Protein 5A97 (pdb70)

InterPro domains:
  IPR003486 Nucleocapsid N protein [PF02477] (1-444)
  IPR003486 Nucleocapsid N protein [PIRSF003950] (1-485)

Solvent-accessible surface area: 84719 Å² total; per-residue (Å²): 120,130,19,116,0,103,0,66,59,96,121,87,1,62,95,46,32,159,126,13,21,121,122,40,156,28,46,90,115,44,0,34,6,24,0,37,4,76,130,59,23,152,3,53,85,48,39,112,94,3,105,146,17,93,81,96,119,70,45,54,42,10,40,15,25,0,24,20,75,2,0,53,90,1,4,0,3,55,1,0,0,5,0,0,0,44,6,0,2,106,67,0,6,84,13,0,96,173,25,97,106,46,123,30,0,107,60,0,13,72,56,3,122,114,5,53,62,95,31,9,69,20,114,1,0,46,10,0,4,128,0,0,44,47,0,12,154,83,10,40,0,64,15,39,100,46,2,25,48,9,133,135,74,26,58,83,105,12,118,8,28,65,134,20,35,122,20,0,103,87,0,17,55,10,22,54,120,38,36,74,125,28,70,152,81,206,128,47,36,79,25,0,91,81,1,3,74,29,118,33,83,30,2,78,118,20,81,26,34,121,16,61,89,50,25,115,60,52,100,31,32,1,0,57,4,1,13,102,0,15,37,78,70,3,56,29,12,9,93,104,0,121,58,1,14,64,90,0,55,41,71,12,136,138,35,111,128,137,35,79,101,106,142,8,90,90,22,8,114,3,0,94,115,0,23,142,38,0,58,59,42,11,83,132,20,52,5,20,44,15,58,0,8,63,31,7,2,0,0,0,0,0,1,0,0,48,61,2,53,8,64,60,111,40,0,1,9,2,0,55,36,1,1,82,30,4,50,60,72,51,26,105,127,128,11,40,102,26,0,106,118,30,130,60,179,9,0,133,134,3,38,93,14,14,0,43,151,53,15,132,82,52,79,56,14,2,0,0,0,0,0,10,6,41,30,5,28,5,0,1,0,0,0,0,4,1,0,0,40,37,10,63,42,3,44,82,1,2,8,13,29,12,0,0,3,0,3,34,34,101,78,154,36,37,1,2,5,0,34,4,0,1,17,3,4,49,0,8,86,47,20,54,90,22,116,80,52,59,72,2,36,1,8,69,3,0,86,16,3,4,20,28,8,50,0,0,0,1,4,8,22,56,19,89,29,14,4,40,82,12,87,16,88,141,90,102,21,102,0,108,1,65,57,86,118,85,0,51,93,43,31,161,127,12,16,115,133,36,160,30,49,90,110,39,0,30,9,21,0,41,3,78,129,35,27,142,4,71,82,43,40,119,90,2,96,149,15,98,80,95,123,72,52,59,44,9,31,20,31,0,25,20,76,0,1,55,88,0,5,0,4,45,8,1,0,4,0,1,0,44,7,0,1,107,67,0,9,82,14,0,98,183,35,74,92,41,128,34,0,76,63,0,15,53,44,4,81,66,3,48,41,72,33,8,68,16,113,0,1,32,10,0,3,113,0,0,42,50,0,10,147,80,4,43,0,64,15,39,108,46,2,28,46,23,119,153,70,22,60,83,96,17,102,2,32,62,131,19,34,123,20,0,100,84,0,20,55,7,22,50,118,37,38,72,94,30,68,107,54,92,173,26,205,114,22,20,82,22,0,90,78,1,2,72,24,119,33,89,41,3,91,126,16,70,24,32,88,17,54,82,7,14,191,80,6,106,19,33,1,0,60,4,2,14,104,0,18,42,79,60,2,45,20,11,8,86,109,0,118,58,1,12,63,96,0,52,46,81,10,132,134,38,102,130,138,38,81,97,110,114,8,90,98,26,5,108,8,0,92,116,1,22,140,35,0,60,59,41,11,72,137,22,36,9,21,49,17,58,0,7,65,37,5,2,0,0,0,0,0,0,0,0,49,52,2,39,8,60,59,127,52,0,2,6,1,0,41,34,1,2,81,30,5,55,63,78,52,34,107,133,128,10,39,102,23,1,98,114,28,133,69,158,10,0,40,69,1,35,29,10,17,13,28,148,94,9,124,79,57,79,53,20,2,0,0,0,0,0,15,24,40,31,5,37,6,0,2,0,0,1,0,4,1,0,0,14,39,15,64,46,2,43,85,0,2,8,13,28,14,0,0,2,2,5,36,32,102,92,156,36,35,2,2,4,0,36,3,0,0,11,1,5,42,0,8,95,34,15,70,92,24,114,83,53,59,78,2,38,1,7,74,4,0,81,15,4,4,16,26,13,59,2,0,0,1,4,7,21,58,17,86,29,13,3,40,77,10,90,12,82,84,150,70,89,102,111,14,92,0,99,0,62,57,91,120,81,0,53,97,42,28,159,120,10,19,116,126,36,164,28,47,90,114,42,0,31,11,19,0,40,4,81,130,54,28,145,4,60,85,36,46,104,102,2,98,146,15,85,67,96,120,82,51,58,41,16,33,16,31,0,25,19,74,1,0,53,90,0,5,1,4,47,5,1,0,4,0,1,0,44,6,0,1,103,64,0,8,81,14,0,100,174,26,94,89,44,119,35,0,99,67,0,14,68,53,5,120,120,5,39,68,91,36,6,77,18,106,0,1,38,8,0,5,114,0,0,48,49,0,8,149,83,4,42,0,62,13,34,119,40,2,27,49,10,128,122,69,23,66,82,105,14,90,1,36,12,73,23,17,65,22,0,102,82,0,22,56,8,24,58,116,30,45,76,88,31,68,106,56,93,90,184,152,45,17,69,30,0,93,80,0,0,70,28,121,24,36,30,2,14,43,13,56,23,21,86,17,60,84,49,24,224,84,56,105,30,32,0,0,58,2,1,15,69,0,15,29,60,59,5,64,33,12,8,89,106,0,118,56,1,12,65,91,0,58,44,26,10,141,142,32,106,108,52,2,50,98,111,60,0,89,91,12,6,110,3,0,83,113,0,21,141,35,0,64,62,41,12,85,129,23,43,6,19,47,14,55,0,6,66,31,5,3,0,0,0,0,0,0,0,0,44,47,2,36,7,60,62,132,39,0,5,30,1,0,51,36,2,2,79,31,5,55,58,74,54,33,102,156,131,10,39,126,27,0,102,117,30,132,69,177,8,0,128,115,2,32,88,15,15,0,45,153,63,13,137,87,56,74,54,17,1,0,0,0,0,0,8,4,42,29,5,37,5,0,2,0,0,1,0,4,1,0,0,7,6,10,63,41,2,44,81,0,2,8,12,27,14,1,0,2,2,4,44,30,106,92,161,44,30,2,3,2,0,36,4,0,1,18,2,4,46,0,10,90,40,13,73,87,23,109,85,54,62,75,2,38,1,9,76,4,0,82,17,2,5,16,14,11,55,2,0,0,4,4,9,24,56,20,90,30,18,3,45,71,11,88,16,88,104,29,126,14,112,0,101,1,63,61,94,127,85,0,52,91,39,27,160,117,13,17,125,127,35,159,29,48,89,80,17,0,34,9,22,0,37,3,77,69,37,26,50,5,76,74,43,43,72,96,2,101,146,17,101,80,69,123,77,41,68,40,10,29,22,31,0,22,19,71,0,0,54,86,0,6,0,4,49,7,2,0,4,0,1,0,42,4,0,1,105,61,0,6,82,15,0,98,171,31,94,102,45,118,36,1,108,55,0,12,77,58,3,116,112,2,52,71,94,34,8,84,22,88,0,1,37,4,0,5,119,0,0,44,48,0,10,147,81,7,40,0,65,23,38,96,42,2,25,45,1,132,99,76,24,61,84,100,15,96,2,8,16,74,15,30,102,20,0,101,77,0,17,52,8,19,60,106,34,47,69,91,29,47,113,55,73,180,23,195,132,31,20,76,23,0,97,77,1,2,74,32,115,32,84,35,2,86,122,18,82,26,38,114,16,61,89,54,28,219,82,51,103,30,32,1,0,56,4,1,9,97,0,2,58,70,59,2,33,15,11,8,78,96,0,114,56,1,13,63,90,0,55,42,71,11,136,147,42,110,128,133,35,81,95,107,146,7,87,94,22,6,111,5,0,93,116,1,23,142,37,0,56,65,44,7,62,137,14,46,2,11,54,20,43,0,8,71,34,5,5,0,0,0,0,0,0,0,1,45,55,2,34,8,62,56,110,17,0,1,9,1,0,43,13,1,2,64,33,5,59,51,68,34,36,104,126,83,7,38,107,19,0,87,60,10,5,12,113,10,0,102,119,2,29,92,14,16,13,60,151,101,10,114,87,49,74,55,19,2,0,0,0,0,0,13,26,44,29,5,36,6,0,2,0,0,1,0,4,1,0,0,26,42,8,59,45,4,42,81,1,2,7,12,25,13,0,0,3,1,6,35,35,98,81,154,35,29,2,2,4,0,37,4,0,1,13,0,3,47,0,8,93,37,16,54,56,23,102,44,48,67,78,2,35,0,8,74,4,0,83,15,4,4,16,26,15,58,2,0,0,2,4,9,21,56,19,96,38,21,3,37,94,10,91,13,84

Sequence (1906 aa):
MENKIVASTKEEFNTWYKQFAEKHKLNNKYTESASFCAEIPQLDTYKYKMELASTDNERDAIYSSALIEATRFCAPIMECAWASCTGTVKRGLEWFDKNKDSDTVKVWDANYQKLRTETPPAEALLAYQKAALNWRKDVGFSIGEYTSILKKKKAVAAEYKVPGTVINNIKEMLSDMIRRRNRIINGREHLDWCREFASGKFLNAFNPPWGEINKAGKSGYPLLATGLAKLVELEGKDVMDKAKASIAQLEGWVKENKDQVDQDDKAEDLLKGVRESYKTALALAKQSNAFRAQGAQIDTVFSSYYWLWKAGVTPVTFPSVSQFLFELGKNPKGQKKMQKALINTPLKWGKRLIELFADNDFTENRIYMHPCVLTSGRMSELGISFGAVPVTSPDDAAQGSGHTKAVLNYKTKTEVGNPCACIISSLFEIQKAGYDIESMDIVASEHLLHQSLVGKRSPFQNAYLIKGNATNINIISMENKIVASTKEEFNTWYKQFAEKHKLNNKYTESASFCAEIPQLDTYKYKMELASTDNERDAIYSSALIEATRFCAPIMECAWASCTGTVKRGLEWFDKNKDSDTVKVWDANYQKLRTETPPAEEALLAYQKAALNWRKDVGFSIGEYTSILKKKKAVAAEYKVPGTVINNIKEMLSDMIRRRNRIINNGGGVGREHLDWCREEFASGKFLNAFNPPWGEINKAGKSGYPLLATGLAKLVELEGKDVMDKAKASIAQLEGWVKENKDQVDQDKAEDLLKGVRESYKTALALAKQSNAFRAQGAQIDTVFSSYYWLWKAGVTPVTFPSVSQFLFELGKNPKGQKKMQKALINTPLKWGKRLIELFADNDFTENRIYMHPCVLTSGRMSELGISFGAVPVTSPDDAAQGSGHTKAVLNYKTKTEVGNPCACIISSLFEIQKAGYDIESMDIVASEHLLHQSLVGKRSPFQNAYLIKGNATNINIIPLGSMENKIVASTKEEFNTWYKQFAEKHKLNNKYTESASFCAEIPQLDTYKYKMELASTDNERDAIYSSALIEATRFCAPIMECAWASCTGTVKRGLEWFDKNKDSDTVKVWDANYQKLRTETPPAEALLAYQKAALNWRKDVGFSIGEYTSILKKKKAVAAEYKVPGTVINNIKEMLSDMIRRRNRIINNGGGGREHLDWCREFASGKFLNAFNPPWGEINKAGKSGYPLLATGLAKLVELEGKDVMDKAKASIAQLEGWVKENKDQVDQDKAEDLLKGVRESYKTALALAKQSNAFRAQGAQIDTVFSSYYWLWKAGVTPVTFPSVSQFLFELGKNPKGQKKMQKALINTPLKWGKRRLIELFADNDFTENRIYMHPCVLTSGRMSELGISFGAVPVTSPDDAAQGSGHTKAVLNYKTKTEVGNPCACIISSLFEIQKAGYDIESMDIVASEHLLHQSLVGKRSPFQNAYLIKGNATNINIISMENKIVASTKEEFNTWYKQFAEKHKLNNKYTESASFCAEIPQLDTYKYKMELASTDNERDAIYSSALIEATRFCAPIMECAWASCTGTVKRGLEWFDKNKDSDTVKVWDANYQKLRTETPPAEALLAYQKAALNWRKDVGFSIGEYTSILKKKKAVAAEYKVPGTVINNIKEMLSDMIRRRNRIINNGGGVGREHLDWCREFASGKFLNAFNPPWGEINKAGKSGYPLLATGLAKLVELEGKDVMDKAKASIAQLEGWVKENKDQVDQDKAEDLLKGVRESYKTALALAKQSNAFRAQGAQIDTVFSSYYWLWKAGVTPVTFPSVSQFLFELGKNPKGQKKMQKALINTPLKWGKRLIELFADNDFTENRIYMHPCVLTSGRMSELGISFGAVPVTSPDDAAQGSGHTKAVLNYKTKTEVGNPCACIISSLFEIQKAGYDIESMDIVASEHLLHQSLVGKRSPFQNAYLIKGNATNINII

Radius of gyration: 48.63 Å; Cα contacts (8 Å, |Δi|>4): 3060; chains: 4; bounding box: 105×104×166 Å

Secondary structure (DSSP, 8-state):
-------SSHHHHHHHHHHHHHHHT-B-SSBSS-BS--S----HHHHHHHHH--SHHHHHHHHHHHHHHHHTT---HHHHHHHHSHHHHHHHHHHHHHHTTSHHHHHHHTTHHHHTTSPPPHHHHHHHHHHHHHHHHHHT--SSGGGSB--PBPPSEE---TTTHHHHHHHHHHHHHHHHHHH---HHHHHHHHHHTT-GGGGGS-TTSSTT-B-SSSSBHHHHHHHHHHHHH-THHHHHHHHHHHHHHHHHHHTGGGS-HHHHHHHHHHHHHHHHHHHHHHHHSHHHHHHTT---HHHHHHHHHHHTT--TTTHHHHHHHHHHHTTS---HHHHHHHHHHSSSHHHHHHHHTB-SSS--S-GGGS-TTSB-STTHHHHIIIIISS-TT-GGGGGG----GGGGGGB---GGGT-HHHHHHHHHHHHHHHHS-TTTSSS-HHHHHHHHHHTT---TTSB-TT-BS-STT-EE-/--------SSHHHHHHHHHHHHHHHT-B-SSBSS-BS--S----HHHHHHHHH--SHHHHHHHHHHHHHHHHTT---HHHHHHHHSHHHHHHHHHHHHHHTTSHHHHHHHTTTTGGGTSPPPHHHHHHHHHHHHHHHHHHT--SSGGGSB--PBPPSEE---TTTHHHHHHHHHHHHHHHHHHHS----SHHHHHHHHHHTT-GGGGGS-TTSSTT-B-TTSSBHHHHHHHHHHHHH-THHHHHHHHHHHHHHHHHHHTGGGS-HHHHHHHHHHHHHHHHHHHHHHHHSHHHHHHTT---HHHHHHHHHHHTT--TTTHHHHHHHHHHHTTS---HHHHHHHHHHS-SHHHHHHHTTSPPTT--S-GGGS-TTS--STTHHHHHHHHSSS-TTSGGGGGG----GGGGGGB---GGGT-HHHHHHHHHHHHHHHHS-GGG-S--HHHHHHHHHHTT---TTSB-TT-BS-STT-EE-/--SS-------SSHHHHHHHHHHHHHHHT-B-SSBSS-BS--SPPP-HHHHHHHHH--SHHHHHHHHHHHHHHHHTT---HHHHHHHHSHHHHHHHHHHHHHHTTSHHHHHHHTTHHHHTTSPPPHHHHHHHHHHHHHHHHHHT--SSGGGSB--PBPPSEE---HHHHHHHHHHHHHHHHHHHHHHS----SHHHHHHHHHHT-GGGGGS-SSSSTT-B-TTSSBHHHHHHHHHHHHH-THHHHHHHHHHHHHHHHHHHTGGGB-HHHHHHHHHHHHHHHHHHHHHHHHSHHHHHHTT---HHHHHHHHHHHTT--TTTHHHHHHHHHHHTTS---HHHHHHHHHHSSSHHHHHHHTT--TTT--S-GGGS-TTS--STTHHHHHHHHSSS-TTSGGGGGG----GGGGGGB---GGGT-HHHHHHHHHHHHHHHHS-TTT-S--HHHHHHHHHHHT---TTSB-TT-BS-STTPEE-/--------SSHHHHHHHHHHHHHHHT-B-SSBSS-BS--S----HHHHHHHHH--SHHHHHHHHHHHHHHHHTT---HHHHHHHHSHHHHHHHHHHHHHHTTSHHHHHHHTTHHHHTTSPPPHHHHHHHHHHHHHHHHHHT--SSGGGSB---BPPSEE---HHHHHHHHHHHHHHHHHHHHHHS----SHHHHHHHHHHTT-GGGGGS-TTSSTT-B-SSSSBHHHHHHHHHHHHH-THHHHHHHHHHHHHHHHHHHTGGGS-HHHHHHHHHHHHHHHHHHHHHHHHSHHHHHHTT---HHHHHHHHHHHTT--TTTHHHHHHHHHHHTTS---HHHHHHHHHHSSBHHHHHHHTTPPPTT--S-GGGS-TT---STTHHHHHHHHSSS-TTSGGGGGG----GGGGGGB---GGGT-HHHHHHHHHHHHHHHHS-TTTSSS-HHHHHHHHHHTT---TTSB-TT-BS-STT-EE-

Structure (mmCIF, N/CA/C/O backbone):
data_5A97
#
_entry.id   5A97
#
_cell.length_a   64.989
_cell.length_b   76.102
_cell.length_c   449.282
_cell.angle_alpha   90.00
_cell.angle_beta   90.00
_cell.angle_gamma   90.00
#
_symmetry.space_group_name_H-M   'P 21 21 21'
#
loop_
_entity.id
_entity.type
_entity.pdbx_description
1 polymer 'NUCLEOCAPSID PROTEIN'
2 water water
#
loop_
_atom_site.group_PDB
_atom_site.id
_atom_site.type_symbol
_atom_site.label_atom_id
_atom_site.label_alt_id
_atom_site.label_comp_id
_atom_site.label_asym_id
_atom_site.label_entity_id
_atom_site.label_seq_id
_atom_site.pdbx_PDB_ins_code
_atom_site.Cartn_x
_atom_site.Cartn_y
_atom_site.Cartn_z
_atom_site.occupancy
_atom_site.B_iso_or_equiv
_atom_site.auth_seq_id
_atom_site.auth_comp_id
_atom_site.auth_asym_id
_atom_site.auth_atom_id
_atom_site.pdbx_PDB_model_num
ATOM 1 N N . MET A 1 5 ? -14.928 25.272 -87.433 1.00 167.75 1 MET A N 1
ATOM 2 C CA . MET A 1 5 ? -15.475 25.340 -88.820 1.00 164.23 1 MET A CA 1
ATOM 3 C C . MET A 1 5 ? -16.961 25.700 -88.812 1.00 168.21 1 MET A C 1
ATOM 4 O O . MET A 1 5 ? -17.827 24.836 -88.982 1.00 169.29 1 MET A O 1
ATOM 9 N N . GLU A 1 6 ? -17.238 26.987 -88.612 1.00 170.80 2 GLU A N 1
ATOM 10 C CA . GLU A 1 6 ? -18.601 27.516 -88.602 1.00 174.24 2 GLU A CA 1
ATOM 11 C C . GLU A 1 6 ? -18.773 28.541 -89.721 1.00 171.69 2 GLU A C 1
ATOM 12 O O . GLU A 1 6 ? -17.907 29.391 -89.936 1.00 167.63 2 GLU A O 1
ATOM 18 N N . ASN A 1 7 ? -19.893 28.443 -90.430 1.00 174.06 3 ASN A N 1
ATOM 19 C CA . ASN A 1 7 ? -20.288 29.439 -91.419 1.00 174.84 3 ASN A CA 1
ATOM 20 C C . ASN A 1 7 ? -20.835 30.671 -90.688 1.00 182.42 3 ASN A C 1
ATOM 21 O O . ASN A 1 7 ? -21.967 30.652 -90.199 1.00 188.74 3 ASN A O 1
ATOM 26 N N . LYS A 1 8 ? -20.034 31.738 -90.623 1.00 183.95 4 LYS A N 1
ATOM 27 C CA . LYS A 1 8 ? -20.395 32.945 -89.855 1.00 190.93 4 LYS A CA 1
ATOM 28 C C . LYS A 1 8 ? -21.369 33.904 -90.555 1.00 193.63 4 LYS A C 1
ATOM 29 O O . LYS A 1 8 ? -21.796 34.887 -89.944 1.00 199.03 4 LYS A O 1
ATOM 35 N N . ILE A 1 9 ? -21.711 33.635 -91.817 1.00 191.08 5 ILE A N 1
ATOM 36 C CA . ILE A 1 9 ? -22.729 34.406 -92.542 1.00 193.65 5 ILE A CA 1
ATOM 37 C C . ILE A 1 9 ? -24.089 33.726 -92.313 1.00 197.27 5 ILE A C 1
ATOM 38 O O . ILE A 1 9 ? -24.587 32.988 -93.171 1.00 195.53 5 ILE A O 1
ATOM 43 N N . VAL A 1 10 ? -24.677 33.975 -91.143 1.00 202.54 6 VAL A N 1
ATOM 44 C CA . VAL A 1 10 ? -25.918 33.309 -90.729 1.00 206.53 6 VAL A CA 1
ATOM 45 C C . VAL A 1 10 ? -27.129 34.092 -91.240 1.00 210.28 6 VAL A C 1
ATOM 46 O O . VAL A 1 10 ? -27.373 35.219 -90.802 1.00 213.50 6 VAL A O 1
ATOM 50 N N . ALA A 1 11 ? -27.873 33.488 -92.170 1.00 209.70 7 ALA A N 1
ATOM 51 C CA . ALA A 1 11 ? -29.091 34.088 -92.731 1.00 214.50 7 ALA A CA 1
ATOM 52 C C . ALA A 1 11 ? -29.901 33.069 -93.548 1.00 214.31 7 ALA A C 1
ATOM 53 O O . ALA A 1 11 ? -29.512 32.723 -94.669 1.00 208.73 7 ALA A O 1
ATOM 55 N N . SER A 1 12 ? -31.022 32.605 -92.987 1.00 221.01 8 SER A N 1
ATOM 56 C CA . SER A 1 12 ? -31.894 31.610 -93.638 1.00 221.23 8 SER A CA 1
ATOM 57 C C . SER A 1 12 ? -33.051 32.208 -94.463 1.00 223.91 8 SER A C 1
ATOM 58 O O . SER A 1 12 ? -33.821 31.457 -95.072 1.00 224.69 8 SER A O 1
ATOM 61 N N . THR A 1 13 ? -33.183 33.537 -94.469 1.00 225.12 9 THR A N 1
ATOM 62 C CA . THR A 1 13 ? -34.172 34.234 -95.304 1.00 227.18 9 THR A CA 1
ATOM 63 C C . THR A 1 13 ? -33.550 35.472 -95.957 1.00 223.60 9 THR A C 1
ATOM 64 O O . THR A 1 13 ? -32.412 35.845 -95.656 1.00 219.25 9 THR A O 1
ATOM 68 N N . LYS A 1 14 ? -34.311 36.082 -96.865 1.00 225.66 10 LYS A N 1
ATOM 69 C CA . LYS A 1 14 ? -33.936 37.340 -97.525 1.00 223.80 10 LYS A CA 1
ATOM 70 C C . LYS A 1 14 ? -33.736 38.470 -96.511 1.00 228.28 10 LYS A C 1
ATOM 71 O O . LYS A 1 14 ? -32.771 39.230 -96.609 1.00 224.86 10 LYS A O 1
ATOM 77 N N . GLU A 1 15 ? -34.644 38.557 -95.539 1.00 235.99 11 GLU A N 1
ATOM 78 C CA . GLU A 1 15 ? -34.642 39.641 -94.546 1.00 241.54 11 GLU A CA 1
ATOM 79 C C . GLU A 1 15 ? -33.478 39.522 -93.555 1.00 239.19 11 GLU A C 1
ATOM 80 O O . GLU A 1 15 ? -32.858 40.529 -93.202 1.00 239.76 11 GLU A O 1
ATOM 86 N N . GLU A 1 16 ? -33.192 38.296 -93.113 1.00 236.69 12 GLU A N 1
ATOM 87 C CA . GLU A 1 16 ? -32.084 38.030 -92.181 1.00 234.10 12 GLU A CA 1
ATOM 88 C C . GLU A 1 16 ? -30.710 38.292 -92.806 1.00 225.94 12 GLU A C 1
ATOM 89 O O . GLU A 1 16 ? -29.780 38.703 -92.108 1.00 225.03 12 GLU A O 1
ATOM 95 N N . PHE A 1 17 ? -30.591 38.048 -94.111 1.00 220.60 13 PHE A N 1
ATOM 96 C CA . PHE A 1 17 ? -29.368 38.362 -94.857 1.00 214.10 13 PHE A CA 1
ATOM 97 C C . PHE A 1 17 ? -29.130 39.870 -94.992 1.00 215.48 13 PHE A C 1
ATOM 98 O O . PHE A 1 17 ? -27.992 40.332 -94.884 1.00 212.36 13 PHE A O 1
ATOM 106 N N . ASN A 1 18 ? -30.200 40.624 -95.240 1.00 220.48 14 ASN A N 1
ATOM 107 C CA . ASN A 1 18 ? -30.111 42.084 -95.367 1.00 223.14 14 ASN A CA 1
ATOM 108 C C . ASN A 1 18 ? -29.666 42.762 -94.070 1.00 227.59 14 ASN A C 1
ATOM 109 O O . ASN A 1 18 ? -28.949 43.764 -94.108 1.00 227.26 14 ASN A O 1
ATOM 114 N N . THR A 1 19 ? -30.098 42.213 -92.935 1.00 231.82 15 THR A N 1
ATOM 115 C CA . THR A 1 19 ? -29.662 42.683 -91.616 1.00 236.70 15 THR A CA 1
ATOM 116 C C . THR A 1 19 ? -28.174 42.406 -91.380 1.00 230.55 15 THR A C 1
ATOM 117 O O . THR A 1 19 ? -27.482 43.220 -90.765 1.00 232.59 15 THR A O 1
ATOM 121 N N . TRP A 1 20 ? -27.693 41.258 -91.860 1.00 223.55 16 TRP A N 1
ATOM 122 C CA . TRP A 1 20 ? -26.265 40.936 -91.818 1.00 217.64 16 TRP A CA 1
ATOM 123 C C . TRP A 1 20 ? -25.462 41.837 -92.765 1.00 213.35 16 TRP A C 1
ATOM 124 O O . TRP A 1 20 ? -24.442 42.400 -92.359 1.00 212.14 16 TRP A O 1
ATOM 135 N N . TYR A 1 21 ? -25.921 41.964 -94.014 1.00 210.71 17 TYR A N 1
ATOM 136 C CA . TYR A 1 21 ? -25.160 42.674 -95.056 1.00 206.29 17 TYR A CA 1
ATOM 137 C C . TYR A 1 21 ? -25.024 44.171 -94.791 1.00 210.20 17 TYR A C 1
ATOM 138 O O . TYR A 1 21 ? -23.934 44.724 -94.943 1.00 208.12 17 TYR A O 1
ATOM 147 N N . LYS A 1 22 ? -26.122 44.823 -94.412 1.00 216.07 18 LYS A N 1
ATOM 148 C CA . LYS A 1 22 ? -26.089 46.254 -94.080 1.00 220.85 18 LYS A CA 1
ATOM 149 C C . LYS A 1 22 ? -25.175 46.531 -92.875 1.00 223.04 18 LYS A C 1
ATOM 150 O O . LYS A 1 22 ? -24.525 47.574 -92.819 1.00 225.81 18 LYS A O 1
ATOM 156 N N . GLN A 1 23 ? -25.127 45.588 -91.932 1.00 222.01 19 GLN A N 1
ATOM 157 C CA . GLN A 1 23 ? -24.209 45.647 -90.787 1.00 222.72 19 GLN A CA 1
ATOM 158 C C . GLN A 1 23 ? -22.751 45.449 -91.215 1.00 215.09 19 GLN A C 1
ATOM 159 O O . GLN A 1 23 ? -21.854 46.130 -90.713 1.00 216.63 19 GLN A O 1
ATOM 165 N N . PHE A 1 24 ? -22.527 44.505 -92.127 1.00 207.07 20 PHE A N 1
ATOM 166 C CA . PHE A 1 24 ? -21.202 44.262 -92.712 1.00 200.61 20 PHE A CA 1
ATOM 167 C C . PHE A 1 24 ? -20.748 45.422 -93.611 1.00 199.30 20 PHE A C 1
ATOM 168 O O . PHE A 1 24 ? -19.580 45.811 -93.576 1.00 198.02 20 PHE A O 1
ATOM 176 N N . ALA A 1 25 ? -21.672 45.969 -94.405 1.00 199.66 21 ALA A N 1
ATOM 177 C CA . ALA A 1 25 ? -21.355 47.005 -95.399 1.00 197.97 21 ALA A CA 1
ATOM 178 C C . ALA A 1 25 ? -20.971 48.338 -94.762 1.00 203.46 21 ALA A C 1
ATOM 179 O O . ALA A 1 25 ? -19.996 48.966 -95.179 1.00 201.94 21 ALA A O 1
ATOM 181 N N . GLU A 1 26 ? -21.743 48.764 -93.762 1.00 210.10 22 GLU A N 1
ATOM 182 C CA . GLU A 1 26 ? -21.446 49.996 -93.012 1.00 216.95 22 GLU A CA 1
ATOM 183 C C . GLU A 1 26 ? -20.195 49.888 -92.123 1.00 215.83 22 GLU A C 1
ATOM 184 O O . GLU A 1 26 ? -19.619 50.911 -91.745 1.00 220.05 22 GLU A O 1
ATOM 190 N N . LYS A 1 27 ? -19.789 48.661 -91.786 1.00 210.09 23 LYS A N 1
ATOM 191 C CA . LYS A 1 27 ? -18.534 48.418 -91.066 1.00 208.38 23 LYS A CA 1
ATOM 192 C C . LYS A 1 27 ? -17.318 48.662 -91.970 1.00 203.65 23 LYS A C 1
ATOM 193 O O . LYS A 1 27 ? -16.476 49.511 -91.665 1.00 207.27 23 LYS A O 1
ATOM 199 N N . HIS A 1 28 ? -17.250 47.930 -93.084 1.00 196.27 24 HIS A N 1
ATOM 200 C CA . HIS A 1 28 ? -16.077 47.946 -93.984 1.00 190.88 24 HIS A CA 1
ATOM 201 C C . HIS A 1 28 ? -16.054 49.068 -95.037 1.00 190.88 24 HIS A C 1
ATOM 202 O O . HIS A 1 28 ? -15.090 49.166 -95.803 1.00 186.81 24 HIS A O 1
ATOM 209 N N . LYS A 1 29 ? -17.107 49.891 -95.071 1.00 195.18 25 LYS A N 1
ATOM 210 C CA . LYS A 1 29 ? -17.213 51.053 -95.966 1.00 196.59 25 LYS A CA 1
ATOM 211 C C . LYS A 1 29 ? -17.145 50.623 -97.435 1.00 189.53 25 LYS A C 1
ATOM 212 O O . LYS A 1 29 ? -16.277 51.071 -98.192 1.00 188.09 25 LYS A O 1
ATOM 218 N N . LEU A 1 30 ? -18.070 49.742 -97.821 1.00 185.35 26 LEU A N 1
ATOM 219 C CA . LEU A 1 30 ? -18.130 49.225 -99.191 1.00 178.51 26 LEU A CA 1
ATOM 220 C C . LEU A 1 30 ? -18.433 50.340 -100.195 1.00 180.36 26 LEU A C 1
ATOM 221 O O . LEU A 1 30 ? -19.292 51.196 -99.960 1.00 185.73 26 LEU A O 1
ATOM 226 N N . ASN A 1 31 ? -17.720 50.290 -101.315 1.00 175.37 27 ASN A N 1
ATOM 227 C CA . ASN A 1 31 ? -17.600 51.390 -102.254 1.00 177.26 27 ASN A CA 1
ATOM 228 C C . ASN A 1 31 ? -18.131 50.963 -103.626 1.00 172.83 27 ASN A C 1
ATOM 229 O O . ASN A 1 31 ? -17.522 50.118 -104.290 1.00 166.39 27 ASN A O 1
ATOM 234 N N . ASN A 1 32 ? -19.266 51.545 -104.033 1.00 176.18 28 ASN A N 1
ATOM 235 C CA . ASN A 1 32 ? -19.856 51.311 -105.369 1.00 172.42 28 ASN A CA 1
ATOM 236 C C . ASN A 1 32 ? -19.576 52.445 -106.377 1.00 174.91 28 ASN A C 1
ATOM 237 O O . ASN A 1 32 ? -20.334 52.639 -107.329 1.00 174.45 28 ASN A O 1
ATOM 242 N N . LYS A 1 33 ? -18.469 53.163 -106.169 1.00 178.09 29 LYS A N 1
ATOM 243 C CA . LYS A 1 33 ? -18.021 54.231 -107.067 1.00 182.02 29 LYS A CA 1
ATOM 244 C C . LYS A 1 33 ? -17.489 53.666 -108.388 1.00 177.90 29 LYS A C 1
ATOM 245 O O . LYS A 1 33 ? -17.818 54.180 -109.460 1.00 178.81 29 LYS A O 1
ATOM 251 N N . TYR A 1 34 ? -16.674 52.612 -108.296 1.00 174.88 30 TYR A N 1
ATOM 252 C CA . TYR A 1 34 ? -16.059 51.969 -109.468 1.00 170.96 30 TYR A CA 1
ATOM 253 C C . TYR A 1 34 ? -16.670 50.619 -109.873 1.00 167.34 30 TYR A C 1
ATOM 254 O O . TYR A 1 34 ? -16.327 50.101 -110.937 1.00 163.57 30 TYR A O 1
ATOM 263 N N . THR A 1 35 ? -17.573 50.066 -109.055 1.00 169.95 31 THR A N 1
ATOM 264 C CA . THR A 1 35 ? -18.207 48.761 -109.328 1.00 167.53 31 THR A CA 1
ATOM 265 C C . THR A 1 35 ? -19.743 48.826 -109.331 1.00 170.64 31 THR A C 1
ATOM 266 O O . THR A 1 35 ? -20.341 49.793 -108.850 1.00 176.63 31 THR A O 1
ATOM 270 N N . GLU A 1 36 ? -20.363 47.775 -109.870 1.00 167.61 32 GLU A N 1
ATOM 271 C CA . GLU A 1 36 ? -21.816 47.706 -110.064 1.00 170.26 32 GLU A CA 1
ATOM 272 C C . GLU A 1 36 ? -22.500 47.344 -108.742 1.00 172.97 32 GLU A C 1
ATOM 273 O O . GLU A 1 36 ? -23.447 48.013 -108.320 1.00 178.51 32 GLU A O 1
ATOM 279 N N . SER A 1 37 ? -22.016 46.275 -108.111 1.00 169.46 33 SER A N 1
ATOM 280 C CA . SER A 1 37 ? -22.337 45.949 -106.718 1.00 171.38 33 SER A CA 1
ATOM 281 C C . SER A 1 37 ? -21.279 46.596 -105.815 1.00 173.01 33 SER A C 1
ATOM 282 O O . SER A 1 37 ? -20.165 46.868 -106.267 1.00 170.31 33 SER A O 1
ATOM 285 N N . ALA A 1 38 ? -21.621 46.834 -104.548 1.00 178.04 34 ALA A N 1
ATOM 286 C CA . ALA A 1 38 ? -20.699 47.483 -103.599 1.00 181.06 34 ALA A CA 1
ATOM 287 C C . ALA A 1 38 ? -19.536 46.554 -103.217 1.00 177.23 34 ALA A C 1
ATOM 288 O O . ALA A 1 38 ? -19.750 45.377 -102.911 1.00 174.26 34 ALA A O 1
ATOM 290 N N . SER A 1 39 ? -18.319 47.104 -103.227 1.00 177.62 35 SER A N 1
ATOM 291 C CA . SER A 1 39 ? -17.080 46.324 -103.106 1.00 173.26 35 SER A CA 1
ATOM 292 C C . SER A 1 39 ? -15.995 47.083 -102.326 1.00 175.92 35 SER A C 1
ATOM 293 O O . SER A 1 39 ? -16.251 48.170 -101.803 1.00 180.16 35 SER A O 1
ATOM 296 N N . PHE A 1 40 ? -14.793 46.503 -102.252 1.00 172.82 36 PHE A N 1
ATOM 297 C CA . PHE A 1 40 ? -13.606 47.192 -101.710 1.00 175.13 36 PHE A CA 1
ATOM 298 C C . PHE A 1 40 ? -12.819 48.010 -102.763 1.00 174.15 36 PHE A C 1
ATOM 299 O O . PHE A 1 40 ? -11.660 48.368 -102.523 1.00 175.68 36 PHE A O 1
ATOM 307 N N . CYS A 1 41 ? -13.435 48.324 -103.909 1.00 171.40 37 CYS A N 1
ATOM 308 C CA . CYS A 1 41 ? -12.739 49.008 -105.005 1.00 169.23 37 CYS A CA 1
ATOM 309 C C . CYS A 1 41 ? -12.687 50.526 -104.800 1.00 174.65 37 CYS A C 1
ATOM 310 O O . CYS A 1 41 ? -13.639 51.246 -105.128 1.00 177.02 37 CYS A O 1
ATOM 313 N N . ALA A 1 42 ? -11.563 50.992 -104.252 1.00 175.93 38 ALA A N 1
ATOM 314 C CA . ALA A 1 42 ? -11.287 52.423 -104.072 1.00 181.19 38 ALA A CA 1
ATOM 315 C C . ALA A 1 42 ? -10.572 53.057 -105.276 1.00 180.51 38 ALA A C 1
ATOM 316 O O . ALA A 1 42 ? -10.452 54.282 -105.333 1.00 186.15 38 ALA A O 1
ATOM 318 N N . GLU A 1 43 ? -10.089 52.236 -106.215 1.00 173.31 39 GLU A N 1
ATOM 319 C CA . GLU A 1 43 ? -9.433 52.732 -107.435 1.00 172.03 39 GLU A CA 1
ATOM 320 C C . GLU A 1 43 ? -9.385 51.681 -108.554 1.00 164.69 39 GLU A C 1
ATOM 321 O O . GLU A 1 43 ? -9.521 50.479 -108.300 1.00 158.82 39 GLU A O 1
ATOM 327 N N . ILE A 1 44 ? -9.181 52.155 -109.784 1.00 164.09 40 ILE A N 1
ATOM 328 C CA . ILE A 1 44 ? -9.012 51.289 -110.955 1.00 158.04 40 ILE A CA 1
ATOM 329 C C . ILE A 1 44 ? -7.531 50.911 -111.061 1.00 156.28 40 ILE A C 1
ATOM 330 O O . ILE A 1 44 ? -6.689 51.803 -111.203 1.00 160.26 40 ILE A O 1
ATOM 335 N N . PRO A 1 45 ? -7.202 49.600 -110.990 1.00 149.93 41 PRO A N 1
ATOM 336 C CA . PRO A 1 45 ? -5.792 49.203 -111.123 1.00 148.86 41 PRO A CA 1
ATOM 337 C C . PRO A 1 45 ? -5.248 49.406 -112.539 1.00 148.93 41 PRO A C 1
ATOM 338 O O . PRO A 1 45 ? -5.907 49.007 -113.503 1.00 146.06 41 PRO A O 1
ATOM 342 N N . GLN A 1 46 ? -4.068 50.023 -112.653 1.00 152.58 42 GLN A N 1
ATOM 343 C CA . GLN A 1 46 ? -3.388 50.191 -113.945 1.00 153.72 42 GLN A CA 1
ATOM 344 C C . GLN A 1 46 ? -2.390 49.042 -114.150 1.00 151.06 42 GLN A C 1
ATOM 345 O O . GLN A 1 46 ? -1.349 48.977 -113.488 1.00 152.21 42 GLN A O 1
ATOM 351 N N . LEU A 1 47 ? -2.724 48.150 -115.084 1.00 147.60 43 LEU A N 1
ATOM 352 C CA . LEU A 1 47 ? -2.028 46.873 -115.271 1.00 145.03 43 LEU A CA 1
ATOM 353 C C . LEU A 1 47 ? -0.938 46.881 -116.355 1.00 147.30 43 LEU A C 1
ATOM 354 O O . LEU A 1 47 ? -0.378 45.825 -116.660 1.00 145.61 43 LEU A O 1
ATOM 359 N N . ASP A 1 48 ? -0.633 48.045 -116.933 1.00 151.85 44 ASP A N 1
ATOM 360 C CA . ASP A 1 48 ? 0.338 48.130 -118.039 1.00 154.78 44 ASP A CA 1
ATOM 361 C C . ASP A 1 48 ? 1.742 47.626 -117.667 1.00 156.22 44 ASP A C 1
ATOM 362 O O . ASP A 1 48 ? 2.451 47.093 -118.521 1.00 156.89 44 ASP A O 1
ATOM 367 N N . THR A 1 49 ? 2.129 47.792 -116.402 1.00 156.77 45 THR A N 1
ATOM 368 C CA . THR A 1 49 ? 3.383 47.226 -115.878 1.00 158.31 45 THR A CA 1
ATOM 369 C C . THR A 1 49 ? 3.518 45.701 -116.092 1.00 153.79 45 THR A C 1
ATOM 370 O O . THR A 1 49 ? 4.618 45.213 -116.357 1.00 155.97 45 THR A O 1
ATOM 374 N N . TYR A 1 50 ? 2.407 44.967 -115.991 1.00 148.13 46 TYR A N 1
ATOM 375 C CA . TYR A 1 50 ? 2.403 43.512 -116.222 1.00 144.37 46 TYR A CA 1
ATOM 376 C C . TYR A 1 50 ? 2.566 43.150 -117.700 1.00 145.53 46 TYR A C 1
ATOM 377 O O . TYR A 1 50 ? 3.268 42.192 -118.026 1.00 145.72 46 TYR A O 1
ATOM 386 N N . LYS A 1 51 ? 1.900 43.902 -118.577 1.00 147.27 47 LYS A N 1
ATOM 387 C CA . LYS A 1 51 ? 2.049 43.754 -120.040 1.00 149.05 47 LYS A CA 1
ATOM 388 C C . LYS A 1 51 ? 3.513 43.881 -120.491 1.00 154.71 47 LYS A C 1
ATOM 389 O O . LYS A 1 51 ? 3.959 43.131 -121.363 1.00 155.11 47 LYS A O 1
ATOM 395 N N . TYR A 1 52 ? 4.244 44.816 -119.883 1.00 159.19 48 TYR A N 1
ATOM 396 C CA . TYR A 1 52 ? 5.650 45.061 -120.222 1.00 165.61 48 TYR A CA 1
ATOM 397 C C . TYR A 1 52 ? 6.596 44.046 -119.573 1.00 165.26 48 TYR A C 1
ATOM 398 O O . TYR A 1 52 ? 7.605 43.677 -120.176 1.00 168.86 48 TYR A O 1
ATOM 407 N N . LYS A 1 53 ? 6.276 43.606 -118.354 1.00 161.50 49 LYS A N 1
ATOM 408 C CA . LYS A 1 53 ? 6.973 42.468 -117.723 1.00 160.50 49 LYS A CA 1
ATOM 409 C C . LYS A 1 53 ? 6.777 41.163 -118.508 1.00 158.04 49 LYS A C 1
ATOM 410 O O . LYS A 1 53 ? 7.694 40.340 -118.582 1.00 159.39 49 LYS A O 1
ATOM 416 N N . MET A 1 54 ? 5.580 40.980 -119.070 1.00 155.14 50 MET A N 1
ATOM 417 C CA . MET A 1 54 ? 5.259 39.810 -119.896 1.00 152.91 50 MET A CA 1
ATOM 418 C C . MET A 1 54 ? 6.066 39.790 -121.196 1.00 157.84 50 MET A C 1
ATOM 419 O O . MET A 1 54 ? 6.519 38.724 -121.619 1.00 158.44 50 MET A O 1
ATOM 424 N N . GLU A 1 55 ? 6.230 40.957 -121.824 1.00 161.79 51 GLU A N 1
ATOM 425 C CA . GLU A 1 55 ? 7.067 41.096 -123.030 1.00 166.79 51 GLU A CA 1
ATOM 426 C C . GLU A 1 55 ? 8.519 40.631 -122.822 1.00 172.01 51 GLU A C 1
ATOM 427 O O . GLU A 1 55 ? 9.114 40.044 -123.726 1.00 174.86 51 GLU A O 1
ATOM 433 N N . LEU A 1 56 ? 9.068 40.884 -121.633 1.00 173.89 52 LEU A N 1
ATOM 434 C CA . LEU A 1 56 ? 10.458 40.532 -121.303 1.00 179.29 52 LEU A CA 1
ATOM 435 C C . LEU A 1 56 ? 10.657 39.097 -120.777 1.00 176.87 52 LEU A C 1
ATOM 436 O O . LEU A 1 56 ? 11.783 38.595 -120.792 1.00 181.13 52 LEU A O 1
ATOM 441 N N . ALA A 1 57 ? 9.585 38.447 -120.314 1.00 170.84 53 ALA A N 1
ATOM 442 C CA . ALA A 1 57 ? 9.672 37.096 -119.732 1.00 168.73 53 ALA A CA 1
ATOM 443 C C . ALA A 1 57 ? 10.040 36.031 -120.773 1.00 171.43 53 ALA A C 1
ATOM 444 O O . ALA A 1 57 ? 9.601 36.108 -121.922 1.00 171.59 53 ALA A O 1
ATOM 446 N N . SER A 1 58 ? 10.841 35.046 -120.353 1.00 174.48 54 SER A N 1
ATOM 447 C CA . SER A 1 58 ? 11.367 33.988 -121.240 1.00 177.93 54 SER A CA 1
ATOM 448 C C . SER A 1 58 ? 10.789 32.575 -121.003 1.00 174.45 54 SER A C 1
ATOM 449 O O . SER A 1 58 ? 10.585 31.832 -121.969 1.00 174.53 54 SER A O 1
ATOM 452 N N . THR A 1 59 ? 10.541 32.204 -119.742 1.00 171.77 55 THR A N 1
ATOM 453 C CA . THR A 1 59 ? 10.015 30.868 -119.389 1.00 168.09 55 THR A CA 1
ATOM 454 C C . THR A 1 59 ? 8.492 30.886 -119.187 1.00 162.61 55 THR A C 1
ATOM 455 O O . THR A 1 59 ? 7.910 31.940 -118.921 1.00 161.28 55 THR A O 1
ATOM 459 N N . ASP A 1 60 ? 7.861 29.716 -119.316 1.00 160.92 56 ASP A N 1
ATOM 460 C CA . ASP A 1 60 ? 6.394 29.579 -119.167 1.00 155.99 56 ASP A CA 1
ATOM 461 C C . ASP A 1 60 ? 5.886 29.841 -117.743 1.00 153.72 56 ASP A C 1
ATOM 462 O O . ASP A 1 60 ? 4.787 30.368 -117.571 1.00 150.58 56 ASP A O 1
ATOM 467 N N . ASN A 1 61 ? 6.679 29.468 -116.737 1.00 156.51 57 ASN A N 1
ATOM 468 C CA . ASN A 1 61 ? 6.315 29.681 -115.325 1.00 154.49 57 ASN A CA 1
ATOM 469 C C . ASN A 1 61 ? 6.278 31.164 -114.958 1.00 154.67 57 ASN A C 1
ATOM 470 O O . ASN A 1 61 ? 5.419 31.596 -114.187 1.00 151.27 57 ASN A O 1
ATOM 475 N N . GLU A 1 62 ? 7.226 31.925 -115.508 1.00 159.38 58 GLU A N 1
ATOM 476 C CA . GLU A 1 62 ? 7.291 33.381 -115.329 1.00 160.60 58 GLU A CA 1
ATOM 477 C C . GLU A 1 62 ? 6.071 34.073 -115.951 1.00 157.06 58 GLU A C 1
ATOM 478 O O . GLU A 1 62 ? 5.490 34.973 -115.343 1.00 155.73 58 GLU A O 1
ATOM 484 N N . ARG A 1 63 ? 5.692 33.641 -117.154 1.00 155.30 59 ARG A N 1
ATOM 485 C CA . ARG A 1 63 ? 4.484 34.139 -117.822 1.00 152.07 59 ARG A CA 1
ATOM 486 C C . ARG A 1 63 ? 3.199 33.785 -117.053 1.00 147.46 59 ARG A C 1
ATOM 487 O O . ARG A 1 63 ? 2.288 34.611 -116.956 1.00 145.50 59 ARG A O 1
ATOM 495 N N . ASP A 1 64 ? 3.138 32.565 -116.512 1.00 145.81 60 ASP A N 1
ATOM 496 C CA . ASP A 1 64 ? 2.033 32.142 -115.633 1.00 141.19 60 ASP A CA 1
ATOM 497 C C . ASP A 1 64 ? 1.985 32.988 -114.357 1.00 140.04 60 ASP A C 1
ATOM 498 O O . ASP A 1 64 ? 0.906 33.375 -113.906 1.00 136.40 60 ASP A O 1
ATOM 503 N N . ALA A 1 65 ? 3.160 33.255 -113.785 1.00 142.92 61 ALA A N 1
ATOM 504 C CA . ALA A 1 65 ? 3.290 34.102 -112.596 1.00 143.78 61 ALA A CA 1
ATOM 505 C C . ALA A 1 65 ? 2.878 35.547 -112.878 1.00 145.27 61 ALA A C 1
ATOM 506 O O . ALA A 1 65 ? 2.188 36.158 -112.066 1.00 144.53 61 ALA A O 1
ATOM 508 N N . ILE A 1 66 ? 3.302 36.079 -114.025 1.00 147.62 62 ILE A N 1
ATOM 509 C CA . ILE A 1 66 ? 2.930 37.435 -114.451 1.00 148.53 62 ILE A CA 1
ATOM 510 C C . ILE A 1 66 ? 1.429 37.537 -114.761 1.00 145.13 62 ILE A C 1
ATOM 511 O O . ILE A 1 66 ? 0.789 38.517 -114.373 1.00 145.41 62 ILE A O 1
ATOM 516 N N . TYR A 1 67 ? 0.878 36.534 -115.451 1.00 142.81 63 TYR A N 1
ATOM 517 C CA . TYR A 1 67 ? -0.548 36.525 -115.824 1.00 140.07 63 TYR A CA 1
ATOM 518 C C . TYR A 1 67 ? -1.481 36.404 -114.615 1.00 137.89 63 TYR A C 1
ATOM 519 O O . TYR A 1 67 ? -2.482 37.123 -114.529 1.00 136.87 63 TYR A O 1
ATOM 528 N N . SER A 1 68 ? -1.158 35.486 -113.702 1.00 137.11 64 SER A N 1
ATOM 529 C CA . SER A 1 68 ? -1.926 35.319 -112.463 1.00 134.66 64 SER A CA 1
ATOM 530 C C . SER A 1 68 ? -1.797 36.560 -111.569 1.00 135.16 64 SER A C 1
ATOM 531 O O . SER A 1 68 ? -2.806 37.075 -111.088 1.00 133.52 64 SER A O 1
ATOM 534 N N . SER A 1 69 ? -0.567 37.051 -111.386 1.00 136.64 65 SER A N 1
ATOM 535 C CA . SER A 1 69 ? -0.310 38.307 -110.651 1.00 138.38 65 SER A CA 1
ATOM 536 C C . SER A 1 69 ? -1.103 39.496 -111.205 1.00 137.86 65 SER A C 1
ATOM 537 O O . SER A 1 69 ? -1.542 40.359 -110.441 1.00 138.56 65 SER A O 1
ATOM 540 N N . ALA A 1 70 ? -1.272 39.534 -112.527 1.00 136.31 66 ALA A N 1
ATOM 541 C CA . ALA A 1 70 ? -2.107 40.541 -113.186 1.00 136.71 66 ALA A CA 1
ATOM 542 C C . ALA A 1 70 ? -3.584 40.371 -112.837 1.00 132.98 66 ALA A C 1
ATOM 543 O O . ALA A 1 70 ? -4.272 41.354 -112.557 1.00 134.89 66 ALA A O 1
ATOM 545 N N . LEU A 1 71 ? -4.062 39.127 -112.862 1.00 128.49 67 LEU A N 1
ATOM 546 C CA . LEU A 1 71 ? -5.449 38.823 -112.483 1.00 125.79 67 LEU A CA 1
ATOM 547 C C . LEU A 1 71 ? -5.748 39.098 -111.004 1.00 125.46 67 LEU A C 1
ATOM 548 O O . LEU A 1 71 ? -6.808 39.645 -110.697 1.00 125.67 67 LEU A O 1
ATOM 553 N N . ILE A 1 72 ? -4.826 38.733 -110.106 1.00 124.79 68 ILE A N 1
ATOM 554 C CA . ILE A 1 72 ? -5.006 38.970 -108.662 1.00 124.74 68 ILE A CA 1
ATOM 555 C C . ILE A 1 72 ? -5.132 40.471 -108.416 1.00 127.57 68 ILE A C 1
ATOM 556 O O . ILE A 1 72 ? -6.115 40.924 -107.826 1.00 128.48 68 ILE A O 1
ATOM 561 N N . GLU A 1 73 ? -4.132 41.219 -108.884 1.00 129.48 69 GLU A N 1
ATOM 562 C CA . GLU A 1 73 ? -4.111 42.687 -108.807 1.00 132.99 69 GLU A CA 1
ATOM 563 C C . GLU A 1 73 ? -5.415 43.295 -109.319 1.00 133.19 69 GLU A C 1
ATOM 564 O O . GLU A 1 73 ? -6.025 44.130 -108.649 1.00 135.40 69 GLU A O 1
ATOM 570 N N . ALA A 1 74 ? -5.831 42.854 -110.504 1.00 131.25 70 ALA A N 1
ATOM 571 C CA . ALA A 1 74 ? -7.046 43.343 -111.147 1.00 132.34 70 ALA A CA 1
ATOM 572 C C . ALA A 1 74 ? -8.306 43.108 -110.316 1.00 132.72 70 ALA A C 1
ATOM 573 O O . ALA A 1 74 ? -9.124 44.016 -110.161 1.00 135.85 70 ALA A O 1
ATOM 575 N N . THR A 1 75 ? -8.444 41.902 -109.766 1.00 131.35 71 THR A N 1
ATOM 576 C CA . THR A 1 75 ? -9.728 41.434 -109.237 1.00 131.63 71 THR A CA 1
ATOM 577 C C . THR A 1 75 ? -9.876 41.377 -107.712 1.00 133.20 71 THR A C 1
ATOM 578 O O . THR A 1 75 ? -11.007 41.293 -107.226 1.00 133.50 71 THR A O 1
ATOM 582 N N . ARG A 1 76 ? -8.771 41.426 -106.964 1.00 134.71 72 ARG A N 1
ATOM 583 C CA . ARG A 1 76 ? -8.813 41.091 -105.530 1.00 136.15 72 ARG A CA 1
ATOM 584 C C . ARG A 1 76 ? -9.782 41.941 -104.695 1.00 140.71 72 ARG A C 1
ATOM 585 O O . ARG A 1 76 ? -10.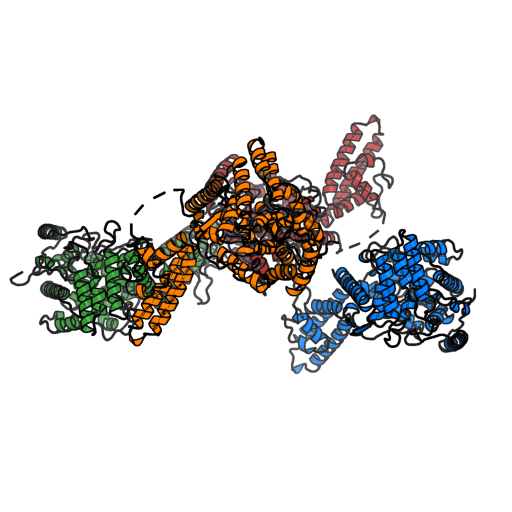487 41.405 -103.836 1.00 140.94 72 ARG A O 1
ATOM 593 N N . PHE A 1 77 ? -9.834 43.245 -104.968 1.00 144.86 73 PHE A N 1
ATOM 594 C CA . PHE A 1 77 ? -10.644 44.174 -104.166 1.00 149.94 73 PHE A CA 1
ATOM 595 C C . PHE A 1 77 ? -12.062 44.438 -104.701 1.00 150.23 73 PHE A C 1
ATOM 596 O O . PHE A 1 77 ? -12.869 45.044 -103.998 1.00 153.90 73 PHE A O 1
ATOM 604 N N . CYS A 1 78 ? -12.385 43.965 -105.905 1.00 146.90 74 CYS A N 1
ATOM 605 C CA . CYS A 1 78 ? -13.621 44.378 -106.588 1.00 147.99 74 CYS A CA 1
ATOM 606 C C . CYS A 1 78 ? -14.693 43.277 -106.709 1.00 145.81 74 CYS A C 1
ATOM 607 O O . CYS A 1 78 ? -15.452 43.248 -107.683 1.00 144.85 74 CYS A O 1
ATOM 610 N N . ALA A 1 79 ? -14.779 42.399 -105.709 1.00 145.57 75 ALA A N 1
ATOM 611 C CA . ALA A 1 79 ? -15.799 41.341 -105.697 1.00 144.46 75 ALA A CA 1
ATOM 612 C C . ALA A 1 79 ? -17.167 41.884 -105.236 1.00 148.54 75 ALA A C 1
ATOM 613 O O . ALA A 1 79 ? -17.219 42.756 -104.362 1.00 152.13 75 ALA A O 1
ATOM 615 N N . PRO A 1 80 ? -18.277 41.365 -105.814 1.00 147.71 76 PRO A N 1
ATOM 616 C CA . PRO A 1 80 ? -19.622 41.780 -105.396 1.00 151.19 76 PRO A CA 1
ATOM 617 C C . PRO A 1 80 ? -19.999 41.204 -104.027 1.00 152.29 76 PRO A C 1
ATOM 618 O O . PRO A 1 80 ? -20.516 40.090 -103.933 1.00 149.10 76 PRO A O 1
ATOM 622 N N . ILE A 1 81 ? -19.769 41.995 -102.985 1.00 156.97 77 ILE A N 1
ATOM 623 C CA . ILE A 1 81 ? -19.820 41.518 -101.595 1.00 160.02 77 ILE A CA 1
ATOM 624 C C . ILE A 1 81 ? -21.241 41.121 -101.150 1.00 164.63 77 ILE A C 1
ATOM 625 O O . ILE A 1 81 ? -21.402 40.239 -100.300 1.00 164.32 77 ILE A O 1
ATOM 630 N N . MET A 1 82 ? -22.259 41.766 -101.723 1.00 169.66 78 MET A N 1
ATOM 631 C CA . MET A 1 82 ? -23.661 41.408 -101.470 1.00 174.84 78 MET A CA 1
ATOM 632 C C . MET A 1 82 ? -24.001 40.037 -102.054 1.00 172.10 78 MET A C 1
ATOM 633 O O . MET A 1 82 ? -24.556 39.183 -101.365 1.00 174.20 78 MET A O 1
ATOM 638 N N . GLU A 1 83 ? -23.665 39.840 -103.325 1.00 168.50 79 GLU A N 1
ATOM 639 C CA . GLU A 1 83 ? -24.050 38.624 -104.047 1.00 166.10 79 GLU A CA 1
ATOM 640 C C . GLU A 1 83 ? -23.190 37.420 -103.645 1.00 162.74 79 GLU A C 1
ATOM 641 O O . GLU A 1 83 ? -23.703 36.302 -103.542 1.00 163.21 79 GLU A O 1
ATOM 647 N N . CYS A 1 84 ? -21.894 37.655 -103.421 1.00 160.11 80 CYS A N 1
ATOM 648 C CA . CYS A 1 84 ? -20.980 36.627 -102.906 1.00 156.89 80 CYS A CA 1
ATOM 649 C C . CYS A 1 84 ? -21.457 36.079 -101.564 1.00 160.40 80 CYS A C 1
ATOM 650 O O . CYS A 1 84 ? -21.569 34.864 -101.384 1.00 158.72 80 CYS A O 1
ATOM 653 N N . ALA A 1 85 ? -21.736 36.994 -100.637 1.00 165.66 81 ALA A N 1
ATOM 654 C CA . ALA A 1 85 ? -22.219 36.646 -99.298 1.00 170.70 81 ALA A CA 1
ATOM 655 C C . ALA A 1 85 ? -23.572 35.932 -99.320 1.00 174.36 81 ALA A C 1
ATOM 656 O O . ALA A 1 85 ? -23.818 35.053 -98.491 1.00 175.58 81 ALA A O 1
ATOM 658 N N . TRP A 1 86 ? -24.441 36.317 -100.256 1.00 176.92 82 TRP A N 1
ATOM 659 C CA . TRP A 1 86 ? -25.739 35.653 -100.434 1.00 181.26 82 TRP A CA 1
ATOM 660 C C . TRP A 1 86 ? -25.589 34.201 -100.902 1.00 177.40 82 TRP A C 1
ATOM 661 O O . TRP A 1 86 ? -26.290 33.311 -100.414 1.00 180.08 82 TRP A O 1
ATOM 672 N N . ALA A 1 87 ? -24.688 33.976 -101.855 1.00 171.36 83 ALA A N 1
ATOM 673 C CA . ALA A 1 87 ? -24.385 32.624 -102.332 1.00 167.55 83 ALA A CA 1
ATOM 674 C C . ALA A 1 87 ? -23.777 31.744 -101.235 1.00 165.98 83 ALA A C 1
ATOM 675 O O . ALA A 1 87 ? -24.094 30.559 -101.145 1.00 165.19 83 ALA A O 1
ATOM 677 N N . SER A 1 88 ? -22.925 32.334 -100.397 1.00 164.56 84 SER A N 1
ATOM 678 C CA . SER A 1 88 ? -22.206 31.596 -99.355 1.00 163.77 84 SER A CA 1
ATOM 679 C C . SER A 1 88 ? -22.962 31.421 -98.023 1.00 169.70 84 SER A C 1
ATOM 680 O O . SER A 1 88 ? -22.458 30.733 -97.134 1.00 170.85 84 SER A O 1
ATOM 683 N N . CYS A 1 89 ? -24.148 32.020 -97.875 1.00 174.12 85 CYS A N 1
ATOM 684 C CA . CYS A 1 89 ? -24.859 32.025 -96.582 1.00 180.00 85 CYS A CA 1
ATOM 685 C C . CYS A 1 89 ? -25.428 30.656 -96.200 1.00 180.99 85 CYS A C 1
ATOM 686 O O . CYS A 1 89 ? -25.675 29.816 -97.066 1.00 177.44 85 CYS A O 1
ATOM 689 N N . THR A 1 90 ? -25.647 30.462 -94.896 1.00 185.34 86 THR A N 1
ATOM 690 C CA . THR A 1 90 ? -26.095 29.174 -94.327 1.00 187.33 86 THR A CA 1
ATOM 691 C C . THR A 1 90 ? -27.396 28.644 -94.935 1.00 189.73 86 THR A C 1
ATOM 692 O O . THR A 1 90 ? -27.551 27.433 -95.113 1.00 188.49 86 THR A O 1
ATOM 696 N N . GLY A 1 91 ? -28.320 29.553 -95.242 1.00 192.95 87 GLY A N 1
ATOM 697 C CA . GLY A 1 91 ? -29.589 29.198 -95.873 1.00 196.03 87 GLY A CA 1
ATOM 698 C C . GLY A 1 91 ? -29.422 28.757 -97.313 1.00 190.10 87 GLY A C 1
ATOM 699 O O . GLY A 1 91 ? -29.873 27.674 -97.692 1.00 190.48 87 GLY A O 1
ATOM 700 N N . THR A 1 92 ? -28.772 29.602 -98.112 1.00 185.05 88 THR A N 1
ATOM 701 C CA . THR A 1 92 ? -28.508 29.307 -99.525 1.00 179.11 88 THR A CA 1
ATOM 702 C C . THR A 1 92 ? -27.614 28.063 -99.698 1.00 174.12 88 THR A C 1
ATOM 703 O O . THR A 1 92 ? -27.787 27.311 -100.660 1.00 172.18 88 THR A O 1
ATOM 707 N N . VAL A 1 93 ? -26.682 27.846 -98.764 1.00 171.77 89 VAL A N 1
ATOM 708 C CA . VAL A 1 93 ? -25.821 26.652 -98.774 1.00 167.29 89 VAL A CA 1
ATOM 709 C C . VAL A 1 93 ? -26.613 25.369 -98.493 1.00 169.90 89 VAL A C 1
ATOM 710 O O . VAL A 1 93 ? -26.449 24.373 -99.203 1.00 166.20 89 VAL A O 1
ATOM 714 N N . LYS A 1 94 ? -27.464 25.398 -97.469 1.00 175.73 90 LYS A N 1
ATOM 715 C CA . LYS A 1 94 ? -28.248 24.219 -97.082 1.00 180.08 90 LYS A CA 1
ATOM 716 C C . LYS A 1 94 ? -29.293 23.869 -98.148 1.00 182.21 90 LYS A C 1
ATOM 717 O O . LYS A 1 94 ? -29.414 22.706 -98.538 1.00 182.27 90 LYS A O 1
ATOM 723 N N . ARG A 1 95 ? -30.034 24.877 -98.611 1.00 184.37 91 ARG A N 1
ATOM 724 C CA . ARG A 1 95 ? -31.034 24.698 -99.676 1.00 186.46 91 ARG A CA 1
ATOM 725 C C . ARG A 1 95 ? -30.408 24.297 -101.016 1.00 181.26 91 ARG A C 1
ATOM 726 O O . ARG A 1 95 ? -30.937 23.425 -101.710 1.00 182.82 91 ARG A O 1
ATOM 734 N N . GLY A 1 96 ? -29.293 24.939 -101.368 1.00 175.69 92 GLY A N 1
ATOM 735 C CA . GLY A 1 96 ? -28.609 24.709 -102.647 1.00 169.99 92 GLY A CA 1
ATOM 736 C C . GLY A 1 96 ? -28.072 23.301 -102.844 1.00 167.93 92 GLY A C 1
ATOM 737 O O . GLY A 1 96 ? -28.166 22.747 -103.942 1.00 165.67 92 GLY A O 1
ATOM 738 N N . LEU A 1 97 ? -27.508 22.729 -101.782 1.00 168.24 93 LEU A N 1
ATOM 739 C CA . LEU A 1 97 ? -26.983 21.360 -101.811 1.00 166.96 93 LEU A CA 1
ATOM 740 C C . LEU A 1 97 ? -28.107 20.321 -101.784 1.00 171.83 93 LEU A C 1
ATOM 741 O O . LEU A 1 97 ? -28.106 19.376 -102.580 1.00 170.65 93 LEU A O 1
ATOM 746 N N . GLU A 1 98 ? -29.060 20.511 -100.871 1.00 176.82 94 GLU A N 1
ATOM 747 C CA . GLU A 1 98 ? -30.182 19.578 -100.683 1.00 182.38 94 GLU A CA 1
ATOM 748 C C . GLU A 1 98 ? -31.141 19.474 -101.877 1.00 183.93 94 GLU A C 1
ATOM 749 O O . GLU A 1 98 ? -31.864 18.484 -101.995 1.00 188.04 94 GLU A O 1
ATOM 755 N N . TRP A 1 99 ? -31.154 20.488 -102.744 1.00 181.38 95 TRP A N 1
ATOM 756 C CA . TRP A 1 99 ? -31.901 20.434 -104.012 1.00 183.47 95 TRP A CA 1
ATOM 757 C C . TRP A 1 99 ? -31.471 19.243 -104.881 1.00 181.31 95 TRP A C 1
ATOM 758 O O . TRP A 1 99 ? -32.309 18.611 -105.523 1.00 184.39 95 TRP A O 1
ATOM 769 N N . PHE A 1 100 ? -30.173 18.936 -104.882 1.00 176.47 96 PHE A N 1
ATOM 770 C CA . PHE A 1 100 ? -29.629 17.843 -105.696 1.00 174.64 96 PHE A CA 1
ATOM 771 C C . PHE A 1 100 ? -29.988 16.467 -105.153 1.00 178.02 96 PHE A C 1
ATOM 772 O O . PHE A 1 100 ? -30.124 15.524 -105.929 1.00 178.27 96 PHE A O 1
ATOM 780 N N . ASP A 1 101 ? -30.130 16.353 -103.832 1.00 180.54 97 ASP A N 1
ATOM 781 C CA . ASP A 1 101 ? -30.706 15.149 -103.213 1.00 186.34 97 ASP A CA 1
ATOM 782 C C . ASP A 1 101 ? -32.173 14.971 -103.630 1.00 192.67 97 ASP A C 1
ATOM 783 O O . ASP A 1 101 ? -32.618 13.852 -103.895 1.00 196.93 97 ASP A O 1
ATOM 788 N N . LYS A 1 102 ? -32.906 16.083 -103.683 1.00 193.49 98 LYS A N 1
ATOM 789 C CA . LYS A 1 102 ? -34.314 16.101 -104.111 1.00 199.01 98 LYS A CA 1
ATOM 790 C C . LYS A 1 102 ? -34.510 15.860 -105.623 1.00 197.61 98 LYS A C 1
ATOM 791 O O . LYS A 1 102 ? -35.467 15.183 -106.007 1.00 203.23 98 LYS A O 1
ATOM 797 N N . ASN A 1 103 ? -33.618 16.396 -106.465 1.00 190.43 99 ASN A N 1
ATOM 798 C CA . ASN A 1 103 ? -33.836 16.443 -107.927 1.00 188.28 99 ASN A CA 1
ATOM 799 C C . ASN A 1 103 ? -32.965 15.537 -108.824 1.00 184.08 99 ASN A C 1
ATOM 800 O O . ASN A 1 103 ? -33.214 15.480 -110.031 1.00 183.78 99 ASN A O 1
ATOM 805 N N . LYS A 1 104 ? -31.972 14.836 -108.268 1.00 180.62 100 LYS A N 1
ATOM 806 C CA . LYS A 1 104 ? -31.060 14.007 -109.093 1.00 176.99 100 LYS A CA 1
ATOM 807 C C . LYS A 1 104 ? -31.760 12.975 -109.998 1.00 181.19 100 LYS A C 1
ATOM 808 O O . LYS A 1 104 ? -31.302 12.727 -111.115 1.00 177.95 100 LYS A O 1
ATOM 814 N N . ASP A 1 105 ? -32.860 12.393 -109.515 1.00 188.25 101 ASP A N 1
ATOM 815 C CA . ASP A 1 105 ? -33.616 11.367 -110.265 1.00 193.57 101 ASP A CA 1
ATOM 816 C C . ASP A 1 105 ? -34.479 11.904 -111.422 1.00 194.59 101 ASP A C 1
ATOM 817 O O . ASP A 1 105 ? -34.863 11.128 -112.299 1.00 197.34 101 ASP A O 1
ATOM 822 N N . SER A 1 106 ? -34.782 13.205 -111.429 1.00 192.55 102 SER A N 1
ATOM 823 C CA . SER A 1 106 ? -35.664 13.800 -112.450 1.00 194.61 102 SER A CA 1
ATOM 824 C C . SER A 1 106 ? -35.036 13.822 -113.855 1.00 190.92 102 SER A C 1
ATOM 825 O O . SER A 1 106 ? -33.856 13.505 -114.027 1.00 186.30 102 SER A O 1
ATOM 828 N N . ASP A 1 107 ? -35.842 14.191 -114.852 1.00 193.55 103 ASP A N 1
ATOM 829 C CA . ASP A 1 107 ? -35.406 14.218 -116.260 1.00 190.60 103 ASP A CA 1
ATOM 830 C C . ASP A 1 107 ? -34.366 15.308 -116.533 1.00 182.83 103 ASP A C 1
ATOM 831 O O . ASP A 1 107 ? -33.404 15.084 -117.272 1.00 179.00 103 ASP A O 1
ATOM 836 N N . THR A 1 108 ? -34.565 16.476 -115.927 1.00 181.18 104 THR A N 1
ATOM 837 C CA . THR A 1 108 ? -33.719 17.645 -116.175 1.00 175.16 104 THR A CA 1
ATOM 838 C C . THR A 1 108 ? -32.298 17.552 -115.581 1.00 170.43 104 THR A C 1
ATOM 839 O O . THR A 1 108 ? -31.407 18.280 -116.025 1.00 165.69 104 THR A O 1
ATOM 843 N N . VAL A 1 109 ? -32.089 16.676 -114.592 1.00 172.00 105 VAL A N 1
ATOM 844 C CA . VAL A 1 109 ? -30.773 16.500 -113.936 1.00 167.04 105 VAL A CA 1
ATOM 845 C C . VAL A 1 109 ? -30.054 15.189 -114.314 1.00 167.21 105 VAL A C 1
ATOM 846 O O . VAL A 1 109 ? -28.830 15.181 -114.471 1.00 162.91 105 VAL A O 1
ATOM 850 N N . LYS A 1 110 ? -30.805 14.096 -114.453 1.00 173.08 106 LYS A N 1
ATOM 851 C CA . LYS A 1 110 ? -30.224 12.755 -114.637 1.00 174.37 106 LYS A CA 1
ATOM 852 C C . LYS A 1 110 ? -29.482 12.537 -115.966 1.00 171.55 106 LYS A C 1
ATOM 853 O O . LYS A 1 110 ? -28.534 11.748 -116.016 1.00 169.99 106 LYS A O 1
ATOM 859 N N . VAL A 1 111 ? -29.896 13.242 -117.020 1.00 170.47 107 VAL A N 1
ATOM 860 C CA . VAL A 1 111 ? -29.327 13.056 -118.369 1.00 168.59 107 VAL A CA 1
ATOM 861 C C . VAL A 1 111 ? -27.818 13.385 -118.430 1.00 162.68 107 VAL A C 1
ATOM 862 O O . VAL A 1 111 ? -27.082 12.782 -119.219 1.00 162.32 107 VAL A O 1
ATOM 866 N N . TRP A 1 112 ? -27.370 14.311 -117.578 1.00 157.92 108 TRP A N 1
ATOM 867 C CA . TRP A 1 112 ? -25.956 14.730 -117.511 1.00 151.95 108 TRP A CA 1
ATOM 868 C C . TRP A 1 112 ? -25.213 14.211 -116.272 1.00 150.85 108 TRP A C 1
ATOM 869 O O . TRP A 1 112 ? -24.045 13.830 -116.375 1.00 147.85 108 TRP A O 1
ATOM 880 N N . ASP A 1 113 ? -25.882 14.192 -115.118 1.00 153.46 109 ASP A N 1
ATOM 881 C CA . ASP A 1 113 ? -25.262 13.763 -113.856 1.00 153.72 109 ASP A CA 1
ATOM 882 C C . ASP A 1 113 ? -24.911 12.272 -113.847 1.00 156.29 109 ASP A C 1
ATOM 883 O O . ASP A 1 113 ? -23.801 11.898 -113.464 1.00 153.63 109 ASP A O 1
ATOM 888 N N . ALA A 1 114 ? -25.864 11.436 -114.256 1.00 161.17 110 ALA A N 1
ATOM 889 C CA . ALA A 1 114 ? -25.646 9.985 -114.365 1.00 164.73 110 ALA A CA 1
ATOM 890 C C . ALA A 1 114 ? -24.649 9.610 -115.475 1.00 163.14 110 ALA A C 1
ATOM 891 O O . ALA A 1 114 ? -24.024 8.549 -115.409 1.00 164.87 110 ALA A O 1
ATOM 893 N N . ASN A 1 115 ? -24.514 10.477 -116.483 1.00 159.92 111 ASN A N 1
ATOM 894 C CA . ASN A 1 115 ? -23.525 10.320 -117.557 1.00 157.44 111 ASN A CA 1
ATOM 895 C C . ASN A 1 115 ? -22.267 11.172 -117.363 1.00 150.81 111 ASN A C 1
ATOM 896 O O . ASN A 1 115 ? -21.558 11.446 -118.336 1.00 149.23 111 ASN A O 1
ATOM 901 N N . TYR A 1 116 ? -21.972 11.581 -116.127 1.00 147.50 112 TYR A N 1
ATOM 902 C CA . TYR A 1 116 ? -20.854 12.497 -115.880 1.00 142.78 112 TYR A CA 1
ATOM 903 C C . TYR A 1 116 ? -19.536 11.974 -116.463 1.00 141.89 112 TYR A C 1
ATOM 904 O O . TYR A 1 116 ? -18.817 12.722 -117.129 1.00 138.36 112 TYR A O 1
ATOM 913 N N . GLN A 1 117 ? -19.248 10.692 -116.229 1.00 144.75 113 GLN A N 1
ATOM 914 C CA . GLN A 1 117 ? -18.002 10.064 -116.696 1.00 144.43 113 GLN A CA 1
ATOM 915 C C . GLN A 1 117 ? -17.875 10.069 -118.223 1.00 145.90 113 GLN A C 1
ATOM 916 O O . GLN A 1 117 ? -16.772 10.216 -118.756 1.00 144.45 113 GLN A O 1
ATOM 922 N N . LYS A 1 118 ? -19.004 9.917 -118.913 1.00 149.26 114 LYS A N 1
ATOM 923 C CA . LYS A 1 118 ? -19.049 10.008 -120.373 1.00 151.10 114 LYS A CA 1
ATOM 924 C C . LYS A 1 118 ? -18.717 11.426 -120.850 1.00 146.84 114 LYS A C 1
ATOM 925 O O . LYS A 1 118 ? -17.882 11.604 -121.738 1.00 146.22 114 LYS A O 1
ATOM 931 N N . LEU A 1 119 ? -19.354 12.422 -120.235 1.00 144.60 115 LEU A N 1
ATOM 932 C CA . LEU A 1 119 ? -19.195 13.830 -120.630 1.00 141.74 115 LEU A CA 1
ATOM 933 C C . LEU A 1 119 ? -17.793 14.404 -120.395 1.00 139.21 115 LEU A C 1
ATOM 934 O O . LEU A 1 119 ? -17.429 15.401 -121.025 1.00 137.57 115 LEU A O 1
ATOM 939 N N . ARG A 1 120 ? -17.025 13.790 -119.489 1.00 139.62 116 ARG A N 1
ATOM 940 C CA . ARG A 1 120 ? -15.614 14.149 -119.268 1.00 136.94 116 ARG A CA 1
ATOM 941 C C . ARG A 1 120 ? -14.769 14.009 -120.533 1.00 137.71 116 ARG A C 1
ATOM 942 O O . ARG A 1 120 ? -13.838 14.783 -120.748 1.00 135.48 116 ARG A O 1
ATOM 950 N N . THR A 1 121 ? -15.087 13.003 -121.344 1.00 141.06 117 THR A N 1
ATOM 951 C CA . THR A 1 121 ? -14.401 12.756 -122.607 1.00 142.33 117 THR A CA 1
ATOM 952 C C . THR A 1 121 ? -15.178 13.387 -123.762 1.00 141.96 117 THR A C 1
ATOM 953 O O . THR A 1 121 ? -14.646 14.236 -124.480 1.00 139.68 117 THR A O 1
ATOM 957 N N . GLU A 1 122 ? -16.442 12.986 -123.908 1.00 144.08 118 GLU A N 1
ATOM 958 C CA . GLU A 1 122 ? -17.249 13.302 -125.094 1.00 145.74 118 GLU A CA 1
ATOM 959 C C . GLU A 1 122 ? -17.989 14.634 -124.984 1.00 142.62 118 GLU A C 1
ATOM 960 O O . GLU A 1 122 ? -18.226 15.143 -123.881 1.00 140.93 118 GLU A O 1
ATOM 966 N N . THR A 1 123 ? -18.349 15.184 -126.145 1.00 142.35 119 THR A N 1
ATOM 967 C CA . THR A 1 123 ? -19.226 16.352 -126.233 1.00 139.51 119 THR A CA 1
ATOM 968 C C . THR A 1 123 ? -20.672 15.885 -126.041 1.00 141.43 119 THR A C 1
ATOM 969 O O . THR A 1 123 ? -21.022 14.788 -126.481 1.00 146.20 119 THR A O 1
ATOM 973 N N . PRO A 1 124 ? -21.519 16.711 -125.397 1.00 138.80 120 PRO A N 1
ATOM 974 C CA . PRO A 1 124 ? -22.854 16.246 -125.025 1.00 141.74 120 PRO A CA 1
ATOM 975 C C . PRO A 1 124 ? -23.848 16.265 -126.192 1.00 145.84 120 PRO A C 1
ATOM 976 O O . PRO A 1 124 ? -23.601 16.948 -127.193 1.00 144.26 120 PRO A O 1
ATOM 980 N N . PRO A 1 125 ? -24.968 15.520 -126.065 1.00 150.59 121 PRO A N 1
ATOM 981 C CA . PRO A 1 125 ? -26.078 15.707 -127.004 1.00 153.78 121 PRO A CA 1
ATOM 982 C C . PRO A 1 125 ? -26.816 17.021 -126.722 1.00 150.92 121 PRO A C 1
ATOM 983 O O . PRO A 1 125 ? -26.665 17.597 -125.636 1.00 148.15 121 PRO A O 1
ATOM 987 N N . ALA A 1 126 ? -27.597 17.483 -127.695 1.00 151.30 122 ALA A N 1
ATOM 988 C CA . ALA A 1 126 ? -28.295 18.770 -127.592 1.00 149.04 122 ALA A CA 1
ATOM 989 C C . ALA A 1 126 ? -29.311 18.829 -126.442 1.00 149.48 122 ALA A C 1
ATOM 990 O O . ALA A 1 126 ? -29.467 19.872 -125.805 1.00 146.91 122 ALA A O 1
ATOM 992 N N . GLU A 1 127 ? -29.981 17.710 -126.177 1.00 152.94 123 GLU A N 1
ATOM 993 C CA . GLU A 1 127 ? -31.003 17.638 -125.115 1.00 154.87 123 GLU A CA 1
ATOM 994 C C . GLU A 1 127 ? -30.407 17.639 -123.703 1.00 150.51 123 GLU A C 1
ATOM 995 O O . GLU A 1 127 ? -31.052 18.114 -122.766 1.00 150.95 123 GLU A O 1
ATOM 1001 N N . ALA A 1 128 ? -29.192 17.108 -123.550 1.00 146.57 124 ALA A N 1
ATOM 1002 C CA . ALA A 1 128 ? -28.464 17.180 -122.275 1.00 142.20 124 ALA A CA 1
ATOM 1003 C C . ALA A 1 128 ? -28.168 18.628 -121.880 1.00 136.38 124 ALA A C 1
ATOM 1004 O O . ALA A 1 128 ? -28.240 18.976 -120.698 1.00 134.77 124 ALA A O 1
ATOM 1006 N N . LEU A 1 129 ? -27.832 19.457 -122.869 1.00 132.49 125 LEU A N 1
ATOM 1007 C CA . LEU A 1 129 ? -27.632 20.891 -122.652 1.00 128.02 125 LEU A CA 1
ATOM 1008 C C . LEU A 1 129 ? -28.945 21.576 -122.249 1.00 130.01 125 LEU A C 1
ATOM 1009 O O . LEU A 1 129 ? -28.967 22.359 -121.299 1.00 128.02 125 LEU A O 1
ATOM 1014 N N . LEU A 1 130 ? -30.030 21.269 -122.965 1.00 133.70 126 LEU A N 1
ATOM 1015 C CA . LEU A 1 130 ? -31.372 21.777 -122.622 1.00 136.49 126 LEU A CA 1
ATOM 1016 C C . LEU A 1 130 ? -31.848 21.302 -121.247 1.00 138.00 126 LEU A C 1
ATOM 1017 O O . LEU A 1 130 ? -32.532 22.042 -120.537 1.00 138.99 126 LEU A O 1
ATOM 1022 N N . ALA A 1 131 ? -31.492 20.068 -120.888 1.00 138.31 127 ALA A N 1
ATOM 1023 C CA . ALA A 1 131 ? -31.789 19.522 -119.564 1.00 139.88 127 ALA A CA 1
ATOM 1024 C C . ALA A 1 131 ? -31.091 20.346 -118.488 1.00 135.24 127 ALA A C 1
ATOM 1025 O O . ALA A 1 131 ? -31.735 20.815 -117.545 1.00 136.72 127 ALA A O 1
ATOM 1027 N N . TYR A 1 132 ? -29.779 20.524 -118.654 1.00 129.74 128 TYR A N 1
ATOM 1028 C CA . TYR A 1 132 ? -28.968 21.343 -117.747 1.00 125.31 128 TYR A CA 1
ATOM 1029 C C . TYR A 1 132 ? -29.578 22.734 -117.565 1.00 125.83 128 TYR A C 1
ATOM 1030 O O . TYR A 1 132 ? -29.822 23.166 -116.435 1.00 126.22 128 TYR A O 1
ATOM 1039 N N . GLN A 1 133 ? -29.842 23.408 -118.683 1.00 126.32 129 GLN A N 1
ATOM 1040 C CA . GLN A 1 133 ? -30.328 24.793 -118.665 1.00 127.16 129 GLN A CA 1
ATOM 1041 C C . GLN A 1 133 ? -31.716 24.946 -118.028 1.00 133.60 129 GLN A C 1
ATOM 1042 O O . GLN A 1 133 ? -32.005 25.987 -117.437 1.00 134.37 129 GLN A O 1
ATOM 1048 N N . LYS A 1 134 ? -32.563 23.921 -118.153 1.00 139.30 130 LYS A N 1
ATOM 1049 C CA . LYS A 1 134 ? -33.843 23.877 -117.423 1.00 145.49 130 LYS A CA 1
ATOM 1050 C C . LYS A 1 134 ? -33.605 23.706 -115.926 1.00 146.30 130 LYS A C 1
ATOM 1051 O O . LYS A 1 134 ? -34.144 24.467 -115.120 1.00 148.77 130 LYS A O 1
ATOM 1057 N N . ALA A 1 135 ? -32.792 22.712 -115.570 1.00 145.10 131 ALA A N 1
ATOM 1058 C CA . ALA A 1 135 ? -32.465 22.420 -114.170 1.00 145.96 131 ALA A CA 1
ATOM 1059 C C . ALA A 1 135 ? -31.865 23.620 -113.431 1.00 143.78 131 ALA A C 1
ATOM 1060 O O . ALA A 1 135 ? -32.104 23.791 -112.233 1.00 146.55 131 ALA A O 1
ATOM 1062 N N . ALA A 1 136 ? -31.095 24.442 -114.147 1.00 140.18 132 ALA A N 1
ATOM 1063 C CA . ALA A 1 136 ? -30.520 25.676 -113.593 1.00 138.66 132 ALA A CA 1
ATOM 1064 C C . ALA A 1 136 ? -31.586 26.709 -113.219 1.00 143.17 132 ALA A C 1
ATOM 1065 O O . ALA A 1 136 ? -31.491 27.365 -112.177 1.00 143.20 132 ALA A O 1
ATOM 1067 N N . LEU A 1 137 ? -32.591 26.849 -114.079 1.00 147.37 133 LEU A N 1
ATOM 1068 C CA . LEU A 1 137 ? -33.718 27.752 -113.830 1.00 152.85 133 LEU A CA 1
ATOM 1069 C C . LEU A 1 137 ? -34.661 27.187 -112.759 1.00 158.99 133 LEU A C 1
ATOM 1070 O O . LEU A 1 137 ? -35.274 27.948 -112.005 1.00 162.75 133 LEU A O 1
ATOM 1075 N N . ASN A 1 138 ? -34.773 25.856 -112.703 1.00 160.52 134 ASN A N 1
ATOM 1076 C CA . ASN A 1 138 ? -35.515 25.169 -111.638 1.00 165.83 134 ASN A CA 1
ATOM 1077 C C . ASN A 1 138 ? -34.856 25.376 -110.277 1.00 164.25 134 ASN A C 1
ATOM 1078 O O . ASN A 1 138 ? -35.536 25.678 -109.298 1.00 169.29 134 ASN A O 1
ATOM 1083 N N . TRP A 1 139 ? -33.534 25.202 -110.234 1.00 157.88 135 TRP A N 1
ATOM 1084 C CA . TRP A 1 139 ? -32.733 25.422 -109.022 1.00 155.75 135 TRP A CA 1
ATOM 1085 C C . TRP A 1 139 ? -32.925 26.835 -108.465 1.00 157.39 135 TRP A C 1
ATOM 1086 O O . TRP A 1 139 ? -33.107 27.006 -107.261 1.00 160.61 135 TRP A O 1
ATOM 1097 N N . ARG A 1 140 ? -32.883 27.836 -109.343 1.00 156.13 136 ARG A N 1
ATOM 1098 C CA . ARG A 1 140 ? -33.055 29.238 -108.934 1.00 157.93 136 ARG A CA 1
ATOM 1099 C C . ARG A 1 140 ? -34.449 29.528 -108.374 1.00 165.96 136 ARG A C 1
ATOM 1100 O O . ARG A 1 140 ? -34.588 30.297 -107.419 1.00 169.07 136 ARG A O 1
ATOM 1108 N N . LYS A 1 141 ? -35.467 28.901 -108.961 1.00 170.36 137 LYS A N 1
ATOM 1109 C CA . LYS A 1 141 ? -36.855 29.065 -108.519 1.00 178.67 137 LYS A CA 1
ATOM 1110 C C . LYS A 1 141 ? -37.157 28.330 -107.202 1.00 183.03 137 LYS A C 1
ATOM 1111 O O . LYS A 1 141 ? -37.813 28.892 -106.321 1.00 188.61 137 LYS A O 1
ATOM 1117 N N . ASP A 1 142 ? -36.689 27.085 -107.078 1.00 180.77 138 ASP A N 1
ATOM 1118 C CA . ASP A 1 142 ? -36.957 26.249 -105.889 1.00 184.06 138 ASP A CA 1
ATOM 1119 C C . ASP A 1 142 ? -36.194 26.716 -104.649 1.00 182.66 138 ASP A C 1
ATOM 1120 O O . ASP A 1 142 ? -36.741 26.721 -103.547 1.00 187.70 138 ASP A O 1
ATOM 1125 N N . VAL A 1 143 ? -34.932 27.094 -104.837 1.00 176.59 139 VAL A N 1
ATOM 1126 C CA . VAL A 1 143 ? -34.112 27.656 -103.759 1.00 175.92 139 VAL A CA 1
ATOM 1127 C C . VAL A 1 143 ? -34.547 29.097 -103.446 1.00 179.19 139 VAL A C 1
ATOM 1128 O O . VAL A 1 143 ? -34.487 29.521 -102.291 1.00 182.36 139 VAL A O 1
ATOM 1132 N N . GLY A 1 144 ? -34.992 29.833 -104.468 1.00 179.30 140 GLY A N 1
ATOM 1133 C CA . GLY A 1 144 ? -35.405 31.232 -104.315 1.00 182.87 140 GLY A CA 1
ATOM 1134 C C . GLY A 1 144 ? -34.200 32.149 -104.357 1.00 178.28 140 GLY A C 1
ATOM 1135 O O . GLY A 1 144 ? -34.049 33.035 -103.512 1.00 179.96 140 GLY A O 1
ATOM 1136 N N . PHE A 1 145 ? -33.358 31.939 -105.366 1.00 173.12 141 PHE A N 1
ATOM 1137 C CA . PHE A 1 145 ? -32.039 32.572 -105.449 1.00 169.05 141 PHE A CA 1
ATOM 1138 C C . PHE A 1 145 ? -32.083 34.079 -105.747 1.00 170.25 141 PHE A C 1
ATOM 1139 O O . PHE A 1 145 ? -31.205 34.818 -105.295 1.00 169.19 141 PHE A O 1
ATOM 1147 N N . SER A 1 146 ? -33.090 34.534 -106.493 1.00 173.36 142 SER A N 1
ATOM 1148 C CA . SER A 1 146 ? -33.181 35.947 -106.876 1.00 174.25 142 SER A CA 1
ATOM 1149 C C . SER A 1 146 ? -33.529 36.841 -105.688 1.00 180.07 142 SER A C 1
ATOM 1150 O O . SER A 1 146 ? -34.584 36.678 -105.075 1.00 185.72 142 SER A O 1
ATOM 1153 N N . ILE A 1 147 ? -32.621 37.765 -105.371 1.00 179.09 143 ILE A N 1
ATOM 1154 C CA . ILE A 1 147 ? -32.858 38.821 -104.382 1.00 185.36 143 ILE A CA 1
ATOM 1155 C C . ILE A 1 147 ? -32.539 40.209 -104.970 1.00 186.11 143 ILE A C 1
ATOM 1156 O O . ILE A 1 147 ? -32.144 41.125 -104.241 1.00 188.49 143 ILE A O 1
ATOM 1161 N N . GLY A 1 148 ? -32.730 40.361 -106.283 1.00 184.80 144 GLY A N 1
ATOM 1162 C CA . GLY A 1 148 ? -32.427 41.616 -106.979 1.00 185.41 144 GLY A CA 1
ATOM 1163 C C . GLY A 1 148 ? -31.969 41.403 -108.408 1.00 180.64 144 GLY A C 1
ATOM 1164 O O . GLY A 1 148 ? -32.126 40.313 -108.960 1.00 177.45 144 GLY A O 1
ATOM 1165 N N . GLU A 1 149 ? -31.395 42.456 -108.995 1.00 180.56 145 GLU A N 1
ATOM 1166 C CA . GLU A 1 149 ? -30.931 42.444 -110.392 1.00 176.44 145 GLU A CA 1
ATOM 1167 C C . GLU A 1 149 ? -29.769 41.477 -110.612 1.00 170.15 145 GLU A C 1
ATOM 1168 O O . GLU A 1 149 ? -29.749 40.733 -111.597 1.00 167.28 145 GLU A O 1
ATOM 1174 N N . TYR A 1 150 ? -28.815 41.489 -109.684 1.00 168.51 146 TYR A N 1
ATOM 1175 C CA . TYR A 1 150 ? -27.557 40.754 -109.848 1.00 162.45 146 TYR A CA 1
ATOM 1176 C C . TYR A 1 150 ? -27.650 39.257 -109.502 1.00 159.17 146 TYR A C 1
ATOM 1177 O O . TYR A 1 150 ? -26.648 38.544 -109.615 1.00 155.02 146 TYR A O 1
ATOM 1186 N N . THR A 1 151 ? -28.833 38.793 -109.084 1.00 161.19 147 THR A N 1
ATOM 1187 C CA . THR A 1 151 ? -29.089 37.380 -108.785 1.00 159.22 147 THR A CA 1
ATOM 1188 C C . THR A 1 151 ? -30.295 36.801 -109.553 1.00 160.76 147 THR A C 1
ATOM 1189 O O . THR A 1 151 ? -30.779 35.718 -109.216 1.00 160.99 147 THR A O 1
ATOM 1193 N N . SER A 1 152 ? -30.753 37.499 -110.597 1.00 161.48 148 SER A N 1
ATOM 1194 C CA . SER A 1 152 ? -31.983 37.139 -111.322 1.00 163.95 148 SER A CA 1
ATOM 1195 C C . SER A 1 152 ? -31.709 36.570 -112.716 1.00 158.64 148 SER A C 1
ATOM 1196 O O . SER A 1 152 ? -30.573 36.592 -113.198 1.00 153.24 148 SER A O 1
ATOM 1199 N N . ILE A 1 153 ? -32.775 36.075 -113.349 1.00 159.81 149 ILE A N 1
ATOM 1200 C CA . ILE A 1 153 ? -32.740 35.623 -114.744 1.00 156.14 149 ILE A CA 1
ATOM 1201 C C . ILE A 1 153 ? -32.847 36.867 -115.619 1.00 155.43 149 ILE A C 1
ATOM 1202 O O . ILE A 1 153 ? -33.729 37.698 -115.398 1.00 161.20 149 ILE A O 1
ATOM 1207 N N . LEU A 1 154 ? -31.959 36.998 -116.601 1.00 149.02 150 LEU A N 1
ATOM 1208 C CA . LEU A 1 154 ? -32.031 38.103 -117.554 1.00 148.82 150 LEU A CA 1
ATOM 1209 C C . LEU A 1 154 ? -32.893 37.684 -118.754 1.00 149.36 150 LEU A C 1
ATOM 1210 O O . LEU A 1 154 ? -32.679 36.605 -119.324 1.00 147.30 150 LEU A O 1
ATOM 1215 N N A LYS A 1 155 ? -33.846 38.545 -119.125 0.50 152.53 151 LYS A N 1
ATOM 1216 N N B LYS A 1 155 ? -33.874 38.523 -119.096 0.50 152.78 151 LYS A N 1
ATOM 1217 C CA A LYS A 1 155 ? -34.732 38.335 -120.275 0.50 153.75 151 LYS A CA 1
ATOM 1218 C CA B LYS A 1 155 ? -34.776 38.306 -120.230 0.50 154.17 151 LYS A CA 1
ATOM 1219 C C A LYS A 1 155 ? -34.690 39.556 -121.190 0.50 154.09 151 LYS A C 1
ATOM 1220 C C B LYS A 1 155 ? -34.808 39.577 -121.061 0.50 155.00 151 LYS A C 1
ATOM 1221 O O A LYS A 1 155 ? -35.667 39.866 -121.872 0.50 157.68 151 LYS A O 1
ATOM 1222 O O B LYS A 1 155 ? -35.872 40.068 -121.437 0.50 159.46 151 LYS A O 1
ATOM 1233 N N A LYS A 1 156 ? -33.555 40.245 -121.198 0.50 150.16 152 LYS A N 1
ATOM 1234 N N B LYS A 1 156 ? -33.623 40.105 -121.339 0.50 150.58 152 LYS A N 1
ATOM 1235 C CA A LYS A 1 156 ? -33.400 41.463 -121.984 0.50 150.89 152 LYS A CA 1
ATOM 1236 C CA B LYS A 1 156 ? -33.488 41.376 -122.025 0.50 151.58 152 LYS A CA 1
ATOM 1237 C C A LYS A 1 156 ? -32.932 41.147 -123.400 0.50 148.24 152 LYS A C 1
ATOM 1238 C C B LYS A 1 156 ? -32.895 41.147 -123.406 0.50 148.40 152 LYS A C 1
ATOM 1239 O O A LYS A 1 156 ? -32.513 40.025 -123.688 0.50 144.65 152 LYS A O 1
ATOM 1240 O O B LYS A 1 156 ? -32.341 40.080 -123.677 0.50 144.38 152 LYS A O 1
ATOM 1251 N N . ALA A 1 157 ? -33.017 42.149 -124.273 1.00 150.37 153 ALA A N 1
ATOM 1252 C CA . ALA A 1 157 ? -32.470 42.074 -125.633 1.00 148.32 153 ALA A CA 1
ATOM 1253 C C . ALA A 1 157 ? -30.991 42.463 -125.614 1.00 144.06 153 ALA A C 1
ATOM 1254 O O . ALA A 1 157 ? -30.561 43.212 -124.735 1.00 144.26 153 ALA A O 1
ATOM 1256 N N . VAL A 1 158 ? -30.217 41.953 -126.574 1.00 140.83 154 VAL A N 1
ATOM 1257 C CA . VAL A 1 158 ? -28.821 42.377 -126.747 1.00 137.86 154 VAL A CA 1
ATOM 1258 C C . VAL A 1 158 ? -28.817 43.802 -127.303 1.00 141.11 154 VAL A C 1
ATOM 1259 O O . VAL A 1 158 ? -29.579 44.113 -128.216 1.00 143.64 154 VAL A O 1
ATOM 1263 N N . ALA A 1 159 ? -27.959 44.654 -126.743 1.00 141.43 155 ALA A N 1
ATOM 1264 C CA . ALA A 1 159 ? -27.874 46.061 -127.144 1.00 145.82 155 ALA A CA 1
ATOM 1265 C C . ALA A 1 159 ? -27.266 46.215 -128.540 1.00 146.92 155 ALA A C 1
ATOM 1266 O O . ALA A 1 159 ? -26.448 45.393 -128.964 1.00 143.73 155 ALA A O 1
ATOM 1268 N N . ALA A 1 160 ? -27.681 47.270 -129.243 1.00 152.15 156 ALA A N 1
ATOM 1269 C CA . ALA A 1 160 ? -27.195 47.560 -130.598 1.00 153.51 156 ALA A CA 1
ATOM 1270 C C . ALA A 1 160 ? -25.751 48.072 -130.615 1.00 153.02 156 ALA A C 1
ATOM 1271 O O . ALA A 1 160 ? -25.002 47.771 -131.548 1.00 151.85 156 ALA A O 1
ATOM 1273 N N . GLU A 1 161 ? -25.373 48.846 -129.595 1.00 154.52 157 GLU A N 1
ATOM 1274 C CA . GLU A 1 161 ? -24.044 49.459 -129.507 1.00 154.76 157 GLU A CA 1
ATOM 1275 C C . GLU A 1 161 ? -23.432 49.304 -128.113 1.00 152.72 157 GLU A C 1
ATOM 1276 O O . GLU A 1 161 ? -24.151 49.254 -127.112 1.00 153.29 157 GLU A O 1
ATOM 1282 N N . TYR A 1 162 ? -22.100 49.239 -128.071 1.00 151.02 158 TYR A N 1
ATOM 1283 C CA . TYR A 1 162 ? -21.330 49.042 -126.836 1.00 148.69 158 TYR A CA 1
ATOM 1284 C C . TYR A 1 162 ? -20.269 50.146 -126.721 1.00 151.17 158 TYR A C 1
ATOM 1285 O O . TYR A 1 162 ? -19.325 50.196 -127.512 1.00 151.07 158 TYR A O 1
ATOM 1294 N N . LYS A 1 163 ? -20.427 51.007 -125.715 1.00 153.83 159 LYS A N 1
ATOM 1295 C CA . LYS A 1 163 ? -19.684 52.270 -125.597 1.00 157.39 159 LYS A CA 1
ATOM 1296 C C . LYS A 1 163 ? -18.382 52.101 -124.781 1.00 155.44 159 LYS A C 1
ATOM 1297 O O . LYS A 1 163 ? -18.425 52.057 -123.546 1.00 155.23 159 LYS A O 1
ATOM 1303 N N . VAL A 1 164 ? -17.242 52.015 -125.481 1.00 154.09 160 VAL A N 1
ATOM 1304 C CA . VAL A 1 164 ? -15.902 51.930 -124.846 1.00 151.99 160 VAL A CA 1
ATOM 1305 C C . VAL A 1 164 ? -15.101 53.231 -125.015 1.00 155.50 160 VAL A C 1
ATOM 1306 O O . VAL A 1 164 ? -15.385 54.012 -125.925 1.00 158.29 160 VAL A O 1
ATOM 1310 N N . PRO A 1 165 ? -14.085 53.460 -124.151 1.00 155.08 161 PRO A N 1
ATOM 1311 C CA . PRO A 1 165 ? -13.234 54.644 -124.322 1.00 159.94 161 PRO A CA 1
ATOM 1312 C C . PRO A 1 165 ? -12.340 54.574 -125.564 1.00 160.46 161 PRO A C 1
ATOM 1313 O O . PRO A 1 165 ? -12.197 53.510 -126.168 1.00 156.52 161 PRO A O 1
ATOM 1317 N N . GLY A 1 166 ? -11.746 55.711 -125.922 1.00 165.56 162 GLY A N 1
ATOM 1318 C CA . GLY A 1 166 ? -10.868 55.813 -127.090 1.00 167.18 162 GLY A CA 1
ATOM 1319 C C . GLY A 1 166 ? -9.507 55.147 -126.946 1.00 165.09 162 GLY A C 1
ATOM 1320 O O . GLY A 1 166 ? -8.933 54.700 -127.939 1.00 164.69 162 GLY A O 1
ATOM 1321 N N . THR A 1 167 ? -8.985 55.088 -125.719 1.00 164.03 163 THR A N 1
ATOM 1322 C CA . THR A 1 167 ? -7.683 54.457 -125.448 1.00 162.70 163 THR A CA 1
ATOM 1323 C C . THR A 1 167 ? -7.664 52.935 -125.678 1.00 156.93 163 THR A C 1
ATOM 1324 O O . THR A 1 167 ? -6.612 52.383 -126.002 1.00 156.61 163 THR A O 1
ATOM 1328 N N . VAL A 1 168 ? -8.814 52.272 -125.511 1.00 153.08 164 VAL A N 1
ATOM 1329 C CA . VAL A 1 168 ? -8.923 50.803 -125.669 1.00 147.82 164 VAL A CA 1
ATOM 1330 C C . VAL A 1 168 ? -9.678 50.315 -126.919 1.00 146.23 164 VAL A C 1
ATOM 1331 O O . VAL A 1 168 ? -9.567 49.139 -127.267 1.00 142.35 164 VAL A O 1
ATOM 1335 N N . ILE A 1 169 ? -10.424 51.202 -127.585 1.00 149.56 165 ILE A N 1
ATOM 1336 C CA . ILE A 1 169 ? -11.326 50.823 -128.695 1.00 148.96 165 ILE A CA 1
ATOM 1337 C C . ILE A 1 169 ? -10.675 49.947 -129.786 1.00 148.03 165 ILE A C 1
ATOM 1338 O O . ILE A 1 169 ? -11.305 49.001 -130.265 1.00 144.86 165 ILE A O 1
ATOM 1343 N N . ASN A 1 170 ? -9.429 50.257 -130.159 1.00 151.11 166 ASN A N 1
ATOM 1344 C CA . ASN A 1 170 ? -8.701 49.491 -131.186 1.00 151.02 166 ASN A CA 1
ATOM 1345 C C . ASN A 1 170 ? -8.489 48.035 -130.793 1.00 146.23 166 ASN A C 1
ATOM 1346 O O . ASN A 1 170 ? -8.632 47.142 -131.628 1.00 144.65 166 ASN A O 1
ATOM 1351 N N . ASN A 1 171 ? -8.144 47.808 -129.527 1.00 144.68 167 ASN A N 1
ATOM 1352 C CA . ASN A 1 171 ? -7.957 46.452 -129.010 1.00 140.80 167 ASN A CA 1
ATOM 1353 C C . ASN A 1 171 ? -9.280 45.714 -128.758 1.00 136.79 167 ASN A C 1
ATOM 1354 O O . ASN A 1 171 ? -9.314 44.489 -128.848 1.00 133.54 167 ASN A O 1
ATOM 1359 N N . ILE A 1 172 ? -10.353 46.451 -128.446 1.00 137.68 168 ILE A N 1
ATOM 1360 C CA . ILE A 1 172 ? -11.704 45.869 -128.287 1.00 134.87 168 ILE A CA 1
ATOM 1361 C C . ILE A 1 172 ? -12.248 45.348 -129.631 1.00 135.51 168 ILE A C 1
ATOM 1362 O O . ILE A 1 172 ? -12.891 44.294 -129.674 1.00 131.72 168 ILE A O 1
ATOM 1367 N N . LYS A 1 173 ? -11.994 46.090 -130.712 1.00 140.29 169 LYS A N 1
ATOM 1368 C CA . LYS A 1 173 ? -12.366 45.660 -132.074 1.00 141.86 169 LYS A CA 1
ATOM 1369 C C . LYS A 1 173 ? -11.566 44.444 -132.578 1.00 141.27 169 LYS A C 1
ATOM 1370 O O . LYS A 1 173 ? -12.098 43.644 -133.350 1.00 141.05 169 LYS A O 1
ATOM 1376 N N . GLU A 1 174 ? -10.302 44.318 -132.161 1.00 141.70 170 GLU A N 1
ATOM 1377 C CA . GLU A 1 174 ? -9.476 43.142 -132.495 1.00 141.25 170 GLU A CA 1
ATOM 1378 C C . GLU A 1 174 ? -9.978 41.881 -131.780 1.00 137.88 170 GLU A C 1
ATOM 1379 O O . GLU A 1 174 ? -9.977 40.794 -132.366 1.00 137.59 170 GLU A O 1
ATOM 1385 N N . MET A 1 175 ? -10.376 42.033 -130.514 1.00 136.21 171 MET A N 1
ATOM 1386 C CA . MET A 1 175 ? -10.987 40.949 -129.732 1.00 131.76 171 MET A CA 1
ATOM 1387 C C . MET A 1 175 ? -12.310 40.489 -130.342 1.00 131.12 171 MET A C 1
ATOM 1388 O O . MET A 1 175 ? -12.522 39.290 -130.530 1.00 129.25 171 MET A O 1
ATOM 1393 N N . LEU A 1 176 ? -13.189 41.450 -130.640 1.00 132.89 172 LEU A N 1
ATOM 1394 C CA . LEU A 1 176 ? -14.498 41.163 -131.234 1.00 132.66 172 LEU A CA 1
ATOM 1395 C C . LEU A 1 176 ? -14.366 40.523 -132.614 1.00 134.06 172 LEU A C 1
ATOM 1396 O O . LEU A 1 176 ? -15.097 39.590 -132.923 1.00 133.05 172 LEU A O 1
ATOM 1401 N N . SER A 1 177 ? -13.432 41.022 -133.425 1.00 137.18 173 SER A N 1
ATOM 1402 C CA . SER A 1 177 ? -13.106 40.420 -134.730 1.00 139.67 173 SER A CA 1
ATOM 1403 C C . SER A 1 177 ? -12.648 38.958 -134.601 1.00 138.16 173 SER A C 1
ATOM 1404 O O . SER A 1 177 ? -13.038 38.111 -135.406 1.00 138.77 173 SER A O 1
ATOM 1407 N N . ASP A 1 178 ? -11.830 38.675 -133.586 1.00 136.84 174 ASP A N 1
ATOM 1408 C CA . ASP A 1 178 ? -11.393 37.305 -133.284 1.00 135.17 174 ASP A CA 1
ATOM 1409 C C . ASP A 1 178 ? -12.564 36.442 -132.771 1.00 132.49 174 ASP A C 1
ATOM 1410 O O . ASP A 1 178 ? -12.624 35.246 -133.061 1.00 132.84 174 ASP A O 1
ATOM 1415 N N . MET A 1 179 ? -13.482 37.048 -132.013 1.00 130.44 175 MET A N 1
ATOM 1416 C CA . MET A 1 179 ? -14.730 36.381 -131.594 1.00 127.96 175 MET A CA 1
ATOM 1417 C C . MET A 1 179 ? -15.666 36.080 -132.773 1.00 129.11 175 MET A C 1
ATOM 1418 O O . MET A 1 179 ? -16.320 35.032 -132.783 1.00 126.70 175 MET A O 1
ATOM 1423 N N . ILE A 1 180 ? -15.728 36.994 -133.751 1.00 131.57 176 ILE A N 1
ATOM 1424 C CA . ILE A 1 180 ? -16.489 36.765 -134.994 1.00 134.09 176 ILE A CA 1
ATOM 1425 C C . ILE A 1 180 ? -15.858 35.603 -135.764 1.00 134.93 176 ILE A C 1
ATOM 1426 O O . ILE A 1 180 ? -16.568 34.718 -136.242 1.00 135.52 176 ILE A O 1
ATOM 1431 N N . ARG A 1 181 ? -14.529 35.619 -135.880 1.00 135.76 177 ARG A N 1
ATOM 1432 C CA . ARG A 1 181 ? -13.787 34.566 -136.587 1.00 138.16 177 ARG A CA 1
ATOM 1433 C C . ARG A 1 181 ? -13.914 33.207 -135.894 1.00 136.92 177 ARG A C 1
ATOM 1434 O O . ARG A 1 181 ? -14.021 32.180 -136.567 1.00 138.13 177 ARG A O 1
ATOM 1442 N N . ARG A 1 182 ? -13.904 33.207 -134.559 1.00 135.56 178 ARG A N 1
ATOM 1443 C CA . ARG A 1 182 ? -14.154 31.987 -133.774 1.00 134.14 178 ARG A CA 1
ATOM 1444 C C . ARG A 1 182 ? -15.580 31.469 -133.958 1.00 133.58 178 ARG A C 1
ATOM 1445 O O . ARG A 1 182 ? -15.792 30.258 -134.011 1.00 133.66 178 ARG A O 1
ATOM 1453 N N . ARG A 1 183 ? -16.547 32.382 -134.054 1.00 133.63 179 ARG A N 1
ATOM 1454 C CA . ARG A 1 183 ? -17.936 32.002 -134.333 1.00 134.67 179 ARG A CA 1
ATOM 1455 C C . ARG A 1 183 ? -18.112 31.400 -135.738 1.00 137.81 179 ARG A C 1
ATOM 1456 O O . ARG A 1 183 ? -18.937 30.504 -135.926 1.00 138.78 179 ARG A O 1
ATOM 1464 N N . ASN A 1 184 ? -17.345 31.892 -136.713 1.00 139.76 180 ASN A N 1
ATOM 1465 C CA . ASN A 1 184 ? -17.403 31.374 -138.089 1.00 143.52 180 ASN A CA 1
ATOM 1466 C C . ASN A 1 184 ? -16.805 29.969 -138.256 1.00 144.95 180 ASN A C 1
ATOM 1467 O O . ASN A 1 184 ? -17.275 29.203 -139.101 1.00 148.33 180 ASN A O 1
ATOM 1472 N N . ARG A 1 185 ? -15.778 29.637 -137.469 1.00 143.17 181 ARG A N 1
ATOM 1473 C CA . ARG A 1 185 ? -15.152 28.305 -137.531 1.00 144.76 181 ARG A CA 1
ATOM 1474 C C . ARG A 1 185 ? -16.035 27.206 -136.938 1.00 144.13 181 ARG A C 1
ATOM 1475 O O . ARG A 1 185 ? -16.091 26.103 -137.487 1.00 146.68 181 ARG A O 1
ATOM 1483 N N . ILE A 1 186 ? -16.692 27.490 -135.810 1.00 141.22 182 ILE A N 1
ATOM 1484 C CA . ILE A 1 186 ? -17.664 26.540 -135.227 1.00 140.29 182 ILE A CA 1
ATOM 1485 C C . ILE A 1 186 ? -18.850 26.289 -136.171 1.00 142.70 182 ILE A C 1
ATOM 1486 O O . ILE A 1 186 ? -19.325 25.160 -136.261 1.00 144.26 182 ILE A O 1
ATOM 1491 N N . ILE A 1 187 ? -19.289 27.321 -136.894 1.00 143.49 183 ILE A N 1
ATOM 1492 C CA . ILE A 1 187 ? -20.299 27.161 -137.956 1.00 147.32 183 ILE A CA 1
ATOM 1493 C C . ILE A 1 187 ? -19.716 26.362 -139.146 1.00 151.31 183 ILE A C 1
ATOM 1494 O O . ILE A 1 187 ? -20.408 25.510 -139.711 1.00 154.09 183 ILE A O 1
ATOM 1499 N N . ASN A 1 188 ? -18.458 26.637 -139.511 1.00 151.48 184 ASN A N 1
ATOM 1500 C CA . ASN A 1 188 ? -17.713 25.820 -140.495 1.00 154.85 184 ASN A CA 1
ATOM 1501 C C . ASN A 1 188 ? -16.191 25.997 -140.430 1.00 154.03 184 ASN A C 1
ATOM 1502 O O . ASN A 1 188 ? -15.433 25.049 -140.635 1.00 155.30 184 ASN A O 1
ATOM 1507 N N . GLY A 1 201 ? -30.869 32.508 -153.181 1.00 130.93 197 GLY A N 1
ATOM 1508 C CA . GLY A 1 201 ? -31.888 32.664 -152.152 1.00 133.56 197 GLY A CA 1
ATOM 1509 C C . GLY A 1 201 ? -31.520 33.709 -151.114 1.00 137.49 197 GLY A C 1
ATOM 1510 O O . GLY A 1 201 ? -31.102 33.366 -150.006 1.00 138.66 197 GLY A O 1
ATOM 1511 N N . ARG A 1 202 ? -31.690 34.982 -151.481 1.00 138.60 198 ARG A N 1
ATOM 1512 C CA . ARG A 1 202 ? -31.321 36.133 -150.635 1.00 139.25 198 ARG A CA 1
ATOM 1513 C C . ARG A 1 202 ? -32.539 36.835 -150.020 1.00 139.30 198 ARG A C 1
ATOM 1514 O O . ARG A 1 202 ? -32.545 37.132 -148.823 1.00 139.10 198 ARG A O 1
ATOM 1522 N N . GLU A 1 203 ? -33.556 37.102 -150.842 1.00 139.80 199 GLU A N 1
ATOM 1523 C CA . GLU A 1 203 ? -34.851 37.619 -150.353 1.00 138.47 199 GLU A CA 1
ATOM 1524 C C . GLU A 1 203 ? -35.617 36.612 -149.478 1.00 133.84 199 GLU A C 1
ATOM 1525 O O . GLU A 1 203 ? -36.537 37.006 -148.757 1.00 129.77 199 GLU A O 1
ATOM 1531 N N . HIS A 1 204 ? -35.250 35.329 -149.556 1.00 130.14 200 HIS A N 1
ATOM 1532 C CA . HIS A 1 204 ? -35.847 34.284 -148.715 1.00 128.27 200 HIS A CA 1
ATOM 1533 C C . HIS A 1 204 ? -35.697 34.600 -147.227 1.00 124.74 200 HIS A C 1
ATOM 1534 O O . HIS A 1 204 ? -36.657 34.473 -146.470 1.00 123.54 200 HIS A O 1
ATOM 1541 N N . LEU A 1 205 ? -34.500 35.023 -146.820 1.00 122.02 201 LEU A N 1
ATOM 1542 C CA . LEU A 1 205 ? -34.254 35.440 -145.428 1.00 120.31 201 LEU A CA 1
ATOM 1543 C C . LEU A 1 205 ? -35.093 36.648 -145.012 1.00 117.51 201 LEU A C 1
ATOM 1544 O O . LEU A 1 205 ? -35.623 36.675 -143.902 1.00 117.71 201 LEU A O 1
ATOM 1549 N N . ASP A 1 206 ? -35.206 37.636 -145.899 1.00 115.15 202 ASP A N 1
ATOM 1550 C CA . ASP A 1 206 ? -36.020 38.834 -145.636 1.00 114.51 202 ASP A CA 1
ATOM 1551 C C . ASP A 1 206 ? -37.518 38.511 -145.554 1.00 108.14 202 ASP A C 1
ATOM 1552 O O . ASP A 1 206 ? -38.243 39.115 -144.759 1.00 105.68 202 ASP A O 1
ATOM 1557 N N . TRP A 1 207 ? -37.965 37.561 -146.375 1.00 101.72 203 TRP A N 1
ATOM 1558 C CA . TRP A 1 207 ? -39.354 37.085 -146.364 1.00 96.94 203 TRP A CA 1
ATOM 1559 C C . TRP A 1 207 ? -39.657 36.238 -145.124 1.00 94.15 203 TRP A C 1
ATOM 1560 O O . TRP A 1 207 ? -40.709 36.403 -144.498 1.00 91.38 203 TRP A O 1
ATOM 1571 N N . CYS A 1 208 ? -38.743 35.324 -144.793 1.00 92.18 204 CYS A N 1
ATOM 1572 C CA . CYS A 1 208 ? -38.847 34.502 -143.579 1.00 91.69 204 CYS A CA 1
ATOM 1573 C C . CYS A 1 208 ? -38.838 35.344 -142.299 1.00 90.70 204 CYS A C 1
ATOM 1574 O O . CYS A 1 208 ? -39.525 35.005 -141.335 1.00 90.77 204 CYS A O 1
ATOM 1577 N N . ARG A 1 209 ? -38.061 36.429 -142.297 1.00 90.90 205 ARG A N 1
ATOM 1578 C CA . ARG A 1 209 ? -38.020 37.370 -141.166 1.00 93.63 205 ARG A CA 1
ATOM 1579 C C . ARG A 1 209 ? -39.338 38.138 -141.037 1.00 91.74 205 ARG A C 1
ATOM 1580 O O . ARG A 1 209 ? -39.861 38.293 -139.931 1.00 88.54 205 ARG A O 1
ATOM 1588 N N . GLU A 1 210 ? -39.845 38.629 -142.171 1.00 92.09 206 GLU A N 1
ATOM 1589 C CA . GLU A 1 210 ? -41.165 39.279 -142.244 1.00 92.07 206 GLU A CA 1
ATOM 1590 C C . GLU A 1 210 ? -42.280 38.377 -141.710 1.00 92.04 206 GLU A C 1
ATOM 1591 O O . GLU A 1 210 ? -43.121 38.826 -140.928 1.00 91.24 206 GLU A O 1
ATOM 1597 N N . PHE A 1 211 ? -42.268 37.112 -142.130 1.00 90.92 207 PHE A N 1
ATOM 1598 C CA . PHE A 1 211 ? -43.264 36.128 -141.691 1.00 92.02 207 PHE A CA 1
ATOM 1599 C C . PHE A 1 211 ? -43.218 35.869 -140.183 1.00 95.30 207 PHE A C 1
ATOM 1600 O O . PHE A 1 211 ? -44.255 35.896 -139.514 1.00 94.37 207 PHE A O 1
ATOM 1608 N N . ALA A 1 212 ? -42.017 35.615 -139.666 1.00 99.59 208 ALA A N 1
ATOM 1609 C CA . ALA A 1 212 ? -41.814 35.349 -138.236 1.00 99.46 208 ALA A CA 1
ATOM 1610 C C . ALA A 1 212 ? -42.135 36.560 -137.361 1.00 98.85 208 ALA A C 1
ATOM 1611 O O . ALA A 1 212 ? -42.703 36.406 -136.281 1.00 98.29 208 ALA A O 1
ATOM 1613 N N . SER A 1 213 ? -41.793 37.756 -137.842 1.00 100.32 209 SER A N 1
ATOM 1614 C CA . SER A 1 213 ? -42.034 39.004 -137.103 1.00 102.81 209 SER A CA 1
ATOM 1615 C C . SER A 1 213 ? -43.513 39.417 -136.955 1.00 103.20 209 SER A C 1
ATOM 1616 O O . SER A 1 213 ? -43.806 40.356 -136.209 1.00 100.70 209 SER A O 1
ATOM 1619 N N . GLY A 1 214 ? -44.429 38.741 -137.657 1.00 105.13 210 GLY A N 1
ATOM 1620 C CA . GLY A 1 214 ? -45.872 38.961 -137.484 1.00 105.38 210 GLY A CA 1
ATOM 1621 C C . GLY A 1 214 ? -46.716 38.990 -138.749 1.00 104.69 210 GLY A C 1
ATOM 1622 O O . GLY A 1 214 ? -47.935 38.814 -138.671 1.00 105.19 210 GLY A O 1
ATOM 1623 N N . LYS A 1 215 ? -46.092 39.217 -139.908 1.00 103.42 211 LYS A N 1
ATOM 1624 C CA . LYS A 1 215 ? -46.804 39.231 -141.194 1.00 102.48 211 LYS A CA 1
ATOM 1625 C C . LYS A 1 215 ? -47.128 37.795 -141.629 1.00 97.79 211 LYS A C 1
ATOM 1626 O O . LYS A 1 215 ? -46.501 37.249 -142.539 1.00 95.66 211 LYS A O 1
ATOM 1632 N N . PHE A 1 216 ? -48.122 37.202 -140.968 1.00 93.87 212 PHE A N 1
ATOM 1633 C CA . PHE A 1 216 ? -48.491 35.789 -141.184 1.00 90.99 212 PHE A CA 1
ATOM 1634 C C . PHE A 1 216 ? -49.163 35.519 -142.536 1.00 87.66 212 PHE A C 1
ATOM 1635 O O . PHE A 1 216 ? -49.131 34.386 -143.023 1.00 85.61 212 PHE A O 1
ATOM 1643 N N . LEU A 1 217 ? -49.756 36.555 -143.132 1.00 84.34 213 LEU A N 1
ATOM 1644 C CA . LEU A 1 217 ? -50.392 36.450 -144.452 1.00 83.66 213 LEU A CA 1
ATOM 1645 C C . LEU A 1 217 ? -49.402 36.301 -145.615 1.00 82.47 213 LEU A C 1
ATOM 1646 O O . LEU A 1 217 ? -49.818 36.035 -146.746 1.00 83.55 213 LEU A O 1
ATOM 1651 N N . ASN A 1 218 ? -48.110 36.501 -145.352 1.00 80.71 214 ASN A N 1
ATOM 1652 C CA . ASN A 1 218 ? -47.053 36.136 -146.301 1.00 80.98 214 ASN A CA 1
ATOM 1653 C C . ASN A 1 218 ? -47.116 34.670 -146.741 1.00 79.86 214 ASN A C 1
ATOM 1654 O O . ASN A 1 218 ? -46.870 34.373 -147.910 1.00 82.57 214 ASN A O 1
ATOM 1659 N N . ALA A 1 219 ? -47.469 33.771 -145.821 1.00 76.83 215 ALA A N 1
ATOM 1660 C CA . ALA A 1 219 ? -47.550 32.326 -146.105 1.00 75.53 215 ALA A CA 1
ATOM 1661 C C . ALA A 1 219 ? -48.466 31.927 -147.278 1.00 74.65 215 ALA A C 1
ATOM 1662 O O . ALA A 1 219 ? -48.274 30.859 -147.859 1.00 72.61 215 ALA A O 1
ATOM 1664 N N . PHE A 1 220 ? -49.456 32.761 -147.611 1.00 75.94 216 PHE A N 1
ATOM 1665 C CA . PHE A 1 220 ? -50.265 32.564 -148.829 1.00 76.38 216 PHE A CA 1
ATOM 1666 C C . PHE A 1 220 ? -49.479 32.796 -150.127 1.00 77.56 216 PHE A C 1
ATOM 1667 O O . PHE A 1 220 ? -49.784 32.169 -151.145 1.00 76.85 216 PHE A O 1
ATOM 1675 N N . ASN A 1 221 ? -48.477 33.681 -150.084 1.00 80.26 217 ASN A N 1
ATOM 1676 C CA . ASN A 1 221 ? -47.658 34.044 -151.251 1.00 82.12 217 ASN A CA 1
ATOM 1677 C C . ASN A 1 221 ? -46.145 33.848 -151.027 1.00 83.23 217 ASN A C 1
ATOM 1678 O O . ASN A 1 221 ? -45.401 34.833 -150.930 1.00 83.76 217 ASN A O 1
ATOM 1683 N N . PRO A 1 222 ? -45.677 32.580 -150.951 1.00 84.08 218 PRO A N 1
ATOM 1684 C CA . PRO A 1 222 ? -44.236 32.353 -150.800 1.00 86.47 218 PRO A CA 1
ATOM 1685 C C . PRO A 1 222 ? -43.501 32.575 -152.128 1.00 89.70 218 PRO A C 1
ATOM 1686 O O . PRO A 1 222 ? -43.900 31.992 -153.137 1.00 93.77 218 PRO A O 1
ATOM 1690 N N . PRO A 1 223 ? -42.431 33.398 -152.130 1.00 91.05 219 PRO A N 1
ATOM 1691 C CA . PRO A 1 223 ? -41.792 33.807 -153.389 1.00 91.18 219 PRO A CA 1
ATOM 1692 C C . PRO A 1 223 ? -41.153 32.663 -154.190 1.00 90.58 219 PRO A C 1
ATOM 1693 O O . PRO A 1 223 ? -41.110 32.732 -155.418 1.00 93.28 219 PRO A O 1
ATOM 1697 N N . TRP A 1 224 ? -40.669 31.632 -153.501 1.00 91.51 220 TRP A N 1
ATOM 1698 C CA . TRP A 1 224 ? -40.085 30.451 -154.164 1.00 92.54 220 TRP A CA 1
ATOM 1699 C C . TRP A 1 224 ? -41.106 29.532 -154.850 1.00 92.05 220 TRP A C 1
ATOM 1700 O O . TRP A 1 224 ? -40.743 28.793 -155.767 1.00 96.49 220 TRP A O 1
ATOM 1711 N N . GLY A 1 225 ? -42.360 29.563 -154.400 1.00 90.91 221 GLY A N 1
ATOM 1712 C CA . GLY A 1 225 ? -43.414 28.701 -154.949 1.00 91.43 221 GLY A CA 1
ATOM 1713 C C . GLY A 1 225 ? -44.351 28.237 -153.853 1.00 91.98 221 GLY A C 1
ATOM 1714 O O . GLY A 1 225 ? -44.863 29.060 -153.089 1.00 89.01 221 GLY A O 1
ATOM 1715 N N . GLU A 1 226 ? -44.580 26.925 -153.776 1.00 94.67 222 GLU A N 1
ATOM 1716 C CA . GLU A 1 226 ? -45.394 26.341 -152.696 1.00 99.96 222 GLU A CA 1
ATOM 1717 C C . GLU A 1 226 ? -44.677 26.464 -151.349 1.00 101.92 222 GLU A C 1
ATOM 1718 O O . GLU A 1 226 ? -43.445 26.500 -151.296 1.00 103.12 222 GLU A O 1
ATOM 1724 N N . ILE A 1 227 ? -45.463 26.535 -150.274 1.00 101.68 223 ILE A N 1
ATOM 1725 C CA . ILE A 1 227 ? -44.950 26.777 -148.914 1.00 101.00 223 ILE A CA 1
ATOM 1726 C C . ILE A 1 227 ? -43.925 25.727 -148.447 1.00 106.12 223 ILE A C 1
ATOM 1727 O O . ILE A 1 227 ? -42.981 26.064 -147.728 1.00 107.25 223 ILE A O 1
ATOM 1732 N N . ASN A 1 228 ? -44.100 24.477 -148.883 1.00 112.01 224 ASN A N 1
ATOM 1733 C CA . ASN A 1 228 ? -43.224 23.362 -148.500 1.00 115.92 224 ASN A CA 1
ATOM 1734 C C . ASN A 1 228 ? -42.243 22.931 -149.598 1.00 116.24 224 ASN A C 1
ATOM 1735 O O . ASN A 1 228 ? -41.911 21.745 -149.701 1.00 118.30 224 ASN A O 1
ATOM 1740 N N . LYS A 1 229 ? -41.768 23.878 -150.407 1.00 116.97 225 LYS A N 1
ATOM 1741 C CA . LYS A 1 229 ? -40.797 23.564 -151.458 1.00 118.33 225 LYS A CA 1
ATOM 1742 C C . LYS A 1 229 ? -39.440 23.262 -150.827 1.00 121.21 225 LYS A C 1
ATOM 1743 O O . LYS A 1 229 ? -38.968 24.017 -149.974 1.00 123.85 225 LYS A O 1
ATOM 1749 N N . ALA A 1 230 ? -38.828 22.157 -151.251 1.00 122.97 226 ALA A N 1
ATOM 1750 C CA . ALA A 1 230 ? -37.503 21.758 -150.777 1.00 124.92 226 ALA A CA 1
ATOM 1751 C C . ALA A 1 230 ? -36.407 22.442 -151.597 1.00 127.16 226 ALA A C 1
ATOM 1752 O O . ALA A 1 230 ? -36.574 22.670 -152.798 1.00 126.43 226 ALA A O 1
ATOM 1754 N N . GLY A 1 231 ? -35.292 22.766 -150.939 1.00 130.03 227 GLY A N 1
ATOM 1755 C CA . GLY A 1 231 ? -34.121 23.353 -151.599 1.00 131.30 227 GLY A CA 1
ATOM 1756 C C . GLY A 1 231 ? -33.188 22.286 -152.148 1.00 133.22 227 GLY A C 1
ATOM 1757 O O . GLY A 1 231 ? -33.617 21.165 -152.439 1.00 135.55 227 GLY A O 1
ATOM 1758 N N . LYS A 1 232 ? -31.909 22.635 -152.287 1.00 133.95 228 LYS A N 1
ATOM 1759 C CA . LYS A 1 232 ? -30.884 21.687 -152.765 1.00 135.53 228 LYS A CA 1
ATOM 1760 C C . LYS A 1 232 ? -30.599 20.565 -151.759 1.00 134.67 228 LYS A C 1
ATOM 1761 O O . LYS A 1 232 ? -30.348 19.423 -152.154 1.00 136.05 228 LYS A O 1
ATOM 1767 N N . SER A 1 233 ? -30.642 20.899 -150.469 1.00 131.36 229 SER A N 1
ATOM 1768 C CA . SER A 1 233 ? -30.451 19.923 -149.391 1.00 127.12 229 SER A CA 1
ATOM 1769 C C . SER A 1 233 ? -31.567 18.869 -149.288 1.00 125.79 229 SER A C 1
ATOM 1770 O O . SER A 1 233 ? -31.332 17.773 -148.772 1.00 124.27 229 SER A O 1
ATOM 1773 N N . GLY A 1 234 ? -32.765 19.202 -149.773 1.00 124.73 230 GLY A N 1
ATOM 1774 C CA . GLY A 1 234 ? -33.942 18.336 -149.652 1.00 124.48 230 GLY A CA 1
ATOM 1775 C C . GLY A 1 234 ? -34.816 18.671 -148.452 1.00 123.19 230 GLY A C 1
ATOM 1776 O O . GLY A 1 234 ? -35.786 17.962 -148.177 1.00 120.30 230 GLY A O 1
ATOM 1777 N N . TYR A 1 235 ? -34.475 19.753 -147.747 1.00 123.48 231 TYR A N 1
ATOM 1778 C CA . TYR A 1 235 ? -35.223 20.230 -146.584 1.00 123.33 231 TYR A CA 1
ATOM 1779 C C . TYR A 1 235 ? -36.078 21.423 -147.028 1.00 117.57 231 TYR A C 1
ATOM 1780 O O . TYR A 1 235 ? -35.648 22.183 -147.902 1.00 116.81 231 TYR A O 1
ATOM 1789 N N . PRO A 1 236 ? -37.283 21.599 -146.437 1.00 110.62 232 PRO A N 1
ATOM 1790 C CA . PRO A 1 236 ? -38.124 22.756 -146.782 1.00 108.32 232 PRO A CA 1
ATOM 1791 C C . PRO A 1 236 ? -37.398 24.099 -146.643 1.00 106.10 232 PRO A C 1
ATOM 1792 O O . PRO A 1 236 ? -36.699 24.313 -145.654 1.00 106.98 232 PRO A O 1
ATOM 1796 N N . LEU A 1 237 ? -37.567 24.983 -147.627 1.00 104.88 233 LEU A N 1
ATOM 1797 C CA . LEU A 1 237 ? -36.904 26.298 -147.626 1.00 103.77 233 LEU A CA 1
ATOM 1798 C C . LEU A 1 237 ? -37.333 27.195 -146.455 1.00 100.77 233 LEU A C 1
ATOM 1799 O O . LEU A 1 237 ? -36.559 28.050 -146.020 1.00 99.01 233 LEU A O 1
ATOM 1804 N N . LEU A 1 238 ? -38.558 27.004 -145.964 1.00 97.55 234 LEU A N 1
ATOM 1805 C CA . LEU A 1 238 ? -39.029 27.678 -144.749 1.00 97.25 234 LEU A CA 1
ATOM 1806 C C . LEU A 1 238 ? -38.292 27.180 -143.497 1.00 97.92 234 LEU A C 1
ATOM 1807 O O . LEU A 1 238 ? -38.054 27.956 -142.570 1.00 99.29 234 LEU A O 1
ATOM 1812 N N . ALA A 1 239 ? -37.950 25.890 -143.471 1.00 96.22 235 ALA A N 1
ATOM 1813 C CA . ALA A 1 239 ? -37.147 25.312 -142.387 1.00 94.03 235 ALA A CA 1
ATOM 1814 C C . ALA A 1 239 ? -35.701 25.809 -142.436 1.00 92.01 235 ALA A C 1
ATOM 1815 O O . ALA A 1 239 ? -35.175 26.292 -141.433 1.00 93.07 235 ALA A O 1
ATOM 1817 N N . THR A 1 240 ? -35.075 25.684 -143.605 1.00 90.67 236 THR A N 1
ATOM 1818 C CA . THR A 1 240 ? -33.720 26.205 -143.855 1.00 91.13 236 THR A CA 1
ATOM 1819 C C . THR A 1 240 ? -33.606 27.711 -143.586 1.00 91.78 236 THR A C 1
ATOM 1820 O O . THR A 1 240 ? -32.597 28.174 -143.047 1.00 91.54 236 THR A O 1
ATOM 1824 N N . GLY A 1 241 ? -34.639 28.461 -143.968 1.00 92.98 237 GLY A N 1
ATOM 1825 C CA . GLY A 1 241 ? -34.678 29.910 -143.775 1.00 94.49 237 GLY A CA 1
ATOM 1826 C C . GLY A 1 241 ? -34.778 30.331 -142.321 1.00 94.60 237 GLY A C 1
ATOM 1827 O O . GLY A 1 241 ? -34.085 31.257 -141.892 1.00 95.16 237 GLY A O 1
ATOM 1828 N N . LEU A 1 242 ? -35.648 29.659 -141.569 1.00 95.07 238 LEU A N 1
ATOM 1829 C CA . LEU A 1 242 ? -35.779 29.893 -140.125 1.00 96.79 238 LEU A CA 1
ATOM 1830 C C . LEU A 1 242 ? -34.547 29.413 -139.346 1.00 97.66 238 LEU A C 1
ATOM 1831 O O . LEU A 1 242 ? -34.162 30.038 -138.355 1.00 94.73 238 LEU A O 1
ATOM 1836 N N . ALA A 1 243 ? -33.946 28.309 -139.796 1.00 99.08 239 ALA A N 1
ATOM 1837 C CA . ALA A 1 243 ? -32.736 27.758 -139.172 1.00 101.16 239 ALA A CA 1
ATOM 1838 C C . ALA A 1 243 ? -31.533 28.691 -139.302 1.00 102.87 239 ALA A C 1
ATOM 1839 O O . ALA A 1 243 ? -30.755 28.831 -138.357 1.00 105.38 239 ALA A O 1
ATOM 1841 N N . LYS A 1 244 ? -31.379 29.321 -140.466 1.00 102.50 240 LYS A N 1
ATOM 1842 C CA . LYS A 1 244 ? -30.309 30.301 -140.669 1.00 106.16 240 LYS A CA 1
ATOM 1843 C C . LYS A 1 244 ? -30.577 31.613 -139.920 1.00 105.37 240 LYS A C 1
ATOM 1844 O O . LYS A 1 244 ? -29.635 32.285 -139.508 1.00 106.17 240 LYS A O 1
ATOM 1850 N N . LEU A 1 245 ? -31.850 31.973 -139.748 1.00 107.24 241 LEU A N 1
ATOM 1851 C CA . LEU A 1 245 ? -32.223 33.137 -138.926 1.00 111.99 241 LEU A CA 1
ATOM 1852 C C . LEU A 1 245 ? -31.908 32.937 -137.434 1.00 112.45 241 LEU A C 1
ATOM 1853 O O . LEU A 1 245 ? -31.667 33.914 -136.719 1.00 111.24 241 LEU A O 1
ATOM 1858 N N . VAL A 1 246 ? -31.916 31.682 -136.974 1.00 113.02 242 VAL A N 1
ATOM 1859 C CA . VAL A 1 246 ? -31.487 31.343 -135.608 1.00 111.11 242 VAL A CA 1
ATOM 1860 C C . VAL A 1 246 ? -29.989 31.616 -135.432 1.00 110.24 242 VAL A C 1
ATOM 1861 O O . VAL A 1 246 ? -29.590 32.212 -134.433 1.00 110.79 242 VAL A O 1
ATOM 1865 N N . GLU A 1 247 ? -29.174 31.190 -136.395 1.00 110.00 243 GLU A N 1
ATOM 1866 C CA . GLU A 1 247 ? -27.723 31.432 -136.346 1.00 110.17 243 GLU A CA 1
ATOM 1867 C C . GLU A 1 247 ? -27.339 32.918 -136.432 1.00 111.41 243 GLU A C 1
ATOM 1868 O O . GLU A 1 247 ? -26.370 33.335 -135.802 1.00 113.54 243 GLU A O 1
ATOM 1874 N N . LEU A 1 248 ? -28.093 33.708 -137.196 1.00 113.09 244 LEU A N 1
ATOM 1875 C CA . LEU A 1 248 ? -27.781 35.133 -137.377 1.00 114.50 244 LEU A CA 1
ATOM 1876 C C . LEU A 1 248 ? -28.344 36.020 -136.261 1.00 115.74 244 LEU A C 1
ATOM 1877 O O . LEU A 1 248 ? -27.619 36.860 -135.723 1.00 118.16 244 LEU A O 1
ATOM 1882 N N . GLU A 1 249 ? -29.621 35.832 -135.920 1.00 114.43 245 GLU A N 1
ATOM 1883 C CA . GLU A 1 249 ? -30.316 36.688 -134.937 1.00 114.16 245 GLU A CA 1
ATOM 1884 C C . GLU A 1 249 ? -30.578 36.065 -133.561 1.00 113.35 245 GLU A C 1
ATOM 1885 O O . GLU A 1 249 ? -30.792 36.797 -132.595 1.00 111.25 245 GLU A O 1
ATOM 1891 N N . GLY A 1 250 ? -30.580 34.735 -133.474 1.00 112.98 246 GLY A N 1
ATOM 1892 C CA . GLY A 1 250 ? -30.794 34.027 -132.209 1.00 113.37 246 GLY A CA 1
ATOM 1893 C C . GLY A 1 250 ? -32.080 33.223 -132.194 1.00 114.41 246 GLY A C 1
ATOM 1894 O O . GLY A 1 250 ? -32.961 33.417 -133.033 1.00 116.22 246 GLY A O 1
ATOM 1895 N N . LYS A 1 251 ? -32.181 32.328 -131.215 1.00 116.24 247 LYS A N 1
ATOM 1896 C CA . LYS A 1 251 ? -33.354 31.450 -131.040 1.00 116.27 247 LYS A CA 1
ATOM 1897 C C . LYS A 1 251 ? -34.672 32.156 -130.663 1.00 115.07 247 LYS A C 1
ATOM 1898 O O . LYS A 1 251 ? -35.723 31.514 -130.644 1.00 116.77 247 LYS A O 1
ATOM 1904 N N . ASP A 1 252 ? -34.617 33.456 -130.363 1.00 111.76 248 ASP A N 1
ATOM 1905 C CA . ASP A 1 252 ? -35.821 34.283 -130.200 1.00 111.10 248 ASP A CA 1
ATOM 1906 C C . ASP A 1 252 ? -36.708 34.317 -131.461 1.00 112.00 248 ASP A C 1
ATOM 1907 O O . ASP A 1 252 ? -37.925 34.492 -131.356 1.00 113.47 248 ASP A O 1
ATOM 1912 N N . VAL A 1 253 ? -36.101 34.155 -132.639 1.00 111.00 249 VAL A N 1
ATOM 1913 C CA . VAL A 1 253 ? -36.845 34.099 -133.906 1.00 110.63 249 VAL A CA 1
ATOM 1914 C C . VAL A 1 253 ? -37.876 32.955 -133.958 1.00 111.22 249 VAL A C 1
ATOM 1915 O O . VAL A 1 253 ? -38.952 33.127 -134.534 1.00 114.34 249 VAL A O 1
ATOM 1919 N N . MET A 1 254 ? -37.555 31.811 -133.348 1.00 110.41 250 MET A N 1
ATOM 1920 C CA . MET A 1 254 ? -38.467 30.655 -133.312 1.00 108.37 250 MET A CA 1
ATOM 1921 C C . MET A 1 254 ? -39.644 30.842 -132.345 1.00 107.81 250 MET A C 1
ATOM 1922 O O . MET A 1 254 ? -40.690 30.221 -132.530 1.00 109.46 250 MET A O 1
ATOM 1927 N N . ASP A 1 255 ? -39.470 31.671 -131.313 1.00 109.50 251 ASP A N 1
ATOM 1928 C CA . ASP A 1 255 ? -40.587 32.073 -130.439 1.00 111.45 251 ASP A CA 1
ATOM 1929 C C . ASP A 1 255 ? -41.565 32.974 -131.190 1.00 110.11 251 ASP A C 1
ATOM 1930 O O . ASP A 1 255 ? -42.782 32.849 -131.033 1.00 109.12 251 ASP A O 1
ATOM 1935 N N . LYS A 1 256 ? -41.015 33.886 -131.992 1.00 109.91 252 LYS A N 1
ATOM 1936 C CA . LYS A 1 256 ? -41.807 34.782 -132.838 1.00 109.97 252 LYS A CA 1
ATOM 1937 C C . LYS A 1 256 ? -42.529 34.029 -133.958 1.00 107.64 252 LYS A C 1
ATOM 1938 O O . LYS A 1 256 ? -43.672 34.355 -134.284 1.00 106.72 252 LYS A O 1
ATOM 1944 N N . ALA A 1 257 ? -41.857 33.032 -134.537 1.00 105.74 253 ALA A N 1
ATOM 1945 C CA . ALA A 1 257 ? -42.441 32.188 -135.587 1.00 105.51 253 ALA A CA 1
ATOM 1946 C C . ALA A 1 257 ? -43.643 31.382 -135.091 1.00 108.48 253 ALA A C 1
ATOM 1947 O O . ALA A 1 257 ? -44.648 31.285 -135.793 1.00 115.22 253 ALA A O 1
ATOM 1949 N N . LYS A 1 258 ? -43.537 30.816 -133.888 1.00 108.16 254 LYS A N 1
ATOM 1950 C CA . LYS A 1 258 ? -44.650 30.087 -133.261 1.00 106.40 254 LYS A CA 1
ATOM 1951 C C . LYS A 1 258 ? -45.823 31.009 -132.889 1.00 104.38 254 LYS A C 1
ATOM 1952 O O . LYS A 1 258 ? -46.979 30.584 -132.931 1.00 102.17 254 LYS A O 1
ATOM 1958 N N . ALA A 1 259 ? -45.522 32.259 -132.530 1.00 104.29 255 ALA A N 1
ATOM 1959 C CA . ALA A 1 259 ? -46.553 33.280 -132.279 1.00 106.25 255 ALA A CA 1
ATOM 1960 C C . ALA A 1 259 ? -47.281 33.716 -133.559 1.00 106.40 255 ALA A C 1
ATOM 1961 O O . ALA A 1 259 ? -48.471 34.040 -133.520 1.00 105.82 255 ALA A O 1
ATOM 1963 N N . SER A 1 260 ? -46.554 33.735 -134.678 1.00 105.06 256 SER A N 1
ATOM 1964 C CA . SER A 1 260 ? -47.113 34.086 -135.988 1.00 101.68 256 SER A CA 1
ATOM 1965 C C . SER A 1 260 ? -47.998 32.972 -136.554 1.00 97.51 256 SER A C 1
ATOM 1966 O O . SER A 1 260 ? -49.069 33.245 -137.097 1.00 93.62 256 SER A O 1
ATOM 1969 N N . ILE A 1 261 ? -47.546 31.724 -136.421 1.00 95.72 257 ILE A N 1
ATOM 1970 C CA . ILE A 1 261 ? -48.295 30.549 -136.902 1.00 96.60 257 ILE A CA 1
ATOM 1971 C C . ILE A 1 261 ? -49.622 30.373 -136.146 1.00 99.69 257 ILE A C 1
ATOM 1972 O O . ILE A 1 261 ? -50.610 29.908 -136.724 1.00 100.95 257 ILE A O 1
ATOM 1977 N N . ALA A 1 262 ? -49.640 30.742 -134.865 1.00 103.90 258 ALA A N 1
ATOM 1978 C CA . ALA A 1 262 ? -50.875 30.748 -134.072 1.00 103.73 258 ALA A CA 1
ATOM 1979 C C . ALA A 1 262 ? -51.885 31.763 -134.611 1.00 102.35 258 ALA A C 1
ATOM 1980 O O . ALA A 1 262 ? -53.081 31.472 -134.667 1.00 104.34 258 ALA A O 1
ATOM 1982 N N . GLN A 1 263 ? -51.398 32.943 -135.005 1.00 100.12 259 GLN A N 1
ATOM 1983 C CA . GLN A 1 263 ? -52.233 33.963 -135.659 1.00 99.88 259 GLN A CA 1
ATOM 1984 C C . GLN A 1 263 ? -52.739 33.514 -137.039 1.00 98.74 259 GLN A C 1
ATOM 1985 O O . GLN A 1 263 ? -53.843 33.884 -137.445 1.00 97.56 259 GLN A O 1
ATOM 1991 N N . LEU A 1 264 ? -51.924 32.731 -137.751 1.00 96.78 260 LEU A N 1
ATOM 1992 C CA . LEU A 1 264 ? -52.313 32.154 -139.049 1.00 95.09 260 LEU A CA 1
ATOM 1993 C C . LEU A 1 264 ? -53.508 31.207 -138.882 1.00 97.20 260 LEU A C 1
ATOM 1994 O O . LEU A 1 264 ? -54.463 31.276 -139.655 1.00 99.24 260 LEU A O 1
ATOM 1999 N N . GLU A 1 265 ? -53.440 30.330 -137.876 1.00 99.81 261 GLU A N 1
ATOM 2000 C CA . GLU A 1 265 ? -54.572 29.456 -137.503 1.00 98.61 261 GLU A CA 1
ATOM 2001 C C . GLU A 1 265 ? -55.820 30.246 -137.117 1.00 96.25 261 GLU A C 1
ATOM 2002 O O . GLU A 1 265 ? -56.931 29.880 -137.502 1.00 98.22 261 GLU A O 1
ATOM 2008 N N . GLY A 1 266 ? -55.627 31.308 -136.339 1.00 93.56 262 GLY A N 1
ATOM 2009 C CA . GLY A 1 266 ? -56.717 32.193 -135.932 1.00 92.97 262 GLY A CA 1
ATOM 2010 C C . GLY A 1 266 ? -57.425 32.858 -137.100 1.00 91.31 262 GLY A C 1
ATOM 2011 O O . GLY A 1 266 ? -58.650 32.955 -137.108 1.00 93.61 262 GLY A O 1
ATOM 2012 N N . TRP A 1 267 ? -56.651 33.302 -138.088 1.00 87.90 263 TRP A N 1
ATOM 2013 C CA . TRP A 1 267 ? -57.201 33.948 -139.282 1.00 84.77 263 TRP A CA 1
ATOM 2014 C C . TRP A 1 267 ? -57.965 32.970 -140.185 1.00 83.99 263 TRP A C 1
ATOM 2015 O O . TRP A 1 267 ? -59.040 33.301 -140.687 1.00 83.72 263 TRP A O 1
ATOM 2026 N N . VAL A 1 268 ? -57.400 31.783 -140.394 1.00 84.47 264 VAL A N 1
ATOM 2027 C CA . VAL A 1 268 ? -58.017 30.751 -141.243 1.00 88.02 264 VAL A CA 1
ATOM 2028 C C . VAL A 1 268 ? -59.393 30.322 -140.713 1.00 91.81 264 VAL A C 1
ATOM 2029 O O . VAL A 1 268 ? -60.321 30.114 -141.499 1.00 92.26 264 VAL A O 1
ATOM 2033 N N . LYS A 1 269 ? -59.514 30.194 -139.391 1.00 95.78 265 LYS A N 1
ATOM 2034 C CA . LYS A 1 269 ? -60.784 29.829 -138.744 1.00 98.29 265 LYS A CA 1
ATOM 2035 C C . LYS A 1 269 ? -61.738 31.022 -138.591 1.00 97.76 265 LYS A C 1
ATOM 2036 O O . LYS A 1 269 ? -62.956 30.850 -138.650 1.00 99.57 265 LYS A O 1
ATOM 2042 N N . GLU A 1 270 ? -61.185 32.219 -138.389 1.00 96.19 266 GLU A N 1
ATOM 2043 C CA . GLU A 1 270 ? -61.970 33.465 -138.404 1.00 95.11 266 GLU A CA 1
ATOM 2044 C C . GLU A 1 270 ? -62.578 33.754 -139.785 1.00 92.66 266 GLU A C 1
ATOM 2045 O O . GLU A 1 270 ? -63.663 34.336 -139.872 1.00 91.71 266 GLU A O 1
ATOM 2051 N N . ASN A 1 271 ? -61.877 33.352 -140.848 1.00 89.97 267 ASN A N 1
ATOM 2052 C CA . ASN A 1 271 ? -62.264 33.660 -142.225 1.00 87.88 267 ASN A CA 1
ATOM 2053 C C . ASN A 1 271 ? -62.333 32.398 -143.085 1.00 88.64 267 ASN A C 1
ATOM 2054 O O . ASN A 1 271 ? -61.726 32.332 -144.156 1.00 89.88 267 ASN A O 1
ATOM 2059 N N . LYS A 1 272 ? -63.083 31.400 -142.615 1.00 90.36 268 LYS A N 1
ATOM 2060 C CA . LYS A 1 272 ? -63.229 30.123 -143.339 1.00 92.92 268 LYS A CA 1
ATOM 2061 C C . LYS A 1 272 ? -64.010 30.264 -144.654 1.00 90.26 268 LYS A C 1
ATOM 2062 O O . LYS A 1 272 ? -63.827 29.463 -145.575 1.00 88.47 268 LYS A O 1
ATOM 2068 N N . ASP A 1 273 ? -64.873 31.278 -144.726 1.00 89.86 269 ASP A N 1
ATOM 2069 C CA . ASP A 1 273 ? -65.682 31.552 -145.918 1.00 89.26 269 ASP A CA 1
ATOM 2070 C C . ASP A 1 273 ? -64.861 32.092 -147.093 1.00 85.00 269 ASP A C 1
ATOM 2071 O O . ASP A 1 273 ? -65.252 31.913 -148.244 1.00 80.73 269 ASP A O 1
ATOM 2076 N N . GLN A 1 274 ? -63.732 32.743 -146.805 1.00 85.04 270 GLN A N 1
ATOM 2077 C CA . GLN A 1 274 ? -62.844 33.265 -147.854 1.00 84.27 270 GLN A CA 1
ATOM 2078 C C . GLN A 1 274 ? -61.882 32.200 -148.407 1.00 80.88 270 GLN A C 1
ATOM 2079 O O . GLN A 1 274 ? -61.278 32.429 -149.456 1.00 79.86 270 GLN A O 1
ATOM 2085 N N . VAL A 1 275 ? -61.737 31.054 -147.725 1.00 79.97 271 VAL A N 1
ATOM 2086 C CA . VAL A 1 275 ? -60.711 30.047 -148.080 1.00 81.12 271 VAL A CA 1
ATOM 2087 C C . VAL A 1 275 ? -61.249 28.654 -148.454 1.00 80.97 271 VAL A C 1
ATOM 2088 O O . VAL A 1 275 ? -62.311 28.229 -147.991 1.00 80.62 271 VAL A O 1
ATOM 2092 N N . ASP A 1 276 ? -60.488 27.966 -149.305 1.00 81.65 272 ASP A N 1
ATOM 2093 C CA . ASP A 1 276 ? -60.621 26.529 -149.532 1.00 84.43 272 ASP A CA 1
ATOM 2094 C C . ASP A 1 276 ? -60.108 25.841 -148.267 1.00 88.17 272 ASP A C 1
ATOM 2095 O O . ASP A 1 276 ? -58.916 25.923 -147.958 1.00 91.15 272 ASP A O 1
ATOM 2100 N N . GLN A 1 277 ? -61.002 25.173 -147.537 1.00 89.91 273 GLN A N 1
ATOM 2101 C CA . GLN A 1 277 ? -60.647 24.563 -146.247 1.00 92.50 273 GLN A CA 1
ATOM 2102 C C . GLN A 1 277 ? -59.666 23.388 -146.335 1.00 87.89 273 GLN A C 1
ATOM 2103 O O . GLN A 1 277 ? -58.989 23.093 -145.348 1.00 87.54 273 GLN A O 1
ATOM 2109 N N . ASP A 1 278 ? -59.597 22.727 -147.495 1.00 85.20 274 ASP A N 1
ATOM 2110 C CA A ASP A 1 278 ? -58.627 21.646 -147.702 0.50 85.75 274 ASP A CA 1
ATOM 2111 C CA B ASP A 1 278 ? -58.637 21.643 -147.732 0.50 85.15 274 ASP A CA 1
ATOM 2112 C C . ASP A 1 278 ? -57.221 22.204 -147.866 1.00 86.80 274 ASP A C 1
ATOM 2113 O O . ASP A 1 278 ? -56.302 21.769 -147.171 1.00 90.77 274 ASP A O 1
ATOM 2122 N N . LYS A 1 279 ? -57.062 23.167 -148.774 1.00 87.01 275 LYS A N 1
ATOM 2123 C CA . LYS A 1 279 ? -55.760 23.809 -149.010 1.00 84.71 275 LYS A CA 1
ATOM 2124 C C . LYS A 1 279 ? -55.282 24.664 -147.827 1.00 83.23 275 LYS A C 1
ATOM 2125 O O . LYS A 1 279 ? -54.074 24.812 -147.626 1.00 81.02 275 LYS A O 1
ATOM 2131 N N . ALA A 1 280 ? -56.220 25.212 -147.054 1.00 83.39 276 ALA A N 1
ATOM 2132 C CA . ALA A 1 280 ? -55.894 25.920 -145.811 1.00 84.87 276 ALA A CA 1
ATOM 2133 C C . ALA A 1 280 ? -55.308 24.970 -144.766 1.00 87.39 276 ALA A C 1
ATOM 2134 O O . ALA A 1 280 ? -54.344 25.318 -144.084 1.00 86.61 276 ALA A O 1
ATOM 2136 N N . GLU A 1 281 ? -55.896 23.779 -144.648 1.00 91.35 277 GLU A N 1
ATOM 2137 C CA . GLU A 1 281 ? -55.378 22.733 -143.753 1.00 94.14 277 GLU A CA 1
ATOM 2138 C C . GLU A 1 281 ? -54.060 22.127 -144.252 1.00 92.70 277 GLU A C 1
ATOM 2139 O O . GLU A 1 281 ? -53.195 21.799 -143.445 1.00 97.03 277 GLU A O 1
ATOM 2145 N N . ASP A 1 282 ? -53.909 21.983 -145.568 1.00 91.08 278 ASP A N 1
ATOM 2146 C CA . ASP A 1 282 ? -52.635 21.547 -146.165 1.00 91.08 278 ASP A CA 1
ATOM 2147 C C . ASP A 1 282 ? -51.517 22.583 -145.968 1.00 88.53 278 ASP A C 1
ATOM 2148 O O . ASP A 1 282 ? -50.342 22.219 -145.878 1.00 86.56 278 ASP A O 1
ATOM 2153 N N . LEU A 1 283 ? -51.885 23.864 -145.922 1.00 86.47 279 LEU A N 1
ATOM 2154 C CA . LEU A 1 283 ? -50.934 24.943 -145.642 1.00 86.49 279 LEU A CA 1
ATOM 2155 C C . LEU A 1 283 ? -50.473 24.897 -144.187 1.00 87.91 279 LEU A C 1
ATOM 2156 O O . LEU A 1 283 ? -49.273 24.869 -143.918 1.00 87.75 279 LEU A O 1
ATOM 2161 N N . LEU A 1 284 ? -51.433 24.882 -143.263 1.00 90.75 280 LEU A N 1
ATOM 2162 C CA . LEU A 1 284 ? -51.147 24.902 -141.819 1.00 92.38 280 LEU A CA 1
ATOM 2163 C C . LEU A 1 284 ? -50.386 23.668 -141.314 1.00 97.69 280 LEU A C 1
ATOM 2164 O O . LEU A 1 284 ? -49.527 23.796 -140.439 1.00 100.04 280 LEU A O 1
ATOM 2169 N N . LYS A 1 285 ? -50.702 22.488 -141.854 1.00 101.36 281 LYS A N 1
ATOM 2170 C CA . LYS A 1 285 ? -49.941 21.259 -141.544 1.00 104.05 281 LYS A CA 1
ATOM 2171 C C . LYS A 1 285 ? -48.527 21.288 -142.134 1.00 102.29 281 LYS A C 1
ATOM 2172 O O . LYS A 1 285 ? -47.597 20.742 -141.540 1.00 105.31 281 LYS A O 1
ATOM 2178 N N . GLY A 1 286 ? -48.378 21.918 -143.297 1.00 99.84 282 GLY A N 1
ATOM 2179 C CA . GLY A 1 286 ? -47.073 22.107 -143.923 1.00 97.77 282 GLY A CA 1
ATOM 2180 C C . GLY A 1 286 ? -46.169 23.081 -143.188 1.00 96.27 282 GLY A C 1
ATOM 2181 O O . GLY A 1 286 ? -44.962 22.862 -143.101 1.00 98.47 282 GLY A O 1
ATOM 2182 N N . VAL A 1 287 ? -46.748 24.167 -142.680 1.00 95.21 283 VAL A N 1
ATOM 2183 C CA . VAL A 1 287 ? -45.996 25.171 -141.920 1.00 96.11 283 VAL A CA 1
ATOM 2184 C C . VAL A 1 287 ? -45.523 24.605 -140.573 1.00 96.73 283 VAL A C 1
ATOM 2185 O O . VAL A 1 287 ? -44.422 24.930 -140.121 1.00 95.95 283 VAL A O 1
ATOM 2189 N N . ARG A 1 288 ? -46.351 23.766 -139.945 1.00 98.45 284 ARG A N 1
ATOM 2190 C CA . ARG A 1 288 ? -45.991 23.113 -138.675 1.00 99.13 284 ARG A CA 1
ATOM 2191 C C . ARG A 1 288 ? -44.882 22.064 -138.830 1.00 100.64 284 ARG A C 1
ATOM 2192 O O . ARG A 1 288 ? -44.059 21.908 -137.929 1.00 101.71 284 ARG A O 1
ATOM 2200 N N . GLU A 1 289 ? -44.864 21.353 -139.957 1.00 104.74 285 GLU A N 1
ATOM 2201 C CA . GLU A 1 289 ? -43.769 20.421 -140.275 1.00 109.45 285 GLU A CA 1
ATOM 2202 C C . GLU A 1 289 ? -42.437 21.149 -140.501 1.00 110.99 285 GLU A C 1
ATOM 2203 O O . GLU A 1 289 ? -41.394 20.694 -140.024 1.00 113.89 285 GLU A O 1
ATOM 2209 N N . SER A 1 290 ? -42.482 22.267 -141.229 1.00 110.50 286 SER A N 1
ATOM 2210 C CA . SER A 1 290 ? -41.291 23.105 -141.470 1.00 110.18 286 SER A CA 1
ATOM 2211 C C . SER A 1 290 ? -40.771 23.803 -140.204 1.00 107.89 286 SER A C 1
ATOM 2212 O O . SER A 1 290 ? -39.570 24.061 -140.093 1.00 105.57 286 SER A O 1
ATOM 2215 N N . TYR A 1 291 ? -41.671 24.116 -139.269 1.00 106.08 287 TYR A N 1
ATOM 2216 C CA . TYR A 1 291 ? -41.287 24.710 -137.983 1.00 106.24 287 TYR A CA 1
ATOM 2217 C C . TYR A 1 291 ? -40.499 23.725 -137.113 1.00 109.23 287 TYR A C 1
ATOM 2218 O O . TYR A 1 291 ? -39.482 24.095 -136.522 1.00 110.92 287 TYR A O 1
ATOM 2227 N N . LYS A 1 292 ? -40.983 22.487 -137.023 1.00 111.00 288 LYS A N 1
ATOM 2228 C CA . LYS A 1 292 ? -40.294 21.434 -136.264 1.00 110.00 288 LYS A CA 1
ATOM 2229 C C . LYS A 1 292 ? -38.973 21.019 -136.916 1.00 107.07 288 LYS A C 1
ATOM 2230 O O . LYS A 1 292 ? -38.012 20.697 -136.214 1.00 108.31 288 LYS A O 1
ATOM 2236 N N . THR A 1 293 ? -38.931 21.021 -138.249 1.00 102.70 289 THR A N 1
ATOM 2237 C CA . THR A 1 293 ? -37.687 20.783 -138.991 1.00 101.44 289 THR A CA 1
ATOM 2238 C C . THR A 1 293 ? -36.653 21.895 -138.749 1.00 100.58 289 THR A C 1
ATOM 2239 O O . THR A 1 293 ? -35.452 21.630 -138.754 1.00 99.48 289 THR A O 1
ATOM 2243 N N . ALA A 1 294 ? -37.121 23.128 -138.543 1.00 101.84 290 ALA A N 1
ATOM 2244 C CA . ALA A 1 294 ? -36.249 24.257 -138.177 1.00 101.96 290 ALA A CA 1
ATOM 2245 C C . ALA A 1 294 ? -35.703 24.156 -136.747 1.00 102.70 290 ALA A C 1
ATOM 2246 O O . ALA A 1 294 ? -34.573 24.578 -136.494 1.00 101.03 290 ALA A O 1
ATOM 2248 N N . LEU A 1 295 ? -36.507 23.628 -135.820 1.00 104.43 291 LEU A N 1
ATOM 2249 C CA . LEU A 1 295 ? -36.038 23.333 -134.455 1.00 105.58 291 LEU A CA 1
ATOM 2250 C C . LEU A 1 295 ? -34.968 22.240 -134.450 1.00 107.21 291 LEU A C 1
ATOM 2251 O O . LEU A 1 295 ? -33.973 22.352 -133.734 1.00 109.55 291 LEU A O 1
ATOM 2256 N N . ALA A 1 296 ? -35.185 21.188 -135.239 1.00 108.41 292 ALA A N 1
ATOM 2257 C CA . ALA A 1 296 ? -34.229 20.081 -135.355 1.00 111.09 292 ALA A CA 1
ATOM 2258 C C . ALA A 1 296 ? -32.876 20.516 -135.928 1.00 114.75 292 ALA A C 1
ATOM 2259 O O . ALA A 1 296 ? -31.837 20.042 -135.472 1.00 119.21 292 ALA A O 1
ATOM 2261 N N . LEU A 1 297 ? -32.894 21.409 -136.919 1.00 117.70 293 LEU A N 1
ATOM 2262 C CA . LEU A 1 297 ? -31.659 21.957 -137.508 1.00 118.67 293 LEU A CA 1
ATOM 2263 C C . LEU A 1 297 ? -30.921 22.929 -136.576 1.00 116.78 293 LEU A C 1
ATOM 2264 O O . LEU A 1 297 ? -29.691 22.986 -136.601 1.00 115.32 293 LEU A O 1
ATOM 2269 N N . ALA A 1 298 ? -31.667 23.691 -135.773 1.00 114.40 294 ALA A N 1
ATOM 2270 C CA . ALA A 1 298 ? -31.078 24.650 -134.826 1.00 113.05 294 ALA A CA 1
ATOM 2271 C C . ALA A 1 298 ? -30.354 23.950 -133.677 1.00 112.44 294 ALA A C 1
ATOM 2272 O O . ALA A 1 298 ? -29.223 24.310 -133.348 1.00 110.71 294 ALA A O 1
ATOM 2274 N N . LYS A 1 299 ? -31.010 22.955 -133.078 1.00 112.36 295 LYS A N 1
ATOM 2275 C CA . LYS A 1 299 ? -30.408 22.142 -132.012 1.00 112.65 295 LYS A CA 1
ATOM 2276 C C . LYS A 1 299 ? -29.194 21.352 -132.514 1.00 113.83 295 LYS A C 1
ATOM 2277 O O . LYS A 1 299 ? -28.176 21.260 -131.824 1.00 117.12 295 LYS A O 1
ATOM 2283 N N . GLN A 1 300 ? -29.319 20.788 -133.714 1.00 114.21 296 GLN A N 1
ATOM 2284 C CA . GLN A 1 300 ? -28.239 20.040 -134.374 1.00 114.75 296 GLN A CA 1
ATOM 2285 C C . GLN A 1 300 ? -27.017 20.906 -134.725 1.00 111.37 296 GLN A C 1
ATOM 2286 O O . GLN A 1 300 ? -25.895 20.396 -134.757 1.00 110.64 296 GLN A O 1
ATOM 2292 N N . SER A 1 301 ? -27.231 22.197 -134.992 1.00 109.43 297 SER A N 1
ATOM 2293 C CA . SER A 1 301 ? -26.143 23.100 -135.398 1.00 108.20 297 SER A CA 1
ATOM 2294 C C . SER A 1 301 ? -25.135 23.360 -134.280 1.00 110.13 297 SER A C 1
ATOM 2295 O O . SER A 1 301 ? -25.456 23.259 -133.091 1.00 110.64 297 SER A O 1
ATOM 2298 N N . ASN A 1 302 ? -23.922 23.717 -134.690 1.00 109.59 298 ASN A N 1
ATOM 2299 C CA . ASN A 1 302 ? -22.823 23.999 -133.765 1.00 108.77 298 ASN A CA 1
ATOM 2300 C C . ASN A 1 302 ? -22.982 25.319 -133.008 1.00 108.80 298 ASN A C 1
ATOM 2301 O O . ASN A 1 302 ? -22.426 25.476 -131.919 1.00 110.09 298 ASN A O 1
ATOM 2306 N N . ALA A 1 303 ? -23.714 26.267 -133.596 1.00 108.31 299 ALA A N 1
ATOM 2307 C CA . ALA A 1 303 ? -24.002 27.552 -132.951 1.00 105.46 299 ALA A CA 1
ATOM 2308 C C . ALA A 1 303 ? -24.786 27.376 -131.651 1.00 103.56 299 ALA A C 1
ATOM 2309 O O . ALA A 1 303 ? -24.519 28.072 -130.672 1.00 102.92 299 ALA A O 1
ATOM 2311 N N . PHE A 1 304 ? -25.744 26.449 -131.648 1.00 104.06 300 PHE A N 1
ATOM 2312 C CA . PHE A 1 304 ? -26.486 26.106 -130.431 1.00 106.32 300 PHE A CA 1
ATOM 2313 C C . PHE A 1 304 ? -25.636 25.313 -129.439 1.00 107.12 300 PHE A C 1
ATOM 2314 O O . PHE A 1 304 ? -25.645 25.612 -128.245 1.00 105.19 300 PHE A O 1
ATOM 2322 N N . ARG A 1 305 ? -24.925 24.298 -129.934 1.00 109.30 301 ARG A N 1
ATOM 2323 C CA . ARG A 1 305 ? -24.069 23.441 -129.091 1.00 109.44 301 ARG A CA 1
ATOM 2324 C C . ARG A 1 305 ? -23.086 24.240 -128.214 1.00 107.57 301 ARG A C 1
ATOM 2325 O O . ARG A 1 305 ? -22.788 23.833 -127.090 1.00 106.36 301 ARG A O 1
ATOM 2333 N N . ALA A 1 306 ? -22.608 25.374 -128.731 1.00 106.19 302 ALA A N 1
ATOM 2334 C CA . ALA A 1 306 ? -21.797 26.322 -127.961 1.00 104.59 302 ALA A CA 1
ATOM 2335 C C . ALA A 1 306 ? -22.650 27.153 -127.001 1.00 104.44 302 ALA A C 1
ATOM 2336 O O . ALA A 1 306 ? -22.318 27.267 -125.821 1.00 106.40 302 ALA A O 1
ATOM 2338 N N . GLN A 1 307 ? -23.732 27.740 -127.517 1.00 104.70 303 GLN A N 1
ATOM 2339 C CA . GLN A 1 307 ? -24.673 28.544 -126.708 1.00 103.04 303 GLN A CA 1
ATOM 2340 C C . GLN A 1 307 ? -25.251 27.777 -125.522 1.00 101.01 303 GLN A C 1
ATOM 2341 O O . GLN A 1 307 ? -25.308 28.297 -124.405 1.00 98.47 303 GLN A O 1
ATOM 2347 N N . GLY A 1 308 ? -25.696 26.550 -125.787 1.00 99.84 304 GLY A N 1
ATOM 2348 C CA . GLY A 1 308 ? -26.279 25.675 -124.770 1.00 99.23 304 GLY A CA 1
ATOM 2349 C C . GLY A 1 308 ? -25.304 25.212 -123.702 1.00 97.92 304 GLY A C 1
ATOM 2350 O O . GLY A 1 308 ? -25.721 24.866 -122.594 1.00 96.14 304 GLY A O 1
ATOM 2351 N N . ALA A 1 309 ? -24.009 25.216 -124.031 1.00 97.28 305 ALA A N 1
ATOM 2352 C CA . ALA A 1 309 ? -22.937 24.905 -123.075 1.00 95.23 305 ALA A CA 1
ATOM 2353 C C . ALA A 1 309 ? -22.487 26.098 -122.202 1.00 93.14 305 ALA A C 1
ATOM 2354 O O . ALA A 1 309 ? -21.405 26.062 -121.611 1.00 91.47 305 ALA A O 1
ATOM 2356 N N . GLN A 1 310 ? -23.318 27.140 -122.122 1.00 93.13 306 GLN A N 1
ATOM 2357 C CA . GLN A 1 310 ? -23.075 28.297 -121.259 1.00 93.30 306 GLN A CA 1
ATOM 2358 C C . GLN A 1 310 ? -23.269 27.892 -119.800 1.00 91.92 306 GLN A C 1
ATOM 2359 O O . GLN A 1 310 ? -24.334 27.401 -119.429 1.00 92.15 306 GLN A O 1
ATOM 2365 N N . ILE A 1 311 ? -22.247 28.120 -118.979 1.00 91.19 307 ILE A N 1
ATOM 2366 C CA . ILE A 1 311 ? -22.292 27.741 -117.571 1.00 91.56 307 ILE A CA 1
ATOM 2367 C C . ILE A 1 311 ? -23.068 28.794 -116.794 1.00 90.44 307 ILE A C 1
ATOM 2368 O O . ILE A 1 311 ? -22.764 29.983 -116.883 1.00 89.37 307 ILE A O 1
ATOM 2373 N N . ASP A 1 312 ? -24.076 28.346 -116.048 1.00 91.43 308 ASP A N 1
ATOM 2374 C CA . ASP A 1 312 ? -24.641 29.133 -114.958 1.00 92.62 308 ASP A CA 1
ATOM 2375 C C . ASP A 1 312 ? -23.655 28.963 -113.802 1.00 92.79 308 ASP A C 1
ATOM 2376 O O . ASP A 1 312 ? -23.513 27.860 -113.270 1.00 91.71 308 ASP A O 1
ATOM 2381 N N . THR A 1 313 ? -22.971 30.052 -113.443 1.00 92.61 309 THR A N 1
ATOM 2382 C CA . THR A 1 313 ? -21.866 30.024 -112.475 1.00 93.09 309 THR A CA 1
ATOM 2383 C C . THR A 1 313 ? -22.256 29.348 -111.161 1.00 97.91 309 THR A C 1
ATOM 2384 O O . THR A 1 313 ? -21.677 28.324 -110.788 1.00 99.11 309 THR A O 1
ATOM 2388 N N . VAL A 1 314 ? -23.249 29.917 -110.484 1.00 102.02 310 VAL A N 1
ATOM 2389 C CA . VAL A 1 314 ? -23.647 29.461 -109.148 1.00 104.88 310 VAL A CA 1
ATOM 2390 C C . VAL A 1 314 ? -24.324 28.083 -109.136 1.00 103.07 310 VAL A C 1
ATOM 2391 O O . VAL A 1 314 ? -24.204 27.357 -108.153 1.00 105.56 310 VAL A O 1
ATOM 2395 N N . PHE A 1 315 ? -25.020 27.717 -110.213 1.00 102.99 311 PHE A N 1
ATOM 2396 C CA . PHE A 1 315 ? -25.669 26.398 -110.294 1.00 103.68 311 PHE A CA 1
ATOM 2397 C C . PHE A 1 315 ? -24.643 25.269 -110.407 1.00 104.96 311 PHE A C 1
ATOM 2398 O O . PHE A 1 315 ? -24.688 24.310 -109.632 1.00 107.79 311 PHE A O 1
ATOM 2406 N N . SER A 1 316 ? -23.737 25.387 -111.378 1.00 104.81 312 SER A N 1
ATOM 2407 C CA . SER A 1 316 ? -22.657 24.407 -111.565 1.00 102.62 312 SER A CA 1
ATOM 2408 C C . SER A 1 316 ? -21.711 24.367 -110.364 1.00 103.97 312 SER A C 1
ATOM 2409 O O . SER A 1 316 ? -21.196 23.298 -110.023 1.00 101.94 312 SER A O 1
ATOM 2412 N N . SER A 1 317 ? -21.491 25.525 -109.733 1.00 103.56 313 SER A N 1
ATOM 2413 C CA . SER A 1 317 ? -20.719 25.608 -108.487 1.00 105.12 313 SER A CA 1
ATOM 2414 C C . SER A 1 317 ? -21.289 24.676 -107.417 1.00 108.43 313 SER A C 1
ATOM 2415 O O . SER A 1 317 ? -20.572 23.825 -106.891 1.00 111.48 313 SER A O 1
ATOM 2418 N N . TYR A 1 318 ? -22.581 24.825 -107.125 1.00 110.85 314 TYR A N 1
ATOM 2419 C CA . TYR A 1 318 ? -23.265 23.959 -106.149 1.00 111.43 314 TYR A CA 1
ATOM 2420 C C . TYR A 1 318 ? -23.342 22.494 -106.579 1.00 107.00 314 TYR A C 1
ATOM 2421 O O . TYR A 1 318 ? -23.334 21.606 -105.725 1.00 107.69 314 TYR A O 1
ATOM 2430 N N . TYR A 1 319 ? -23.424 22.245 -107.885 1.00 103.42 315 TYR A N 1
ATOM 2431 C CA . TYR A 1 319 ? -23.384 20.877 -108.413 1.00 104.19 315 TYR A CA 1
ATOM 2432 C C . TYR A 1 319 ? -22.053 20.185 -108.106 1.00 107.14 315 TYR A C 1
ATOM 2433 O O . TYR A 1 319 ? -22.039 19.015 -107.715 1.00 107.05 315 TYR A O 1
ATOM 2442 N N . TRP A 1 320 ? -20.948 20.910 -108.287 1.00 109.99 316 TRP A N 1
ATOM 2443 C CA . TRP A 1 320 ? -19.607 20.365 -108.032 1.00 109.14 316 TRP A CA 1
ATOM 2444 C C . TRP A 1 320 ? -19.337 20.078 -106.553 1.00 110.03 316 TRP A C 1
ATOM 2445 O O . TRP A 1 320 ? -18.630 19.118 -106.235 1.00 109.30 316 TRP A O 1
ATOM 2456 N N . LEU A 1 321 ? -19.888 20.904 -105.663 1.00 111.86 317 LEU A N 1
ATOM 2457 C CA . LEU A 1 321 ? -19.794 20.662 -104.220 1.00 113.13 317 LEU A CA 1
ATOM 2458 C C . LEU A 1 321 ? -20.553 19.393 -103.836 1.00 118.10 317 LEU A C 1
ATOM 2459 O O . LEU A 1 321 ? -20.026 18.546 -103.113 1.00 121.99 317 LEU A O 1
ATOM 2464 N N . TRP A 1 322 ? -21.781 19.270 -104.334 1.00 122.50 318 TRP A N 1
ATOM 2465 C CA . TRP A 1 322 ? -22.604 18.073 -104.122 1.00 129.80 318 TRP A CA 1
ATOM 2466 C C . TRP A 1 322 ? -21.968 16.803 -104.716 1.00 129.03 318 TRP A C 1
ATOM 2467 O O . TRP A 1 322 ? -22.069 15.727 -104.121 1.00 127.71 318 TRP A O 1
ATOM 2478 N N . LYS A 1 323 ? -21.319 16.934 -105.875 1.00 130.57 319 LYS A N 1
ATOM 2479 C CA . LYS A 1 323 ? -20.597 15.807 -106.500 1.00 131.61 319 LYS A CA 1
ATOM 2480 C C . LYS A 1 323 ? -19.348 15.366 -105.719 1.00 132.51 319 LYS A C 1
ATOM 2481 O O . LYS A 1 323 ? -18.990 14.187 -105.751 1.00 135.01 319 LYS A O 1
ATOM 2487 N N . ALA A 1 324 ? -18.693 16.306 -105.034 1.00 131.53 320 ALA A N 1
ATOM 2488 C CA . ALA A 1 324 ? -17.520 16.006 -104.198 1.00 129.37 320 ALA A CA 1
ATOM 2489 C C . ALA A 1 324 ? -17.863 15.657 -102.736 1.00 126.70 320 ALA A C 1
ATOM 2490 O O . ALA A 1 324 ? -16.965 15.580 -101.895 1.00 125.83 320 ALA A O 1
ATOM 2492 N N . GLY A 1 325 ? -19.147 15.452 -102.434 1.00 124.08 321 GLY A N 1
ATOM 2493 C CA . GLY A 1 325 ? -19.584 15.019 -101.107 1.00 120.70 321 GLY A CA 1
ATOM 2494 C C . GLY A 1 325 ? -19.554 16.089 -100.031 1.00 117.92 321 GLY A C 1
ATOM 2495 O O . GLY A 1 325 ? -19.420 15.767 -98.851 1.00 120.04 321 GLY A O 1
ATOM 2496 N N . VAL A 1 326 ? -19.695 17.355 -100.427 1.00 116.13 322 VAL A N 1
ATOM 2497 C CA . VAL A 1 326 ? -19.681 18.478 -99.481 1.00 115.86 322 VAL A CA 1
ATOM 2498 C C . VAL A 1 326 ? -21.065 18.619 -98.838 1.00 116.81 322 VAL A C 1
ATOM 2499 O O . VAL A 1 326 ? -22.087 18.388 -99.489 1.00 118.30 322 VAL A O 1
ATOM 2503 N N . THR A 1 327 ? -21.077 18.987 -97.558 1.00 118.94 323 THR A N 1
ATOM 2504 C CA . THR A 1 327 ? -22.303 19.242 -96.793 1.00 120.72 323 THR A CA 1
ATOM 2505 C C . THR A 1 327 ? -22.208 20.656 -96.190 1.00 124.06 323 THR A C 1
ATOM 2506 O O . THR A 1 327 ? -21.186 21.329 -96.372 1.00 126.29 323 THR A O 1
ATOM 2510 N N . PRO A 1 328 ? -23.268 21.124 -95.489 1.00 125.50 324 PRO A N 1
ATOM 2511 C CA . PRO A 1 328 ? -23.153 22.390 -94.736 1.00 126.62 324 PRO A CA 1
ATOM 2512 C C . PRO A 1 328 ? -22.058 22.419 -93.648 1.00 129.34 324 PRO A C 1
ATOM 2513 O O . PRO A 1 328 ? -21.583 23.500 -93.287 1.00 123.84 324 PRO A O 1
ATOM 2517 N N . VAL A 1 329 ? -21.671 21.244 -93.145 1.00 135.52 325 VAL A N 1
ATOM 2518 C CA . VAL A 1 329 ? -20.583 21.107 -92.167 1.00 138.99 325 VAL A CA 1
ATOM 2519 C C . VAL A 1 329 ? -19.212 21.349 -92.815 1.00 139.92 325 VAL A C 1
ATOM 2520 O O . VAL A 1 329 ? -18.373 22.049 -92.244 1.00 139.89 325 VAL A O 1
ATOM 2524 N N . THR A 1 330 ? -18.993 20.754 -93.990 1.00 139.85 326 THR A N 1
ATOM 2525 C CA . THR A 1 330 ? -17.713 20.849 -94.711 1.00 139.85 326 THR A CA 1
ATOM 2526 C C . THR A 1 330 ? -17.614 22.029 -95.700 1.00 139.29 326 THR A C 1
ATOM 2527 O O . THR A 1 330 ? -16.556 22.233 -96.297 1.00 140.51 326 THR A O 1
ATOM 2531 N N . PHE A 1 331 ? -18.692 22.797 -95.871 1.00 137.36 327 PHE A N 1
ATOM 2532 C CA . PHE A 1 331 ? -18.687 23.955 -96.784 1.00 139.50 327 PHE A CA 1
ATOM 2533 C C . PHE A 1 331 ? -17.678 25.055 -96.391 1.00 137.96 327 PHE A C 1
ATOM 2534 O O . PHE A 1 331 ? -17.011 25.608 -97.270 1.00 136.27 327 PHE A O 1
ATOM 2542 N N . PRO A 1 332 ? -17.564 25.380 -95.085 1.00 136.63 328 PRO A N 1
ATOM 2543 C CA . PRO A 1 332 ? -16.586 26.401 -94.671 1.00 134.70 328 PRO A CA 1
ATOM 2544 C C . PRO A 1 332 ? -15.115 26.109 -95.009 1.00 130.73 328 PRO A C 1
ATOM 2545 O O . PRO A 1 332 ? -14.355 27.055 -95.224 1.00 128.29 328 PRO A O 1
ATOM 2549 N N . SER A 1 333 ? -14.721 24.834 -95.047 1.00 126.72 329 SER A N 1
ATOM 2550 C CA . SER A 1 333 ? -13.375 24.452 -95.513 1.00 126.00 329 SER A CA 1
ATOM 2551 C C . SER A 1 333 ? -13.170 24.769 -96.997 1.00 125.55 329 SER A C 1
ATOM 2552 O O . SER A 1 333 ? -12.075 25.171 -97.399 1.00 124.70 329 SER A O 1
ATOM 2555 N N . VAL A 1 334 ? -14.224 24.588 -97.795 1.00 124.18 330 VAL A N 1
ATOM 2556 C CA . VAL A 1 334 ? -14.185 24.881 -99.232 1.00 121.99 330 VAL A CA 1
ATOM 2557 C C . VAL A 1 334 ? -14.123 26.393 -99.459 1.00 119.96 330 VAL A C 1
ATOM 2558 O O . VAL A 1 334 ? -13.312 26.867 -100.256 1.00 121.85 330 VAL A O 1
ATOM 2562 N N . SER A 1 335 ? -14.980 27.135 -98.757 1.00 115.85 331 SER A N 1
ATOM 2563 C CA . SER A 1 335 ? -14.973 28.602 -98.810 1.00 114.18 331 SER A CA 1
ATOM 2564 C C . SER A 1 335 ? -13.629 29.189 -98.360 1.00 111.16 331 SER A C 1
ATOM 2565 O O . SER A 1 335 ? -13.119 30.127 -98.980 1.00 110.42 331 SER A O 1
ATOM 2568 N N . GLN A 1 336 ? -13.067 28.628 -97.288 1.00 107.73 332 GLN A N 1
ATOM 2569 C CA . GLN A 1 336 ? -11.751 29.039 -96.788 1.00 105.17 332 GLN A CA 1
ATOM 2570 C C . GLN A 1 336 ? -10.631 28.665 -97.762 1.00 101.69 332 GLN A C 1
ATOM 2571 O O . GLN A 1 336 ? -9.665 29.419 -97.906 1.00 100.43 332 GLN A O 1
ATOM 2577 N N . PHE A 1 337 ? -10.758 27.508 -98.417 1.00 98.13 333 PHE A N 1
ATOM 2578 C CA . PHE A 1 337 ? -9.782 27.072 -99.422 1.00 96.72 333 PHE A CA 1
ATOM 2579 C C . PHE A 1 337 ? -9.745 28.003 -100.632 1.00 96.14 333 PHE A C 1
ATOM 2580 O O . PHE A 1 337 ? -8.668 28.367 -101.108 1.00 94.49 333 PHE A O 1
ATOM 2588 N N . LEU A 1 338 ? -10.924 28.369 -101.127 1.00 96.59 334 LEU A N 1
ATOM 2589 C CA . LEU A 1 338 ? -11.039 29.232 -102.306 1.00 98.27 334 LEU A CA 1
ATOM 2590 C C . LEU A 1 338 ? -10.592 30.676 -102.033 1.00 99.95 334 LEU A C 1
ATOM 2591 O O . LEU A 1 338 ? -10.071 31.343 -102.931 1.00 97.18 334 LEU A O 1
ATOM 2596 N N . PHE A 1 339 ? -10.784 31.145 -100.799 1.00 103.61 335 PHE A N 1
ATOM 2597 C CA . PHE A 1 339 ? -10.323 32.477 -100.389 1.00 108.02 335 PHE A CA 1
ATOM 2598 C C . PHE A 1 339 ? -8.797 32.604 -100.445 1.00 109.34 335 PHE A C 1
ATOM 2599 O O . PHE A 1 339 ? -8.272 33.543 -101.050 1.00 108.85 335 PHE A O 1
ATOM 2607 N N . GLU A 1 340 ? -8.101 31.652 -99.826 1.00 111.67 336 GLU A N 1
ATOM 2608 C CA . GLU A 1 340 ? -6.630 31.645 -99.800 1.00 113.56 336 GLU A CA 1
ATOM 2609 C C . GLU A 1 340 ? -6.036 31.381 -101.187 1.00 114.43 336 GLU A C 1
ATOM 2610 O O . GLU A 1 340 ? -4.955 31.882 -101.505 1.00 117.08 336 GLU A O 1
ATOM 2616 N N . LEU A 1 341 ? -6.744 30.586 -101.993 1.00 114.96 337 LEU A N 1
ATOM 2617 C CA . LEU A 1 341 ? -6.360 30.299 -103.382 1.00 116.70 337 LEU A CA 1
ATOM 2618 C C . LEU A 1 341 ? -6.259 31.567 -104.237 1.00 117.66 337 LEU A C 1
ATOM 2619 O O . LEU A 1 341 ? -5.340 31.702 -105.048 1.00 117.78 337 LEU A O 1
ATOM 2624 N N . GLY A 1 342 ? -7.202 32.489 -104.042 1.00 118.63 338 GLY A N 1
ATOM 2625 C CA . GLY A 1 342 ? -7.238 33.744 -104.789 1.00 120.45 338 GLY A CA 1
ATOM 2626 C C . GLY A 1 342 ? -6.349 34.874 -104.286 1.00 122.34 338 GLY A C 1
ATOM 2627 O O . GLY A 1 342 ? -6.426 35.981 -104.817 1.00 123.84 338 GLY A O 1
ATOM 2628 N N . LYS A 1 343 ? -5.521 34.624 -103.270 1.00 122.96 339 LYS A N 1
ATOM 2629 C CA . LYS A 1 343 ? -4.606 35.644 -102.742 1.00 125.09 339 LYS A CA 1
ATOM 2630 C C . LYS A 1 343 ? -3.203 35.514 -103.335 1.00 132.51 339 LYS A C 1
ATOM 2631 O O . LYS A 1 343 ? -2.627 36.509 -103.782 1.00 130.52 339 LYS A O 1
ATOM 2637 N N . ASN A 1 344 ? -2.663 34.295 -103.340 1.00 144.65 340 ASN A N 1
ATOM 2638 C CA . ASN A 1 344 ? -1.339 34.034 -103.923 1.00 153.64 340 ASN A CA 1
ATOM 2639 C C . ASN A 1 344 ? -1.402 33.880 -105.460 1.00 155.92 340 ASN A C 1
ATOM 2640 O O . ASN A 1 344 ? -2.368 33.311 -105.981 1.00 155.04 340 ASN A O 1
ATOM 2645 N N . PRO A 1 345 ? -0.399 34.423 -106.189 1.00 157.90 341 PRO A N 1
ATOM 2646 C CA . PRO A 1 345 ? -0.258 34.123 -107.623 1.00 157.76 341 PRO A CA 1
ATOM 2647 C C . PRO A 1 345 ? 0.018 32.637 -107.895 1.00 156.37 341 PRO A C 1
ATOM 2648 O O . PRO A 1 345 ? 1.175 32.210 -107.969 1.00 153.59 341 PRO A O 1
ATOM 2652 N N . LYS A 1 346 ? -1.061 31.868 -108.036 1.00 157.53 342 LYS A N 1
ATOM 2653 C CA . LYS A 1 346 ? -0.991 30.416 -108.183 1.00 157.70 342 LYS A CA 1
ATOM 2654 C C . LYS A 1 346 ? -1.266 29.994 -109.626 1.00 154.74 342 LYS A C 1
ATOM 2655 O O . LYS A 1 346 ? -2.295 30.362 -110.198 1.00 156.59 342 LYS A O 1
ATOM 2661 N N . GLY A 1 347 ? -0.341 29.231 -110.209 1.00 149.28 343 GLY A N 1
ATOM 2662 C CA . GLY A 1 347 ? -0.578 28.565 -111.489 1.00 144.01 343 GLY A CA 1
ATOM 2663 C C . GLY A 1 347 ? -1.570 27.431 -111.302 1.00 140.72 343 GLY A C 1
ATOM 2664 O O . GLY A 1 347 ? -1.703 26.892 -110.201 1.00 140.63 343 GLY A O 1
ATOM 2665 N N . GLN A 1 348 ? -2.268 27.070 -112.376 1.00 138.37 344 GLN A N 1
ATOM 2666 C CA . GLN A 1 348 ? -3.293 26.016 -112.323 1.00 139.81 344 GLN A CA 1
ATOM 2667 C C . GLN A 1 348 ? -2.755 24.634 -111.916 1.00 141.57 344 GLN A C 1
ATOM 2668 O O . GLN A 1 348 ? -3.492 23.840 -111.329 1.00 142.72 344 GLN A O 1
ATOM 2674 N N . LYS A 1 349 ? -1.484 24.357 -112.217 1.00 143.43 345 LYS A N 1
ATOM 2675 C CA . LYS A 1 349 ? -0.847 23.084 -111.833 1.00 145.95 345 LYS A CA 1
ATOM 2676 C C . LYS A 1 349 ? -0.531 23.038 -110.323 1.00 146.02 345 LYS A C 1
ATOM 2677 O O . LYS A 1 349 ? -0.620 21.977 -109.703 1.00 147.17 345 LYS A O 1
ATOM 2683 N N . LYS A 1 350 ? -0.163 24.183 -109.743 1.00 144.89 346 LYS A N 1
ATOM 2684 C CA . LYS A 1 350 ? 0.082 24.298 -108.294 1.00 143.23 346 LYS A CA 1
ATOM 2685 C C . LYS A 1 350 ? -1.199 24.062 -107.472 1.00 138.35 346 LYS A C 1
ATOM 2686 O O . LYS A 1 350 ? -1.149 23.446 -106.404 1.00 134.39 346 LYS A O 1
ATOM 2692 N N . MET A 1 351 ? -2.329 24.568 -107.971 1.00 133.86 347 MET A N 1
ATOM 2693 C CA . MET A 1 351 ? -3.651 24.344 -107.361 1.00 130.69 347 MET A CA 1
ATOM 2694 C C . MET A 1 351 ? -4.026 22.863 -107.289 1.00 129.45 347 MET A C 1
ATOM 2695 O O . MET A 1 351 ? -4.634 22.425 -106.310 1.00 129.85 347 MET A O 1
ATOM 2700 N N . GLN A 1 352 ? -3.690 22.111 -108.335 1.00 129.74 348 GLN A N 1
ATOM 2701 C CA . GLN A 1 352 ? -3.954 20.668 -108.374 1.00 132.65 348 GLN A CA 1
ATOM 2702 C C . GLN A 1 352 ? -3.209 19.925 -107.259 1.00 132.78 348 GLN A C 1
ATOM 2703 O O . GLN A 1 352 ? -3.760 19.005 -106.658 1.00 133.26 348 GLN A O 1
ATOM 2709 N N . LYS A 1 353 ? -1.972 20.340 -106.981 1.00 133.12 349 LYS A N 1
ATOM 2710 C CA . LYS A 1 353 ? -1.186 19.788 -105.866 1.00 131.75 349 LYS A CA 1
ATOM 2711 C C . LYS A 1 353 ? -1.777 20.158 -104.499 1.00 126.96 349 LYS A C 1
ATOM 2712 O O . LYS A 1 353 ? -1.775 19.333 -103.586 1.00 128.15 349 LYS A O 1
ATOM 2718 N N . ALA A 1 354 ? -2.276 21.390 -104.367 1.00 119.46 350 ALA A N 1
ATOM 2719 C CA . ALA A 1 354 ? -2.924 21.858 -103.129 1.00 112.85 350 ALA A CA 1
ATOM 2720 C C . ALA A 1 354 ? -4.188 21.065 -102.771 1.00 107.71 350 ALA A C 1
ATOM 2721 O O . ALA A 1 354 ? -4.434 20.784 -101.596 1.00 107.50 350 ALA A O 1
ATOM 2723 N N . LEU A 1 355 ? -4.982 20.722 -103.785 1.00 102.51 351 LEU A N 1
ATOM 2724 C CA . LEU A 1 355 ? -6.163 19.866 -103.610 1.00 98.75 351 LEU A CA 1
ATOM 2725 C C . LEU A 1 355 ? -5.789 18.407 -103.309 1.00 97.64 351 LEU A C 1
ATOM 2726 O O . LEU A 1 355 ? -6.526 17.709 -102.613 1.00 96.26 351 LEU A O 1
ATOM 2731 N N . ILE A 1 356 ? -4.660 17.953 -103.850 1.00 98.63 352 ILE A N 1
ATOM 2732 C CA . ILE A 1 356 ? -4.118 16.621 -103.548 1.00 102.67 352 ILE A CA 1
ATOM 2733 C C . ILE A 1 356 ? -3.563 16.563 -102.118 1.00 103.07 352 ILE A C 1
ATOM 2734 O O . ILE A 1 356 ? -3.877 15.638 -101.366 1.00 102.21 352 ILE A O 1
ATOM 2739 N N . ASN A 1 357 ? -2.744 17.551 -101.757 1.00 104.64 353 ASN A N 1
ATOM 2740 C CA . ASN A 1 357 ? -2.056 17.571 -100.457 1.00 105.04 353 ASN A CA 1
ATOM 2741 C C . ASN A 1 357 ? -2.959 17.813 -99.250 1.00 102.51 353 ASN A C 1
ATOM 2742 O O . ASN A 1 357 ? -2.701 17.259 -98.179 1.00 102.47 353 ASN A O 1
ATOM 2747 N N . THR A 1 358 ? -3.988 18.648 -99.410 1.00 100.66 354 THR A N 1
ATOM 2748 C CA . THR A 1 358 ? -4.904 18.962 -98.306 1.00 99.34 354 THR A CA 1
ATOM 2749 C C . THR A 1 358 ? -5.527 17.675 -97.744 1.00 97.25 354 THR A C 1
ATOM 2750 O O . THR A 1 358 ? -5.992 16.831 -98.511 1.00 95.75 354 THR A O 1
ATOM 2754 N N . PRO A 1 359 ? -5.510 17.510 -96.407 1.00 98.32 355 PRO A N 1
ATOM 2755 C CA . PRO A 1 359 ? -6.029 16.274 -95.819 1.00 98.90 355 PRO A CA 1
ATOM 2756 C C . PRO A 1 359 ? -7.549 16.116 -95.905 1.00 99.95 355 PRO A C 1
ATOM 2757 O O . PRO A 1 359 ? -8.039 15.002 -95.731 1.00 103.08 355 PRO A O 1
ATOM 2761 N N . LEU A 1 360 ? -8.278 17.205 -96.165 1.00 100.68 356 LEU A N 1
ATOM 2762 C CA . LEU A 1 360 ? -9.738 17.157 -96.330 1.00 102.03 356 LEU A CA 1
ATOM 2763 C C . LEU A 1 360 ? -10.138 16.260 -97.506 1.00 101.70 356 LEU A C 1
ATOM 2764 O O . LEU A 1 360 ? -9.463 16.246 -98.539 1.00 98.39 356 LEU A O 1
ATOM 2769 N N . LYS A 1 361 ? -11.232 15.518 -97.332 1.00 103.78 357 LYS A N 1
ATOM 2770 C CA . LYS A 1 361 ? -11.630 14.470 -98.286 1.00 107.30 357 LYS A CA 1
ATOM 2771 C C . LYS A 1 361 ? -12.155 15.011 -99.616 1.00 105.59 357 LYS A C 1
ATOM 2772 O O . LYS A 1 361 ? -11.827 14.464 -100.672 1.00 106.25 357 LYS A O 1
ATOM 2778 N N . TRP A 1 362 ? -12.966 16.068 -99.563 1.00 101.81 358 TRP A N 1
ATOM 2779 C CA . TRP A 1 362 ? -13.466 16.729 -100.783 1.00 99.64 358 TRP A CA 1
ATOM 2780 C C . TRP A 1 362 ? -12.352 17.157 -101.749 1.00 100.78 358 TRP A C 1
ATOM 2781 O O . TRP A 1 362 ? -12.556 17.133 -102.959 1.00 105.05 358 TRP A O 1
ATOM 2792 N N . GLY A 1 363 ? -11.193 17.549 -101.215 1.00 101.40 359 GLY A N 1
ATOM 2793 C CA . GLY A 1 363 ? -10.035 17.939 -102.025 1.00 102.03 359 GLY A CA 1
ATOM 2794 C C . GLY A 1 363 ? -9.600 16.888 -103.031 1.00 105.20 359 GLY A C 1
ATOM 2795 O O . GLY A 1 363 ? -9.275 17.216 -104.171 1.00 106.09 359 GLY A O 1
ATOM 2796 N N . LYS A 1 364 ? -9.598 15.626 -102.603 1.00 111.14 360 LYS A N 1
ATOM 2797 C CA . LYS A 1 364 ? -9.318 14.485 -103.490 1.00 115.20 360 LYS A CA 1
ATOM 2798 C C . LYS A 1 364 ? -10.447 14.270 -104.501 1.00 115.33 360 LYS A C 1
ATOM 2799 O O . LYS A 1 364 ? -10.191 14.124 -105.697 1.00 113.61 360 LYS A O 1
ATOM 2805 N N . ARG A 1 365 ? -11.685 14.236 -104.007 1.00 115.15 361 ARG A N 1
ATOM 2806 C CA . ARG A 1 365 ? -12.864 13.983 -104.849 1.00 115.83 361 ARG A CA 1
ATOM 2807 C C . ARG A 1 365 ? -13.099 15.078 -105.901 1.00 115.86 361 ARG A C 1
ATOM 2808 O O . ARG A 1 365 ? -13.545 14.781 -107.010 1.00 117.05 361 ARG A O 1
ATOM 2816 N N . LEU A 1 366 ? -12.784 16.327 -105.550 1.00 112.55 362 LEU A N 1
ATOM 2817 C CA . LEU A 1 366 ? -12.907 17.466 -106.471 1.00 107.74 362 LEU A CA 1
ATOM 2818 C C . LEU A 1 366 ? -11.875 17.414 -107.608 1.00 109.46 362 LEU A C 1
ATOM 2819 O O . LEU A 1 366 ? -12.158 17.884 -108.709 1.00 110.27 362 LEU A O 1
ATOM 2824 N N . ILE A 1 367 ? -10.695 16.847 -107.339 1.00 110.65 363 ILE A N 1
ATOM 2825 C CA . ILE A 1 367 ? -9.638 16.697 -108.358 1.00 112.82 363 ILE A CA 1
ATOM 2826 C C . ILE A 1 367 ? -9.975 15.570 -109.352 1.00 117.31 363 ILE A C 1
ATOM 2827 O O . ILE A 1 367 ? -9.517 15.595 -110.496 1.00 117.58 363 ILE A O 1
ATOM 2832 N N . GLU A 1 368 ? -10.748 14.580 -108.903 1.00 122.13 364 GLU A N 1
ATOM 2833 C CA . GLU A 1 368 ? -11.198 13.476 -109.765 1.00 124.94 364 GLU A CA 1
ATOM 2834 C C . GLU A 1 368 ? -12.296 13.877 -110.761 1.00 121.49 364 GLU A C 1
ATOM 2835 O O . GLU A 1 368 ? -12.493 13.185 -111.761 1.00 122.28 364 GLU A O 1
ATOM 2841 N N . LEU A 1 369 ? -13.000 14.981 -110.491 1.00 117.34 365 LEU A N 1
ATOM 2842 C CA . LEU A 1 369 ? -14.003 15.535 -111.420 1.00 112.52 365 LEU A CA 1
ATOM 2843 C C . LEU A 1 369 ? -13.412 16.369 -112.576 1.00 110.56 365 LEU A C 1
ATOM 2844 O O . LEU A 1 369 ? -14.154 16.795 -113.467 1.00 108.26 365 LEU A O 1
ATOM 2849 N N . PHE A 1 370 ? -12.098 16.607 -112.559 1.00 109.02 366 PHE A N 1
ATOM 2850 C CA . PHE A 1 370 ? -11.419 17.368 -113.616 1.00 109.04 366 PHE A CA 1
ATOM 2851 C C . PHE A 1 370 ? -11.418 16.587 -114.931 1.00 112.89 366 PHE A C 1
ATOM 2852 O O . PHE A 1 370 ? -11.253 15.364 -114.930 1.00 114.36 366 PHE A O 1
ATOM 2860 N N . ALA A 1 371 ? -11.609 17.304 -116.039 1.00 117.67 367 ALA A N 1
ATOM 2861 C CA . ALA A 1 371 ? -11.619 16.724 -117.387 1.00 121.29 367 ALA A CA 1
ATOM 2862 C C . ALA A 1 371 ? -10.597 17.434 -118.285 1.00 124.45 367 ALA A C 1
ATOM 2863 O O . ALA A 1 371 ? -10.872 17.729 -119.453 1.00 125.77 367 ALA A O 1
ATOM 2865 N N . ASP A 1 372 ? -9.410 17.686 -117.735 1.00 127.71 368 ASP A N 1
ATOM 2866 C CA . ASP A 1 372 ? -8.370 18.454 -118.429 1.00 130.00 368 ASP A CA 1
ATOM 2867 C C . ASP A 1 372 ? -7.611 17.648 -119.485 1.00 134.13 368 ASP A C 1
ATOM 2868 O O . ASP A 1 372 ? -7.233 18.197 -120.521 1.00 135.20 368 ASP A O 1
ATOM 2873 N N . ASN A 1 373 ? -7.403 16.358 -119.230 1.00 137.93 369 ASN A N 1
ATOM 2874 C CA . ASN A 1 373 ? -6.536 15.523 -120.069 1.00 140.07 369 ASN A CA 1
ATOM 2875 C C . ASN A 1 373 ? -7.267 14.811 -121.212 1.00 143.75 369 ASN A C 1
ATOM 2876 O O . ASN A 1 373 ? -6.721 14.681 -122.310 1.00 142.15 369 ASN A O 1
ATOM 2881 N N . ASP A 1 374 ? -8.504 14.379 -120.956 1.00 148.60 370 ASP A N 1
ATOM 2882 C CA . ASP A 1 374 ? -9.203 13.403 -121.816 1.00 154.11 370 ASP A CA 1
ATOM 2883 C C . ASP A 1 374 ? -10.256 13.971 -122.799 1.00 156.38 370 ASP A C 1
ATOM 2884 O O . ASP A 1 374 ? -10.950 13.196 -123.464 1.00 155.25 370 ASP A O 1
ATOM 2889 N N . PHE A 1 375 ? -10.352 15.299 -122.915 1.00 156.22 371 PHE A N 1
ATOM 2890 C CA . PHE A 1 375 ? -11.331 15.943 -123.807 1.00 152.98 371 PHE A CA 1
ATOM 2891 C C . PHE A 1 375 ? -10.661 16.368 -125.124 1.00 151.29 371 PHE A C 1
ATOM 2892 O O . PHE A 1 375 ? -9.922 17.357 -125.168 1.00 149.64 371 PHE A O 1
ATOM 2900 N N . THR A 1 376 ? -10.923 15.607 -126.189 1.00 149.30 372 THR A N 1
ATOM 2901 C CA . THR A 1 376 ? -10.287 15.816 -127.500 1.00 146.88 372 THR A CA 1
ATOM 2902 C C . THR A 1 376 ? -10.936 16.940 -128.317 1.00 143.52 372 THR A C 1
ATOM 2903 O O . THR A 1 376 ? -10.236 17.721 -128.964 1.00 140.39 372 THR A O 1
ATOM 2907 N N . GLU A 1 377 ? -12.269 17.002 -128.288 1.00 142.74 373 GLU A N 1
ATOM 2908 C CA . GLU A 1 377 ? -13.053 18.050 -128.975 1.00 142.77 373 GLU A CA 1
ATOM 2909 C C . GLU A 1 377 ? -12.747 19.472 -128.473 1.00 141.54 373 GLU A C 1
ATOM 2910 O O . GLU A 1 377 ? -11.991 19.657 -127.515 1.00 143.66 373 GLU A O 1
ATOM 2916 N N . ASN A 1 378 ? -13.337 20.468 -129.136 1.00 139.35 374 ASN A N 1
ATOM 2917 C CA . ASN A 1 378 ? -13.230 21.872 -128.717 1.00 138.63 374 ASN A CA 1
ATOM 2918 C C . ASN A 1 378 ? -13.906 22.080 -127.353 1.00 139.59 374 ASN A C 1
ATOM 2919 O O . ASN A 1 378 ? -15.022 21.607 -127.132 1.00 140.34 374 ASN A O 1
ATOM 2924 N N . ARG A 1 379 ? -13.222 22.796 -126.457 1.00 138.19 375 ARG A N 1
ATOM 2925 C CA . ARG A 1 379 ? -13.685 22.985 -125.068 1.00 135.58 375 ARG A CA 1
ATOM 2926 C C . ARG A 1 379 ? -14.935 23.855 -124.905 1.00 130.45 375 ARG A C 1
ATOM 2927 O O . ARG A 1 379 ? -15.602 23.778 -123.870 1.00 130.30 375 ARG A O 1
ATOM 2935 N N . ILE A 1 380 ? -15.246 24.682 -125.904 1.00 124.23 376 ILE A N 1
ATOM 2936 C CA . ILE A 1 380 ? -16.504 25.441 -125.916 1.00 120.93 376 ILE A CA 1
ATOM 2937 C C . ILE A 1 380 ? -17.736 24.517 -125.940 1.00 120.44 376 ILE A C 1
ATOM 2938 O O . ILE A 1 380 ? -18.773 24.861 -125.370 1.00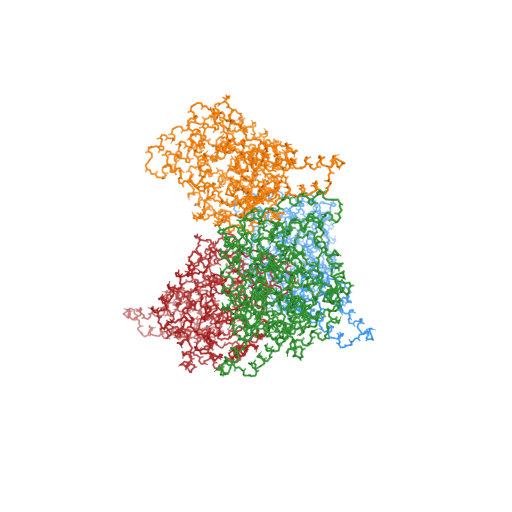 120.95 376 ILE A O 1
ATOM 2943 N N . TYR A 1 381 ? -17.609 23.350 -126.575 1.00 120.62 377 TYR A N 1
ATOM 2944 C CA . TYR A 1 381 ? -18.696 22.363 -126.630 1.00 121.47 377 TYR A CA 1
ATOM 2945 C C . TYR A 1 381 ? -18.882 21.544 -125.346 1.00 120.08 377 TYR A C 1
ATOM 2946 O O . TYR A 1 381 ? -19.929 20.917 -125.184 1.00 122.47 377 TYR A O 1
ATOM 2955 N N . MET A 1 382 ? -17.883 21.532 -124.455 1.00 116.93 378 MET A N 1
ATOM 2956 C CA . MET A 1 382 ? -17.930 20.729 -123.219 1.00 113.18 378 MET A CA 1
ATOM 2957 C C . MET A 1 382 ? -19.161 21.073 -122.390 1.00 106.98 378 MET A C 1
ATOM 2958 O O . MET A 1 382 ? -19.470 22.250 -122.197 1.00 102.18 378 MET A O 1
ATOM 2963 N N . HIS A 1 383 ? -19.845 20.040 -121.900 1.00 102.04 379 HIS A N 1
ATOM 2964 C CA . HIS A 1 383 ? -21.060 20.217 -121.109 1.00 101.71 379 HIS A CA 1
ATOM 2965 C C . HIS A 1 383 ? -20.722 21.032 -119.851 1.00 101.54 379 HIS A C 1
ATOM 2966 O O . HIS A 1 383 ? -19.723 20.745 -119.190 1.00 104.28 379 HIS A O 1
ATOM 2973 N N . PRO A 1 384 ? -21.545 22.050 -119.515 1.00 99.91 380 PRO A N 1
ATOM 2974 C CA . PRO A 1 384 ? -21.192 23.016 -118.457 1.00 99.32 380 PRO A CA 1
ATOM 2975 C C . PRO A 1 384 ? -21.231 22.504 -117.004 1.00 100.08 380 PRO A C 1
ATOM 2976 O O . PRO A 1 384 ? -20.993 23.284 -116.077 1.00 99.56 380 PRO A O 1
ATOM 2980 N N . CYS A 1 385 ? -21.525 21.218 -116.817 1.00 101.43 381 CYS A N 1
ATOM 2981 C CA . CYS A 1 385 ? -21.496 20.559 -115.514 1.00 103.58 381 CYS A CA 1
ATOM 2982 C C . CYS A 1 385 ? -20.115 19.990 -115.191 1.00 101.14 381 CYS A C 1
ATOM 2983 O O . CYS A 1 385 ? -19.829 19.710 -114.030 1.00 103.41 381 CYS A O 1
ATOM 2986 N N . VAL A 1 386 ? -19.274 19.808 -116.210 1.00 97.73 382 VAL A N 1
ATOM 2987 C CA . VAL A 1 386 ? -17.967 19.168 -116.046 1.00 97.01 382 VAL A CA 1
ATOM 2988 C C . VAL A 1 386 ? -16.939 20.183 -115.537 1.00 93.96 382 VAL A C 1
ATOM 2989 O O . VAL A 1 386 ? -16.767 21.248 -116.132 1.00 93.21 382 VAL A O 1
ATOM 2993 N N . LEU A 1 387 ? -16.256 19.843 -114.444 1.00 90.48 383 LEU A N 1
ATOM 2994 C CA . LEU A 1 387 ? -15.237 20.717 -113.860 1.00 87.47 383 LEU A CA 1
ATOM 2995 C C . LEU A 1 387 ? -13.908 20.588 -114.601 1.00 84.25 383 LEU A C 1
ATOM 2996 O O . LEU A 1 387 ? -13.570 19.518 -115.108 1.00 83.03 383 LEU A O 1
ATOM 3001 N N . THR A 1 388 ? -13.179 21.700 -114.667 1.00 82.05 384 THR A N 1
ATOM 3002 C CA . THR A 1 388 ? -11.794 21.750 -115.146 1.00 83.30 384 THR A CA 1
ATOM 3003 C C . THR A 1 388 ? -11.005 22.720 -114.260 1.00 84.32 384 THR A C 1
ATOM 3004 O O . THR A 1 388 ? -11.576 23.383 -113.389 1.00 84.95 384 THR A O 1
ATOM 3008 N N . SER A 1 389 ? -9.697 22.800 -114.496 1.00 84.41 385 SER A N 1
ATOM 3009 C CA . SER A 1 389 ? -8.818 23.718 -113.767 1.00 83.56 385 SER A CA 1
ATOM 3010 C C . SER A 1 389 ? -9.219 25.177 -113.982 1.00 82.99 385 SER A C 1
ATOM 3011 O O . SER A 1 389 ? -9.240 25.961 -113.033 1.00 83.75 385 SER A O 1
ATOM 3014 N N . GLY A 1 390 ? -9.537 25.525 -115.229 1.00 82.86 386 GLY A N 1
ATOM 3015 C CA . GLY A 1 390 ? -10.035 26.858 -115.576 1.00 81.53 386 GLY A CA 1
ATOM 3016 C C . GLY A 1 390 ? -11.379 27.195 -114.950 1.00 80.63 386 GLY A C 1
ATOM 3017 O O . GLY A 1 390 ? -11.598 28.329 -114.522 1.00 77.21 386 GLY A O 1
ATOM 3018 N N . ARG A 1 391 ? -12.274 26.208 -114.880 1.00 82.70 387 ARG A N 1
ATOM 3019 C CA . ARG A 1 391 ? -13.618 26.408 -114.312 1.00 84.53 387 ARG A CA 1
ATOM 3020 C C . ARG A 1 391 ? -13.671 26.447 -112.775 1.00 84.15 387 ARG A C 1
ATOM 3021 O O . ARG A 1 391 ? -14.744 26.674 -112.214 1.00 81.49 387 ARG A O 1
ATOM 3029 N N . MET A 1 392 ? -12.540 26.234 -112.095 1.00 85.52 388 MET A N 1
ATOM 3030 C CA . MET A 1 392 ? -12.452 26.477 -110.644 1.00 85.28 388 MET A CA 1
ATOM 3031 C C . MET A 1 392 ? -12.735 27.938 -110.268 1.00 87.55 388 MET A C 1
ATOM 3032 O O . MET A 1 392 ? -13.143 28.209 -109.136 1.00 90.26 388 MET A O 1
ATOM 3037 N N . SER A 1 393 ? -12.519 28.867 -111.205 1.00 88.38 389 SER A N 1
ATOM 3038 C CA . SER A 1 393 ? -12.930 30.275 -111.039 1.00 89.08 389 SER A CA 1
ATOM 3039 C C . SER A 1 393 ? -14.450 30.474 -110.859 1.00 88.29 389 SER A C 1
ATOM 3040 O O . SER A 1 393 ? -14.876 31.500 -110.322 1.00 87.78 389 SER A O 1
ATOM 3043 N N . GLU A 1 394 ? -15.252 29.507 -111.311 1.00 87.35 390 GLU A N 1
ATOM 3044 C CA . GLU A 1 394 ? -16.703 29.498 -111.064 1.00 87.83 390 GLU A CA 1
ATOM 3045 C C . GLU A 1 394 ? -16.992 29.249 -109.576 1.00 86.86 390 GLU A C 1
ATOM 3046 O O . GLU A 1 394 ? -17.881 29.876 -108.998 1.00 85.71 390 GLU A O 1
ATOM 3052 N N . LEU A 1 395 ? -16.259 28.311 -108.974 1.00 86.38 391 LEU A N 1
ATOM 3053 C CA . LEU A 1 395 ? -16.317 28.085 -107.522 1.00 86.29 391 LEU A CA 1
ATOM 3054 C C . LEU A 1 395 ? -15.717 29.263 -106.746 1.00 88.07 391 LEU A C 1
ATOM 3055 O O . LEU A 1 395 ? -16.285 29.698 -105.742 1.00 87.13 391 LEU A O 1
ATOM 3060 N N . GLY A 1 396 ? -14.580 29.769 -107.222 1.00 91.46 392 GLY A N 1
ATOM 3061 C CA . GLY A 1 396 ? -13.869 30.876 -106.579 1.00 95.99 392 GLY A CA 1
ATOM 3062 C C . GLY A 1 396 ? -14.679 32.148 -106.404 1.00 100.85 392 GLY A C 1
ATOM 3063 O O . GLY A 1 396 ? -14.622 32.783 -105.352 1.00 103.05 392 GLY A O 1
ATOM 3064 N N . ILE A 1 397 ? -15.430 32.526 -107.436 1.00 106.39 393 ILE A N 1
ATOM 3065 C CA . ILE A 1 397 ? -16.302 33.705 -107.361 1.00 108.44 393 ILE A CA 1
ATOM 3066 C C . ILE A 1 397 ? -17.550 33.447 -106.507 1.00 107.47 393 ILE A C 1
ATOM 3067 O O . ILE A 1 397 ? -18.037 34.358 -105.839 1.00 109.57 393 ILE A O 1
ATOM 3072 N N . SER A 1 398 ? -18.055 32.213 -106.525 1.00 106.54 394 SER A N 1
ATOM 3073 C CA . SER A 1 398 ? -19.245 31.849 -105.755 1.00 107.91 394 SER A CA 1
ATOM 3074 C C . SER A 1 398 ? -19.000 31.912 -104.250 1.00 110.61 394 SER A C 1
ATOM 3075 O O . SER A 1 398 ? -19.718 32.609 -103.530 1.00 114.11 394 SER A O 1
ATOM 3078 N N . PHE A 1 399 ? -17.975 31.193 -103.795 1.00 111.02 395 PHE A N 1
ATOM 3079 C CA . PHE A 1 399 ? -17.733 30.971 -102.363 1.00 107.76 395 PHE A CA 1
ATOM 3080 C C . PHE A 1 399 ? -16.410 31.522 -101.821 1.00 110.47 395 PHE A C 1
ATOM 3081 O O . PHE A 1 399 ? -16.191 31.492 -100.610 1.00 106.14 395 PHE A O 1
ATOM 3089 N N . GLY A 1 400 ? -15.546 32.037 -102.697 1.00 118.10 396 GLY A N 1
ATOM 3090 C CA . GLY A 1 400 ? -14.167 32.377 -102.330 1.00 124.07 396 GLY A CA 1
ATOM 3091 C C . GLY A 1 400 ? -13.873 33.839 -102.047 1.00 129.41 396 GLY A C 1
ATOM 3092 O O . GLY A 1 400 ? -12.919 34.133 -101.332 1.00 133.39 396 GLY A O 1
ATOM 3093 N N . ALA A 1 401 ? -14.657 34.757 -102.614 1.00 133.92 397 ALA A N 1
ATOM 3094 C CA . ALA A 1 401 ? -14.443 36.197 -102.396 1.00 137.07 397 ALA A CA 1
ATOM 3095 C C . ALA A 1 401 ? -14.581 36.589 -100.921 1.00 138.46 397 ALA A C 1
ATOM 3096 O O . ALA A 1 401 ? -13.809 37.412 -100.419 1.00 135.29 397 ALA A O 1
ATOM 3098 N N . VAL A 1 402 ? -15.566 35.991 -100.247 1.00 139.46 398 VAL A N 1
ATOM 3099 C CA . VAL A 1 402 ? -15.780 36.163 -98.810 1.00 140.87 398 VAL A CA 1
ATOM 3100 C C . VAL A 1 402 ? -15.584 34.805 -98.117 1.00 135.99 398 VAL A C 1
ATOM 3101 O O . VAL A 1 402 ? -16.343 33.869 -98.390 1.00 137.32 398 VAL A O 1
ATOM 3105 N N . PRO A 1 403 ? -14.574 34.691 -97.223 1.00 127.96 399 PRO A N 1
ATOM 3106 C CA . PRO A 1 403 ? -14.404 33.453 -96.461 1.00 124.69 399 PRO A CA 1
ATOM 3107 C C . PRO A 1 403 ? -15.404 33.396 -95.306 1.00 122.89 399 PRO A C 1
ATOM 3108 O O . PRO A 1 403 ? -15.419 34.296 -94.467 1.00 122.08 399 PRO A O 1
ATOM 3112 N N . VAL A 1 404 ? -16.230 32.351 -95.274 1.00 122.08 400 VAL A N 1
ATOM 3113 C CA . VAL A 1 404 ? -17.344 32.266 -94.309 1.00 124.18 400 VAL A CA 1
ATOM 3114 C C . VAL A 1 404 ? -16.942 32.036 -92.843 1.00 126.26 400 VAL A C 1
ATOM 3115 O O . VAL A 1 404 ? -17.696 32.407 -91.941 1.00 127.24 400 VAL A O 1
ATOM 3119 N N . THR A 1 405 ? -15.778 31.429 -92.602 1.00 126.25 401 THR A N 1
ATOM 3120 C CA . THR A 1 405 ? -15.266 31.240 -91.233 1.00 122.07 401 THR A CA 1
ATOM 3121 C C . THR A 1 405 ? -14.793 32.545 -90.572 1.00 118.30 401 THR A C 1
ATOM 3122 O O . THR A 1 405 ? -14.714 32.621 -89.345 1.00 115.72 401 THR A O 1
ATOM 3126 N N . SER A 1 406 ? -14.473 33.553 -91.385 1.00 114.87 402 SER A N 1
ATOM 3127 C CA . SER A 1 406 ? -14.027 34.855 -90.894 1.00 111.19 402 SER A CA 1
ATOM 3128 C C . SER A 1 406 ? -14.306 35.956 -91.938 1.00 111.07 402 SER A C 1
ATOM 3129 O O . SER A 1 406 ? -13.373 36.434 -92.589 1.00 109.54 402 SER A O 1
ATOM 3132 N N . PRO A 1 407 ? -15.592 36.355 -92.101 1.00 111.45 403 PRO A N 1
ATOM 3133 C CA . PRO A 1 407 ? -16.023 37.325 -93.128 1.00 113.14 403 PRO A CA 1
ATOM 3134 C C . PRO A 1 407 ? -15.204 38.619 -93.236 1.00 116.63 403 PRO A C 1
ATOM 3135 O O . PRO A 1 407 ? -15.010 39.121 -94.347 1.00 115.21 403 PRO A O 1
ATOM 3139 N N . ASP A 1 408 ? -14.731 39.141 -92.101 1.00 122.51 404 ASP A N 1
ATOM 3140 C CA . ASP A 1 408 ? -13.912 40.372 -92.065 1.00 127.76 404 ASP A CA 1
ATOM 3141 C C . ASP A 1 408 ? -12.624 40.301 -92.904 1.00 128.04 404 ASP A C 1
ATOM 3142 O O . ASP A 1 408 ? -12.144 41.334 -93.380 1.00 127.91 404 ASP A O 1
ATOM 3147 N N . ASP A 1 409 ? -12.073 39.097 -93.078 1.00 128.06 405 ASP A N 1
ATOM 3148 C CA . ASP A 1 409 ? -10.872 38.897 -93.906 1.00 128.85 405 ASP A CA 1
ATOM 3149 C C . ASP A 1 409 ? -11.042 39.312 -95.374 1.00 130.66 405 ASP A C 1
ATOM 3150 O O . ASP A 1 409 ? -10.048 39.607 -96.037 1.00 128.01 405 ASP A O 1
ATOM 3155 N N . ALA A 1 410 ? -12.283 39.335 -95.871 1.00 133.42 406 ALA A N 1
ATOM 3156 C CA . ALA A 1 410 ? -12.603 39.833 -97.224 1.00 136.95 406 ALA A CA 1
ATOM 3157 C C . ALA A 1 410 ? -11.891 41.141 -97.602 1.00 138.12 406 ALA A C 1
ATOM 3158 O O . ALA A 1 410 ? -11.506 41.325 -98.760 1.00 134.37 406 ALA A O 1
ATOM 3160 N N . ALA A 1 411 ? -11.719 42.032 -96.622 1.00 141.98 407 ALA A N 1
ATOM 3161 C CA . ALA A 1 411 ? -10.962 43.287 -96.788 1.00 145.42 407 ALA A CA 1
ATOM 3162 C C . ALA A 1 411 ? -9.527 43.122 -97.315 1.00 147.20 407 ALA A C 1
ATOM 3163 O O . ALA A 1 411 ? -8.991 44.045 -97.934 1.00 146.96 407 ALA A O 1
ATOM 3165 N N . GLN A 1 412 ? -8.911 41.967 -97.054 1.00 148.08 408 GLN A N 1
ATOM 3166 C CA . GLN A 1 412 ? -7.601 41.627 -97.626 1.00 145.94 408 GLN A CA 1
ATOM 3167 C C . GLN A 1 412 ? -7.686 41.525 -99.152 1.00 143.55 408 GLN A C 1
ATOM 3168 O O . GLN A 1 412 ? -6.814 42.033 -99.862 1.00 139.16 408 GLN A O 1
ATOM 3174 N N . GLY A 1 413 ? -8.741 40.867 -99.635 1.00 141.82 409 GLY A N 1
ATOM 3175 C CA . GLY A 1 413 ? -9.015 40.732 -101.067 1.00 141.57 409 GLY A CA 1
ATOM 3176 C C . GLY A 1 413 ? -8.588 39.378 -101.607 1.00 140.69 409 GLY A C 1
ATOM 3177 O O . GLY A 1 413 ? -7.472 38.926 -101.342 1.00 142.31 409 GLY A O 1
ATOM 3178 N N . SER A 1 414 ? -9.482 38.738 -102.363 1.00 138.40 410 SER A N 1
ATOM 3179 C CA . SER A 1 414 ? -9.224 37.439 -102.991 1.00 135.64 410 SER A CA 1
ATOM 3180 C C . SER A 1 414 ? -9.603 37.509 -104.471 1.00 136.33 410 SER A C 1
ATOM 3181 O O . SER A 1 414 ? -10.781 37.651 -104.809 1.00 135.79 410 SER A O 1
ATOM 3184 N N . GLY A 1 415 ? -8.598 37.428 -105.343 1.00 135.74 411 GLY A N 1
ATOM 3185 C CA . GLY A 1 415 ? -8.788 37.565 -106.786 1.00 135.26 411 GLY A CA 1
ATOM 3186 C C . GLY A 1 415 ? -9.470 36.386 -107.465 1.00 133.54 411 GLY A C 1
ATOM 3187 O O . GLY A 1 415 ? -9.046 35.238 -107.306 1.00 132.08 411 GLY A O 1
ATOM 3188 N N . HIS A 1 416 ? -10.530 36.682 -108.220 1.00 131.91 412 HIS A N 1
ATOM 3189 C CA . HIS A 1 416 ? -11.261 35.691 -109.020 1.00 130.26 412 HIS A CA 1
ATOM 3190 C C . HIS A 1 416 ? -11.656 36.312 -110.361 1.00 130.27 412 HIS A C 1
ATOM 3191 O O . HIS A 1 416 ? -12.161 37.437 -110.396 1.00 130.58 412 HIS A O 1
ATOM 3198 N N . THR A 1 417 ? -11.434 35.573 -111.451 1.00 127.75 413 THR A N 1
ATOM 3199 C CA . THR A 1 417 ? -11.616 36.085 -112.823 1.00 126.82 413 THR A CA 1
ATOM 3200 C C . THR A 1 417 ? -13.020 36.641 -113.105 1.00 127.69 413 THR A C 1
ATOM 3201 O O . THR A 1 417 ? -13.162 37.619 -113.842 1.00 126.32 413 THR A O 1
ATOM 3205 N N . LYS A 1 418 ? -14.041 36.029 -112.502 1.00 128.80 414 LYS A N 1
ATOM 3206 C CA . LYS A 1 418 ? -15.439 36.446 -112.691 1.00 129.98 414 LYS A CA 1
ATOM 3207 C C . LYS A 1 418 ? -15.844 37.705 -111.895 1.00 132.51 414 LYS A C 1
ATOM 3208 O O . LYS A 1 418 ? -16.979 38.173 -112.024 1.00 133.34 414 LYS A O 1
ATOM 3214 N N . ALA A 1 419 ? -14.938 38.238 -111.071 1.00 136.47 415 ALA A N 1
ATOM 3215 C CA . ALA A 1 419 ? -15.141 39.531 -110.401 1.00 141.68 415 ALA A CA 1
ATOM 3216 C C . ALA A 1 419 ? -14.984 40.754 -111.327 1.00 143.12 415 ALA A C 1
ATOM 3217 O O . ALA A 1 419 ? -15.345 41.866 -110.934 1.00 145.20 415 ALA A O 1
ATOM 3219 N N . VAL A 1 420 ? -14.445 40.556 -112.534 1.00 143.32 416 VAL A N 1
ATOM 3220 C CA . VAL A 1 420 ? -14.298 41.636 -113.528 1.00 142.51 416 VAL A CA 1
ATOM 3221 C C . VAL A 1 420 ? -15.661 42.153 -114.025 1.00 145.02 416 VAL A C 1
ATOM 3222 O O . VAL A 1 420 ? -15.793 43.336 -114.342 1.00 147.17 416 VAL A O 1
ATOM 3226 N N . LEU A 1 421 ? -16.668 41.278 -114.070 1.00 146.75 417 LEU A N 1
ATOM 3227 C CA . LEU A 1 421 ? -18.028 41.663 -114.483 1.00 147.13 417 LEU A CA 1
ATOM 3228 C C . LEU A 1 421 ? -18.706 42.650 -113.517 1.00 147.80 417 LEU A C 1
ATOM 3229 O O . LEU A 1 421 ? -19.660 43.334 -113.899 1.00 148.77 417 LEU A O 1
ATOM 3234 N N . ASN A 1 422 ? -18.220 42.715 -112.278 1.00 148.73 418 ASN A N 1
ATOM 3235 C CA . ASN A 1 422 ? -18.699 43.689 -111.298 1.00 151.41 418 ASN A CA 1
ATOM 3236 C C . ASN A 1 422 ? -18.213 45.132 -111.540 1.00 151.15 418 ASN A C 1
ATOM 3237 O O . ASN A 1 422 ? -18.774 46.058 -110.959 1.00 148.68 418 ASN A O 1
ATOM 3242 N N . TYR A 1 423 ? -17.183 45.328 -112.372 1.00 152.73 419 TYR A N 1
ATOM 3243 C CA . TYR A 1 423 ? -16.755 46.685 -112.780 1.00 153.36 419 TYR A CA 1
ATOM 3244 C C . TYR A 1 423 ? -17.842 47.390 -113.599 1.00 152.31 419 TYR A C 1
ATOM 3245 O O . TYR A 1 423 ? -18.603 46.739 -114.321 1.00 150.14 419 TYR A O 1
ATOM 3254 N N . LYS A 1 424 ? -17.894 48.718 -113.490 1.00 150.64 420 LYS A N 1
ATOM 3255 C CA . LYS A 1 424 ? -18.916 49.513 -114.181 1.00 149.01 420 LYS A CA 1
ATOM 3256 C C . LYS A 1 424 ? -18.715 49.545 -115.696 1.00 147.20 420 LYS A C 1
ATOM 3257 O O . LYS A 1 424 ? -17.603 49.353 -116.195 1.00 143.38 420 LYS A O 1
ATOM 3263 N N . THR A 1 425 ? -19.819 49.781 -116.405 1.00 146.16 421 THR A N 1
ATOM 3264 C CA . THR A 1 425 ? -19.835 49.926 -117.865 1.00 143.88 421 THR A CA 1
ATOM 3265 C C . THR A 1 425 ? -19.969 51.388 -118.308 1.00 144.99 421 THR A C 1
ATOM 3266 O O . THR A 1 425 ? -20.004 51.670 -119.508 1.00 148.07 421 THR A O 1
ATOM 3270 N N . LYS A 1 426 ? -20.027 52.309 -117.347 1.00 145.43 422 LYS A N 1
ATOM 3271 C CA . LYS A 1 426 ? -20.480 53.672 -117.601 1.00 148.00 422 LYS A CA 1
ATOM 3272 C C . LYS A 1 426 ? -19.303 54.561 -118.005 1.00 152.43 422 LYS A C 1
ATOM 3273 O O . LYS A 1 426 ? -18.231 54.496 -117.397 1.00 152.34 422 LYS A O 1
ATOM 3279 N N . THR A 1 427 ? -19.514 55.380 -119.038 1.00 154.69 423 THR A N 1
ATOM 3280 C CA . THR A 1 427 ? -18.503 56.331 -119.527 1.00 154.08 423 THR A CA 1
ATOM 3281 C C . THR A 1 427 ? -18.235 57.471 -118.525 1.00 158.69 423 THR A C 1
ATOM 3282 O O . THR A 1 427 ? -17.184 58.117 -118.589 1.00 155.67 423 THR A O 1
ATOM 3286 N N . GLU A 1 428 ? -19.185 57.707 -117.615 1.00 165.48 424 GLU A N 1
ATOM 3287 C CA . GLU A 1 428 ? -19.008 58.605 -116.456 1.00 167.90 424 GLU A CA 1
ATOM 3288 C C . GLU A 1 428 ? -17.725 58.335 -115.652 1.00 173.01 424 GLU A C 1
ATOM 3289 O O . GLU A 1 428 ? -17.067 59.280 -115.211 1.00 173.59 424 GLU A O 1
ATOM 3295 N N . VAL A 1 429 ? -17.387 57.055 -115.468 1.00 177.82 425 VAL A N 1
ATOM 3296 C CA . VAL A 1 429 ? -16.183 56.642 -114.719 1.00 178.79 425 VAL A CA 1
ATOM 3297 C C . VAL A 1 429 ? -15.134 55.941 -115.609 1.00 179.61 425 VAL A C 1
ATOM 3298 O O . VAL A 1 429 ? -14.332 55.139 -115.124 1.00 181.44 425 VAL A O 1
ATOM 3302 N N . GLY A 1 430 ? -15.132 56.268 -116.903 1.00 178.99 426 GLY A N 1
ATOM 3303 C CA . GLY A 1 430 ? -14.155 55.737 -117.859 1.00 178.09 426 GLY A CA 1
ATOM 3304 C C . GLY A 1 430 ? -14.327 54.297 -118.324 1.00 178.55 426 GLY A C 1
ATOM 3305 O O . GLY A 1 430 ? -13.428 53.765 -118.979 1.00 171.88 426 GLY A O 1
ATOM 3306 N N . ASN A 1 431 ? -15.468 53.673 -118.010 1.00 180.78 427 ASN A N 1
ATOM 3307 C CA . ASN A 1 431 ? -15.742 52.266 -118.351 1.00 179.64 427 ASN A CA 1
ATOM 3308 C C . ASN A 1 431 ? -14.609 51.320 -117.897 1.00 173.93 427 ASN A C 1
ATOM 3309 O O . ASN A 1 431 ? -13.859 50.798 -118.728 1.00 175.74 427 ASN A O 1
ATOM 3314 N N . PRO A 1 432 ? -14.477 51.109 -116.571 1.00 164.53 428 PRO A N 1
ATOM 3315 C CA . PRO A 1 432 ? -13.386 50.275 -116.049 1.00 158.80 428 PRO A CA 1
ATOM 3316 C C . PRO A 1 432 ? -13.472 48.785 -116.405 1.00 154.14 428 PRO A C 1
ATOM 3317 O O . PRO A 1 432 ? -12.441 48.114 -116.424 1.00 153.48 428 PRO A O 1
ATOM 3321 N N . CYS A 1 433 ? -14.675 48.276 -116.678 1.00 149.01 429 CYS A N 1
ATOM 3322 C CA . CYS A 1 433 ? -14.849 46.882 -117.099 1.00 143.43 429 CYS A CA 1
ATOM 3323 C C . CYS A 1 433 ? -14.162 46.603 -118.437 1.00 143.87 429 CYS A C 1
ATOM 3324 O O . CYS A 1 433 ? -13.400 45.643 -118.559 1.00 141.70 429 CYS A O 1
ATOM 3327 N N . ALA A 1 434 ? -14.434 47.453 -119.427 1.00 145.90 430 ALA A N 1
ATOM 3328 C CA . ALA A 1 434 ? -13.835 47.326 -120.763 1.00 146.47 430 ALA A CA 1
ATOM 3329 C C . ALA A 1 434 ? -12.323 47.575 -120.773 1.00 146.79 430 ALA A C 1
ATOM 3330 O O . ALA A 1 434 ? -11.610 46.991 -121.591 1.00 147.73 430 ALA A O 1
ATOM 3332 N N . CYS A 1 435 ? -11.844 48.440 -119.876 1.00 146.08 431 CYS A N 1
ATOM 3333 C CA . CYS A 1 435 ? -10.408 48.738 -119.757 1.00 145.44 431 CYS A CA 1
ATOM 3334 C C . CYS A 1 435 ? -9.606 47.576 -119.157 1.00 140.21 431 CYS A C 1
ATOM 3335 O O . CYS A 1 435 ? -8.503 47.283 -119.621 1.00 137.78 431 CYS A O 1
ATOM 3338 N N . ILE A 1 436 ? -10.159 46.933 -118.128 1.00 135.81 432 ILE A N 1
ATOM 3339 C CA . ILE A 1 436 ? -9.539 45.751 -117.511 1.00 132.95 432 ILE A CA 1
ATOM 3340 C C . ILE A 1 436 ? -9.564 44.555 -118.473 1.00 130.73 432 ILE A C 1
ATOM 3341 O O . ILE A 1 436 ? -8.568 43.837 -118.587 1.00 126.63 432 ILE A O 1
ATOM 3346 N N . ILE A 1 437 ? -10.694 44.348 -119.152 1.00 129.62 433 ILE A N 1
ATOM 3347 C CA . ILE A 1 437 ? -10.829 43.283 -120.165 1.00 129.03 433 ILE A CA 1
ATOM 3348 C C . ILE A 1 437 ? -9.845 43.486 -121.327 1.00 128.27 433 ILE A C 1
ATOM 3349 O O . ILE A 1 437 ? -9.202 42.531 -121.769 1.00 125.96 433 ILE A O 1
ATOM 3354 N N . SER A 1 438 ? -9.740 44.724 -121.810 1.00 129.37 434 SER A N 1
ATOM 3355 C CA . SER A 1 438 ? -8.788 45.078 -122.870 1.00 128.22 434 SER A CA 1
ATOM 3356 C C . SER A 1 438 ? -7.334 44.876 -122.436 1.00 127.05 434 SER A C 1
ATOM 3357 O O . SER A 1 438 ? -6.529 44.344 -123.200 1.00 128.34 434 SER A O 1
ATOM 3360 N N . SER A 1 439 ? -7.008 45.303 -121.216 1.00 125.37 435 SER A N 1
ATOM 3361 C CA . SER A 1 439 ? -5.648 45.181 -120.684 1.00 124.16 435 SER A CA 1
ATOM 3362 C C . SER A 1 439 ? -5.241 43.724 -120.445 1.00 125.63 435 SER A C 1
ATOM 3363 O O . SER A 1 439 ? -4.110 43.344 -120.749 1.00 122.54 435 SER A O 1
ATOM 3366 N N . LEU A 1 440 ? -6.159 42.922 -119.900 1.00 129.45 436 LEU A N 1
ATOM 3367 C CA . LEU A 1 440 ? -5.925 41.480 -119.699 1.00 130.69 436 LEU A CA 1
ATOM 3368 C C . LEU A 1 440 ? -5.671 40.728 -121.013 1.00 129.36 436 LEU A C 1
ATOM 3369 O O . LEU A 1 440 ? -4.870 39.794 -121.041 1.00 127.14 436 LEU A O 1
ATOM 3374 N N . PHE A 1 441 ? -6.351 41.140 -122.086 1.00 128.83 437 PHE A N 1
ATOM 3375 C CA . PHE A 1 441 ? -6.151 40.559 -123.424 1.00 127.02 437 PHE A CA 1
ATOM 3376 C C . PHE A 1 441 ? -4.757 40.852 -123.987 1.00 126.87 437 PHE A C 1
ATOM 3377 O O . PHE A 1 441 ? -4.128 39.967 -124.571 1.00 126.12 437 PHE A O 1
ATOM 3385 N N . GLU A 1 442 ? -4.294 42.092 -123.826 1.00 127.24 438 GLU A N 1
ATOM 3386 C CA . GLU A 1 442 ? -2.931 42.477 -124.221 1.00 127.73 438 GLU A CA 1
ATOM 3387 C C . GLU A 1 442 ? -1.865 41.660 -123.487 1.00 127.56 438 GLU A C 1
ATOM 3388 O O . GLU A 1 442 ? -0.830 41.323 -124.063 1.00 125.21 438 GLU A O 1
ATOM 3394 N N . ILE A 1 443 ? -2.132 41.351 -122.219 1.00 130.48 439 ILE A N 1
ATOM 3395 C CA . ILE A 1 443 ? -1.240 40.527 -121.399 1.00 132.47 439 ILE A CA 1
ATOM 3396 C C . ILE A 1 443 ? -1.242 39.064 -121.882 1.00 132.77 439 ILE A C 1
ATOM 3397 O O . ILE A 1 443 ? -0.190 38.423 -121.907 1.00 130.30 439 ILE A O 1
ATOM 3402 N N . GLN A 1 444 ? -2.411 38.549 -122.270 1.00 134.27 440 GLN A N 1
ATOM 3403 C CA . GLN A 1 444 ? -2.527 37.169 -122.778 1.00 134.94 440 GLN A CA 1
ATOM 3404 C C . GLN A 1 444 ? -1.881 36.961 -124.154 1.00 136.07 440 GLN A C 1
ATOM 3405 O O . GLN A 1 444 ? -1.208 35.951 -124.366 1.00 134.25 440 GLN A O 1
ATOM 3411 N N . LYS A 1 445 ? -2.093 37.897 -125.081 1.00 138.50 441 LYS A N 1
ATOM 3412 C CA . LYS A 1 445 ? -1.524 37.784 -126.436 1.00 140.31 441 LYS A CA 1
ATOM 3413 C C . LYS A 1 445 ? -0.003 37.974 -126.462 1.00 143.66 441 LYS A C 1
ATOM 3414 O O . LYS A 1 445 ? 0.682 37.382 -127.298 1.00 142.63 441 LYS A O 1
ATOM 3420 N N . ALA A 1 446 ? 0.507 38.812 -125.557 1.00 148.19 442 ALA A N 1
ATOM 3421 C CA . ALA A 1 446 ? 1.950 39.037 -125.413 1.00 149.19 442 ALA A CA 1
ATOM 3422 C C . ALA A 1 446 ? 2.691 37.780 -124.945 1.00 150.07 442 ALA A C 1
ATOM 3423 O O . ALA A 1 446 ? 3.776 37.479 -125.445 1.00 151.50 442 ALA A O 1
ATOM 3425 N N . GLY A 1 447 ? 2.094 37.054 -123.996 1.00 149.89 443 GLY A N 1
ATOM 3426 C CA . GLY A 1 447 ? 2.698 35.853 -123.410 1.00 148.36 443 GLY A CA 1
ATOM 3427 C C . GLY A 1 447 ? 2.331 34.540 -124.084 1.00 148.60 443 GLY A C 1
ATOM 3428 O O . GLY A 1 447 ? 3.192 33.673 -124.253 1.00 147.58 443 GLY A O 1
ATOM 3429 N N . TYR A 1 448 ? 1.058 34.393 -124.463 1.00 149.49 444 TYR A N 1
ATOM 3430 C CA . TYR A 1 448 ? 0.523 33.136 -125.014 1.00 147.41 444 TYR A CA 1
ATOM 3431 C C . TYR A 1 448 ? 0.050 33.277 -126.457 1.00 146.73 444 TYR A C 1
ATOM 3432 O O . TYR A 1 448 ? -0.355 34.360 -126.889 1.00 148.84 444 TYR A O 1
ATOM 3441 N N . ASP A 1 449 ? 0.092 32.162 -127.186 1.00 145.49 445 ASP A N 1
ATOM 3442 C CA . ASP A 1 449 ? -0.431 32.089 -128.548 1.00 146.33 445 ASP A CA 1
ATOM 3443 C C . ASP A 1 449 ? -1.954 31.973 -128.470 1.00 146.09 445 ASP A C 1
ATOM 3444 O O . ASP A 1 449 ? -2.480 30.982 -127.958 1.00 146.63 445 ASP A O 1
ATOM 3449 N N . ILE A 1 450 ? -2.651 32.989 -128.981 1.00 144.55 446 ILE A N 1
ATOM 3450 C CA . ILE A 1 450 ? -4.093 33.154 -128.737 1.00 141.25 446 ILE A CA 1
ATOM 3451 C C . ILE A 1 450 ? -4.970 32.178 -129.527 1.00 141.79 446 ILE A C 1
ATOM 3452 O O . ILE A 1 450 ? -5.846 31.536 -128.942 1.00 140.25 446 ILE A O 1
ATOM 3457 N N . GLU A 1 451 ? -4.738 32.064 -130.835 1.00 143.01 447 GLU A N 1
ATOM 3458 C CA . GLU A 1 451 ? -5.585 31.215 -131.696 1.00 143.71 447 GLU A CA 1
ATOM 3459 C C . GLU A 1 451 ? -5.368 29.696 -131.501 1.00 142.88 447 GLU A C 1
ATOM 3460 O O . GLU A 1 451 ? -6.141 28.895 -132.031 1.00 141.69 447 GLU A O 1
ATOM 3466 N N . SER A 1 452 ? -4.322 29.309 -130.764 1.00 142.34 448 SER A N 1
ATOM 3467 C CA . SER A 1 452 ? -4.175 27.930 -130.267 1.00 140.98 448 SER A CA 1
ATOM 3468 C C . SER A 1 452 ? -5.173 27.611 -129.150 1.00 141.23 448 SER A C 1
ATOM 3469 O O . SER A 1 452 ? -5.683 26.490 -129.077 1.00 139.67 448 SER A O 1
ATOM 3472 N N . MET A 1 453 ? -5.432 28.591 -128.281 1.00 141.48 449 MET A N 1
ATOM 3473 C CA . MET A 1 453 ? -6.355 28.420 -127.151 1.00 142.21 449 MET A CA 1
ATOM 3474 C C . MET A 1 453 ? -7.808 28.372 -127.629 1.00 141.28 449 MET A C 1
ATOM 3475 O O . MET A 1 453 ? -8.216 29.174 -128.472 1.00 144.78 449 MET A O 1
ATOM 3480 N N . ASP A 1 454 ? -8.577 27.432 -127.080 1.00 137.09 450 ASP A N 1
ATOM 3481 C CA . ASP A 1 454 ? -9.979 27.227 -127.469 1.00 133.41 450 ASP A CA 1
ATOM 3482 C C . ASP A 1 454 ? -10.885 28.342 -126.950 1.00 130.20 450 ASP A C 1
ATOM 3483 O O . ASP A 1 454 ? -11.687 28.896 -127.706 1.00 130.68 450 ASP A O 1
ATOM 3488 N N . ILE A 1 455 ? -10.757 28.649 -125.660 1.00 126.11 451 ILE A N 1
ATOM 3489 C CA . ILE A 1 455 ? -11.456 29.775 -125.034 1.00 122.46 451 ILE A CA 1
ATOM 3490 C C . ILE A 1 455 ? -10.408 30.697 -124.423 1.00 119.17 451 ILE A C 1
ATOM 3491 O O . ILE A 1 455 ? -9.587 30.261 -123.615 1.00 118.63 451 ILE A O 1
ATOM 3496 N N . VAL A 1 456 ? -10.442 31.964 -124.828 1.00 116.10 452 VAL A N 1
ATOM 3497 C CA . VAL A 1 456 ? -9.638 33.015 -124.213 1.00 113.77 452 VAL A CA 1
ATOM 3498 C C . VAL A 1 456 ? -10.524 33.669 -123.154 1.00 111.56 452 VAL A C 1
ATOM 3499 O O . VAL A 1 456 ? -11.648 34.072 -123.453 1.00 114.32 452 VAL A O 1
ATOM 3503 N N . ALA A 1 457 ? -10.017 33.763 -121.924 1.00 111.56 453 ALA A N 1
ATOM 3504 C CA . ALA A 1 457 ? -10.803 34.240 -120.773 1.00 111.58 453 ALA A CA 1
ATOM 3505 C C . ALA A 1 457 ? -11.275 35.692 -120.896 1.00 110.27 453 ALA A C 1
ATOM 3506 O O . ALA A 1 457 ? -12.367 36.028 -120.435 1.00 108.98 453 ALA A O 1
ATOM 3508 N N . SER A 1 458 ? -10.451 36.544 -121.507 1.00 110.19 454 SER A N 1
ATOM 3509 C CA . SER A 1 458 ? -10.813 37.947 -121.739 1.00 111.84 454 SER A CA 1
ATOM 3510 C C . SER A 1 458 ? -11.898 38.097 -122.819 1.00 113.10 454 SER A C 1
ATOM 3511 O O . SER A 1 458 ? -12.766 38.967 -122.702 1.00 116.87 454 SER A O 1
ATOM 3514 N N . GLU A 1 459 ? -11.846 37.257 -123.856 1.00 110.73 455 GLU A N 1
ATOM 3515 C CA . GLU A 1 459 ? -12.921 37.188 -124.862 1.00 109.09 455 GLU A CA 1
ATOM 3516 C C . GLU A 1 459 ? -14.235 36.667 -124.268 1.00 111.54 455 GLU A C 1
ATOM 3517 O O . GLU A 1 459 ? -15.314 37.123 -124.652 1.00 112.81 455 GLU A O 1
ATOM 3523 N N . HIS A 1 460 ? -14.130 35.710 -123.345 1.00 113.71 456 HIS A N 1
ATOM 3524 C CA . HIS A 1 460 ? -15.283 35.186 -122.598 1.00 114.98 456 HIS A CA 1
ATOM 3525 C C . HIS A 1 460 ? -15.853 36.222 -121.616 1.00 117.94 456 HIS A C 1
ATOM 3526 O O . HIS A 1 460 ? -17.066 36.269 -121.399 1.00 117.36 456 HIS A O 1
ATOM 3533 N N . LEU A 1 461 ? -14.978 37.035 -121.022 1.00 121.81 457 LEU A N 1
ATOM 3534 C CA . LEU A 1 461 ? -15.402 38.166 -120.181 1.00 123.66 457 LEU A CA 1
ATOM 3535 C C . LEU A 1 461 ? -16.083 39.273 -120.992 1.00 126.35 457 LEU A C 1
ATOM 3536 O O . LEU A 1 461 ? -17.046 39.880 -120.518 1.00 129.80 457 LEU A O 1
ATOM 3541 N N . LEU A 1 462 ? -15.574 39.534 -122.198 1.00 127.92 458 LEU A N 1
ATOM 3542 C CA . LEU A 1 462 ? -16.173 40.519 -123.111 1.00 129.06 458 LEU A CA 1
ATOM 3543 C C . LEU A 1 462 ? -17.553 40.070 -123.601 1.00 128.64 458 LEU A C 1
ATOM 3544 O O . LEU A 1 462 ? -18.497 40.858 -123.594 1.00 127.70 458 LEU A O 1
ATOM 3549 N N . HIS A 1 463 ? -17.654 38.805 -124.013 1.00 129.40 459 HIS A N 1
ATOM 3550 C CA . HIS A 1 463 ? -18.914 38.213 -124.502 1.00 129.31 459 HIS A CA 1
ATOM 3551 C C . HIS A 1 463 ? -20.078 38.376 -123.515 1.00 128.97 459 HIS A C 1
ATOM 3552 O O . HIS A 1 463 ? -21.201 38.680 -123.920 1.00 128.74 459 HIS A O 1
ATOM 3559 N N . GLN A 1 464 ? -19.799 38.158 -122.231 1.00 129.30 460 GLN A N 1
ATOM 3560 C CA . GLN A 1 464 ? -20.778 38.378 -121.161 1.00 128.76 460 GLN A CA 1
ATOM 3561 C C . GLN A 1 464 ? -21.122 39.866 -121.015 1.00 126.83 460 GLN A C 1
ATOM 3562 O O . GLN A 1 464 ? -22.290 40.226 -120.863 1.00 125.28 460 GLN A O 1
ATOM 3568 N N . SER A 1 465 ? -20.096 40.716 -121.066 1.00 125.18 461 SER A N 1
ATOM 3569 C CA . SER A 1 465 ? -20.263 42.171 -120.964 1.00 124.51 461 SER A CA 1
ATOM 3570 C C . SER A 1 465 ? -21.077 42.773 -122.116 1.00 126.49 461 SER A C 1
ATOM 3571 O O . SER A 1 465 ? -21.859 43.702 -121.898 1.00 125.71 461 SER A O 1
ATOM 3574 N N . LEU A 1 466 ? -20.891 42.247 -123.328 1.00 129.79 462 LEU A N 1
ATOM 3575 C CA . LEU A 1 466 ? -21.631 42.712 -124.512 1.00 131.51 462 LEU A CA 1
ATOM 3576 C C . LEU A 1 466 ? -23.138 42.442 -124.408 1.00 133.03 462 LEU A C 1
ATOM 3577 O O . LEU A 1 466 ? -23.948 43.336 -124.666 1.00 132.24 462 LEU A O 1
ATOM 3582 N N . VAL A 1 467 ? -23.503 41.220 -124.012 1.00 134.80 463 VAL A N 1
ATOM 3583 C CA . VAL A 1 467 ? -24.923 40.833 -123.859 1.00 135.38 463 VAL A CA 1
ATOM 3584 C C . VAL A 1 467 ? -25.644 41.460 -122.648 1.00 137.32 463 VAL A C 1
ATOM 3585 O O . VAL A 1 467 ? -26.848 41.249 -122.478 1.00 137.20 463 VAL A O 1
ATOM 3589 N N . GLY A 1 468 ? -24.919 42.204 -121.810 1.00 139.88 464 GLY A N 1
ATOM 3590 C CA . GLY A 1 468 ? -25.506 42.922 -120.679 1.00 143.03 464 GLY A CA 1
ATOM 3591 C C . GLY A 1 468 ? -25.476 42.156 -119.367 1.00 146.68 464 GLY A C 1
ATOM 3592 O O . GLY A 1 468 ? -26.315 42.396 -118.497 1.00 150.02 464 GLY A O 1
ATOM 3593 N N . LYS A 1 469 ? -24.516 41.241 -119.222 1.00 149.00 465 LYS A N 1
ATOM 3594 C CA . LYS A 1 469 ? -24.310 40.511 -117.972 1.00 149.63 465 LYS A CA 1
ATOM 3595 C C . LYS A 1 469 ? -23.477 41.408 -117.053 1.00 151.52 465 LYS A C 1
ATOM 3596 O O . LYS A 1 469 ? -22.318 41.704 -117.357 1.00 146.22 465 LYS A O 1
ATOM 3602 N N . ARG A 1 470 ? -24.084 41.850 -115.950 1.00 155.60 466 ARG A N 1
ATOM 3603 C CA . ARG A 1 470 ? -23.461 42.791 -115.005 1.00 158.37 466 ARG A CA 1
ATOM 3604 C C . ARG A 1 470 ? -22.996 42.131 -113.694 1.00 157.43 466 ARG A C 1
ATOM 3605 O O . ARG A 1 470 ? -22.475 42.814 -112.805 1.00 154.68 466 ARG A O 1
ATOM 3613 N N . SER A 1 471 ? -23.176 40.814 -113.585 1.00 155.52 467 SER A N 1
ATOM 3614 C CA . SER A 1 471 ? -22.807 40.066 -112.385 1.00 152.73 467 SER A CA 1
ATOM 3615 C C . SER A 1 471 ? -22.601 38.585 -112.727 1.00 150.31 467 SER A C 1
ATOM 3616 O O . SER A 1 471 ? -23.283 38.060 -113.610 1.00 153.96 467 SER A O 1
ATOM 3619 N N . PRO A 1 472 ? -21.663 37.908 -112.032 1.00 145.59 468 PRO A N 1
ATOM 3620 C CA . PRO A 1 472 ? -21.489 36.463 -112.250 1.00 143.04 468 PRO A CA 1
ATOM 3621 C C . PRO A 1 472 ? -22.670 35.595 -111.787 1.00 139.66 468 PRO A C 1
ATOM 3622 O O . PRO A 1 472 ? -22.848 34.490 -112.302 1.00 136.13 468 PRO A O 1
ATOM 3626 N N . PHE A 1 473 ? -23.467 36.097 -110.843 1.00 137.98 469 PHE A N 1
ATOM 3627 C CA . PHE A 1 473 ? -24.589 35.341 -110.275 1.00 139.48 469 PHE A CA 1
ATOM 3628 C C . PHE A 1 473 ? -25.912 35.468 -111.052 1.00 139.77 469 PHE A C 1
ATOM 3629 O O . PHE A 1 473 ? -26.913 34.867 -110.652 1.00 140.47 469 PHE A O 1
ATOM 3637 N N . GLN A 1 474 ? -25.922 36.229 -112.151 1.00 135.82 470 GLN A N 1
ATOM 3638 C CA . GLN A 1 474 ? -27.078 36.275 -113.060 1.00 130.64 470 GLN A CA 1
ATOM 3639 C C . GLN A 1 474 ? -27.075 35.068 -114.003 1.00 125.71 470 GLN A C 1
ATOM 3640 O O . GLN A 1 474 ? -26.010 34.605 -114.412 1.00 125.70 470 GLN A O 1
ATOM 3646 N N . ASN A 1 475 ? -28.263 34.557 -114.326 1.00 121.02 471 ASN A N 1
ATOM 3647 C CA . ASN A 1 475 ? -28.440 33.617 -115.441 1.00 118.98 471 ASN A CA 1
ATOM 3648 C C . ASN A 1 475 ? -28.717 34.427 -116.707 1.00 117.67 471 ASN A C 1
ATOM 3649 O O . ASN A 1 475 ? -29.508 35.373 -116.677 1.00 119.46 471 ASN A O 1
ATOM 3654 N N . ALA A 1 476 ? -28.070 34.052 -117.811 1.00 116.04 472 ALA A N 1
ATOM 3655 C CA . ALA A 1 476 ? -28.186 34.778 -119.082 1.00 114.03 472 ALA A CA 1
ATOM 3656 C C . ALA A 1 476 ? -28.292 33.845 -120.296 1.00 112.23 472 ALA A C 1
ATOM 3657 O O . ALA A 1 476 ? -27.815 34.180 -121.384 1.00 109.77 472 ALA A O 1
ATOM 3659 N N . TYR A 1 477 ? -28.926 32.688 -120.109 1.00 112.13 473 TYR A N 1
ATOM 3660 C CA . TYR A 1 477 ? -29.199 31.758 -121.210 1.00 113.49 473 TYR A CA 1
ATOM 3661 C C . TYR A 1 477 ? -30.362 32.249 -122.082 1.00 118.36 473 TYR A C 1
ATOM 3662 O O . TYR A 1 477 ? -30.370 32.021 -123.294 1.00 117.82 473 TYR A O 1
ATOM 3671 N N . LEU A 1 478 ? -31.329 32.930 -121.461 1.00 123.34 474 LEU A N 1
ATOM 3672 C CA . LEU A 1 478 ? -32.536 33.410 -122.147 1.00 125.34 474 LEU A CA 1
ATOM 3673 C C . LEU A 1 478 ? -32.416 34.829 -122.743 1.00 127.47 474 LEU A C 1
ATOM 3674 O O . LEU A 1 478 ? -33.438 35.460 -123.035 1.00 129.96 474 LEU A O 1
ATOM 3679 N N . ILE A 1 479 ? -31.189 35.327 -122.933 1.00 127.92 475 ILE A N 1
ATOM 3680 C CA . ILE A 1 479 ? -30.964 36.634 -123.571 1.00 126.91 475 ILE A CA 1
ATOM 3681 C C . ILE A 1 479 ? -31.361 36.546 -125.050 1.00 125.81 475 ILE A C 1
ATOM 3682 O O . ILE A 1 479 ? -30.954 35.614 -125.748 1.00 121.58 475 ILE A O 1
ATOM 3687 N N . LYS A 1 480 ? -32.153 37.518 -125.508 1.00 126.66 476 LYS A N 1
ATOM 3688 C CA . LYS A 1 480 ? -32.595 37.589 -126.904 1.00 125.08 476 LYS A CA 1
ATOM 3689 C C . LYS A 1 480 ? -31.547 38.344 -127.728 1.00 124.31 476 LYS A C 1
ATOM 3690 O O . LYS A 1 480 ? -31.261 39.507 -127.444 1.00 123.15 476 LYS A O 1
ATOM 3696 N N . GLY A 1 481 ? -30.982 37.682 -128.739 1.00 124.26 477 GLY A N 1
ATOM 3697 C CA . GLY A 1 481 ? -30.002 38.302 -129.640 1.00 124.52 477 GLY A CA 1
ATOM 3698 C C . GLY A 1 481 ? -28.644 37.623 -129.630 1.00 124.94 477 GLY A C 1
ATOM 3699 O O . GLY A 1 481 ? -28.472 36.560 -129.028 1.00 124.10 477 GLY A O 1
ATOM 3700 N N . ASN A 1 482 ? -27.688 38.257 -130.309 1.00 125.76 478 ASN A N 1
ATOM 3701 C CA . ASN A 1 482 ? -26.301 37.794 -130.394 1.00 128.24 478 ASN A CA 1
ATOM 3702 C C . ASN A 1 482 ? -25.330 38.918 -130.035 1.00 135.71 478 ASN A C 1
ATOM 3703 O O . ASN A 1 482 ? -25.550 40.076 -130.402 1.00 138.28 478 ASN A O 1
ATOM 3708 N N . ALA A 1 483 ? -24.255 38.567 -129.329 1.00 141.46 479 ALA A N 1
ATOM 3709 C CA . ALA A 1 483 ? -23.136 39.488 -129.091 1.00 143.84 479 ALA A CA 1
ATOM 3710 C C . ALA A 1 483 ? -22.350 39.762 -130.378 1.00 145.17 479 ALA A C 1
ATOM 3711 O O . ALA A 1 483 ? -21.763 40.831 -130.528 1.00 147.54 479 ALA A O 1
ATOM 3713 N N . THR A 1 484 ? -22.334 38.782 -131.283 1.00 145.86 480 THR A N 1
ATOM 3714 C CA . THR A 1 484 ? -21.668 38.887 -132.596 1.00 146.80 480 THR A CA 1
ATOM 3715 C C . THR A 1 484 ? -22.142 40.083 -133.455 1.00 146.34 480 THR A C 1
ATOM 3716 O O . THR A 1 484 ? -21.332 40.697 -134.155 1.00 147.20 480 THR A O 1
ATOM 3720 N N . ASN A 1 485 ? -23.429 40.420 -133.380 1.00 144.12 481 ASN A N 1
ATOM 3721 C CA . ASN A 1 485 ? -24.006 41.492 -134.209 1.00 143.22 481 ASN A CA 1
ATOM 3722 C C . ASN A 1 485 ? -23.812 42.928 -133.687 1.00 143.55 481 ASN A C 1
ATOM 3723 O O . ASN A 1 485 ? -24.178 43.880 -134.380 1.00 144.84 481 ASN A O 1
ATOM 3728 N N . ILE A 1 486 ? -23.236 43.089 -132.493 1.00 144.16 482 ILE A N 1
ATOM 3729 C CA . ILE A 1 486 ? -23.113 44.409 -131.847 1.00 145.55 482 ILE A CA 1
ATOM 3730 C C . ILE A 1 486 ? -22.038 45.299 -132.500 1.00 144.41 482 ILE A C 1
ATOM 3731 O O . ILE A 1 486 ? -21.099 44.795 -133.123 1.00 142.77 482 ILE A O 1
ATOM 3736 N N . ASN A 1 487 ? -22.200 46.617 -132.351 1.00 141.42 483 ASN A N 1
ATOM 3737 C CA . ASN A 1 487 ? -21.223 47.612 -132.817 1.00 138.44 483 ASN A CA 1
ATOM 3738 C C . ASN A 1 487 ? -20.432 48.207 -131.654 1.00 137.97 483 ASN A C 1
ATOM 3739 O O . ASN A 1 487 ? -21.007 48.530 -130.615 1.00 137.48 483 ASN A O 1
ATOM 3744 N N . ILE A 1 488 ? -19.118 48.351 -131.838 1.00 138.65 484 ILE A N 1
ATOM 3745 C CA . ILE A 1 488 ? -18.249 49.008 -130.855 1.00 141.43 484 ILE A CA 1
ATOM 3746 C C . ILE A 1 488 ? -18.090 50.481 -131.249 1.00 140.40 484 ILE A C 1
ATOM 3747 O O . ILE A 1 488 ? -17.795 50.787 -132.408 1.00 138.45 484 ILE A O 1
ATOM 3752 N N . ILE A 1 489 ? -18.283 51.377 -130.279 1.00 140.60 485 ILE A N 1
ATOM 3753 C CA . ILE A 1 489 ? -18.216 52.829 -130.501 1.00 140.22 485 ILE A CA 1
ATOM 3754 C C . ILE A 1 489 ? -17.487 53.540 -129.357 1.00 141.13 485 ILE A C 1
ATOM 3755 O O . ILE A 1 489 ? -17.434 53.058 -128.224 1.00 141.20 485 ILE A O 1
ATOM 3761 N N . SER B 1 4 ? 9.653 41.491 -140.379 1.00 93.18 0 SER B N 1
ATOM 3762 C CA . SER B 1 4 ? 8.534 41.725 -141.343 1.00 91.38 0 SER B CA 1
ATOM 3763 C C . SER B 1 4 ? 9.038 42.262 -142.693 1.00 87.90 0 SER B C 1
ATOM 3764 O O . SER B 1 4 ? 10.140 42.818 -142.775 1.00 87.86 0 SER B O 1
ATOM 3767 N N . MET B 1 5 ? 8.226 42.067 -143.739 1.00 83.18 1 MET B N 1
ATOM 3768 C CA . MET B 1 5 ? 8.504 42.582 -145.090 1.00 78.46 1 MET B CA 1
ATOM 3769 C C . MET B 1 5 ? 7.422 43.584 -145.487 1.00 75.55 1 MET B C 1
ATOM 3770 O O . MET B 1 5 ? 6.484 43.261 -146.220 1.00 73.82 1 MET B O 1
ATOM 3775 N N . GLU B 1 6 ? 7.568 44.802 -144.976 1.00 73.64 2 GLU B N 1
ATOM 3776 C CA . GLU B 1 6 ? 6.671 45.905 -145.292 1.00 71.37 2 GLU B CA 1
ATOM 3777 C C . GLU B 1 6 ? 7.190 46.620 -146.527 1.00 66.73 2 GLU B C 1
ATOM 3778 O O . GLU B 1 6 ? 8.359 46.485 -146.884 1.00 65.23 2 GLU B O 1
ATOM 3784 N N . ASN B 1 7 ? 6.309 47.368 -147.183 1.00 63.75 3 ASN B N 1
ATOM 3785 C CA . ASN B 1 7 ? 6.708 48.301 -148.233 1.00 61.36 3 ASN B CA 1
ATOM 3786 C C . ASN B 1 7 ? 7.032 49.635 -147.569 1.00 62.00 3 ASN B C 1
ATOM 3787 O O . ASN B 1 7 ? 6.139 50.342 -147.096 1.00 63.07 3 ASN B O 1
ATOM 3792 N N . LYS B 1 8 ? 8.312 49.977 -147.531 1.00 61.17 4 LYS B N 1
ATOM 3793 C CA . LYS B 1 8 ? 8.750 51.179 -146.838 1.00 62.10 4 LYS B CA 1
ATOM 3794 C C . LYS B 1 8 ? 8.734 52.433 -147.712 1.00 61.27 4 LYS B C 1
ATOM 3795 O O . LYS B 1 8 ? 8.908 53.533 -147.194 1.00 63.10 4 LYS B O 1
ATOM 3801 N N . ILE B 1 9 ? 8.502 52.286 -149.016 1.00 59.44 5 ILE B N 1
ATOM 3802 C CA . ILE B 1 9 ? 8.337 53.448 -149.900 1.00 59.04 5 ILE B CA 1
ATOM 3803 C C . ILE B 1 9 ? 6.855 53.852 -149.845 1.00 59.03 5 ILE B C 1
ATOM 3804 O O . ILE B 1 9 ? 6.069 53.563 -150.761 1.00 57.54 5 ILE B O 1
ATOM 3809 N N . VAL B 1 10 ? 6.498 54.530 -148.752 1.00 60.18 6 VAL B N 1
ATOM 3810 C CA . VAL B 1 10 ? 5.106 54.868 -148.435 1.00 60.83 6 VAL B CA 1
ATOM 3811 C C . VAL B 1 10 ? 4.693 56.140 -149.176 1.00 60.96 6 VAL B C 1
ATOM 3812 O O . VAL B 1 10 ? 5.164 57.217 -148.843 1.00 62.64 6 VAL B O 1
ATOM 3816 N N . ALA B 1 11 ? 3.823 56.013 -150.178 1.00 60.65 7 ALA B N 1
ATOM 3817 C CA . ALA B 1 11 ? 3.376 57.166 -150.981 1.00 61.34 7 ALA B CA 1
ATOM 3818 C C . ALA B 1 11 ? 2.139 56.828 -151.806 1.00 61.04 7 ALA B C 1
ATOM 3819 O O . ALA B 1 11 ? 2.196 55.934 -152.648 1.00 60.23 7 ALA B O 1
ATOM 3821 N N . SER B 1 12 ? 1.039 57.546 -151.568 1.00 63.18 8 SER B N 1
ATOM 3822 C CA . SER B 1 12 ? -0.211 57.379 -152.333 1.00 64.04 8 SER B CA 1
ATOM 3823 C C . SER B 1 12 ? -0.496 58.503 -153.349 1.00 64.90 8 SER B C 1
ATOM 3824 O O . SER B 1 12 ? -1.503 58.439 -154.066 1.00 64.93 8 SER B O 1
ATOM 3827 N N . THR B 1 13 ? 0.374 59.517 -153.405 1.00 65.57 9 THR B N 1
ATOM 3828 C CA . THR B 1 13 ? 0.270 60.602 -154.386 1.00 66.53 9 THR B CA 1
ATOM 3829 C C . THR B 1 13 ? 1.634 60.928 -154.981 1.00 66.82 9 THR B C 1
ATOM 3830 O O . THR B 1 13 ? 2.663 60.421 -154.525 1.00 66.87 9 THR B O 1
ATOM 3834 N N . LYS B 1 14 ? 1.619 61.772 -156.010 1.00 67.80 10 LYS B N 1
ATOM 3835 C CA . LYS B 1 14 ? 2.833 62.342 -156.611 1.00 68.21 10 LYS B CA 1
ATOM 3836 C C . LYS B 1 14 ? 3.619 63.169 -155.585 1.00 69.83 10 LYS B C 1
ATOM 3837 O O . LYS B 1 14 ? 4.842 63.055 -155.485 1.00 69.16 10 LYS B O 1
ATOM 3843 N N . GLU B 1 15 ? 2.892 63.971 -154.808 1.00 72.09 11 GLU B N 1
ATOM 3844 C CA . GLU B 1 15 ? 3.482 64.974 -153.918 1.00 73.51 11 GLU B CA 1
ATOM 3845 C C . GLU B 1 15 ? 4.080 64.317 -152.668 1.00 72.25 11 GLU B C 1
ATOM 3846 O O . GLU B 1 15 ? 5.104 64.774 -152.151 1.00 72.39 11 GLU B O 1
ATOM 3852 N N . GLU B 1 16 ? 3.421 63.257 -152.189 1.00 70.47 12 GLU B N 1
ATOM 3853 C CA . GLU B 1 16 ? 3.935 62.406 -151.100 1.00 69.27 12 GLU B CA 1
ATOM 3854 C C . GLU B 1 16 ? 5.204 61.664 -151.523 1.00 67.26 12 GLU B C 1
ATOM 3855 O O . GLU B 1 16 ? 6.175 61.593 -150.759 1.00 67.38 12 GLU B O 1
ATOM 3861 N N . PHE B 1 17 ? 5.181 61.110 -152.736 1.00 64.43 13 PHE B N 1
ATOM 3862 C CA . PHE B 1 17 ? 6.333 60.415 -153.280 1.00 62.18 13 PHE B CA 1
ATOM 3863 C C . PHE B 1 17 ? 7.533 61.333 -153.479 1.00 63.84 13 PHE B C 1
ATOM 3864 O O . PHE B 1 17 ? 8.655 60.940 -153.164 1.00 64.55 13 PHE B O 1
ATOM 3872 N N . ASN B 1 18 ? 7.307 62.535 -154.011 1.00 65.36 14 ASN B N 1
ATOM 3873 C CA . ASN B 1 18 ? 8.385 63.530 -154.155 1.00 66.59 14 ASN B CA 1
ATOM 3874 C C . ASN B 1 18 ? 9.063 63.836 -152.829 1.00 67.36 14 ASN B C 1
ATOM 3875 O O . ASN B 1 18 ? 10.292 63.894 -152.763 1.00 67.68 14 ASN B O 1
ATOM 3880 N N . THR B 1 19 ? 8.256 64.019 -151.782 1.00 67.90 15 THR B N 1
ATOM 3881 C CA . THR B 1 19 ? 8.764 64.214 -150.421 1.00 69.30 15 THR B CA 1
ATOM 3882 C C . THR B 1 19 ? 9.670 63.053 -150.011 1.00 68.60 15 THR B C 1
ATOM 3883 O O . THR B 1 19 ? 10.722 63.273 -149.420 1.00 69.30 15 THR B O 1
ATOM 3887 N N . TRP B 1 20 ? 9.262 61.828 -150.336 1.00 68.04 16 TRP B N 1
ATOM 3888 C CA . TRP B 1 20 ? 10.095 60.652 -150.088 1.00 68.20 16 TRP B CA 1
ATOM 3889 C C . TRP B 1 20 ? 11.368 60.655 -150.939 1.00 69.19 16 TRP B C 1
ATOM 3890 O O . TRP B 1 20 ? 12.461 60.413 -150.411 1.00 70.15 16 TRP B O 1
ATOM 3901 N N . TYR B 1 21 ? 11.227 60.907 -152.243 1.00 69.19 17 TYR B N 1
ATOM 3902 C CA . TYR B 1 21 ? 12.367 60.842 -153.164 1.00 69.23 17 TYR B CA 1
ATOM 3903 C C . TYR B 1 21 ? 13.402 61.933 -152.902 1.00 72.33 17 TYR B C 1
ATOM 3904 O O . TYR B 1 21 ? 14.604 61.654 -152.902 1.00 73.07 17 TYR B O 1
ATOM 3913 N N . LYS B 1 22 ? 12.952 63.166 -152.685 1.00 74.85 18 LYS B N 1
ATOM 3914 C CA . LYS B 1 22 ? 13.885 64.272 -152.424 1.00 78.08 18 LYS B CA 1
ATOM 3915 C C . LYS B 1 22 ? 14.721 64.009 -151.163 1.00 79.08 18 LYS B C 1
ATOM 3916 O O . LYS B 1 22 ? 15.908 64.327 -151.131 1.00 79.96 18 LYS B O 1
ATOM 3922 N N . GLN B 1 23 ? 14.090 63.401 -150.156 1.00 79.41 19 GLN B N 1
ATOM 3923 C CA . GLN B 1 23 ? 14.751 62.960 -148.923 1.00 80.38 19 GLN B CA 1
ATOM 3924 C C . GLN B 1 23 ? 15.691 61.770 -149.144 1.00 77.83 19 GLN B C 1
ATOM 3925 O O . GLN B 1 23 ? 16.800 61.757 -148.615 1.00 78.90 19 GLN B O 1
ATOM 3931 N N . PHE B 1 24 ? 15.242 60.772 -149.903 1.00 75.28 20 PHE B N 1
ATOM 3932 C CA . PHE B 1 24 ? 16.075 59.606 -150.242 1.00 73.77 20 PHE B CA 1
ATOM 3933 C C . PHE B 1 24 ? 17.271 60.002 -151.101 1.00 73.88 20 PHE B C 1
ATOM 3934 O O . PHE B 1 24 ? 18.402 59.600 -150.817 1.00 74.24 20 PHE B O 1
ATOM 3942 N N . ALA B 1 25 ? 17.004 60.786 -152.146 1.00 73.59 21 ALA B N 1
ATOM 3943 C CA . ALA B 1 25 ? 18.021 61.188 -153.120 1.00 74.55 21 ALA B CA 1
ATOM 3944 C C . ALA B 1 25 ? 19.170 61.986 -152.494 1.00 77.78 21 ALA B C 1
ATOM 3945 O O . ALA B 1 25 ? 20.341 61.703 -152.758 1.00 77.33 21 ALA B O 1
ATOM 3947 N N . GLU B 1 26 ? 18.826 62.972 -151.666 1.00 80.85 22 GLU B N 1
ATOM 3948 C CA . GLU B 1 26 ? 19.828 63.805 -150.999 1.00 84.64 22 GLU B CA 1
ATOM 3949 C C . GLU B 1 26 ? 20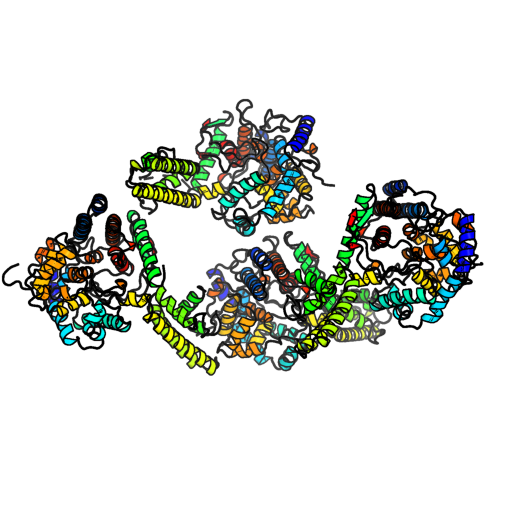.606 63.073 -149.897 1.00 84.38 22 GLU B C 1
ATOM 3950 O O . GLU B 1 26 ? 21.702 63.505 -149.541 1.00 86.35 22 GLU B O 1
ATOM 3956 N N . LYS B 1 27 ? 20.042 61.989 -149.355 1.00 81.96 23 LYS B N 1
ATOM 3957 C CA . LYS B 1 27 ? 20.763 61.122 -148.405 1.00 81.05 23 LYS B CA 1
ATOM 3958 C C . LYS B 1 27 ? 21.842 60.282 -149.106 1.00 79.85 23 LYS B C 1
ATOM 3959 O O . LYS B 1 27 ? 22.915 60.059 -148.539 1.00 81.18 23 LYS B O 1
ATOM 3965 N N . HIS B 1 28 ? 21.552 59.821 -150.326 1.00 77.31 24 HIS B N 1
ATOM 3966 C CA . HIS B 1 28 ? 22.462 58.952 -151.093 1.00 75.84 24 HIS B CA 1
ATOM 3967 C C . HIS B 1 28 ? 23.311 59.666 -152.154 1.00 76.39 24 HIS B C 1
ATOM 3968 O O . HIS B 1 28 ? 24.088 59.016 -152.853 1.00 76.28 24 HIS B O 1
ATOM 3975 N N . LYS B 1 29 ? 23.165 60.985 -152.269 1.00 77.97 25 LYS B N 1
ATOM 3976 C CA . LYS B 1 29 ? 23.927 61.796 -153.226 1.00 79.34 25 LYS B CA 1
ATOM 3977 C C . LYS B 1 29 ? 23.760 61.261 -154.656 1.00 76.92 25 LYS B C 1
ATOM 3978 O O . LYS B 1 29 ? 24.734 60.971 -155.351 1.00 76.65 25 LYS B O 1
ATOM 3984 N N . LEU B 1 30 ? 22.510 61.117 -155.081 1.00 75.27 26 LEU B N 1
ATOM 3985 C CA . LEU B 1 30 ? 22.214 60.641 -156.430 1.00 73.34 26 LEU B CA 1
ATOM 3986 C C . LEU B 1 30 ? 22.689 61.655 -157.470 1.00 74.56 26 LEU B C 1
ATOM 3987 O O . LEU B 1 30 ? 22.686 62.863 -157.233 1.00 76.14 26 LEU B O 1
ATOM 3992 N N . ASN B 1 31 ? 23.074 61.127 -158.627 1.00 74.40 27 ASN B N 1
ATOM 3993 C CA . ASN B 1 31 ? 23.923 61.812 -159.588 1.00 75.63 27 ASN B CA 1
ATOM 3994 C C . ASN B 1 31 ? 23.423 61.644 -161.029 1.00 74.21 27 ASN B C 1
ATOM 3995 O O . ASN B 1 31 ? 23.525 60.559 -161.608 1.00 72.84 27 ASN B O 1
ATOM 4000 N N . ASN B 1 32 ? 22.933 62.734 -161.617 1.00 74.90 28 ASN B N 1
ATOM 4001 C CA . ASN B 1 32 ? 22.494 62.731 -163.019 1.00 74.52 28 ASN B CA 1
ATOM 4002 C C . ASN B 1 32 ? 23.564 63.227 -164.020 1.00 76.05 28 ASN B C 1
ATOM 4003 O O . ASN B 1 32 ? 23.230 63.842 -165.038 1.00 76.10 28 ASN B O 1
ATOM 4008 N N . LYS B 1 33 ? 24.839 62.942 -163.736 1.00 77.48 29 LYS B N 1
ATOM 4009 C CA . LYS B 1 33 ? 25.961 63.365 -164.591 1.00 78.95 29 LYS B CA 1
ATOM 4010 C C . LYS B 1 33 ? 26.032 62.490 -165.827 1.00 76.39 29 LYS B C 1
ATOM 4011 O O . LYS B 1 33 ? 26.111 62.998 -166.947 1.00 77.56 29 LYS B O 1
ATOM 4017 N N . TYR B 1 34 ? 25.990 61.179 -165.608 1.00 73.25 30 TYR B N 1
ATOM 4018 C CA . TYR B 1 34 ? 26.058 60.193 -166.683 1.00 71.17 30 TYR B CA 1
ATOM 4019 C C . TYR B 1 34 ? 24.711 59.551 -167.051 1.00 67.65 30 TYR B C 1
ATOM 4020 O O . TYR B 1 34 ? 24.609 58.887 -168.089 1.00 65.52 30 TYR B O 1
ATOM 4029 N N . THR B 1 35 ? 23.684 59.757 -166.224 1.00 65.72 31 THR B N 1
ATOM 4030 C CA . THR B 1 35 ? 22.383 59.133 -166.444 1.00 63.02 31 THR B CA 1
ATOM 4031 C C . THR B 1 35 ? 21.231 60.135 -166.521 1.00 63.67 31 THR B C 1
ATOM 4032 O O . THR B 1 35 ? 21.306 61.258 -166.021 1.00 65.76 31 THR B O 1
ATOM 4036 N N . GLU B 1 36 ? 20.147 59.670 -167.130 1.00 62.01 32 GLU B N 1
ATOM 4037 C CA . GLU B 1 36 ? 19.036 60.495 -167.548 1.00 61.88 32 GLU B CA 1
ATOM 4038 C C . GLU B 1 36 ? 18.198 60.860 -166.318 1.00 61.07 32 GLU B C 1
ATOM 4039 O O . GLU B 1 36 ? 17.933 62.030 -166.059 1.00 62.08 32 GLU B O 1
ATOM 4045 N N . SER B 1 37 ? 17.796 59.841 -165.568 1.00 59.29 33 SER B N 1
ATOM 4046 C CA . SER B 1 37 ? 17.240 60.004 -164.230 1.00 59.17 33 SER B CA 1
ATOM 4047 C C . SER B 1 37 ? 18.375 59.838 -163.217 1.00 59.60 33 SER B C 1
ATOM 4048 O O . SER B 1 37 ? 19.377 59.174 -163.504 1.00 58.88 33 SER B O 1
ATOM 4051 N N . ALA B 1 38 ? 18.222 60.430 -162.034 1.00 60.40 34 ALA B N 1
ATOM 4052 C CA . ALA B 1 38 ? 19.303 60.412 -161.032 1.00 61.63 34 ALA B CA 1
ATOM 4053 C C . ALA B 1 38 ? 19.514 58.997 -160.487 1.00 60.31 34 ALA B C 1
ATOM 4054 O O . ALA B 1 38 ? 18.545 58.312 -160.142 1.00 59.19 34 ALA B O 1
ATOM 4056 N N . SER B 1 39 ? 20.782 58.583 -160.422 1.00 60.66 35 SER B N 1
ATOM 4057 C CA . SER B 1 39 ? 21.172 57.204 -160.107 1.00 59.41 35 SER B CA 1
ATOM 4058 C C . SER B 1 39 ? 22.420 57.174 -159.226 1.00 60.29 35 SER B C 1
ATOM 4059 O O . SER B 1 39 ? 22.885 58.212 -158.778 1.00 60.59 35 SER B O 1
ATOM 4062 N N . PHE B 1 40 ? 22.946 55.973 -158.983 1.00 60.45 36 PHE B N 1
ATOM 4063 C CA . PHE B 1 40 ? 24.186 55.777 -158.218 1.00 62.08 36 PHE B CA 1
ATOM 4064 C C . PHE B 1 40 ? 25.455 55.805 -159.086 1.00 63.54 36 PHE B C 1
ATOM 4065 O O . PHE B 1 40 ? 26.562 55.623 -158.568 1.00 65.50 36 PHE B O 1
ATOM 4073 N N . CYS B 1 41 ? 25.306 56.035 -160.391 1.00 63.24 37 CYS B N 1
ATOM 4074 C CA . CYS B 1 41 ? 26.430 55.957 -161.325 1.00 64.32 37 CYS B CA 1
ATOM 4075 C C . CYS B 1 41 ? 27.459 57.072 -161.103 1.00 67.10 37 CYS B C 1
ATOM 4076 O O . CYS B 1 41 ? 27.165 58.246 -161.327 1.00 67.84 37 CYS B O 1
ATOM 4079 N N . ALA B 1 42 ? 28.654 56.682 -160.657 1.00 69.17 38 ALA B N 1
ATOM 4080 C CA . ALA B 1 42 ? 29.791 57.591 -160.486 1.00 72.09 38 ALA B CA 1
ATOM 4081 C C . ALA B 1 42 ? 30.647 57.710 -161.755 1.00 74.04 38 ALA B C 1
ATOM 4082 O O . ALA B 1 42 ? 31.211 58.773 -162.017 1.00 77.00 38 ALA B O 1
ATOM 4084 N N . GLU B 1 43 ? 30.761 56.620 -162.519 1.00 73.48 39 GLU B N 1
ATOM 4085 C CA . GLU B 1 43 ? 31.564 56.585 -163.752 1.00 74.32 39 GLU B CA 1
ATOM 4086 C C . GLU B 1 43 ? 31.003 55.577 -164.755 1.00 72.62 39 GLU B C 1
ATOM 4087 O O . GLU B 1 43 ? 30.238 54.692 -164.380 1.00 71.86 39 GLU B O 1
ATOM 4093 N N . ILE B 1 44 ? 31.411 55.695 -166.016 1.00 73.40 40 ILE B N 1
ATOM 4094 C CA . ILE B 1 44 ? 30.948 54.781 -167.067 1.00 72.15 40 ILE B CA 1
ATOM 4095 C C . ILE B 1 44 ? 31.753 53.491 -166.973 1.00 73.08 40 ILE B C 1
ATOM 4096 O O . ILE B 1 44 ? 32.977 53.542 -167.056 1.00 75.23 40 ILE B O 1
ATOM 4101 N N . PRO B 1 45 ? 31.081 52.332 -166.798 1.00 72.72 41 PRO B N 1
ATOM 4102 C CA . PRO B 1 45 ? 31.830 51.071 -166.761 1.00 73.18 41 PRO B CA 1
ATOM 4103 C C . PRO B 1 45 ? 32.626 50.797 -168.041 1.00 73.93 41 PRO B C 1
ATOM 4104 O O . PRO B 1 45 ? 32.182 51.156 -169.135 1.00 72.81 41 PRO B O 1
ATOM 4108 N N . GLN B 1 46 ? 33.796 50.183 -167.880 1.00 76.23 42 GLN B N 1
ATOM 4109 C CA . GLN B 1 46 ? 34.654 49.781 -169.001 1.00 78.26 42 GLN B CA 1
ATOM 4110 C C . GLN B 1 46 ? 34.543 48.268 -169.192 1.00 76.21 42 GLN B C 1
ATOM 4111 O O . GLN B 1 46 ? 35.142 47.485 -168.441 1.00 76.45 42 GLN B O 1
ATOM 4117 N N . LEU B 1 47 ? 33.777 47.872 -170.207 1.00 73.29 43 LEU B N 1
ATOM 4118 C CA . LEU B 1 47 ? 33.411 46.472 -170.418 1.00 71.70 43 LEU B CA 1
ATOM 4119 C C . LEU B 1 47 ? 34.323 45.703 -171.387 1.00 72.69 43 LEU B C 1
ATOM 4120 O O . LEU B 1 47 ? 34.068 44.521 -171.658 1.00 71.65 43 LEU B O 1
ATOM 4125 N N . ASP B 1 48 ? 35.380 46.343 -171.894 1.00 74.09 44 ASP B N 1
ATOM 4126 C CA . ASP B 1 48 ? 36.287 45.682 -172.842 1.00 75.38 44 ASP B CA 1
ATOM 4127 C C . ASP B 1 48 ? 36.990 44.464 -172.248 1.00 75.42 44 ASP B C 1
ATOM 4128 O O . ASP B 1 48 ? 37.285 43.514 -172.966 1.00 75.86 44 ASP B O 1
ATOM 4133 N N . THR B 1 49 ? 37.250 44.496 -170.943 1.00 75.42 45 THR B N 1
ATOM 4134 C CA . THR B 1 49 ? 37.780 43.333 -170.208 1.00 75.63 45 THR B CA 1
ATOM 4135 C C . THR B 1 49 ? 36.931 42.050 -170.372 1.00 73.90 45 THR B C 1
ATOM 4136 O O . THR B 1 49 ? 37.481 40.951 -170.461 1.00 74.58 45 THR B O 1
ATOM 4140 N N . TYR B 1 50 ? 35.606 42.199 -170.420 1.00 71.36 46 TYR B N 1
ATOM 4141 C CA . TYR B 1 50 ? 34.694 41.055 -170.545 1.00 69.89 46 TYR B CA 1
ATOM 4142 C C . TYR B 1 50 ? 34.639 40.531 -171.972 1.00 70.46 46 TYR B C 1
ATOM 4143 O O . TYR B 1 50 ? 34.443 39.336 -172.188 1.00 71.12 46 TYR B O 1
ATOM 4152 N N . LYS B 1 51 ? 34.778 41.435 -172.937 1.00 71.13 47 LYS B N 1
ATOM 4153 C CA . LYS B 1 51 ? 34.878 41.072 -174.349 1.00 72.18 47 LYS B CA 1
ATOM 4154 C C . LYS B 1 51 ? 36.088 40.161 -174.615 1.00 74.61 47 LYS B C 1
ATOM 4155 O O . LYS B 1 51 ? 35.971 39.150 -175.310 1.00 73.94 47 LYS B O 1
ATOM 4161 N N . TYR B 1 52 ? 37.236 40.513 -174.045 1.00 77.76 48 TYR B N 1
ATOM 4162 C CA . TYR B 1 52 ? 38.467 39.744 -174.251 1.00 81.56 48 TYR B CA 1
ATOM 4163 C C . TYR B 1 52 ? 38.418 38.405 -173.520 1.00 80.55 48 TYR B C 1
ATOM 4164 O O . TYR B 1 52 ? 38.945 37.413 -174.020 1.00 81.27 48 TYR B O 1
ATOM 4173 N N . LYS B 1 53 ? 37.794 38.386 -172.342 1.00 78.88 49 LYS B N 1
ATOM 4174 C CA . LYS B 1 53 ? 37.496 37.134 -171.630 1.00 77.97 49 LYS B CA 1
ATOM 4175 C C . LYS B 1 53 ? 36.661 36.207 -172.496 1.00 74.79 49 LYS B C 1
ATOM 4176 O O . LYS B 1 53 ? 36.986 35.033 -172.657 1.00 75.57 49 LYS B O 1
ATOM 4182 N N . MET B 1 54 ? 35.591 36.759 -173.054 1.00 71.34 50 MET B N 1
ATOM 4183 C CA . MET B 1 54 ? 34.651 35.997 -173.870 1.00 69.38 50 MET B CA 1
ATOM 4184 C C . MET B 1 54 ? 35.315 35.295 -175.058 1.00 71.13 50 MET B C 1
ATOM 4185 O O . MET B 1 54 ? 34.989 34.141 -175.358 1.00 72.13 50 MET B O 1
ATOM 4190 N N . GLU B 1 55 ? 36.239 35.986 -175.721 1.00 71.93 51 GLU B N 1
ATOM 4191 C CA . GLU B 1 55 ? 36.952 35.421 -176.871 1.00 73.56 51 GLU B CA 1
ATOM 4192 C C . GLU B 1 55 ? 37.822 34.208 -176.504 1.00 74.36 51 GLU B C 1
ATOM 4193 O O . GLU B 1 55 ? 37.994 33.302 -177.321 1.00 74.34 51 GLU B O 1
ATOM 4199 N N . LEU B 1 56 ? 38.343 34.196 -175.274 1.00 74.44 52 LEU B N 1
ATOM 4200 C CA . LEU B 1 56 ? 39.191 33.106 -174.761 1.00 75.60 52 LEU B CA 1
ATOM 4201 C C . LEU B 1 56 ? 38.433 31.988 -174.041 1.00 73.85 52 LEU B C 1
ATOM 4202 O O . LEU B 1 56 ? 39.001 30.924 -173.819 1.00 75.79 52 LEU B O 1
ATOM 4207 N N . ALA B 1 57 ? 37.178 32.222 -173.664 1.00 70.74 53 ALA B N 1
ATOM 4208 C CA . ALA B 1 57 ? 36.362 31.187 -173.020 1.00 69.36 53 ALA B CA 1
ATOM 4209 C C . ALA B 1 57 ? 36.117 30.018 -173.961 1.00 69.47 53 ALA B C 1
ATOM 4210 O O . ALA B 1 57 ? 35.927 30.222 -175.158 1.00 68.97 53 ALA B O 1
ATOM 4212 N N . SER B 1 58 ? 36.117 28.804 -173.412 1.00 70.11 54 SER B N 1
ATOM 4213 C CA . SER B 1 58 ? 35.943 27.572 -174.198 1.00 71.08 54 SER B CA 1
ATOM 4214 C C . SER B 1 58 ? 34.650 26.782 -173.928 1.00 69.75 54 SER B C 1
ATOM 4215 O O . SER B 1 58 ? 34.341 25.865 -174.688 1.00 70.65 54 SER B O 1
ATOM 4218 N N . THR B 1 59 ? 33.901 27.134 -172.878 1.00 68.30 55 THR B N 1
ATOM 4219 C CA . THR B 1 59 ? 32.688 26.403 -172.480 1.00 67.48 55 THR B CA 1
ATOM 4220 C C . THR B 1 59 ? 31.507 27.357 -172.307 1.00 65.94 55 THR B C 1
ATOM 4221 O O . THR B 1 59 ? 31.704 28.520 -171.957 1.00 65.63 55 THR B O 1
ATOM 4225 N N . ASP B 1 60 ? 30.288 26.861 -172.530 1.00 65.64 56 ASP B N 1
ATOM 4226 C CA . ASP B 1 60 ? 29.084 27.712 -172.499 1.00 64.38 56 ASP B CA 1
ATOM 4227 C C . ASP B 1 60 ? 28.772 28.296 -171.117 1.00 62.74 56 ASP B C 1
ATOM 4228 O O . ASP B 1 60 ? 28.335 29.441 -171.020 1.00 62.80 56 ASP B O 1
ATOM 4233 N N . ASN B 1 61 ? 28.977 27.520 -170.060 1.00 62.24 57 ASN B N 1
ATOM 4234 C CA . ASN B 1 61 ? 28.761 28.023 -168.699 1.00 61.06 57 ASN B CA 1
ATOM 4235 C C . ASN B 1 61 ? 29.636 29.252 -168.399 1.00 60.66 57 ASN B C 1
ATOM 4236 O O . ASN B 1 61 ? 29.189 30.191 -167.736 1.00 59.36 57 ASN B O 1
ATOM 4241 N N . GLU B 1 62 ? 30.871 29.239 -168.898 1.00 61.60 58 GLU B N 1
ATOM 4242 C CA . GLU B 1 62 ? 31.786 30.369 -168.733 1.00 61.52 58 GLU B CA 1
ATOM 4243 C C . GLU B 1 62 ? 31.346 31.565 -169.565 1.00 60.47 58 GLU B C 1
ATOM 4244 O O . GLU B 1 62 ? 31.455 32.705 -169.124 1.00 60.35 58 GLU B O 1
ATOM 4250 N N . ARG B 1 63 ? 30.860 31.307 -170.770 1.00 60.52 59 ARG B N 1
ATOM 4251 C CA . ARG B 1 63 ? 30.334 32.372 -171.609 1.00 59.98 59 ARG B CA 1
ATOM 4252 C C . ARG B 1 63 ? 29.131 33.029 -170.944 1.00 58.12 59 ARG B C 1
ATOM 4253 O O . ARG B 1 63 ? 29.037 34.257 -170.891 1.00 56.80 59 ARG B O 1
ATOM 4261 N N . ASP B 1 64 ? 28.249 32.204 -170.388 1.00 57.85 60 ASP B N 1
ATOM 4262 C CA . ASP B 1 64 ? 27.103 32.698 -169.627 1.00 56.82 60 ASP B CA 1
ATOM 4263 C C . ASP B 1 64 ? 27.546 33.500 -168.394 1.00 57.04 60 ASP B C 1
ATOM 4264 O O . ASP B 1 64 ? 26.951 34.540 -168.081 1.00 56.93 60 ASP B O 1
ATOM 4269 N N . ALA B 1 65 ? 28.594 33.033 -167.715 1.00 57.63 61 ALA B N 1
ATOM 4270 C CA . ALA B 1 65 ? 29.155 33.745 -166.560 1.00 57.60 61 ALA B CA 1
ATOM 4271 C C . ALA B 1 65 ? 29.705 35.127 -166.922 1.00 57.73 61 ALA B C 1
ATOM 4272 O O . ALA B 1 65 ? 29.451 36.109 -166.214 1.00 56.23 61 ALA B O 1
ATOM 4274 N N . ILE B 1 66 ? 30.449 35.189 -168.025 1.00 58.79 62 ILE B N 1
ATOM 4275 C CA . ILE B 1 66 ? 31.080 36.431 -168.482 1.00 59.32 62 ILE B CA 1
ATOM 4276 C C . ILE B 1 66 ? 30.034 37.452 -168.920 1.00 59.43 62 ILE B C 1
ATOM 4277 O O . ILE B 1 66 ? 30.148 38.634 -168.575 1.00 59.58 62 ILE B O 1
ATOM 4282 N N . TYR B 1 67 ? 29.029 37.003 -169.675 1.00 60.00 63 TYR B N 1
ATOM 4283 C CA . TYR B 1 67 ? 28.025 37.918 -170.226 1.00 60.18 63 TYR B CA 1
ATOM 4284 C C . TYR B 1 67 ? 27.118 38.480 -169.143 1.00 59.20 63 TYR B C 1
ATOM 4285 O O . TYR B 1 67 ? 26.832 39.678 -169.145 1.00 58.72 63 TYR B O 1
ATOM 4294 N N . SER B 1 68 ? 26.663 37.618 -168.235 1.00 59.15 64 SER B N 1
ATOM 4295 C CA . SER B 1 68 ? 25.815 38.056 -167.120 1.00 58.98 64 SER B CA 1
ATOM 4296 C C . SER B 1 68 ? 26.568 38.974 -166.146 1.00 59.37 64 SER B C 1
ATOM 4297 O O . SER B 1 68 ? 25.992 39.927 -165.633 1.00 58.30 64 SER B O 1
ATOM 4300 N N . SER B 1 69 ? 27.848 38.686 -165.913 1.00 61.11 65 SER B N 1
ATOM 4301 C CA . SER B 1 69 ? 28.720 39.565 -165.126 1.00 62.41 65 SER B CA 1
ATOM 4302 C C . SER B 1 69 ? 28.862 40.926 -165.778 1.00 62.05 65 SER B C 1
ATOM 4303 O O . SER B 1 69 ? 28.807 41.949 -165.100 1.00 62.36 65 SER B O 1
ATOM 4306 N N . ALA B 1 70 ? 29.049 40.926 -167.094 1.00 62.08 66 ALA B N 1
ATOM 4307 C CA . ALA B 1 70 ? 29.146 42.168 -167.853 1.00 62.40 66 ALA B CA 1
ATOM 4308 C C . ALA B 1 70 ? 27.876 43.003 -167.722 1.00 60.91 66 ALA B C 1
ATOM 4309 O O . ALA B 1 70 ? 27.957 44.214 -167.550 1.00 60.96 66 ALA B O 1
ATOM 4311 N N . LEU B 1 71 ? 26.715 42.351 -167.793 1.00 60.34 67 LEU B N 1
ATOM 4312 C CA . LEU B 1 71 ? 25.428 43.039 -167.618 1.00 59.46 67 LEU B CA 1
ATOM 4313 C C . LEU B 1 71 ? 25.267 43.635 -166.220 1.00 58.86 67 LEU B C 1
ATOM 4314 O O . LEU B 1 71 ? 24.758 44.749 -166.099 1.00 58.05 67 LEU B O 1
ATOM 4319 N N . ILE B 1 72 ? 25.712 42.914 -165.184 1.00 58.74 68 ILE B N 1
ATOM 4320 C CA . ILE B 1 72 ? 25.606 43.409 -163.804 1.00 59.17 68 ILE B CA 1
ATOM 4321 C C . ILE B 1 72 ? 26.494 44.643 -163.635 1.00 60.39 68 ILE B C 1
ATOM 4322 O O . ILE B 1 72 ? 26.076 45.648 -163.071 1.00 59.28 68 ILE B O 1
ATOM 4327 N N . GLU B 1 73 ? 27.722 44.548 -164.131 1.00 62.68 69 GLU B N 1
ATOM 4328 C CA . GLU B 1 73 ? 28.669 45.664 -164.114 1.00 65.11 69 GLU B CA 1
ATOM 4329 C C . GLU B 1 73 ? 28.162 46.870 -164.923 1.00 64.70 69 GLU B C 1
ATOM 4330 O O . GLU B 1 73 ? 28.313 48.022 -164.496 1.00 66.61 69 GLU B O 1
ATOM 4336 N N . ALA B 1 74 ? 27.567 46.602 -166.082 1.00 62.67 70 ALA B N 1
ATOM 4337 C CA . ALA B 1 74 ? 27.024 47.657 -166.934 1.00 62.13 70 ALA B CA 1
ATOM 4338 C C . ALA B 1 74 ? 25.842 48.394 -166.303 1.00 61.50 70 ALA B C 1
ATOM 4339 O O . ALA B 1 74 ? 25.671 49.584 -166.547 1.00 62.11 70 ALA B O 1
ATOM 4341 N N . THR B 1 75 ? 25.042 47.695 -165.495 1.00 60.31 71 THR B N 1
ATOM 4342 C CA . THR B 1 75 ? 23.769 48.229 -165.010 1.00 59.33 71 THR B CA 1
ATOM 4343 C C . THR B 1 75 ? 23.578 48.412 -163.493 1.00 59.96 71 THR B C 1
ATOM 4344 O O . THR B 1 75 ? 22.728 49.210 -163.097 1.00 61.57 71 THR B O 1
ATOM 4348 N N . ARG B 1 76 ? 24.332 47.712 -162.644 1.00 59.94 72 ARG B N 1
ATOM 4349 C CA . ARG B 1 76 ? 24.028 47.708 -161.200 1.00 59.91 72 ARG B CA 1
ATOM 4350 C C . ARG B 1 76 ? 23.884 49.089 -160.561 1.00 59.45 72 ARG B C 1
ATOM 4351 O O . ARG B 1 76 ? 23.045 49.255 -159.675 1.00 58.97 72 ARG B O 1
ATOM 4359 N N . PHE B 1 77 ? 24.679 50.066 -161.020 1.00 59.47 73 PHE B N 1
ATOM 4360 C CA . PHE B 1 77 ? 24.672 51.435 -160.462 1.00 59.64 73 PHE B CA 1
ATOM 4361 C C . PHE B 1 77 ? 24.003 52.521 -161.332 1.00 59.64 73 PHE B C 1
ATOM 4362 O O . PHE B 1 77 ? 24.140 53.711 -161.028 1.00 61.99 73 PHE B O 1
ATOM 4370 N N . CYS B 1 78 ? 23.260 52.153 -162.376 1.00 57.40 74 CYS B N 1
ATOM 4371 C CA . CYS B 1 78 ? 22.676 53.171 -163.276 1.00 56.30 74 CYS B CA 1
ATOM 4372 C C . CYS B 1 78 ? 21.151 53.123 -163.427 1.00 54.72 74 CYS B C 1
ATOM 4373 O O . CYS B 1 78 ? 20.607 53.774 -164.318 1.00 53.51 74 CYS B O 1
ATOM 4376 N N . ALA B 1 79 ? 20.460 52.379 -162.564 1.00 54.06 75 ALA B N 1
ATOM 4377 C CA . ALA B 1 79 ? 19.001 52.298 -162.630 1.00 53.31 75 ALA B CA 1
ATOM 4378 C C . ALA B 1 79 ? 18.364 53.652 -162.273 1.00 54.37 75 ALA B C 1
ATOM 4379 O O . ALA B 1 79 ? 18.897 54.373 -161.425 1.00 55.54 75 ALA B O 1
ATOM 4381 N N . PRO B 1 80 ? 17.235 54.007 -162.928 1.00 54.21 76 PRO B N 1
ATOM 4382 C CA . PRO B 1 80 ? 16.533 55.266 -162.659 1.00 54.82 76 PRO B CA 1
ATOM 4383 C C . PRO B 1 80 ? 15.736 55.190 -161.355 1.00 55.40 76 PRO B C 1
ATOM 4384 O O . PRO B 1 80 ? 14.576 54.771 -161.354 1.00 55.06 76 PRO B O 1
ATOM 4388 N N . ILE B 1 81 ? 16.358 55.621 -160.259 1.00 57.04 77 ILE B N 1
ATOM 4389 C CA . ILE B 1 81 ? 15.812 55.403 -158.912 1.00 57.08 77 ILE B CA 1
ATOM 4390 C C . ILE B 1 81 ? 14.419 56.018 -158.766 1.00 57.22 77 ILE B C 1
ATOM 4391 O O . ILE B 1 81 ? 13.519 55.365 -158.243 1.00 56.16 77 ILE B O 1
ATOM 4396 N N . MET B 1 82 ? 14.240 57.251 -159.245 1.00 58.32 78 MET B N 1
ATOM 4397 C CA . MET B 1 82 ? 12.949 57.942 -159.127 1.00 59.40 78 MET B CA 1
ATOM 4398 C C . MET B 1 82 ? 11.774 57.137 -159.705 1.00 57.69 78 MET B C 1
ATOM 4399 O O . MET B 1 82 ? 10.737 56.997 -159.053 1.00 56.84 78 MET B O 1
ATOM 4404 N N . GLU B 1 83 ? 11.947 56.594 -160.905 1.00 56.22 79 GLU B N 1
ATOM 4405 C CA . GLU B 1 83 ? 10.854 55.895 -161.583 1.00 54.63 79 GLU B CA 1
ATOM 4406 C C . GLU B 1 83 ? 10.712 54.472 -161.060 1.00 52.76 79 GLU B C 1
ATOM 4407 O O . GLU B 1 83 ? 9.586 53.987 -160.917 1.00 51.96 79 GLU B O 1
ATOM 4413 N N . CYS B 1 84 ? 11.841 53.807 -160.783 1.00 51.46 80 CYS B N 1
ATOM 4414 C CA . CYS B 1 84 ? 11.835 52.494 -160.110 1.00 50.38 80 CYS B CA 1
ATOM 4415 C C . CYS B 1 84 ? 11.116 52.550 -158.760 1.00 50.56 80 CYS B C 1
ATOM 4416 O O . CYS B 1 84 ? 10.318 51.675 -158.428 1.00 50.43 80 CYS B O 1
ATOM 4419 N N . ALA B 1 85 ? 11.418 53.582 -157.982 1.00 51.54 81 ALA B N 1
ATOM 4420 C CA . ALA B 1 85 ? 10.782 53.776 -156.688 1.00 51.74 81 ALA B CA 1
ATOM 4421 C C . ALA B 1 85 ? 9.294 54.083 -156.856 1.00 51.37 81 ALA B C 1
ATOM 4422 O O . ALA B 1 85 ? 8.470 53.556 -156.113 1.00 51.16 81 ALA B O 1
ATOM 4424 N N . TRP B 1 86 ? 8.958 54.915 -157.841 1.00 51.24 82 TRP B N 1
ATOM 4425 C CA . TRP B 1 86 ? 7.564 55.283 -158.108 1.00 51.29 82 TRP B CA 1
ATOM 4426 C C . TRP B 1 86 ? 6.746 54.069 -158.527 1.00 51.45 82 TRP B C 1
ATOM 4427 O O . TRP B 1 86 ? 5.655 53.846 -158.006 1.00 52.99 82 TRP B O 1
ATOM 4438 N N . ALA B 1 87 ? 7.286 53.276 -159.450 1.00 51.06 83 ALA B N 1
ATOM 4439 C CA . ALA B 1 87 ? 6.621 52.052 -159.905 1.00 50.21 83 ALA B CA 1
ATOM 4440 C C . ALA B 1 87 ? 6.486 50.989 -158.809 1.00 49.74 83 ALA B C 1
ATOM 4441 O O . ALA B 1 87 ? 5.626 50.117 -158.912 1.00 49.82 83 ALA B O 1
ATOM 4443 N N . SER B 1 88 ? 7.341 51.060 -157.787 1.00 49.99 84 SER B N 1
ATOM 4444 C CA . SER B 1 88 ? 7.312 50.148 -156.640 1.00 50.06 84 SER B CA 1
ATOM 4445 C C . SER B 1 88 ? 6.647 50.698 -155.354 1.00 51.32 84 SER B C 1
ATOM 4446 O O . SER B 1 88 ? 6.601 49.986 -154.357 1.00 52.09 84 SER B O 1
ATOM 4449 N N . CYS B 1 89 ? 6.129 51.931 -155.358 1.00 52.49 85 CYS B N 1
ATOM 4450 C CA . CYS B 1 89 ? 5.568 52.531 -154.125 1.00 53.71 85 CYS B CA 1
ATOM 4451 C C . CYS B 1 89 ? 4.155 52.023 -153.824 1.00 54.40 85 CYS B C 1
ATOM 4452 O O . CYS B 1 89 ? 3.424 51.603 -154.725 1.00 53.91 85 CYS B O 1
ATOM 4455 N N . THR B 1 90 ? 3.783 52.104 -152.549 1.00 55.93 86 THR B N 1
ATOM 4456 C CA . THR B 1 90 ? 2.512 51.573 -152.023 1.00 56.22 86 THR B CA 1
ATOM 4457 C C . THR B 1 90 ? 1.272 52.015 -152.803 1.00 56.42 86 THR B C 1
ATOM 4458 O O . THR B 1 90 ? 0.389 51.196 -153.099 1.00 56.18 86 THR B O 1
ATOM 4462 N N . GLY B 1 91 ? 1.218 53.304 -153.127 1.00 56.93 87 GLY B N 1
ATOM 4463 C CA . GLY B 1 91 ? 0.137 53.858 -153.940 1.00 57.82 87 GLY B CA 1
ATOM 4464 C C . GLY B 1 91 ? 0.059 53.252 -155.328 1.00 56.60 87 GLY B C 1
ATOM 4465 O O . GLY B 1 91 ? -0.978 52.720 -155.716 1.00 56.98 87 GLY B O 1
ATOM 4466 N N . THR B 1 92 ? 1.163 53.323 -156.067 1.00 55.81 88 THR B N 1
ATOM 4467 C CA . THR B 1 92 ? 1.233 52.756 -157.415 1.00 54.88 88 THR B CA 1
ATOM 4468 C C . THR B 1 92 ? 1.032 51.230 -157.411 1.00 54.12 88 THR B C 1
ATOM 4469 O O . THR B 1 92 ? 0.477 50.686 -158.364 1.00 53.69 88 THR B O 1
ATOM 4473 N N . VAL B 1 93 ? 1.467 50.547 -156.348 1.00 54.57 89 VAL B N 1
ATOM 4474 C CA . VAL B 1 93 ? 1.241 49.096 -156.227 1.00 53.99 89 VAL B CA 1
ATOM 4475 C C . VAL B 1 93 ? -0.234 48.767 -155.994 1.00 55.51 89 VAL B C 1
ATOM 4476 O O . VAL B 1 93 ? -0.761 47.844 -156.616 1.00 55.30 89 VAL B O 1
ATOM 4480 N N . LYS B 1 94 ? -0.898 49.518 -155.118 1.00 57.62 90 LYS B N 1
ATOM 4481 C CA . LYS B 1 94 ? -2.301 49.232 -154.797 1.00 59.13 90 LYS B CA 1
ATOM 4482 C C . LYS B 1 94 ? -3.202 49.479 -156.009 1.00 57.43 90 LYS B C 1
ATOM 4483 O O . LYS B 1 94 ? -3.999 48.620 -156.384 1.00 55.81 90 LYS B O 1
ATOM 4489 N N . ARG B 1 95 ? -3.045 50.652 -156.618 1.00 56.78 91 ARG B N 1
ATOM 4490 C CA . ARG B 1 95 ? -3.816 51.034 -157.803 1.00 56.32 91 ARG B CA 1
ATOM 4491 C C . ARG B 1 95 ? -3.477 50.182 -159.026 1.00 55.13 91 ARG B C 1
ATOM 4492 O O . ARG B 1 95 ? -4.357 49.884 -159.838 1.00 55.19 91 ARG B O 1
ATOM 4500 N N . GLY B 1 96 ? -2.203 49.810 -159.149 1.00 53.97 92 GLY B N 1
ATOM 4501 C CA . GLY B 1 96 ? -1.705 49.055 -160.296 1.00 52.30 92 GLY B CA 1
ATOM 4502 C C . GLY B 1 96 ? -2.190 47.624 -160.362 1.00 51.32 92 GLY B C 1
ATOM 4503 O O . GLY B 1 96 ? -2.425 47.112 -161.451 1.00 50.98 92 GLY B O 1
ATOM 4504 N N . LEU B 1 97 ? -2.315 46.973 -159.206 1.00 51.30 93 LEU B N 1
ATOM 4505 C CA . LEU B 1 97 ? -2.889 45.630 -159.132 1.00 51.04 93 LEU B CA 1
ATOM 4506 C C . LEU B 1 97 ? -4.411 45.688 -159.174 1.00 52.87 93 LEU B C 1
ATOM 4507 O O . LEU B 1 97 ? -5.025 44.908 -159.889 1.00 54.26 93 LEU B O 1
ATOM 4512 N N . GLU B 1 98 ? -5.014 46.613 -158.422 1.00 54.63 94 GLU B N 1
ATOM 4513 C CA . GLU B 1 98 ? -6.485 46.785 -158.406 1.00 55.31 94 GLU B CA 1
ATOM 4514 C C . GLU B 1 98 ? -7.090 46.993 -159.776 1.00 53.96 94 GLU B C 1
ATOM 4515 O O . GLU B 1 98 ? -8.152 46.459 -160.060 1.00 55.21 94 GLU B O 1
ATOM 4521 N N . TRP B 1 99 ? -6.410 47.766 -160.617 1.00 53.00 95 TRP B N 1
ATOM 4522 C CA . TRP B 1 99 ? -6.892 48.082 -161.966 1.00 52.54 95 TRP B CA 1
ATOM 4523 C C . TRP B 1 99 ? -7.312 46.841 -162.744 1.00 52.49 95 TRP B C 1
ATOM 4524 O O . TRP B 1 99 ? -8.262 46.908 -163.508 1.00 52.37 95 TRP B O 1
ATOM 4535 N N . PHE B 1 100 ? -6.598 45.727 -162.558 1.00 52.21 96 PHE B N 1
ATOM 4536 C CA . PHE B 1 100 ? -6.914 44.483 -163.266 1.00 52.82 96 PHE B CA 1
ATOM 4537 C C . PHE B 1 100 ? -8.183 43.818 -162.752 1.00 55.85 96 PHE B C 1
ATOM 4538 O O . PHE B 1 100 ? -8.954 43.278 -163.548 1.00 56.88 96 PHE B O 1
ATOM 4546 N N . ASP B 1 101 ? -8.419 43.869 -161.442 1.00 57.94 97 ASP B N 1
ATOM 4547 C CA . ASP B 1 101 ? -9.704 43.415 -160.891 1.00 60.20 97 ASP B CA 1
ATOM 4548 C C . ASP B 1 101 ? -10.851 44.218 -161.506 1.00 61.68 97 ASP B C 1
ATOM 4549 O O . ASP B 1 101 ? -11.850 43.653 -161.948 1.00 62.43 97 ASP B O 1
ATOM 4554 N N . LYS B 1 102 ? -10.671 45.534 -161.552 1.00 62.44 98 LYS B N 1
ATOM 4555 C CA . LYS B 1 102 ? -11.668 46.462 -162.103 1.00 64.52 98 LYS B CA 1
ATOM 4556 C C . LYS B 1 102 ? -11.899 46.302 -163.627 1.00 62.43 98 LYS B C 1
ATOM 4557 O O . LYS B 1 102 ? -13.007 46.520 -164.097 1.00 63.26 98 LYS B O 1
ATOM 4563 N N . ASN B 1 103 ? -10.868 45.907 -164.379 1.00 60.62 99 ASN B N 1
ATOM 4564 C CA . ASN B 1 103 ? -10.908 45.883 -165.852 1.00 60.35 99 ASN B CA 1
ATOM 4565 C C . ASN B 1 103 ? -10.603 44.536 -166.536 1.00 60.24 99 ASN B C 1
ATOM 4566 O O . ASN B 1 103 ? -10.352 44.524 -167.739 1.00 61.12 99 ASN B O 1
ATOM 4571 N N . LYS B 1 104 ? -10.637 43.408 -165.820 1.00 60.63 100 LYS B N 1
ATOM 4572 C CA . LYS B 1 104 ? -10.372 42.105 -166.467 1.00 60.41 100 LYS B CA 1
ATOM 4573 C C . LYS B 1 104 ? -11.438 41.712 -167.489 1.00 60.71 100 LYS B C 1
ATOM 4574 O O . LYS B 1 104 ? -11.159 40.925 -168.396 1.00 59.55 100 LYS B O 1
ATOM 4580 N N . ASP B 1 105 ? -12.650 42.243 -167.326 1.00 61.72 101 ASP B N 1
ATOM 4581 C CA . ASP B 1 105 ? -13.775 41.898 -168.199 1.00 63.52 101 ASP B CA 1
ATOM 4582 C C . ASP B 1 105 ? -14.009 42.854 -169.367 1.00 63.72 101 ASP B C 1
ATOM 4583 O O . ASP B 1 105 ? -14.878 42.588 -170.194 1.00 66.26 101 ASP B O 1
ATOM 4588 N N . SER B 1 106 ? -13.241 43.938 -169.463 1.00 62.45 102 SER B N 1
ATOM 4589 C CA . SER B 1 106 ? -13.376 44.866 -170.586 1.00 63.36 102 SER B CA 1
ATOM 4590 C C . SER B 1 106 ? -12.878 44.247 -171.898 1.00 63.88 102 SER B C 1
ATOM 4591 O O . SER B 1 106 ? -12.118 43.284 -171.883 1.00 62.92 102 SER B O 1
ATOM 4594 N N . ASP B 1 107 ? -13.335 44.796 -173.024 1.00 66.67 103 ASP B N 1
ATOM 4595 C CA . ASP B 1 107 ? -12.913 44.341 -174.361 1.00 67.75 103 ASP B CA 1
ATOM 4596 C C . ASP B 1 107 ? -11.390 44.370 -174.548 1.00 65.79 103 ASP B C 1
ATOM 4597 O O . ASP B 1 107 ? -10.821 43.456 -175.148 1.00 65.90 103 ASP B O 1
ATOM 4602 N N . THR B 1 108 ? -10.742 45.408 -174.019 1.00 63.92 104 THR B N 1
ATOM 4603 C CA . THR B 1 108 ? -9.307 45.625 -174.231 1.00 61.57 104 THR B CA 1
ATOM 4604 C C . THR B 1 108 ? -8.394 44.625 -173.506 1.00 59.61 104 THR B C 1
ATOM 4605 O O . THR B 1 108 ? -7.249 44.437 -173.914 1.00 58.82 104 THR B O 1
ATOM 4609 N N . VAL B 1 109 ? -8.893 44.007 -172.436 1.00 58.54 105 VAL B N 1
ATOM 4610 C CA . VAL B 1 109 ? -8.109 43.083 -171.608 1.00 56.94 105 VAL B CA 1
ATOM 4611 C C . VAL B 1 109 ? -8.424 41.611 -171.908 1.00 56.71 105 VAL B C 1
ATOM 4612 O O . VAL B 1 109 ? -7.514 40.807 -172.131 1.00 55.21 105 VAL B O 1
ATOM 4616 N N . LYS B 1 110 ? -9.714 41.280 -171.910 1.00 57.85 106 LYS B N 1
ATOM 4617 C CA . LYS B 1 110 ? -10.193 39.889 -171.954 1.00 58.85 106 LYS B CA 1
ATOM 4618 C C . LYS B 1 110 ? -9.638 39.044 -173.111 1.00 57.43 106 LYS B C 1
ATOM 4619 O O . LYS B 1 110 ? -9.289 37.884 -172.917 1.00 57.36 106 LYS B O 1
ATOM 4625 N N . VAL B 1 111 ? -9.502 39.638 -174.288 1.00 56.12 107 VAL B N 1
ATOM 4626 C CA . VAL B 1 111 ? -9.130 38.885 -175.487 1.00 55.95 107 VAL B CA 1
ATOM 4627 C C . VAL B 1 111 ? -7.733 38.245 -175.388 1.00 54.73 107 VAL B C 1
ATOM 4628 O O . VAL B 1 111 ? -7.463 37.253 -176.072 1.00 54.41 107 VAL B O 1
ATOM 4632 N N . TRP B 1 112 ? -6.860 38.811 -174.547 1.00 53.41 108 TRP B N 1
ATOM 4633 C CA . TRP B 1 112 ? -5.549 38.201 -174.240 1.00 51.87 108 TRP B CA 1
ATOM 4634 C C . TRP B 1 112 ? -5.517 37.502 -172.877 1.00 51.34 108 TRP B C 1
ATOM 4635 O O . TRP B 1 112 ? -5.070 36.353 -172.792 1.00 51.74 108 TRP B O 1
ATOM 4646 N N . ASP B 1 113 ? -5.993 38.163 -171.824 1.00 50.48 109 ASP B N 1
ATOM 4647 C CA . ASP B 1 113 ? -5.968 37.557 -170.491 1.00 50.72 109 ASP B CA 1
ATOM 4648 C C . ASP B 1 113 ? -6.736 36.226 -170.427 1.00 51.50 109 ASP B C 1
ATOM 4649 O O . ASP B 1 113 ? -6.212 35.234 -169.917 1.00 51.54 109 ASP B O 1
ATOM 4654 N N . ALA B 1 114 ? -7.958 36.207 -170.952 1.00 51.66 110 ALA B N 1
ATOM 4655 C CA . ALA B 1 114 ? -8.750 34.978 -170.993 1.00 52.51 110 ALA B CA 1
ATOM 4656 C C . ALA B 1 114 ? -8.164 33.910 -171.929 1.00 52.53 110 ALA B C 1
ATOM 4657 O O . ALA B 1 114 ? -8.505 32.734 -171.798 1.00 55.30 110 ALA B O 1
ATOM 4659 N N . ASN B 1 115 ? -7.310 34.312 -172.869 1.00 50.95 111 ASN B N 1
ATOM 4660 C CA . ASN B 1 115 ? -6.569 33.372 -173.723 1.00 51.08 111 ASN B CA 1
ATOM 4661 C C . ASN B 1 115 ? -5.115 33.173 -173.304 1.00 50.16 111 ASN B C 1
ATOM 4662 O O . ASN B 1 115 ? -4.307 32.737 -174.123 1.00 50.23 111 ASN B O 1
ATOM 4667 N N . TYR B 1 116 ? -4.772 33.453 -172.044 1.00 49.57 112 TYR B N 1
ATOM 4668 C CA . TYR B 1 116 ? -3.377 33.349 -171.621 1.00 48.61 112 TYR B CA 1
ATOM 4669 C C . TYR B 1 116 ? -2.733 32.009 -171.991 1.00 49.89 112 TYR B C 1
ATOM 4670 O O . TYR B 1 116 ? -1.656 31.996 -172.581 1.00 50.30 112 TYR B O 1
ATOM 4679 N N . GLN B 1 117 ? -3.393 30.903 -171.652 1.00 51.64 113 GLN B N 1
ATOM 4680 C CA . GLN B 1 117 ? -2.872 29.558 -171.960 1.00 53.11 113 GLN B CA 1
ATOM 4681 C C . GLN B 1 117 ? -2.650 29.325 -173.468 1.00 54.81 113 GLN B C 1
ATOM 4682 O O . GLN B 1 117 ? -1.649 28.706 -173.857 1.00 55.68 113 GLN B O 1
ATOM 4688 N N . LYS B 1 118 ? -3.564 29.828 -174.302 1.00 55.11 114 LYS B N 1
ATOM 4689 C CA . LYS B 1 118 ? -3.417 29.726 -175.757 1.00 55.89 114 LYS B CA 1
ATOM 4690 C C . LYS B 1 118 ? -2.215 30.523 -176.256 1.00 54.69 114 LYS B C 1
ATOM 4691 O O . LYS B 1 118 ? -1.482 30.061 -177.127 1.00 56.00 114 LYS B O 1
ATOM 4697 N N . LEU B 1 119 ? -2.011 31.711 -175.695 1.00 52.80 115 LEU B N 1
ATOM 4698 C CA . LEU B 1 119 ? -0.906 32.580 -176.099 1.00 51.42 115 LEU B CA 1
ATOM 4699 C C . LEU B 1 119 ? 0.456 32.148 -175.549 1.00 51.05 115 LEU B C 1
ATOM 4700 O O . LEU B 1 119 ? 1.457 32.811 -175.809 1.00 50.56 115 LEU B O 1
ATOM 4705 N N . ARG B 1 120 ? 0.500 31.054 -174.792 1.00 52.44 116 ARG B N 1
ATOM 4706 C CA . ARG B 1 120 ? 1.771 30.412 -174.431 1.00 53.04 116 ARG B CA 1
ATOM 4707 C C . ARG B 1 120 ? 2.304 29.507 -175.547 1.00 54.01 116 ARG B C 1
ATOM 4708 O O . ARG B 1 120 ? 3.477 29.163 -175.544 1.00 53.76 116 ARG B O 1
ATOM 4716 N N . THR B 1 121 ? 1.427 29.110 -176.466 1.00 55.89 117 THR B N 1
ATOM 4717 C CA . THR B 1 121 ? 1.754 28.220 -177.577 1.00 58.18 117 THR B CA 1
ATOM 4718 C C . THR B 1 121 ? 1.630 28.900 -178.944 1.00 59.39 117 THR B C 1
ATOM 4719 O O . THR B 1 121 ? 2.538 28.800 -179.768 1.00 60.11 117 THR B O 1
ATOM 4723 N N . GLU B 1 122 ? 0.487 29.554 -179.174 1.00 60.53 118 GLU B N 1
ATOM 4724 C CA . GLU B 1 122 ? 0.125 30.164 -180.458 1.00 60.99 118 GLU B CA 1
ATOM 4725 C C . GLU B 1 122 ? 0.466 31.648 -180.493 1.00 58.95 118 GLU B C 1
ATOM 4726 O O . GLU B 1 122 ? 0.568 32.292 -179.449 1.00 59.71 118 GLU B O 1
ATOM 4732 N N . THR B 1 123 ? 0.628 32.188 -181.698 1.00 57.64 119 THR B N 1
ATOM 4733 C CA . THR B 1 123 ? 0.789 33.630 -181.879 1.00 55.54 119 THR B CA 1
ATOM 4734 C C . THR B 1 123 ? -0.583 34.280 -181.752 1.00 54.55 119 THR B C 1
ATOM 4735 O O . THR B 1 123 ? -1.592 33.651 -182.065 1.00 55.32 119 THR B O 1
ATOM 4739 N N . PRO B 1 124 ? -0.633 35.538 -181.283 1.00 52.88 120 PRO B N 1
ATOM 4740 C CA . PRO B 1 124 ? -1.932 36.164 -181.080 1.00 52.04 120 PRO B CA 1
ATOM 4741 C C . PRO B 1 124 ? -2.504 36.660 -182.387 1.00 51.44 120 PRO B C 1
ATOM 4742 O O . PRO B 1 124 ? -1.737 36.916 -183.305 1.00 50.32 120 PRO B O 1
ATOM 4746 N N . PRO B 1 125 ? -3.839 36.809 -182.463 1.00 52.16 121 PRO B N 1
ATOM 4747 C CA . PRO B 1 125 ? -4.428 37.578 -183.555 1.00 52.95 121 PRO B CA 1
ATOM 4748 C C . PRO B 1 125 ? -4.131 39.072 -183.394 1.00 52.76 121 PRO B C 1
ATOM 4749 O O . PRO B 1 125 ? -3.904 39.543 -182.275 1.00 52.89 121 PRO B O 1
ATOM 4753 N N . ALA B 1 126 ? -4.124 39.797 -184.510 1.00 53.83 122 ALA B N 1
ATOM 4754 C CA . ALA B 1 126 ? -3.813 41.233 -184.540 1.00 53.08 122 ALA B CA 1
ATOM 4755 C C . ALA B 1 126 ? -4.698 42.065 -183.608 1.00 53.74 122 ALA B C 1
ATOM 4756 O O . ALA B 1 126 ? -4.205 42.976 -182.938 1.00 53.41 122 ALA B O 1
ATOM 4758 N N . GLU B 1 127 ? -5.990 41.734 -183.548 1.00 54.93 123 GLU B N 1
ATOM 4759 C CA A GLU B 1 127 ? -6.933 42.484 -182.706 0.50 55.35 123 GLU B CA 1
ATOM 4760 C CA B GLU B 1 127 ? -6.949 42.460 -182.696 0.50 55.18 123 GLU B CA 1
ATOM 4761 C C . GLU B 1 127 ? -6.611 42.335 -181.212 1.00 54.00 123 GLU B C 1
ATOM 4762 O O . GLU B 1 127 ? -6.929 43.225 -180.426 1.00 54.37 123 GLU B O 1
ATOM 4773 N N . ALA B 1 128 ? -5.968 41.224 -180.837 1.00 53.36 124 ALA B N 1
ATOM 4774 C CA . ALA B 1 128 ? -5.487 40.997 -179.459 1.00 51.11 124 ALA B CA 1
ATOM 4775 C C . ALA B 1 128 ? -4.262 41.855 -179.114 1.00 49.33 124 ALA B C 1
ATOM 4776 O O . ALA B 1 128 ? -4.079 42.231 -177.953 1.00 47.71 124 ALA B O 1
ATOM 4778 N N . LEU B 1 129 ? -3.417 42.133 -180.109 1.00 48.89 125 LEU B N 1
ATOM 4779 C CA . LEU B 1 129 ? -2.279 43.051 -179.935 1.00 47.88 125 LEU B CA 1
ATOM 4780 C C . LEU B 1 129 ? -2.766 44.484 -179.725 1.00 48.54 125 LEU B C 1
ATOM 4781 O O . LEU B 1 129 ? -2.334 45.150 -178.787 1.00 47.99 125 LEU B O 1
ATOM 4786 N N . LEU B 1 130 ? -3.676 44.939 -180.587 1.00 50.53 126 LEU B N 1
ATOM 4787 C CA . LEU B 1 130 ? -4.287 46.273 -180.447 1.00 52.05 126 LEU B CA 1
ATOM 4788 C C . LEU B 1 130 ? -5.014 46.456 -179.124 1.00 51.91 126 LEU B C 1
ATOM 4789 O O . LEU B 1 130 ? -4.954 47.534 -178.536 1.00 53.17 126 LEU B O 1
ATOM 4794 N N . ALA B 1 131 ? -5.702 45.412 -178.672 1.00 51.39 127 ALA B N 1
ATOM 4795 C CA . ALA B 1 131 ? -6.312 45.406 -177.348 1.00 50.87 127 ALA B CA 1
ATOM 4796 C C . ALA B 1 131 ? -5.261 45.728 -176.271 1.00 50.26 127 ALA B C 1
ATOM 4797 O O . ALA B 1 131 ? -5.408 46.703 -175.529 1.00 50.77 127 ALA B O 1
ATOM 4799 N N . TYR B 1 132 ? -4.189 44.930 -176.233 1.00 49.25 128 TYR B N 1
ATOM 4800 C CA . TYR B 1 132 ? -3.136 45.043 -175.212 1.00 48.08 128 TYR B CA 1
ATOM 4801 C C . TYR B 1 132 ? -2.512 46.430 -175.172 1.00 48.48 128 TYR B C 1
ATOM 4802 O O . TYR B 1 132 ? -2.261 46.981 -174.097 1.00 47.99 128 TYR B O 1
ATOM 4811 N N . GLN B 1 133 ? -2.234 46.973 -176.348 1.00 49.60 129 GLN B N 1
ATOM 4812 C CA . GLN B 1 133 ? -1.612 48.281 -176.439 1.00 50.18 129 GLN B CA 1
ATOM 4813 C C . GLN B 1 133 ? -2.517 49.361 -175.868 1.00 52.15 129 GLN B C 1
ATOM 4814 O O . GLN B 1 133 ? -2.036 50.241 -175.161 1.00 53.75 129 GLN B O 1
ATOM 4820 N N . LYS B 1 134 ? -3.816 49.274 -176.159 1.00 53.63 130 LYS B N 1
ATOM 4821 C CA . LYS B 1 134 ? -4.803 50.205 -175.613 1.00 55.23 130 LYS B CA 1
ATOM 4822 C C . LYS B 1 134 ? -5.009 50.020 -174.121 1.00 54.13 130 LYS B C 1
ATOM 4823 O O . LYS B 1 134 ? -5.251 50.999 -173.413 1.00 55.05 130 LYS B O 1
ATOM 4829 N N . ALA B 1 135 ? -4.940 48.776 -173.652 1.00 52.10 131 ALA B N 1
ATOM 4830 C CA . ALA B 1 135 ? -5.059 48.488 -172.224 1.00 51.24 131 ALA B CA 1
ATOM 4831 C C . ALA B 1 135 ? -3.923 49.149 -171.453 1.00 49.76 131 ALA B C 1
ATOM 4832 O O . ALA B 1 135 ? -4.144 49.777 -170.416 1.00 49.38 131 ALA B O 1
ATOM 4834 N N . ALA B 1 136 ? -2.712 49.032 -171.989 1.00 48.64 132 ALA B N 1
ATOM 4835 C CA . ALA B 1 136 ? -1.537 49.667 -171.393 1.00 47.85 132 ALA B CA 1
ATOM 4836 C C . ALA B 1 136 ? -1.729 51.178 -171.235 1.00 48.25 132 ALA B C 1
ATOM 4837 O O . ALA B 1 136 ? -1.441 51.742 -170.177 1.00 48.21 132 ALA B O 1
ATOM 4839 N N . LEU B 1 137 ? -2.242 51.811 -172.286 1.00 48.50 133 LEU B N 1
ATOM 4840 C CA . LEU B 1 137 ? -2.528 53.241 -172.274 1.00 49.15 133 LEU B CA 1
ATOM 4841 C C . LEU B 1 137 ? -3.628 53.611 -171.275 1.00 49.42 133 LEU B C 1
ATOM 4842 O O . LEU B 1 137 ? -3.501 54.604 -170.570 1.00 50.11 133 LEU B O 1
ATOM 4847 N N . ASN B 1 138 ? -4.692 52.813 -171.207 1.00 49.60 134 ASN B N 1
ATOM 4848 C CA . ASN B 1 138 ? -5.751 53.015 -170.213 1.00 50.53 134 ASN B CA 1
ATOM 4849 C C . ASN B 1 138 ? -5.262 52.865 -168.781 1.00 50.84 134 ASN B C 1
ATOM 4850 O O . ASN B 1 138 ? -5.582 53.699 -167.931 1.00 51.99 134 ASN B O 1
ATOM 4855 N N . TRP B 1 139 ? -4.504 51.794 -168.526 1.00 49.73 135 TRP B N 1
ATOM 4856 C CA . TRP B 1 139 ? -3.872 51.550 -167.222 1.00 48.98 135 TRP B CA 1
ATOM 4857 C C . TRP B 1 139 ? -3.072 52.776 -166.755 1.00 49.52 135 TRP B C 1
ATOM 4858 O O . TRP B 1 139 ? -3.287 53.280 -165.653 1.00 50.29 135 TRP B O 1
ATOM 4869 N N . ARG B 1 140 ? -2.169 53.254 -167.609 1.00 49.26 136 ARG B N 1
ATOM 4870 C CA . ARG B 1 140 ? -1.309 54.401 -167.282 1.00 50.02 136 ARG B CA 1
ATOM 4871 C C . ARG B 1 140 ? -2.119 55.639 -166.918 1.00 51.99 136 ARG B C 1
ATOM 4872 O O . ARG B 1 140 ? -1.785 56.346 -165.961 1.00 51.83 136 ARG B O 1
ATOM 4880 N N . LYS B 1 141 ? -3.181 55.882 -167.686 1.00 53.28 137 LYS B N 1
ATOM 4881 C CA . LYS B 1 141 ? -4.106 56.971 -167.417 1.00 56.17 137 LYS B CA 1
ATOM 4882 C C . LYS B 1 141 ? -4.834 56.770 -166.092 1.00 57.34 137 LYS B C 1
ATOM 4883 O O . LYS B 1 141 ? -4.829 57.656 -165.238 1.00 58.81 137 LYS B O 1
ATOM 4889 N N . ASP B 1 142 ? -5.438 55.600 -165.924 1.00 57.39 138 ASP B N 1
ATOM 4890 C CA . ASP B 1 142 ? -6.298 55.335 -164.771 1.00 58.79 138 ASP B CA 1
ATOM 4891 C C . ASP B 1 142 ? -5.532 55.206 -163.454 1.00 59.06 138 ASP B C 1
ATOM 4892 O O . ASP B 1 142 ? -6.084 55.507 -162.393 1.00 61.83 138 ASP B O 1
ATOM 4897 N N . VAL B 1 143 ? -4.276 54.771 -163.519 1.00 57.44 139 VAL B N 1
ATOM 4898 C CA . VAL B 1 143 ? -3.436 54.593 -162.323 1.00 57.04 139 VAL B CA 1
ATOM 4899 C C . VAL B 1 143 ? -2.676 55.885 -161.958 1.00 57.22 139 VAL B C 1
ATOM 4900 O O . VAL B 1 143 ? -2.073 55.978 -160.881 1.00 57.32 139 VAL B O 1
ATOM 4904 N N . GLY B 1 144 ? -2.738 56.895 -162.830 1.00 57.03 140 GLY B N 1
ATOM 4905 C CA . GLY B 1 144 ? -1.997 58.138 -162.635 1.00 56.77 140 GLY B CA 1
ATOM 4906 C C . GLY B 1 144 ? -0.508 57.892 -162.678 1.00 55.12 140 GLY B C 1
ATOM 4907 O O . GLY B 1 144 ? 0.243 58.494 -161.921 1.00 55.63 140 GLY B O 1
ATOM 4908 N N . PHE B 1 145 ? -0.084 56.999 -163.568 1.00 54.09 141 PHE B N 1
ATOM 4909 C CA . PHE B 1 145 ? 1.296 56.552 -163.594 1.00 53.05 141 PHE B CA 1
ATOM 4910 C C . PHE B 1 145 ? 2.294 57.636 -163.996 1.00 53.58 141 PHE B C 1
ATOM 4911 O O . PHE B 1 145 ? 3.430 57.624 -163.519 1.00 53.72 141 PHE B O 1
ATOM 4919 N N . SER B 1 146 ? 1.888 58.555 -164.865 1.00 54.52 142 SER B N 1
ATOM 4920 C CA . SER B 1 146 ? 2.793 59.603 -165.332 1.00 56.00 142 SER B CA 1
ATOM 4921 C C . SER B 1 146 ? 3.043 60.672 -164.258 1.00 58.01 142 SER B C 1
ATOM 4922 O O . SER B 1 146 ? 2.107 61.320 -163.801 1.00 58.87 142 SER B O 1
ATOM 4925 N N . ILE B 1 147 ? 4.307 60.820 -163.850 1.00 58.79 143 ILE B N 1
ATOM 4926 C CA . ILE B 1 147 ? 4.750 61.937 -163.004 1.00 60.98 143 ILE B CA 1
ATOM 4927 C C . ILE B 1 147 ? 5.894 62.743 -163.632 1.00 61.74 143 ILE B C 1
ATOM 4928 O O . ILE B 1 147 ? 6.513 63.556 -162.948 1.00 63.88 143 ILE B O 1
ATOM 4933 N N . GLY B 1 148 ? 6.159 62.545 -164.923 1.00 61.29 144 GLY B N 1
ATOM 4934 C CA . GLY B 1 148 ? 7.271 63.226 -165.590 1.00 62.67 144 GLY B CA 1
ATOM 4935 C C . GLY B 1 148 ? 7.580 62.662 -166.962 1.00 62.77 144 GLY B C 1
ATOM 4936 O O . GLY B 1 148 ? 6.908 61.741 -167.440 1.00 61.48 144 GLY B O 1
ATOM 4937 N N . GLU B 1 149 ? 8.612 63.213 -167.596 1.00 64.65 145 GLU B N 1
ATOM 4938 C CA . GLU B 1 149 ? 8.999 62.797 -168.948 1.00 65.00 145 GLU B CA 1
ATOM 4939 C C . GLU B 1 149 ? 9.280 61.297 -169.029 1.00 62.01 145 GLU B C 1
ATOM 4940 O O . GLU B 1 149 ? 8.910 60.662 -170.007 1.00 60.91 145 GLU B O 1
ATOM 4946 N N . TYR B 1 150 ? 9.902 60.738 -167.988 1.00 60.64 146 TYR B N 1
ATOM 4947 C CA . TYR B 1 150 ? 10.347 59.338 -167.997 1.00 58.47 146 TYR B CA 1
ATOM 4948 C C . TYR B 1 150 ? 9.283 58.311 -167.570 1.00 57.03 146 TYR B C 1
ATOM 4949 O O . TYR B 1 150 ? 9.592 57.123 -167.482 1.00 55.16 146 TYR B O 1
ATOM 4958 N N . THR B 1 151 ? 8.048 58.753 -167.317 1.00 57.16 147 THR B N 1
ATOM 4959 C CA . THR B 1 151 ? 6.924 57.841 -167.070 1.00 56.50 147 THR B CA 1
ATOM 4960 C C . THR B 1 151 ? 5.710 58.172 -167.953 1.00 56.88 147 THR B C 1
ATOM 4961 O O . THR B 1 151 ? 4.569 57.914 -167.574 1.00 57.76 147 THR B O 1
ATOM 4965 N N . SER B 1 152 ? 5.961 58.709 -169.144 1.00 56.91 148 SER B N 1
ATOM 4966 C CA . SER B 1 152 ? 4.896 59.216 -170.011 1.00 57.29 148 SER B CA 1
ATOM 4967 C C . SER B 1 152 ? 4.791 58.414 -171.302 1.00 56.14 148 SER B C 1
ATOM 4968 O O . SER B 1 152 ? 5.639 57.561 -171.583 1.00 54.80 148 SER B O 1
ATOM 4971 N N . ILE B 1 153 ? 3.734 58.688 -172.067 1.00 56.29 149 ILE B N 1
ATOM 4972 C CA . ILE B 1 153 ? 3.510 58.075 -173.377 1.00 55.45 149 ILE B CA 1
ATOM 4973 C C . ILE B 1 153 ? 4.260 58.922 -174.383 1.00 56.28 149 ILE B C 1
ATOM 4974 O O . ILE B 1 153 ? 3.943 60.094 -174.547 1.00 57.82 149 ILE B O 1
ATOM 4979 N N . LEU B 1 154 ? 5.245 58.338 -175.056 1.00 56.74 150 LEU B N 1
ATOM 4980 C CA . LEU B 1 154 ? 5.966 59.046 -176.112 1.00 58.76 150 LEU B CA 1
ATOM 4981 C C . LEU B 1 154 ? 5.159 59.045 -177.412 1.00 59.50 150 LEU B C 1
ATOM 4982 O O . LEU B 1 154 ? 4.753 57.991 -177.894 1.00 59.57 150 LEU B O 1
ATOM 4987 N N A LYS B 1 155 ? 5.017 60.235 -178.004 0.50 61.18 151 LYS B N 1
ATOM 4988 N N B LYS B 1 155 ? 4.827 60.231 -177.897 0.50 61.74 151 LYS B N 1
ATOM 4989 C CA A LYS B 1 155 ? 4.359 60.434 -179.304 0.50 61.92 151 LYS B CA 1
ATOM 4990 C CA B LYS B 1 155 ? 4.424 60.414 -179.277 0.50 62.94 151 LYS B CA 1
ATOM 4991 C C A LYS B 1 155 ? 5.256 61.136 -180.340 0.50 62.40 151 LYS B C 1
ATOM 4992 C C B LYS B 1 155 ? 5.654 61.065 -179.865 0.50 63.65 151 LYS B C 1
ATOM 4993 O O A LYS B 1 155 ? 4.780 61.486 -181.412 0.50 63.25 151 LYS B O 1
ATOM 4994 O O B LYS B 1 155 ? 6.727 61.032 -179.259 0.50 63.71 151 LYS B O 1
ATOM 5005 N N A LYS B 1 156 ? 6.537 61.343 -180.031 0.50 62.36 152 LYS B N 1
ATOM 5006 N N B LYS B 1 156 ? 5.538 61.656 -181.035 0.50 64.82 152 LYS B N 1
ATOM 5007 C CA A LYS B 1 156 ? 7.441 62.117 -180.905 0.50 63.63 152 LYS B CA 1
ATOM 5008 C CA B LYS B 1 156 ? 6.660 62.419 -181.511 0.50 65.85 152 LYS B CA 1
ATOM 5009 C C A LYS B 1 156 ? 7.764 61.399 -182.211 0.50 63.85 152 LYS B C 1
ATOM 5010 C C B LYS B 1 156 ? 7.633 61.506 -182.250 0.50 64.84 152 LYS B C 1
ATOM 5011 O O A LYS B 1 156 ? 7.509 60.198 -182.327 0.50 62.77 152 LYS B O 1
ATOM 5012 O O B LYS B 1 156 ? 7.749 60.312 -181.965 0.50 63.23 152 LYS B O 1
ATOM 5023 N N . ALA B 1 157 ? 8.345 62.122 -183.180 1.00 65.49 153 ALA B N 1
ATOM 5024 C CA . ALA B 1 157 ? 8.964 61.458 -184.333 1.00 65.62 153 ALA B CA 1
ATOM 5025 C C . ALA B 1 157 ? 10.287 60.774 -183.999 1.00 65.43 153 ALA B C 1
ATOM 5026 O O . ALA B 1 157 ? 11.007 61.206 -183.093 1.00 66.41 153 ALA B O 1
ATOM 5028 N N . VAL B 1 158 ? 10.603 59.713 -184.744 1.00 64.57 154 VAL B N 1
ATOM 5029 C CA . VAL B 1 158 ? 11.945 59.121 -184.718 1.00 64.04 154 VAL B CA 1
ATOM 5030 C C . VAL B 1 158 ? 12.836 60.065 -185.506 1.00 64.59 154 VAL B C 1
ATOM 5031 O O . VAL B 1 158 ? 12.466 60.472 -186.604 1.00 66.15 154 VAL B O 1
ATOM 5035 N N . ALA B 1 159 ? 13.997 60.405 -184.951 1.00 64.58 155 ALA B N 1
ATOM 5036 C CA . ALA B 1 159 ? 14.903 61.391 -185.559 1.00 65.93 155 ALA B CA 1
ATOM 5037 C C . ALA B 1 159 ? 15.545 60.873 -186.848 1.00 67.06 155 ALA B C 1
ATOM 5038 O O . ALA B 1 159 ? 15.628 59.666 -187.066 1.00 66.39 155 ALA B O 1
ATOM 5040 N N . ALA B 1 160 ? 15.982 61.797 -187.701 1.00 69.46 156 ALA B N 1
ATOM 5041 C CA . ALA B 1 160 ? 16.661 61.443 -188.948 1.00 70.69 156 ALA B CA 1
ATOM 5042 C C . ALA B 1 160 ? 18.056 60.863 -188.690 1.00 71.56 156 ALA B C 1
ATOM 5043 O O . ALA B 1 160 ? 18.501 59.971 -189.418 1.00 71.92 156 ALA B O 1
ATOM 5045 N N . GLU B 1 161 ? 18.734 61.365 -187.656 1.00 71.90 157 GLU B N 1
ATOM 5046 C CA . GLU B 1 161 ? 20.086 60.931 -187.321 1.00 72.20 157 GLU B CA 1
ATOM 5047 C C . GLU B 1 161 ? 20.221 60.537 -185.857 1.00 70.62 157 GLU B C 1
ATOM 5048 O O . GLU B 1 161 ? 19.362 60.849 -185.033 1.00 70.90 157 GLU B O 1
ATOM 5054 N N . TYR B 1 162 ? 21.310 59.835 -185.553 1.00 69.87 158 TYR B N 1
ATOM 5055 C CA . TYR B 1 162 ? 21.631 59.383 -184.193 1.00 67.77 158 TYR B CA 1
ATOM 5056 C C . TYR B 1 162 ? 23.154 59.423 -184.049 1.00 69.15 158 TYR B C 1
ATOM 5057 O O . TYR B 1 162 ? 23.867 58.675 -184.725 1.00 68.82 158 TYR B O 1
ATOM 5066 N N . LYS B 1 163 ? 23.630 60.308 -183.173 1.00 70.46 159 LYS B N 1
ATOM 5067 C CA . LYS B 1 163 ? 25.044 60.663 -183.072 1.00 72.46 159 LYS B CA 1
ATOM 5068 C C . LYS B 1 163 ? 25.724 59.765 -182.055 1.00 71.28 159 LYS B C 1
ATOM 5069 O O . LYS B 1 163 ? 25.343 59.772 -180.887 1.00 71.50 159 LYS B O 1
ATOM 5075 N N . VAL B 1 164 ? 26.720 58.996 -182.502 1.00 70.47 160 VAL B N 1
ATOM 5076 C CA . VAL B 1 164 ? 27.544 58.158 -181.615 1.00 69.01 160 VAL B CA 1
ATOM 5077 C C . VAL B 1 164 ? 29.025 58.514 -181.774 1.00 69.77 160 VAL B C 1
ATOM 5078 O O . VAL B 1 164 ? 29.394 59.160 -182.756 1.00 71.20 160 VAL B O 1
ATOM 5082 N N . PRO B 1 165 ? 29.881 58.092 -180.819 1.00 68.82 161 PRO B N 1
ATOM 5083 C CA . PRO B 1 165 ? 31.313 58.361 -180.963 1.00 70.24 161 PRO B CA 1
ATOM 5084 C C . PRO B 1 165 ? 31.957 57.550 -182.077 1.00 69.97 161 PRO B C 1
ATOM 5085 O O . PRO B 1 165 ? 31.500 56.451 -182.386 1.00 68.50 161 PRO B O 1
ATOM 5089 N N . GLY B 1 166 ? 33.019 58.095 -182.659 1.00 71.47 162 GLY B N 1
ATOM 5090 C CA . GLY B 1 166 ? 33.783 57.403 -183.687 1.00 72.49 162 GLY B CA 1
ATOM 5091 C C . GLY B 1 166 ? 34.364 56.089 -183.206 1.00 72.29 162 GLY B C 1
ATOM 5092 O O . GLY B 1 166 ? 34.494 55.152 -183.992 1.00 72.23 162 GLY B O 1
ATOM 5093 N N . THR B 1 167 ? 34.690 56.015 -181.912 1.00 72.65 163 THR B N 1
ATOM 5094 C CA . THR B 1 167 ? 35.210 54.780 -181.292 1.00 72.83 163 THR B CA 1
ATOM 5095 C C . THR B 1 167 ? 34.298 53.556 -181.454 1.00 70.63 163 THR B C 1
ATOM 5096 O O . THR B 1 167 ? 34.797 52.433 -181.460 1.00 70.38 163 THR B O 1
ATOM 5100 N N . VAL B 1 168 ? 32.984 53.776 -181.575 1.00 69.00 164 VAL B N 1
ATOM 5101 C CA . VAL B 1 168 ? 32.012 52.680 -181.681 1.00 67.27 164 VAL B CA 1
ATOM 5102 C C . VAL B 1 168 ? 31.158 52.665 -182.956 1.00 66.57 164 VAL B C 1
ATOM 5103 O O . VAL B 1 168 ? 30.356 51.748 -183.119 1.00 65.50 164 VAL B O 1
ATOM 5107 N N . ILE B 1 169 ? 31.323 53.642 -183.850 1.00 67.39 165 ILE B N 1
ATOM 5108 C CA . ILE B 1 169 ? 30.402 53.802 -184.993 1.00 67.22 165 ILE B CA 1
ATOM 5109 C C . ILE B 1 169 ? 30.346 52.606 -185.971 1.00 67.32 165 ILE B C 1
ATOM 5110 O O . ILE B 1 169 ? 29.264 52.263 -186.459 1.00 65.95 165 ILE B O 1
ATOM 5115 N N . ASN B 1 170 ? 31.487 51.979 -186.259 1.00 68.88 166 ASN B N 1
ATOM 5116 C CA . ASN B 1 170 ? 31.499 50.776 -187.106 1.00 69.03 166 ASN B CA 1
ATOM 5117 C C . ASN B 1 170 ? 30.643 49.690 -186.506 1.00 67.63 166 ASN B C 1
ATOM 5118 O O . ASN B 1 170 ? 29.904 49.012 -187.214 1.00 66.67 166 ASN B O 1
ATOM 5123 N N . ASN B 1 171 ? 30.749 49.553 -185.189 1.00 67.88 167 ASN B N 1
ATOM 5124 C CA . ASN B 1 171 ? 30.005 48.557 -184.443 1.00 66.62 167 ASN B CA 1
ATOM 5125 C C . ASN B 1 171 ? 28.500 48.849 -184.350 1.00 64.82 167 ASN B C 1
ATOM 5126 O O . ASN B 1 171 ? 27.706 47.923 -184.455 1.00 64.73 167 ASN B O 1
ATOM 5131 N N . ILE B 1 172 ? 28.112 50.116 -184.168 1.00 64.43 168 ILE B N 1
ATOM 5132 C CA . ILE B 1 172 ? 26.681 50.524 -184.177 1.00 63.03 168 ILE B CA 1
ATOM 5133 C C . ILE B 1 172 ? 26.028 50.343 -185.570 1.00 63.34 168 ILE B C 1
ATOM 5134 O O . ILE B 1 172 ? 24.863 49.957 -185.670 1.00 61.78 168 ILE B O 1
ATOM 5139 N N . LYS B 1 173 ? 26.776 50.635 -186.632 1.00 65.72 169 LYS B N 1
ATOM 5140 C CA . LYS B 1 173 ? 26.315 50.381 -188.000 1.00 66.52 169 LYS B CA 1
ATOM 5141 C C . LYS B 1 173 ? 26.120 48.892 -188.310 1.00 66.76 169 LYS B C 1
ATOM 5142 O O . LYS B 1 173 ? 25.237 48.541 -189.085 1.00 66.99 169 LYS B O 1
ATOM 5148 N N . GLU B 1 174 ? 26.947 48.033 -187.714 1.00 67.75 170 GLU B N 1
ATOM 5149 C CA . GLU B 1 174 ? 26.861 46.580 -187.900 1.00 68.41 170 GLU B CA 1
ATOM 5150 C C . GLU B 1 174 ? 25.598 46.018 -187.248 1.00 66.41 170 GLU B C 1
ATOM 5151 O O . GLU B 1 174 ? 24.964 45.104 -187.790 1.00 65.71 170 GLU B O 1
ATOM 5157 N N . MET B 1 175 ? 25.254 46.576 -186.086 1.00 64.95 171 MET B N 1
ATOM 5158 C CA . MET B 1 175 ? 24.016 46.258 -185.374 1.00 62.99 171 MET B CA 1
ATOM 5159 C C . MET B 1 175 ? 22.800 46.701 -186.178 1.00 62.44 171 MET B C 1
ATOM 5160 O O . MET B 1 175 ? 21.891 45.903 -186.416 1.00 62.71 171 MET B O 1
ATOM 5165 N N . LEU B 1 176 ? 22.783 47.973 -186.582 1.00 62.44 172 LEU B N 1
ATOM 5166 C CA . LEU B 1 176 ? 21.683 48.512 -187.389 1.00 62.28 172 LEU B CA 1
ATOM 5167 C C . LEU B 1 176 ? 21.522 47.724 -188.673 1.00 62.70 172 LEU B C 1
ATOM 5168 O O . LEU B 1 176 ? 20.406 47.379 -189.044 1.00 62.15 172 LEU B O 1
ATOM 5173 N N . SER B 1 177 ? 22.641 47.446 -189.338 1.00 63.97 173 SER B N 1
ATOM 5174 C CA . SER B 1 177 ? 22.645 46.624 -190.540 1.00 64.97 173 SER B CA 1
ATOM 5175 C C . SER B 1 177 ? 21.926 45.311 -190.269 1.00 64.38 173 SER B C 1
ATOM 5176 O O . SER B 1 177 ? 21.014 44.953 -191.012 1.00 65.01 173 SER B O 1
ATOM 5179 N N . ASP B 1 178 ? 22.300 44.624 -189.187 1.00 63.83 174 ASP B N 1
ATOM 5180 C CA . ASP B 1 178 ? 21.633 43.366 -188.809 1.00 63.10 174 ASP B CA 1
ATOM 5181 C C . ASP B 1 178 ? 20.149 43.576 -188.487 1.00 62.15 174 ASP B C 1
ATOM 5182 O O . ASP B 1 178 ? 19.313 42.765 -188.877 1.00 62.95 174 ASP B O 1
ATOM 5187 N N . MET B 1 179 ? 19.824 44.664 -187.795 1.00 61.16 175 MET B N 1
ATOM 5188 C CA . MET B 1 179 ? 18.428 45.002 -187.504 1.00 59.59 175 MET B CA 1
ATOM 5189 C C . MET B 1 179 ? 17.592 45.274 -188.769 1.00 60.21 175 MET B C 1
ATOM 5190 O O . MET B 1 179 ? 16.415 44.926 -188.795 1.00 58.73 175 MET B O 1
ATOM 5195 N N . ILE B 1 180 ? 18.195 45.865 -189.810 1.00 62.12 176 ILE B N 1
ATOM 5196 C CA . ILE B 1 180 ? 17.510 46.062 -191.106 1.00 63.97 176 ILE B CA 1
ATOM 5197 C C . ILE B 1 180 ? 17.258 44.709 -191.767 1.00 64.82 176 ILE B C 1
ATOM 5198 O O . ILE B 1 180 ? 16.163 44.459 -192.269 1.00 64.65 176 ILE B O 1
ATOM 5203 N N . ARG B 1 181 ? 18.291 43.862 -191.776 1.00 66.19 177 ARG B N 1
ATOM 5204 C CA . ARG B 1 181 ? 18.232 42.523 -192.379 1.00 67.48 177 ARG B CA 1
ATOM 5205 C C . ARG B 1 181 ? 17.207 41.626 -191.699 1.00 64.89 177 ARG B C 1
ATOM 5206 O O . ARG B 1 181 ? 16.537 40.844 -192.367 1.00 65.42 177 ARG B O 1
ATOM 5214 N N . ARG B 1 182 ? 17.094 41.745 -190.379 1.00 62.88 178 ARG B N 1
ATOM 5215 C CA . ARG B 1 182 ? 16.086 41.008 -189.609 1.00 62.11 178 ARG B CA 1
ATOM 5216 C C . ARG B 1 182 ? 14.675 41.432 -189.964 1.00 62.24 178 ARG B C 1
ATOM 5217 O O . ARG B 1 182 ? 13.797 40.582 -190.102 1.00 62.54 178 ARG B O 1
ATOM 5225 N N . ARG B 1 183 ? 14.468 42.739 -190.106 1.00 62.96 179 ARG B N 1
ATOM 5226 C CA . ARG B 1 183 ? 13.161 43.292 -190.476 1.00 63.96 179 ARG B CA 1
ATOM 5227 C C . ARG B 1 183 ? 12.739 42.859 -191.887 1.00 66.37 179 ARG B C 1
ATOM 5228 O O . ARG B 1 183 ? 11.561 42.591 -192.129 1.00 66.80 179 ARG B O 1
ATOM 5236 N N . ASN B 1 184 ? 13.698 42.791 -192.808 1.00 68.55 180 ASN B N 1
ATOM 5237 C CA . ASN B 1 184 ? 13.423 42.326 -194.169 1.00 71.10 180 ASN B CA 1
ATOM 5238 C C . ASN B 1 184 ? 12.974 40.870 -194.246 1.00 72.79 180 ASN B C 1
ATOM 5239 O O . ASN B 1 184 ? 12.255 40.514 -195.171 1.00 74.28 180 ASN B O 1
ATOM 5244 N N . ARG B 1 185 ? 13.381 40.033 -193.290 1.00 73.85 181 ARG B N 1
ATOM 5245 C CA . ARG B 1 185 ? 12.873 38.657 -193.228 1.00 76.16 181 ARG B CA 1
ATOM 5246 C C . ARG B 1 185 ? 11.468 38.588 -192.635 1.00 76.07 181 ARG B C 1
ATOM 5247 O O . ARG B 1 185 ? 10.683 37.722 -193.027 1.00 77.66 181 ARG B O 1
ATOM 5255 N N . ILE B 1 186 ? 11.145 39.494 -191.710 1.00 74.92 182 ILE B N 1
ATOM 5256 C CA . ILE B 1 186 ? 9.781 39.599 -191.173 1.00 74.76 182 ILE B CA 1
ATOM 5257 C C . ILE B 1 186 ? 8.783 39.892 -192.310 1.00 77.26 182 ILE B C 1
ATOM 5258 O O . ILE B 1 186 ? 7.741 39.247 -192.399 1.00 76.41 182 ILE B O 1
ATOM 5263 N N . ILE B 1 187 ? 9.133 40.826 -193.190 1.00 80.71 183 ILE B N 1
ATOM 5264 C CA . ILE B 1 187 ? 8.316 41.143 -194.372 1.00 85.63 183 ILE B CA 1
ATOM 5265 C C . ILE B 1 187 ? 8.319 40.017 -195.447 1.00 92.50 183 ILE B C 1
ATOM 5266 O O . ILE B 1 187 ? 7.328 39.863 -196.169 1.00 93.94 183 ILE B O 1
ATOM 5271 N N A ASN B 1 188 ? 9.419 39.250 -195.490 0.50 95.90 184 ASN B N 1
ATOM 5272 N N B ASN B 1 188 ? 9.437 39.300 -195.597 0.50 95.70 184 ASN B N 1
ATOM 5273 C CA A ASN B 1 188 ? 9.619 37.996 -196.274 0.50 99.26 184 ASN B CA 1
ATOM 5274 C CA B ASN B 1 188 ? 9.550 38.188 -196.560 0.50 98.97 184 ASN B CA 1
ATOM 5275 C C A ASN B 1 188 ? 10.213 38.232 -197.664 0.50 101.94 184 ASN B C 1
ATOM 5276 C C B ASN B 1 188 ? 9.598 36.823 -195.855 0.50 100.94 184 ASN B C 1
ATOM 5277 O O A ASN B 1 188 ? 9.822 39.164 -198.368 0.50 102.15 184 ASN B O 1
ATOM 5278 O O B ASN B 1 188 ? 8.738 36.514 -195.024 0.50 100.79 184 ASN B O 1
ATOM 5287 N N A GLY B 1 189 ? 11.169 37.382 -198.045 0.50 104.78 185 GLY B N 1
ATOM 5288 N N B GLY B 1 189 ? 10.601 36.009 -196.183 0.50 103.30 185 GLY B N 1
ATOM 5289 C CA A GLY B 1 189 ? 11.593 36.249 -197.207 0.50 105.31 185 GLY B CA 1
ATOM 5290 C CA B GLY B 1 189 ? 11.605 36.372 -197.177 0.50 105.42 185 GLY B CA 1
ATOM 5291 C C A GLY B 1 189 ? 13.012 36.291 -196.642 0.50 105.71 185 GLY B C 1
ATOM 5292 C C B GLY B 1 189 ? 13.024 36.247 -196.652 0.50 105.84 185 GLY B C 1
ATOM 5293 O O A GLY B 1 189 ? 13.215 35.985 -195.464 0.50 104.37 185 GLY B O 1
ATOM 5294 O O B GLY B 1 189 ? 13.240 35.778 -195.532 0.50 104.60 185 GLY B O 1
ATOM 5295 N N . GLY B 1 190 ? 13.987 36.659 -197.477 1.00 107.89 186 GLY B N 1
ATOM 5296 C CA . GLY B 1 190 ? 15.417 36.671 -197.104 1.00 107.31 186 GLY B CA 1
ATOM 5297 C C . GLY B 1 190 ? 16.100 37.947 -197.561 1.00 107.16 186 GLY B C 1
ATOM 5298 O O . GLY B 1 190 ? 15.616 39.050 -197.299 1.00 104.82 186 GLY B O 1
ATOM 5299 N N . VAL B 1 200 ? 4.911 49.792 -211.180 1.00 123.37 196 VAL B N 1
ATOM 5300 C CA . VAL B 1 200 ? 3.652 50.527 -211.304 1.00 126.38 196 VAL B CA 1
ATOM 5301 C C . VAL B 1 200 ? 3.440 51.501 -210.137 1.00 126.45 196 VAL B C 1
ATOM 5302 O O . VAL B 1 200 ? 3.083 52.662 -210.356 1.00 121.71 196 VAL B O 1
ATOM 5306 N N . GLY B 1 201 ? 3.680 51.028 -208.912 1.00 128.48 197 GLY B N 1
ATOM 5307 C CA . GLY B 1 201 ? 3.374 51.782 -207.697 1.00 126.78 197 GLY B CA 1
ATOM 5308 C C . GLY B 1 201 ? 4.584 52.408 -207.033 1.00 125.40 197 GLY B C 1
ATOM 5309 O O . GLY B 1 201 ? 4.941 52.037 -205.914 1.00 125.13 197 GLY B O 1
ATOM 5310 N N . ARG B 1 202 ? 5.224 53.336 -207.742 1.00 122.66 198 ARG B N 1
ATOM 5311 C CA . ARG B 1 202 ? 6.236 54.236 -207.164 1.00 119.47 198 ARG B CA 1
ATOM 5312 C C . ARG B 1 202 ? 5.773 55.695 -207.218 1.00 114.69 198 ARG B C 1
ATOM 5313 O O . ARG B 1 202 ? 5.920 56.426 -206.234 1.00 111.71 198 ARG B O 1
ATOM 5321 N N . GLU B 1 203 ? 5.221 56.115 -208.359 1.00 110.37 199 GLU B N 1
ATOM 5322 C CA . GLU B 1 203 ? 4.505 57.397 -208.445 1.00 104.56 199 GLU B CA 1
ATOM 5323 C C . GLU B 1 203 ? 3.213 57.348 -207.614 1.00 96.18 199 GLU B C 1
ATOM 5324 O O . GLU B 1 203 ? 2.770 58.377 -207.098 1.00 93.20 199 GLU B O 1
ATOM 5330 N N . HIS B 1 204 ? 2.618 56.157 -207.497 1.00 87.65 200 HIS B N 1
ATOM 5331 C CA . HIS B 1 204 ? 1.444 55.954 -206.645 1.00 83.81 200 HIS B CA 1
ATOM 5332 C C . HIS B 1 204 ? 1.778 56.174 -205.169 1.00 77.50 200 HIS B C 1
ATOM 5333 O O . HIS B 1 204 ? 0.992 56.784 -204.449 1.00 77.15 200 HIS B O 1
ATOM 5340 N N . LEU B 1 205 ? 2.937 55.684 -204.730 1.00 72.26 201 LEU B N 1
ATOM 5341 C CA . LEU B 1 205 ? 3.404 55.912 -203.353 1.00 69.52 201 LEU B CA 1
ATOM 5342 C C . LEU B 1 205 ? 3.657 57.390 -203.055 1.00 66.48 201 LEU B C 1
ATOM 5343 O O . LEU B 1 205 ? 3.174 57.905 -202.047 1.00 65.45 201 LEU B O 1
ATOM 5348 N N . ASP B 1 206 ? 4.412 58.061 -203.924 1.00 64.51 202 ASP B N 1
ATOM 5349 C CA . ASP B 1 206 ? 4.688 59.497 -203.761 1.00 64.25 202 ASP B CA 1
ATOM 5350 C C . ASP B 1 206 ? 3.392 60.305 -203.694 1.00 62.40 202 ASP B C 1
ATOM 5351 O O . ASP B 1 206 ? 3.255 61.184 -202.841 1.00 61.74 202 ASP B O 1
ATOM 5356 N N . TRP B 1 207 ? 2.446 59.983 -204.579 1.00 59.41 203 TRP B N 1
ATOM 5357 C CA . TRP B 1 207 ? 1.113 60.596 -204.563 1.00 55.72 203 TRP B CA 1
ATOM 5358 C C . TRP B 1 207 ? 0.364 60.314 -203.259 1.00 54.79 203 TRP B C 1
ATOM 5359 O O . TRP B 1 207 ? -0.226 61.227 -202.681 1.00 56.74 203 TRP B O 1
ATOM 5370 N N . CYS B 1 208 ? 0.372 59.054 -202.820 1.00 53.77 204 CYS B N 1
ATOM 5371 C CA . CYS B 1 208 ? -0.242 58.661 -201.540 1.00 52.62 204 CYS B CA 1
ATOM 5372 C C . CYS B 1 208 ? 0.394 59.388 -200.352 1.00 51.52 204 CYS B C 1
ATOM 5373 O O . CYS B 1 208 ? -0.310 59.805 -199.429 1.00 49.63 204 CYS B O 1
ATOM 5376 N N . ARG B 1 209 ? 1.717 59.541 -200.391 1.00 51.83 205 ARG B N 1
ATOM 5377 C CA . ARG B 1 209 ? 2.453 60.274 -199.355 1.00 52.77 205 ARG B CA 1
ATOM 5378 C C . ARG B 1 209 ? 2.084 61.757 -199.374 1.00 53.86 205 ARG B C 1
ATOM 5379 O O . ARG B 1 209 ? 1.811 62.330 -198.317 1.00 55.76 205 ARG B O 1
ATOM 5387 N N . GLU B 1 210 ? 2.085 62.361 -200.570 1.00 52.99 206 GLU B N 1
ATOM 5388 C CA A GLU B 1 210 ? 1.640 63.753 -200.766 0.50 53.24 206 GLU B CA 1
ATOM 5389 C CA B GLU B 1 210 ? 1.666 63.754 -200.722 0.50 53.24 206 GLU B CA 1
ATOM 5390 C C . GLU B 1 210 ? 0.228 63.960 -200.231 1.00 52.97 206 GLU B C 1
ATOM 5391 O O . GLU B 1 210 ? -0.047 64.935 -199.526 1.00 51.73 206 GLU B O 1
ATOM 5402 N N . PHE B 1 211 ? -0.671 63.041 -200.588 1.00 53.83 207 PHE B N 1
ATOM 5403 C CA . PHE B 1 211 ? -2.070 63.121 -200.152 1.00 55.44 207 PHE B CA 1
ATOM 5404 C C . PHE B 1 211 ? -2.217 62.943 -198.642 1.00 56.44 207 PHE B C 1
ATOM 5405 O O . PHE B 1 211 ? -2.944 63.699 -197.998 1.00 58.54 207 PHE B O 1
ATOM 5413 N N . ALA B 1 212 ? -1.549 61.934 -198.092 1.00 57.03 208 ALA B N 1
ATOM 5414 C CA . ALA B 1 212 ? -1.546 61.708 -196.646 1.00 58.08 208 ALA B CA 1
ATOM 5415 C C . ALA B 1 212 ? -0.930 62.886 -195.884 1.00 59.79 208 ALA B C 1
ATOM 5416 O O . ALA B 1 212 ? -1.412 63.241 -194.809 1.00 60.64 208 ALA B O 1
ATOM 5418 N N . SER B 1 213 ? 0.106 63.507 -196.457 1.00 60.93 209 SER B N 1
ATOM 5419 C CA . SER B 1 213 ? 0.766 64.672 -195.838 1.00 62.08 209 SER B CA 1
ATOM 5420 C C . SER B 1 213 ? -0.075 65.953 -195.794 1.00 62.49 209 SER B C 1
ATOM 5421 O O . SER B 1 213 ? 0.363 66.933 -195.194 1.00 64.64 209 SER B O 1
ATOM 5424 N N . GLY B 1 214 ? -1.242 65.966 -196.448 1.00 62.57 210 GLY B N 1
ATOM 5425 C CA . GLY B 1 214 ? -2.198 67.075 -196.341 1.00 61.08 210 GLY B CA 1
ATOM 5426 C C . GLY B 1 214 ? -2.600 67.766 -197.636 1.00 60.17 210 GLY B C 1
ATOM 5427 O O . GLY B 1 214 ? -3.465 68.638 -197.609 1.00 61.49 210 GLY B O 1
ATOM 5428 N N . LYS B 1 215 ? -1.988 67.402 -198.764 1.00 58.63 211 LYS B N 1
ATOM 5429 C CA . LYS B 1 215 ? -2.371 67.960 -200.066 1.00 59.15 211 LYS B CA 1
ATOM 5430 C C . LYS B 1 215 ? -3.652 67.271 -200.557 1.00 60.95 211 LYS B C 1
ATOM 5431 O O . LYS B 1 215 ? -3.632 66.484 -201.509 1.00 61.32 211 LYS B O 1
ATOM 5437 N N . PHE B 1 216 ? -4.765 67.601 -199.901 1.00 61.15 212 PHE B N 1
ATOM 5438 C CA . PHE B 1 216 ? -6.021 66.837 -200.021 1.00 58.73 212 PHE B CA 1
ATOM 5439 C C . PHE B 1 216 ? -6.803 67.064 -201.318 1.00 58.05 212 PHE B C 1
ATOM 5440 O O . PHE B 1 216 ? -7.586 66.201 -201.713 1.00 57.63 212 PHE B O 1
ATOM 5448 N N . LEU B 1 217 ? -6.591 68.204 -201.978 1.00 59.29 213 LEU B N 1
ATOM 5449 C CA . LEU B 1 217 ? -7.207 68.467 -203.291 1.00 60.42 213 LEU B CA 1
ATOM 5450 C C . LEU B 1 217 ? -6.679 67.558 -204.405 1.00 60.38 213 LEU B C 1
ATOM 5451 O O . LEU B 1 217 ? -7.282 67.500 -205.474 1.00 61.13 213 LEU B O 1
ATOM 5456 N N . ASN B 1 218 ? -5.547 66.887 -204.175 1.00 61.53 214 ASN B N 1
ATOM 5457 C CA . ASN B 1 218 ? -5.093 65.797 -205.045 1.00 61.46 214 ASN B CA 1
ATOM 5458 C C . ASN B 1 218 ? -6.169 64.733 -205.273 1.00 61.12 214 ASN B C 1
ATOM 5459 O O . ASN B 1 218 ? -6.285 64.212 -206.388 1.00 64.05 214 ASN B O 1
ATOM 5464 N N . ALA B 1 219 ? -6.954 64.429 -204.234 1.00 58.01 215 ALA B N 1
ATOM 5465 C CA . ALA B 1 219 ? -8.066 63.459 -204.318 1.00 57.24 215 ALA B CA 1
ATOM 5466 C C . ALA B 1 219 ? -9.026 63.670 -205.502 1.00 56.23 215 ALA B C 1
ATOM 5467 O O . ALA B 1 219 ? -9.561 62.701 -206.036 1.00 55.99 215 ALA B O 1
ATOM 5469 N N . PHE B 1 220 ? -9.226 64.926 -205.910 1.00 55.85 216 PHE B N 1
ATOM 5470 C CA . PHE B 1 220 ? -10.069 65.252 -207.070 1.00 53.92 216 PHE B CA 1
ATOM 5471 C C . PHE B 1 220 ? -9.447 64.914 -208.434 1.00 55.52 216 PHE B C 1
ATOM 5472 O O . PHE B 1 220 ? -10.136 65.018 -209.450 1.00 56.79 216 PHE B O 1
ATOM 5480 N N . ASN B 1 221 ? -8.167 64.534 -208.475 1.00 56.61 217 ASN B N 1
ATOM 5481 C CA . ASN B 1 221 ? -7.485 64.236 -209.740 1.00 56.81 217 ASN B CA 1
ATOM 5482 C C . ASN B 1 221 ? -6.354 63.184 -209.600 1.00 56.84 217 ASN B C 1
ATOM 5483 O O . ASN B 1 221 ? -5.191 63.460 -209.924 1.00 56.64 217 ASN B O 1
ATOM 5488 N N . PRO B 1 222 ? -6.696 61.960 -209.139 1.00 56.05 218 PRO B N 1
ATOM 5489 C CA . PRO B 1 222 ? -5.662 60.935 -208.942 1.00 55.54 218 PRO B CA 1
ATOM 5490 C C . PRO B 1 222 ? -5.063 60.434 -210.270 1.00 55.92 218 PRO B C 1
ATOM 5491 O O . PRO B 1 222 ? -5.806 60.261 -211.237 1.00 59.08 218 PRO B O 1
ATOM 5495 N N . PRO B 1 223 ? -3.737 60.181 -210.314 1.00 54.72 219 PRO B N 1
ATOM 5496 C CA . PRO B 1 223 ? -3.045 59.846 -211.575 1.00 53.86 219 PRO B CA 1
ATOM 5497 C C . PRO B 1 223 ? -3.452 58.519 -212.236 1.00 53.68 219 PRO B C 1
ATOM 5498 O O . PRO B 1 223 ? -3.226 58.348 -213.437 1.00 55.21 219 PRO B O 1
ATOM 5502 N N . TRP B 1 224 ? -4.025 57.597 -211.462 1.00 52.43 220 TRP B N 1
ATOM 5503 C CA . TRP B 1 224 ? -4.526 56.316 -211.990 1.00 51.73 220 TRP B CA 1
ATOM 5504 C C . TRP B 1 224 ? -5.935 56.386 -212.588 1.00 51.06 220 TRP B C 1
ATOM 5505 O O . TRP B 1 224 ? -6.339 55.468 -213.296 1.00 51.88 220 TRP B O 1
ATOM 5516 N N . GLY B 1 225 ? -6.682 57.449 -212.289 1.00 51.07 221 GLY B N 1
ATOM 5517 C CA . GLY B 1 225 ? -8.080 57.572 -212.713 1.00 51.88 221 GLY B CA 1
ATOM 5518 C C . GLY B 1 225 ? -8.938 57.894 -211.509 1.00 54.06 221 GLY B C 1
ATOM 5519 O O . GLY B 1 225 ? -8.514 58.646 -210.634 1.00 53.01 221 GLY B O 1
ATOM 5520 N N . GLU B 1 226 ? -10.140 57.325 -211.458 1.00 58.39 222 GLU B N 1
ATOM 5521 C CA . GLU B 1 226 ? -11.045 57.541 -210.318 1.00 63.28 222 GLU B CA 1
ATOM 5522 C C . GLU B 1 226 ? -10.427 57.075 -208.984 1.00 62.17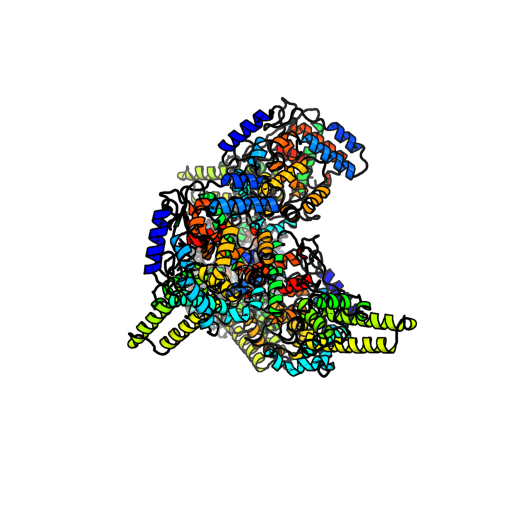 222 GLU B C 1
ATOM 5523 O O . GLU B 1 226 ? -9.672 56.101 -208.938 1.00 61.31 222 GLU B O 1
ATOM 5529 N N . ILE B 1 227 ? -10.756 57.805 -207.919 1.00 60.72 223 ILE B N 1
ATOM 5530 C CA . ILE B 1 227 ? -10.128 57.662 -206.591 1.00 61.12 223 ILE B CA 1
ATOM 5531 C C . ILE B 1 227 ? -10.108 56.232 -206.018 1.00 63.65 223 ILE B C 1
ATOM 5532 O O . ILE B 1 227 ? -9.127 55.840 -205.374 1.00 63.39 223 ILE B O 1
ATOM 5537 N N . ASN B 1 228 ? -11.168 55.460 -206.268 1.00 65.36 224 ASN B N 1
ATOM 5538 C CA . ASN B 1 228 ? -11.308 54.103 -205.716 1.00 66.79 224 ASN B CA 1
ATOM 5539 C C . ASN B 1 228 ? -10.983 52.971 -206.688 1.00 65.65 224 ASN B C 1
ATOM 5540 O O . ASN B 1 228 ? -11.366 51.826 -206.446 1.00 64.37 224 ASN B O 1
ATOM 5545 N N . LYS B 1 229 ? -10.256 53.274 -207.763 1.00 66.16 225 LYS B N 1
ATOM 5546 C CA . LYS B 1 229 ? -9.923 52.269 -208.772 1.00 67.21 225 LYS B CA 1
ATOM 5547 C C . LYS B 1 229 ? -9.126 51.123 -208.146 1.00 68.09 225 LYS B C 1
ATOM 5548 O O . LYS B 1 229 ? -8.188 51.362 -207.384 1.00 69.57 225 LYS B O 1
ATOM 5554 N N . ALA B 1 230 ? -9.518 49.891 -208.467 1.00 68.71 226 ALA B N 1
ATOM 5555 C CA . ALA B 1 230 ? -8.834 48.693 -207.980 1.00 69.30 226 ALA B CA 1
ATOM 5556 C C . ALA B 1 230 ? -7.674 48.326 -208.891 1.00 70.72 226 ALA B C 1
ATOM 5557 O O . ALA B 1 230 ? -7.680 48.657 -210.078 1.00 73.51 226 ALA B O 1
ATOM 5559 N N . GLY B 1 231 ? -6.683 47.641 -208.322 1.00 72.59 227 GLY B N 1
ATOM 5560 C CA . GLY B 1 231 ? -5.551 47.104 -209.078 1.00 74.12 227 GLY B CA 1
ATOM 5561 C C . GLY B 1 231 ? -5.782 45.651 -209.452 1.00 75.89 227 GLY B C 1
ATOM 5562 O O . GLY B 1 231 ? -6.917 45.162 -209.411 1.00 76.56 227 GLY B O 1
ATOM 5563 N N . LYS B 1 232 ? -4.698 44.962 -209.810 1.00 76.14 228 LYS B N 1
ATOM 5564 C CA . LYS B 1 232 ? -4.738 43.519 -210.111 1.00 75.96 228 LYS B CA 1
ATOM 5565 C C . LYS B 1 232 ? -5.227 42.677 -208.926 1.00 71.81 228 LYS B C 1
ATOM 5566 O O . LYS B 1 232 ? -5.907 41.669 -209.121 1.00 69.23 228 LYS B O 1
ATOM 5572 N N . SER B 1 233 ? -4.878 43.101 -207.711 1.00 69.09 229 SER B N 1
ATOM 5573 C CA . SER B 1 233 ? -5.334 42.446 -206.485 1.00 66.63 229 SER B CA 1
ATOM 5574 C C . SER B 1 233 ? -6.851 42.512 -206.286 1.00 66.64 229 SER B C 1
ATOM 5575 O O . SER B 1 233 ? -7.431 41.617 -205.667 1.00 65.24 229 SER B O 1
ATOM 5578 N N . GLY B 1 234 ? -7.479 43.578 -206.789 1.00 66.50 230 GLY B N 1
ATOM 5579 C CA . GLY B 1 234 ? -8.900 43.841 -206.553 1.00 66.15 230 GLY B CA 1
ATOM 5580 C C . GLY B 1 234 ? -9.156 44.825 -205.419 1.00 66.15 230 GLY B C 1
ATOM 5581 O O . GLY B 1 234 ? -10.287 45.289 -205.253 1.00 64.98 230 GLY B O 1
ATOM 5582 N N . TYR B 1 235 ? -8.118 45.142 -204.638 1.00 66.67 231 TYR B N 1
ATOM 5583 C CA . TYR B 1 235 ? -8.199 46.175 -203.605 1.00 67.00 231 TYR B CA 1
ATOM 5584 C C . TYR B 1 235 ? -7.892 47.541 -204.224 1.00 64.53 231 TYR B C 1
ATOM 5585 O O . TYR B 1 235 ? -7.107 47.618 -205.174 1.00 63.96 231 TYR B O 1
ATOM 5594 N N . PRO B 1 236 ? -8.504 48.621 -203.693 1.00 61.13 232 PRO B N 1
ATOM 5595 C CA . PRO B 1 236 ? -8.185 49.970 -204.161 1.00 60.21 232 PRO B CA 1
ATOM 5596 C C . PRO B 1 236 ? -6.691 50.308 -204.101 1.00 58.85 232 PRO B C 1
ATOM 5597 O O . PRO B 1 236 ? -6.002 49.890 -203.169 1.00 57.63 232 PRO B O 1
ATOM 5601 N N . LEU B 1 237 ? -6.216 51.054 -205.097 1.00 57.92 233 LEU B N 1
ATOM 5602 C CA . LEU B 1 237 ? -4.809 51.466 -205.184 1.00 56.44 233 LEU B CA 1
ATOM 5603 C C . LEU B 1 237 ? -4.408 52.425 -204.061 1.00 55.83 233 LEU B C 1
ATOM 5604 O O . LEU B 1 237 ? -3.254 52.426 -203.627 1.00 57.77 233 LEU B O 1
ATOM 5609 N N . LEU B 1 238 ? -5.356 53.246 -203.610 1.00 54.49 234 LEU B N 1
ATOM 5610 C CA . LEU B 1 238 ? -5.158 54.105 -202.441 1.00 53.20 234 LEU B CA 1
ATOM 5611 C C . LEU B 1 238 ? -4.897 53.278 -201.178 1.00 54.02 234 LEU B C 1
ATOM 5612 O O . LEU B 1 238 ? -4.000 53.606 -200.401 1.00 54.80 234 LEU B O 1
ATOM 5617 N N . ALA B 1 239 ? -5.688 52.220 -200.985 1.00 54.59 235 ALA B N 1
ATOM 5618 C CA . ALA B 1 239 ? -5.579 51.336 -199.815 1.00 53.10 235 ALA B CA 1
ATOM 5619 C C . ALA B 1 239 ? -4.281 50.533 -199.822 1.00 53.07 235 ALA B C 1
ATOM 5620 O O . ALA B 1 239 ? -3.597 50.433 -198.798 1.00 52.77 235 ALA B O 1
ATOM 5622 N N . THR B 1 240 ? -3.964 49.960 -200.981 1.00 53.16 236 THR B N 1
ATOM 5623 C CA . THR B 1 240 ? -2.698 49.265 -201.210 1.00 52.73 236 THR B CA 1
ATOM 5624 C C . THR B 1 240 ? -1.505 50.205 -201.055 1.00 53.09 236 THR B C 1
ATOM 5625 O O . THR B 1 240 ? -0.483 49.813 -200.499 1.00 54.10 236 THR B O 1
ATOM 5629 N N . GLY B 1 241 ? -1.639 51.433 -201.556 1.00 54.23 237 GLY B N 1
ATOM 5630 C CA . GLY B 1 241 ? -0.584 52.444 -201.459 1.00 55.44 237 GLY B CA 1
ATOM 5631 C C . GLY B 1 241 ? -0.298 52.875 -200.030 1.00 57.61 237 GLY B C 1
ATOM 5632 O O . GLY B 1 241 ? 0.863 52.968 -199.624 1.00 58.75 237 GLY B O 1
ATOM 5633 N N . LEU B 1 242 ? -1.359 53.134 -199.269 1.00 58.67 238 LEU B N 1
ATOM 5634 C CA . LEU B 1 242 ? -1.240 53.466 -197.850 1.00 59.58 238 LEU B CA 1
ATOM 5635 C C . LEU B 1 242 ? -0.711 52.294 -197.022 1.00 60.34 238 LEU B C 1
ATOM 5636 O O . LEU B 1 242 ? 0.119 52.491 -196.137 1.00 62.89 238 LEU B O 1
ATOM 5641 N N . ALA B 1 243 ? -1.186 51.085 -197.312 1.00 60.60 239 ALA B N 1
ATOM 5642 C CA . ALA B 1 243 ? -0.722 49.884 -196.612 1.00 61.13 239 ALA B CA 1
ATOM 5643 C C . ALA B 1 243 ? 0.774 49.632 -196.806 1.00 61.71 239 ALA B C 1
ATOM 5644 O O . ALA B 1 243 ? 1.445 49.184 -195.878 1.00 66.16 239 ALA B O 1
ATOM 5646 N N . LYS B 1 244 ? 1.294 49.915 -197.998 1.00 61.11 240 LYS B N 1
ATOM 5647 C CA . LYS B 1 244 ? 2.730 49.778 -198.251 1.00 64.04 240 LYS B CA 1
ATOM 5648 C C . LYS B 1 244 ? 3.534 50.921 -197.630 1.00 63.20 240 LYS B C 1
ATOM 5649 O O . LYS B 1 244 ? 4.689 50.720 -197.249 1.00 63.25 240 LYS B O 1
ATOM 5655 N N . LEU B 1 245 ? 2.934 52.112 -197.545 1.00 62.27 241 LEU B N 1
ATOM 5656 C CA . LEU B 1 245 ? 3.533 53.237 -196.803 1.00 60.65 241 LEU B CA 1
ATOM 5657 C C . LEU B 1 245 ? 3.637 52.954 -195.298 1.00 60.68 241 LEU B C 1
ATOM 5658 O O . LEU B 1 245 ? 4.573 53.425 -194.652 1.00 61.86 241 LEU B O 1
ATOM 5663 N N . VAL B 1 246 ? 2.689 52.194 -194.747 1.00 60.00 242 VAL B N 1
ATOM 5664 C CA . VAL B 1 246 ? 2.780 51.736 -193.355 1.00 61.36 242 VAL B CA 1
ATOM 5665 C C . VAL B 1 246 ? 4.029 50.869 -193.145 1.00 63.93 242 VAL B C 1
ATOM 5666 O O . VAL B 1 246 ? 4.771 51.087 -192.189 1.00 65.54 242 VAL B O 1
ATOM 5670 N N . GLU B 1 247 ? 4.262 49.906 -194.036 1.00 65.77 243 GLU B N 1
ATOM 5671 C CA . GLU B 1 247 ? 5.464 49.062 -193.957 1.00 67.88 243 GLU B CA 1
ATOM 5672 C C . GLU B 1 247 ? 6.776 49.831 -194.131 1.00 66.84 243 GLU B C 1
ATOM 5673 O O . GLU B 1 247 ? 7.773 49.487 -193.506 1.00 66.43 243 GLU B O 1
ATOM 5679 N N . LEU B 1 248 ? 6.781 50.854 -194.982 1.00 67.78 244 LEU B N 1
ATOM 5680 C CA . LEU B 1 248 ? 8.011 51.595 -195.283 1.00 68.52 244 LEU B CA 1
ATOM 5681 C C . LEU B 1 248 ? 8.344 52.639 -194.222 1.00 67.36 244 LEU B C 1
ATOM 5682 O O . LEU B 1 248 ? 9.449 52.631 -193.679 1.00 69.27 244 LEU B O 1
ATOM 5687 N N . GLU B 1 249 ? 7.393 53.528 -193.938 1.00 65.99 245 GLU B N 1
ATOM 5688 C CA . GLU B 1 249 ? 7.605 54.633 -192.991 1.00 64.66 245 GLU B CA 1
ATOM 5689 C C . GLU B 1 249 ? 7.032 54.421 -191.591 1.00 62.14 245 GLU B C 1
ATOM 5690 O O . GLU B 1 249 ? 7.490 55.068 -190.657 1.00 61.94 245 GLU B O 1
ATOM 5696 N N . GLY B 1 250 ? 6.043 53.537 -191.448 1.00 60.70 246 GLY B N 1
ATOM 5697 C CA . GLY B 1 250 ? 5.376 53.295 -190.161 1.00 59.38 246 GLY B CA 1
ATOM 5698 C C . GLY B 1 250 ? 3.915 53.704 -190.190 1.00 58.60 246 GLY B C 1
ATOM 5699 O O . GLY B 1 250 ? 3.490 54.464 -191.060 1.00 57.35 246 GLY B O 1
ATOM 5700 N N . LYS B 1 251 ? 3.156 53.219 -189.209 1.00 58.87 247 LYS B N 1
ATOM 5701 C CA . LYS B 1 251 ? 1.707 53.473 -189.114 1.00 59.26 247 LYS B CA 1
ATOM 5702 C C . LYS B 1 251 ? 1.286 54.929 -188.845 1.00 61.06 247 LYS B C 1
ATOM 5703 O O . LYS B 1 251 ? 0.087 55.211 -188.781 1.00 61.45 247 LYS B O 1
ATOM 5709 N N . ASP B 1 252 ? 2.251 55.836 -188.670 1.00 62.53 248 ASP B N 1
ATOM 5710 C CA . ASP B 1 252 ? 1.974 57.275 -188.582 1.00 63.64 248 ASP B CA 1
ATOM 5711 C C . ASP B 1 252 ? 1.319 57.846 -189.848 1.00 63.73 248 ASP B C 1
ATOM 5712 O O . ASP B 1 252 ? 0.553 58.812 -189.765 1.00 65.26 248 ASP B O 1
ATOM 5717 N N . VAL B 1 253 ? 1.613 57.255 -191.008 1.00 61.96 249 VAL B N 1
ATOM 5718 C CA . VAL B 1 253 ? 0.981 57.661 -192.270 1.00 59.95 249 VAL B CA 1
ATOM 5719 C C . VAL B 1 253 ? -0.550 57.538 -192.224 1.00 58.71 249 VAL B C 1
ATOM 5720 O O . VAL B 1 253 ? -1.246 58.339 -192.840 1.00 59.56 249 VAL B O 1
ATOM 5724 N N . MET B 1 254 ? -1.065 56.560 -191.481 1.00 58.19 250 MET B N 1
ATOM 5725 C CA . MET B 1 254 ? -2.513 56.398 -191.314 1.00 60.06 250 MET B CA 1
ATOM 5726 C C . MET B 1 254 ? -3.145 57.482 -190.443 1.00 61.19 250 MET B C 1
ATOM 5727 O O . MET B 1 254 ? -4.306 57.833 -190.651 1.00 61.45 250 MET B O 1
ATOM 5732 N N . ASP B 1 255 ? -2.399 57.999 -189.467 1.00 62.31 251 ASP B N 1
ATOM 5733 C CA . ASP B 1 255 ? -2.868 59.133 -188.661 1.00 62.07 251 ASP B CA 1
ATOM 5734 C C . ASP B 1 255 ? -2.893 60.407 -189.498 1.00 60.82 251 ASP B C 1
ATOM 5735 O O . ASP B 1 255 ? -3.868 61.159 -189.458 1.00 60.56 251 ASP B O 1
ATOM 5740 N N . LYS B 1 256 ? -1.819 60.636 -190.253 1.00 60.35 252 LYS B N 1
ATOM 5741 C CA . LYS B 1 256 ? -1.746 61.760 -191.196 1.00 59.82 252 LYS B CA 1
ATOM 5742 C C . LYS B 1 256 ? -2.843 61.689 -192.266 1.00 58.29 252 LYS B C 1
ATOM 5743 O O . LYS B 1 256 ? -3.485 62.696 -192.565 1.00 56.62 252 LYS B O 1
ATOM 5749 N N . ALA B 1 257 ? -3.053 60.498 -192.828 1.00 57.57 253 ALA B N 1
ATOM 5750 C CA . ALA B 1 257 ? -4.111 60.271 -193.820 1.00 56.69 253 ALA B CA 1
ATOM 5751 C C . ALA B 1 257 ? -5.507 60.574 -193.268 1.00 56.71 253 ALA B C 1
ATOM 5752 O O . ALA B 1 257 ? -6.323 61.164 -193.968 1.00 58.55 253 ALA B O 1
ATOM 5754 N N . LYS B 1 258 ? -5.774 60.186 -192.021 1.00 55.71 254 LYS B N 1
ATOM 5755 C CA . LYS B 1 258 ? -7.040 60.537 -191.361 1.00 55.65 254 LYS B CA 1
ATOM 5756 C C . LYS B 1 258 ? -7.191 62.053 -191.184 1.00 54.25 254 LYS B C 1
ATOM 5757 O O . LYS B 1 258 ? -8.286 62.586 -191.360 1.00 53.85 254 LYS B O 1
ATOM 5763 N N . ALA B 1 259 ? -6.096 62.738 -190.853 1.00 53.41 255 ALA B N 1
ATOM 5764 C CA . ALA B 1 259 ? -6.098 64.203 -190.729 1.00 52.83 255 ALA B CA 1
ATOM 5765 C C . ALA B 1 259 ? -6.393 64.892 -192.061 1.00 53.68 255 ALA B C 1
ATOM 5766 O O . ALA B 1 259 ? -7.136 65.873 -192.102 1.00 54.11 255 ALA B O 1
ATOM 5768 N N . SER B 1 260 ? -5.808 64.367 -193.138 1.00 55.03 256 SER B N 1
ATOM 5769 C CA . SER B 1 260 ? -6.003 64.899 -194.493 1.00 54.31 256 SER B CA 1
ATOM 5770 C C . SER B 1 260 ? -7.418 64.669 -195.041 1.00 53.72 256 SER B C 1
ATOM 5771 O O . SER B 1 260 ? -7.913 65.481 -195.822 1.00 53.69 256 SER B O 1
ATOM 5774 N N . ILE B 1 261 ? -8.048 63.563 -194.640 1.00 54.18 257 ILE B N 1
ATOM 5775 C CA . ILE B 1 261 ? -9.439 63.260 -195.008 1.00 55.05 257 ILE B CA 1
ATOM 5776 C C . ILE B 1 261 ? -10.419 64.207 -194.308 1.00 55.85 257 ILE B C 1
ATOM 5777 O O . ILE B 1 261 ? -11.370 64.689 -194.928 1.00 54.85 257 ILE B O 1
ATOM 5782 N N . ALA B 1 262 ? -10.186 64.457 -193.021 1.00 57.41 258 ALA B N 1
ATOM 5783 C CA . ALA B 1 262 ? -10.988 65.409 -192.246 1.00 57.73 258 ALA B CA 1
ATOM 5784 C C . ALA B 1 262 ? -10.938 66.820 -192.844 1.00 59.46 258 ALA B C 1
ATOM 5785 O O . ALA B 1 262 ? -11.960 67.508 -192.884 1.00 61.33 258 ALA B O 1
ATOM 5787 N N . GLN B 1 263 ? -9.754 67.239 -193.299 1.00 59.40 259 GLN B N 1
ATOM 5788 C CA . GLN B 1 263 ? -9.591 68.508 -194.020 1.00 61.25 259 GLN B CA 1
ATOM 5789 C C . GLN B 1 263 ? -10.345 68.517 -195.360 1.00 62.98 259 GLN B C 1
ATOM 5790 O O . GLN B 1 263 ? -10.882 69.552 -195.766 1.00 62.99 259 GLN B O 1
ATOM 5796 N N . LEU B 1 264 ? -10.365 67.371 -196.043 1.00 63.55 260 LEU B N 1
ATOM 5797 C CA . LEU B 1 264 ? -11.187 67.186 -197.249 1.00 63.63 260 LEU B CA 1
ATOM 5798 C C . LEU B 1 264 ? -12.672 67.424 -196.946 1.00 64.74 260 LEU B C 1
ATOM 5799 O O . LEU B 1 264 ? -13.347 68.121 -197.700 1.00 64.95 260 LEU B O 1
ATOM 5804 N N . GLU B 1 265 ? -13.168 66.843 -195.851 1.00 67.45 261 GLU B N 1
ATOM 5805 C CA . GLU B 1 265 ? -14.543 67.106 -195.377 1.00 70.23 261 GLU B CA 1
ATOM 5806 C C . GLU B 1 265 ? -14.771 68.577 -195.048 1.00 69.04 261 GLU B C 1
ATOM 5807 O O . GLU B 1 265 ? -15.797 69.146 -195.420 1.00 68.72 261 GLU B O 1
ATOM 5813 N N . GLY B 1 266 ? -13.821 69.172 -194.328 1.00 68.40 262 GLY B N 1
ATOM 5814 C CA . GLY B 1 266 ? -13.873 70.590 -193.978 1.00 68.56 262 GLY B CA 1
ATOM 5815 C C . GLY B 1 266 ? -13.956 71.509 -195.185 1.00 67.71 262 GLY B C 1
ATOM 5816 O O . GLY B 1 266 ? -14.679 72.504 -195.155 1.00 68.58 262 GLY B O 1
ATOM 5817 N N . TRP B 1 267 ? -13.225 71.162 -196.245 1.00 65.67 263 TRP B N 1
ATOM 5818 C CA . TRP B 1 267 ? -13.200 71.942 -197.486 1.00 63.67 263 TRP B CA 1
ATOM 5819 C C . TRP B 1 267 ? -14.466 71.761 -198.324 1.00 64.38 263 TRP B C 1
ATOM 5820 O O . TRP B 1 267 ? -14.980 72.728 -198.884 1.00 65.28 263 TRP B O 1
ATOM 5831 N N . VAL B 1 268 ? -14.944 70.522 -198.428 1.00 65.01 264 VAL B N 1
ATOM 5832 C CA . VAL B 1 268 ? -16.154 70.200 -199.201 1.00 65.99 264 VAL B CA 1
ATOM 5833 C C . VAL B 1 268 ? -17.400 70.884 -198.621 1.00 66.51 264 VAL B C 1
ATOM 5834 O O . VAL B 1 268 ? -18.234 71.404 -199.370 1.00 66.52 264 VAL B O 1
ATOM 5838 N N . LYS B 1 269 ? -17.517 70.875 -197.297 1.00 68.12 265 LYS B N 1
ATOM 5839 C CA . LYS B 1 269 ? -18.620 71.552 -196.611 1.00 69.78 265 LYS B CA 1
ATOM 5840 C C . LYS B 1 269 ? -18.417 73.072 -196.538 1.00 70.16 265 LYS B C 1
ATOM 5841 O O . LYS B 1 269 ? -19.390 73.822 -196.482 1.00 70.47 265 LYS B O 1
ATOM 5847 N N . GLU B 1 270 ? -17.163 73.524 -196.538 1.00 70.60 266 GLU B N 1
ATOM 5848 C CA . GLU B 1 270 ? -16.854 74.949 -196.692 1.00 71.84 266 GLU B CA 1
ATOM 5849 C C . GLU B 1 270 ? -17.363 75.471 -198.040 1.00 71.53 266 GLU B C 1
ATOM 5850 O O . GLU B 1 270 ? -18.038 76.500 -198.092 1.00 73.68 266 GLU B O 1
ATOM 5856 N N . ASN B 1 271 ? -17.041 74.747 -199.112 1.00 70.50 267 ASN B N 1
ATOM 5857 C CA . ASN B 1 271 ? -17.389 75.135 -200.483 1.00 69.69 267 ASN B CA 1
ATOM 5858 C C . ASN B 1 271 ? -18.450 74.212 -201.095 1.00 69.26 267 ASN B C 1
ATOM 5859 O O . ASN B 1 271 ? -18.290 73.730 -202.219 1.00 67.33 267 ASN B O 1
ATOM 5864 N N . LYS B 1 272 ? -19.537 73.986 -200.357 1.00 69.55 268 LYS B N 1
ATOM 5865 C CA . LYS B 1 272 ? -20.639 73.128 -200.823 1.00 70.18 268 LYS B CA 1
ATOM 5866 C C . LYS B 1 272 ? -21.367 73.679 -202.054 1.00 69.43 268 LYS B C 1
ATOM 5867 O O . LYS B 1 272 ? -21.916 72.908 -202.843 1.00 70.18 268 LYS B O 1
ATOM 5873 N N . ASP B 1 273 ? -21.383 75.005 -202.195 1.00 69.03 269 ASP B N 1
ATOM 5874 C CA . ASP B 1 273 ? -21.986 75.670 -203.358 1.00 69.27 269 ASP B CA 1
ATOM 5875 C C . ASP B 1 273 ? -21.186 75.443 -204.642 1.00 66.96 269 ASP B C 1
ATOM 5876 O O . ASP B 1 273 ? -21.749 75.484 -205.739 1.00 64.48 269 ASP B O 1
ATOM 5881 N N . GLN B 1 274 ? -19.883 75.194 -204.496 1.00 66.71 270 GLN B N 1
ATOM 5882 C CA . GLN B 1 274 ? -18.979 74.976 -205.631 1.00 64.49 270 GLN B CA 1
ATOM 5883 C C . GLN B 1 274 ? -18.894 73.519 -206.078 1.00 61.83 270 GLN B C 1
ATOM 5884 O O . GLN B 1 274 ? -18.249 73.237 -207.086 1.00 62.19 270 GLN B O 1
ATOM 5890 N N . VAL B 1 275 ? -19.533 72.603 -205.346 1.00 60.24 271 VAL B N 1
ATOM 5891 C CA . VAL B 1 275 ? -19.441 71.171 -205.635 1.00 58.78 271 VAL B CA 1
ATOM 5892 C C . VAL B 1 275 ? -20.811 70.511 -205.770 1.00 58.96 271 VAL B C 1
ATOM 5893 O O . VAL B 1 275 ? -21.788 70.928 -205.144 1.00 61.13 271 VAL B O 1
ATOM 5897 N N . ASP B 1 276 ? -20.859 69.476 -206.601 1.00 58.93 272 ASP B N 1
ATOM 5898 C CA . ASP B 1 276 ? -21.966 68.531 -206.619 1.00 59.73 272 ASP B CA 1
ATOM 5899 C C . ASP B 1 276 ? -21.894 67.761 -205.298 1.00 60.98 272 ASP B C 1
ATOM 5900 O O . ASP B 1 276 ? -20.961 66.985 -205.083 1.00 61.69 272 ASP B O 1
ATOM 5905 N N . GLN B 1 277 ? -22.858 67.998 -204.409 1.00 62.11 273 GLN B N 1
ATOM 5906 C CA . GLN B 1 277 ? -22.833 67.405 -203.065 1.00 62.46 273 GLN B CA 1
ATOM 5907 C C . GLN B 1 277 ? -23.001 65.885 -203.047 1.00 62.35 273 GLN B C 1
ATOM 5908 O O . GLN B 1 277 ? -22.482 65.229 -202.146 1.00 62.05 273 GLN B O 1
ATOM 5914 N N . ASP B 1 278 ? -23.712 65.329 -204.029 1.00 62.16 274 ASP B N 1
ATOM 5915 C CA . ASP B 1 278 ? -23.844 63.872 -204.154 1.00 63.71 274 ASP B CA 1
ATOM 5916 C C . ASP B 1 278 ? -22.490 63.247 -204.456 1.00 64.30 274 ASP B C 1
ATOM 5917 O O . ASP B 1 278 ? -22.069 62.300 -203.785 1.00 65.78 274 ASP B O 1
ATOM 5922 N N . LYS B 1 279 ? -21.816 63.791 -205.466 1.00 64.46 275 LYS B N 1
ATOM 5923 C CA . LYS B 1 279 ? -20.500 63.308 -205.886 1.00 63.91 275 LYS B CA 1
ATOM 5924 C C . LYS B 1 279 ? -19.428 63.551 -204.828 1.00 61.70 275 LYS B C 1
ATOM 5925 O O . LYS B 1 279 ? -18.495 62.760 -204.705 1.00 62.03 275 LYS B O 1
ATOM 5931 N N . ALA B 1 280 ? -19.569 64.637 -204.069 1.00 60.49 276 ALA B N 1
ATOM 5932 C CA . ALA B 1 280 ? -18.651 64.939 -202.969 1.00 61.54 276 ALA B CA 1
ATOM 5933 C C . ALA B 1 280 ? -18.798 63.949 -201.808 1.00 63.15 276 ALA B C 1
ATOM 5934 O O . ALA B 1 280 ? -17.798 63.541 -201.220 1.00 64.20 276 ALA B O 1
ATOM 5936 N N . GLU B 1 281 ? -20.035 63.570 -201.483 1.00 65.56 277 GLU B N 1
ATOM 5937 C CA . GLU B 1 281 ? -20.288 62.524 -200.477 1.00 67.45 277 GLU B CA 1
ATOM 5938 C C . GLU B 1 281 ? -19.806 61.148 -200.942 1.00 65.60 277 GLU B C 1
ATOM 5939 O O . GLU B 1 281 ? -19.249 60.394 -200.147 1.00 63.80 277 GLU B O 1
ATOM 5945 N N . ASP B 1 282 ? -20.024 60.829 -202.218 1.00 64.96 278 ASP B N 1
ATOM 5946 C CA . ASP B 1 282 ? -19.554 59.563 -202.792 1.00 66.72 278 ASP B CA 1
ATOM 5947 C C . ASP B 1 282 ? -18.036 59.444 -202.754 1.00 64.52 278 ASP B C 1
ATOM 5948 O O . ASP B 1 282 ? -17.502 58.363 -202.498 1.00 63.14 278 ASP B O 1
ATOM 5953 N N . LEU B 1 283 ? -17.355 60.558 -203.016 1.00 63.86 279 LEU B N 1
ATOM 5954 C CA . LEU B 1 283 ? -15.894 60.632 -202.924 1.00 62.74 279 LEU B CA 1
ATOM 5955 C C . LEU B 1 283 ? -15.415 60.335 -201.507 1.00 61.32 279 LEU B C 1
ATOM 5956 O O . LEU B 1 283 ? -14.555 59.481 -201.310 1.00 60.38 279 LEU B O 1
ATOM 5961 N N . LEU B 1 284 ? -15.992 61.036 -200.535 1.00 60.63 280 LEU B N 1
ATOM 5962 C CA . LEU B 1 284 ? -15.629 60.871 -199.125 1.00 62.52 280 LEU B CA 1
ATOM 5963 C C . LEU B 1 284 ? -15.936 59.478 -198.564 1.00 64.67 280 LEU B C 1
ATOM 5964 O O . LEU B 1 284 ? -15.186 58.974 -197.728 1.00 64.10 280 LEU B O 1
ATOM 5969 N N . LYS B 1 285 ? -17.032 58.869 -199.013 1.00 66.91 281 LYS B N 1
ATOM 5970 C CA . LYS B 1 285 ? -17.356 57.487 -198.631 1.00 68.94 281 LYS B CA 1
ATOM 5971 C C . LYS B 1 285 ? -16.371 56.493 -199.246 1.00 68.33 281 LYS B C 1
ATOM 5972 O O . LYS B 1 285 ? -15.967 55.533 -198.588 1.00 70.06 281 LYS B O 1
ATOM 5978 N N . GLY B 1 286 ? -15.986 56.727 -200.497 1.00 65.49 282 GLY B N 1
ATOM 5979 C CA . GLY B 1 286 ? -14.985 55.903 -201.165 1.00 65.42 282 GLY B CA 1
ATOM 5980 C C . GLY B 1 286 ? -13.587 56.001 -200.572 1.00 65.96 282 GLY B C 1
ATOM 5981 O O . GLY B 1 286 ? -12.841 55.021 -200.581 1.00 65.63 282 GLY B O 1
ATOM 5982 N N . VAL B 1 287 ? -13.224 57.186 -200.083 1.00 65.31 283 VAL B N 1
ATOM 5983 C CA . VAL B 1 287 ? -11.923 57.407 -199.446 1.00 65.46 283 VAL B CA 1
ATOM 5984 C C . VAL B 1 287 ? -11.872 56.718 -198.081 1.00 65.79 283 VAL B C 1
ATOM 5985 O O . VAL B 1 287 ? -10.889 56.047 -197.759 1.00 65.19 283 VAL B O 1
ATOM 5989 N N . ARG B 1 288 ? -12.926 56.897 -197.285 1.00 67.19 284 ARG B N 1
ATOM 5990 C CA . ARG B 1 288 ? -13.028 56.253 -195.969 1.00 66.49 284 ARG B CA 1
ATOM 5991 C C . ARG B 1 288 ? -13.087 54.723 -196.058 1.00 66.25 284 ARG B C 1
ATOM 5992 O O . ARG B 1 288 ? -12.554 54.041 -195.185 1.00 67.05 284 ARG B O 1
ATOM 6000 N N . GLU B 1 289 ? -13.726 54.193 -197.103 1.00 66.20 285 GLU B N 1
ATOM 6001 C CA . GLU B 1 289 ? -13.703 52.748 -197.379 1.00 66.52 285 GLU B CA 1
ATOM 6002 C C . GLU B 1 289 ? -12.286 52.261 -197.695 1.00 62.66 285 GLU B C 1
ATOM 6003 O O . GLU B 1 289 ? -11.866 51.216 -197.194 1.00 61.06 285 GLU B O 1
ATOM 6009 N N . SER B 1 290 ? -11.562 53.020 -198.520 1.00 60.53 286 SER B N 1
ATOM 6010 C CA . SER B 1 290 ? -10.148 52.731 -198.828 1.00 59.97 286 SER B CA 1
ATOM 6011 C C . SER B 1 290 ? -9.234 52.853 -197.601 1.00 59.67 286 SER B C 1
ATOM 6012 O O . SER B 1 290 ? -8.260 52.107 -197.475 1.00 57.70 286 SER B O 1
ATOM 6015 N N . TYR B 1 291 ? -9.540 53.807 -196.721 1.00 59.80 287 TYR B N 1
ATOM 6016 C CA . TYR B 1 291 ? -8.800 53.989 -195.474 1.00 60.37 287 TYR B CA 1
ATOM 6017 C C . TYR B 1 291 ? -8.926 52.757 -194.583 1.00 61.69 287 TYR B C 1
ATOM 6018 O O . TYR B 1 291 ? -7.923 52.221 -194.113 1.00 60.94 287 TYR B O 1
ATOM 6027 N N . LYS B 1 292 ? -10.162 52.319 -194.359 1.00 64.46 288 LYS B N 1
ATOM 6028 C CA . LYS B 1 292 ? -10.431 51.147 -193.518 1.00 66.31 288 LYS B CA 1
ATOM 6029 C C . LYS B 1 292 ? -9.897 49.842 -194.117 1.00 62.91 288 LYS B C 1
ATOM 6030 O O . LYS B 1 292 ? -9.485 48.949 -193.376 1.00 64.42 288 LYS B O 1
ATOM 6036 N N . THR B 1 293 ? -9.894 49.737 -195.443 1.00 59.63 289 THR B N 1
ATOM 6037 C CA . THR B 1 293 ? -9.262 48.603 -196.123 1.00 58.83 289 THR B CA 1
ATOM 6038 C C . THR B 1 293 ? -7.745 48.600 -195.903 1.00 59.41 289 THR B C 1
ATOM 6039 O O . THR B 1 293 ? -7.145 47.535 -195.719 1.00 60.15 289 THR B O 1
ATOM 6043 N N . ALA B 1 294 ? -7.139 49.788 -195.923 1.00 58.92 290 ALA B N 1
ATOM 6044 C CA . ALA B 1 294 ? -5.702 49.939 -195.670 1.00 57.97 290 ALA B CA 1
ATOM 6045 C C . ALA B 1 294 ? -5.314 49.495 -194.260 1.00 57.02 290 ALA B C 1
ATOM 6046 O O . ALA B 1 294 ? -4.273 48.867 -194.083 1.00 57.84 290 ALA B O 1
ATOM 6048 N N . LEU B 1 295 ? -6.146 49.826 -193.270 1.00 57.14 291 LEU B N 1
ATOM 6049 C CA . LEU B 1 295 ? -5.950 49.355 -191.891 1.00 56.73 291 LEU B CA 1
ATOM 6050 C C . LEU B 1 295 ? -5.994 47.836 -191.810 1.00 56.96 291 LEU B C 1
ATOM 6051 O O . LEU B 1 295 ? -5.123 47.225 -191.199 1.00 58.42 291 LEU B O 1
ATOM 6056 N N . ALA B 1 296 ? -7.013 47.242 -192.425 1.00 57.01 292 ALA B N 1
ATOM 6057 C CA . ALA B 1 296 ? -7.169 45.789 -192.456 1.00 57.19 292 ALA B CA 1
ATOM 6058 C C . ALA B 1 296 ? -5.949 45.097 -193.063 1.00 57.51 292 ALA B C 1
ATOM 6059 O O . ALA B 1 296 ? -5.484 44.086 -192.536 1.00 59.03 292 ALA B O 1
ATOM 6061 N N . LEU B 1 297 ? -5.435 45.651 -194.160 1.00 58.07 293 LEU B N 1
ATOM 6062 C CA . LEU B 1 297 ? -4.219 45.129 -194.798 1.00 58.87 293 LEU B CA 1
ATOM 6063 C C . LEU B 1 297 ? -2.971 45.296 -193.922 1.00 57.76 293 LEU B C 1
ATOM 6064 O O . LEU B 1 297 ? -2.116 44.410 -193.895 1.00 57.71 293 LEU B O 1
ATOM 6069 N N . ALA B 1 298 ? -2.871 46.428 -193.223 1.00 55.71 294 ALA B N 1
ATOM 6070 C CA . ALA B 1 298 ? -1.750 46.694 -192.315 1.00 56.44 294 ALA B CA 1
ATOM 6071 C C . ALA B 1 298 ? -1.726 45.735 -191.117 1.00 57.34 294 ALA B C 1
ATOM 6072 O O . ALA B 1 298 ? -0.666 45.204 -190.775 1.00 57.12 294 ALA B O 1
ATOM 6074 N N . LYS B 1 299 ? -2.891 45.517 -190.498 1.00 57.43 295 LYS B N 1
ATOM 6075 C CA . LYS B 1 299 ? -3.042 44.568 -189.377 1.00 57.19 295 LYS B CA 1
ATOM 6076 C C . LYS B 1 299 ? -2.695 43.129 -189.768 1.00 57.61 295 LYS B C 1
ATOM 6077 O O . LYS B 1 299 ? -2.180 42.362 -188.957 1.00 58.27 295 LYS B O 1
ATOM 6083 N N . GLN B 1 300 ? -2.993 42.783 -191.015 1.00 59.07 296 GLN B N 1
ATOM 6084 C CA . GLN B 1 300 ? -2.728 41.459 -191.570 1.00 60.41 296 GLN B CA 1
ATOM 6085 C C . GLN B 1 300 ? -1.233 41.166 -191.791 1.00 59.15 296 GLN B C 1
ATOM 6086 O O . GLN B 1 300 ? -0.849 40.001 -191.875 1.00 61.21 296 GLN B O 1
ATOM 6092 N N . SER B 1 301 ? -0.393 42.199 -191.886 1.00 58.12 297 SER B N 1
ATOM 6093 C CA . SER B 1 301 ? 1.030 42.008 -192.197 1.00 58.94 297 SER B CA 1
ATOM 6094 C C . SER B 1 301 ? 1.861 41.574 -190.989 1.00 59.26 297 SER B C 1
ATOM 6095 O O . SER B 1 301 ? 1.470 41.793 -189.836 1.00 59.48 297 SER B O 1
ATOM 6098 N N . ASN B 1 302 ? 3.014 40.971 -191.274 1.00 58.38 298 ASN B N 1
ATOM 6099 C CA . ASN B 1 302 ? 3.965 40.564 -190.235 1.00 59.08 298 ASN B CA 1
ATOM 6100 C C . ASN B 1 302 ? 4.586 41.759 -189.529 1.00 61.18 298 ASN B C 1
ATOM 6101 O O . ASN B 1 302 ? 4.791 41.723 -188.314 1.00 63.41 298 ASN B O 1
ATOM 6106 N N . ALA B 1 303 ? 4.896 42.807 -190.295 1.00 63.03 299 ALA B N 1
ATOM 6107 C CA . ALA B 1 303 ? 5.459 44.047 -189.746 1.00 62.54 299 ALA B CA 1
ATOM 6108 C C . ALA B 1 303 ? 4.664 44.544 -188.545 1.00 62.62 299 ALA B C 1
ATOM 6109 O O . ALA B 1 303 ? 5.247 45.004 -187.565 1.00 65.96 299 ALA B O 1
ATOM 6111 N N . PHE B 1 304 ? 3.339 44.434 -188.625 1.00 62.36 300 PHE B N 1
ATOM 6112 C CA . PHE B 1 304 ? 2.469 44.786 -187.510 1.00 62.38 300 PHE B CA 1
ATOM 6113 C C . PHE B 1 304 ? 2.491 43.750 -186.386 1.00 62.01 300 PHE B C 1
ATOM 6114 O O . PHE B 1 304 ? 2.475 44.115 -185.212 1.00 62.93 300 PHE B O 1
ATOM 6122 N N . ARG B 1 305 ? 2.497 42.468 -186.742 1.00 62.89 301 ARG B N 1
ATOM 6123 C CA . ARG B 1 305 ? 2.571 41.386 -185.752 1.00 63.52 301 ARG B CA 1
ATOM 6124 C C . ARG B 1 305 ? 3.821 41.475 -184.852 1.00 63.49 301 ARG B C 1
ATOM 6125 O O . ARG B 1 305 ? 3.789 41.024 -183.704 1.00 62.02 301 ARG B O 1
ATOM 6133 N N . ALA B 1 306 ? 4.903 42.058 -185.375 1.00 62.18 302 ALA B N 1
ATOM 6134 C CA . ALA B 1 306 ? 6.097 42.370 -184.582 1.00 60.62 302 ALA B CA 1
ATOM 6135 C C . ALA B 1 306 ? 5.927 43.667 -183.786 1.00 59.86 302 ALA B C 1
ATOM 6136 O O . ALA B 1 306 ? 6.128 43.674 -182.570 1.00 60.49 302 ALA B O 1
ATOM 6138 N N . GLN B 1 307 ? 5.561 44.753 -184.473 1.00 60.05 303 GLN B N 1
ATOM 6139 C CA . GLN B 1 307 ? 5.366 46.073 -183.833 1.00 60.88 303 GLN B CA 1
ATOM 6140 C C . GLN B 1 307 ? 4.319 46.055 -182.719 1.00 56.99 303 GLN B C 1
ATOM 6141 O O . GLN B 1 307 ? 4.547 46.598 -181.637 1.00 56.59 303 GLN B O 1
ATOM 6147 N N . GLY B 1 308 ? 3.176 45.438 -182.999 1.00 53.50 304 GLY B N 1
ATOM 6148 C CA . GLY B 1 308 ? 2.090 45.306 -182.026 1.00 53.20 304 GLY B CA 1
ATOM 6149 C C . GLY B 1 308 ? 2.379 44.411 -180.829 1.00 52.54 304 GLY B C 1
ATOM 6150 O O . GLY B 1 308 ? 1.689 44.498 -179.814 1.00 49.51 304 GLY B O 1
ATOM 6151 N N . ALA B 1 309 ? 3.393 43.550 -180.946 1.00 54.33 305 ALA B N 1
ATOM 6152 C CA . ALA B 1 309 ? 3.857 42.715 -179.834 1.00 55.12 305 ALA B CA 1
ATOM 6153 C C . ALA B 1 309 ? 4.906 43.385 -178.921 1.00 56.23 305 ALA B C 1
ATOM 6154 O O . ALA B 1 309 ? 5.517 42.719 -178.086 1.00 56.94 305 ALA B O 1
ATOM 6156 N N . GLN B 1 310 ? 5.105 44.692 -179.084 1.00 58.35 306 GLN B N 1
ATOM 6157 C CA . GLN B 1 310 ? 6.000 45.494 -178.237 1.00 59.72 306 GLN B CA 1
ATOM 6158 C C . GLN B 1 310 ? 5.512 45.540 -176.787 1.00 56.64 306 GLN B C 1
ATOM 6159 O O . GLN B 1 310 ? 4.395 45.981 -176.523 1.00 57.79 306 GLN B O 1
ATOM 6165 N N . ILE B 1 311 ? 6.359 45.103 -175.856 1.00 53.83 307 ILE B N 1
ATOM 6166 C CA . ILE B 1 311 ? 5.988 45.034 -174.440 1.00 51.41 307 ILE B CA 1
ATOM 6167 C C . ILE B 1 311 ? 6.049 46.429 -173.822 1.00 48.49 307 ILE B C 1
ATOM 6168 O O . ILE B 1 311 ? 6.994 47.177 -174.060 1.00 46.53 307 ILE B O 1
ATOM 6173 N N . ASP B 1 312 ? 5.020 46.765 -173.050 1.00 47.50 308 ASP B N 1
ATOM 6174 C CA . ASP B 1 312 ? 5.032 47.921 -172.162 1.00 46.62 308 ASP B CA 1
ATOM 6175 C C . ASP B 1 312 ? 5.517 47.362 -170.821 1.00 46.95 308 ASP B C 1
ATOM 6176 O O . ASP B 1 312 ? 4.750 46.757 -170.071 1.00 48.34 308 ASP B O 1
ATOM 6181 N N . THR B 1 313 ? 6.807 47.556 -170.556 1.00 46.48 309 THR B N 1
ATOM 6182 C CA . THR B 1 313 ? 7.510 47.000 -169.395 1.00 45.40 309 THR B CA 1
ATOM 6183 C C . THR B 1 313 ? 6.720 47.017 -168.082 1.00 44.55 309 THR B C 1
ATOM 6184 O O . THR B 1 313 ? 6.470 45.960 -167.495 1.00 44.41 309 THR B O 1
ATOM 6188 N N . VAL B 1 314 ? 6.336 48.207 -167.628 1.00 42.62 310 VAL B N 1
ATOM 6189 C CA . VAL B 1 314 ? 5.651 48.345 -166.340 1.00 41.72 310 VAL B CA 1
ATOM 6190 C C . VAL B 1 314 ? 4.226 47.765 -166.374 1.00 41.75 310 VAL B C 1
ATOM 6191 O O . VAL B 1 314 ? 3.776 47.178 -165.389 1.00 41.40 310 VAL B O 1
ATOM 6195 N N . PHE B 1 315 ? 3.537 47.892 -167.508 1.00 42.05 311 PHE B N 1
ATOM 6196 C CA . PHE B 1 315 ? 2.189 47.339 -167.648 1.00 41.94 311 PHE B CA 1
ATOM 6197 C C . PHE B 1 315 ? 2.177 45.811 -167.537 1.00 42.01 311 PHE B C 1
ATOM 6198 O O . PHE B 1 315 ? 1.442 45.258 -166.717 1.00 41.68 311 PHE B O 1
ATOM 6206 N N . SER B 1 316 ? 2.983 45.146 -168.366 1.00 42.15 312 SER B N 1
ATOM 6207 C CA . SER B 1 316 ? 3.117 43.679 -168.320 1.00 43.00 312 SER B CA 1
ATOM 6208 C C . SER B 1 316 ? 3.667 43.182 -166.981 1.00 43.24 312 SER B C 1
ATOM 6209 O O . SER B 1 316 ? 3.204 42.161 -166.459 1.00 43.78 312 SER B O 1
ATOM 6212 N N . SER B 1 317 ? 4.640 43.905 -166.428 1.00 42.93 313 SER B N 1
ATOM 6213 C CA . SER B 1 317 ? 5.158 43.607 -165.089 1.00 42.53 313 SER B CA 1
ATOM 6214 C C . SER B 1 317 ? 4.039 43.550 -164.051 1.00 42.17 313 SER B C 1
ATOM 6215 O O . SER B 1 317 ? 3.974 42.607 -163.267 1.00 41.72 313 SER B O 1
ATOM 6218 N N . TYR B 1 318 ? 3.160 44.551 -164.067 1.00 42.54 314 TYR B N 1
ATOM 6219 C CA . TYR B 1 318 ? 2.021 44.597 -163.142 1.00 43.38 314 TYR B CA 1
ATOM 6220 C C . TYR B 1 318 ? 0.985 43.515 -163.428 1.00 43.80 314 TYR B C 1
ATOM 6221 O O . TYR B 1 318 ? 0.456 42.907 -162.494 1.00 44.27 314 TYR B O 1
ATOM 6230 N N . TYR B 1 319 ? 0.701 43.280 -164.708 1.00 43.59 315 TYR B N 1
ATOM 6231 C CA . TYR B 1 319 ? -0.190 42.191 -165.113 1.00 43.67 315 TYR B CA 1
ATOM 6232 C C . TYR B 1 319 ? 0.287 40.831 -164.586 1.00 45.23 315 TYR B C 1
ATOM 6233 O O . TYR B 1 319 ? -0.520 40.051 -164.084 1.00 46.19 315 TYR B O 1
ATOM 6242 N N . TRP B 1 320 ? 1.589 40.560 -164.697 1.00 45.92 316 TRP B N 1
ATOM 6243 C CA . TRP B 1 320 ? 2.151 39.273 -164.274 1.00 46.53 316 TRP B CA 1
ATOM 6244 C C . TRP B 1 320 ? 2.061 39.036 -162.767 1.00 47.80 316 TRP B C 1
ATOM 6245 O O . TRP B 1 320 ? 1.799 37.908 -162.330 1.00 48.18 316 TRP B O 1
ATOM 6256 N N . LEU B 1 321 ? 2.277 40.086 -161.979 1.00 48.62 317 LEU B N 1
ATOM 6257 C CA . LEU B 1 321 ? 2.095 40.001 -160.531 1.00 50.30 317 LEU B CA 1
ATOM 6258 C C . LEU B 1 321 ? 0.639 39.669 -160.196 1.00 50.68 317 LEU B C 1
ATOM 6259 O O . LEU B 1 321 ? 0.373 38.807 -159.357 1.00 51.71 317 LEU B O 1
ATOM 6264 N N . TRP B 1 322 ? -0.289 40.346 -160.870 1.00 49.91 318 TRP B N 1
ATOM 6265 C CA . TRP B 1 322 ? -1.724 40.077 -160.723 1.00 49.89 318 TRP B CA 1
ATOM 6266 C C . TRP B 1 322 ? -2.112 38.681 -161.225 1.00 48.67 318 TRP B C 1
ATOM 6267 O O . TRP B 1 322 ? -2.998 38.052 -160.659 1.00 49.93 318 TRP B O 1
ATOM 6278 N N . LYS B 1 323 ? -1.456 38.209 -162.282 1.00 49.23 319 LYS B N 1
ATOM 6279 C CA . LYS B 1 323 ? -1.654 36.831 -162.769 1.00 49.93 319 LYS B CA 1
ATOM 6280 C C . LYS B 1 323 ? -1.122 35.757 -161.813 1.00 49.64 319 LYS B C 1
ATOM 6281 O O . LYS B 1 323 ? -1.706 34.677 -161.710 1.00 48.20 319 LYS B O 1
ATOM 6287 N N . ALA B 1 324 ? -0.016 36.054 -161.135 1.00 50.11 320 ALA B N 1
ATOM 6288 C CA . ALA B 1 324 ? 0.579 35.135 -160.161 1.00 50.17 320 ALA B CA 1
ATOM 6289 C C . ALA B 1 324 ? -0.086 35.183 -158.777 1.00 48.78 320 ALA B C 1
ATOM 6290 O O . ALA B 1 324 ? 0.318 34.440 -157.880 1.00 47.56 320 ALA B O 1
ATOM 6292 N N . GLY B 1 325 ? -1.088 36.048 -158.602 1.00 48.80 321 GLY B N 1
ATOM 6293 C CA . GLY B 1 325 ? -1.810 36.175 -157.336 1.00 48.69 321 GLY B CA 1
ATOM 6294 C C . GLY B 1 325 ? -1.093 37.007 -156.288 1.00 49.04 321 GLY B C 1
ATOM 6295 O O . GLY B 1 325 ? -1.346 36.839 -155.095 1.00 51.91 321 GLY B O 1
ATOM 6296 N N . VAL B 1 326 ? -0.216 37.914 -156.726 1.00 47.92 322 VAL B N 1
ATOM 6297 C CA . VAL B 1 326 ? 0.541 38.780 -155.823 1.00 47.66 322 VAL B CA 1
ATOM 6298 C C . VAL B 1 326 ? -0.341 39.956 -155.409 1.00 48.49 322 VAL B C 1
ATOM 6299 O O . VAL B 1 326 ? -1.103 40.478 -156.215 1.00 49.99 322 VAL B O 1
ATOM 6303 N N . THR B 1 327 ? -0.217 40.365 -154.149 1.00 50.17 323 THR B N 1
ATOM 6304 C CA . THR B 1 327 ? -0.999 41.457 -153.571 1.00 51.00 323 THR B CA 1
ATOM 6305 C C . THR B 1 327 ? -0.048 42.539 -153.064 1.00 50.39 323 THR B C 1
ATOM 6306 O O . THR B 1 327 ? 1.168 42.333 -153.072 1.00 50.07 323 THR B O 1
ATOM 6310 N N . PRO B 1 328 ? -0.587 43.697 -152.620 1.00 51.51 324 PRO B N 1
ATOM 6311 C CA . PRO B 1 328 ? 0.259 44.690 -151.935 1.00 51.98 324 PRO B CA 1
ATOM 6312 C C . PRO B 1 328 ? 1.060 44.136 -150.743 1.00 53.00 324 PRO B C 1
ATOM 6313 O O . PRO B 1 328 ? 2.191 44.568 -150.527 1.00 53.23 324 PRO B O 1
ATOM 6317 N N . VAL B 1 329 ? 0.484 43.176 -150.014 1.00 53.95 325 VAL B N 1
ATOM 6318 C CA . VAL B 1 329 ? 1.134 42.547 -148.849 1.00 54.52 325 VAL B CA 1
ATOM 6319 C C . VAL B 1 329 ? 2.310 41.639 -149.247 1.00 53.69 325 VAL B C 1
ATOM 6320 O O . VAL B 1 329 ? 3.345 41.639 -148.580 1.00 55.63 325 VAL B O 1
ATOM 6324 N N . THR B 1 330 ? 2.133 40.855 -150.309 1.00 52.02 326 THR B N 1
ATOM 6325 C CA . THR B 1 330 ? 3.180 39.958 -150.810 1.00 50.69 326 THR B CA 1
ATOM 6326 C C . THR B 1 330 ? 4.147 40.629 -151.802 1.00 49.34 326 THR B C 1
ATOM 6327 O O . THR B 1 330 ? 5.183 40.055 -152.133 1.00 47.81 326 THR B O 1
ATOM 6331 N N . PHE B 1 331 ? 3.820 41.834 -152.272 1.00 48.68 327 PHE B N 1
ATOM 6332 C CA . PHE B 1 331 ? 4.677 42.543 -153.235 1.00 47.53 327 PHE B CA 1
ATOM 6333 C C . PHE B 1 331 ? 6.132 42.725 -152.762 1.00 48.17 327 PHE B C 1
ATOM 6334 O O . PHE B 1 331 ? 7.050 42.466 -153.541 1.00 51.24 327 PHE B O 1
ATOM 6342 N N . PRO B 1 332 ? 6.351 43.168 -151.502 1.00 47.18 328 PRO B N 1
ATOM 6343 C CA . PRO B 1 332 ? 7.726 43.337 -151.007 1.00 46.35 328 PRO B CA 1
ATOM 6344 C C . PRO B 1 332 ? 8.643 42.116 -151.137 1.00 46.42 328 PRO B C 1
ATOM 6345 O O . PRO B 1 332 ? 9.825 42.278 -151.457 1.00 46.15 328 PRO B O 1
ATOM 6349 N N . SER B 1 333 ? 8.106 40.917 -150.905 1.00 46.96 329 SER B N 1
ATOM 6350 C CA . SER B 1 333 ? 8.880 39.681 -151.088 1.00 46.66 329 SER B CA 1
ATOM 6351 C C . SER B 1 333 ? 9.293 39.454 -152.545 1.00 47.09 329 SER B C 1
ATOM 6352 O O . SER B 1 333 ? 10.365 38.895 -152.799 1.00 48.89 329 SER B O 1
ATOM 6355 N N . VAL B 1 334 ? 8.458 39.900 -153.486 1.00 47.02 330 VAL B N 1
ATOM 6356 C CA . VAL B 1 334 ? 8.787 39.846 -154.918 1.00 47.50 330 VAL B CA 1
ATOM 6357 C C . VAL B 1 334 ? 9.918 40.830 -155.224 1.00 47.13 330 VAL B C 1
ATOM 6358 O O . VAL B 1 334 ? 10.913 40.459 -155.850 1.00 45.84 330 VAL B O 1
ATOM 6362 N N . SER B 1 335 ? 9.756 42.075 -154.776 1.00 48.05 331 SER B N 1
ATOM 6363 C CA . SER B 1 335 ? 10.782 43.112 -154.937 1.00 49.62 331 SER B CA 1
ATOM 6364 C C . SER B 1 335 ? 12.118 42.719 -154.302 1.00 51.74 331 SER B C 1
ATOM 6365 O O . SER B 1 335 ? 13.181 43.000 -154.869 1.00 51.81 331 SER B O 1
ATOM 6368 N N . GLN B 1 336 ? 12.057 42.073 -153.135 1.00 53.04 332 GLN B N 1
ATOM 6369 C CA . GLN B 1 336 ? 13.258 41.592 -152.452 1.00 54.24 332 GLN B CA 1
ATOM 6370 C C . GLN B 1 336 ? 13.971 40.525 -153.283 1.00 52.81 332 GLN B C 1
ATOM 6371 O O . GLN B 1 336 ? 15.171 40.627 -153.511 1.00 51.92 332 GLN B O 1
ATOM 6377 N N . PHE B 1 337 ? 13.219 39.525 -153.742 1.00 52.88 333 PHE B N 1
ATOM 6378 C CA . PHE B 1 337 ? 13.741 38.457 -154.619 1.00 51.59 333 PHE B CA 1
ATOM 6379 C C . PHE B 1 337 ? 14.418 39.001 -155.878 1.00 51.14 333 PHE B C 1
ATOM 6380 O O . PHE B 1 337 ? 15.531 38.594 -156.207 1.00 52.64 333 PHE B O 1
ATOM 6388 N N . LEU B 1 338 ? 13.734 39.909 -156.574 1.00 50.70 334 LEU B N 1
ATOM 6389 C CA . LEU B 1 338 ? 14.240 40.487 -157.825 1.00 51.19 334 LEU B CA 1
ATOM 6390 C C . LEU B 1 338 ? 15.485 41.344 -157.611 1.00 52.89 334 LEU B C 1
ATOM 6391 O O . LEU B 1 338 ? 16.363 41.377 -158.472 1.00 52.22 334 LEU B O 1
ATOM 6396 N N . PHE B 1 339 ? 15.548 42.038 -156.475 1.00 56.10 335 PHE B N 1
ATOM 6397 C CA . PHE B 1 339 ? 16.754 42.771 -156.070 1.00 57.24 335 PHE B CA 1
ATOM 6398 C C . PHE B 1 339 ? 17.951 41.838 -155.870 1.00 57.57 335 PHE B C 1
ATOM 6399 O O . PHE B 1 339 ? 19.033 42.108 -156.388 1.00 57.09 335 PHE B O 1
ATOM 6407 N N . GLU B 1 340 ? 17.745 40.745 -155.135 1.00 60.14 336 GLU B N 1
ATOM 6408 C CA . GLU B 1 340 ? 18.810 39.766 -154.867 1.00 63.19 336 GLU B CA 1
ATOM 6409 C C . GLU B 1 340 ? 19.240 39.080 -156.161 1.00 64.16 336 GLU B C 1
ATOM 6410 O O . GLU B 1 340 ? 20.433 38.896 -156.406 1.00 63.19 336 GLU B O 1
ATOM 6416 N N . LEU B 1 341 ? 18.254 38.718 -156.981 1.00 67.74 337 LEU B N 1
ATOM 6417 C CA . LEU B 1 341 ? 18.474 38.120 -158.307 1.00 71.22 337 LEU B CA 1
ATOM 6418 C C . LEU B 1 341 ? 19.456 38.916 -159.172 1.00 71.44 337 LEU B C 1
ATOM 6419 O O . LEU B 1 341 ? 20.326 38.335 -159.822 1.00 70.48 337 LEU B O 1
ATOM 6424 N N . GLY B 1 342 ? 19.314 40.240 -159.164 1.00 72.92 338 GLY B N 1
ATOM 6425 C CA . GLY B 1 342 ? 20.162 41.122 -159.964 1.00 74.68 338 GLY B CA 1
ATOM 6426 C C . GLY B 1 342 ? 21.574 41.374 -159.454 1.00 75.64 338 GLY B C 1
ATOM 6427 O O . GLY B 1 342 ? 22.345 42.060 -160.128 1.00 74.26 338 GLY B O 1
ATOM 6428 N N . LYS B 1 343 ? 21.920 40.842 -158.279 1.00 79.07 339 LYS B N 1
ATOM 6429 C CA . LYS B 1 343 ? 23.261 41.010 -157.701 1.00 81.84 339 LYS B CA 1
ATOM 6430 C C . LYS B 1 343 ? 24.206 39.883 -158.119 1.00 88.37 339 LYS B C 1
ATOM 6431 O O . LYS B 1 343 ? 25.290 40.148 -158.644 1.00 89.54 339 LYS B O 1
ATOM 6437 N N . ASN B 1 344 ? 23.796 38.637 -157.890 1.00 96.54 340 ASN B N 1
ATOM 6438 C CA . ASN B 1 344 ? 24.613 37.475 -158.268 1.00 105.09 340 ASN B CA 1
ATOM 6439 C C . ASN B 1 344 ? 24.540 37.193 -159.787 1.00 109.41 340 ASN B C 1
ATOM 6440 O O . ASN B 1 344 ? 23.446 37.217 -160.361 1.00 107.77 340 ASN B O 1
ATOM 6445 N N . PRO B 1 345 ? 25.704 36.973 -160.448 1.00 116.79 341 PRO B N 1
ATOM 6446 C CA . PRO B 1 345 ? 25.710 36.515 -161.847 1.00 120.35 341 PRO B CA 1
ATOM 6447 C C . PRO B 1 345 ? 24.978 35.182 -162.033 1.00 122.23 341 PRO B C 1
ATOM 6448 O O . PRO B 1 345 ? 25.560 34.110 -161.842 1.00 120.39 341 PRO B O 1
ATOM 6452 N N . LYS B 1 346 ? 23.701 35.277 -162.396 1.00 128.22 342 LYS B N 1
ATOM 6453 C CA . LYS B 1 346 ? 22.802 34.130 -162.447 1.00 134.93 342 LYS B CA 1
ATOM 6454 C C . LYS B 1 346 ? 22.364 33.837 -163.879 1.00 138.82 342 LYS B C 1
ATOM 6455 O O . LYS B 1 346 ? 21.889 34.733 -164.581 1.00 138.78 342 LYS B O 1
ATOM 6461 N N . GLY B 1 347 ? 22.535 32.585 -164.305 1.00 141.71 343 GLY B N 1
ATOM 6462 C CA . GLY B 1 347 ? 21.964 32.106 -165.563 1.00 142.84 343 GLY B CA 1
ATOM 6463 C C . GLY B 1 347 ? 20.462 31.931 -165.422 1.00 144.12 343 GLY B C 1
ATOM 6464 O O . GLY B 1 347 ? 19.955 31.749 -164.312 1.00 146.47 343 GLY B O 1
ATOM 6465 N N . GLN B 1 348 ? 19.749 31.987 -166.545 1.00 142.58 344 GLN B N 1
ATOM 6466 C CA . GLN B 1 348 ? 18.280 31.876 -166.548 1.00 141.57 344 GLN B CA 1
ATOM 6467 C C . GLN B 1 348 ? 17.749 30.535 -166.020 1.00 142.06 344 GLN B C 1
ATOM 6468 O O . GLN B 1 348 ? 16.664 30.493 -165.437 1.00 139.62 344 GLN B O 1
ATOM 6474 N N . LYS B 1 349 ? 18.510 29.456 -166.218 1.00 142.81 345 LYS B N 1
ATOM 6475 C CA . LYS B 1 349 ? 18.137 28.131 -165.694 1.00 143.96 345 LYS B CA 1
ATOM 6476 C C . LYS B 1 349 ? 18.352 28.059 -164.170 1.00 143.49 345 LYS B C 1
ATOM 6477 O O . LYS B 1 349 ? 17.615 27.358 -163.471 1.00 145.60 345 LYS B O 1
ATOM 6483 N N . LYS B 1 350 ? 19.357 28.781 -163.665 1.00 139.43 346 LYS B N 1
ATOM 6484 C CA . LYS B 1 350 ? 19.582 28.912 -162.217 1.00 137.83 346 LYS B CA 1
ATOM 6485 C C . LYS B 1 350 ? 18.446 29.700 -161.540 1.00 135.24 346 LYS B C 1
ATOM 6486 O O . LYS B 1 350 ? 18.025 29.351 -160.434 1.00 139.24 346 LYS B O 1
ATOM 6492 N N . MET B 1 351 ? 17.967 30.759 -162.197 1.00 125.58 347 MET B N 1
ATOM 6493 C CA . MET B 1 351 ? 16.811 31.534 -161.713 1.00 116.36 347 MET B CA 1
ATOM 6494 C C . MET B 1 351 ? 15.548 30.681 -161.592 1.00 114.35 347 MET B C 1
ATOM 6495 O O . MET B 1 351 ? 14.802 30.812 -160.620 1.00 114.46 347 MET B O 1
ATOM 6500 N N . GLN B 1 352 ? 15.305 29.831 -162.589 1.00 110.97 348 GLN B N 1
ATOM 6501 C CA . GLN B 1 352 ? 14.141 28.936 -162.587 1.00 111.15 348 GLN B CA 1
ATOM 6502 C C . GLN B 1 352 ? 14.137 27.986 -161.385 1.00 109.50 348 GLN B C 1
ATOM 6503 O O . GLN B 1 352 ? 13.072 27.649 -160.867 1.00 109.76 348 GLN B O 1
ATOM 6509 N N . LYS B 1 353 ? 15.324 27.570 -160.942 1.00 108.68 349 LYS B N 1
ATOM 6510 C CA . LYS B 1 353 ? 15.465 26.804 -159.699 1.00 107.26 349 LYS B CA 1
ATOM 6511 C C . LYS B 1 353 ? 15.139 27.669 -158.475 1.00 99.25 349 LYS B C 1
ATOM 6512 O O . LYS B 1 353 ? 14.458 27.203 -157.564 1.00 99.25 349 LYS B O 1
ATOM 6518 N N . ALA B 1 354 ? 15.611 28.920 -158.467 1.00 89.71 350 ALA B N 1
ATOM 6519 C CA . ALA B 1 354 ? 15.342 29.871 -157.367 1.00 83.32 350 ALA B CA 1
ATOM 6520 C C . ALA B 1 354 ? 13.853 30.141 -157.132 1.00 81.09 350 ALA B C 1
ATOM 6521 O O . ALA B 1 354 ? 13.420 30.264 -155.983 1.00 80.87 350 ALA B O 1
ATOM 6523 N N . LEU B 1 355 ? 13.085 30.234 -158.219 1.00 78.39 351 LEU B N 1
ATOM 6524 C CA . LEU B 1 355 ? 11.621 30.354 -158.147 1.00 74.56 351 LEU B CA 1
ATOM 6525 C C . LEU B 1 355 ? 10.946 29.064 -157.656 1.00 75.30 351 LEU B C 1
ATOM 6526 O O . LEU B 1 355 ? 9.934 29.119 -156.956 1.00 72.46 351 LEU B O 1
ATOM 6531 N N . ILE B 1 356 ? 11.493 27.913 -158.046 1.00 77.73 352 ILE B N 1
ATOM 6532 C CA . ILE B 1 356 ? 11.023 26.616 -157.545 1.00 80.52 352 ILE B CA 1
ATOM 6533 C C . ILE B 1 356 ? 11.461 26.393 -156.088 1.00 79.97 352 ILE B C 1
ATOM 6534 O O . ILE B 1 356 ? 10.716 25.794 -155.314 1.00 81.16 352 ILE B O 1
ATOM 6539 N N . ASN B 1 357 ? 12.650 26.884 -155.721 1.00 79.79 353 ASN B N 1
ATOM 6540 C CA . ASN B 1 357 ? 13.232 26.661 -154.381 1.00 80.46 353 ASN B CA 1
ATOM 6541 C C . ASN B 1 357 ? 12.728 27.592 -153.280 1.00 75.64 353 ASN B C 1
ATOM 6542 O O . ASN B 1 357 ? 12.649 27.172 -152.125 1.00 76.59 353 ASN B O 1
ATOM 6547 N N . THR B 1 358 ? 12.428 28.849 -153.613 1.00 70.56 354 THR B N 1
ATOM 6548 C CA . THR B 1 358 ? 11.829 29.764 -152.632 1.00 67.67 354 THR B CA 1
ATOM 6549 C C . THR B 1 358 ? 10.520 29.170 -152.107 1.00 68.18 354 THR B C 1
ATOM 6550 O O . THR B 1 358 ? 9.713 28.673 -152.892 1.00 69.42 354 THR B O 1
ATOM 6554 N N . PRO B 1 359 ? 10.318 29.194 -150.776 1.00 69.88 355 PRO B N 1
ATOM 6555 C CA . PRO B 1 359 ? 9.083 28.647 -150.210 1.00 69.35 355 PRO B CA 1
ATOM 6556 C C . PRO B 1 359 ? 7.853 29.546 -150.388 1.00 67.68 355 PRO B C 1
ATOM 6557 O O . PRO B 1 359 ? 6.744 29.113 -150.081 1.00 71.39 355 PRO B O 1
ATOM 6561 N N . LEU B 1 360 ? 8.042 30.779 -150.860 1.00 64.27 356 LEU B N 1
ATOM 6562 C CA . LEU B 1 360 ? 6.930 31.688 -151.126 1.00 62.18 356 LEU B CA 1
ATOM 6563 C C . LEU B 1 360 ? 6.068 31.184 -152.290 1.00 60.80 356 LEU B C 1
ATOM 6564 O O . LEU B 1 360 ? 6.592 30.686 -153.290 1.00 58.55 356 LEU B O 1
ATOM 6569 N N . LYS B 1 361 ? 4.750 31.315 -152.139 1.00 60.69 357 LYS B N 1
ATOM 6570 C CA . LYS B 1 361 ? 3.778 30.746 -153.086 1.00 60.91 357 LYS B CA 1
ATOM 6571 C C . LYS B 1 361 ? 3.890 31.307 -154.502 1.00 59.39 357 LYS B C 1
ATOM 6572 O O . LYS B 1 361 ? 3.775 30.554 -155.473 1.00 60.25 357 LYS B O 1
ATOM 6578 N N . TRP B 1 362 ? 4.108 32.618 -154.612 1.00 56.86 358 TRP B N 1
ATOM 6579 C CA . TRP B 1 362 ? 4.187 33.285 -155.923 1.00 55.66 358 TRP B CA 1
ATOM 6580 C C . TRP B 1 362 ? 5.315 32.783 -156.829 1.00 53.72 358 TRP B C 1
ATOM 6581 O O . TRP B 1 362 ? 5.213 32.914 -158.044 1.00 54.55 358 TRP B O 1
ATOM 6592 N N . GLY B 1 363 ? 6.385 32.240 -156.249 1.00 52.95 359 GLY B N 1
ATOM 6593 C CA . GLY B 1 363 ? 7.526 31.745 -157.023 1.00 52.03 359 GLY B CA 1
ATOM 6594 C C . GLY B 1 363 ? 7.138 30.696 -158.045 1.00 51.82 359 GLY B C 1
ATOM 6595 O O . GLY B 1 363 ? 7.483 30.807 -159.217 1.00 50.78 359 GLY B O 1
ATOM 6596 N N . LYS B 1 364 ? 6.395 29.692 -157.594 1.00 54.51 360 LYS B N 1
ATOM 6597 C CA . LYS B 1 364 ? 5.921 28.611 -158.464 1.00 56.76 360 LYS B CA 1
ATOM 6598 C C . LYS B 1 364 ? 4.893 29.133 -159.469 1.00 57.30 360 LYS B C 1
ATOM 6599 O O . LYS B 1 364 ? 4.985 28.840 -160.660 1.00 56.38 360 LYS B O 1
ATOM 6605 N N . ARG B 1 365 ? 3.932 29.921 -158.982 1.00 57.15 361 ARG B N 1
ATOM 6606 C CA . ARG B 1 365 ? 2.887 30.491 -159.838 1.00 57.52 361 ARG B CA 1
ATOM 6607 C C . ARG B 1 365 ? 3.444 31.358 -160.961 1.00 56.88 361 ARG B C 1
ATOM 6608 O O . ARG B 1 365 ? 2.930 31.324 -162.079 1.00 59.49 361 ARG B O 1
ATOM 6616 N N . LEU B 1 366 ? 4.497 32.112 -160.664 1.00 55.83 362 LEU B N 1
ATOM 6617 C CA . LEU B 1 366 ? 5.182 32.915 -161.676 1.00 55.09 362 LEU B CA 1
ATOM 6618 C C . LEU B 1 366 ? 5.849 31.997 -162.710 1.00 55.81 362 LEU B C 1
ATOM 6619 O O . LEU B 1 366 ? 5.783 32.271 -163.905 1.00 55.85 362 LEU B O 1
ATOM 6624 N N . ILE B 1 367 ? 6.455 30.902 -162.241 1.00 56.46 363 ILE B N 1
ATOM 6625 C CA . ILE B 1 367 ? 7.086 29.893 -163.114 1.00 56.96 363 ILE B CA 1
ATOM 6626 C C . ILE B 1 367 ? 6.058 29.281 -164.085 1.00 55.91 363 ILE B C 1
ATOM 6627 O O . ILE B 1 367 ? 6.367 29.034 -165.250 1.00 54.42 363 ILE B O 1
ATOM 6632 N N . GLU B 1 368 ? 4.837 29.058 -163.600 1.00 55.47 364 GLU B N 1
ATOM 6633 C CA . GLU B 1 368 ? 3.755 28.472 -164.409 1.00 54.99 364 GLU B CA 1
ATOM 6634 C C . GLU B 1 368 ? 3.190 29.398 -165.501 1.00 55.19 364 GLU B C 1
ATOM 6635 O O . GLU B 1 368 ? 2.472 28.930 -166.393 1.00 57.39 364 GLU B O 1
ATOM 6641 N N . LEU B 1 369 ? 3.499 30.693 -165.427 1.00 52.99 365 LEU B N 1
ATOM 6642 C CA . LEU B 1 369 ? 3.163 31.641 -166.494 1.00 51.74 365 LEU B CA 1
ATOM 6643 C C . LEU B 1 369 ? 4.153 31.617 -167.665 1.00 51.09 365 LEU B C 1
ATOM 6644 O O . LEU B 1 369 ? 3.855 32.169 -168.725 1.00 51.44 365 LEU B O 1
ATOM 6649 N N . PHE B 1 370 ? 5.315 30.988 -167.482 1.00 50.28 366 PHE B N 1
ATOM 6650 C CA . PHE B 1 370 ? 6.358 30.957 -168.516 1.00 51.07 366 PHE B CA 1
ATOM 6651 C C . PHE B 1 370 ? 5.830 30.244 -169.767 1.00 51.08 366 PHE B C 1
ATOM 6652 O O . PHE B 1 370 ? 5.197 29.197 -169.659 1.00 51.13 366 PHE B O 1
ATOM 6660 N N . ALA B 1 371 ? 6.077 30.816 -170.943 1.00 52.91 367 ALA B N 1
ATOM 6661 C CA . ALA B 1 371 ? 5.710 30.166 -172.208 1.00 55.44 367 ALA B CA 1
ATOM 6662 C C . ALA B 1 371 ? 6.601 28.968 -172.491 1.00 58.59 367 ALA B C 1
ATOM 6663 O O . ALA B 1 371 ? 7.694 28.839 -171.927 1.00 60.09 367 ALA B O 1
ATOM 6665 N N . ASP B 1 372 ? 6.125 28.117 -173.398 1.00 62.96 368 ASP B N 1
ATOM 6666 C CA . ASP B 1 372 ? 6.747 26.821 -173.695 1.00 65.92 368 ASP B CA 1
ATOM 6667 C C . ASP B 1 372 ? 8.238 26.919 -174.000 1.00 68.34 368 ASP B C 1
ATOM 6668 O O . ASP B 1 372 ? 8.711 27.918 -174.546 1.00 69.03 368 ASP B O 1
ATOM 6673 N N . ASN B 1 373 ? 8.964 25.862 -173.649 1.00 72.95 369 ASN B N 1
ATOM 6674 C CA . ASN B 1 373 ? 10.379 25.726 -174.017 1.00 76.61 369 ASN B CA 1
ATOM 6675 C C . ASN B 1 373 ? 10.551 25.768 -175.535 1.00 79.34 369 ASN B C 1
ATOM 6676 O O . ASN B 1 373 ? 11.557 26.274 -176.040 1.00 80.36 369 ASN B O 1
ATOM 6681 N N . ASP B 1 374 ? 9.551 25.232 -176.240 1.00 82.11 370 ASP B N 1
ATOM 6682 C CA . ASP B 1 374 ? 9.517 25.175 -177.701 1.00 82.39 370 ASP B CA 1
ATOM 6683 C C . ASP B 1 374 ? 8.264 25.860 -178.280 1.00 80.44 370 ASP B C 1
ATOM 6684 O O . ASP B 1 374 ? 7.551 25.273 -179.101 1.00 83.70 370 ASP B O 1
ATOM 6689 N N . PHE B 1 375 ? 7.995 27.096 -177.841 1.00 77.43 371 PHE B N 1
ATOM 6690 C CA . PHE B 1 375 ? 6.997 27.966 -178.492 1.00 74.12 371 PHE B CA 1
ATOM 6691 C C . PHE B 1 375 ? 7.440 28.048 -179.949 1.00 75.07 371 PHE B C 1
ATOM 6692 O O . PHE B 1 375 ? 8.476 28.643 -180.251 1.00 80.70 371 PHE B O 1
ATOM 6700 N N . THR B 1 376 ? 6.672 27.419 -180.837 1.00 72.83 372 THR B N 1
ATOM 6701 C CA . THR B 1 376 ? 7.178 27.029 -182.161 1.00 71.56 372 THR B CA 1
ATOM 6702 C C . THR B 1 376 ? 7.553 28.218 -183.053 1.00 69.93 372 THR B C 1
ATOM 6703 O O . THR B 1 376 ? 8.616 28.212 -183.683 1.00 68.43 372 THR B O 1
ATOM 6707 N N . GLU B 1 377 ? 6.692 29.235 -183.080 1.00 68.27 373 GLU B N 1
ATOM 6708 C CA . GLU B 1 377 ? 6.917 30.437 -183.892 1.00 69.01 373 GLU B CA 1
ATOM 6709 C C . GLU B 1 377 ? 8.059 31.311 -183.352 1.00 67.75 373 GLU B C 1
ATOM 6710 O O . GLU B 1 377 ? 8.574 31.077 -182.255 1.00 67.40 373 GLU B O 1
ATOM 6716 N N . ASN B 1 378 ? 8.449 32.311 -184.144 1.00 66.62 374 ASN B N 1
ATOM 6717 C CA . ASN B 1 378 ? 9.468 33.289 -183.750 1.00 63.99 374 ASN B CA 1
ATOM 6718 C C . ASN B 1 378 ? 8.973 34.106 -182.560 1.00 62.78 374 ASN B C 1
ATOM 6719 O O . ASN B 1 378 ? 7.881 34.673 -182.601 1.00 60.78 374 ASN B O 1
ATOM 6724 N N . ARG B 1 379 ? 9.798 34.172 -181.516 1.00 64.02 375 ARG B N 1
ATOM 6725 C CA . ARG B 1 379 ? 9.441 34.833 -180.251 1.00 64.68 375 ARG B CA 1
ATOM 6726 C C . ARG B 1 379 ? 9.120 36.330 -180.354 1.00 61.32 375 ARG B C 1
ATOM 6727 O O . ARG B 1 379 ? 8.459 36.871 -179.471 1.00 60.18 375 ARG B O 1
ATOM 6735 N N . ILE B 1 380 ? 9.573 36.990 -181.419 1.00 59.49 376 ILE B N 1
ATOM 6736 C CA . ILE B 1 380 ? 9.185 38.379 -181.697 1.00 59.16 376 ILE B CA 1
ATOM 6737 C C . ILE B 1 380 ? 7.667 38.542 -181.916 1.00 57.30 376 ILE B C 1
ATOM 6738 O O . ILE B 1 380 ? 7.118 39.611 -181.635 1.00 58.26 376 ILE B O 1
ATOM 6743 N N . TYR B 1 381 ? 7.001 37.488 -182.396 1.00 54.23 377 TYR B N 1
ATOM 6744 C CA . TYR B 1 381 ? 5.536 37.481 -182.560 1.00 51.18 377 TYR B CA 1
ATOM 6745 C C . TYR B 1 381 ? 4.743 37.148 -181.283 1.00 50.33 377 TYR B C 1
ATOM 6746 O O . TYR B 1 381 ? 3.532 37.363 -181.254 1.00 50.91 377 TYR B O 1
ATOM 6755 N N . MET B 1 382 ? 5.405 36.620 -180.250 1.00 48.72 378 MET B N 1
ATOM 6756 C CA . MET B 1 382 ? 4.740 36.252 -178.992 1.00 47.12 378 MET B CA 1
ATOM 6757 C C . MET B 1 382 ? 4.043 37.468 -178.395 1.00 47.02 378 MET B C 1
ATOM 6758 O O . MET B 1 382 ? 4.613 38.557 -178.372 1.00 48.03 378 MET B O 1
ATOM 6763 N N . HIS B 1 383 ? 2.813 37.274 -177.919 1.00 47.18 379 HIS B N 1
ATOM 6764 C CA . HIS B 1 383 ? 2.014 38.360 -177.331 1.00 46.68 379 HIS B CA 1
ATOM 6765 C C . HIS B 1 383 ? 2.745 38.918 -176.104 1.00 47.40 379 HIS B C 1
ATOM 6766 O O . HIS B 1 383 ? 3.308 38.150 -175.327 1.00 49.26 379 HIS B O 1
ATOM 6773 N N . PRO B 1 384 ? 2.746 40.254 -175.924 1.00 48.63 380 PRO B N 1
ATOM 6774 C CA . PRO B 1 384 ? 3.530 40.889 -174.848 1.00 48.96 380 PRO B CA 1
ATOM 6775 C C . PRO B 1 384 ? 3.014 40.711 -173.407 1.00 48.41 380 PRO B C 1
ATOM 6776 O O . PRO B 1 384 ? 3.625 41.238 -172.474 1.00 48.43 380 PRO B O 1
ATOM 6780 N N . CYS B 1 385 ? 1.926 39.964 -173.233 1.00 47.70 381 CYS B N 1
ATOM 6781 C CA . CYS B 1 385 ? 1.342 39.680 -171.930 1.00 47.45 381 CYS B CA 1
ATOM 6782 C C . CYS B 1 385 ? 1.862 38.352 -171.387 1.00 47.51 381 CYS B C 1
ATOM 6783 O O . CYS B 1 385 ? 1.632 38.045 -170.222 1.00 48.26 381 CYS B O 1
ATOM 6786 N N . VAL B 1 386 ? 2.559 37.577 -172.222 1.00 46.21 382 VAL B N 1
ATOM 6787 C CA . VAL B 1 386 ? 3.013 36.245 -171.863 1.00 45.93 382 VAL B CA 1
ATOM 6788 C C . VAL B 1 386 ? 4.408 36.331 -171.256 1.00 46.87 382 VAL B C 1
ATOM 6789 O O . VAL B 1 386 ? 5.336 36.828 -171.893 1.00 44.97 382 VAL B O 1
ATOM 6793 N N . LEU B 1 387 ? 4.551 35.831 -170.030 1.00 48.34 383 LEU B N 1
ATOM 6794 C CA . LEU B 1 387 ? 5.846 35.816 -169.353 1.00 49.43 383 LEU B CA 1
ATOM 6795 C C . LEU B 1 387 ? 6.736 34.722 -169.924 1.00 48.60 383 LEU B C 1
ATOM 6796 O O . LEU B 1 387 ? 6.246 33.714 -170.419 1.00 48.08 383 LEU B O 1
ATOM 6801 N N . THR B 1 388 ? 8.042 34.964 -169.868 1.00 50.53 384 THR B N 1
ATOM 6802 C CA . THR B 1 388 ? 9.077 33.977 -170.172 1.00 52.50 384 THR B CA 1
ATOM 6803 C C . THR B 1 388 ? 10.240 34.201 -169.201 1.00 55.21 384 THR B C 1
ATOM 6804 O O . THR B 1 388 ? 10.215 35.152 -168.410 1.00 57.82 384 THR B O 1
ATOM 6808 N N . SER B 1 389 ? 11.246 33.332 -169.262 1.00 55.47 385 SER B N 1
ATOM 6809 C CA . SER B 1 389 ? 12.461 33.484 -168.456 1.00 56.36 385 SER B CA 1
ATOM 6810 C C . SER B 1 389 ? 13.196 34.791 -168.775 1.00 56.10 385 SER B C 1
ATOM 6811 O O . SER B 1 389 ? 13.588 35.530 -167.868 1.00 56.63 385 SER B O 1
ATOM 6814 N N . GLY B 1 390 ? 13.372 35.065 -170.064 1.00 55.01 386 GLY B N 1
ATOM 6815 C CA . GLY B 1 390 ? 14.005 36.299 -170.523 1.00 55.55 386 GLY B CA 1
ATOM 6816 C C . GLY B 1 390 ? 13.260 37.555 -170.106 1.00 55.39 386 GLY B C 1
ATOM 6817 O O . GLY B 1 390 ? 13.878 38.521 -169.642 1.00 56.69 386 GLY B O 1
ATOM 6818 N N . ARG B 1 391 ? 11.933 37.530 -170.238 1.00 54.65 387 ARG B N 1
ATOM 6819 C CA . ARG B 1 391 ? 11.092 38.685 -169.885 1.00 54.68 387 ARG B CA 1
ATOM 6820 C C . ARG B 1 391 ? 10.962 38.952 -168.373 1.00 54.25 387 ARG B C 1
ATOM 6821 O O . ARG B 1 391 ? 10.283 39.901 -167.988 1.00 55.87 387 ARG B O 1
ATOM 6829 N N . MET B 1 392 ? 11.598 38.136 -167.523 1.00 53.99 388 MET B N 1
ATOM 6830 C CA . MET B 1 392 ? 11.771 38.468 -166.092 1.00 53.04 388 MET B CA 1
ATOM 6831 C C . MET B 1 392 ? 12.584 39.749 -165.868 1.00 52.29 388 MET B C 1
ATOM 6832 O O . MET B 1 392 ? 12.472 40.377 -164.819 1.00 51.40 388 MET B O 1
ATOM 6837 N N . SER B 1 393 ? 13.416 40.108 -166.846 1.00 53.32 389 SER B N 1
ATOM 6838 C CA . SER B 1 393 ? 14.102 41.403 -166.883 1.00 53.50 389 SER B CA 1
ATOM 6839 C C . SER B 1 393 ? 13.161 42.615 -166.843 1.00 53.58 389 SER B C 1
ATOM 6840 O O . SER B 1 393 ? 13.564 43.693 -166.396 1.00 55.59 389 SER B O 1
ATOM 6843 N N . GLU B 1 394 ? 11.930 42.441 -167.330 1.00 52.78 390 GLU B N 1
ATOM 6844 C CA . GLU B 1 394 ? 10.893 43.479 -167.260 1.00 52.45 390 GLU B CA 1
ATOM 6845 C C . GLU B 1 394 ? 10.481 43.702 -165.805 1.00 50.41 390 GLU B C 1
ATOM 6846 O O . GLU B 1 394 ? 10.384 44.841 -165.342 1.00 47.92 390 GLU B O 1
ATOM 6852 N N . LEU B 1 395 ? 10.214 42.601 -165.103 1.00 49.67 391 LEU B N 1
ATOM 6853 C CA . LEU B 1 395 ? 9.922 42.637 -163.664 1.00 50.55 391 LEU B CA 1
ATOM 6854 C C . LEU B 1 395 ? 11.106 43.169 -162.847 1.00 49.92 391 LEU B C 1
ATOM 6855 O O . LEU B 1 395 ? 10.913 43.924 -161.893 1.00 48.21 391 LEU B O 1
ATOM 6860 N N . GLY B 1 396 ? 12.317 42.766 -163.235 1.00 50.19 392 GLY B N 1
ATOM 6861 C CA . GLY B 1 396 ? 13.549 43.172 -162.561 1.00 50.37 392 GLY B CA 1
ATOM 6862 C C . GLY B 1 396 ? 13.783 44.668 -162.542 1.00 50.39 392 GLY B C 1
ATOM 6863 O O . GLY B 1 396 ? 14.022 45.241 -161.482 1.00 50.42 392 GLY B O 1
ATOM 6864 N N . ILE B 1 397 ? 13.713 45.301 -163.712 1.00 50.17 393 ILE B N 1
ATOM 6865 C CA . ILE B 1 397 ? 13.844 46.761 -163.803 1.00 49.91 393 ILE B CA 1
ATOM 6866 C C . ILE B 1 397 ? 12.681 47.509 -163.131 1.00 48.68 393 ILE B C 1
ATOM 6867 O O . ILE B 1 397 ? 12.886 48.590 -162.582 1.00 49.79 393 ILE B O 1
ATOM 6872 N N . SER B 1 398 ? 11.480 46.934 -163.163 1.00 46.91 394 SER B N 1
ATOM 6873 C CA . SER B 1 398 ? 10.294 47.582 -162.590 1.00 47.55 394 SER B CA 1
ATOM 6874 C C . SER B 1 398 ? 10.293 47.586 -161.064 1.00 48.37 394 SER B C 1
ATOM 6875 O O . SER B 1 398 ? 10.034 48.623 -160.447 1.00 48.90 394 SER B O 1
ATOM 6878 N N . PHE B 1 399 ? 10.572 46.422 -160.475 1.00 48.06 395 PHE B N 1
ATOM 6879 C CA . PHE B 1 399 ? 10.442 46.205 -159.031 1.00 47.45 395 PHE B CA 1
ATOM 6880 C C . PHE B 1 399 ? 11.729 45.764 -158.313 1.00 48.33 395 PHE B C 1
ATOM 6881 O O . PHE B 1 399 ? 11.701 45.548 -157.097 1.00 47.11 395 PHE B O 1
ATOM 6889 N N . GLY B 1 400 ? 12.847 45.651 -159.036 1.00 49.20 396 GLY B N 1
ATOM 6890 C CA . GLY B 1 400 ? 14.079 45.069 -158.484 1.00 50.34 396 GLY B CA 1
ATOM 6891 C C . GLY B 1 400 ? 15.288 45.971 -158.270 1.00 50.68 396 GLY B C 1
ATOM 6892 O O . GLY B 1 400 ? 16.225 45.550 -157.607 1.00 54.34 396 GLY B O 1
ATOM 6893 N N . ALA B 1 401 ? 15.308 47.180 -158.829 1.00 49.74 397 ALA B N 1
ATOM 6894 C CA . ALA B 1 401 ? 16.463 48.080 -158.644 1.00 50.72 397 ALA B CA 1
ATOM 6895 C C . ALA B 1 401 ? 16.473 48.751 -157.266 1.00 50.19 397 ALA B C 1
ATOM 6896 O O . ALA B 1 401 ? 17.533 49.139 -156.770 1.00 52.38 397 ALA B O 1
ATOM 6898 N N . VAL B 1 402 ? 15.292 48.899 -156.671 1.00 50.16 398 VAL B N 1
ATOM 6899 C CA . VAL B 1 402 ? 15.130 49.383 -155.302 1.00 49.51 398 VAL B CA 1
ATOM 6900 C C . VAL B 1 402 ? 14.308 48.330 -154.545 1.00 49.39 398 VAL B C 1
ATOM 6901 O O . VAL B 1 402 ? 13.131 48.133 -154.864 1.00 49.43 398 VAL B O 1
ATOM 6905 N N . PRO B 1 403 ? 14.913 47.650 -153.548 1.00 50.62 399 PRO B N 1
ATOM 6906 C CA . PRO B 1 403 ? 14.123 46.725 -152.732 1.00 50.53 399 PRO B CA 1
ATOM 6907 C C . PRO B 1 403 ? 13.256 47.503 -151.744 1.00 50.94 399 PRO B C 1
ATOM 6908 O O . PRO B 1 403 ? 13.790 48.244 -150.926 1.00 52.75 399 PRO B O 1
ATOM 6912 N N . VAL B 1 404 ? 11.936 47.347 -151.834 1.00 51.65 400 VAL B N 1
ATOM 6913 C CA . VAL B 1 404 ? 11.005 48.151 -151.018 1.00 52.23 400 VAL B CA 1
ATOM 6914 C C . VAL B 1 404 ? 11.052 47.849 -149.512 1.00 54.89 400 VAL B C 1
ATOM 6915 O O . VAL B 1 404 ? 10.645 48.688 -148.710 1.00 54.74 400 VAL B O 1
ATOM 6919 N N . THR B 1 405 ? 11.528 46.660 -149.136 1.00 58.50 401 THR B N 1
ATOM 6920 C CA . THR B 1 405 ? 11.699 46.295 -147.720 1.00 61.23 401 THR B CA 1
ATOM 6921 C C . THR B 1 405 ? 12.867 47.024 -147.046 1.00 59.40 401 THR B C 1
ATOM 6922 O O . THR B 1 405 ? 12.867 47.189 -145.826 1.00 58.38 401 THR B O 1
ATOM 6926 N N . SER B 1 406 ? 13.863 47.430 -147.832 1.00 58.05 402 SER B N 1
ATOM 6927 C CA . SER B 1 406 ? 15.039 48.123 -147.310 1.00 57.58 402 SER B CA 1
ATOM 6928 C C . SER B 1 406 ? 15.646 49.022 -148.402 1.00 55.76 402 SER B C 1
ATOM 6929 O O . SER B 1 406 ? 16.711 48.715 -148.942 1.00 54.75 402 SER B O 1
ATOM 6932 N N . PRO B 1 407 ? 14.961 50.140 -148.734 1.00 55.24 403 PRO B N 1
ATOM 6933 C CA . PRO B 1 407 ? 15.351 51.012 -149.862 1.00 55.24 403 PRO B CA 1
ATOM 6934 C C . PRO B 1 407 ? 16.820 51.453 -149.917 1.00 56.26 403 PRO B C 1
ATOM 6935 O O . PRO B 1 407 ? 17.366 51.598 -151.009 1.00 56.80 403 PRO B O 1
ATOM 6939 N N . ASP B 1 408 ? 17.448 51.657 -148.758 1.00 59.08 404 ASP B N 1
ATOM 6940 C CA . ASP B 1 408 ? 18.859 52.088 -148.693 1.00 59.07 404 ASP B CA 1
ATOM 6941 C C . ASP B 1 408 ? 19.834 51.048 -149.265 1.00 58.43 404 ASP B C 1
ATOM 6942 O O . ASP B 1 408 ? 20.930 51.407 -149.710 1.00 58.15 404 ASP B O 1
ATOM 6947 N N . ASP B 1 409 ? 19.428 49.774 -149.261 1.00 57.26 405 ASP B N 1
ATOM 6948 C CA . ASP B 1 409 ? 20.219 48.695 -149.868 1.00 57.06 405 ASP B CA 1
ATOM 6949 C C . ASP B 1 409 ? 20.425 48.860 -151.378 1.00 57.10 405 ASP B C 1
ATOM 6950 O O . ASP B 1 409 ? 21.368 48.293 -151.923 1.00 57.41 405 ASP B O 1
ATOM 6955 N N . ALA B 1 410 ? 19.557 49.634 -152.040 1.00 56.40 406 ALA B N 1
ATOM 6956 C CA . ALA B 1 410 ? 19.730 50.020 -153.453 1.00 56.29 406 ALA B CA 1
ATOM 6957 C C . ALA B 1 410 ? 21.129 50.543 -153.803 1.00 57.58 406 ALA B C 1
ATOM 6958 O O . ALA B 1 410 ? 21.584 50.378 -154.938 1.00 57.51 406 ALA B O 1
ATOM 6960 N N . ALA B 1 411 ? 21.788 51.188 -152.835 1.00 59.46 407 ALA B N 1
ATOM 6961 C CA . ALA B 1 411 ? 23.190 51.627 -152.968 1.00 59.78 407 ALA B CA 1
ATOM 6962 C C . ALA B 1 411 ? 24.186 50.503 -153.297 1.00 59.59 407 ALA B C 1
ATOM 6963 O O . ALA B 1 411 ? 25.195 50.756 -153.948 1.00 58.89 407 ALA B O 1
ATOM 6965 N N . GLN B 1 412 ? 23.902 49.279 -152.852 1.00 60.75 408 GLN B N 1
ATOM 6966 C CA . GLN B 1 412 ? 24.727 48.109 -153.192 1.00 63.23 408 GLN B CA 1
ATOM 6967 C C . GLN B 1 412 ? 24.743 47.834 -154.695 1.00 62.45 408 GLN B C 1
ATOM 6968 O O . GLN B 1 412 ? 25.755 47.387 -155.236 1.00 61.18 408 GLN B O 1
ATOM 6974 N N . GLY B 1 413 ? 23.610 48.081 -155.352 1.00 63.13 409 GLY B N 1
ATOM 6975 C CA . GLY B 1 413 ? 23.475 47.916 -156.798 1.00 63.32 409 GLY B CA 1
ATOM 6976 C C . GLY B 1 413 ? 22.829 46.588 -157.155 1.00 62.46 409 GLY B C 1
ATOM 6977 O O . GLY B 1 413 ? 23.107 45.565 -156.525 1.00 63.12 409 GLY B O 1
ATOM 6978 N N . SER B 1 414 ? 21.953 46.618 -158.158 1.00 60.33 410 SER B N 1
ATOM 6979 C CA . SER B 1 414 ? 21.285 45.422 -158.672 1.00 57.53 410 SER B CA 1
ATOM 6980 C C . SER B 1 414 ? 21.142 45.562 -160.182 1.00 54.14 410 SER B C 1
ATOM 6981 O O . SER B 1 414 ? 20.465 46.472 -160.663 1.00 52.83 410 SER B O 1
ATOM 6984 N N . GLY B 1 415 ? 21.806 44.674 -160.919 1.00 52.88 411 GLY B N 1
ATOM 6985 C CA . GLY B 1 415 ? 21.879 44.755 -162.373 1.00 52.33 411 GLY B CA 1
ATOM 6986 C C . GLY B 1 415 ? 20.624 44.286 -163.087 1.00 51.74 411 GLY B C 1
ATOM 6987 O O . GLY B 1 415 ? 20.139 43.179 -162.835 1.00 50.95 411 GLY B O 1
ATOM 6988 N N . HIS B 1 416 ? 20.103 45.142 -163.971 1.00 50.94 412 HIS B N 1
ATOM 6989 C CA . HIS B 1 416 ? 18.907 44.863 -164.770 1.00 49.72 412 HIS B CA 1
ATOM 6990 C C . HIS B 1 416 ? 19.062 45.480 -166.161 1.00 50.08 412 HIS B C 1
ATOM 6991 O O . HIS B 1 416 ? 19.237 46.690 -166.279 1.00 50.98 412 HIS B O 1
ATOM 6998 N N . THR B 1 417 ? 18.979 44.648 -167.201 1.00 51.35 413 THR B N 1
ATOM 6999 C CA . THR B 1 417 ? 19.322 45.036 -168.589 1.00 53.00 413 THR B CA 1
ATOM 7000 C C . THR B 1 417 ? 18.724 46.361 -169.070 1.00 52.84 413 THR B C 1
ATOM 7001 O O . THR B 1 417 ? 19.422 47.165 -169.683 1.00 52.45 413 THR B O 1
ATOM 7005 N N . LYS B 1 418 ? 17.447 46.579 -168.773 1.00 54.16 414 LYS B N 1
ATOM 7006 C CA . LYS B 1 418 ? 16.723 47.772 -169.235 1.00 55.58 414 LYS B CA 1
ATOM 7007 C C . LYS B 1 418 ? 17.240 49.091 -168.639 1.00 53.55 414 LYS B C 1
ATOM 7008 O O . LYS B 1 418 ? 16.964 50.159 -169.182 1.00 53.41 414 LYS B O 1
ATOM 7014 N N . ALA B 1 419 ? 17.973 49.019 -167.527 1.00 53.32 415 ALA B N 1
ATOM 7015 C CA . ALA B 1 419 ? 18.627 50.197 -166.937 1.00 52.97 415 ALA B CA 1
ATOM 7016 C C . ALA B 1 419 ? 19.615 50.908 -167.876 1.00 53.00 415 ALA B C 1
ATOM 7017 O O . ALA B 1 419 ? 19.900 52.086 -167.668 1.00 53.95 415 ALA B O 1
ATOM 7019 N N . VAL B 1 420 ? 20.119 50.208 -168.898 1.00 51.79 416 VAL B N 1
ATOM 7020 C CA . VAL B 1 420 ? 20.980 50.806 -169.935 1.00 51.65 416 VAL B CA 1
ATOM 7021 C C . VAL B 1 420 ? 20.306 52.010 -170.632 1.00 53.13 416 VAL B C 1
ATOM 7022 O O . VAL B 1 420 ? 20.989 52.932 -171.087 1.00 53.17 416 VAL B O 1
ATOM 7026 N N . LEU B 1 421 ? 18.976 52.006 -170.703 1.00 54.32 417 LEU B N 1
ATOM 7027 C CA . LEU B 1 421 ? 18.225 53.141 -171.255 1.00 54.45 417 LEU B CA 1
ATOM 7028 C C . LEU B 1 421 ? 18.264 54.398 -170.372 1.00 54.03 417 LEU B C 1
ATOM 7029 O O . LEU B 1 421 ? 17.922 55.483 -170.844 1.00 56.02 417 LEU B O 1
ATOM 7034 N N . ASN B 1 422 ? 18.664 54.259 -169.106 1.00 53.79 418 ASN B N 1
ATOM 7035 C CA . ASN B 1 422 ? 18.889 55.415 -168.229 1.00 54.20 418 ASN B CA 1
ATOM 7036 C C . ASN B 1 422 ? 20.201 56.145 -168.486 1.00 55.75 418 ASN B C 1
ATOM 7037 O O . ASN B 1 422 ? 20.328 57.290 -168.082 1.00 57.98 418 ASN B O 1
ATOM 7042 N N . TYR B 1 423 ? 21.177 55.500 -169.126 1.00 58.55 419 TYR B N 1
ATOM 7043 C CA . TYR B 1 423 ? 22.402 56.199 -169.537 1.00 59.48 419 TYR B CA 1
ATOM 7044 C C . TYR B 1 423 ? 22.082 57.299 -170.545 1.00 61.62 419 TYR B C 1
ATOM 7045 O O . TYR B 1 423 ? 21.206 57.129 -171.396 1.00 62.02 419 TYR B O 1
ATOM 7054 N N . LYS B 1 424 ? 22.796 58.419 -170.439 1.00 64.89 420 LYS B N 1
ATOM 7055 C CA . LYS B 1 424 ? 22.588 59.558 -171.333 1.00 65.69 420 LYS B CA 1
ATOM 7056 C C . LYS B 1 424 ? 23.021 59.245 -172.756 1.00 65.84 420 LYS B C 1
ATOM 7057 O O . LYS B 1 424 ? 23.826 58.343 -172.993 1.00 63.53 420 LYS B O 1
ATOM 7063 N N . THR B 1 425 ? 22.471 60.013 -173.690 1.00 69.80 421 THR B N 1
ATOM 7064 C CA . THR B 1 425 ? 22.728 59.848 -175.115 1.00 73.10 421 THR B CA 1
ATOM 7065 C C . THR B 1 425 ? 23.621 60.968 -175.678 1.00 76.42 421 THR B C 1
ATOM 7066 O O . THR B 1 425 ? 23.924 60.986 -176.875 1.00 73.83 421 THR B O 1
ATOM 7070 N N . LYS B 1 426 ? 24.065 61.874 -174.806 1.00 80.83 422 LYS B N 1
ATOM 7071 C CA . LYS B 1 426 ? 24.623 63.156 -175.231 1.00 84.12 422 LYS B CA 1
ATOM 7072 C C . LYS B 1 426 ? 26.111 63.027 -175.550 1.00 85.45 422 LYS B C 1
ATOM 7073 O O . LYS B 1 426 ? 26.837 62.299 -174.869 1.00 85.20 422 LYS B O 1
ATOM 7079 N N . THR B 1 427 ? 26.551 63.734 -176.593 1.00 88.24 423 THR B N 1
ATOM 7080 C CA . THR B 1 427 ? 27.972 63.800 -176.971 1.00 88.06 423 THR B CA 1
ATOM 7081 C C . THR B 1 427 ? 28.813 64.499 -175.896 1.00 85.79 423 THR B C 1
ATOM 7082 O O . THR B 1 427 ? 30.013 64.245 -175.782 1.00 85.49 423 THR B O 1
ATOM 7086 N N . GLU B 1 428 ? 28.168 65.377 -175.124 1.00 85.36 424 GLU B N 1
ATOM 7087 C CA . GLU B 1 428 ? 28.766 66.047 -173.956 1.00 85.88 424 GLU B CA 1
ATOM 7088 C C . GLU B 1 428 ? 29.442 65.109 -172.932 1.00 82.89 424 GLU B C 1
ATOM 7089 O O . GLU B 1 428 ? 30.415 65.508 -172.289 1.00 79.43 424 GLU B O 1
ATOM 7095 N N . VAL B 1 429 ? 28.929 63.883 -172.782 1.00 83.61 425 VAL B N 1
ATOM 7096 C CA . VAL B 1 429 ? 29.496 62.882 -171.850 1.00 83.54 425 VAL B CA 1
ATOM 7097 C C . VAL B 1 429 ? 29.918 61.565 -172.537 1.00 80.48 425 VAL B C 1
ATOM 7098 O O . VAL B 1 429 ? 30.066 60.533 -171.877 1.00 80.36 425 VAL B O 1
ATOM 7102 N N . GLY B 1 430 ? 30.136 61.616 -173.851 1.00 78.45 426 GLY B N 1
ATOM 7103 C CA . GLY B 1 430 ? 30.611 60.468 -174.625 1.00 76.01 426 GLY B CA 1
ATOM 7104 C C . GLY B 1 430 ? 29.556 59.491 -175.115 1.00 74.48 426 GLY B C 1
ATOM 7105 O O . GLY B 1 430 ? 29.911 58.438 -175.649 1.00 74.59 426 GLY B O 1
ATOM 7106 N N . ASN B 1 431 ? 28.273 59.839 -174.963 1.00 73.11 427 ASN B N 1
ATOM 7107 C CA . ASN B 1 431 ? 27.151 58.939 -175.286 1.00 70.84 427 ASN B CA 1
ATOM 7108 C C . ASN B 1 431 ? 27.344 57.551 -174.646 1.00 67.80 427 ASN B C 1
ATOM 7109 O O . ASN B 1 431 ? 27.587 56.566 -175.353 1.00 64.71 427 ASN B O 1
ATOM 7114 N N . PRO B 1 432 ? 27.260 57.476 -173.300 1.00 65.80 428 PRO B N 1
ATOM 7115 C CA . PRO B 1 432 ? 27.469 56.197 -172.608 1.00 64.95 428 PRO B CA 1
ATOM 7116 C C . PRO B 1 432 ? 26.463 55.113 -173.010 1.00 63.62 428 PRO B C 1
ATOM 7117 O O . PRO B 1 432 ? 26.848 53.951 -173.151 1.00 64.00 428 PRO B O 1
ATOM 7121 N N . CYS B 1 433 ? 25.203 55.501 -173.207 1.00 60.52 429 CYS B N 1
ATOM 7122 C CA . CYS B 1 433 ? 24.166 54.581 -173.673 1.00 59.07 429 CYS B CA 1
ATOM 7123 C C . CYS B 1 433 ? 24.618 53.778 -174.887 1.00 59.62 429 CYS B C 1
ATOM 7124 O O . CYS B 1 433 ? 24.588 52.550 -174.862 1.00 60.33 429 CYS B O 1
ATOM 7127 N N . ALA B 1 434 ? 25.051 54.480 -175.933 1.00 59.46 430 ALA B N 1
ATOM 7128 C CA . ALA B 1 434 ? 25.521 53.835 -177.165 1.00 60.09 430 ALA B CA 1
ATOM 7129 C C . ALA B 1 434 ? 26.828 53.060 -176.964 1.00 60.97 430 ALA B C 1
ATOM 7130 O O . ALA B 1 434 ? 27.045 52.034 -177.611 1.00 60.45 430 ALA B O 1
ATOM 7132 N N . CYS B 1 435 ? 27.690 53.556 -176.075 1.00 62.28 431 CYS B N 1
ATOM 7133 C CA . CYS B 1 435 ? 28.952 52.884 -175.736 1.00 62.89 431 CYS B CA 1
ATOM 7134 C C . CYS B 1 435 ? 28.735 51.563 -174.995 1.00 60.18 431 CYS B C 1
ATOM 7135 O O . CYS B 1 435 ? 29.393 50.567 -175.306 1.00 60.99 431 CYS B O 1
ATOM 7138 N N . ILE B 1 436 ? 27.823 51.562 -174.020 1.00 56.75 432 ILE B N 1
ATOM 7139 C CA . ILE B 1 436 ? 27.441 50.337 -173.301 1.00 54.89 432 ILE B CA 1
ATOM 7140 C C . ILE B 1 436 ? 26.740 49.347 -174.239 1.00 54.71 432 ILE B C 1
ATOM 7141 O O . ILE B 1 436 ? 27.076 48.159 -174.239 1.00 54.08 432 ILE B O 1
ATOM 7146 N N . ILE B 1 437 ? 25.780 49.837 -175.029 1.00 53.74 433 ILE B N 1
ATOM 7147 C CA . ILE B 1 437 ? 25.050 48.997 -175.991 1.00 52.66 433 ILE B CA 1
ATOM 7148 C C . ILE B 1 437 ? 26.009 48.370 -177.003 1.00 52.71 433 ILE B C 1
ATOM 7149 O O . ILE B 1 437 ? 25.906 47.175 -177.291 1.00 52.70 433 ILE B O 1
ATOM 7154 N N . SER B 1 438 ? 26.928 49.177 -177.533 1.00 53.06 434 SER B N 1
ATOM 7155 C CA . SER B 1 438 ? 27.957 48.687 -178.455 1.00 53.33 434 SER B CA 1
ATOM 7156 C C . SER B 1 438 ? 28.794 47.585 -177.822 1.00 53.63 434 SER B C 1
ATOM 7157 O O . SER B 1 438 ? 29.046 46.559 -178.450 1.00 53.46 434 SER B O 1
ATOM 7160 N N . SER B 1 439 ? 29.205 47.804 -176.576 1.00 54.52 435 SER B N 1
ATOM 7161 C CA . SER B 1 439 ? 30.076 46.865 -175.872 1.00 55.04 435 SER B CA 1
ATOM 7162 C C . SER B 1 439 ? 29.359 45.556 -175.551 1.00 54.85 435 SER B C 1
ATOM 7163 O O . SER B 1 439 ? 29.933 44.482 -175.725 1.00 55.97 435 SER B O 1
ATOM 7166 N N . LEU B 1 440 ? 28.111 45.645 -175.095 1.00 56.04 436 LEU B N 1
ATOM 7167 C CA . LEU B 1 440 ? 27.291 44.443 -174.849 1.00 56.25 436 LEU B CA 1
ATOM 7168 C C . LEU B 1 440 ? 27.082 43.601 -176.117 1.00 56.14 436 LEU B C 1
ATOM 7169 O O . LEU B 1 440 ? 27.144 42.372 -176.061 1.00 54.66 436 LEU B O 1
ATOM 7174 N N . PHE B 1 441 ? 26.853 44.266 -177.250 1.00 56.95 437 PHE B N 1
ATOM 7175 C CA . PHE B 1 441 ? 26.758 43.590 -178.555 1.00 57.90 437 PHE B CA 1
ATOM 7176 C C . PHE B 1 441 ? 28.057 42.865 -178.922 1.00 58.95 437 PHE B C 1
ATOM 7177 O O . PHE B 1 441 ? 28.019 41.714 -179.359 1.00 58.84 437 PHE B O 1
ATOM 7185 N N . GLU B 1 442 ? 29.192 43.547 -178.748 1.00 61.28 438 GLU B N 1
ATOM 7186 C CA . GLU B 1 442 ? 30.511 42.952 -178.995 1.00 63.49 438 GLU B CA 1
ATOM 7187 C C . GLU B 1 442 ? 30.731 41.700 -178.148 1.00 63.78 438 GLU B C 1
ATOM 7188 O O . GLU B 1 442 ? 31.276 40.710 -178.634 1.00 66.69 438 GLU B O 1
ATOM 7194 N N . ILE B 1 443 ? 30.305 41.759 -176.886 1.00 62.91 439 ILE B N 1
ATOM 7195 C CA . ILE B 1 443 ? 30.417 40.628 -175.955 1.00 61.13 439 ILE B CA 1
ATOM 7196 C C . ILE B 1 443 ? 29.507 39.467 -176.374 1.00 60.99 439 ILE B C 1
ATOM 7197 O O . ILE B 1 443 ? 29.913 38.310 -176.282 1.00 60.90 439 ILE B O 1
ATOM 7202 N N . GLN B 1 444 ? 28.293 39.774 -176.831 1.00 62.03 440 GLN B N 1
ATOM 7203 C CA . GLN B 1 444 ? 27.356 38.739 -177.283 1.00 63.41 440 GLN B CA 1
ATOM 7204 C C . GLN B 1 444 ? 27.837 38.009 -178.543 1.00 64.94 440 GLN B C 1
ATOM 7205 O O . GLN B 1 444 ? 27.762 36.778 -178.604 1.00 63.97 440 GLN B O 1
ATOM 7211 N N . LYS B 1 445 ? 28.331 38.753 -179.535 1.00 65.11 441 LYS B N 1
ATOM 7212 C CA . LYS B 1 445 ? 28.811 38.138 -180.785 1.00 67.53 441 LYS B CA 1
ATOM 7213 C C . LYS B 1 445 ? 30.113 37.344 -180.597 1.00 66.52 441 LYS B C 1
ATOM 7214 O O . LYS B 1 445 ? 30.380 36.405 -181.347 1.00 66.79 441 LYS B O 1
ATOM 7220 N N . ALA B 1 446 ? 30.913 37.734 -179.603 1.00 65.76 442 ALA B N 1
ATOM 7221 C CA . ALA B 1 446 ? 32.124 37.001 -179.223 1.00 63.94 442 ALA B CA 1
ATOM 7222 C C . ALA B 1 446 ? 31.831 35.627 -178.609 1.00 64.53 442 ALA B C 1
ATOM 7223 O O . ALA B 1 446 ? 32.644 34.710 -178.746 1.00 67.16 442 ALA B O 1
ATOM 7225 N N . GLY B 1 447 ? 30.689 35.494 -177.931 1.00 63.13 443 GLY B N 1
ATOM 7226 C CA . GLY B 1 447 ? 30.314 34.254 -177.240 1.00 62.30 443 GLY B CA 1
ATOM 7227 C C . GLY B 1 447 ? 29.141 33.462 -177.790 1.00 62.66 443 GLY B C 1
ATOM 7228 O O . GLY B 1 447 ? 29.008 32.278 -177.477 1.00 61.79 443 GLY B O 1
ATOM 7229 N N . TYR B 1 448 ? 28.285 34.093 -178.595 1.00 64.21 444 TYR B N 1
ATOM 7230 C CA . TYR B 1 448 ? 27.045 33.458 -179.061 1.00 63.73 444 TYR B CA 1
ATOM 7231 C C . TYR B 1 448 ? 26.848 33.580 -180.560 1.00 65.01 444 TYR B C 1
ATOM 7232 O O . TYR B 1 448 ? 27.416 34.461 -181.208 1.00 65.89 444 TYR B O 1
ATOM 7241 N N . ASP B 1 449 ? 26.025 32.682 -181.093 1.00 68.47 445 ASP B N 1
ATOM 7242 C CA . ASP B 1 449 ? 25.666 32.680 -182.502 1.00 73.12 445 ASP B CA 1
ATOM 7243 C C . ASP B 1 449 ? 24.473 33.620 -182.687 1.00 73.66 445 ASP B C 1
ATOM 7244 O O . ASP B 1 449 ? 23.328 33.250 -182.411 1.00 71.32 445 ASP B O 1
ATOM 7249 N N . ILE B 1 450 ? 24.762 34.837 -183.152 1.00 75.63 446 ILE B N 1
ATOM 7250 C CA . ILE B 1 450 ? 23.787 35.940 -183.180 1.00 77.30 446 ILE B CA 1
ATOM 7251 C C . ILE B 1 450 ? 22.589 35.715 -184.113 1.00 78.39 446 ILE B C 1
ATOM 7252 O O . ILE B 1 450 ? 21.444 35.849 -183.674 1.00 78.88 446 ILE B O 1
ATOM 7257 N N . GLU B 1 451 ? 22.838 35.374 -185.377 1.00 78.58 447 GLU B N 1
ATOM 7258 C CA . GLU B 1 451 ? 21.747 35.280 -186.365 1.00 80.98 447 GLU B CA 1
ATOM 7259 C C . GLU B 1 451 ? 20.793 34.086 -186.164 1.00 77.49 447 GLU B C 1
ATOM 7260 O O . GLU B 1 451 ? 19.758 34.017 -186.827 1.00 81.98 447 GLU B O 1
ATOM 7266 N N . SER B 1 452 ? 21.134 33.165 -185.261 1.00 72.58 448 SER B N 1
ATOM 7267 C CA . SER B 1 452 ? 20.213 32.106 -184.827 1.00 69.82 448 SER B CA 1
ATOM 7268 C C . SER B 1 452 ? 19.306 32.507 -183.657 1.00 66.20 448 SER B C 1
ATOM 7269 O O . SER B 1 452 ? 18.306 31.836 -183.408 1.00 65.40 448 SER B O 1
ATOM 7272 N N . MET B 1 453 ? 19.660 33.568 -182.928 1.00 63.64 449 MET B N 1
ATOM 7273 C CA . MET B 1 453 ? 18.801 34.104 -181.865 1.00 61.91 449 MET B CA 1
ATOM 7274 C C . MET B 1 453 ? 17.626 34.879 -182.456 1.00 61.70 449 MET B C 1
ATOM 7275 O O . MET B 1 453 ? 17.807 35.696 -183.366 1.00 62.87 449 MET B O 1
ATOM 7280 N N . ASP B 1 454 ? 16.429 34.626 -181.934 1.00 60.18 450 ASP B N 1
ATOM 7281 C CA . ASP B 1 454 ? 15.232 35.357 -182.350 1.00 60.56 450 ASP B CA 1
ATOM 7282 C C . ASP B 1 454 ? 15.324 36.838 -181.988 1.00 60.13 450 ASP B C 1
ATOM 7283 O O . ASP B 1 454 ? 15.032 37.696 -182.817 1.00 60.10 450 ASP B O 1
ATOM 7288 N N . ILE B 1 455 ? 15.724 37.125 -180.752 1.00 60.89 451 ILE B N 1
ATOM 7289 C CA . ILE B 1 455 ? 15.909 38.499 -180.290 1.00 63.06 451 ILE B CA 1
ATOM 7290 C C . ILE B 1 455 ? 17.294 38.637 -179.657 1.00 60.38 451 ILE B C 1
ATOM 7291 O O . ILE B 1 455 ? 17.649 37.854 -178.780 1.00 59.41 451 ILE B O 1
ATOM 7296 N N . VAL B 1 456 ? 18.057 39.632 -180.120 1.00 59.04 452 VAL B N 1
ATOM 7297 C CA . VAL B 1 456 ? 19.351 40.003 -179.537 1.00 58.63 452 VAL B CA 1
ATOM 7298 C C . VAL B 1 456 ? 19.129 41.183 -178.591 1.00 57.44 452 VAL B C 1
ATOM 7299 O O . VAL B 1 456 ? 18.645 42.234 -179.014 1.00 58.49 452 VAL B O 1
ATOM 7303 N N . ALA B 1 457 ? 19.493 41.006 -177.320 1.00 56.38 453 ALA B N 1
ATOM 7304 C CA . ALA B 1 457 ? 19.183 41.978 -176.262 1.00 55.03 453 ALA B CA 1
ATOM 7305 C C . ALA B 1 457 ? 19.766 43.370 -176.516 1.00 55.38 453 ALA B C 1
ATOM 7306 O O . ALA B 1 457 ? 19.086 44.375 -176.293 1.00 56.62 453 ALA B O 1
ATOM 7308 N N . SER B 1 458 ? 21.014 43.420 -176.982 1.00 54.62 454 SER B N 1
ATOM 7309 C CA . SER B 1 458 ? 21.694 44.688 -177.279 1.00 54.86 454 SER B CA 1
ATOM 7310 C C . SER B 1 458 ? 21.088 45.444 -178.470 1.00 55.12 454 SER B C 1
ATOM 7311 O O . SER B 1 458 ? 21.039 46.677 -178.454 1.00 56.10 454 SER B O 1
ATOM 7314 N N . GLU B 1 459 ? 20.642 44.710 -179.492 1.00 55.02 455 GLU B N 1
ATOM 7315 C CA . GLU B 1 459 ? 19.927 45.302 -180.636 1.00 53.75 455 GLU B CA 1
ATOM 7316 C C . GLU B 1 459 ? 18.571 45.856 -180.224 1.00 53.24 455 GLU B C 1
ATOM 7317 O O . GLU B 1 459 ? 18.180 46.940 -180.661 1.00 52.18 455 GLU B O 1
ATOM 7323 N N . HIS B 1 460 ? 17.858 45.103 -179.390 1.00 53.21 456 HIS B N 1
ATOM 7324 C CA . HIS B 1 460 ? 16.582 45.554 -178.843 1.00 54.68 456 HIS B CA 1
ATOM 7325 C C . HIS B 1 460 ? 16.763 46.854 -178.050 1.00 52.89 456 HIS B C 1
ATOM 7326 O O . HIS B 1 460 ? 15.981 47.792 -178.217 1.00 52.81 456 HIS B O 1
ATOM 7333 N N . LEU B 1 461 ? 17.800 46.907 -177.211 1.00 51.64 457 LEU B N 1
ATOM 7334 C CA . LEU B 1 461 ? 18.164 48.136 -176.485 1.00 51.87 457 LEU B CA 1
ATOM 7335 C C . LEU B 1 461 ? 18.484 49.309 -177.426 1.00 51.59 457 LEU B C 1
ATOM 7336 O O . LEU B 1 461 ? 18.077 50.444 -177.162 1.00 49.79 457 LEU B O 1
ATOM 7341 N N . LEU B 1 462 ? 19.214 49.028 -178.506 1.00 51.32 458 LEU B N 1
ATOM 7342 C CA . LEU B 1 462 ? 19.530 50.043 -179.512 1.00 53.15 458 LEU B CA 1
ATOM 7343 C C . LEU B 1 462 ? 18.262 50.567 -180.182 1.00 54.13 458 LEU B C 1
ATOM 7344 O O . LEU B 1 462 ? 18.071 51.777 -180.283 1.00 55.69 458 LEU B O 1
ATOM 7349 N N . HIS B 1 463 ? 17.398 49.649 -180.617 1.00 54.68 459 HIS B N 1
ATOM 7350 C CA . HIS B 1 463 ? 16.131 49.999 -181.271 1.00 53.60 459 HIS B CA 1
ATOM 7351 C C . HIS B 1 463 ? 15.298 50.965 -180.436 1.00 52.24 459 HIS B C 1
ATOM 7352 O O . HIS B 1 463 ? 14.736 51.920 -180.966 1.00 51.11 459 HIS B O 1
ATOM 7359 N N . GLN B 1 464 ? 15.218 50.692 -179.137 1.00 52.96 460 GLN B N 1
ATOM 7360 C CA . GLN B 1 464 ? 14.538 51.569 -178.182 1.00 52.50 460 GLN B CA 1
ATOM 7361 C C . GLN B 1 464 ? 15.217 52.936 -178.093 1.00 51.81 460 GLN B C 1
ATOM 7362 O O . GLN B 1 464 ? 14.542 53.962 -178.046 1.00 52.38 460 GLN B O 1
ATOM 7368 N N . SER B 1 465 ? 16.548 52.943 -178.077 1.00 51.56 461 SER B N 1
ATOM 7369 C CA . SER B 1 465 ? 17.321 54.191 -178.045 1.00 52.30 461 SER B CA 1
ATOM 7370 C C . SER B 1 465 ? 17.163 55.000 -179.339 1.00 51.86 461 SER B C 1
ATOM 7371 O O . SER B 1 465 ? 17.006 56.224 -179.292 1.00 48.84 461 SER B O 1
ATOM 7374 N N . LEU B 1 466 ? 17.186 54.308 -180.480 1.00 52.34 462 LEU B N 1
ATOM 7375 C CA . LEU B 1 466 ? 17.044 54.945 -181.795 1.00 52.56 462 LEU B CA 1
ATOM 7376 C C . LEU B 1 466 ? 15.703 55.671 -181.980 1.00 53.74 462 LEU B C 1
ATOM 7377 O O . LEU B 1 466 ? 15.669 56.756 -182.568 1.00 55.46 462 LEU B O 1
ATOM 7382 N N . VAL B 1 467 ? 14.614 55.081 -181.479 1.00 54.28 463 VAL B N 1
ATOM 7383 C CA . VAL B 1 467 ? 13.282 55.724 -181.542 1.00 55.03 463 VAL B CA 1
ATOM 7384 C C . VAL B 1 467 ? 13.054 56.841 -180.512 1.00 55.09 463 VAL B C 1
ATOM 7385 O O . VAL B 1 467 ? 12.042 57.536 -180.586 1.00 57.50 463 VAL B O 1
ATOM 7389 N N . GLY B 1 468 ? 13.971 56.999 -179.557 1.00 55.18 464 GLY B N 1
ATOM 7390 C CA . GLY B 1 468 ? 13.911 58.074 -178.563 1.00 55.97 464 GLY B CA 1
ATOM 7391 C C . GLY B 1 468 ? 13.429 57.667 -177.179 1.00 57.05 464 GLY B C 1
ATOM 7392 O O . GLY B 1 468 ? 12.995 58.523 -176.403 1.00 58.47 464 GLY B O 1
ATOM 7393 N N . LYS B 1 469 ? 13.522 56.377 -176.853 1.00 57.56 465 LYS B N 1
ATOM 7394 C CA . LYS B 1 469 ? 13.110 55.872 -175.541 1.00 58.07 465 LYS B CA 1
ATOM 7395 C C . LYS B 1 469 ? 14.239 56.161 -174.546 1.00 58.23 465 LYS B C 1
ATOM 7396 O O . LYS B 1 469 ? 15.357 55.677 -174.723 1.00 58.53 465 LYS B O 1
ATOM 7402 N N . ARG B 1 470 ? 13.941 56.966 -173.524 1.00 59.37 466 ARG B N 1
ATOM 7403 C CA . ARG B 1 470 ? 14.931 57.415 -172.531 1.00 59.95 466 ARG B CA 1
ATOM 7404 C C . ARG B 1 470 ? 14.693 56.815 -171.134 1.00 58.80 466 ARG B C 1
ATOM 7405 O O . ARG B 1 470 ? 15.331 57.224 -170.157 1.00 59.77 466 ARG B O 1
ATOM 7413 N N . SER B 1 471 ? 13.782 55.846 -171.043 1.00 57.51 467 SER B N 1
ATOM 7414 C CA . SER B 1 471 ? 13.497 55.149 -169.791 1.00 55.94 467 SER B CA 1
ATOM 7415 C C . SER B 1 471 ? 12.771 53.829 -170.067 1.00 54.84 467 SER B C 1
ATOM 7416 O O . SER B 1 471 ? 12.041 53.723 -171.056 1.00 57.11 467 SER B O 1
ATOM 7419 N N . PRO B 1 472 ? 12.955 52.819 -169.195 1.00 52.92 468 PRO B N 1
ATOM 7420 C CA . PRO B 1 472 ? 12.116 51.618 -169.302 1.00 51.56 468 PRO B CA 1
ATOM 7421 C C . PRO B 1 472 ? 10.640 51.853 -168.948 1.00 50.91 468 PRO B C 1
ATOM 7422 O O . PRO B 1 472 ? 9.793 51.036 -169.318 1.00 50.70 468 PRO B O 1
ATOM 7426 N N . PHE B 1 473 ? 10.346 52.949 -168.243 1.00 49.98 469 PHE B N 1
ATOM 7427 C CA . PHE B 1 473 ? 8.992 53.265 -167.784 1.00 49.29 469 PHE B CA 1
ATOM 7428 C C . PHE B 1 473 ? 8.179 54.166 -168.727 1.00 49.28 469 PHE B C 1
ATOM 7429 O O . PHE B 1 473 ? 7.078 54.592 -168.374 1.00 51.22 469 PHE B O 1
ATOM 7437 N N . GLN B 1 474 ? 8.699 54.434 -169.923 1.00 48.69 470 GLN B N 1
ATOM 7438 C CA . GLN B 1 474 ? 7.925 55.095 -170.971 1.00 47.87 470 GLN B CA 1
ATOM 7439 C C . GLN B 1 474 ? 7.231 54.045 -171.840 1.00 48.53 470 GLN B C 1
ATOM 7440 O O . GLN B 1 474 ? 7.772 52.958 -172.053 1.00 47.50 470 GLN B O 1
ATOM 7446 N N . ASN B 1 475 ? 6.027 54.373 -172.315 1.00 48.83 471 ASN B N 1
ATOM 7447 C CA . ASN B 1 475 ? 5.390 53.658 -173.424 1.00 47.11 471 ASN B CA 1
ATOM 7448 C C . ASN B 1 475 ? 5.818 54.327 -174.727 1.00 46.93 471 ASN B C 1
ATOM 7449 O O . ASN B 1 475 ? 5.768 55.551 -174.838 1.00 47.78 471 ASN B O 1
ATOM 7454 N N . ALA B 1 476 ? 6.215 53.521 -175.711 1.00 47.19 472 ALA B N 1
ATOM 7455 C CA . ALA B 1 476 ? 6.667 54.032 -177.010 1.00 47.39 472 ALA B CA 1
ATOM 7456 C C . ALA B 1 476 ? 5.945 53.391 -178.200 1.00 47.68 472 ALA B C 1
ATOM 7457 O O . ALA B 1 476 ? 6.480 53.376 -179.308 1.00 47.65 472 ALA B O 1
ATOM 7459 N N . TYR B 1 477 ? 4.733 52.880 -177.984 1.00 48.66 473 TYR B N 1
ATOM 7460 C CA . TYR B 1 477 ? 3.940 52.310 -179.079 1.00 50.40 473 TYR B CA 1
ATOM 7461 C C . TYR B 1 477 ? 3.489 53.388 -180.080 1.00 50.76 473 TYR B C 1
ATOM 7462 O O . TYR B 1 477 ? 3.446 53.128 -181.286 1.00 50.94 473 TYR B O 1
ATOM 7471 N N . LEU B 1 478 ? 3.185 54.589 -179.579 1.00 50.90 474 LEU B N 1
ATOM 7472 C CA . LEU B 1 478 ? 2.708 55.704 -180.411 1.00 50.41 474 LEU B CA 1
ATOM 7473 C C . LEU B 1 478 ? 3.808 56.570 -181.045 1.00 51.95 474 LEU B C 1
ATOM 7474 O O . LEU B 1 478 ? 3.509 57.647 -181.564 1.00 52.28 474 LEU B O 1
ATOM 7479 N N . ILE B 1 479 ? 5.062 56.115 -181.021 1.00 54.91 475 ILE B N 1
ATOM 7480 C CA . ILE B 1 479 ? 6.151 56.808 -181.722 1.00 56.28 475 ILE B CA 1
ATOM 7481 C C . ILE B 1 479 ? 5.801 56.908 -183.209 1.00 57.78 475 ILE B C 1
ATOM 7482 O O . ILE B 1 479 ? 5.279 55.957 -183.793 1.00 60.78 475 ILE B O 1
ATOM 7487 N N . LYS B 1 480 ? 6.070 58.074 -183.798 1.00 58.41 476 LYS B N 1
ATOM 7488 C CA . LYS B 1 480 ? 5.851 58.305 -185.221 1.00 58.35 476 LYS B CA 1
ATOM 7489 C C . LYS B 1 480 ? 7.113 57.933 -185.993 1.00 57.87 476 LYS B C 1
ATOM 7490 O O . LYS B 1 480 ? 8.171 58.518 -185.769 1.00 56.93 476 LYS B O 1
ATOM 7496 N N . GLY B 1 481 ? 7.005 56.950 -186.884 1.00 59.71 477 GLY B N 1
ATOM 7497 C CA . GLY B 1 481 ? 8.111 56.569 -187.768 1.00 62.05 477 GLY B CA 1
ATOM 7498 C C . GLY B 1 481 ? 8.795 55.264 -187.401 1.00 64.43 477 GLY B C 1
ATOM 7499 O O . GLY B 1 481 ? 8.333 54.532 -186.524 1.00 64.62 477 GLY B O 1
ATOM 7500 N N . ASN B 1 482 ? 9.907 54.987 -188.081 1.00 69.03 478 ASN B N 1
ATOM 7501 C CA . ASN B 1 482 ? 10.665 53.745 -187.915 1.00 73.43 478 ASN B CA 1
ATOM 7502 C C . ASN B 1 482 ? 12.118 53.998 -187.533 1.00 76.90 478 ASN B C 1
ATOM 7503 O O . ASN B 1 482 ? 12.735 54.951 -188.009 1.00 75.95 478 ASN B O 1
ATOM 7508 N N . ALA B 1 483 ? 12.654 53.126 -186.680 1.00 81.97 479 ALA B N 1
ATOM 7509 C CA . ALA B 1 483 ? 14.087 53.101 -186.368 1.00 85.93 479 ALA B CA 1
ATOM 7510 C C . ALA B 1 483 ? 14.894 52.680 -187.594 1.00 87.98 479 ALA B C 1
ATOM 7511 O O . ALA B 1 483 ? 15.981 53.193 -187.834 1.00 90.86 479 ALA B O 1
ATOM 7513 N N . THR B 1 484 ? 14.339 51.734 -188.350 1.00 90.37 480 THR B N 1
ATOM 7514 C CA . THR B 1 484 ? 14.910 51.225 -189.611 1.00 90.18 480 THR B CA 1
ATOM 7515 C C . THR B 1 484 ? 15.359 52.311 -190.621 1.00 88.01 480 THR B C 1
ATOM 7516 O O . THR B 1 484 ? 16.325 52.099 -191.359 1.00 86.91 480 THR B O 1
ATOM 7520 N N . ASN B 1 485 ? 14.688 53.464 -190.632 1.00 87.79 481 ASN B N 1
ATOM 7521 C CA . ASN B 1 485 ? 15.022 54.562 -191.562 1.00 88.99 481 ASN B CA 1
ATOM 7522 C C . ASN B 1 485 ? 16.099 55.566 -191.084 1.00 86.50 481 ASN B C 1
ATOM 7523 O O . ASN B 1 485 ? 16.503 56.442 -191.855 1.00 85.28 481 ASN B O 1
ATOM 7528 N N . ILE B 1 486 ? 16.570 55.430 -189.842 1.00 82.98 482 ILE B N 1
ATOM 7529 C CA . ILE B 1 486 ? 17.505 56.396 -189.233 1.00 80.41 482 ILE B CA 1
ATOM 7530 C C . ILE B 1 486 ? 18.922 56.291 -189.815 1.00 79.30 482 ILE B C 1
ATOM 7531 O O . ILE B 1 486 ? 19.282 55.261 -190.388 1.00 80.93 482 ILE B O 1
ATOM 7536 N N . ASN B 1 487 ? 19.707 57.361 -189.664 1.00 78.68 483 ASN B N 1
ATOM 7537 C CA . ASN B 1 487 ? 21.128 57.383 -190.048 1.00 78.90 483 ASN B CA 1
ATOM 7538 C C . ASN B 1 487 ? 22.058 57.497 -188.834 1.00 77.32 483 ASN B C 1
ATOM 7539 O O . ASN B 1 487 ? 21.872 58.369 -187.985 1.00 75.58 483 ASN B O 1
ATOM 7544 N N . ILE B 1 488 ? 23.064 56.622 -188.767 1.00 74.54 484 ILE B N 1
ATOM 7545 C CA . ILE B 1 488 ? 24.064 56.663 -187.696 1.00 73.68 484 ILE B CA 1
ATOM 7546 C C . ILE B 1 488 ? 25.218 57.551 -188.156 1.00 71.92 484 ILE B C 1
ATOM 7547 O O . ILE B 1 488 ? 25.778 57.327 -189.229 1.00 72.46 484 ILE B O 1
ATOM 7552 N N . ILE B 1 489 ? 25.573 58.539 -187.333 1.00 71.39 485 ILE B N 1
ATOM 7553 C CA . ILE B 1 489 ? 26.669 59.471 -187.625 1.00 71.40 485 ILE B CA 1
ATOM 7554 C C . ILE B 1 489 ? 27.597 59.618 -186.422 1.00 72.23 485 ILE B C 1
ATOM 7555 O O . ILE B 1 489 ? 27.263 59.206 -185.310 1.00 73.82 485 ILE B O 1
ATOM 7561 N N . PRO C 1 1 ? -31.348 39.432 -251.321 1.00 112.79 -3 PRO C N 1
ATOM 7562 C CA . PRO C 1 1 ? -32.272 40.221 -250.502 1.00 109.47 -3 PRO C CA 1
ATOM 7563 C C . PRO C 1 1 ? -33.612 40.596 -251.184 1.00 108.74 -3 PRO C C 1
ATOM 7564 O O . PRO C 1 1 ? -34.326 41.460 -250.669 1.00 107.41 -3 PRO C O 1
ATOM 7568 N N . LEU C 1 2 ? -33.963 39.923 -252.286 1.00 109.30 -2 LEU C N 1
ATOM 7569 C CA . LEU C 1 2 ? -34.947 40.430 -253.266 1.00 109.20 -2 LEU C CA 1
ATOM 7570 C C . LEU C 1 2 ? -36.230 39.576 -253.390 1.00 106.20 -2 LEU C C 1
ATOM 7571 O O . LEU C 1 2 ? -36.403 38.569 -252.692 1.00 102.09 -2 LEU C O 1
ATOM 7576 N N . GLY C 1 3 ? -37.129 40.036 -254.268 1.00 105.65 -1 GLY C N 1
ATOM 7577 C CA . GLY C 1 3 ? -38.293 39.278 -254.743 1.00 104.04 -1 GLY C CA 1
ATOM 7578 C C . GLY C 1 3 ? -39.539 39.448 -253.903 1.00 99.16 -1 GLY C C 1
ATOM 7579 O O . GLY C 1 3 ? -39.897 40.557 -253.509 1.00 96.89 -1 GLY C O 1
ATOM 7580 N N . SER C 1 4 ? -40.233 38.336 -253.683 1.00 96.40 0 SER C N 1
ATOM 7581 C CA . SER C 1 4 ? -40.982 38.165 -252.454 1.00 92.52 0 SER C CA 1
ATOM 7582 C C . SER C 1 4 ? -39.901 37.786 -251.452 1.00 85.72 0 SER C C 1
ATOM 7583 O O . SER C 1 4 ? -38.901 37.163 -251.819 1.00 88.07 0 SER C O 1
ATOM 7586 N N . MET C 1 5 ? -40.088 38.184 -250.204 1.00 78.32 1 MET C N 1
ATOM 7587 C CA . MET C 1 5 ? -39.035 38.100 -249.193 1.00 73.22 1 MET C CA 1
ATOM 7588 C C . MET C 1 5 ? -39.056 36.748 -248.484 1.00 69.45 1 MET C C 1
ATOM 7589 O O . MET C 1 5 ? -39.524 36.634 -247.351 1.00 66.86 1 MET C O 1
ATOM 7594 N N . GLU C 1 6 ? -38.546 35.730 -249.176 1.00 68.84 2 GLU C N 1
ATOM 7595 C CA . GLU C 1 6 ? -38.479 34.368 -248.653 1.00 67.11 2 GLU C CA 1
ATOM 7596 C C . GLU C 1 6 ? -37.449 34.252 -247.539 1.00 63.02 2 GLU C C 1
ATOM 7597 O O . GLU C 1 6 ? -36.472 35.003 -247.485 1.00 61.96 2 GLU C O 1
ATOM 7603 N N . ASN C 1 7 ? -37.675 33.279 -246.666 1.00 59.87 3 ASN C N 1
ATOM 7604 C CA . ASN C 1 7 ? -36.692 32.866 -245.679 1.00 57.00 3 ASN C CA 1
ATOM 7605 C C . ASN C 1 7 ? -35.550 32.180 -246.432 1.00 58.27 3 ASN C C 1
ATOM 7606 O O . ASN C 1 7 ? -35.744 31.101 -246.994 1.00 60.30 3 ASN C O 1
ATOM 7611 N N . LYS C 1 8 ? -34.380 32.821 -246.460 1.00 57.36 4 LYS C N 1
ATOM 7612 C CA . LYS C 1 8 ? -33.236 32.342 -247.248 1.00 59.43 4 LYS C CA 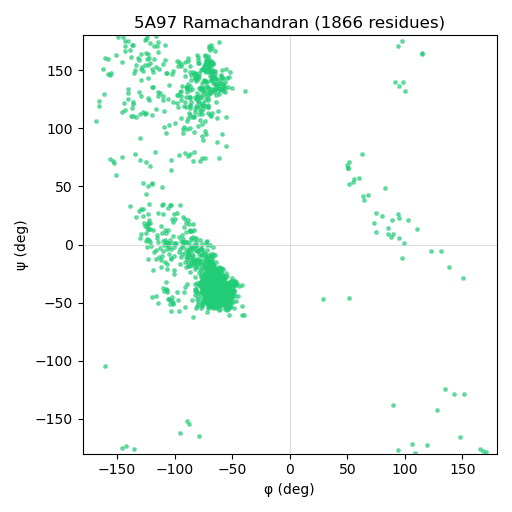1
ATOM 7613 C C . LYS C 1 8 ? -32.265 31.430 -246.487 1.00 59.05 4 LYS C C 1
ATOM 7614 O O . LYS C 1 8 ? -31.235 31.032 -247.034 1.00 61.48 4 LYS C O 1
ATOM 7620 N N . ILE C 1 9 ? -32.588 31.092 -245.242 1.00 56.82 5 ILE C N 1
ATOM 7621 C CA . ILE C 1 9 ? -31.867 30.069 -244.501 1.00 56.40 5 ILE C CA 1
ATOM 7622 C C . ILE C 1 9 ? -32.674 28.796 -244.686 1.00 57.06 5 ILE C C 1
ATOM 7623 O O . ILE C 1 9 ? -33.411 28.382 -243.795 1.00 55.59 5 ILE C O 1
ATOM 7628 N N . VAL C 1 10 ? -32.541 28.192 -245.864 1.00 59.88 6 VAL C N 1
ATOM 7629 C CA . VAL C 1 10 ? -33.305 26.997 -246.224 1.00 61.58 6 VAL C CA 1
ATOM 7630 C C . VAL C 1 10 ? -32.638 25.733 -245.677 1.00 62.86 6 VAL C C 1
ATOM 7631 O O . VAL C 1 10 ? -31.567 25.327 -246.141 1.00 64.89 6 VAL C O 1
ATOM 7635 N N . ALA C 1 11 ? -33.293 25.116 -244.698 1.00 62.14 7 ALA C N 1
ATOM 7636 C CA . ALA C 1 11 ? -32.860 23.832 -244.159 1.00 63.14 7 ALA C CA 1
ATOM 7637 C C . ALA C 1 11 ? -34.009 23.171 -243.408 1.00 62.15 7 ALA C C 1
ATOM 7638 O O . ALA C 1 11 ? -34.650 23.802 -242.569 1.00 59.92 7 ALA C O 1
ATOM 7640 N N . SER C 1 12 ? -34.269 21.908 -243.736 1.00 64.84 8 SER C N 1
ATOM 7641 C CA . SER C 1 12 ? -35.265 21.082 -243.041 1.00 64.81 8 SER C CA 1
ATOM 7642 C C . SER C 1 12 ? -34.635 20.015 -242.126 1.00 65.28 8 SER C C 1
ATOM 7643 O O . SER C 1 12 ? -35.365 19.300 -241.439 1.00 65.68 8 SER C O 1
ATOM 7646 N N . THR C 1 13 ? -33.301 19.908 -242.119 1.00 65.51 9 THR C N 1
ATOM 7647 C CA . THR C 1 13 ? -32.587 18.953 -241.269 1.00 66.39 9 THR C CA 1
ATOM 7648 C C . THR C 1 13 ? -31.338 19.572 -240.657 1.00 66.42 9 THR C C 1
ATOM 7649 O O . THR C 1 13 ? -30.886 20.632 -241.083 1.00 66.18 9 THR C O 1
ATOM 7653 N N . LYS C 1 14 ? -30.779 18.873 -239.669 1.00 67.72 10 LYS C N 1
ATOM 7654 C CA . LYS C 1 14 ? -29.479 19.211 -239.082 1.00 67.99 10 LYS C CA 1
ATOM 7655 C C . LYS C 1 14 ? -28.392 19.230 -240.154 1.00 70.85 10 LYS C C 1
ATOM 7656 O O . LYS C 1 14 ? -27.518 20.102 -240.134 1.00 70.69 10 LYS C O 1
ATOM 7662 N N . GLU C 1 15 ? -28.465 18.278 -241.090 1.00 73.75 11 GLU C N 1
ATOM 7663 C CA . GLU C 1 15 ? -27.440 18.103 -242.129 1.00 76.22 11 GLU C CA 1
ATOM 7664 C C . GLU C 1 15 ? -27.486 19.257 -243.128 1.00 73.85 11 GLU C C 1
ATOM 7665 O O . GLU C 1 15 ? -26.464 19.900 -243.378 1.00 73.28 11 GLU C O 1
ATOM 7671 N N . GLU C 1 16 ? -28.674 19.527 -243.673 1.00 71.69 12 GLU C N 1
ATOM 7672 C CA . GLU C 1 16 ? -28.880 20.659 -244.592 1.00 70.34 12 GLU C CA 1
ATOM 7673 C C . GLU C 1 16 ? -28.454 21.991 -243.982 1.00 66.91 12 GLU C C 1
ATOM 7674 O O . GLU C 1 16 ? -27.809 22.800 -244.647 1.00 67.53 12 GLU C O 1
ATOM 7680 N N . PHE C 1 17 ? -28.826 22.215 -242.725 1.00 62.79 13 PHE C N 1
ATOM 7681 C CA . PHE C 1 17 ? -28.428 23.429 -242.029 1.00 60.31 13 PHE C CA 1
ATOM 7682 C C . PHE C 1 17 ? -26.916 23.566 -241.862 1.00 61.16 13 PHE C C 1
ATOM 7683 O O . PHE C 1 17 ? -26.378 24.666 -242.023 1.00 60.28 13 PHE C O 1
ATOM 7691 N N . ASN C 1 18 ? -26.245 22.463 -241.517 1.00 62.66 14 ASN C N 1
ATOM 7692 C CA . ASN C 1 18 ? -24.782 22.455 -241.393 1.00 63.40 14 ASN C CA 1
ATOM 7693 C C . ASN C 1 18 ? -24.113 22.840 -242.711 1.00 65.14 14 ASN C C 1
ATOM 7694 O O . ASN C 1 18 ? -23.111 23.558 -242.701 1.00 65.72 14 ASN C O 1
ATOM 7699 N N . THR C 1 19 ? -24.677 22.375 -243.832 1.00 66.36 15 THR C N 1
ATOM 7700 C CA . THR C 1 19 ? -24.213 22.764 -245.171 1.00 68.38 15 THR C CA 1
ATOM 7701 C C . THR C 1 19 ? -24.281 24.280 -245.342 1.00 66.76 15 THR C C 1
ATOM 7702 O O . THR C 1 19 ? -23.296 24.905 -245.723 1.00 67.62 15 THR C O 1
ATOM 7706 N N . TRP C 1 20 ? -25.443 24.855 -245.032 1.00 65.09 16 TRP C N 1
ATOM 7707 C CA . TRP C 1 20 ? -25.659 26.306 -245.102 1.00 63.86 16 TRP C CA 1
ATOM 7708 C C . TRP C 1 20 ? -24.768 27.077 -244.146 1.00 62.37 16 TRP C C 1
ATOM 7709 O O . TRP C 1 20 ? -24.205 28.107 -244.524 1.00 62.06 16 TRP C O 1
ATOM 7720 N N . TYR C 1 21 ? -24.686 26.614 -242.898 1.00 61.51 17 TYR C N 1
ATOM 7721 C CA . TYR C 1 21 ? -23.946 27.351 -241.871 1.00 60.45 17 TYR C CA 1
ATOM 7722 C C . TYR C 1 21 ? -22.453 27.384 -242.173 1.00 63.08 17 TYR C C 1
ATOM 7723 O O . TYR C 1 21 ? -21.862 28.465 -242.194 1.00 63.48 17 TYR C O 1
ATOM 7732 N N . LYS C 1 22 ? -21.859 26.211 -242.393 1.00 65.51 18 LYS C N 1
ATOM 7733 C CA . LYS C 1 22 ? -20.426 26.105 -242.690 1.00 68.59 18 LYS C CA 1
ATOM 7734 C C . LYS C 1 22 ? -20.002 27.012 -243.861 1.00 70.28 18 LYS C C 1
ATOM 7735 O O . LYS C 1 22 ? -18.937 27.632 -243.818 1.00 70.48 18 LYS C O 1
ATOM 7741 N N . GLN C 1 23 ? -20.859 27.078 -244.882 1.00 71.31 19 GLN C N 1
ATOM 7742 C CA . GLN C 1 23 ? -20.696 27.965 -246.043 1.00 73.43 19 GLN C CA 1
ATOM 7743 C C . GLN C 1 23 ? -20.757 29.449 -245.673 1.00 71.59 19 GLN C C 1
ATOM 7744 O O . GLN C 1 23 ? -19.886 30.228 -246.051 1.00 73.42 19 GLN C O 1
ATOM 7750 N N . PHE C 1 24 ? -21.808 29.827 -244.952 1.00 68.72 20 PHE C N 1
ATOM 7751 C CA . PHE C 1 24 ? -21.956 31.175 -244.413 1.00 66.41 20 PHE C CA 1
ATOM 7752 C C . PHE C 1 24 ? -20.740 31.550 -243.566 1.00 66.66 20 PHE C C 1
ATOM 7753 O O . PHE C 1 24 ? -20.153 32.612 -243.764 1.00 67.28 20 PHE C O 1
ATOM 7761 N N . ALA C 1 25 ? -20.350 30.660 -242.654 1.00 66.69 21 ALA C N 1
ATOM 7762 C CA . ALA C 1 25 ? -19.275 30.936 -241.688 1.00 67.46 21 ALA C CA 1
ATOM 7763 C C . ALA C 1 25 ? -17.931 31.248 -242.344 1.00 70.96 21 ALA C C 1
ATOM 7764 O O . ALA C 1 25 ? -17.292 32.248 -241.995 1.00 70.39 21 ALA C O 1
ATOM 7766 N N . GLU C 1 26 ? -17.515 30.393 -243.283 1.00 74.74 22 GLU C N 1
ATOM 7767 C CA . GLU C 1 26 ? -16.284 30.619 -244.060 1.00 78.22 22 GLU C CA 1
ATOM 7768 C C . GLU C 1 26 ? -16.373 31.821 -245.015 1.00 78.62 22 GLU C C 1
ATOM 7769 O O . GLU C 1 26 ? -15.347 32.419 -245.346 1.00 81.05 22 GLU C O 1
ATOM 7775 N N . LYS C 1 27 ? -17.585 32.165 -245.455 1.00 77.09 23 LYS C N 1
ATOM 7776 C CA . LYS C 1 27 ? -17.823 33.394 -246.242 1.00 76.87 23 LYS C CA 1
ATOM 7777 C C . LYS C 1 27 ? -17.686 34.698 -245.419 1.00 74.56 23 LYS C C 1
ATOM 7778 O O . LYS C 1 27 ? -17.239 35.718 -245.952 1.00 75.21 23 LYS C O 1
ATOM 7784 N N . HIS C 1 28 ? -18.086 34.664 -244.145 1.00 71.43 24 HIS C N 1
ATOM 7785 C CA . HIS C 1 28 ? -18.052 35.847 -243.269 1.00 68.91 24 HIS C CA 1
ATOM 7786 C C . HIS C 1 28 ? -16.905 35.871 -242.244 1.00 69.70 24 HIS C C 1
ATOM 7787 O O . HIS C 1 28 ? -16.824 36.795 -241.426 1.00 67.76 24 HIS C O 1
ATOM 7794 N N . LYS C 1 29 ? -16.019 34.872 -242.311 1.00 72.51 25 LYS C N 1
ATOM 7795 C CA . LYS C 1 29 ? -14.868 34.739 -241.411 1.00 73.78 25 LYS C CA 1
ATOM 7796 C C . LYS C 1 29 ? -15.299 34.830 -239.945 1.00 71.35 25 LYS C C 1
ATOM 7797 O O . LYS C 1 29 ? -14.756 35.629 -239.175 1.00 71.49 25 LYS C O 1
ATOM 7803 N N . LEU C 1 30 ? -16.287 34.019 -239.570 1.00 69.23 26 LEU C N 1
ATOM 7804 C CA . LEU C 1 30 ? -16.807 34.048 -238.207 1.00 66.80 26 LEU C CA 1
ATOM 7805 C C . LEU C 1 30 ? -15.721 33.629 -237.213 1.00 68.41 26 LEU C C 1
ATOM 7806 O O . LEU C 1 30 ? -14.962 32.692 -237.453 1.00 70.13 26 LEU C O 1
ATOM 7811 N N . ASN C 1 31 ? -15.678 34.351 -236.100 1.00 68.34 27 ASN C N 1
ATOM 7812 C CA . ASN C 1 31 ? -14.580 34.335 -235.143 1.00 69.59 27 ASN C CA 1
ATOM 7813 C C . ASN C 1 31 ? -15.088 33.756 -233.825 1.00 67.86 27 ASN C C 1
ATOM 7814 O O . ASN C 1 31 ? -16.138 34.181 -233.334 1.00 65.82 27 ASN C O 1
ATOM 7819 N N . ASN C 1 32 ? -14.366 32.795 -233.252 1.00 68.56 28 ASN C N 1
ATOM 7820 C CA . ASN C 1 32 ? -14.683 32.324 -231.891 1.00 67.77 28 ASN C CA 1
ATOM 7821 C C . ASN C 1 32 ? -13.509 32.469 -230.918 1.00 67.52 28 ASN C C 1
ATOM 7822 O O . ASN C 1 32 ? -13.353 31.676 -229.997 1.00 66.42 28 ASN C O 1
ATOM 7827 N N . LYS C 1 33 ? -12.732 33.534 -231.116 1.00 68.47 29 LYS C N 1
ATOM 7828 C CA . LYS C 1 33 ? -11.630 33.916 -230.226 1.00 70.56 29 LYS C CA 1
ATOM 7829 C C . LYS C 1 33 ? -12.183 34.456 -228.909 1.00 68.73 29 LYS C C 1
ATOM 7830 O O . LYS C 1 33 ? -11.776 34.010 -227.839 1.00 70.08 29 LYS C O 1
ATOM 7836 N N . TYR C 1 34 ? -13.112 35.409 -228.999 1.00 66.27 30 TYR C N 1
ATOM 7837 C CA . TYR C 1 34 ? -13.738 36.013 -227.818 1.00 64.18 30 TYR C CA 1
ATOM 7838 C C . TYR C 1 34 ? -15.136 35.456 -227.488 1.00 62.08 30 TYR C C 1
ATOM 7839 O O . TYR C 1 34 ? -15.658 35.749 -226.406 1.00 61.13 30 TYR C O 1
ATOM 7848 N N . THR C 1 35 ? -15.730 34.660 -228.388 1.00 60.64 31 THR C N 1
ATOM 7849 C CA . THR C 1 35 ? -17.082 34.131 -228.173 1.00 59.05 31 THR C CA 1
ATOM 7850 C C . THR C 1 35 ? -17.170 32.613 -228.089 1.00 59.82 31 THR C C 1
ATOM 7851 O O . THR C 1 35 ? -16.316 31.866 -228.571 1.00 62.12 31 THR C O 1
ATOM 7855 N N . GLU C 1 36 ? -18.268 32.193 -227.482 1.00 58.22 32 GLU C N 1
ATOM 7856 C CA . GLU C 1 36 ? -18.533 30.820 -227.135 1.00 58.42 32 GLU C CA 1
ATOM 7857 C C . GLU C 1 36 ? -18.938 30.056 -228.412 1.00 57.45 32 GLU C C 1
ATOM 7858 O O . GLU C 1 36 ? -18.363 29.017 -228.729 1.00 59.07 32 GLU C O 1
ATOM 7864 N N . SER C 1 37 ? -19.914 30.600 -229.139 1.00 55.36 33 SER C N 1
ATOM 7865 C CA . SER C 1 37 ? -20.278 30.173 -230.498 1.00 54.30 33 SER C CA 1
ATOM 7866 C C . SER C 1 37 ? -19.796 31.251 -231.465 1.00 53.99 33 SER C C 1
ATOM 7867 O O . SER C 1 37 ? -19.793 32.428 -231.121 1.00 53.63 33 SER C O 1
ATOM 7870 N N . ALA C 1 38 ? -19.406 30.863 -232.676 1.00 55.00 34 ALA C N 1
ATOM 7871 C CA . ALA C 1 38 ? -18.747 31.797 -233.604 1.00 55.63 34 ALA C CA 1
ATOM 7872 C C . ALA C 1 38 ? -19.605 33.039 -233.926 1.00 54.35 34 ALA C C 1
ATOM 7873 O O . ALA C 1 38 ? -20.825 32.950 -234.046 1.00 53.40 34 ALA C O 1
ATOM 7875 N N . SER C 1 39 ? -18.940 34.186 -234.061 1.00 54.49 35 SER C N 1
ATOM 7876 C CA . SER C 1 39 ? -19.594 35.477 -234.204 1.00 52.43 35 SER C CA 1
ATOM 7877 C C . SER C 1 39 ? -18.753 36.413 -235.056 1.00 54.12 35 SER C C 1
ATOM 7878 O O . SER C 1 39 ? -17.654 36.055 -235.480 1.00 55.52 35 SER C O 1
ATOM 7881 N N . PHE C 1 40 ? -19.272 37.622 -235.276 1.00 53.69 36 PHE C N 1
ATOM 7882 C CA . PHE C 1 40 ? -18.546 38.700 -235.957 1.00 54.96 36 PHE C CA 1
ATOM 7883 C C . PHE C 1 40 ? -17.577 39.477 -235.043 1.00 56.38 36 PHE C C 1
ATOM 7884 O O . PHE C 1 40 ? -16.985 40.469 -235.476 1.00 57.96 36 PHE C O 1
ATOM 7892 N N . CYS C 1 41 ? -17.411 39.041 -233.795 1.00 56.80 37 CYS C N 1
ATOM 7893 C CA . CYS C 1 41 ? -16.674 39.811 -232.803 1.00 58.03 37 CYS C CA 1
ATOM 7894 C C . CYS C 1 41 ? -15.174 39.766 -233.050 1.00 62.21 37 CYS C C 1
ATOM 7895 O O . CYS C 1 41 ? -14.518 38.746 -232.805 1.00 64.57 37 CYS C O 1
ATOM 7898 N N . ALA C 1 42 ? -14.649 40.884 -233.537 1.00 64.35 38 ALA C N 1
ATOM 7899 C CA . ALA C 1 42 ? -13.231 41.033 -233.797 1.00 67.70 38 ALA C CA 1
ATOM 7900 C C . ALA C 1 42 ? -12.483 41.403 -232.518 1.00 68.84 38 ALA C C 1
ATOM 7901 O O . ALA C 1 42 ? -11.403 40.874 -232.265 1.00 72.18 38 ALA C O 1
ATOM 7903 N N . GLU C 1 43 ? -13.044 42.328 -231.737 1.00 67.28 39 GLU C N 1
ATOM 7904 C CA . GLU C 1 43 ? -12.445 42.786 -230.475 1.00 67.53 39 GLU C CA 1
ATOM 7905 C C . GLU C 1 43 ? -13.538 42.926 -229.418 1.00 63.67 39 GLU C C 1
ATOM 7906 O O . GLU C 1 43 ? -14.716 43.014 -229.751 1.00 61.54 39 GLU C O 1
ATOM 7912 N N . ILE C 1 44 ? -13.140 42.958 -228.150 1.00 62.88 40 ILE C N 1
ATOM 7913 C CA . ILE C 1 44 ? -14.072 43.215 -227.055 1.00 60.48 40 ILE C CA 1
ATOM 7914 C C . ILE C 1 44 ? -14.403 44.706 -227.108 1.00 60.02 40 ILE C C 1
ATOM 7915 O O . ILE C 1 44 ? -13.491 45.524 -227.082 1.00 62.15 40 ILE C O 1
ATOM 7920 N N . PRO C 1 45 ? -15.695 45.072 -227.197 1.00 58.12 41 PRO C N 1
ATOM 7921 C CA . PRO C 1 45 ? -16.009 46.507 -227.171 1.00 58.10 41 PRO C CA 1
ATOM 7922 C C . PRO C 1 45 ? -15.652 47.133 -225.832 1.00 59.68 41 PRO C C 1
ATOM 7923 O O . PRO C 1 45 ? -15.781 46.474 -224.799 1.00 58.47 41 PRO C O 1
ATOM 7927 N N . GLN C 1 46 ? -15.171 48.373 -225.850 1.00 63.37 42 GLN C N 1
ATOM 7928 C CA . GLN C 1 46 ? -15.005 49.123 -224.606 1.00 66.03 42 GLN C CA 1
ATOM 7929 C C . GLN C 1 46 ? -16.215 50.027 -224.433 1.00 63.87 42 GLN C C 1
ATOM 7930 O O . GLN C 1 46 ? -16.588 50.763 -225.346 1.00 62.96 42 GLN C O 1
ATOM 7936 N N . LEU C 1 47 ? -16.823 49.941 -223.254 1.00 62.95 43 LEU C N 1
ATOM 7937 C CA . LEU C 1 47 ? -18.055 50.645 -222.941 1.00 61.31 43 LEU C CA 1
ATOM 7938 C C . LEU C 1 47 ? -17.877 51.699 -221.834 1.00 63.19 43 LEU C C 1
ATOM 7939 O O . LEU C 1 47 ? -18.859 52.303 -221.396 1.00 62.28 43 LEU C O 1
ATOM 7944 N N . ASP C 1 48 ? -16.644 51.934 -221.380 1.00 66.02 44 ASP C N 1
ATOM 7945 C CA . ASP C 1 48 ? -16.427 52.867 -220.269 1.00 68.55 44 ASP C CA 1
ATOM 7946 C C . ASP C 1 48 ? -16.742 54.312 -220.655 1.00 68.26 44 ASP C C 1
ATOM 7947 O O . ASP C 1 48 ? -17.122 55.101 -219.805 1.00 70.19 44 ASP C O 1
ATOM 7952 N N . THR C 1 49 ? -16.588 54.649 -221.930 1.00 65.90 45 THR C N 1
ATOM 7953 C CA . THR C 1 49 ? -17.005 55.952 -222.435 1.00 64.83 45 THR C CA 1
ATOM 7954 C C . THR C 1 49 ? -18.507 56.259 -222.149 1.00 62.55 45 THR C C 1
ATOM 7955 O O . THR C 1 49 ? -18.847 57.382 -221.795 1.00 62.39 45 THR C O 1
ATOM 7959 N N . TYR C 1 50 ? -19.379 55.254 -222.258 1.00 60.09 46 TYR C N 1
ATOM 7960 C CA . TYR C 1 50 ? -20.842 55.434 -222.073 1.00 58.65 46 TYR C CA 1
ATOM 7961 C C . TYR C 1 50 ? -21.262 55.771 -220.637 1.00 59.64 46 TYR C C 1
ATOM 7962 O O . TYR C 1 50 ? -22.256 56.463 -220.418 1.00 60.07 46 TYR C O 1
ATOM 7971 N N . LYS C 1 51 ? -20.523 55.251 -219.666 1.00 60.42 47 LYS C N 1
ATOM 7972 C CA . LYS C 1 51 ? -20.735 55.580 -218.256 1.00 61.88 47 LYS C CA 1
ATOM 7973 C C . LYS C 1 51 ? -20.625 57.087 -218.010 1.00 64.23 47 LYS C C 1
ATOM 7974 O O . LYS C 1 51 ? -21.380 57.638 -217.210 1.00 65.85 47 LYS C O 1
ATOM 7980 N N . TYR C 1 52 ? -19.708 57.742 -218.724 1.00 65.28 48 TYR C N 1
ATOM 7981 C CA . TYR C 1 52 ? -19.464 59.185 -218.598 1.00 67.24 48 TYR C CA 1
ATOM 7982 C C . TYR C 1 52 ? -20.451 60.036 -219.419 1.00 67.91 48 TYR C C 1
ATOM 7983 O O . TYR C 1 52 ? -20.893 61.094 -218.957 1.00 69.13 48 TYR C O 1
ATOM 7992 N N . LYS C 1 53 ? -20.805 59.574 -220.620 1.00 67.38 49 LYS C N 1
ATOM 7993 C CA . LYS C 1 53 ? -21.913 60.172 -221.381 1.00 68.17 49 LYS C CA 1
ATOM 7994 C C . LYS C 1 53 ? -23.211 60.184 -220.574 1.00 68.07 49 LYS C C 1
ATOM 7995 O O . LYS C 1 53 ? -23.991 61.126 -220.667 1.00 68.64 49 LYS C O 1
ATOM 8001 N N . MET C 1 54 ? -23.437 59.128 -219.798 1.00 68.13 50 MET C N 1
ATOM 8002 C CA . MET C 1 54 ? -24.625 59.022 -218.954 1.00 68.70 50 MET C CA 1
ATOM 8003 C C . MET C 1 54 ? -24.642 60.104 -217.864 1.00 73.06 50 MET C C 1
ATOM 8004 O O . MET C 1 54 ? -25.681 60.727 -217.628 1.00 74.36 50 MET C O 1
ATOM 8009 N N . GLU C 1 55 ? -23.499 60.326 -217.215 1.00 76.24 51 GLU C N 1
ATOM 8010 C CA . GLU C 1 55 ? -23.351 61.418 -216.234 1.00 80.06 51 GLU C CA 1
ATOM 8011 C C . GLU C 1 55 ? -23.750 62.785 -216.808 1.00 81.42 51 GLU C C 1
ATOM 8012 O O . GLU C 1 55 ? -24.421 63.565 -216.132 1.00 83.99 51 GLU C O 1
ATOM 8018 N N . LEU C 1 56 ? -23.346 63.061 -218.050 1.00 80.75 52 LEU C N 1
ATOM 8019 C CA . LEU C 1 56 ? -23.605 64.365 -218.692 1.00 81.61 52 LEU C CA 1
ATOM 8020 C C . LEU C 1 56 ? -25.024 64.546 -219.233 1.00 81.06 52 LEU C C 1
ATOM 8021 O O . LEU C 1 56 ? -25.398 65.662 -219.581 1.00 82.15 52 LEU C O 1
ATOM 8026 N N . ALA C 1 57 ? -25.803 63.469 -219.321 1.00 79.89 53 ALA C N 1
ATOM 8027 C CA . ALA C 1 57 ? -27.167 63.551 -219.850 1.00 79.99 53 ALA C CA 1
ATOM 8028 C C . ALA C 1 57 ? -28.095 64.308 -218.898 1.00 83.01 53 ALA C C 1
ATOM 8029 O O . ALA C 1 57 ? -27.958 64.210 -217.673 1.00 84.65 53 ALA C O 1
ATOM 8031 N N . SER C 1 58 ? -29.029 65.056 -219.487 1.00 84.13 54 SER C N 1
ATOM 8032 C CA . SER C 1 58 ? -29.963 65.923 -218.757 1.00 87.01 54 SER C CA 1
ATOM 8033 C C . SER C 1 58 ? -31.423 65.421 -218.709 1.00 86.25 54 SER C C 1
ATOM 8034 O O . SER C 1 58 ? -32.128 65.686 -217.730 1.00 87.94 54 SER C O 1
ATOM 8037 N N . THR C 1 59 ? -31.869 64.725 -219.762 1.00 83.81 55 THR C N 1
ATOM 8038 C CA . THR C 1 59 ? -33.241 64.205 -219.858 1.00 82.50 55 THR C CA 1
ATOM 8039 C C . THR C 1 59 ? -33.241 62.689 -219.843 1.00 80.04 55 THR C C 1
ATOM 8040 O O . THR C 1 59 ? -32.196 62.065 -220.033 1.00 79.53 55 THR C O 1
ATOM 8044 N N . ASP C 1 60 ? -34.423 62.109 -219.629 1.00 79.07 56 ASP C N 1
ATOM 8045 C CA . ASP C 1 60 ? -34.598 60.650 -219.675 1.00 76.17 56 ASP C CA 1
ATOM 8046 C C . ASP C 1 60 ? -34.468 60.096 -221.087 1.00 73.50 56 ASP C C 1
ATOM 8047 O O . ASP C 1 60 ? -34.029 58.970 -221.253 1.00 71.27 56 ASP C O 1
ATOM 8052 N N . ASN C 1 61 ? -34.853 60.881 -222.094 1.00 74.93 57 ASN C N 1
ATOM 8053 C CA . ASN C 1 61 ? -34.680 60.486 -223.503 1.00 74.47 57 ASN C CA 1
ATOM 8054 C C . ASN C 1 61 ? -33.221 60.278 -223.882 1.00 72.42 57 ASN C C 1
ATOM 8055 O O . ASN C 1 61 ? -32.884 59.278 -224.521 1.00 70.72 57 ASN C O 1
ATOM 8060 N N . GLU C 1 62 ? -32.374 61.232 -223.490 1.00 72.16 58 GLU C N 1
ATOM 8061 C CA . GLU C 1 62 ? -30.927 61.134 -223.681 1.00 70.97 58 GLU C CA 1
ATOM 8062 C C . GLU C 1 62 ? -30.342 59.914 -222.951 1.00 68.93 58 GLU C C 1
ATOM 8063 O O . GLU C 1 62 ? -29.615 59.122 -223.550 1.00 66.22 58 GLU C O 1
ATOM 8069 N N . ARG C 1 63 ? -30.682 59.762 -221.673 1.00 68.82 59 ARG C N 1
ATOM 8070 C CA . ARG C 1 63 ? -30.199 58.636 -220.868 1.00 68.93 59 ARG C CA 1
ATOM 8071 C C . ARG C 1 63 ? -30.625 57.265 -221.404 1.00 67.90 59 ARG C C 1
ATOM 8072 O O . ARG C 1 63 ? -29.858 56.300 -221.313 1.00 67.17 59 ARG C O 1
ATOM 8080 N N . ASP C 1 64 ? -31.837 57.187 -221.955 1.00 68.58 60 ASP C N 1
ATOM 8081 C CA . ASP C 1 64 ? -32.318 55.981 -222.647 1.00 66.63 60 ASP C CA 1
ATOM 8082 C C . ASP C 1 64 ? -31.508 55.676 -223.909 1.00 63.39 60 ASP C C 1
ATOM 8083 O O . ASP C 1 64 ? -31.069 54.548 -224.107 1.00 61.60 60 ASP C O 1
ATOM 8088 N N . ALA C 1 65 ? -31.310 56.692 -224.745 1.00 63.20 61 ALA C N 1
ATOM 8089 C CA . ALA C 1 65 ? -30.505 56.572 -225.970 1.00 61.82 61 ALA C CA 1
ATOM 8090 C C . ALA C 1 65 ? -29.079 56.089 -225.689 1.00 60.98 61 ALA C C 1
ATOM 8091 O O . ALA C 1 65 ? -28.573 55.199 -226.380 1.00 58.55 61 ALA C O 1
ATOM 8093 N N . ILE C 1 66 ? -28.453 56.677 -224.667 1.00 61.82 62 ILE C N 1
ATOM 8094 C CA . ILE C 1 66 ? -27.086 56.326 -224.263 1.00 62.10 62 ILE C CA 1
ATOM 8095 C C . ILE C 1 66 ? -27.012 54.878 -223.783 1.00 60.74 62 ILE C C 1
ATOM 8096 O O . ILE C 1 66 ? -26.062 54.172 -224.115 1.00 58.55 62 ILE C O 1
ATOM 8101 N N . TYR C 1 67 ? -28.013 54.444 -223.015 1.00 61.64 63 TYR C N 1
ATOM 8102 C CA . TYR C 1 67 ? -28.078 53.052 -222.572 1.00 61.50 63 TYR C CA 1
ATOM 8103 C C . TYR C 1 67 ? -28.235 52.090 -223.737 1.00 59.32 63 TYR C C 1
ATOM 8104 O O . TYR C 1 67 ? -27.573 51.057 -223.775 1.00 58.87 63 TYR C O 1
ATOM 8113 N N . SER C 1 68 ? -29.112 52.426 -224.677 1.00 58.79 64 SER C N 1
ATOM 8114 C CA . SER C 1 68 ? -29.350 51.564 -225.831 1.00 57.82 64 SER C CA 1
ATOM 8115 C C . SER C 1 68 ? -28.130 51.522 -226.761 1.00 56.46 64 SER C C 1
ATOM 8116 O O . SER C 1 68 ? -27.748 50.446 -227.200 1.00 57.01 64 SER C O 1
ATOM 8119 N N . SER C 1 69 ? -27.511 52.673 -227.032 1.00 56.13 65 SER C N 1
ATOM 8120 C CA . SER C 1 69 ? -26.229 52.733 -227.784 1.00 55.31 65 SER C CA 1
ATOM 8121 C C . SER C 1 69 ? -25.145 51.840 -227.189 1.00 54.08 65 SER C C 1
ATOM 8122 O O . SER C 1 69 ? -24.423 51.153 -227.915 1.00 52.88 65 SER C O 1
ATOM 8125 N N . ALA C 1 70 ? -25.031 51.891 -225.863 1.00 53.29 66 ALA C N 1
ATOM 8126 C CA . ALA C 1 70 ? -24.097 51.061 -225.127 1.00 53.09 66 ALA C CA 1
ATOM 8127 C C . ALA C 1 70 ? -24.443 49.583 -225.323 1.00 51.48 66 ALA C C 1
ATOM 8128 O O . ALA C 1 70 ? -23.568 48.763 -225.575 1.00 50.44 66 ALA C O 1
ATOM 8130 N N . LEU C 1 71 ? -25.728 49.264 -225.222 1.00 51.23 67 LEU C N 1
ATOM 8131 C CA . LEU C 1 71 ? -26.214 47.911 -225.489 1.00 51.12 67 LEU C CA 1
ATOM 8132 C C . LEU C 1 71 ? -25.943 47.444 -226.913 1.00 51.14 67 LEU C C 1
ATOM 8133 O O . LEU C 1 71 ? -25.444 46.330 -227.100 1.00 50.36 67 LEU C O 1
ATOM 8138 N N . ILE C 1 72 ? -26.281 48.283 -227.901 1.00 51.82 68 ILE C N 1
ATOM 8139 C CA . ILE C 1 72 ? -26.026 47.960 -229.313 1.00 52.29 68 ILE C CA 1
ATOM 8140 C C . ILE C 1 72 ? -24.527 47.701 -229.479 1.00 53.63 68 ILE C C 1
ATOM 8141 O O . ILE C 1 72 ? -24.130 46.690 -230.048 1.00 53.66 68 ILE C O 1
ATOM 8146 N N . GLU C 1 73 ? -23.709 48.612 -228.960 1.00 55.06 69 GLU C N 1
ATOM 8147 C CA . GLU C 1 73 ? -22.256 48.538 -229.110 1.00 56.84 69 GLU C CA 1
ATOM 8148 C C . GLU C 1 73 ? -21.686 47.284 -228.450 1.00 55.42 69 GLU C C 1
ATOM 8149 O O . GLU C 1 73 ? -20.738 46.686 -228.964 1.00 56.12 69 GLU C O 1
ATOM 8155 N N . ALA C 1 74 ? -22.277 46.897 -227.322 1.00 53.12 70 ALA C N 1
ATOM 8156 C CA . ALA C 1 74 ? -21.871 45.704 -226.583 1.00 52.27 70 ALA C CA 1
ATOM 8157 C C . ALA C 1 74 ? -22.226 44.392 -227.275 1.00 50.40 70 ALA C C 1
ATOM 8158 O O . ALA C 1 74 ? -21.482 43.419 -227.153 1.00 50.62 70 ALA C O 1
ATOM 8160 N N . THR C 1 75 ? -23.352 44.363 -227.986 1.00 48.79 71 THR C N 1
ATOM 8161 C CA . THR C 1 75 ? -23.895 43.116 -228.538 1.00 47.78 71 THR C CA 1
ATOM 8162 C C . THR C 1 75 ? -23.980 43.001 -230.062 1.00 47.80 71 THR C C 1
ATOM 8163 O O . THR C 1 75 ? -24.205 41.909 -230.547 1.00 48.42 71 THR C O 1
ATOM 8167 N N . ARG C 1 76 ? -23.815 44.084 -230.821 1.00 49.29 72 ARG C N 1
ATOM 8168 C CA . ARG C 1 76 ? -24.164 44.048 -232.258 1.00 49.73 72 ARG C CA 1
ATOM 8169 C C . ARG C 1 76 ? -23.366 43.032 -233.073 1.00 50.32 72 ARG C C 1
ATOM 8170 O O . ARG C 1 76 ? -23.893 42.482 -234.031 1.00 51.46 72 ARG C O 1
ATOM 8178 N N . PHE C 1 77 ? -22.122 42.767 -232.682 1.00 51.21 73 PHE C N 1
ATOM 8179 C CA . PHE C 1 77 ? -21.258 41.830 -233.406 1.00 51.74 73 PHE C CA 1
ATOM 8180 C C . PHE C 1 77 ? -20.934 40.528 -232.668 1.00 51.20 73 PHE C C 1
ATOM 8181 O O . PHE C 1 77 ? -20.021 39.817 -233.081 1.00 52.49 73 PHE C O 1
ATOM 8189 N N . CYS C 1 78 ? -21.683 40.183 -231.616 1.00 49.62 74 CYS C N 1
ATOM 8190 C CA . CYS C 1 78 ? -21.383 38.980 -230.821 1.00 48.93 74 CYS C CA 1
ATOM 8191 C C . CYS C 1 78 ? -22.531 37.965 -230.707 1.00 47.47 74 CYS C C 1
ATOM 8192 O O . CYS C 1 78 ? -22.480 37.098 -229.837 1.00 48.60 74 CYS C O 1
ATOM 8195 N N . ALA C 1 79 ? -23.544 38.035 -231.573 1.00 46.05 75 ALA C N 1
ATOM 8196 C CA . ALA C 1 79 ? -24.623 37.026 -231.551 1.00 44.57 75 ALA C CA 1
ATOM 8197 C C . ALA C 1 79 ? -24.083 35.652 -231.944 1.00 45.44 75 ALA C C 1
ATOM 8198 O O . ALA C 1 79 ? -23.187 35.554 -232.787 1.00 46.25 75 ALA C O 1
ATOM 8200 N N . PRO C 1 80 ? -24.617 34.586 -231.327 1.00 44.94 76 PRO C N 1
ATOM 8201 C CA . PRO C 1 80 ? -24.242 33.244 -231.735 1.00 45.86 76 PRO C CA 1
ATOM 8202 C C . PRO C 1 80 ? -24.942 32.904 -233.050 1.00 46.00 76 PRO C C 1
ATOM 8203 O O . PRO C 1 80 ? -26.055 32.380 -233.055 1.00 45.31 76 PRO C O 1
ATOM 8207 N N . ILE C 1 81 ? -24.272 33.220 -234.155 1.00 47.38 77 ILE C N 1
ATOM 8208 C CA . ILE C 1 81 ? -24.851 33.099 -235.503 1.00 48.28 77 ILE C CA 1
ATOM 8209 C C . ILE C 1 81 ? -25.370 31.684 -235.793 1.00 48.98 77 ILE C C 1
ATOM 8210 O O . ILE C 1 81 ? -26.439 31.544 -236.374 1.00 48.47 77 ILE C O 1
ATOM 8215 N N . MET C 1 82 ? -24.620 30.648 -235.408 1.00 50.51 78 MET C N 1
ATOM 8216 C CA . MET C 1 82 ? -25.038 29.262 -235.683 1.00 51.68 78 MET C CA 1
ATOM 8217 C C . MET C 1 82 ? -26.419 28.990 -235.092 1.00 49.52 78 MET C C 1
ATOM 8218 O O . MET C 1 82 ? -27.295 28.469 -235.768 1.00 49.41 78 MET C O 1
ATOM 8223 N N . GLU C 1 83 ? -26.617 29.387 -233.845 1.00 47.91 79 GLU C N 1
ATOM 8224 C CA . GLU C 1 83 ? -27.842 29.057 -233.128 1.00 46.77 79 GLU C CA 1
ATOM 8225 C C . GLU C 1 83 ? -29.019 29.947 -233.542 1.00 45.21 79 GLU C C 1
ATOM 8226 O O . GLU C 1 83 ? -30.142 29.452 -233.704 1.00 44.79 79 GLU C O 1
ATOM 8232 N N . CYS C 1 84 ? -28.761 31.246 -233.708 1.00 44.21 80 CYS C N 1
ATOM 8233 C CA . CYS C 1 84 ? -29.766 32.199 -234.208 1.00 42.99 80 CYS C CA 1
ATOM 8234 C C . CYS C 1 84 ? -30.301 31.758 -235.570 1.00 43.98 80 CYS C C 1
ATOM 8235 O O . CYS C 1 84 ? -31.514 31.753 -235.815 1.00 43.15 80 CYS C O 1
ATOM 8238 N N . ALA C 1 85 ? -29.377 31.383 -236.450 1.00 45.71 81 ALA C N 1
ATOM 8239 C CA . ALA C 1 85 ? -29.712 30.861 -237.771 1.00 46.65 81 ALA C CA 1
ATOM 8240 C C . ALA C 1 85 ? -30.541 29.584 -237.680 1.00 46.64 81 ALA C C 1
ATOM 8241 O O . ALA C 1 85 ? -31.548 29.460 -238.370 1.00 46.99 81 ALA C O 1
ATOM 8243 N N . TRP C 1 86 ? -30.140 28.660 -236.807 1.00 46.91 82 TRP C N 1
ATOM 8244 C CA . TRP C 1 86 ? -30.866 27.383 -236.628 1.00 47.56 82 TRP C CA 1
ATOM 8245 C C . TRP C 1 86 ? -32.291 27.590 -236.099 1.00 46.14 82 TRP C C 1
ATOM 8246 O O . TRP C 1 86 ? -33.216 26.925 -236.544 1.00 47.22 82 TRP C O 1
ATOM 8257 N N . ALA C 1 87 ? -32.461 28.513 -235.161 1.00 44.73 83 ALA C N 1
ATOM 8258 C CA . ALA C 1 87 ? -33.788 28.861 -234.649 1.00 43.50 83 ALA C CA 1
ATOM 8259 C C . ALA C 1 87 ? -34.659 29.649 -235.650 1.00 44.13 83 ALA C C 1
ATOM 8260 O O . ALA C 1 87 ? -35.875 29.713 -235.493 1.00 43.59 83 ALA C O 1
ATOM 8262 N N . SER C 1 88 ? -34.044 30.262 -236.660 1.00 45.86 84 SER C N 1
ATOM 8263 C CA . SER C 1 88 ? -34.768 31.050 -237.667 1.00 46.48 84 SER C CA 1
ATOM 8264 C C . SER C 1 88 ? -34.853 30.390 -239.056 1.00 48.57 84 SER C C 1
ATOM 8265 O O . SER C 1 88 ? -35.378 31.011 -239.986 1.00 49.88 84 SER C O 1
ATOM 8268 N N . CYS C 1 89 ? -34.354 29.160 -239.211 1.00 48.79 85 CYS C N 1
ATOM 8269 C CA . CYS C 1 89 ? -34.341 28.502 -240.527 1.00 50.75 85 CYS C CA 1
ATOM 8270 C C . CYS C 1 89 ? -35.717 27.903 -240.831 1.00 51.05 85 CYS C C 1
ATOM 8271 O O . CYS C 1 89 ? -36.536 27.731 -239.928 1.00 50.75 85 CYS C O 1
ATOM 8274 N N . THR C 1 90 ? -35.960 27.591 -242.102 1.00 51.80 86 THR C N 1
ATOM 8275 C CA . THR C 1 90 ? -37.294 27.206 -242.576 1.00 51.93 86 THR C CA 1
ATOM 8276 C C . THR C 1 90 ? -37.860 25.967 -241.891 1.00 51.83 86 THR C C 1
ATOM 8277 O O . THR C 1 90 ? -39.049 25.926 -241.593 1.00 52.00 86 THR C O 1
ATOM 8281 N N . GLY C 1 91 ? -37.013 24.968 -241.646 1.00 52.17 87 GLY C N 1
ATOM 8282 C CA . GLY C 1 91 ? -37.431 23.730 -240.982 1.00 52.09 87 GLY C CA 1
ATOM 8283 C C . GLY C 1 91 ? -37.820 23.916 -239.529 1.00 49.74 87 GLY C C 1
ATOM 8284 O O . GLY C 1 91 ? -38.863 23.431 -239.090 1.00 48.73 87 GLY C O 1
ATOM 8285 N N . THR C 1 92 ? -36.972 24.628 -238.789 1.00 48.34 88 THR C N 1
ATOM 8286 C CA . THR C 1 92 ? -37.205 24.882 -237.377 1.00 46.21 88 THR C CA 1
ATOM 8287 C C . THR C 1 92 ? -38.398 25.794 -237.185 1.00 45.33 88 THR C C 1
ATOM 8288 O O . THR C 1 92 ? -39.199 25.572 -236.285 1.00 44.88 88 THR C O 1
ATOM 8292 N N . VAL C 1 93 ? -38.519 26.804 -238.039 1.00 45.86 89 VAL C N 1
ATOM 8293 C CA . VAL C 1 93 ? -39.681 27.697 -238.027 1.00 46.13 89 VAL C CA 1
ATOM 8294 C C . VAL C 1 93 ? -40.994 26.930 -238.241 1.00 47.73 89 VAL C C 1
ATOM 8295 O O . VAL C 1 93 ? -41.973 27.186 -237.535 1.00 46.46 89 VAL C O 1
ATOM 8299 N N . LYS C 1 94 ? -41.004 26.003 -239.201 1.00 50.54 90 LYS C N 1
ATOM 8300 C CA . LYS C 1 94 ? -42.225 25.279 -239.563 1.00 52.82 90 LYS C CA 1
ATOM 8301 C C . LYS C 1 94 ? -42.638 24.336 -238.443 1.00 51.64 90 LYS C C 1
ATOM 8302 O O . LYS C 1 94 ? -43.778 24.359 -238.011 1.00 51.06 90 LYS C O 1
ATOM 8308 N N . ARG C 1 95 ? -41.700 23.518 -237.980 1.00 51.40 91 ARG C N 1
ATOM 8309 C CA . ARG C 1 95 ? -41.947 22.608 -236.857 1.00 50.94 91 ARG C CA 1
ATOM 8310 C C . ARG C 1 95 ? -42.241 23.372 -235.556 1.00 49.56 91 ARG C C 1
ATOM 8311 O O . ARG C 1 95 ? -43.133 22.994 -234.794 1.00 50.26 91 ARG C O 1
ATOM 8319 N N . GLY C 1 96 ? -41.488 24.442 -235.317 1.00 47.88 92 GLY C N 1
ATOM 8320 C CA . GLY C 1 96 ? -41.611 25.222 -234.094 1.00 46.56 92 GLY C CA 1
ATOM 8321 C C . GLY C 1 96 ? -42.990 25.825 -233.911 1.00 46.28 92 GLY C C 1
ATOM 8322 O O . GLY C 1 96 ? -43.520 25.816 -232.805 1.00 46.05 92 GLY C O 1
ATOM 8323 N N . LEU C 1 97 ? -43.561 26.347 -234.996 1.00 46.48 93 LEU C N 1
ATOM 8324 C CA . LEU C 1 97 ? -44.910 26.916 -234.975 1.00 46.73 93 LEU C CA 1
ATOM 8325 C C . LEU C 1 97 ? -45.978 25.836 -234.980 1.00 47.99 93 LEU C C 1
ATOM 8326 O O . LEU C 1 97 ? -46.986 25.964 -234.294 1.00 48.15 93 LEU C O 1
ATOM 8331 N N . GLU C 1 98 ? -45.761 24.789 -235.770 1.00 49.80 94 GLU C N 1
ATOM 8332 C CA . GLU C 1 98 ? -46.723 23.679 -235.890 1.00 51.90 94 GLU C CA 1
ATOM 8333 C C . GLU C 1 98 ? -46.978 22.944 -234.564 1.00 50.86 94 GLU C C 1
ATOM 8334 O O . GLU C 1 98 ? -48.106 22.517 -234.298 1.00 50.94 94 GLU C O 1
ATOM 8340 N N . TRP C 1 99 ? -45.934 22.793 -233.749 1.00 49.54 95 TRP C N 1
ATOM 8341 C CA . TRP C 1 99 ? -46.047 22.129 -232.441 1.00 49.33 95 TRP C CA 1
ATOM 8342 C C . TRP C 1 99 ? -47.227 22.655 -231.610 1.00 49.70 95 TRP C C 1
ATOM 8343 O O . TRP C 1 99 ? -47.950 21.864 -231.000 1.00 50.89 95 TRP C O 1
ATOM 8354 N N . PHE C 1 100 ? -47.428 23.975 -231.616 1.00 48.38 96 PHE C N 1
ATOM 8355 C CA . PHE C 1 100 ? -48.520 24.596 -230.853 1.00 48.29 96 PHE C CA 1
ATOM 8356 C C . PHE C 1 100 ? -49.920 24.279 -231.389 1.00 50.04 96 PHE C C 1
ATOM 8357 O O . PHE C 1 100 ? -50.850 24.156 -230.596 1.00 51.25 96 PHE C O 1
ATOM 8365 N N . ASP C 1 101 ? -50.078 24.136 -232.709 1.00 50.63 97 ASP C N 1
ATOM 8366 C CA . ASP C 1 101 ? -51.358 23.688 -233.289 1.00 52.25 97 ASP C CA 1
ATOM 8367 C C . ASP C 1 101 ? -51.657 22.254 -232.861 1.00 53.98 97 ASP C C 1
ATOM 8368 O O . ASP C 1 101 ? -52.804 21.889 -232.612 1.00 54.57 97 ASP C O 1
ATOM 8373 N N . LYS C 1 102 ? -50.594 21.456 -232.797 1.00 54.82 98 LYS C N 1
ATOM 8374 C CA . LYS C 1 102 ? -50.651 20.055 -232.395 1.00 56.26 98 LYS C CA 1
ATOM 8375 C C . LYS C 1 102 ? -50.847 19.902 -230.871 1.00 55.55 98 LYS C C 1
ATOM 8376 O O . LYS C 1 102 ? -51.564 18.998 -230.453 1.00 57.33 98 LYS C O 1
ATOM 8382 N N . ASN C 1 103 ? -50.254 20.792 -230.059 1.00 53.47 99 ASN C N 1
ATOM 8383 C CA . ASN C 1 103 ? -50.199 20.635 -228.585 1.00 52.65 99 ASN C CA 1
ATOM 8384 C C . ASN C 1 103 ? -50.945 21.651 -227.691 1.00 52.79 99 ASN C C 1
ATOM 8385 O O . ASN C 1 103 ? -50.891 21.525 -226.465 1.00 52.22 99 ASN C O 1
ATOM 8390 N N . LYS C 1 104 ? -51.655 22.623 -228.275 1.00 53.75 100 LYS C N 1
ATOM 8391 C CA . LYS C 1 104 ? -52.379 23.660 -227.488 1.00 54.57 100 LYS C CA 1
ATOM 8392 C C . LYS C 1 104 ? -53.458 23.175 -226.500 1.00 56.44 100 LYS C C 1
ATOM 8393 O O . LYS C 1 104 ? -53.857 23.937 -225.608 1.00 55.96 100 LYS C O 1
ATOM 8399 N N . ASP C 1 105 ? -53.965 21.954 -226.699 1.00 58.26 101 ASP C N 1
ATOM 8400 C CA . ASP C 1 105 ? -54.974 21.362 -225.816 1.00 59.86 101 ASP C CA 1
ATOM 8401 C C . ASP C 1 105 ? -54.413 20.360 -224.805 1.00 58.79 101 ASP C C 1
ATOM 8402 O O . ASP C 1 105 ? -55.163 19.847 -223.982 1.00 59.90 101 ASP C O 1
ATOM 8407 N N . SER C 1 106 ? -53.107 20.094 -224.839 1.00 56.17 102 SER C N 1
ATOM 8408 C CA . SER C 1 106 ? -52.505 19.173 -223.876 1.00 55.45 102 SER C CA 1
ATOM 8409 C C . SER C 1 106 ? -52.393 19.801 -222.484 1.00 54.16 102 SER C C 1
ATOM 8410 O O . SER C 1 106 ? -52.225 21.010 -222.347 1.00 52.60 102 SER C O 1
ATOM 8413 N N . ASP C 1 107 ? -52.466 18.955 -221.464 1.00 54.92 103 ASP C N 1
ATOM 8414 C CA . ASP C 1 107 ? -52.437 19.377 -220.054 1.00 54.77 103 ASP C CA 1
ATOM 8415 C C . ASP C 1 107 ? -51.282 20.304 -219.670 1.00 53.20 103 ASP C C 1
ATOM 8416 O O . ASP C 1 107 ? -51.453 21.165 -218.800 1.00 53.31 103 ASP C O 1
ATOM 8421 N N . THR C 1 108 ? -50.117 20.117 -220.296 1.00 52.27 104 THR C N 1
ATOM 8422 C CA . THR C 1 108 ? -48.923 20.930 -219.995 1.00 50.54 104 THR C CA 1
ATOM 8423 C C . THR C 1 108 ? -48.855 22.255 -220.749 1.00 49.39 104 THR C C 1
ATOM 8424 O O . THR C 1 108 ? -48.024 23.094 -220.398 1.00 49.04 104 THR C O 1
ATOM 8428 N N . VAL C 1 109 ? -49.681 22.435 -221.786 1.00 49.22 105 VAL C N 1
ATOM 8429 C CA . VAL C 1 109 ? -49.828 23.737 -222.463 1.00 48.07 105 VAL C CA 1
ATOM 8430 C C . VAL C 1 109 ? -51.107 24.482 -222.024 1.00 48.74 105 VAL C C 1
ATOM 8431 O O . VAL C 1 109 ? -51.049 25.647 -221.638 1.00 48.23 105 VAL C O 1
ATOM 8435 N N . LYS C 1 110 ? -52.253 23.815 -222.083 1.00 49.97 106 LYS C N 1
ATOM 8436 C CA . LYS C 1 110 ? -53.543 24.498 -221.961 1.00 50.81 106 LYS C CA 1
ATOM 8437 C C . LYS C 1 110 ? -53.733 25.266 -220.655 1.00 51.32 106 LYS C C 1
ATOM 8438 O O . LYS C 1 110 ? -54.370 26.308 -220.651 1.00 51.42 106 LYS C O 1
ATOM 8444 N N . VAL C 1 111 ? -53.165 24.769 -219.563 1.00 52.47 107 VAL C N 1
ATOM 8445 C CA . VAL C 1 111 ? -53.331 25.392 -218.236 1.00 53.65 107 VAL C CA 1
ATOM 8446 C C . VAL C 1 111 ? -52.793 26.847 -218.174 1.00 52.34 107 VAL C C 1
ATOM 8447 O O . VAL C 1 111 ? -53.267 27.640 -217.352 1.00 53.66 107 VAL C O 1
ATOM 8451 N N . TRP C 1 112 ? -51.841 27.200 -219.044 1.00 50.07 108 TRP C N 1
ATOM 8452 C CA . TRP C 1 112 ? -51.387 28.602 -219.184 1.00 49.44 108 TRP C CA 1
ATOM 8453 C C . TRP C 1 112 ? -51.910 29.304 -220.442 1.00 48.52 108 TRP C C 1
ATOM 8454 O O . TRP C 1 112 ? -52.383 30.430 -220.349 1.00 49.66 108 TRP C O 1
ATOM 8465 N N . ASP C 1 113 ? -51.834 28.663 -221.604 1.00 47.27 109 ASP C N 1
ATOM 8466 C CA . ASP C 1 113 ? -52.273 29.311 -222.839 1.00 46.69 109 ASP C CA 1
ATOM 8467 C C . ASP C 1 113 ? -53.743 29.705 -222.786 1.00 47.97 109 ASP C C 1
ATOM 8468 O O . ASP C 1 113 ? -54.088 30.817 -223.167 1.00 47.84 109 ASP C O 1
ATOM 8473 N N . ALA C 1 114 ? -54.599 28.798 -222.320 1.00 49.39 110 ALA C N 1
ATOM 8474 C CA . ALA C 1 114 ? -56.040 29.078 -222.236 1.00 51.53 110 ALA C CA 1
ATOM 8475 C C . ALA C 1 114 ? -56.378 30.214 -221.266 1.00 52.58 110 ALA C C 1
ATOM 8476 O O . ALA C 1 114 ? -57.364 30.908 -221.475 1.00 53.61 110 ALA C O 1
ATOM 8478 N N . ASN C 1 115 ? -55.554 30.398 -220.230 1.00 52.70 111 ASN C N 1
ATOM 8479 C CA . ASN C 1 115 ? -55.700 31.491 -219.262 1.00 53.92 111 ASN C CA 1
ATOM 8480 C C . ASN C 1 115 ? -54.798 32.697 -219.539 1.00 52.12 111 ASN C C 1
ATOM 8481 O O . ASN C 1 115 ? -54.454 33.434 -218.604 1.00 51.89 111 ASN C O 1
ATOM 8486 N N . TYR C 1 116 ? -54.419 32.921 -220.797 1.00 50.39 112 TYR C N 1
ATOM 8487 C CA . TYR C 1 116 ? -53.504 34.018 -221.106 1.00 49.53 112 TYR C CA 1
ATOM 8488 C C . TYR C 1 116 ? -53.973 35.347 -220.517 1.00 51.28 112 TYR C C 1
ATOM 8489 O O . TYR C 1 116 ? -53.175 36.059 -219.925 1.00 50.98 112 TYR C O 1
ATOM 8498 N N . GLN C 1 117 ? -55.262 35.660 -220.658 1.00 54.39 113 GLN C N 1
ATOM 8499 C CA . GLN C 1 117 ? -55.806 36.949 -220.189 1.00 56.22 113 GLN C CA 1
ATOM 8500 C C . GLN C 1 117 ? -55.733 37.101 -218.673 1.00 57.87 113 GLN C C 1
ATOM 8501 O O . GLN C 1 117 ? -55.381 38.169 -218.171 1.00 57.91 113 GLN C O 1
ATOM 8507 N N . LYS C 1 118 ? -56.058 36.030 -217.956 1.00 59.47 114 LYS C N 1
ATOM 8508 C CA . LYS C 1 118 ? -55.911 36.004 -216.501 1.00 62.09 114 LYS C CA 1
ATOM 8509 C C . LYS C 1 118 ? -54.446 36.238 -216.077 1.00 60.42 114 LYS C C 1
ATOM 8510 O O . LYS C 1 118 ? -54.180 37.046 -215.190 1.00 60.48 114 LYS C O 1
ATOM 8516 N N . LEU C 1 119 ? -53.511 35.556 -216.744 1.00 58.51 115 LEU C N 1
ATOM 8517 C CA . LEU C 1 119 ? -52.071 35.632 -216.419 1.00 56.85 115 LEU C CA 1
ATOM 8518 C C . LEU C 1 119 ? -51.368 36.938 -216.836 1.00 56.11 115 LEU C C 1
ATOM 8519 O O . LEU C 1 119 ? -50.203 37.147 -216.493 1.00 54.94 115 LEU C O 1
ATOM 8524 N N . ARG C 1 120 ? -52.062 37.806 -217.571 1.00 56.52 116 ARG C N 1
ATOM 8525 C CA . ARG C 1 120 ? -51.603 39.187 -217.780 1.00 56.23 116 ARG C CA 1
ATOM 8526 C C . ARG C 1 120 ? -51.713 40.027 -216.516 1.00 57.88 116 ARG C C 1
ATOM 8527 O O . ARG C 1 120 ? -51.006 41.020 -216.373 1.00 58.89 116 ARG C O 1
ATOM 8535 N N . THR C 1 121 ? -52.647 39.651 -215.643 1.00 58.97 117 THR C N 1
ATOM 8536 C CA . THR C 1 121 ? -52.979 40.396 -214.435 1.00 60.84 117 THR C CA 1
ATOM 8537 C C . THR C 1 121 ? -52.477 39.738 -213.151 1.00 60.98 117 THR C C 1
ATOM 8538 O O . THR C 1 121 ? -51.990 40.425 -212.256 1.00 61.69 117 THR C O 1
ATOM 8542 N N . GLU C 1 122 ? -52.603 38.417 -213.070 1.00 60.35 118 GLU C N 1
ATOM 8543 C CA . GLU C 1 122 ? -52.383 37.672 -211.843 1.00 61.63 118 GLU C CA 1
ATOM 8544 C C . GLU C 1 122 ? -51.172 36.762 -211.947 1.00 59.54 118 GLU C C 1
ATOM 8545 O O . GLU C 1 122 ? -50.837 36.267 -213.031 1.00 57.35 118 GLU C O 1
ATOM 8551 N N . THR C 1 123 ? -50.534 36.526 -210.800 1.00 60.42 119 THR C N 1
ATOM 8552 C CA . THR C 1 123 ? -49.438 35.571 -210.702 1.00 58.62 119 THR C CA 1
ATOM 8553 C C . THR C 1 123 ? -49.985 34.173 -210.946 1.00 58.30 119 THR C C 1
ATOM 8554 O O . THR C 1 123 ? -51.118 33.877 -210.554 1.00 59.86 119 THR C O 1
ATOM 8558 N N . PRO C 1 124 ? -49.196 33.313 -211.608 1.00 56.59 120 PRO C N 1
ATOM 8559 C CA . PRO C 1 124 ? -49.709 31.988 -211.929 1.00 57.05 120 PRO C CA 1
ATOM 8560 C C . PRO C 1 124 ? -49.759 31.083 -210.705 1.00 59.15 120 PRO C C 1
ATOM 8561 O O . PRO C 1 124 ? -48.971 31.271 -209.778 1.00 60.22 120 PRO C O 1
ATOM 8565 N N . PRO C 1 125 ? -50.670 30.097 -210.703 1.00 60.62 121 PRO C N 1
ATOM 8566 C CA . PRO C 1 125 ? -50.565 29.063 -209.674 1.00 62.96 121 PRO C CA 1
ATOM 8567 C C . PRO C 1 125 ? -49.302 28.220 -209.914 1.00 62.73 121 PRO C C 1
ATOM 8568 O O . PRO C 1 125 ? -48.665 28.347 -210.973 1.00 61.16 121 PRO C O 1
ATOM 8572 N N . ALA C 1 126 ? -48.939 27.382 -208.945 1.00 64.92 122 ALA C N 1
ATOM 8573 C CA . ALA C 1 126 ? -47.672 26.638 -209.002 1.00 64.54 122 ALA C CA 1
ATOM 8574 C C . ALA C 1 126 ? -47.592 25.630 -210.154 1.00 63.62 122 ALA C C 1
ATOM 8575 O O . ALA C 1 126 ? -46.509 25.386 -210.685 1.00 62.49 122 ALA C O 1
ATOM 8577 N N . GLU C 1 127 ? -48.735 25.093 -210.569 1.00 64.50 123 GLU C N 1
ATOM 8578 C CA . GLU C 1 127 ? -48.769 23.995 -211.550 1.00 64.59 123 GLU C CA 1
ATOM 8579 C C . GLU C 1 127 ? -48.756 24.502 -212.998 1.00 60.47 123 GLU C C 1
ATOM 8580 O O . GLU C 1 127 ? -48.354 23.777 -213.901 1.00 58.88 123 GLU C O 1
ATOM 8586 N N . ALA C 1 128 ? -49.192 25.739 -213.218 1.00 58.52 124 ALA C N 1
ATOM 8587 C CA . ALA C 1 128 ? -49.027 26.394 -214.512 1.00 55.34 124 ALA C CA 1
ATOM 8588 C C . ALA C 1 128 ? -47.553 26.702 -214.795 1.00 53.28 124 ALA C C 1
ATOM 8589 O O . ALA C 1 128 ? -47.134 26.734 -215.953 1.00 51.58 124 ALA C O 1
ATOM 8591 N N . LEU C 1 129 ? -46.776 26.952 -213.745 1.00 52.90 125 LEU C N 1
ATOM 8592 C CA . LEU C 1 129 ? -45.334 27.124 -213.888 1.00 51.62 125 LEU C CA 1
ATOM 8593 C C . LEU C 1 129 ? -44.655 25.807 -214.278 1.00 50.91 125 LEU C C 1
ATOM 8594 O O . LEU C 1 129 ? -43.895 25.778 -215.254 1.00 49.77 125 LEU C O 1
ATOM 8599 N N . LEU C 1 130 ? -44.940 24.736 -213.527 1.00 51.28 126 LEU C N 1
ATOM 8600 C CA . LEU C 1 130 ? -44.430 23.390 -213.833 1.00 50.58 126 LEU C CA 1
ATOM 8601 C C . LEU C 1 130 ? -44.873 22.915 -215.209 1.00 48.56 126 LEU C C 1
ATOM 8602 O O . LEU C 1 130 ? -44.096 22.310 -215.942 1.00 46.93 126 LEU C O 1
ATOM 8607 N N . ALA C 1 131 ? -46.129 23.196 -215.543 1.00 48.42 127 ALA C N 1
ATOM 8608 C CA . ALA C 1 131 ? -46.683 22.884 -216.857 1.00 47.77 127 ALA C CA 1
ATOM 8609 C C . ALA C 1 131 ? -45.853 23.520 -217.968 1.00 45.55 127 ALA C C 1
ATOM 8610 O O . ALA C 1 131 ? -45.418 22.826 -218.887 1.00 44.94 127 ALA C O 1
ATOM 8612 N N . TYR C 1 132 ? -45.618 24.829 -217.862 1.00 44.56 128 TYR C N 1
ATOM 8613 C CA . TYR C 1 132 ? -44.774 25.553 -218.826 1.00 43.07 128 TYR C CA 1
ATOM 8614 C C . TYR C 1 132 ? -43.391 24.913 -218.991 1.00 42.60 128 TYR C C 1
ATOM 8615 O O . TYR C 1 132 ? -42.926 24.740 -220.112 1.00 41.74 128 TYR C O 1
ATOM 8624 N N . GLN C 1 133 ? -42.749 24.555 -217.884 1.00 43.29 129 GLN C N 1
ATOM 8625 C CA . GLN C 1 133 ? -41.395 24.009 -217.942 1.00 43.46 129 GLN C CA 1
ATOM 8626 C C . GLN C 1 133 ? -41.329 22.641 -218.648 1.00 44.64 129 GLN C C 1
ATOM 8627 O O . GLN C 1 133 ? -40.406 22.394 -219.415 1.00 43.76 129 GLN C O 1
ATOM 8633 N N . LYS C 1 134 ? -42.307 21.773 -218.397 1.00 47.15 130 LYS C N 1
ATOM 8634 C CA . LYS C 1 134 ? -42.466 20.523 -219.160 1.00 48.75 130 LYS C CA 1
ATOM 8635 C C . LYS C 1 134 ? -42.761 20.777 -220.644 1.00 47.28 130 LYS C C 1
ATOM 8636 O O . LYS C 1 134 ? -42.181 20.131 -221.518 1.00 47.23 130 LYS C O 1
ATOM 8642 N N . ALA C 1 135 ? -43.675 21.699 -220.928 1.00 45.75 131 ALA C N 1
ATOM 8643 C CA . ALA C 1 135 ? -44.026 21.981 -222.307 1.00 45.01 131 ALA C CA 1
ATOM 8644 C C . ALA C 1 135 ? -42.769 22.349 -223.100 1.00 44.28 131 ALA C C 1
ATOM 8645 O O . ALA C 1 135 ? -42.530 21.792 -224.180 1.00 44.46 131 ALA C O 1
ATOM 8647 N N . ALA C 1 136 ? -41.953 23.242 -222.535 1.00 43.54 132 ALA C N 1
ATOM 8648 C CA . ALA C 1 136 ? -40.704 23.667 -223.167 1.00 43.40 132 ALA C CA 1
ATOM 8649 C C . ALA C 1 136 ? -39.806 22.470 -223.478 1.00 44.85 132 ALA C C 1
ATOM 8650 O O . ALA C 1 136 ? -39.317 22.340 -224.600 1.00 45.89 132 ALA C O 1
ATOM 8652 N N . LEU C 1 137 ? -39.620 21.588 -222.501 1.00 45.85 133 LEU C N 1
ATOM 8653 C CA . LEU C 1 137 ? -38.821 20.368 -222.701 1.00 47.00 133 LEU C CA 1
ATOM 8654 C C . LEU C 1 137 ? -39.427 19.403 -223.725 1.00 48.18 133 LEU C C 1
ATOM 8655 O O . LEU C 1 137 ? -38.682 18.682 -224.389 1.00 49.80 133 LEU C O 1
ATOM 8660 N N . ASN C 1 138 ? -40.755 19.374 -223.848 1.00 48.88 134 ASN C N 1
ATOM 8661 C CA . ASN C 1 138 ? -41.413 18.586 -224.921 1.00 50.32 134 ASN C CA 1
ATOM 8662 C C . ASN C 1 138 ? -41.277 19.222 -226.298 1.00 49.46 134 ASN C C 1
ATOM 8663 O O . ASN C 1 138 ? -41.105 18.503 -227.286 1.00 50.78 134 ASN C O 1
ATOM 8668 N N . TRP C 1 139 ? -41.389 20.551 -226.357 1.00 47.42 135 TRP C N 1
ATOM 8669 C CA . TRP C 1 139 ? -41.237 21.294 -227.612 1.00 46.47 135 TRP C CA 1
ATOM 8670 C C . TRP C 1 139 ? -39.851 21.070 -228.215 1.00 46.56 135 TRP C C 1
ATOM 8671 O O . TRP C 1 139 ? -39.730 20.839 -229.415 1.00 46.53 135 TRP C O 1
ATOM 8682 N N . ARG C 1 140 ? -38.822 21.116 -227.370 1.00 46.76 136 ARG C N 1
ATOM 8683 C CA . ARG C 1 140 ? -37.441 20.908 -227.806 1.00 47.09 136 ARG C CA 1
ATOM 8684 C C . ARG C 1 140 ? -37.205 19.492 -228.314 1.00 49.77 136 ARG C C 1
ATOM 8685 O O . ARG C 1 140 ? -36.540 19.308 -229.329 1.00 51.19 136 ARG C O 1
ATOM 8693 N N . LYS C 1 141 ? -37.751 18.497 -227.619 1.00 51.91 137 LYS C N 1
ATOM 8694 C CA . LYS C 1 141 ? -37.661 17.102 -228.074 1.00 55.00 137 LYS C CA 1
ATOM 8695 C C . LYS C 1 141 ? -38.419 16.888 -229.382 1.00 54.33 137 LYS C C 1
ATOM 8696 O O . LYS C 1 141 ? -37.869 16.351 -230.338 1.00 54.80 137 LYS C O 1
ATOM 8702 N N . ASP C 1 142 ? -39.671 17.338 -229.419 1.00 53.48 138 ASP C N 1
ATOM 8703 C CA . ASP C 1 142 ? -40.573 17.106 -230.570 1.00 53.61 138 ASP C CA 1
ATOM 8704 C C . ASP C 1 142 ? -40.175 17.834 -231.863 1.00 52.54 138 ASP C C 1
ATOM 8705 O O . ASP C 1 142 ? -40.456 17.343 -232.957 1.00 53.84 138 ASP C O 1
ATOM 8710 N N . VAL C 1 143 ? -39.528 18.994 -231.719 1.00 50.70 139 VAL C N 1
ATOM 8711 C CA . VAL C 1 143 ? -39.057 19.829 -232.847 1.00 49.25 139 VAL C CA 1
ATOM 8712 C C . VAL C 1 143 ? -37.640 19.451 -233.300 1.00 48.77 139 VAL C C 1
ATOM 8713 O O . VAL C 1 143 ? -37.204 19.875 -234.374 1.00 48.43 139 VAL C O 1
ATOM 8717 N N . GLY C 1 144 ? -36.936 18.644 -232.504 1.00 48.25 140 GLY C N 1
ATOM 8718 C CA . GLY C 1 144 ? -35.539 18.334 -232.769 1.00 48.82 140 GLY C CA 1
ATOM 8719 C C . GLY C 1 144 ? -34.645 19.563 -232.698 1.00 47.88 140 GLY C C 1
ATOM 8720 O O . GLY C 1 144 ? -33.747 19.718 -233.526 1.00 48.76 140 GLY C O 1
ATOM 8721 N N . PHE C 1 145 ? -34.885 20.426 -231.704 1.00 45.89 141 PHE C N 1
ATOM 8722 C CA . PHE C 1 145 ? -34.200 21.716 -231.592 1.00 44.38 141 PHE C CA 1
ATOM 8723 C C . PHE C 1 145 ? -32.723 21.587 -231.233 1.00 44.68 141 PHE C C 1
ATOM 8724 O O . PHE C 1 145 ? -31.894 22.332 -231.749 1.00 44.98 141 PHE C O 1
ATOM 8732 N N . SER C 1 146 ? -32.400 20.666 -230.340 1.00 45.25 142 SER C N 1
ATOM 8733 C CA . SER C 1 146 ? -31.010 20.406 -229.992 1.00 46.15 142 SER C CA 1
ATOM 8734 C C . SER C 1 146 ? -30.216 19.910 -231.204 1.00 47.69 142 SER C C 1
ATOM 8735 O O . SER C 1 146 ? -30.509 18.856 -231.750 1.00 48.90 142 SER C O 1
ATOM 8738 N N . ILE C 1 147 ? -29.240 20.709 -231.633 1.00 48.00 143 ILE C N 1
ATOM 8739 C CA . ILE C 1 147 ? -28.220 20.273 -232.603 1.00 50.03 143 ILE C CA 1
ATOM 8740 C C . ILE C 1 147 ? -26.808 20.345 -232.015 1.00 50.05 143 ILE C C 1
ATOM 8741 O O . ILE C 1 147 ? -25.835 20.222 -232.749 1.00 50.88 143 ILE C O 1
ATOM 8746 N N . GLY C 1 148 ? -26.711 20.529 -230.698 1.00 49.16 144 GLY C N 1
ATOM 8747 C CA . GLY C 1 148 ? -25.434 20.745 -230.035 1.00 50.34 144 GLY C CA 1
ATOM 8748 C C . GLY C 1 148 ? -25.544 21.272 -228.614 1.00 49.91 144 GLY C C 1
ATOM 8749 O O . GLY C 1 148 ? -26.633 21.429 -228.064 1.00 48.15 144 GLY C O 1
ATOM 8750 N N . GLU C 1 149 ? -24.383 21.546 -228.037 1.00 51.75 145 GLU C N 1
ATOM 8751 C CA . GLU C 1 149 ? -24.244 22.007 -226.658 1.00 52.61 145 GLU C CA 1
ATOM 8752 C C . GLU C 1 149 ? -25.067 23.283 -226.384 1.00 50.95 145 GLU C C 1
ATOM 8753 O O . GLU C 1 149 ? -25.783 23.367 -225.385 1.00 49.34 145 GLU C O 1
ATOM 8759 N N . TYR C 1 150 ? -24.995 24.246 -227.303 1.00 50.38 146 TYR C N 1
ATOM 8760 C CA . TYR C 1 150 ? -25.619 25.557 -227.118 1.00 49.01 146 TYR C CA 1
ATOM 8761 C C . TYR C 1 150 ? -27.123 25.632 -227.485 1.00 48.05 146 TYR C C 1
ATOM 8762 O O . TYR C 1 150 ? -27.707 26.719 -227.471 1.00 46.98 146 TYR C O 1
ATOM 8771 N N . THR C 1 151 ? -27.747 24.494 -227.800 1.00 48.50 147 THR C N 1
ATOM 8772 C CA . THR C 1 151 ? -29.195 24.415 -228.001 1.00 47.25 147 THR C CA 1
ATOM 8773 C C . THR C 1 151 ? -29.821 23.255 -227.215 1.00 48.04 147 THR C C 1
ATOM 8774 O O . THR C 1 151 ? -30.850 22.724 -227.600 1.00 48.44 147 THR C O 1
ATOM 8778 N N . SER C 1 152 ? -29.219 22.890 -226.087 1.00 49.68 148 SER C N 1
ATOM 8779 C CA . SER C 1 152 ? -29.595 21.678 -225.355 1.00 51.18 148 SER C CA 1
ATOM 8780 C C . SER C 1 152 ? -30.110 22.033 -223.979 1.00 50.77 148 SER C C 1
ATOM 8781 O O . SER C 1 152 ? -29.998 23.175 -223.553 1.00 49.78 148 SER C O 1
ATOM 8784 N N . ILE C 1 153 ? -30.661 21.037 -223.292 1.00 52.59 149 ILE C N 1
ATOM 8785 C CA . ILE C 1 153 ? -31.141 21.193 -221.930 1.00 53.33 149 ILE C CA 1
ATOM 8786 C C . ILE C 1 153 ? -29.904 21.082 -221.049 1.00 55.44 149 ILE C C 1
ATOM 8787 O O . ILE C 1 153 ? -29.167 20.093 -221.150 1.00 57.22 149 ILE C O 1
ATOM 8792 N N . LEU C 1 154 ? -29.660 22.075 -220.201 1.00 55.95 150 LEU C N 1
ATOM 8793 C CA . LEU C 1 154 ? -28.580 21.975 -219.223 1.00 59.29 150 LEU C CA 1
ATOM 8794 C C . LEU C 1 154 ? -29.034 21.170 -218.006 1.00 62.78 150 LEU C C 1
ATOM 8795 O O . LEU C 1 154 ? -30.133 21.399 -217.492 1.00 63.31 150 LEU C O 1
ATOM 8800 N N A LYS C 1 155 ? -28.153 20.309 -217.480 0.50 65.65 151 LYS C N 1
ATOM 8801 N N B LYS C 1 155 ? -28.238 20.153 -217.684 0.50 66.35 151 LYS C N 1
ATOM 8802 C CA A LYS C 1 155 ? -28.424 19.516 -216.255 0.50 68.03 151 LYS C CA 1
ATOM 8803 C CA B LYS C 1 155 ? -28.370 19.338 -216.492 0.50 69.26 151 LYS C CA 1
ATOM 8804 C C A LYS C 1 155 ? -27.328 19.667 -215.185 0.50 70.69 151 LYS C C 1
ATOM 8805 C C B LYS C 1 155 ? -26.969 19.376 -215.940 0.50 72.07 151 LYS C C 1
ATOM 8806 O O A LYS C 1 155 ? -27.434 19.100 -214.098 0.50 71.28 151 LYS C O 1
ATOM 8807 O O B LYS C 1 155 ? -26.004 19.185 -216.681 0.50 72.53 151 LYS C O 1
ATOM 8818 N N A LYS C 1 156 ? -26.292 20.445 -215.492 0.50 72.55 152 LYS C N 1
ATOM 8819 N N B LYS C 1 156 ? -26.843 19.646 -214.652 0.50 74.57 152 LYS C N 1
ATOM 8820 C CA A LYS C 1 156 ? -25.108 20.580 -214.627 0.50 75.89 152 LYS C CA 1
ATOM 8821 C CA B LYS C 1 156 ? -25.530 19.767 -214.055 0.50 77.86 152 LYS C CA 1
ATOM 8822 C C A LYS C 1 156 ? -25.407 21.089 -213.212 0.50 78.98 152 LYS C C 1
ATOM 8823 C C B LYS C 1 156 ? -25.437 20.984 -213.161 0.50 79.57 152 LYS C C 1
ATOM 8824 O O A LYS C 1 156 ? -26.490 21.618 -212.957 0.50 78.14 152 LYS C O 1
ATOM 8825 O O B LYS C 1 156 ? -26.215 21.934 -213.263 0.50 77.86 152 LYS C O 1
ATOM 8836 N N . ALA C 1 157 ? -24.435 20.935 -212.304 1.00 83.71 153 ALA C N 1
ATOM 8837 C CA . ALA C 1 157 ? -24.414 21.697 -211.066 1.00 88.43 153 ALA C CA 1
ATOM 8838 C C . ALA C 1 157 ? -23.818 23.084 -211.285 1.00 91.29 153 ALA C C 1
ATOM 8839 O O . ALA C 1 157 ? -23.036 23.301 -212.223 1.00 91.23 153 ALA C O 1
ATOM 8841 N N . VAL C 1 158 ? -24.198 24.012 -210.407 1.00 95.24 154 VAL C N 1
ATOM 8842 C CA . VAL C 1 158 ? -23.559 25.330 -210.321 1.00 97.69 154 VAL C CA 1
ATOM 8843 C C . VAL C 1 158 ? -22.150 25.127 -209.736 1.00 99.88 154 VAL C C 1
ATOM 8844 O O . VAL C 1 158 ? -22.011 24.647 -208.603 1.00 101.93 154 VAL C O 1
ATOM 8848 N N . ALA C 1 159 ? -21.123 25.481 -210.514 1.00 98.20 155 ALA C N 1
ATOM 8849 C CA . ALA C 1 159 ? -19.730 25.344 -210.078 1.00 100.34 155 ALA C CA 1
ATOM 8850 C C . ALA C 1 159 ? -19.432 26.273 -208.894 1.00 102.15 155 ALA C C 1
ATOM 8851 O O . ALA C 1 159 ? -19.997 27.363 -208.794 1.00 102.11 155 ALA C O 1
ATOM 8853 N N . ALA C 1 160 ? -18.551 25.827 -208.003 1.00 105.00 156 ALA C N 1
ATOM 8854 C CA . ALA C 1 160 ? -18.285 26.534 -206.744 1.00 107.16 156 ALA C CA 1
ATOM 8855 C C . ALA C 1 160 ? -17.615 27.907 -206.910 1.00 106.48 156 ALA C C 1
ATOM 8856 O O . ALA C 1 160 ? -17.792 28.774 -206.050 1.00 108.21 156 ALA C O 1
ATOM 8858 N N . GLU C 1 161 ? -16.862 28.106 -207.999 1.00 103.98 157 GLU C N 1
ATOM 8859 C CA . GLU C 1 161 ? -16.127 29.362 -208.222 1.00 102.10 157 GLU C CA 1
ATOM 8860 C C . GLU C 1 161 ? -16.253 29.905 -209.645 1.00 93.12 157 GLU C C 1
ATOM 8861 O O . GLU C 1 161 ? -16.349 29.146 -210.605 1.00 91.70 157 GLU C O 1
ATOM 8867 N N . TYR C 1 162 ? -16.232 31.234 -209.743 1.00 86.41 158 TYR C N 1
ATOM 8868 C CA . TYR C 1 162 ? -16.404 31.976 -210.986 1.00 79.77 158 TYR C CA 1
ATOM 8869 C C . TYR C 1 162 ? -15.376 33.107 -210.972 1.00 78.49 158 TYR C C 1
ATOM 8870 O O . TYR C 1 162 ? -15.485 34.024 -210.167 1.00 78.96 158 TYR C O 1
ATOM 8879 N N . LYS C 1 163 ? -14.372 33.021 -211.845 1.00 76.99 159 LYS C N 1
ATOM 8880 C CA . LYS C 1 163 ? -13.200 33.914 -211.815 1.00 77.34 159 LYS C CA 1
ATOM 8881 C C . LYS C 1 163 ? -13.368 35.122 -212.748 1.00 73.86 159 LYS C C 1
ATOM 8882 O O . LYS C 1 163 ? -13.603 34.956 -213.944 1.00 71.95 159 LYS C O 1
ATOM 8888 N N . VAL C 1 164 ? -13.237 36.327 -212.188 1.00 72.87 160 VAL C N 1
ATOM 8889 C CA . VAL C 1 164 ? -13.294 37.591 -212.946 1.00 70.24 160 VAL C CA 1
ATOM 8890 C C . VAL C 1 164 ? -11.996 38.386 -212.744 1.00 71.28 160 VAL C C 1
ATOM 8891 O O . VAL C 1 164 ? -11.273 38.119 -211.794 1.00 73.92 160 VAL C O 1
ATOM 8895 N N . PRO C 1 165 ? -11.688 39.352 -213.638 1.00 70.07 161 PRO C N 1
ATOM 8896 C CA . PRO C 1 165 ? -10.509 40.208 -213.426 1.00 72.40 161 PRO C CA 1
ATOM 8897 C C . PRO C 1 165 ? -10.607 41.153 -212.219 1.00 74.13 161 PRO C C 1
ATOM 8898 O O . PRO C 1 165 ? -11.705 41.503 -211.791 1.00 73.80 161 PRO C O 1
ATOM 8902 N N . GLY C 1 166 ? -9.453 41.554 -211.686 1.00 76.98 162 GLY C N 1
ATOM 8903 C CA . GLY C 1 166 ? -9.381 42.411 -210.502 1.00 78.41 162 GLY C CA 1
ATOM 8904 C C . GLY C 1 166 ? -10.049 43.764 -210.668 1.00 76.89 162 GLY C C 1
ATOM 8905 O O . GLY C 1 166 ? -10.722 44.248 -209.755 1.00 77.11 162 GLY C O 1
ATOM 8906 N N . THR C 1 167 ? -9.874 44.375 -211.836 1.00 75.49 163 THR C N 1
ATOM 8907 C CA . THR C 1 167 ? -10.498 45.671 -212.131 1.00 74.02 163 THR C CA 1
ATOM 8908 C C . THR C 1 167 ? -12.003 45.641 -211.880 1.00 71.93 163 THR C C 1
ATOM 8909 O O . THR C 1 167 ? -12.539 46.521 -211.208 1.00 72.25 163 THR C O 1
ATOM 8913 N N . VAL C 1 168 ? -12.660 44.595 -212.376 1.00 70.31 164 VAL C N 1
ATOM 8914 C CA . VAL C 1 168 ? -14.119 44.460 -212.267 1.00 68.26 164 VAL C CA 1
ATOM 8915 C C . VAL C 1 168 ? -14.648 43.759 -211.004 1.00 68.86 164 VAL C C 1
ATOM 8916 O O . VAL C 1 168 ? -15.852 43.790 -210.760 1.00 68.29 164 VAL C O 1
ATOM 8920 N N . ILE C 1 169 ? -13.787 43.138 -210.206 1.00 70.87 165 ILE C N 1
ATOM 8921 C CA . ILE C 1 169 ? -14.273 42.272 -209.132 1.00 72.50 165 ILE C CA 1
ATOM 8922 C C . ILE C 1 169 ? -15.124 42.990 -208.082 1.00 74.21 165 ILE C C 1
ATOM 8923 O O . ILE C 1 169 ? -16.108 42.423 -207.608 1.00 74.26 165 ILE C O 1
ATOM 8928 N N . ASN C 1 170 ? -14.767 44.226 -207.738 1.00 77.11 166 ASN C N 1
ATOM 8929 C CA . ASN C 1 170 ? -15.535 44.992 -206.751 1.00 79.23 166 ASN C CA 1
ATOM 8930 C C . ASN C 1 170 ? -16.938 45.333 -207.253 1.00 77.03 166 ASN C C 1
ATOM 8931 O O . ASN C 1 170 ? -17.913 45.214 -206.510 1.00 78.22 166 ASN C O 1
ATOM 8936 N N . ASN C 1 171 ? -17.039 45.746 -208.511 1.00 74.80 167 ASN C N 1
ATOM 8937 C CA . ASN C 1 171 ? -18.337 46.048 -209.110 1.00 72.36 167 ASN C CA 1
ATOM 8938 C C . ASN C 1 171 ? -19.207 44.787 -209.262 1.00 70.59 167 ASN C C 1
ATOM 8939 O O . ASN C 1 171 ? -20.421 44.848 -209.073 1.00 69.49 167 ASN C O 1
ATOM 8944 N N . ILE C 1 172 ? -18.585 43.650 -209.582 1.00 69.98 168 ILE C N 1
ATOM 8945 C CA . ILE C 1 172 ? -19.291 42.365 -209.620 1.00 68.43 168 ILE C CA 1
ATOM 8946 C C . ILE C 1 172 ? -19.822 42.009 -208.228 1.00 69.93 168 ILE C C 1
ATOM 8947 O O . ILE C 1 172 ? -20.963 41.559 -208.101 1.00 68.96 168 ILE C O 1
ATOM 8952 N N . LYS C 1 173 ? -18.997 42.205 -207.195 1.00 72.63 169 LYS C N 1
ATOM 8953 C CA . LYS C 1 173 ? -19.429 41.981 -205.804 1.00 74.21 169 LYS C CA 1
ATOM 8954 C C . LYS C 1 173 ? -20.564 42.915 -205.373 1.00 73.72 169 LYS C C 1
ATOM 8955 O O . LYS C 1 173 ? -21.390 42.522 -204.553 1.00 74.56 169 LYS C O 1
ATOM 8961 N N . GLU C 1 174 ? -20.599 44.138 -205.911 1.00 72.75 170 GLU C N 1
ATOM 8962 C CA . GLU C 1 174 ? -21.729 45.055 -205.693 1.00 72.63 170 GLU C CA 1
ATOM 8963 C C . GLU C 1 174 ? -23.025 44.513 -206.295 1.00 68.78 170 GLU C C 1
ATOM 8964 O O . GLU C 1 174 ? -24.084 44.639 -205.686 1.00 68.00 170 GLU C O 1
ATOM 8970 N N . MET C 1 175 ? -22.927 43.923 -207.490 1.00 66.00 171 MET C N 1
ATOM 8971 C CA . MET C 1 175 ? -24.072 43.295 -208.172 1.00 63.73 171 MET C CA 1
ATOM 8972 C C . MET C 1 175 ? -24.569 42.068 -207.424 1.00 65.11 171 MET C C 1
ATOM 8973 O O . MET C 1 175 ? -25.763 41.941 -207.141 1.00 64.26 171 MET C O 1
ATOM 8978 N N . LEU C 1 176 ? -23.634 41.172 -207.112 1.00 67.15 172 LEU C N 1
ATOM 8979 C CA . LEU C 1 176 ? -23.935 39.963 -206.357 1.00 68.43 172 LEU C CA 1
ATOM 8980 C C . LEU C 1 176 ? -24.554 40.300 -204.996 1.00 70.47 172 LEU C C 1
ATOM 8981 O O . LEU C 1 176 ? -25.477 39.636 -204.553 1.00 71.15 172 LEU C O 1
ATOM 8986 N N . SER C 1 177 ? -24.061 41.351 -204.355 1.00 72.59 173 SER C N 1
ATOM 8987 C CA . SER C 1 177 ? -24.623 41.824 -203.086 1.00 74.76 173 SER C CA 1
ATOM 8988 C C . SER C 1 177 ? -26.066 42.332 -203.233 1.00 73.25 173 SER C C 1
ATOM 8989 O O . SER C 1 177 ? -26.887 42.113 -202.351 1.00 74.54 173 SER C O 1
ATOM 8992 N N . ASP C 1 178 ? -26.360 43.015 -204.336 1.00 70.80 174 ASP C N 1
ATOM 8993 C CA . ASP C 1 178 ? -27.719 43.489 -204.620 1.00 69.96 174 ASP C CA 1
ATOM 8994 C C . ASP C 1 178 ? -28.636 42.308 -204.952 1.00 69.18 174 ASP C C 1
ATOM 8995 O O . ASP C 1 178 ? -29.814 42.317 -204.616 1.00 69.35 174 ASP C O 1
ATOM 9000 N N . MET C 1 179 ? -28.078 41.303 -205.622 1.00 69.00 175 MET C N 1
ATOM 9001 C CA . MET C 1 179 ? -28.795 40.075 -205.950 1.00 68.28 175 MET C CA 1
ATOM 9002 C C . MET C 1 179 ? -29.111 39.251 -204.696 1.00 72.28 175 MET C C 1
ATOM 9003 O O . MET C 1 179 ? -30.188 38.659 -204.617 1.00 72.84 175 MET C O 1
ATOM 9008 N N . ILE C 1 180 ? -28.192 39.221 -203.723 1.00 76.74 176 ILE C N 1
ATOM 9009 C CA . ILE C 1 180 ? -28.451 38.589 -202.409 1.00 80.99 176 ILE C CA 1
ATOM 9010 C C . ILE C 1 180 ? -29.629 39.287 -201.720 1.00 82.70 176 ILE C C 1
ATOM 9011 O O . ILE C 1 180 ? -30.537 38.621 -201.219 1.00 84.25 176 ILE C O 1
ATOM 9016 N N . ARG C 1 181 ? -29.595 40.621 -201.698 1.00 82.98 177 ARG C N 1
ATOM 9017 C CA . ARG C 1 181 ? -30.618 41.432 -201.031 1.00 84.44 177 ARG C CA 1
ATOM 9018 C C . ARG C 1 181 ? -31.992 41.283 -201.672 1.00 81.73 177 ARG C C 1
ATOM 9019 O O . ARG C 1 181 ? -32.997 41.292 -200.966 1.00 83.57 177 ARG C O 1
ATOM 9027 N N . ARG C 1 182 ? -32.031 41.152 -202.997 1.00 78.12 178 ARG C N 1
ATOM 9028 C CA . ARG C 1 182 ? -33.294 40.964 -203.723 1.00 76.45 178 ARG C CA 1
ATOM 9029 C C . ARG C 1 182 ? -33.894 39.577 -203.462 1.00 78.17 178 ARG C C 1
ATOM 9030 O O . ARG C 1 182 ? -35.113 39.438 -203.377 1.00 77.22 178 ARG C O 1
ATOM 9038 N N . ARG C 1 183 ? -33.038 38.562 -203.328 1.00 81.52 179 ARG C N 1
ATOM 9039 C CA . ARG C 1 183 ? -33.480 37.218 -202.931 1.00 84.70 179 ARG C CA 1
ATOM 9040 C C . ARG C 1 183 ? -34.064 37.213 -201.520 1.00 88.38 179 ARG C C 1
ATOM 9041 O O . ARG C 1 183 ? -35.065 36.545 -201.262 1.00 88.62 179 ARG C O 1
ATOM 9049 N N . ASN C 1 184 ? -33.419 37.947 -200.614 1.00 91.17 180 ASN C N 1
ATOM 9050 C CA . ASN C 1 184 ? -33.891 38.077 -199.241 1.00 94.70 180 ASN C CA 1
ATOM 9051 C C . ASN C 1 184 ? -35.263 38.755 -199.149 1.00 96.46 180 ASN C C 1
ATOM 9052 O O . ASN C 1 184 ? -36.042 38.420 -198.263 1.00 100.72 180 ASN C O 1
ATOM 9057 N N . ARG C 1 185 ? -35.558 39.691 -200.054 1.00 96.02 181 ARG C N 1
ATOM 9058 C CA . ARG C 1 185 ? -36.889 40.326 -200.113 1.00 98.34 181 ARG C CA 1
ATOM 9059 C C . ARG C 1 185 ? -37.977 39.383 -200.627 1.00 97.63 181 ARG C C 1
ATOM 9060 O O . ARG C 1 185 ? -39.121 39.460 -200.174 1.00 99.18 181 ARG C O 1
ATOM 9068 N N . ILE C 1 186 ? -37.625 38.530 -201.590 1.00 95.98 182 ILE C N 1
ATOM 9069 C CA . ILE C 1 186 ? -38.534 37.500 -202.115 1.00 95.72 182 ILE C CA 1
ATOM 9070 C C . ILE C 1 186 ? -39.003 36.576 -200.976 1.00 98.57 182 ILE C C 1
ATOM 9071 O O . ILE C 1 186 ? -40.199 36.312 -200.833 1.00 98.84 182 ILE C O 1
ATOM 9076 N N . ILE C 1 187 ? -38.050 36.116 -200.166 1.00 100.59 183 ILE C N 1
ATOM 9077 C CA . ILE C 1 187 ? -38.323 35.241 -199.013 1.00 103.84 183 ILE C CA 1
ATOM 9078 C C . ILE C 1 187 ? -39.096 35.967 -197.881 1.00 107.99 183 ILE C C 1
ATOM 9079 O O . ILE C 1 187 ? -39.886 35.333 -197.176 1.00 110.28 183 ILE C O 1
ATOM 9084 N N A ASN C 1 188 ? -38.852 37.279 -197.761 0.50 109.14 184 ASN C N 1
ATOM 9085 N N B ASN C 1 188 ? -38.829 37.257 -197.685 0.50 108.68 184 ASN C N 1
ATOM 9086 C CA A ASN C 1 188 ? -39.566 38.260 -196.900 0.50 112.49 184 ASN C CA 1
ATOM 9087 C CA B ASN C 1 188 ? -39.492 38.053 -196.649 0.50 112.02 184 ASN C CA 1
ATOM 9088 C C A ASN C 1 188 ? -38.852 38.557 -195.583 0.50 116.66 184 ASN C C 1
ATOM 9089 C C B ASN C 1 188 ? -40.555 38.974 -197.250 0.50 111.12 184 ASN C C 1
ATOM 9090 O O A ASN C 1 188 ? -38.275 37.666 -194.959 0.50 118.43 184 ASN C O 1
ATOM 9091 O O B ASN C 1 188 ? -41.403 38.524 -198.022 0.50 109.52 184 ASN C O 1
ATOM 9100 N N A GLY C 1 189 ? -38.891 39.825 -195.174 0.50 118.63 185 GLY C N 1
ATOM 9101 N N B GLY C 1 189 ? -40.514 40.257 -196.901 0.50 112.50 185 GLY C N 1
ATOM 9102 C CA A GLY C 1 189 ? -39.611 40.863 -195.926 0.50 116.65 185 GLY C CA 1
ATOM 9103 C CA B GLY C 1 189 ? -39.505 40.784 -195.992 0.50 115.24 185 GLY C CA 1
ATOM 9104 C C A GLY C 1 189 ? -38.764 41.946 -196.590 0.50 114.44 185 GLY C C 1
ATOM 9105 C C B GLY C 1 189 ? -38.775 41.973 -196.589 0.50 113.74 185 GLY C C 1
ATOM 9106 O O A GLY C 1 189 ? -39.025 42.318 -197.737 0.50 110.95 185 GLY C O 1
ATOM 9107 O O B GLY C 1 189 ? -39.126 42.445 -197.674 0.50 110.56 185 GLY C O 1
ATOM 9108 N N . GLY C 1 190 ? -37.766 42.460 -195.870 1.00 115.98 186 GLY C N 1
ATOM 9109 C CA . GLY C 1 190 ? -36.906 43.547 -196.361 1.00 113.94 186 GLY C CA 1
ATOM 9110 C C . GLY C 1 190 ? -35.589 43.622 -195.615 1.00 114.96 186 GLY C C 1
ATOM 9111 O O . GLY C 1 190 ? -34.623 42.961 -195.989 1.00 112.49 186 GLY C O 1
ATOM 9112 N N . GLY C 1 201 ? -32.355 26.865 -184.661 1.00 118.29 197 GLY C N 1
ATOM 9113 C CA . GLY C 1 201 ? -31.106 26.157 -184.907 1.00 118.34 197 GLY C CA 1
ATOM 9114 C C . GLY C 1 201 ? -30.736 26.134 -186.380 1.00 121.17 197 GLY C C 1
ATOM 9115 O O . GLY C 1 201 ? -31.578 25.845 -187.230 1.00 122.63 197 GLY C O 1
ATOM 9116 N N . ARG C 1 202 ? -29.479 26.464 -186.679 1.00 125.05 198 ARG C N 1
ATOM 9117 C CA . ARG C 1 202 ? -28.897 26.280 -188.019 1.00 127.05 198 ARG C CA 1
ATOM 9118 C C . ARG C 1 202 ? -27.965 25.054 -188.094 1.00 124.99 198 ARG C C 1
ATOM 9119 O O . ARG C 1 202 ? -27.464 24.730 -189.174 1.00 121.22 198 ARG C O 1
ATOM 9127 N N . GLU C 1 203 ? -27.747 24.375 -186.961 1.00 125.59 199 GLU C N 1
ATOM 9128 C CA . GLU C 1 203 ? -26.965 23.126 -186.929 1.00 124.94 199 GLU C CA 1
ATOM 9129 C C . GLU C 1 203 ? -27.754 21.931 -187.471 1.00 123.19 199 GLU C C 1
ATOM 9130 O O . GLU C 1 203 ? -27.178 21.079 -188.152 1.00 120.61 199 GLU C O 1
ATOM 9136 N N . HIS C 1 204 ? -29.056 21.863 -187.171 1.00 119.85 200 HIS C N 1
ATOM 9137 C CA . HIS C 1 204 ? -29.904 20.777 -187.696 1.00 115.33 200 HIS C CA 1
ATOM 9138 C C . HIS C 1 204 ? -30.107 20.811 -189.218 1.00 115.03 200 HIS C C 1
ATOM 9139 O O . HIS C 1 204 ? -30.528 19.810 -189.792 1.00 115.28 200 HIS C O 1
ATOM 9146 N N . LEU C 1 205 ? -29.810 21.946 -189.859 1.00 114.21 201 LEU C N 1
ATOM 9147 C CA . LEU C 1 205 ? -29.717 22.017 -191.326 1.00 116.58 201 LEU C CA 1
ATOM 9148 C C . LEU C 1 205 ? -28.613 21.106 -191.881 1.00 116.74 201 LEU C C 1
ATOM 9149 O O . LEU C 1 205 ? -28.780 20.520 -192.952 1.00 114.17 201 LEU C O 1
ATOM 9154 N N . ASP C 1 206 ? -27.496 21.000 -191.153 1.00 118.24 202 ASP C N 1
ATOM 9155 C CA . ASP C 1 206 ? -26.389 20.090 -191.515 1.00 116.85 202 ASP C CA 1
ATOM 9156 C C . ASP C 1 206 ? -26.824 18.628 -191.422 1.00 112.69 202 ASP C C 1
ATOM 9157 O O . ASP C 1 206 ? -26.468 17.812 -192.274 1.00 112.35 202 ASP C O 1
ATOM 9162 N N . TRP C 1 207 ? -27.579 18.314 -190.369 1.00 107.85 203 TRP C N 1
ATOM 9163 C CA . TRP C 1 207 ? -28.148 16.980 -190.162 1.00 104.05 203 TRP C CA 1
ATOM 9164 C C . TRP C 1 207 ? -29.138 16.616 -191.271 1.00 101.63 203 TRP C C 1
ATOM 9165 O O . TRP C 1 207 ? -29.076 15.518 -191.829 1.00 99.81 203 TRP C O 1
ATOM 9176 N N . CYS C 1 208 ? -30.044 17.544 -191.577 1.00 99.11 204 CYS C N 1
ATOM 9177 C CA . CYS C 1 208 ? -31.006 17.377 -192.669 1.00 96.55 204 CYS C CA 1
ATOM 9178 C C . CYS C 1 208 ? -30.309 17.179 -194.021 1.00 96.05 204 CYS C C 1
ATOM 9179 O O . CYS C 1 208 ? -30.740 16.350 -194.826 1.00 93.76 204 CYS C O 1
ATOM 9182 N N . ARG C 1 209 ? -29.232 17.931 -194.251 1.00 98.60 205 ARG C N 1
ATOM 9183 C CA . ARG C 1 209 ? -28.432 17.811 -195.480 1.00 102.75 205 ARG C CA 1
ATOM 9184 C C . ARG C 1 209 ? -27.710 16.465 -195.543 1.00 103.27 205 ARG C C 1
ATOM 9185 O O . ARG C 1 209 ? -27.658 15.838 -196.602 1.00 100.67 205 ARG C O 1
ATOM 9193 N N . GLU C 1 210 ? -27.144 16.049 -194.407 1.00 106.76 206 GLU C N 1
ATOM 9194 C CA . GLU C 1 210 ? -26.519 14.721 -194.262 1.00 108.32 206 GLU C CA 1
ATOM 9195 C C . GLU C 1 210 ? -27.515 13.584 -194.485 1.00 105.02 206 GLU C C 1
ATOM 9196 O O . GLU C 1 210 ? -27.217 12.625 -195.202 1.00 100.46 206 GLU C O 1
ATOM 9202 N N . PHE C 1 211 ? -28.686 13.699 -193.857 1.00 104.64 207 PHE C N 1
ATOM 9203 C CA . PHE C 1 211 ? -29.763 12.717 -194.004 1.00 105.49 207 PHE C CA 1
ATOM 9204 C C . PHE C 1 211 ? -30.227 12.613 -195.454 1.00 105.52 207 PHE C C 1
ATOM 9205 O O . PHE C 1 211 ? -30.281 11.518 -196.013 1.00 103.09 207 PHE C O 1
ATOM 9213 N N . ALA C 1 212 ? -30.555 13.761 -196.045 1.00 107.49 208 ALA C N 1
ATOM 9214 C CA . ALA C 1 212 ? -30.988 13.837 -197.444 1.00 109.14 208 ALA C CA 1
ATOM 9215 C C . ALA C 1 212 ? -29.935 13.292 -198.413 1.00 109.96 208 ALA C C 1
ATOM 9216 O O . ALA C 1 212 ? -30.268 12.548 -199.335 1.00 108.10 208 ALA C O 1
ATOM 9218 N N . SER C 1 213 ? -28.670 13.642 -198.178 1.00 110.28 209 SER C N 1
ATOM 9219 C CA . SER C 1 213 ? -27.565 13.249 -199.065 1.00 111.42 209 SER C CA 1
ATOM 9220 C C . SER C 1 213 ? -27.240 11.744 -199.105 1.00 110.12 209 SER C C 1
ATOM 9221 O O . SER C 1 213 ? -26.519 11.309 -200.007 1.00 109.96 209 SER C O 1
ATOM 9224 N N . GLY C 1 214 ? -27.752 10.963 -198.149 1.00 107.60 210 GLY C N 1
ATOM 9225 C CA . GLY C 1 214 ? -27.582 9.504 -198.163 1.00 103.32 210 GLY C CA 1
ATOM 9226 C C . GLY C 1 214 ? -27.560 8.805 -196.814 1.00 101.18 210 GLY C C 1
ATOM 9227 O O . GLY C 1 214 ? -27.936 7.634 -196.732 1.00 98.23 210 GLY C O 1
ATOM 9228 N N . LYS C 1 215 ? -27.114 9.501 -195.765 1.00 101.03 211 LYS C N 1
ATOM 9229 C CA . LYS C 1 215 ? -26.979 8.912 -194.422 1.00 99.56 211 LYS C CA 1
ATOM 9230 C C . LYS C 1 215 ? -28.353 8.711 -193.775 1.00 94.44 211 LYS C C 1
ATOM 9231 O O . LYS C 1 215 ? -28.746 9.448 -192.866 1.00 90.81 211 LYS C O 1
ATOM 9237 N N . PHE C 1 216 ? -29.064 7.690 -194.255 1.00 89.70 212 PHE C N 1
ATOM 9238 C CA . PHE C 1 216 ? -30.459 7.430 -193.859 1.00 87.23 212 PHE C CA 1
ATOM 9239 C C . PHE C 1 216 ? -30.605 6.886 -192.432 1.00 86.89 212 PHE C C 1
ATOM 9240 O O . PHE C 1 216 ? -31.675 7.013 -191.828 1.00 85.69 212 PHE C O 1
ATOM 9248 N N . LEU C 1 217 ? -29.534 6.292 -191.902 1.00 86.37 213 LEU C N 1
ATOM 9249 C CA . LEU C 1 217 ? -29.519 5.773 -190.528 1.00 84.45 213 LEU C CA 1
ATOM 9250 C C . LEU C 1 217 ? -29.484 6.869 -189.455 1.00 83.38 213 LEU C C 1
ATOM 9251 O O . LEU C 1 217 ? -29.711 6.577 -188.280 1.00 83.33 213 LEU C O 1
ATOM 9256 N N . ASN C 1 218 ? -29.187 8.110 -189.853 1.00 84.68 214 ASN C N 1
ATOM 9257 C CA . ASN C 1 218 ? -29.346 9.283 -188.982 1.00 85.97 214 ASN C CA 1
ATOM 9258 C C . ASN C 1 218 ? -30.742 9.391 -188.376 1.00 84.48 214 ASN C C 1
ATOM 9259 O O . ASN C 1 218 ? -30.877 9.701 -187.193 1.00 84.13 214 ASN C O 1
ATOM 9264 N N . ALA C 1 219 ? -31.765 9.120 -189.188 1.00 84.45 215 ALA C N 1
ATOM 9265 C CA . ALA C 1 219 ? -33.177 9.229 -188.780 1.00 86.47 215 ALA C CA 1
ATOM 9266 C C . ALA C 1 219 ? -33.532 8.521 -187.464 1.00 86.92 215 ALA C C 1
ATOM 9267 O O . ALA C 1 219 ? -34.425 8.976 -186.745 1.00 85.34 215 ALA C O 1
ATOM 9269 N N . PHE C 1 220 ? -32.838 7.424 -187.151 1.00 87.77 216 PHE C N 1
ATOM 9270 C CA . PHE C 1 220 ? -33.005 6.744 -185.857 1.00 90.71 216 PHE C CA 1
ATOM 9271 C C . PHE C 1 220 ? -32.664 7.623 -184.653 1.00 91.51 216 PHE C C 1
ATOM 9272 O O . PHE C 1 220 ? -33.250 7.445 -183.581 1.00 90.73 216 PHE C O 1
ATOM 9280 N N . ASN C 1 221 ? -31.734 8.564 -184.836 1.00 92.77 217 ASN C N 1
ATOM 9281 C CA . ASN C 1 221 ? -31.212 9.395 -183.757 1.00 93.90 217 ASN C CA 1
ATOM 9282 C C . ASN C 1 221 ? -31.242 10.897 -184.118 1.00 92.68 217 ASN C C 1
ATOM 9283 O O . ASN C 1 221 ? -30.191 11.498 -184.372 1.00 90.32 217 ASN C O 1
ATOM 9288 N N . PRO C 1 222 ? -32.450 11.509 -184.144 1.00 93.10 218 PRO C N 1
ATOM 9289 C CA . PRO C 1 222 ? -32.532 12.936 -184.471 1.00 94.96 218 PRO C CA 1
ATOM 9290 C C . PRO C 1 222 ? -32.090 13.817 -183.293 1.00 97.23 218 PRO C C 1
ATOM 9291 O O . PRO C 1 222 ? -32.458 13.520 -182.153 1.00 94.51 218 PRO C O 1
ATOM 9295 N N . PRO C 1 223 ? -31.321 14.899 -183.565 1.00 101.99 219 PRO C N 1
ATOM 9296 C CA . PRO C 1 223 ? -30.764 15.738 -182.490 1.00 102.43 219 PRO C CA 1
ATOM 9297 C C . PRO C 1 223 ? -31.810 16.518 -181.681 1.00 102.44 219 PRO C C 1
ATOM 9298 O O . PRO C 1 223 ? -31.644 16.682 -180.471 1.00 102.82 219 PRO C O 1
ATOM 9302 N N . TRP C 1 224 ? -32.863 16.988 -182.346 1.00 103.17 220 TRP C N 1
ATOM 9303 C CA . TRP C 1 224 ? -33.948 17.718 -181.677 1.00 105.25 220 TRP C CA 1
ATOM 9304 C C . TRP C 1 224 ? -34.832 16.843 -180.778 1.00 105.55 220 TRP C C 1
ATOM 9305 O O . TRP C 1 224 ? -35.343 17.329 -179.767 1.00 106.48 220 TRP C O 1
ATOM 9316 N N . GLY C 1 225 ? -35.013 15.572 -181.145 1.00 104.58 221 GLY C N 1
ATOM 9317 C CA . GLY C 1 225 ? -35.845 14.642 -180.370 1.00 106.14 221 GLY C CA 1
ATOM 9318 C C . GLY C 1 225 ? -36.464 13.562 -181.240 1.00 107.11 221 GLY C C 1
ATOM 9319 O O . GLY C 1 225 ? -35.753 12.892 -181.989 1.00 106.05 221 GLY C O 1
ATOM 9320 N N . GLU C 1 226 ? -37.783 13.386 -181.129 1.00 107.88 222 GLU C N 1
ATOM 9321 C CA . GLU C 1 226 ? -38.520 12.454 -181.995 1.00 109.39 222 GLU C CA 1
ATOM 9322 C C . GLU C 1 226 ? -38.534 12.961 -183.440 1.00 109.33 222 GLU C C 1
ATOM 9323 O O . GLU C 1 226 ? -38.515 14.171 -183.678 1.00 113.90 222 GLU C O 1
ATOM 9329 N N . ILE C 1 227 ? -38.561 12.027 -184.390 1.00 107.20 223 ILE C N 1
ATOM 9330 C CA . ILE C 1 227 ? -38.461 12.342 -185.828 1.00 104.16 223 ILE C CA 1
ATOM 9331 C C . ILE C 1 227 ? -39.556 13.302 -186.330 1.00 103.56 223 ILE C C 1
ATOM 9332 O O . ILE C 1 227 ? -39.307 14.105 -187.233 1.00 103.72 223 ILE C O 1
ATOM 9337 N N . ASN C 1 228 ? -40.745 13.230 -185.730 1.00 104.17 224 ASN C N 1
ATOM 9338 C CA . ASN C 1 228 ? -41.871 14.094 -186.095 1.00 106.73 224 ASN C CA 1
ATOM 9339 C C . ASN C 1 228 ? -42.163 15.203 -185.083 1.00 107.76 224 ASN C C 1
ATOM 9340 O O . ASN C 1 228 ? -43.319 15.616 -184.937 1.00 106.28 224 ASN C O 1
ATOM 9345 N N . LYS C 1 229 ? -41.129 15.700 -184.400 1.00 109.22 225 LYS C N 1
ATOM 9346 C CA . LYS C 1 229 ? -41.306 16.815 -183.469 1.00 112.02 225 LYS C CA 1
ATOM 9347 C C . LYS C 1 229 ? -41.589 18.089 -184.264 1.00 111.91 225 LYS C C 1
ATOM 9348 O O . LYS C 1 229 ? -40.827 18.440 -185.168 1.00 111.09 225 LYS C O 1
ATOM 9354 N N . ALA C 1 230 ? -42.691 18.758 -183.927 1.00 110.75 226 ALA C N 1
ATOM 9355 C CA . ALA C 1 230 ? -43.091 19.994 -184.593 1.00 109.08 226 ALA C CA 1
ATOM 9356 C C . ALA C 1 230 ? -42.347 21.187 -183.998 1.00 109.87 226 ALA C C 1
ATOM 9357 O O . ALA C 1 230 ? -42.100 21.232 -182.789 1.00 108.50 226 ALA C O 1
ATOM 9359 N N . GLY C 1 231 ? -41.995 22.147 -184.853 1.00 110.29 227 GLY C N 1
ATOM 9360 C CA . GLY C 1 231 ? -41.432 23.423 -184.410 1.00 110.49 227 GLY C CA 1
ATOM 9361 C C . GLY C 1 231 ? -42.515 24.360 -183.905 1.00 109.01 227 GLY C C 1
ATOM 9362 O O . GLY C 1 231 ? -43.645 23.938 -183.639 1.00 108.66 227 GLY C O 1
ATOM 9363 N N . LYS C 1 232 ? -42.172 25.639 -183.779 1.00 108.04 228 LYS C N 1
ATOM 9364 C CA . LYS C 1 232 ? -43.135 26.659 -183.330 1.00 109.44 228 LYS C CA 1
ATOM 9365 C C . LYS C 1 232 ? -44.314 26.860 -184.300 1.00 106.93 228 LYS C C 1
ATOM 9366 O O . LYS C 1 232 ? -45.401 27.254 -183.873 1.00 108.87 228 LYS C O 1
ATOM 9372 N N . SER C 1 233 ? -44.098 26.582 -185.587 1.00 103.17 229 SER C N 1
ATOM 9373 C CA . SER C 1 233 ? -45.157 26.674 -186.601 1.00 101.75 229 SER C CA 1
ATOM 9374 C C . SER C 1 233 ? -46.261 25.613 -186.460 1.00 101.64 229 SER C C 1
ATOM 9375 O O . SER C 1 233 ? -47.394 25.842 -186.889 1.00 99.28 229 SER C O 1
ATOM 9378 N N . GLY C 1 234 ? -45.927 24.465 -185.869 1.00 102.75 230 GLY C N 1
ATOM 9379 C CA . GLY C 1 234 ? -46.819 23.303 -185.849 1.00 102.84 230 GLY C CA 1
ATOM 9380 C C . GLY C 1 234 ? -46.625 22.383 -187.048 1.00 103.51 230 GLY C C 1
ATOM 9381 O O . GLY C 1 234 ? -47.427 21.470 -187.262 1.00 103.72 230 GLY C O 1
ATOM 9382 N N . TYR C 1 235 ? -45.576 22.634 -187.839 1.00 102.07 231 TYR C N 1
ATOM 9383 C CA . TYR C 1 235 ? -45.134 21.725 -188.897 1.00 100.76 231 TYR C CA 1
ATOM 9384 C C . TYR C 1 235 ? -43.924 20.945 -188.377 1.00 96.68 231 TYR C C 1
ATOM 9385 O O . TYR C 1 235 ? -43.160 21.481 -187.570 1.00 95.50 231 TYR C O 1
ATOM 9394 N N . PRO C 1 236 ? -43.736 19.687 -188.836 1.00 92.21 232 PRO C N 1
ATOM 9395 C CA . PRO C 1 236 ? -42.547 18.918 -188.439 1.00 91.30 232 PRO C CA 1
ATOM 9396 C C . PRO C 1 236 ? -41.223 19.623 -188.767 1.00 90.83 232 PRO C C 1
ATOM 9397 O O . PRO C 1 236 ? -41.098 20.230 -189.832 1.00 90.70 232 PRO C O 1
ATOM 9401 N N . LEU C 1 237 ? -40.256 19.540 -187.852 1.00 90.72 233 LEU C N 1
ATOM 9402 C CA . LEU C 1 237 ? -38.929 20.146 -188.045 1.00 90.19 233 LEU C CA 1
ATOM 9403 C C . LEU C 1 237 ? -38.165 19.558 -189.235 1.00 86.08 233 LEU C C 1
ATOM 9404 O O . LEU C 1 237 ? -37.310 20.231 -189.815 1.00 84.69 233 LEU C O 1
ATOM 9409 N N . LEU C 1 238 ? -38.459 18.304 -189.578 1.00 83.59 234 LEU C N 1
ATOM 9410 C CA . LEU C 1 238 ? -37.906 17.669 -190.774 1.00 81.19 234 LEU C CA 1
ATOM 9411 C C . LEU C 1 238 ? -38.479 18.292 -192.048 1.00 79.71 234 LEU C C 1
ATOM 9412 O O . LEU C 1 238 ? -37.747 18.511 -193.011 1.00 81.50 234 LEU C O 1
ATOM 9417 N N . ALA C 1 239 ? -39.782 18.574 -192.045 1.00 77.04 235 ALA C N 1
ATOM 9418 C CA . ALA C 1 239 ? -40.450 19.218 -193.180 1.00 76.41 235 ALA C CA 1
ATOM 9419 C C . ALA C 1 239 ? -39.949 20.648 -193.402 1.00 78.13 235 ALA C C 1
ATOM 9420 O O . ALA C 1 239 ? -39.656 21.037 -194.532 1.00 78.86 235 ALA C O 1
ATOM 9422 N N . THR C 1 240 ? -39.860 21.413 -192.314 1.00 79.83 236 THR C N 1
ATOM 9423 C CA . THR C 1 240 ? -39.318 22.779 -192.324 1.00 77.46 236 THR C CA 1
ATOM 9424 C C . THR C 1 240 ? -37.842 22.805 -192.731 1.00 77.34 236 THR C C 1
ATOM 9425 O O . THR C 1 240 ? -37.440 23.622 -193.564 1.00 76.50 236 THR C O 1
ATOM 9429 N N . GLY C 1 241 ? -37.051 21.915 -192.134 1.00 78.17 237 GLY C N 1
ATOM 9430 C CA . GLY C 1 241 ? -35.621 21.794 -192.431 1.00 78.79 237 GLY C CA 1
ATOM 9431 C C . GLY C 1 241 ? -35.326 21.485 -193.888 1.00 79.05 237 GLY C C 1
ATOM 9432 O O . GLY C 1 241 ? -34.371 22.018 -194.458 1.00 81.30 237 GLY C O 1
ATOM 9433 N N . LEU C 1 242 ? -36.149 20.624 -194.485 1.00 78.34 238 LEU C N 1
ATOM 9434 C CA . LEU C 1 242 ? -36.052 20.310 -195.912 1.00 78.80 238 LEU C CA 1
ATOM 9435 C C . LEU C 1 242 ? -36.606 21.434 -196.794 1.00 80.30 238 LEU C C 1
ATOM 9436 O O . LEU C 1 242 ? -36.099 21.651 -197.895 1.00 81.08 238 LEU C O 1
ATOM 9441 N N . ALA C 1 243 ? -37.639 22.133 -196.320 1.00 82.98 239 ALA C N 1
ATOM 9442 C CA . ALA C 1 243 ? -38.213 23.275 -197.049 1.00 87.03 239 ALA C CA 1
ATOM 9443 C C . ALA C 1 243 ? -37.221 24.430 -197.211 1.00 93.89 239 ALA C C 1
ATOM 9444 O O . ALA C 1 243 ? -37.163 25.054 -198.275 1.00 96.82 239 ALA C O 1
ATOM 9446 N N . LYS C 1 244 ? -36.448 24.707 -196.161 1.00 100.13 240 LYS C N 1
ATOM 9447 C CA . LYS C 1 244 ? -35.408 25.739 -196.214 1.00 104.75 240 LYS C CA 1
ATOM 9448 C C . LYS C 1 244 ? -34.197 25.293 -197.042 1.00 104.70 240 LYS C C 1
ATOM 9449 O O . LYS C 1 244 ? -33.605 26.110 -197.746 1.00 105.66 240 LYS C O 1
ATOM 9455 N N . LEU C 1 245 ? -33.838 24.010 -196.959 1.00 106.30 241 LEU C N 1
ATOM 9456 C CA . LEU C 1 245 ? -32.756 23.443 -197.792 1.00 108.96 241 LEU C CA 1
ATOM 9457 C C . LEU C 1 245 ? -33.055 23.460 -199.297 1.00 107.05 241 LEU C C 1
ATOM 9458 O O . LEU C 1 245 ? -32.125 23.433 -200.105 1.00 108.13 241 LEU C O 1
ATOM 9463 N N . VAL C 1 246 ? -34.338 23.478 -199.665 1.00 104.91 242 VAL C N 1
ATOM 9464 C CA . VAL C 1 246 ? -34.749 23.710 -201.055 1.00 104.38 242 VAL C CA 1
ATOM 9465 C C . VAL C 1 246 ? -34.427 25.149 -201.472 1.00 105.20 242 VAL C C 1
ATOM 9466 O O . VAL C 1 246 ? -33.939 25.375 -202.579 1.00 105.00 242 VAL C O 1
ATOM 9470 N N . GLU C 1 247 ? -34.702 26.112 -200.593 1.00 104.63 243 GLU C N 1
ATOM 9471 C CA . GLU C 1 247 ? -34.384 27.517 -200.869 1.00 104.85 243 GLU C CA 1
ATOM 9472 C C . GLU C 1 247 ? -32.876 27.784 -200.988 1.00 104.88 243 GLU C C 1
ATOM 9473 O O . GLU C 1 247 ? -32.457 28.525 -201.875 1.00 108.97 243 GLU C O 1
ATOM 9479 N N . LEU C 1 248 ? -32.068 27.172 -200.124 1.00 102.49 244 LEU C N 1
ATOM 9480 C CA . LEU C 1 248 ? -30.626 27.457 -200.088 1.00 102.33 244 LEU C CA 1
ATOM 9481 C C . LEU C 1 248 ? -29.814 26.726 -201.169 1.00 103.46 244 LEU C C 1
ATOM 9482 O O . LEU C 1 248 ? -28.989 27.354 -201.837 1.00 102.87 244 LEU C O 1
ATOM 9487 N N . GLU C 1 249 ? -30.041 25.422 -201.345 1.00 104.81 245 GLU C N 1
ATOM 9488 C CA . GLU C 1 249 ? -29.293 24.617 -202.338 1.00 106.09 245 GLU C CA 1
ATOM 9489 C C . GLU C 1 249 ? -30.103 24.160 -203.567 1.00 105.64 245 GLU C C 1
ATOM 9490 O O . GLU C 1 249 ? -29.547 23.497 -204.448 1.00 107.73 245 GLU C O 1
ATOM 9496 N N . GLY C 1 250 ? -31.389 24.506 -203.637 1.00 103.75 246 GLY C N 1
ATOM 9497 C CA . GLY C 1 250 ? -32.226 24.147 -204.787 1.00 103.75 246 GLY C CA 1
ATOM 9498 C C . GLY C 1 250 ? -33.002 22.855 -204.606 1.00 104.20 246 GLY C C 1
ATOM 9499 O O . GLY C 1 250 ? -32.766 22.095 -203.664 1.00 104.78 246 GLY C O 1
ATOM 9500 N N . LYS C 1 251 ? -33.916 22.607 -205.542 1.00 105.70 247 LYS C N 1
ATOM 9501 C CA . LYS C 1 251 ? -34.833 21.448 -205.499 1.00 108.75 247 LYS C CA 1
ATOM 9502 C C . LYS C 1 251 ? -34.207 20.053 -205.718 1.00 110.63 247 LYS C C 1
ATOM 9503 O O . LYS C 1 251 ? -34.926 19.048 -205.685 1.00 109.18 247 LYS C O 1
ATOM 9509 N N . ASP C 1 252 ? -32.893 19.987 -205.944 1.00 112.10 248 ASP C N 1
ATOM 9510 C CA . ASP C 1 252 ? -32.171 18.710 -206.024 1.00 110.54 248 ASP C CA 1
ATOM 9511 C C . ASP C 1 252 ? -32.095 17.973 -204.674 1.00 110.46 248 ASP C C 1
ATOM 9512 O O . ASP C 1 252 ? -32.037 16.740 -204.644 1.00 111.77 248 ASP C O 1
ATOM 9517 N N . VAL C 1 253 ? -32.085 18.728 -203.573 1.00 108.56 249 VAL C N 1
ATOM 9518 C CA . VAL C 1 253 ? -32.054 18.162 -202.211 1.00 105.60 249 VAL C CA 1
ATOM 9519 C C . VAL C 1 253 ? -33.211 17.194 -201.909 1.00 104.67 249 VAL C C 1
ATOM 9520 O O . VAL C 1 253 ? -33.017 16.206 -201.196 1.00 104.21 249 VAL C O 1
ATOM 9524 N N . MET C 1 254 ? -34.396 17.477 -202.454 1.00 102.81 250 MET C N 1
ATOM 9525 C CA . MET C 1 254 ? -35.581 16.628 -202.257 1.00 102.27 250 MET C CA 1
ATOM 9526 C C . MET C 1 254 ? -35.496 15.319 -203.042 1.00 101.84 250 MET C C 1
ATOM 9527 O O . MET C 1 254 ? -36.010 14.294 -202.591 1.00 103.83 250 MET C O 1
ATOM 9532 N N . ASP C 1 255 ? -34.866 15.360 -204.216 1.00 102.21 251 ASP C N 1
ATOM 9533 C CA . ASP C 1 255 ? -34.658 14.156 -205.035 1.00 102.75 251 ASP C CA 1
ATOM 9534 C C . ASP C 1 255 ? -33.704 13.173 -204.348 1.00 102.78 251 ASP C C 1
ATOM 9535 O O . ASP C 1 255 ? -33.906 11.959 -204.416 1.00 102.43 251 ASP C O 1
ATOM 9540 N N . LYS C 1 256 ? -32.675 13.712 -203.694 1.00 102.30 252 LYS C N 1
ATOM 9541 C CA . LYS C 1 256 ? -31.767 12.924 -202.850 1.00 100.57 252 LYS C CA 1
ATOM 9542 C C . LYS C 1 256 ? -32.473 12.417 -201.588 1.00 96.97 252 LYS C C 1
ATOM 9543 O O . LYS C 1 256 ? -32.242 11.288 -201.152 1.00 93.34 252 LYS C O 1
ATOM 9549 N N . ALA C 1 257 ? -33.311 13.272 -201.002 1.00 96.14 253 ALA C N 1
ATOM 9550 C CA . ALA C 1 257 ? -34.114 12.918 -199.830 1.00 97.62 253 ALA C CA 1
ATOM 9551 C C . ALA C 1 257 ? -35.081 11.761 -200.098 1.00 100.67 253 ALA C C 1
ATOM 9552 O O . ALA C 1 257 ? -35.269 10.911 -199.230 1.00 105.73 253 ALA C O 1
ATOM 9554 N N . LYS C 1 258 ? -35.682 11.729 -201.289 1.00 99.40 254 LYS C N 1
ATOM 9555 C CA . LYS C 1 258 ? -36.586 10.633 -201.679 1.00 98.66 254 LYS C CA 1
ATOM 9556 C C . LYS C 1 258 ? -35.852 9.296 -201.836 1.00 95.21 254 LYS C C 1
ATOM 9557 O O . LYS C 1 258 ? -36.393 8.246 -201.481 1.00 95.53 254 LYS C O 1
ATOM 9563 N N . ALA C 1 259 ? -34.634 9.338 -202.373 1.00 93.75 255 ALA C N 1
ATOM 9564 C CA . ALA C 1 259 ? -33.778 8.148 -202.463 1.00 92.56 255 ALA C CA 1
ATOM 9565 C C . ALA C 1 259 ? -33.341 7.683 -201.073 1.00 89.63 255 ALA C C 1
ATOM 9566 O O . ALA C 1 259 ? -33.383 6.488 -200.772 1.00 87.27 255 ALA C O 1
ATOM 9568 N N . SER C 1 260 ? -32.932 8.639 -200.238 1.00 85.94 256 SER C N 1
ATOM 9569 C CA . SER C 1 260 ? -32.508 8.362 -198.861 1.00 83.43 256 SER C CA 1
ATOM 9570 C C . SER C 1 260 ? -33.599 7.659 -198.049 1.00 81.53 256 SER C C 1
ATOM 9571 O O . SER C 1 260 ? -33.317 6.718 -197.307 1.00 81.65 256 SER C O 1
ATOM 9574 N N . ILE C 1 261 ? -34.838 8.113 -198.214 1.00 80.72 257 ILE C N 1
ATOM 9575 C CA . ILE C 1 261 ? -35.994 7.527 -197.526 1.00 82.07 257 ILE C CA 1
ATOM 9576 C C . ILE C 1 261 ? -36.303 6.115 -198.043 1.00 85.55 257 ILE C C 1
ATOM 9577 O O . ILE C 1 261 ? -36.670 5.238 -197.258 1.00 85.96 257 ILE C O 1
ATOM 9582 N N . ALA C 1 262 ? -36.153 5.903 -199.350 1.00 91.52 258 ALA C N 1
ATOM 9583 C CA . ALA C 1 262 ? -36.337 4.575 -199.954 1.00 95.65 258 ALA C CA 1
ATOM 9584 C C . ALA C 1 262 ? -35.292 3.563 -199.460 1.00 97.85 258 ALA C C 1
ATOM 9585 O O . ALA C 1 262 ? -35.609 2.382 -199.285 1.00 98.65 258 ALA C O 1
ATOM 9587 N N . GLN C 1 263 ? -34.058 4.028 -199.245 1.00 97.65 259 GLN C N 1
ATOM 9588 C CA . GLN C 1 263 ? -33.009 3.212 -198.615 1.00 96.95 259 GLN C CA 1
ATOM 9589 C C . GLN C 1 263 ? -33.357 2.858 -197.165 1.00 94.54 259 GLN C C 1
ATOM 9590 O O . GLN C 1 263 ? -33.047 1.757 -196.706 1.00 94.17 259 GLN C O 1
ATOM 9596 N N . LEU C 1 264 ? -33.983 3.800 -196.457 1.00 91.41 260 LEU C N 1
ATOM 9597 C CA . LEU C 1 264 ? -34.458 3.578 -195.082 1.00 91.54 260 LEU C CA 1
ATOM 9598 C C . LEU C 1 264 ? -35.540 2.486 -195.035 1.00 94.90 260 LEU C C 1
ATOM 9599 O O . LEU C 1 264 ? -35.545 1.658 -194.120 1.00 95.26 260 LEU C O 1
ATOM 9604 N N . GLU C 1 265 ? -36.451 2.501 -196.012 1.00 98.04 261 GLU C N 1
ATOM 9605 C CA . GLU C 1 265 ? -37.472 1.446 -196.155 1.00 100.13 261 GLU C CA 1
ATOM 9606 C C . GLU C 1 265 ? -36.857 0.080 -196.441 1.00 98.44 261 GLU C C 1
ATOM 9607 O O . GLU C 1 265 ? -37.269 -0.923 -195.858 1.00 97.00 261 GLU C O 1
ATOM 9613 N N . GLY C 1 266 ? -35.889 0.054 -197.355 1.00 100.07 262 GLY C N 1
ATOM 9614 C CA . GLY C 1 266 ? -35.136 -1.159 -197.671 1.00 101.98 262 GLY C CA 1
ATOM 9615 C C . GLY C 1 266 ? -34.378 -1.739 -196.488 1.00 102.55 262 GLY C C 1
ATOM 9616 O O . GLY C 1 266 ? -34.296 -2.958 -196.349 1.00 104.75 262 GLY C O 1
ATOM 9617 N N . TRP C 1 267 ? -33.831 -0.869 -195.638 1.00 101.74 263 TRP C N 1
ATOM 9618 C CA . TRP C 1 267 ? -33.091 -1.297 -194.447 1.00 98.49 263 TRP C CA 1
ATOM 9619 C C . TRP C 1 267 ? -34.003 -1.872 -193.359 1.00 96.36 263 TRP C C 1
ATOM 9620 O O . TRP C 1 267 ? -33.654 -2.871 -192.734 1.00 96.23 263 TRP C O 1
ATOM 9631 N N . VAL C 1 268 ? -35.152 -1.236 -193.129 1.00 96.42 264 VAL C N 1
ATOM 9632 C CA . VAL C 1 268 ? -36.104 -1.674 -192.089 1.00 99.31 264 VAL C CA 1
ATOM 9633 C C . VAL C 1 268 ? -36.692 -3.064 -192.384 1.00 103.30 264 VAL C C 1
ATOM 9634 O O . VAL C 1 268 ? -36.836 -3.886 -191.472 1.00 102.09 264 VAL C O 1
ATOM 9638 N N . LYS C 1 269 ? -37.023 -3.318 -193.649 1.00 107.64 265 LYS C N 1
ATOM 9639 C CA . LYS C 1 269 ? -37.560 -4.618 -194.069 1.00 108.65 265 LYS C CA 1
ATOM 9640 C C . LYS C 1 269 ? -36.481 -5.705 -194.177 1.00 107.73 265 LYS C C 1
ATOM 9641 O O . LYS C 1 269 ? -36.751 -6.869 -193.880 1.00 109.32 265 LYS C O 1
ATOM 9647 N N . GLU C 1 270 ? -35.276 -5.327 -194.610 1.00 106.26 266 GLU C N 1
ATOM 9648 C CA . GLU C 1 270 ? -34.109 -6.227 -194.594 1.00 106.17 266 GLU C CA 1
ATOM 9649 C C . GLU C 1 270 ? -33.761 -6.662 -193.163 1.00 104.59 266 GLU C C 1
ATOM 9650 O O . GLU C 1 270 ? -33.456 -7.833 -192.925 1.00 103.15 266 GLU C O 1
ATOM 9656 N N . ASN C 1 271 ? -33.827 -5.712 -192.227 1.00 101.66 267 ASN C N 1
ATOM 9657 C CA . ASN C 1 271 ? -33.373 -5.903 -190.851 1.00 98.01 267 ASN C CA 1
ATOM 9658 C C . ASN C 1 271 ? -34.509 -5.699 -189.846 1.00 99.82 267 ASN C C 1
ATOM 9659 O O . ASN C 1 271 ? -34.389 -4.915 -188.902 1.00 98.21 267 ASN C O 1
ATOM 9664 N N . LYS C 1 272 ? -35.609 -6.419 -190.062 1.00 103.91 268 LYS C N 1
ATOM 9665 C CA . LYS C 1 272 ? -36.788 -6.355 -189.180 1.00 107.47 268 LYS C CA 1
ATOM 9666 C C . LYS C 1 272 ? -36.533 -6.917 -187.772 1.00 106.47 268 LYS C C 1
ATOM 9667 O O . LYS C 1 272 ? -37.193 -6.506 -186.816 1.00 100.59 268 LYS C O 1
ATOM 9673 N N . ASP C 1 273 ? -35.596 -7.862 -187.662 1.00 109.54 269 ASP C N 1
ATOM 9674 C CA . ASP C 1 273 ? -35.222 -8.460 -186.369 1.00 111.40 269 ASP C CA 1
ATOM 9675 C C . ASP C 1 273 ? -34.519 -7.481 -185.417 1.00 107.15 269 ASP C C 1
ATOM 9676 O O . ASP C 1 273 ? -34.651 -7.612 -184.197 1.00 101.01 269 ASP C O 1
ATOM 9681 N N . GLN C 1 274 ? -33.797 -6.502 -185.970 1.00 106.67 270 GLN C N 1
ATOM 9682 C CA . GLN C 1 274 ? -33.054 -5.521 -185.155 1.00 104.01 270 GLN C CA 1
ATOM 9683 C C . GLN C 1 274 ? -33.947 -4.410 -184.569 1.00 101.44 270 GLN C C 1
ATOM 9684 O O . GLN C 1 274 ? -33.521 -3.718 -183.642 1.00 104.29 270 GLN C O 1
ATOM 9690 N N . VAL C 1 275 ? -35.168 -4.246 -185.093 1.00 96.77 271 VAL C N 1
ATOM 9691 C CA . VAL C 1 275 ? -36.047 -3.121 -184.729 1.00 93.95 271 VAL C CA 1
ATOM 9692 C C . VAL C 1 275 ? -37.434 -3.559 -184.255 1.00 92.34 271 VAL C C 1
ATOM 9693 O O . VAL C 1 275 ? -37.916 -4.631 -184.622 1.00 93.52 271 VAL C O 1
ATOM 9697 N N . ASP C 1 276 ? -38.066 -2.710 -183.443 1.00 90.94 272 ASP C N 1
ATOM 9698 C CA . ASP C 1 276 ? -39.482 -2.847 -183.101 1.00 90.35 272 ASP C CA 1
ATOM 9699 C C . ASP C 1 276 ? -40.288 -2.392 -184.315 1.00 91.80 272 ASP C C 1
ATOM 9700 O O . ASP C 1 276 ? -40.206 -1.226 -184.707 1.00 94.83 272 ASP C O 1
ATOM 9705 N N . GLN C 1 277 ? -41.054 -3.307 -184.908 1.00 91.55 273 GLN C N 1
ATOM 9706 C CA . GLN C 1 277 ? -41.724 -3.045 -186.191 1.00 91.26 273 GLN C CA 1
ATOM 9707 C C . GLN C 1 277 ? -42.815 -1.969 -186.126 1.00 88.95 273 GLN C C 1
ATOM 9708 O O . GLN C 1 277 ? -43.027 -1.263 -187.112 1.00 88.21 273 GLN C O 1
ATOM 9714 N N . ASP C 1 278 ? -43.495 -1.849 -184.983 1.00 88.13 274 ASP C N 1
ATOM 9715 C CA . ASP C 1 278 ? -44.465 -0.760 -184.756 1.00 89.02 274 ASP C CA 1
ATOM 9716 C C . ASP C 1 278 ? -43.780 0.607 -184.786 1.00 91.17 274 ASP C C 1
ATOM 9717 O O . ASP C 1 278 ? -44.197 1.498 -185.528 1.00 93.75 274 ASP C O 1
ATOM 9722 N N . LYS C 1 279 ? -42.732 0.756 -183.977 1.00 90.98 275 LYS C N 1
ATOM 9723 C CA . LYS C 1 279 ? -41.955 2.001 -183.921 1.00 89.52 275 LYS C CA 1
ATOM 9724 C C . LYS C 1 279 ? -41.147 2.275 -185.200 1.00 87.83 275 LYS C C 1
ATOM 9725 O O . LYS C 1 279 ? -40.900 3.436 -185.529 1.00 89.66 275 LYS C O 1
ATOM 9731 N N . ALA C 1 280 ? -40.749 1.221 -185.914 1.00 86.25 276 ALA C N 1
ATOM 9732 C CA . ALA C 1 280 ? -40.087 1.367 -187.219 1.00 88.36 276 ALA C CA 1
ATOM 9733 C C . ALA C 1 280 ? -41.054 1.854 -188.307 1.00 91.98 276 ALA C C 1
ATOM 9734 O O . ALA C 1 280 ? -40.667 2.644 -189.168 1.00 91.46 276 ALA C O 1
ATOM 9736 N N . GLU C 1 281 ? -42.298 1.368 -188.274 1.00 97.38 277 GLU C N 1
ATOM 9737 C CA . GLU C 1 281 ? -43.349 1.849 -189.186 1.00 99.77 277 GLU C CA 1
ATOM 9738 C C . GLU C 1 281 ? -43.805 3.264 -188.832 1.00 98.07 277 GLU C C 1
ATOM 9739 O O . GLU C 1 281 ? -44.099 4.051 -189.728 1.00 100.59 277 GLU C O 1
ATOM 9745 N N . ASP C 1 282 ? -43.876 3.579 -187.537 1.00 97.20 278 ASP C N 1
ATOM 9746 C CA . ASP C 1 282 ? -44.186 4.945 -187.078 1.00 98.15 278 ASP C CA 1
ATOM 9747 C C . ASP C 1 282 ? -43.168 5.957 -187.599 1.00 95.95 278 ASP C C 1
ATOM 9748 O O . ASP C 1 282 ? -43.538 7.036 -188.066 1.00 96.22 278 ASP C O 1
ATOM 9753 N N . LEU C 1 283 ? -41.890 5.593 -187.501 1.00 91.58 279 LEU C N 1
ATOM 9754 C CA . LEU C 1 283 ? -40.783 6.400 -188.023 1.00 88.06 279 LEU C CA 1
ATOM 9755 C C . LEU C 1 283 ? -40.957 6.701 -189.512 1.00 85.69 279 LEU C C 1
ATOM 9756 O O . LEU C 1 283 ? -40.964 7.863 -189.912 1.00 86.67 279 LEU C O 1
ATOM 9761 N N . LEU C 1 284 ? -41.118 5.650 -190.313 1.00 83.29 280 LEU C N 1
ATOM 9762 C CA . LEU C 1 284 ? -41.188 5.778 -191.774 1.00 80.61 280 LEU C CA 1
ATOM 9763 C C . LEU C 1 284 ? -42.423 6.536 -192.268 1.00 80.65 280 LEU C C 1
ATOM 9764 O O . LEU C 1 284 ? -42.315 7.346 -193.188 1.00 79.63 280 LEU C O 1
ATOM 9769 N N . LYS C 1 285 ? -43.583 6.268 -191.670 1.00 84.36 281 LYS C N 1
ATOM 9770 C CA . LYS C 1 285 ? -44.815 6.995 -192.020 1.00 89.06 281 LYS C CA 1
ATOM 9771 C C . LYS C 1 285 ? -44.696 8.487 -191.712 1.00 87.57 281 LYS C C 1
ATOM 9772 O O . LYS C 1 285 ? -45.180 9.320 -192.479 1.00 90.29 281 LYS C O 1
ATOM 9778 N N . GLY C 1 286 ? -44.047 8.813 -190.599 1.00 84.81 282 GLY C N 1
ATOM 9779 C CA . GLY C 1 286 ? -43.775 10.198 -190.233 1.00 83.71 282 GLY C CA 1
ATOM 9780 C C . GLY C 1 286 ? -42.772 10.907 -191.132 1.00 82.83 282 GLY C C 1
ATOM 9781 O O . GLY C 1 286 ? -42.893 12.111 -191.373 1.00 81.94 282 GLY C O 1
ATOM 9782 N N . VAL C 1 287 ? -41.768 10.166 -191.600 1.00 80.81 283 VAL C N 1
ATOM 9783 C CA . VAL C 1 287 ? -40.764 10.690 -192.532 1.00 79.27 283 VAL C CA 1
ATOM 9784 C C . VAL C 1 287 ? -41.390 11.013 -193.896 1.00 80.49 283 VAL C C 1
ATOM 9785 O O . VAL C 1 287 ? -41.108 12.065 -194.472 1.00 81.14 283 VAL C O 1
ATOM 9789 N N . ARG C 1 288 ? -42.225 10.106 -194.403 1.00 81.67 284 ARG C N 1
ATOM 9790 C CA . ARG C 1 288 ? -42.981 10.338 -195.642 1.00 81.57 284 ARG C CA 1
ATOM 9791 C C . ARG C 1 288 ? -44.011 11.468 -195.506 1.00 82.13 284 ARG C C 1
ATOM 9792 O O . ARG C 1 288 ? -44.215 12.230 -196.450 1.00 80.88 284 ARG C O 1
ATOM 9800 N N . GLU C 1 289 ? -44.664 11.561 -194.347 1.00 84.41 285 GLU C N 1
ATOM 9801 C CA . GLU C 1 289 ? -45.536 12.705 -194.033 1.00 88.13 285 GLU C CA 1
ATOM 9802 C C . GLU C 1 289 ? -44.742 14.018 -194.035 1.00 86.32 285 GLU C C 1
ATOM 9803 O O . GLU C 1 289 ? -45.214 15.023 -194.568 1.00 89.68 285 GLU C O 1
ATOM 9809 N N . SER C 1 290 ? -43.543 13.993 -193.450 1.00 82.58 286 SER C N 1
ATOM 9810 C CA . SER C 1 290 ? -42.648 15.160 -193.435 1.00 79.51 286 SER C CA 1
ATOM 9811 C C . SER C 1 290 ? -42.095 15.503 -194.818 1.00 77.06 286 SER C C 1
ATOM 9812 O O . SER C 1 290 ? -41.950 16.681 -195.145 1.00 76.10 286 SER C O 1
ATOM 9815 N N . TYR C 1 291 ? -41.782 14.482 -195.616 1.00 75.95 287 TYR C N 1
ATOM 9816 C CA . TYR C 1 291 ? -41.293 14.686 -196.986 1.00 75.81 287 TYR C CA 1
ATOM 9817 C C . TYR C 1 291 ? -42.362 15.308 -197.895 1.00 76.36 287 TYR C C 1
ATOM 9818 O O . TYR C 1 291 ? -42.063 16.232 -198.651 1.00 78.75 287 TYR C O 1
ATOM 9827 N N . LYS C 1 292 ? -43.590 14.792 -197.830 1.00 77.04 288 LYS C N 1
ATOM 9828 C CA . LYS C 1 292 ? -44.710 15.352 -198.607 1.00 78.87 288 LYS C CA 1
ATOM 9829 C C . LYS C 1 292 ? -45.110 16.755 -198.152 1.00 76.95 288 LYS C C 1
ATOM 9830 O O . LYS C 1 292 ? -45.492 17.583 -198.977 1.00 79.24 288 LYS C O 1
ATOM 9836 N N . THR C 1 293 ? -45.039 17.010 -196.849 1.00 75.39 289 THR C N 1
ATOM 9837 C CA . THR C 1 293 ? -45.250 18.353 -196.309 1.00 77.42 289 THR C CA 1
ATOM 9838 C C . THR C 1 293 ? -44.180 19.331 -196.818 1.00 77.55 289 THR C C 1
ATOM 9839 O O . THR C 1 293 ? -44.491 20.487 -197.118 1.00 79.29 289 THR C O 1
ATOM 9843 N N . ALA C 1 294 ? -42.936 18.860 -196.923 1.00 75.95 290 ALA C N 1
ATOM 9844 C CA . ALA C 1 294 ? -41.836 19.665 -197.474 1.00 74.68 290 ALA C CA 1
ATOM 9845 C C . ALA C 1 294 ? -42.028 20.036 -198.951 1.00 73.81 290 ALA C C 1
ATOM 9846 O O . ALA C 1 294 ? -41.588 21.106 -199.371 1.00 73.41 290 ALA C O 1
ATOM 9848 N N . LEU C 1 295 ? -42.660 19.152 -199.729 1.00 73.57 291 LEU C N 1
ATOM 9849 C CA . LEU C 1 295 ? -43.023 19.453 -201.127 1.00 73.83 291 LEU C CA 1
ATOM 9850 C C . LEU C 1 295 ? -44.079 20.552 -201.200 1.00 72.89 291 LEU C C 1
ATOM 9851 O O . LEU C 1 295 ? -43.931 21.510 -201.960 1.00 71.07 291 LEU C O 1
ATOM 9856 N N . ALA C 1 296 ? -45.141 20.394 -200.411 1.00 73.38 292 ALA C N 1
ATOM 9857 C CA . ALA C 1 296 ? -46.225 21.375 -200.337 1.00 73.93 292 ALA C CA 1
ATOM 9858 C C . ALA C 1 296 ? -45.708 22.772 -199.999 1.00 74.55 292 ALA C C 1
ATOM 9859 O O . ALA C 1 296 ? -46.105 23.739 -200.641 1.00 75.21 292 ALA C O 1
ATOM 9861 N N . LEU C 1 297 ? -44.820 22.862 -199.007 1.00 75.28 293 LEU C N 1
ATOM 9862 C CA . LEU C 1 297 ? -44.194 24.138 -198.624 1.00 76.11 293 LEU C CA 1
ATOM 9863 C C . LEU C 1 297 ? -43.283 24.722 -199.717 1.00 75.37 293 LEU C C 1
ATOM 9864 O O . LEU C 1 297 ? -43.231 25.942 -199.879 1.00 77.73 293 LEU C O 1
ATOM 9869 N N . ALA C 1 298 ? -42.574 23.861 -200.451 1.00 73.92 294 ALA C N 1
ATOM 9870 C CA . ALA C 1 298 ? -41.655 24.299 -201.514 1.00 73.40 294 ALA C CA 1
ATOM 9871 C C . ALA C 1 298 ? -42.384 24.899 -202.725 1.00 73.69 294 ALA C C 1
ATOM 9872 O O . ALA C 1 298 ? -42.041 25.995 -203.169 1.00 71.86 294 ALA C O 1
ATOM 9874 N N . LYS C 1 299 ? -43.390 24.188 -203.239 1.00 73.47 295 LYS C N 1
ATOM 9875 C CA . LYS C 1 299 ? -44.228 24.691 -204.342 1.00 72.62 295 LYS C CA 1
ATOM 9876 C C . LYS C 1 299 ? -45.040 25.932 -203.948 1.00 74.29 295 LYS C C 1
ATOM 9877 O O . LYS C 1 299 ? -45.353 26.775 -204.793 1.00 76.92 295 LYS C O 1
ATOM 9883 N N . GLN C 1 300 ? -45.385 26.023 -202.666 1.00 73.54 296 GLN C N 1
ATOM 9884 C CA . GLN C 1 300 ? -46.124 27.158 -202.108 1.00 74.17 296 GLN C CA 1
ATOM 9885 C C . GLN C 1 300 ? -45.264 28.416 -201.941 1.00 68.55 296 GLN C C 1
ATOM 9886 O O . GLN C 1 300 ? -45.796 29.522 -201.940 1.00 67.40 296 GLN C O 1
ATOM 9892 N N . SER C 1 301 ? -43.948 28.248 -201.801 1.00 66.01 297 SER C N 1
ATOM 9893 C CA . SER C 1 301 ? -43.050 29.352 -201.442 1.00 64.16 297 SER C CA 1
ATOM 9894 C C . SER C 1 301 ? -42.856 30.371 -202.558 1.00 64.82 297 SER C C 1
ATOM 9895 O O . SER C 1 301 ? -43.099 30.084 -203.733 1.00 64.49 297 SER C O 1
ATOM 9898 N N . ASN C 1 302 ? -42.409 31.561 -202.162 1.00 64.39 298 ASN C N 1
ATOM 9899 C CA . ASN C 1 302 ? -42.039 32.619 -203.100 1.00 62.94 298 ASN C CA 1
ATOM 9900 C C . ASN C 1 302 ? -40.782 32.286 -203.900 1.00 63.22 298 ASN C C 1
ATOM 9901 O O . ASN C 1 302 ? -40.664 32.694 -205.055 1.00 66.10 298 ASN C O 1
ATOM 9906 N N . ALA C 1 303 ? -39.851 31.555 -203.288 1.00 61.95 299 ALA C N 1
ATOM 9907 C CA . ALA C 1 303 ? -38.622 31.137 -203.963 1.00 61.91 299 ALA C CA 1
ATOM 9908 C C . ALA C 1 303 ? -38.895 30.271 -205.194 1.00 63.36 299 ALA C C 1
ATOM 9909 O O . ALA C 1 303 ? -38.222 30.425 -206.214 1.00 64.76 299 ALA C O 1
ATOM 9911 N N . PHE C 1 304 ? -39.877 29.372 -205.100 1.00 64.18 300 PHE C N 1
ATOM 9912 C CA . PHE C 1 304 ? -40.270 28.537 -206.241 1.00 64.80 300 PHE C CA 1
ATOM 9913 C C . PHE C 1 304 ? -41.054 29.320 -207.289 1.00 63.71 300 PHE C C 1
ATOM 9914 O O . PHE C 1 304 ? -40.823 29.151 -208.486 1.00 64.65 300 PHE C O 1
ATOM 9922 N N . ARG C 1 305 ? -41.997 30.144 -206.841 1.00 64.40 301 ARG C N 1
ATOM 9923 C CA . ARG C 1 305 ? -42.788 30.985 -207.746 1.00 65.52 301 ARG C CA 1
ATOM 9924 C C . ARG C 1 305 ? -41.906 31.884 -208.627 1.00 65.22 301 ARG C C 1
ATOM 9925 O O . ARG C 1 305 ? -42.268 32.171 -209.770 1.00 65.99 301 ARG C O 1
ATOM 9933 N N . ALA C 1 306 ? -40.755 32.306 -208.097 1.00 63.67 302 ALA C N 1
ATOM 9934 C CA . ALA C 1 306 ? -39.762 33.062 -208.862 1.00 62.99 302 ALA C CA 1
ATOM 9935 C C . ALA C 1 306 ? -38.965 32.151 -209.791 1.00 63.28 302 ALA C C 1
ATOM 9936 O O . ALA C 1 306 ? -38.897 32.406 -210.993 1.00 63.80 302 ALA C O 1
ATOM 9938 N N . GLN C 1 307 ? -38.365 31.102 -209.222 1.00 64.49 303 GLN C N 1
ATOM 9939 C CA . GLN C 1 307 ? -37.574 30.109 -209.976 1.00 65.64 303 GLN C CA 1
ATOM 9940 C C . GLN C 1 307 ? -38.350 29.472 -211.123 1.00 62.55 303 GLN C C 1
ATOM 9941 O O . GLN C 1 307 ? -37.836 29.359 -212.236 1.00 61.79 303 GLN C O 1
ATOM 9947 N N . GLY C 1 308 ? -39.578 29.048 -210.832 1.00 60.23 304 GLY C N 1
ATOM 9948 C CA . GLY C 1 308 ? -40.465 28.420 -211.817 1.00 58.62 304 GLY C CA 1
ATOM 9949 C C . GLY C 1 308 ? -40.961 29.326 -212.937 1.00 55.95 304 GLY C C 1
ATOM 9950 O O . GLY C 1 308 ? -41.390 28.833 -213.982 1.00 54.37 304 GLY C O 1
ATOM 9951 N N . ALA C 1 309 ? -40.904 30.643 -212.719 1.00 53.63 305 ALA C N 1
ATOM 9952 C CA . ALA C 1 309 ? -41.263 31.648 -213.731 1.00 52.24 305 ALA C CA 1
ATOM 9953 C C . ALA C 1 309 ? -40.129 32.027 -214.715 1.00 51.39 305 ALA C C 1
ATOM 9954 O O . ALA C 1 309 ? -40.260 32.998 -215.470 1.00 48.71 305 ALA C O 1
ATOM 9956 N N . GLN C 1 310 ? -39.036 31.261 -214.711 1.00 49.70 306 GLN C N 1
ATOM 9957 C CA . GLN C 1 310 ? -37.885 31.504 -215.582 1.00 48.68 306 GLN C CA 1
ATOM 9958 C C . GLN C 1 310 ? -38.231 31.192 -217.038 1.00 47.13 306 GLN C C 1
ATOM 9959 O O . GLN C 1 310 ? -38.741 30.115 -217.341 1.00 49.51 306 GLN C O 1
ATOM 9965 N N . ILE C 1 311 ? -37.931 32.131 -217.931 1.00 44.35 307 ILE C N 1
ATOM 9966 C CA . ILE C 1 311 ? -38.290 32.003 -219.341 1.00 42.10 307 ILE C CA 1
ATOM 9967 C C . ILE C 1 311 ? -37.331 31.050 -220.048 1.00 40.31 307 ILE C C 1
ATOM 9968 O O . ILE C 1 311 ? -36.127 31.113 -219.832 1.00 40.12 307 ILE C O 1
ATOM 9973 N N . ASP C 1 312 ? -37.891 30.153 -220.861 1.00 39.45 308 ASP C N 1
ATOM 9974 C CA . ASP C 1 312 ? -37.147 29.444 -221.895 1.00 38.55 308 ASP C CA 1
ATOM 9975 C C . ASP C 1 312 ? -37.238 30.321 -223.146 1.00 38.19 308 ASP C C 1
ATOM 9976 O O . ASP C 1 312 ? -38.242 30.297 -223.858 1.00 39.40 308 ASP C O 1
ATOM 9981 N N . THR C 1 313 ? -36.181 31.092 -223.392 1.00 36.78 309 THR C N 1
ATOM 9982 C CA . THR C 1 313 ? -36.139 32.116 -224.440 1.00 35.86 309 THR C CA 1
ATOM 9983 C C . THR C 1 313 ? -36.771 31.704 -225.762 1.00 36.49 309 THR C C 1
ATOM 9984 O O . THR C 1 313 ? -37.727 32.334 -226.215 1.00 38.29 309 THR C O 1
ATOM 9988 N N . VAL C 1 314 ? -36.238 30.650 -226.367 1.00 37.16 310 VAL C N 1
ATOM 9989 C CA . VAL C 1 314 ? -36.687 30.209 -227.689 1.00 36.87 310 VAL C CA 1
ATOM 9990 C C . VAL C 1 314 ? -38.102 29.618 -227.669 1.00 36.10 310 VAL C C 1
ATOM 9991 O O . VAL C 1 314 ? -38.840 29.795 -228.632 1.00 35.81 310 VAL C O 1
ATOM 9995 N N . PHE C 1 315 ? -38.483 28.950 -226.578 1.00 36.02 311 PHE C N 1
ATOM 9996 C CA . PHE C 1 315 ? -39.826 28.358 -226.460 1.00 35.31 311 PHE C CA 1
ATOM 9997 C C . PHE C 1 315 ? -40.924 29.419 -226.386 1.00 35.80 311 PHE C C 1
ATOM 9998 O O . PHE C 1 315 ? -41.884 29.383 -227.166 1.00 35.96 311 PHE C O 1
ATOM 10006 N N . SER C 1 316 ? -40.786 30.348 -225.441 1.00 36.28 312 SER C N 1
ATOM 10007 C CA . SER C 1 316 ? -41.714 31.482 -225.330 1.00 37.09 312 SER C CA 1
ATOM 10008 C C . SER C 1 316 ? -41.685 32.354 -226.585 1.00 37.54 312 SER C C 1
ATOM 10009 O O . SER C 1 316 ? -42.710 32.913 -226.972 1.00 37.49 312 SER C O 1
ATOM 10012 N N . SER C 1 317 ? -40.517 32.462 -227.219 1.00 37.78 313 SER C N 1
ATOM 10013 C CA . SER C 1 317 ? -40.387 33.235 -228.458 1.00 38.47 313 SER C CA 1
ATOM 10014 C C . SER C 1 317 ? -41.221 32.638 -229.586 1.00 38.16 313 SER C C 1
ATOM 10015 O O . SER C 1 317 ? -41.899 33.360 -230.301 1.00 38.64 313 SER C O 1
ATOM 10018 N N . TYR C 1 318 ? -41.178 31.318 -229.726 1.00 38.95 314 TYR C N 1
ATOM 10019 C CA . TYR C 1 318 ? -42.056 30.621 -230.672 1.00 38.89 314 TYR C CA 1
ATOM 10020 C C . TYR C 1 318 ? -43.524 30.679 -230.261 1.00 38.66 314 TYR C C 1
ATOM 10021 O O . TYR C 1 318 ? -44.398 30.796 -231.123 1.00 38.29 314 TYR C O 1
ATOM 10030 N N . TYR C 1 319 ? -43.790 30.593 -228.959 1.00 38.59 315 TYR C N 1
ATOM 10031 C CA . TYR C 1 319 ? -45.157 30.733 -228.446 1.00 39.74 315 TYR C CA 1
ATOM 10032 C C . TYR C 1 319 ? -45.812 32.065 -228.833 1.00 40.87 315 TYR C C 1
ATOM 10033 O O . TYR C 1 319 ? -46.996 32.102 -229.205 1.00 41.42 315 TYR C O 1
ATOM 10042 N N . TRP C 1 320 ? -45.037 33.144 -228.737 1.00 40.92 316 TRP C N 1
ATOM 10043 C CA . TRP C 1 320 ? -45.538 34.482 -229.034 1.00 40.42 316 TRP C CA 1
ATOM 10044 C C . TRP C 1 320 ? -45.792 34.707 -230.521 1.00 41.06 316 TRP C C 1
ATOM 10045 O O . TRP C 1 320 ? -46.762 35.377 -230.884 1.00 41.05 316 TRP C O 1
ATOM 10056 N N . LEU C 1 321 ? 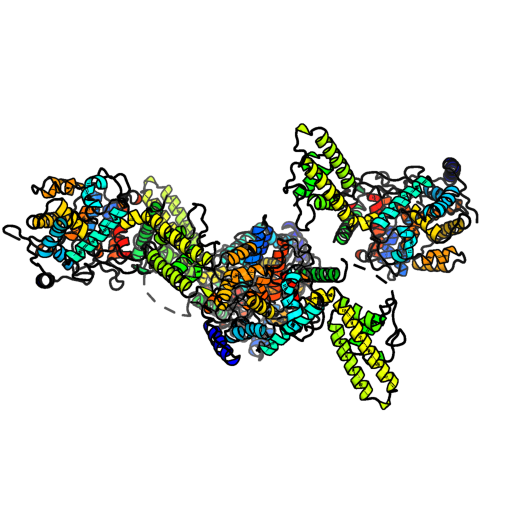-44.946 34.147 -231.379 1.00 42.27 317 LEU C N 1
ATOM 10057 C CA . LEU C 1 321 ? -45.193 34.214 -232.818 1.00 44.25 317 LEU C CA 1
ATOM 10058 C C . LEU C 1 321 ? -46.469 33.454 -233.172 1.00 45.31 317 LEU C C 1
ATOM 10059 O O . LEU C 1 321 ? -47.302 33.958 -233.930 1.00 47.97 317 LEU C O 1
ATOM 10064 N N . TRP C 1 322 ? -46.636 32.264 -232.596 1.00 44.40 318 TRP C N 1
ATOM 10065 C CA . TRP C 1 322 ? -47.856 31.477 -232.792 1.00 43.68 318 TRP C CA 1
ATOM 10066 C C . TRP C 1 322 ? -49.109 32.181 -232.250 1.00 42.36 318 TRP C C 1
ATOM 10067 O O . TRP C 1 322 ? -50.151 32.162 -232.905 1.00 41.56 318 TRP C O 1
ATOM 10078 N N . LYS C 1 323 ? -49.005 32.782 -231.065 1.00 41.77 319 LYS C N 1
ATOM 10079 C CA . LYS C 1 323 ? -50.129 33.541 -230.471 1.00 42.09 319 LYS C CA 1
ATOM 10080 C C . LYS C 1 323 ? -50.577 34.737 -231.317 1.00 41.41 319 LYS C C 1
ATOM 10081 O O . LYS C 1 323 ? -51.755 35.066 -231.333 1.00 41.08 319 LYS C O 1
ATOM 10087 N N . ALA C 1 324 ? -49.633 35.379 -232.003 1.00 42.43 320 ALA C N 1
ATOM 10088 C CA . ALA C 1 324 ? -49.920 36.534 -232.854 1.00 42.77 320 ALA C CA 1
ATOM 10089 C C . ALA C 1 324 ? -50.218 36.166 -234.318 1.00 43.82 320 ALA C C 1
ATOM 10090 O O . ALA C 1 324 ? -50.205 37.036 -235.183 1.00 45.69 320 ALA C O 1
ATOM 10092 N N . GLY C 1 325 ? -50.484 34.889 -234.596 1.00 45.60 321 GLY C N 1
ATOM 10093 C CA . GLY C 1 325 ? -50.883 34.442 -235.931 1.00 45.52 321 GLY C CA 1
ATOM 10094 C C . GLY C 1 325 ? -49.788 34.411 -236.982 1.00 45.69 321 GLY C C 1
ATOM 10095 O O . GLY C 1 325 ? -50.090 34.372 -238.180 1.00 45.77 321 GLY C O 1
ATOM 10096 N N . VAL C 1 326 ? -48.525 34.407 -236.548 1.00 45.85 322 VAL C N 1
ATOM 10097 C CA . VAL C 1 326 ? -47.384 34.355 -237.469 1.00 45.79 322 VAL C CA 1
ATOM 10098 C C . VAL C 1 326 ? -47.299 32.941 -238.033 1.00 46.09 322 VAL C C 1
ATOM 10099 O O . VAL C 1 326 ? -47.541 31.972 -237.315 1.00 45.02 322 VAL C O 1
ATOM 10103 N N . THR C 1 327 ? -46.979 32.851 -239.323 1.00 48.17 323 THR C N 1
ATOM 10104 C CA . THR C 1 327 ? -46.789 31.585 -240.035 1.00 50.56 323 THR C CA 1
ATOM 10105 C C . THR C 1 327 ? -45.412 31.625 -240.700 1.00 50.40 323 THR C C 1
ATOM 10106 O O . THR C 1 327 ? -44.735 32.656 -240.642 1.00 52.61 323 THR C O 1
ATOM 10110 N N . PRO C 1 328 ? -44.991 30.518 -241.345 1.00 48.89 324 PRO C N 1
ATOM 10111 C CA . PRO C 1 328 ? -43.751 30.559 -242.134 1.00 49.42 324 PRO C CA 1
ATOM 10112 C C . PRO C 1 328 ? -43.713 31.601 -243.269 1.00 50.53 324 PRO C C 1
ATOM 10113 O O . PRO C 1 328 ? -42.626 31.975 -243.707 1.00 50.80 324 PRO C O 1
ATOM 10117 N N . VAL C 1 329 ? -44.879 32.053 -243.734 1.00 52.43 325 VAL C N 1
ATOM 10118 C CA . VAL C 1 329 ? -44.970 33.092 -244.773 1.00 53.92 325 VAL C CA 1
ATOM 10119 C C . VAL C 1 329 ? -44.679 34.491 -244.209 1.00 51.77 325 VAL C C 1
ATOM 10120 O O . VAL C 1 329 ? -44.015 35.296 -244.864 1.00 51.07 325 VAL C O 1
ATOM 10124 N N . THR C 1 330 ? -45.201 34.771 -243.014 1.00 49.76 326 THR C N 1
ATOM 10125 C CA . THR C 1 330 ? -44.994 36.051 -242.329 1.00 48.75 326 THR C CA 1
ATOM 10126 C C . THR C 1 330 ? -43.742 36.113 -241.445 1.00 46.53 326 THR C C 1
ATOM 10127 O O . THR C 1 330 ? -43.340 37.205 -241.049 1.00 46.26 326 THR C O 1
ATOM 10131 N N . PHE C 1 331 ? -43.139 34.967 -241.121 1.00 43.87 327 PHE C N 1
ATOM 10132 C CA . PHE C 1 331 ? -41.938 34.940 -240.273 1.00 41.54 327 PHE C CA 1
ATOM 10133 C C . PHE C 1 331 ? -40.781 35.823 -240.779 1.00 40.78 327 PHE C C 1
ATOM 10134 O O . PHE C 1 331 ? -40.119 36.477 -239.970 1.00 40.95 327 PHE C O 1
ATOM 10142 N N . PRO C 1 332 ? -40.520 35.840 -242.101 1.00 40.57 328 PRO C N 1
ATOM 10143 C CA . PRO C 1 332 ? -39.496 36.763 -242.615 1.00 41.14 328 PRO C CA 1
ATOM 10144 C C . PRO C 1 332 ? -39.697 38.242 -242.239 1.00 41.49 328 PRO C C 1
ATOM 10145 O O . PRO C 1 332 ? -38.723 38.921 -241.909 1.00 42.07 328 PRO C O 1
ATOM 10149 N N . SER C 1 333 ? -40.939 38.724 -242.271 1.00 41.44 329 SER C N 1
ATOM 10150 C CA . SER C 1 333 ? -41.246 40.085 -241.824 1.00 41.61 329 SER C CA 1
ATOM 10151 C C . SER C 1 333 ? -40.953 40.295 -240.329 1.00 42.74 329 SER C C 1
ATOM 10152 O O . SER C 1 333 ? -40.485 41.368 -239.936 1.00 44.56 329 SER C O 1
ATOM 10155 N N . VAL C 1 334 ? -41.202 39.271 -239.509 1.00 42.02 330 VAL C N 1
ATOM 10156 C CA . VAL C 1 334 ? -40.883 39.334 -238.077 1.00 41.81 330 VAL C CA 1
ATOM 10157 C C . VAL C 1 334 ? -39.369 39.450 -237.858 1.00 42.20 330 VAL C C 1
ATOM 10158 O O . VAL C 1 334 ? -38.923 40.304 -237.094 1.00 42.03 330 VAL C O 1
ATOM 10162 N N . SER C 1 335 ? -38.595 38.591 -238.522 1.00 41.72 331 SER C N 1
ATOM 10163 C CA . SER C 1 335 ? -37.127 38.625 -238.432 1.00 41.20 331 SER C CA 1
ATOM 10164 C C . SER C 1 335 ? -36.552 39.957 -238.906 1.00 41.70 331 SER C C 1
ATOM 10165 O O . SER C 1 335 ? -35.586 40.465 -238.331 1.00 41.38 331 SER C O 1
ATOM 10168 N N . GLN C 1 336 ? -37.151 40.510 -239.959 1.00 41.93 332 GLN C N 1
ATOM 10169 C CA . GLN C 1 336 ? -36.715 41.787 -240.514 1.00 41.31 332 GLN C CA 1
ATOM 10170 C C . GLN C 1 336 ? -37.001 42.931 -239.542 1.00 39.94 332 GLN C C 1
ATOM 10171 O O . GLN C 1 336 ? -36.130 43.763 -239.275 1.00 39.15 332 GLN C O 1
ATOM 10177 N N . PHE C 1 337 ? -38.218 42.950 -239.006 1.00 38.03 333 PHE C N 1
ATOM 10178 C CA . PHE C 1 337 ? -38.605 43.921 -237.988 1.00 37.57 333 PHE C CA 1
ATOM 10179 C C . PHE C 1 337 ? -37.619 43.894 -236.815 1.00 38.07 333 PHE C C 1
ATOM 10180 O O . PHE C 1 337 ? -37.049 44.924 -236.460 1.00 37.61 333 PHE C O 1
ATOM 10188 N N . LEU C 1 338 ? -37.395 42.705 -236.256 1.00 39.39 334 LEU C N 1
ATOM 10189 C CA . LEU C 1 338 ? -36.521 42.528 -235.081 1.00 40.33 334 LEU C CA 1
ATOM 10190 C C . LEU C 1 338 ? -35.044 42.828 -235.368 1.00 41.68 334 LEU C C 1
ATOM 10191 O O . LEU C 1 338 ? -34.313 43.255 -234.469 1.00 40.26 334 LEU C O 1
ATOM 10196 N N . PHE C 1 339 ? -34.613 42.609 -236.610 1.00 43.23 335 PHE C N 1
ATOM 10197 C CA . PHE C 1 339 ? -33.253 42.962 -237.032 1.00 45.36 335 PHE C CA 1
ATOM 10198 C C . PHE C 1 339 ? -33.034 44.475 -237.036 1.00 44.98 335 PHE C C 1
ATOM 10199 O O . PHE C 1 339 ? -32.051 44.964 -236.482 1.00 41.83 335 PHE C O 1
ATOM 10207 N N . GLU C 1 340 ? -33.961 45.200 -237.658 1.00 47.72 336 GLU C N 1
ATOM 10208 C CA . GLU C 1 340 ? -33.905 46.665 -237.720 1.00 49.22 336 GLU C CA 1
ATOM 10209 C C . GLU C 1 340 ? -34.086 47.277 -236.333 1.00 48.65 336 GLU C C 1
ATOM 10210 O O . GLU C 1 340 ? -33.494 48.311 -236.026 1.00 48.03 336 GLU C O 1
ATOM 10216 N N . LEU C 1 341 ? -34.897 46.622 -235.502 1.00 49.89 337 LEU C N 1
ATOM 10217 C CA . LEU C 1 341 ? -35.132 47.041 -234.114 1.00 50.28 337 LEU C CA 1
ATOM 10218 C C . LEU C 1 341 ? -33.847 47.121 -233.285 1.00 49.26 337 LEU C C 1
ATOM 10219 O O . LEU C 1 341 ? -33.689 48.036 -232.478 1.00 48.67 337 LEU C O 1
ATOM 10224 N N . GLY C 1 342 ? -32.944 46.163 -233.490 1.00 49.22 338 GLY C N 1
ATOM 10225 C CA . GLY C 1 342 ? -31.672 46.122 -232.775 1.00 50.51 338 GLY C CA 1
ATOM 10226 C C . GLY C 1 342 ? -30.538 46.940 -233.376 1.00 52.29 338 GLY C C 1
ATOM 10227 O O . GLY C 1 342 ? -29.409 46.856 -232.893 1.00 50.63 338 GLY C O 1
ATOM 10228 N N . LYS C 1 343 ? -30.819 47.712 -234.426 1.00 55.87 339 LYS C N 1
ATOM 10229 C CA . LYS C 1 343 ? -29.826 48.596 -235.045 1.00 59.37 339 LYS C CA 1
ATOM 10230 C C . LYS C 1 343 ? -29.935 50.050 -234.559 1.00 64.30 339 LYS C C 1
ATOM 10231 O O . LYS C 1 343 ? -28.910 50.693 -234.317 1.00 66.34 339 LYS C O 1
ATOM 10237 N N . ASN C 1 344 ? -31.156 50.564 -234.415 1.00 70.31 340 ASN C N 1
ATOM 10238 C CA . ASN C 1 344 ? -31.352 51.948 -233.961 1.00 79.04 340 ASN C CA 1
ATOM 10239 C C . ASN C 1 344 ? -31.540 52.044 -232.433 1.00 81.75 340 ASN C C 1
ATOM 10240 O O . ASN C 1 344 ? -32.244 51.213 -231.852 1.00 76.28 340 ASN C O 1
ATOM 10245 N N . PRO C 1 345 ? -30.881 53.033 -231.778 1.00 87.99 341 PRO C N 1
ATOM 10246 C CA . PRO C 1 345 ? -31.152 53.383 -230.376 1.00 90.12 341 PRO C CA 1
ATOM 10247 C C . PRO C 1 345 ? -32.630 53.705 -230.131 1.00 93.15 341 PRO C C 1
ATOM 10248 O O . PRO C 1 345 ? -33.046 54.866 -230.166 1.00 91.96 341 PRO C O 1
ATOM 10252 N N . LYS C 1 346 ? -33.405 52.648 -229.897 1.00 100.09 342 LYS C N 1
ATOM 10253 C CA . LYS C 1 346 ? -34.854 52.725 -229.802 1.00 104.04 342 LYS C CA 1
ATOM 10254 C C . LYS C 1 346 ? -35.303 52.497 -228.365 1.00 105.83 342 LYS C C 1
ATOM 10255 O O . LYS C 1 346 ? -34.908 51.512 -227.737 1.00 106.68 342 LYS C O 1
ATOM 10261 N N . GLY C 1 347 ? -36.119 53.416 -227.849 1.00 106.02 343 GLY C N 1
ATOM 10262 C CA . GLY C 1 347 ? -36.799 53.220 -226.572 1.00 103.18 343 GLY C CA 1
ATOM 10263 C C . GLY C 1 347 ? -37.922 52.211 -226.722 1.00 98.64 343 GLY C C 1
ATOM 10264 O O . GLY C 1 347 ? -38.369 51.928 -227.837 1.00 93.52 343 GLY C O 1
ATOM 10265 N N . GLN C 1 348 ? -38.378 51.668 -225.598 1.00 98.88 344 GLN C N 1
ATOM 10266 C CA . GLN C 1 348 ? -39.446 50.660 -225.602 1.00 101.01 344 GLN C CA 1
ATOM 10267 C C . GLN C 1 348 ? -40.788 51.193 -226.128 1.00 99.50 344 GLN C C 1
ATOM 10268 O O . GLN C 1 348 ? -41.528 50.455 -226.779 1.00 99.81 344 GLN C O 1
ATOM 10274 N N . LYS C 1 349 ? -41.089 52.465 -225.861 1.00 98.15 345 LYS C N 1
ATOM 10275 C CA . LYS C 1 349 ? -42.333 53.092 -226.348 1.00 96.19 345 LYS C CA 1
ATOM 10276 C C . LYS C 1 349 ? -42.269 53.549 -227.816 1.00 88.17 345 LYS C C 1
ATOM 10277 O O . LYS C 1 349 ? -43.310 53.761 -228.438 1.00 83.62 345 LYS C O 1
ATOM 10283 N N . LYS C 1 350 ? -41.061 53.692 -228.362 1.00 81.67 346 LYS C N 1
ATOM 10284 C CA . LYS C 1 350 ? -40.876 53.898 -229.803 1.00 77.89 346 LYS C CA 1
ATOM 10285 C C . LYS C 1 350 ? -41.188 52.600 -230.585 1.00 72.67 346 LYS C C 1
ATOM 10286 O O . LYS C 1 350 ? -41.821 52.641 -231.647 1.00 69.20 346 LYS C O 1
ATOM 10292 N N . MET C 1 351 ? -40.730 51.464 -230.051 1.00 67.77 347 MET C N 1
ATOM 10293 C CA . MET C 1 351 ? -41.014 50.118 -230.600 1.00 62.33 347 MET C CA 1
ATOM 10294 C C . MET C 1 351 ? -42.505 49.767 -230.629 1.00 57.99 347 MET C C 1
ATOM 10295 O O . MET C 1 351 ? -42.983 49.126 -231.569 1.00 53.81 347 MET C O 1
ATOM 10300 N N . GLN C 1 352 ? -43.217 50.156 -229.578 1.00 56.45 348 GLN C N 1
ATOM 10301 C CA . GLN C 1 352 ? -44.653 49.912 -229.478 1.00 55.76 348 GLN C CA 1
ATOM 10302 C C . GLN C 1 352 ? -45.424 50.611 -230.600 1.00 53.33 348 GLN C C 1
ATOM 10303 O O . GLN C 1 352 ? -46.303 50.007 -231.219 1.00 53.12 348 GLN C O 1
ATOM 10309 N N . LYS C 1 353 ? -45.061 51.861 -230.886 1.00 51.01 349 LYS C N 1
ATOM 10310 C CA . LYS C 1 353 ? -45.643 52.603 -232.013 1.00 49.23 349 LYS C CA 1
ATOM 10311 C C . LYS C 1 353 ? -45.334 51.918 -233.351 1.00 47.11 349 LYS C C 1
ATOM 10312 O O . LYS C 1 353 ? -46.195 51.857 -234.227 1.00 45.41 349 LYS C O 1
ATOM 10318 N N . ALA C 1 354 ? -44.114 51.398 -233.499 1.00 45.31 350 ALA C N 1
ATOM 10319 C CA . ALA C 1 354 ? -43.712 50.675 -234.715 1.00 44.06 350 ALA C CA 1
ATOM 10320 C C . ALA C 1 354 ? -44.505 49.382 -234.931 1.00 44.48 350 ALA C C 1
ATOM 10321 O O . ALA C 1 354 ? -44.814 49.030 -236.072 1.00 43.71 350 ALA C O 1
ATOM 10323 N N . LEU C 1 355 ? -44.821 48.680 -233.841 1.00 44.31 351 LEU C N 1
ATOM 10324 C CA . LEU C 1 355 ? -45.709 47.509 -233.899 1.00 44.13 351 LEU C CA 1
ATOM 10325 C C . LEU C 1 355 ? -47.157 47.890 -234.220 1.00 44.60 351 LEU C C 1
ATOM 10326 O O . LEU C 1 355 ? -47.871 47.132 -234.874 1.00 44.54 351 LEU C O 1
ATOM 10331 N N . ILE C 1 356 ? -47.592 49.053 -233.742 1.00 46.31 352 ILE C N 1
ATOM 10332 C CA . ILE C 1 356 ? -48.909 49.592 -234.097 1.00 46.44 352 ILE C CA 1
ATOM 10333 C C . ILE C 1 356 ? -48.936 50.086 -235.556 1.00 46.34 352 ILE C C 1
ATOM 10334 O O . ILE C 1 356 ? -49.854 49.751 -236.295 1.00 46.38 352 ILE C O 1
ATOM 10339 N N . ASN C 1 357 ? -47.926 50.850 -235.970 1.00 47.27 353 ASN C N 1
ATOM 10340 C CA . ASN C 1 357 ? -47.910 51.462 -237.314 1.00 48.63 353 ASN C CA 1
ATOM 10341 C C . ASN C 1 357 ? -47.680 50.514 -238.489 1.00 47.97 353 ASN C C 1
ATOM 10342 O O . ASN C 1 357 ? -48.117 50.815 -239.595 1.00 49.10 353 ASN C O 1
ATOM 10347 N N . THR C 1 358 ? -46.973 49.405 -238.270 1.00 48.43 354 THR C N 1
ATOM 10348 C CA . THR C 1 358 ? -46.750 48.413 -239.331 1.00 48.09 354 THR C CA 1
ATOM 10349 C C . THR C 1 358 ? -48.097 47.882 -239.843 1.00 49.43 354 THR C C 1
ATOM 10350 O O . THR C 1 358 ? -48.993 47.599 -239.042 1.00 49.13 354 THR C O 1
ATOM 10354 N N . PRO C 1 359 ? -48.261 47.778 -241.178 1.00 50.27 355 PRO C N 1
ATOM 10355 C CA . PRO C 1 359 ? -49.524 47.255 -241.712 1.00 50.92 355 PRO C CA 1
ATOM 10356 C C . PRO C 1 359 ? -49.734 45.754 -241.477 1.00 50.82 355 PRO C C 1
ATOM 10357 O O . PRO C 1 359 ? -50.862 45.275 -241.610 1.00 51.32 355 PRO C O 1
ATOM 10361 N N . LEU C 1 360 ? -48.666 45.028 -241.140 1.00 50.45 356 LEU C N 1
ATOM 10362 C CA . LEU C 1 360 ? -48.751 43.591 -240.873 1.00 50.21 356 LEU C CA 1
ATOM 10363 C C . LEU C 1 360 ? -49.586 43.294 -239.628 1.00 49.51 356 LEU C C 1
ATOM 10364 O O . LEU C 1 360 ? -49.407 43.926 -238.585 1.00 51.58 356 LEU C O 1
ATOM 10369 N N . LYS C 1 361 ? -50.498 42.334 -239.758 1.00 48.16 357 LYS C N 1
ATOM 10370 C CA . LYS C 1 361 ? -51.471 42.029 -238.707 1.00 48.96 357 LYS C CA 1
ATOM 10371 C C . LYS C 1 361 ? -50.848 41.493 -237.424 1.00 47.90 357 LYS C C 1
ATOM 10372 O O . LYS C 1 361 ? -51.375 41.757 -236.345 1.00 48.61 357 LYS C O 1
ATOM 10378 N N . TRP C 1 362 ? -49.743 40.750 -237.536 1.00 47.04 358 TRP C N 1
ATOM 10379 C CA . TRP C 1 362 ? -49.053 40.232 -236.345 1.00 45.27 358 TRP C CA 1
ATOM 10380 C C . TRP C 1 362 ? -48.549 41.337 -235.427 1.00 45.87 358 TRP C C 1
ATOM 10381 O O . TRP C 1 362 ? -48.490 41.135 -234.219 1.00 47.27 358 TRP C O 1
ATOM 10392 N N . GLY C 1 363 ? -48.207 42.497 -235.990 1.00 44.80 359 GLY C N 1
ATOM 10393 C CA . GLY C 1 363 ? -47.757 43.646 -235.202 1.00 45.51 359 GLY C CA 1
ATOM 10394 C C . GLY C 1 363 ? -48.734 44.118 -234.135 1.00 45.36 359 GLY C C 1
ATOM 10395 O O . GLY C 1 363 ? -48.352 44.298 -232.981 1.00 45.80 359 GLY C O 1
ATOM 10396 N N . LYS C 1 364 ? -49.991 44.322 -234.523 1.00 46.34 360 LYS C N 1
ATOM 10397 C CA . LYS C 1 364 ? -51.040 44.738 -233.580 1.00 48.03 360 LYS C CA 1
ATOM 10398 C C . LYS C 1 364 ? -51.374 43.606 -232.608 1.00 46.05 360 LYS C C 1
ATOM 10399 O O . LYS C 1 364 ? -51.521 43.838 -231.407 1.00 45.44 360 LYS C O 1
ATOM 10405 N N . ARG C 1 365 ? -51.490 42.389 -233.138 1.00 44.18 361 ARG C N 1
ATOM 10406 C CA A ARG C 1 365 ? -51.745 41.209 -232.310 0.50 44.24 361 ARG C CA 1
ATOM 10407 C CA B ARG C 1 365 ? -51.739 41.202 -232.317 0.50 43.57 361 ARG C CA 1
ATOM 10408 C C . ARG C 1 365 ? -50.633 40.983 -231.282 1.00 43.88 361 ARG C C 1
ATOM 10409 O O . ARG C 1 365 ? -50.909 40.560 -230.161 1.00 44.45 361 ARG C O 1
ATOM 10424 N N . LEU C 1 366 ? -49.386 41.275 -231.661 1.00 43.34 362 LEU C N 1
ATOM 10425 C CA . LEU C 1 366 ? -48.240 41.134 -230.745 1.00 43.69 362 LEU C CA 1
ATOM 10426 C C . LEU C 1 366 ? -48.278 42.176 -229.633 1.00 43.51 362 LEU C C 1
ATOM 10427 O O . LEU C 1 366 ? -47.941 41.872 -228.487 1.00 43.46 362 LEU C O 1
ATOM 10432 N N . ILE C 1 367 ? -48.692 43.394 -229.977 1.00 44.73 363 ILE C N 1
ATOM 10433 C CA . ILE C 1 367 ? -48.799 44.497 -229.006 1.00 46.60 363 ILE C CA 1
ATOM 10434 C C . ILE C 1 367 ? -49.948 44.226 -228.020 1.00 46.96 363 ILE C C 1
ATOM 10435 O O . ILE C 1 367 ? -49.863 44.588 -226.850 1.00 46.74 363 ILE C O 1
ATOM 10440 N N . GLU C 1 368 ? -51.008 43.578 -228.501 1.00 48.59 364 GLU C N 1
ATOM 10441 C CA . GLU C 1 368 ? -52.158 43.215 -227.661 1.00 50.18 364 GLU C CA 1
ATOM 10442 C C . GLU C 1 368 ? -51.898 42.097 -226.642 1.00 50.18 364 GLU C C 1
ATOM 10443 O O . GLU C 1 368 ? -52.726 41.872 -225.769 1.00 50.80 364 GLU C O 1
ATOM 10449 N N . LEU C 1 369 ? -50.776 41.388 -226.763 1.00 50.97 365 LEU C N 1
ATOM 10450 C CA . LEU C 1 369 ? -50.353 40.395 -225.766 1.00 49.56 365 LEU C CA 1
ATOM 10451 C C . LEU C 1 369 ? -49.585 41.001 -224.576 1.00 49.36 365 LEU C C 1
ATOM 10452 O O . LEU C 1 369 ? -49.412 40.325 -223.558 1.00 49.65 365 LEU C O 1
ATOM 10457 N N . PHE C 1 370 ? -49.130 42.253 -224.706 1.00 48.11 366 PHE C N 1
ATOM 10458 C CA . PHE C 1 370 ? -48.308 42.920 -223.677 1.00 47.67 366 PHE C CA 1
ATOM 10459 C C . PHE C 1 370 ? -49.074 43.047 -222.363 1.00 51.35 366 PHE C C 1
ATOM 10460 O O . PHE C 1 370 ? -50.252 43.391 -222.373 1.00 54.35 366 PHE C O 1
ATOM 10468 N N . ALA C 1 371 ? -48.401 42.781 -221.244 1.00 55.90 367 ALA C N 1
ATOM 10469 C CA . ALA C 1 371 ? -49.008 42.869 -219.909 1.00 59.61 367 ALA C CA 1
ATOM 10470 C C . ALA C 1 371 ? -48.466 44.045 -219.092 1.00 65.03 367 ALA C C 1
ATOM 10471 O O . ALA C 1 371 ? -48.500 44.012 -217.858 1.00 68.36 367 ALA C O 1
ATOM 10473 N N . ASP C 1 372 ? -48.001 45.094 -219.772 1.00 69.29 368 ASP C N 1
ATOM 10474 C CA . ASP C 1 372 ? -47.251 46.169 -219.112 1.00 73.07 368 ASP C CA 1
ATOM 10475 C C . ASP C 1 372 ? -48.076 46.978 -218.095 1.00 75.42 368 ASP C C 1
ATOM 10476 O O . ASP C 1 372 ? -47.573 47.307 -217.024 1.00 76.89 368 ASP C O 1
ATOM 10481 N N . ASN C 1 373 ? -49.332 47.274 -218.422 1.00 78.04 369 ASN C N 1
ATOM 10482 C CA . ASN C 1 373 ? -50.143 48.212 -217.634 1.00 81.18 369 ASN C CA 1
ATOM 10483 C C . ASN C 1 373 ? -51.084 47.594 -216.596 1.00 85.01 369 ASN C C 1
ATOM 10484 O O . ASN C 1 373 ? -51.685 48.332 -215.812 1.00 90.10 369 ASN C O 1
ATOM 10489 N N . ASP C 1 374 ? -51.203 46.266 -216.570 1.00 86.16 370 ASP C N 1
ATOM 10490 C CA . ASP C 1 374 ? -52.220 45.586 -215.738 1.00 87.98 370 ASP C CA 1
ATOM 10491 C C . ASP C 1 374 ? -51.679 44.521 -214.757 1.00 87.05 370 ASP C C 1
ATOM 10492 O O . ASP C 1 374 ? -52.469 43.812 -214.126 1.00 88.43 370 ASP C O 1
ATOM 10497 N N . PHE C 1 375 ? -50.354 44.442 -214.597 1.00 83.27 371 PHE C N 1
ATOM 10498 C CA . PHE C 1 375 ? -49.718 43.494 -213.675 1.00 76.84 371 PHE C CA 1
ATOM 10499 C C . PHE C 1 375 ? -49.132 44.262 -212.486 1.00 77.90 371 PHE C C 1
ATOM 10500 O O . PHE C 1 375 ? -48.060 44.865 -212.593 1.00 79.45 371 PHE C O 1
ATOM 10508 N N . THR C 1 376 ? -49.848 44.242 -211.361 1.00 78.95 372 THR C N 1
ATOM 10509 C CA . THR C 1 376 ? -49.467 45.006 -210.160 1.00 79.72 372 THR C CA 1
ATOM 10510 C C . THR C 1 376 ? -48.330 44.358 -209.366 1.00 79.62 372 THR C C 1
ATOM 10511 O O . THR C 1 376 ? -47.483 45.061 -208.804 1.00 79.10 372 THR C O 1
ATOM 10515 N N . GLU C 1 377 ? -48.330 43.025 -209.316 1.00 79.18 373 GLU C N 1
ATOM 10516 C CA . GLU C 1 377 ? -47.317 42.247 -208.584 1.00 78.17 373 GLU C CA 1
ATOM 10517 C C . GLU C 1 377 ? -45.910 42.397 -209.172 1.00 73.65 373 GLU C C 1
ATOM 10518 O O . GLU C 1 377 ? -45.741 42.911 -210.279 1.00 74.26 373 GLU C O 1
ATOM 10524 N N . ASN C 1 378 ? -44.908 41.954 -208.414 1.00 70.01 374 ASN C N 1
ATOM 10525 C CA . ASN C 1 378 ? -43.514 41.970 -208.865 1.00 67.71 374 ASN C CA 1
ATOM 10526 C C . ASN C 1 378 ? -43.369 41.169 -210.161 1.00 68.05 374 ASN C C 1
ATOM 10527 O O . ASN C 1 378 ? -43.863 40.046 -210.257 1.00 68.56 374 ASN C O 1
ATOM 10532 N N . ARG C 1 379 ? -42.687 41.753 -211.145 1.00 67.94 375 ARG C N 1
ATOM 10533 C CA . ARG C 1 379 ? -42.539 41.137 -212.475 1.00 67.97 375 ARG C CA 1
ATOM 10534 C C . ARG C 1 379 ? -41.783 39.814 -212.493 1.00 64.44 375 ARG C C 1
ATOM 10535 O O . ARG C 1 379 ? -41.957 39.028 -213.426 1.00 64.49 375 ARG C O 1
ATOM 10543 N N . ILE C 1 380 ? -40.959 39.565 -211.477 1.00 61.48 376 ILE C N 1
ATOM 10544 C CA . ILE C 1 380 ? -40.280 38.274 -211.328 1.00 59.73 376 ILE C CA 1
ATOM 10545 C C . ILE C 1 380 ? -41.264 37.094 -211.219 1.00 56.15 376 ILE C C 1
ATOM 10546 O O . ILE C 1 380 ? -40.934 35.985 -211.641 1.00 54.26 376 ILE C O 1
ATOM 10551 N N . TYR C 1 381 ? -42.462 37.341 -210.679 1.00 53.72 377 TYR C N 1
ATOM 10552 C CA . TYR C 1 381 ? -43.508 36.310 -210.557 1.00 52.29 377 TYR C CA 1
ATOM 10553 C C . TYR C 1 381 ? -44.389 36.109 -211.793 1.00 50.63 377 TYR C C 1
ATOM 10554 O O . TYR C 1 381 ? -45.184 35.168 -211.819 1.00 50.50 377 TYR C O 1
ATOM 10563 N N . MET C 1 382 ? -44.266 36.968 -212.805 1.00 48.38 378 MET C N 1
ATOM 10564 C CA . MET C 1 382 ? -45.114 36.874 -213.999 1.00 48.29 378 MET C CA 1
ATOM 10565 C C . MET C 1 382 ? -44.833 35.579 -214.764 1.00 47.34 378 MET C C 1
ATOM 10566 O O . MET C 1 382 ? -43.676 35.191 -214.931 1.00 46.29 378 MET C O 1
ATOM 10571 N N . HIS C 1 383 ? -45.894 34.925 -215.233 1.00 46.29 379 HIS C N 1
ATOM 10572 C CA . HIS C 1 383 ? -45.762 33.638 -215.921 1.00 45.88 379 HIS C CA 1
ATOM 10573 C C . HIS C 1 383 ? -45.003 33.845 -217.237 1.00 44.54 379 HIS C C 1
ATOM 10574 O O . HIS C 1 383 ? -45.355 34.745 -217.992 1.00 44.24 379 HIS C O 1
ATOM 10581 N N . PRO C 1 384 ? -43.968 33.017 -217.514 1.00 43.90 380 PRO C N 1
ATOM 10582 C CA . PRO C 1 384 ? -43.038 33.246 -218.641 1.00 43.76 380 PRO C CA 1
ATOM 10583 C C . PRO C 1 384 ? -43.619 33.158 -220.072 1.00 42.99 380 PRO C C 1
ATOM 10584 O O . PRO C 1 384 ? -42.913 33.468 -221.035 1.00 43.57 380 PRO C O 1
ATOM 10588 N N . CYS C 1 385 ? -44.865 32.710 -220.199 1.00 41.59 381 CYS C N 1
ATOM 10589 C CA . CYS C 1 385 ? -45.616 32.754 -221.457 1.00 41.54 381 CYS C CA 1
ATOM 10590 C C . CYS C 1 385 ? -46.201 34.139 -221.774 1.00 41.39 381 CYS C C 1
ATOM 10591 O O . CYS C 1 385 ? -46.637 34.368 -222.902 1.00 40.61 381 CYS C O 1
ATOM 10594 N N . VAL C 1 386 ? -46.222 35.044 -220.793 1.00 41.95 382 VAL C N 1
ATOM 10595 C CA . VAL C 1 386 ? -46.806 36.385 -220.949 1.00 42.42 382 VAL C CA 1
ATOM 10596 C C . VAL C 1 386 ? -45.792 37.371 -221.528 1.00 41.91 382 VAL C C 1
ATOM 10597 O O . VAL C 1 386 ? -44.707 37.530 -220.973 1.00 41.40 382 VAL C O 1
ATOM 10601 N N . LEU C 1 387 ? -46.163 38.045 -222.617 1.00 40.75 383 LEU C N 1
ATOM 10602 C CA . LEU C 1 387 ? -45.284 39.018 -223.265 1.00 41.62 383 LEU C CA 1
ATOM 10603 C C . LEU C 1 387 ? -45.340 40.386 -222.573 1.00 41.88 383 LEU C C 1
ATOM 10604 O O . LEU C 1 387 ? -46.367 40.766 -222.012 1.00 40.29 383 LEU C O 1
ATOM 10609 N N . THR C 1 388 ? -44.205 41.084 -222.592 1.00 42.20 384 THR C N 1
ATOM 10610 C CA . THR C 1 388 ? -44.081 42.482 -222.181 1.00 43.03 384 THR C CA 1
ATOM 10611 C C . THR C 1 388 ? -43.084 43.187 -223.105 1.00 45.04 384 THR C C 1
ATOM 10612 O O . THR C 1 388 ? -42.398 42.532 -223.897 1.00 48.47 384 THR C O 1
ATOM 10616 N N . SER C 1 389 ? -42.993 44.511 -222.989 1.00 46.26 385 SER C N 1
ATOM 10617 C CA . SER C 1 389 ? -42.041 45.311 -223.773 1.00 46.79 385 SER C CA 1
ATOM 10618 C C . SER C 1 389 ? -40.609 44.858 -223.524 1.00 46.40 385 SER C C 1
ATOM 10619 O O . SER C 1 389 ? -39.836 44.688 -224.463 1.00 46.37 385 SER C O 1
ATOM 10622 N N . GLY C 1 390 ? -40.271 44.664 -222.251 1.00 46.25 386 GLY C N 1
ATOM 10623 C CA . GLY C 1 390 ? -38.959 44.160 -221.852 1.00 45.75 386 GLY C CA 1
ATOM 10624 C C . GLY C 1 390 ? -38.653 42.774 -222.386 1.00 45.19 386 GLY C C 1
ATOM 10625 O O . GLY C 1 390 ? -37.513 42.491 -222.762 1.00 46.64 386 GLY C O 1
ATOM 10626 N N . ARG C 1 391 ? -39.675 41.918 -222.432 1.00 43.61 387 ARG C N 1
ATOM 10627 C CA . ARG C 1 391 ? -39.526 40.556 -222.950 1.00 42.75 387 ARG C CA 1
ATOM 10628 C C . ARG C 1 391 ? -39.452 40.456 -224.478 1.00 42.52 387 ARG C C 1
ATOM 10629 O O . ARG C 1 391 ? -39.229 39.366 -224.996 1.00 43.16 387 ARG C O 1
ATOM 10637 N N . MET C 1 392 ? -39.620 41.565 -225.201 1.00 42.93 388 MET C N 1
ATOM 10638 C CA . MET C 1 392 ? -39.359 41.576 -226.652 1.00 42.79 388 MET C CA 1
ATOM 10639 C C . MET C 1 392 ? -37.909 41.233 -226.997 1.00 42.40 388 MET C C 1
ATOM 10640 O O . MET C 1 392 ? -37.637 40.805 -228.114 1.00 43.31 388 MET C O 1
ATOM 10645 N N . SER C 1 393 ? -36.990 41.439 -226.051 1.00 42.22 389 SER C N 1
ATOM 10646 C CA . SER C 1 393 ? -35.593 41.004 -226.188 1.00 41.72 389 SER C CA 1
ATOM 10647 C C . SER C 1 393 ? -35.436 39.491 -226.396 1.00 41.40 389 SER C C 1
ATOM 10648 O O . SER C 1 393 ? -34.503 39.051 -227.071 1.00 43.20 389 SER C O 1
ATOM 10651 N N . GLU C 1 394 ? -36.350 38.708 -225.824 1.00 39.98 390 GLU C N 1
ATOM 10652 C CA . GLU C 1 394 ? -36.376 37.254 -226.022 1.00 38.40 390 GLU C CA 1
ATOM 10653 C C . GLU C 1 394 ? -36.583 36.944 -227.509 1.00 37.55 390 GLU C C 1
ATOM 10654 O O . GLU C 1 394 ? -35.842 36.151 -228.097 1.00 38.12 390 GLU C O 1
ATOM 10660 N N . LEU C 1 395 ? -37.593 37.578 -228.107 1.00 35.19 391 LEU C N 1
ATOM 10661 C CA . LEU C 1 395 ? -37.845 37.461 -229.541 1.00 34.91 391 LEU C CA 1
ATOM 10662 C C . LEU C 1 395 ? -36.666 37.987 -230.364 1.00 34.78 391 LEU C C 1
ATOM 10663 O O . LEU C 1 395 ? -36.298 37.384 -231.369 1.00 34.12 391 LEU C O 1
ATOM 10668 N N . GLY C 1 396 ? -36.089 39.106 -229.923 1.00 35.06 392 GLY C N 1
ATOM 10669 C CA . GLY C 1 396 ? -34.957 39.744 -230.591 1.00 34.79 392 GLY C CA 1
ATOM 10670 C C . GLY C 1 396 ? -33.757 38.840 -230.783 1.00 35.17 392 GLY C C 1
ATOM 10671 O O . GLY C 1 396 ? -33.269 38.692 -231.905 1.00 34.84 392 GLY C O 1
ATOM 10672 N N . ILE C 1 397 ? -33.290 38.231 -229.692 1.00 35.34 393 ILE C N 1
ATOM 10673 C CA . ILE C 1 397 ? -32.156 37.291 -229.755 1.00 35.52 393 ILE C CA 1
ATOM 10674 C C . ILE C 1 397 ? -32.484 36.017 -230.546 1.00 35.68 393 ILE C C 1
ATOM 10675 O O . ILE C 1 397 ? -31.617 35.486 -231.241 1.00 35.53 393 ILE C O 1
ATOM 10680 N N . SER C 1 398 ? -33.729 35.546 -230.443 1.00 36.66 394 SER C N 1
ATOM 10681 C CA . SER C 1 398 ? -34.181 34.351 -231.163 1.00 36.74 394 SER C CA 1
ATOM 10682 C C . SER C 1 398 ? -34.184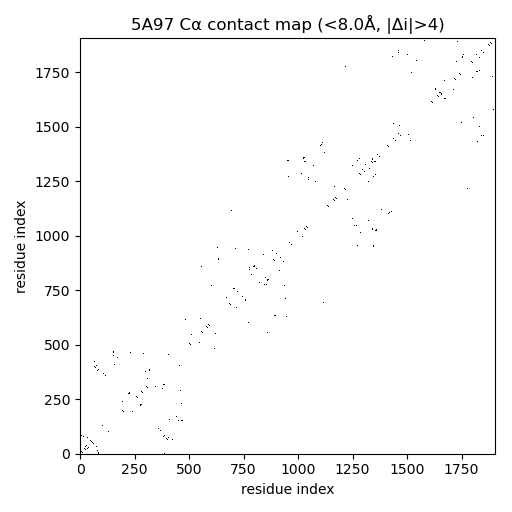 34.534 -232.683 1.00 37.11 394 SER C C 1
ATOM 10683 O O . SER C 1 398 ? -33.650 33.694 -233.405 1.00 36.12 394 SER C O 1
ATOM 10686 N N . PHE C 1 399 ? -34.778 35.634 -233.152 1.00 38.09 395 PHE C N 1
ATOM 10687 C CA . PHE C 1 399 ? -35.080 35.828 -234.578 1.00 38.17 395 PHE C CA 1
ATOM 10688 C C . PHE C 1 399 ? -34.528 37.106 -235.222 1.00 39.24 395 PHE C C 1
ATOM 10689 O O . PHE C 1 399 ? -34.770 37.341 -236.414 1.00 38.60 395 PHE C O 1
ATOM 10697 N N . GLY C 1 400 ? -33.771 37.908 -234.468 1.00 40.19 396 GLY C N 1
ATOM 10698 C CA . GLY C 1 400 ? -33.370 39.247 -234.914 1.00 41.02 396 GLY C CA 1
ATOM 10699 C C . GLY C 1 400 ? -31.895 39.531 -235.135 1.00 41.68 396 GLY C C 1
ATOM 10700 O O . GLY C 1 400 ? -31.563 40.624 -235.574 1.00 43.18 396 GLY C O 1
ATOM 10701 N N . ALA C 1 401 ? -31.001 38.595 -234.824 1.00 42.85 397 ALA C N 1
ATOM 10702 C CA . ALA C 1 401 ? -29.560 38.793 -235.081 1.00 43.89 397 ALA C CA 1
ATOM 10703 C C . ALA C 1 401 ? -29.152 38.480 -236.532 1.00 43.96 397 ALA C C 1
ATOM 10704 O O . ALA C 1 401 ? -28.177 39.044 -237.034 1.00 46.46 397 ALA C O 1
ATOM 10706 N N . VAL C 1 402 ? -29.884 37.581 -237.188 1.00 43.35 398 VAL C N 1
ATOM 10707 C CA . VAL C 1 402 ? -29.672 37.263 -238.598 1.00 44.77 398 VAL C CA 1
ATOM 10708 C C . VAL C 1 402 ? -30.999 37.447 -239.338 1.00 45.89 398 VAL C C 1
ATOM 10709 O O . VAL C 1 402 ? -31.938 36.677 -239.107 1.00 48.94 398 VAL C O 1
ATOM 10713 N N . PRO C 1 403 ? -31.086 38.459 -240.229 1.00 45.42 399 PRO C N 1
ATOM 10714 C CA . PRO C 1 403 ? -32.330 38.702 -240.944 1.00 45.79 399 PRO C CA 1
ATOM 10715 C C . PRO C 1 403 ? -32.499 37.685 -242.058 1.00 46.49 399 PRO C C 1
ATOM 10716 O O . PRO C 1 403 ? -31.722 37.676 -243.005 1.00 47.34 399 PRO C O 1
ATOM 10720 N N . VAL C 1 404 ? -33.520 36.846 -241.942 1.00 47.25 400 VAL C N 1
ATOM 10721 C CA . VAL C 1 404 ? -33.675 35.683 -242.824 1.00 47.08 400 VAL C CA 1
ATOM 10722 C C . VAL C 1 404 ? -33.932 36.028 -244.297 1.00 48.60 400 VAL C C 1
ATOM 10723 O O . VAL C 1 404 ? -33.645 35.215 -245.175 1.00 48.97 400 VAL C O 1
ATOM 10727 N N . THR C 1 405 ? -34.460 37.223 -244.561 1.00 51.09 401 THR C N 1
ATOM 10728 C CA . THR C 1 405 ? -34.667 37.699 -245.937 1.00 51.87 401 THR C CA 1
ATOM 10729 C C . THR C 1 405 ? -33.344 37.994 -246.646 1.00 52.19 401 THR C C 1
ATOM 10730 O O . THR C 1 405 ? -33.260 37.880 -247.870 1.00 54.07 401 THR C O 1
ATOM 10734 N N . SER C 1 406 ? -32.324 38.367 -245.871 1.00 51.81 402 SER C N 1
ATOM 10735 C CA . SER C 1 406 ? -31.013 38.726 -246.408 1.00 52.63 402 SER C CA 1
ATOM 10736 C C . SER C 1 406 ? -29.898 38.448 -245.369 1.00 50.47 402 SER C C 1
ATOM 10737 O O . SER C 1 406 ? -29.321 39.389 -244.827 1.00 50.19 402 SER C O 1
ATOM 10740 N N . PRO C 1 407 ? -29.597 37.152 -245.092 1.00 49.49 403 PRO C N 1
ATOM 10741 C CA . PRO C 1 407 ? -28.695 36.739 -243.989 1.00 49.17 403 PRO C CA 1
ATOM 10742 C C . PRO C 1 407 ? -27.312 37.389 -243.939 1.00 49.96 403 PRO C C 1
ATOM 10743 O O . PRO C 1 407 ? -26.781 37.592 -242.848 1.00 49.94 403 PRO C O 1
ATOM 10747 N N . ASP C 1 408 ? -26.744 37.715 -245.098 1.00 51.73 404 ASP C N 1
ATOM 10748 C CA . ASP C 1 408 ? -25.456 38.423 -245.166 1.00 52.24 404 ASP C CA 1
ATOM 10749 C C . ASP C 1 408 ? -25.453 39.764 -244.412 1.00 50.89 404 ASP C C 1
ATOM 10750 O O . ASP C 1 408 ? -24.401 40.205 -243.946 1.00 49.01 404 ASP C O 1
ATOM 10755 N N . ASP C 1 409 ? -26.622 40.397 -244.289 1.00 51.12 405 ASP C N 1
ATOM 10756 C CA . ASP C 1 409 ? -26.764 41.648 -243.529 1.00 50.98 405 ASP C CA 1
ATOM 10757 C C . ASP C 1 409 ? -26.447 41.517 -242.039 1.00 51.13 405 ASP C C 1
ATOM 10758 O O . ASP C 1 409 ? -26.136 42.516 -241.391 1.00 49.61 405 ASP C O 1
ATOM 10763 N N . ALA C 1 410 ? -26.517 40.297 -241.504 1.00 52.21 406 ALA C N 1
ATOM 10764 C CA . ALA C 1 410 ? -25.980 39.980 -240.167 1.00 51.77 406 ALA C CA 1
ATOM 10765 C C . ALA C 1 410 ? -24.620 40.632 -239.879 1.00 50.88 406 ALA C C 1
ATOM 10766 O O . ALA C 1 410 ? -24.344 41.000 -238.741 1.00 50.00 406 ALA C O 1
ATOM 10768 N N . ALA C 1 411 ? -23.784 40.755 -240.913 1.00 53.43 407 ALA C N 1
ATOM 10769 C CA . ALA C 1 411 ? -22.511 41.501 -240.856 1.00 53.43 407 ALA C CA 1
ATOM 10770 C C . ALA C 1 411 ? -22.622 42.916 -240.265 1.00 53.09 407 ALA C C 1
ATOM 10771 O O . ALA C 1 411 ? -21.782 43.313 -239.459 1.00 52.16 407 ALA C O 1
ATOM 10773 N N . GLN C 1 412 ? -23.655 43.657 -240.668 1.00 53.11 408 GLN C N 1
ATOM 10774 C CA . GLN C 1 412 ? -23.931 45.003 -240.129 1.00 52.81 408 GLN C CA 1
ATOM 10775 C C . GLN C 1 412 ? -24.068 44.970 -238.608 1.00 51.66 408 GLN C C 1
ATOM 10776 O O . GLN C 1 412 ? -23.656 45.905 -237.918 1.00 51.27 408 GLN C O 1
ATOM 10782 N N . GLY C 1 413 ? -24.682 43.904 -238.102 1.00 51.47 409 GLY C N 1
ATOM 10783 C CA . GLY C 1 413 ? -24.835 43.690 -236.673 1.00 51.04 409 GLY C CA 1
ATOM 10784 C C . GLY C 1 413 ? -26.139 44.265 -236.155 1.00 51.14 409 GLY C C 1
ATOM 10785 O O . GLY C 1 413 ? -26.572 45.344 -236.575 1.00 51.83 409 GLY C O 1
ATOM 10786 N N . SER C 1 414 ? -26.769 43.525 -235.249 1.00 50.32 410 SER C N 1
ATOM 10787 C CA . SER C 1 414 ? -28.006 43.944 -234.607 1.00 48.73 410 SER C CA 1
ATOM 10788 C C . SER C 1 414 ? -27.877 43.628 -233.129 1.00 46.90 410 SER C C 1
ATOM 10789 O O . SER C 1 414 ? -27.605 42.487 -232.757 1.00 46.43 410 SER C O 1
ATOM 10792 N N . GLY C 1 415 ? -28.028 44.651 -232.295 1.00 46.00 411 GLY C N 1
ATOM 10793 C CA . GLY C 1 415 ? -27.824 44.518 -230.860 1.00 45.28 411 GLY C CA 1
ATOM 10794 C C . GLY C 1 415 ? -28.994 43.869 -230.151 1.00 43.34 411 GLY C C 1
ATOM 10795 O O . GLY C 1 415 ? -30.125 44.318 -230.297 1.00 42.59 411 GLY C O 1
ATOM 10796 N N . HIS C 1 416 ? -28.714 42.804 -229.397 1.00 42.91 412 HIS C N 1
ATOM 10797 C CA . HIS C 1 416 ? -29.715 42.105 -228.579 1.00 42.27 412 HIS C CA 1
ATOM 10798 C C . HIS C 1 416 ? -29.091 41.693 -227.249 1.00 41.62 412 HIS C C 1
ATOM 10799 O O . HIS C 1 416 ? -28.072 41.012 -227.228 1.00 40.90 412 HIS C O 1
ATOM 10806 N N . THR C 1 417 ? -29.714 42.105 -226.148 1.00 42.58 413 THR C N 1
ATOM 10807 C CA . THR C 1 417 ? -29.128 41.969 -224.809 1.00 44.91 413 THR C CA 1
ATOM 10808 C C . THR C 1 417 ? -28.606 40.567 -224.499 1.00 46.24 413 THR C C 1
ATOM 10809 O O . THR C 1 417 ? -27.509 40.423 -223.965 1.00 47.07 413 THR C O 1
ATOM 10813 N N . LYS C 1 418 ? -29.377 39.543 -224.859 1.00 48.91 414 LYS C N 1
ATOM 10814 C CA . LYS C 1 418 ? -29.048 38.156 -224.496 1.00 50.08 414 LYS C CA 1
ATOM 10815 C C . LYS C 1 418 ? -27.839 37.593 -225.264 1.00 49.26 414 LYS C C 1
ATOM 10816 O O . LYS C 1 418 ? -27.331 36.529 -224.911 1.00 49.64 414 LYS C O 1
ATOM 10822 N N . ALA C 1 419 ? -27.385 38.296 -226.306 1.00 48.15 415 ALA C N 1
ATOM 10823 C CA . ALA C 1 419 ? -26.116 37.982 -226.976 1.00 47.57 415 ALA C CA 1
ATOM 10824 C C . ALA C 1 419 ? -24.878 38.094 -226.072 1.00 47.61 415 ALA C C 1
ATOM 10825 O O . ALA C 1 419 ? -23.836 37.526 -226.400 1.00 48.29 415 ALA C O 1
ATOM 10827 N N . VAL C 1 420 ? -24.994 38.819 -224.955 1.00 47.77 416 VAL C N 1
ATOM 10828 C CA . VAL C 1 420 ? -23.940 38.903 -223.918 1.00 48.15 416 VAL C CA 1
ATOM 10829 C C . VAL C 1 420 ? -23.502 37.517 -223.390 1.00 49.59 416 VAL C C 1
ATOM 10830 O O . VAL C 1 420 ? -22.324 37.315 -223.058 1.00 48.28 416 VAL C O 1
ATOM 10834 N N . LEU C 1 421 ? -24.445 36.572 -223.331 1.00 49.72 417 LEU C N 1
ATOM 10835 C CA . LEU C 1 421 ? -24.159 35.197 -222.898 1.00 49.59 417 LEU C CA 1
ATOM 10836 C C . LEU C 1 421 ? -23.262 34.410 -223.869 1.00 49.03 417 LEU C C 1
ATOM 10837 O O . LEU C 1 421 ? -22.728 33.365 -223.496 1.00 48.01 417 LEU C O 1
ATOM 10842 N N . ASN C 1 422 ? -23.115 34.895 -225.102 1.00 49.15 418 ASN C N 1
ATOM 10843 C CA . ASN C 1 422 ? -22.185 34.310 -226.071 1.00 49.44 418 ASN C CA 1
ATOM 10844 C C . ASN C 1 422 ? -20.717 34.721 -225.865 1.00 51.02 418 ASN C C 1
ATOM 10845 O O . ASN C 1 422 ? -19.828 34.090 -226.437 1.00 53.49 418 ASN C O 1
ATOM 10850 N N . TYR C 1 423 ? -20.453 35.771 -225.082 1.00 50.90 419 TYR C N 1
ATOM 10851 C CA . TYR C 1 423 ? -19.068 36.117 -224.730 1.00 51.35 419 TYR C CA 1
ATOM 10852 C C . TYR C 1 423 ? -18.483 35.006 -223.854 1.00 53.03 419 TYR C C 1
ATOM 10853 O O . TYR C 1 423 ? -19.187 34.431 -223.011 1.00 51.91 419 TYR C O 1
ATOM 10862 N N . LYS C 1 424 ? -17.205 34.694 -224.070 1.00 54.65 420 LYS C N 1
ATOM 10863 C CA . LYS C 1 424 ? -16.541 33.637 -223.309 1.00 55.97 420 LYS C CA 1
ATOM 10864 C C . LYS C 1 424 ? -16.406 34.018 -221.845 1.00 57.97 420 LYS C C 1
ATOM 10865 O O . LYS C 1 424 ? -16.408 35.199 -221.493 1.00 56.99 420 LYS C O 1
ATOM 10871 N N . THR C 1 425 ? -16.293 32.995 -221.006 1.00 61.59 421 THR C N 1
ATOM 10872 C CA . THR C 1 425 ? -16.177 33.165 -219.566 1.00 64.50 421 THR C CA 1
ATOM 10873 C C . THR C 1 425 ? -14.748 32.884 -219.068 1.00 65.53 421 THR C C 1
ATOM 10874 O O . THR C 1 425 ? -14.469 33.030 -217.876 1.00 67.06 421 THR C O 1
ATOM 10878 N N . LYS C 1 426 ? -13.847 32.522 -219.983 1.00 67.39 422 LYS C N 1
ATOM 10879 C CA . LYS C 1 426 ? -12.575 31.893 -219.620 1.00 71.43 422 LYS C CA 1
ATOM 10880 C C . LYS C 1 426 ? -11.529 32.922 -219.190 1.00 73.24 422 LYS C C 1
ATOM 10881 O O . LYS C 1 426 ? -11.461 34.026 -219.739 1.00 73.67 422 LYS C O 1
ATOM 10887 N N . THR C 1 427 ? -10.719 32.539 -218.204 1.00 74.83 423 THR C N 1
ATOM 10888 C CA . THR C 1 427 ? -9.607 33.359 -217.710 1.00 75.47 423 THR C CA 1
ATOM 10889 C C . THR C 1 427 ? -8.520 33.558 -218.773 1.00 77.38 423 THR C C 1
ATOM 10890 O O . THR C 1 427 ? -7.787 34.545 -218.740 1.00 80.75 423 THR C O 1
ATOM 10894 N N . GLU C 1 428 ? -8.429 32.611 -219.705 1.00 78.77 424 GLU C N 1
ATOM 10895 C CA . GLU C 1 428 ? -7.527 32.687 -220.861 1.00 80.32 424 GLU C CA 1
ATOM 10896 C C . GLU C 1 428 ? -7.680 33.961 -221.715 1.00 78.19 424 GLU C C 1
ATOM 10897 O O . GLU C 1 428 ? -6.691 34.445 -222.264 1.00 76.45 424 GLU C O 1
ATOM 10903 N N . VAL C 1 429 ? -8.906 34.489 -221.818 1.00 78.33 425 VAL C N 1
ATOM 10904 C CA . VAL C 1 429 ? -9.191 35.749 -222.550 1.00 74.91 425 VAL C CA 1
ATOM 10905 C C . VAL C 1 429 ? -9.830 36.844 -221.668 1.00 71.97 425 VAL C C 1
ATOM 10906 O O . VAL C 1 429 ? -10.409 37.804 -222.182 1.00 72.07 425 VAL C O 1
ATOM 10910 N N . GLY C 1 430 ? -9.709 36.703 -220.348 1.00 69.11 426 GLY C N 1
ATOM 10911 C CA . GLY C 1 430 ? -10.085 37.757 -219.399 1.00 67.10 426 GLY C CA 1
ATOM 10912 C C . GLY C 1 430 ? -11.542 37.830 -218.973 1.00 64.41 426 GLY C C 1
ATOM 10913 O O . GLY C 1 430 ? -11.951 38.834 -218.383 1.00 62.68 426 GLY C O 1
ATOM 10914 N N . ASN C 1 431 ? -12.316 36.774 -219.243 1.00 61.35 427 ASN C N 1
ATOM 10915 C CA . ASN C 1 431 ? -13.752 36.728 -218.927 1.00 57.55 427 ASN C CA 1
ATOM 10916 C C . ASN C 1 431 ? -14.499 37.978 -219.451 1.00 55.70 427 ASN C C 1
ATOM 10917 O O . ASN C 1 431 ? -14.985 38.804 -218.660 1.00 51.36 427 ASN C O 1
ATOM 10922 N N . PRO C 1 432 ? -14.569 38.128 -220.792 1.00 53.09 428 PRO C N 1
ATOM 10923 C CA . PRO C 1 432 ? -15.252 39.278 -221.385 1.00 53.00 428 PRO C CA 1
ATOM 10924 C C . PRO C 1 432 ? -16.741 39.348 -221.055 1.00 53.69 428 PRO C C 1
ATOM 10925 O O . PRO C 1 432 ? -17.285 40.449 -220.963 1.00 57.62 428 PRO C O 1
ATOM 10929 N N . CYS C 1 433 ? -17.384 38.193 -220.876 1.00 51.48 429 CYS C N 1
ATOM 10930 C CA . CYS C 1 433 ? -18.783 38.139 -220.449 1.00 49.70 429 CYS C CA 1
ATOM 10931 C C . CYS C 1 433 ? -18.997 38.937 -219.166 1.00 48.09 429 CYS C C 1
ATOM 10932 O O . CYS C 1 433 ? -19.819 39.847 -219.134 1.00 47.70 429 CYS C O 1
ATOM 10935 N N . ALA C 1 434 ? -18.231 38.612 -218.129 1.00 49.29 430 ALA C N 1
ATOM 10936 C CA . ALA C 1 434 ? -18.310 39.320 -216.840 1.00 51.24 430 ALA C CA 1
ATOM 10937 C C . ALA C 1 434 ? -17.920 40.804 -216.923 1.00 52.08 430 ALA C C 1
ATOM 10938 O O . ALA C 1 434 ? -18.502 41.626 -216.219 1.00 52.24 430 ALA C O 1
ATOM 10940 N N . CYS C 1 435 ? -16.941 41.137 -217.769 1.00 52.93 431 CYS C N 1
ATOM 10941 C CA . CYS C 1 435 ? -16.527 42.536 -217.973 1.00 54.07 431 CYS C CA 1
ATOM 10942 C C . CYS C 1 435 ? -17.641 43.371 -218.611 1.00 53.92 431 CYS C C 1
ATOM 10943 O O . CYS C 1 435 ? -17.949 44.465 -218.129 1.00 55.52 431 CYS C O 1
ATOM 10946 N N . ILE C 1 436 ? -18.239 42.844 -219.680 1.00 52.17 432 ILE C N 1
ATOM 10947 C CA . ILE C 1 436 ? -19.365 43.501 -220.358 1.00 51.07 432 ILE C CA 1
ATOM 10948 C C . ILE C 1 436 ? -20.573 43.613 -219.413 1.00 50.26 432 ILE C C 1
ATOM 10949 O O . ILE C 1 436 ? -21.249 44.642 -219.387 1.00 48.72 432 ILE C O 1
ATOM 10954 N N . ILE C 1 437 ? -20.832 42.562 -218.640 1.00 49.81 433 ILE C N 1
ATOM 10955 C CA . ILE C 1 437 ? -21.919 42.576 -217.657 1.00 50.46 433 ILE C CA 1
ATOM 10956 C C . ILE C 1 437 ? -21.677 43.637 -216.575 1.00 51.95 433 ILE C C 1
ATOM 10957 O O . ILE C 1 437 ? -22.601 44.369 -216.214 1.00 50.85 433 ILE C O 1
ATOM 10962 N N . SER C 1 438 ? -20.443 43.710 -216.070 1.00 54.86 434 SER C N 1
ATOM 10963 C CA . SER C 1 438 ? -20.041 44.742 -215.100 1.00 53.95 434 SER C CA 1
ATOM 10964 C C . SER C 1 438 ? -20.227 46.139 -215.675 1.00 53.31 434 SER C C 1
ATOM 10965 O O . SER C 1 438 ? -20.828 47.005 -215.042 1.00 53.55 434 SER C O 1
ATOM 10968 N N . SER C 1 439 ? -19.709 46.334 -216.883 1.00 51.23 435 SER C N 1
ATOM 10969 C CA . SER C 1 439 ? -19.761 47.622 -217.556 1.00 50.18 435 SER C CA 1
ATOM 10970 C C . SER C 1 439 ? -21.197 48.125 -217.738 1.00 50.85 435 SER C C 1
ATOM 10971 O O . SER C 1 439 ? -21.507 49.254 -217.369 1.00 52.37 435 SER C O 1
ATOM 10974 N N . LEU C 1 440 ? -22.069 47.278 -218.284 1.00 51.16 436 LEU C N 1
ATOM 10975 C CA . LEU C 1 440 ? -23.485 47.626 -218.476 1.00 50.31 436 LEU C CA 1
ATOM 10976 C C . LEU C 1 440 ? -24.214 47.955 -217.162 1.00 50.77 436 LEU C C 1
ATOM 10977 O O . LEU C 1 440 ? -25.075 48.830 -217.138 1.00 50.33 436 LEU C O 1
ATOM 10982 N N . PHE C 1 441 ? -23.861 47.259 -216.083 1.00 52.51 437 PHE C N 1
ATOM 10983 C CA . PHE C 1 441 ? -24.399 47.556 -214.749 1.00 53.87 437 PHE C CA 1
ATOM 10984 C C . PHE C 1 441 ? -23.987 48.949 -214.265 1.00 56.63 437 PHE C C 1
ATOM 10985 O O . PHE C 1 441 ? -24.809 49.668 -213.690 1.00 57.69 437 PHE C O 1
ATOM 10993 N N . GLU C 1 442 ? -22.721 49.314 -214.492 1.00 58.37 438 GLU C N 1
ATOM 10994 C CA . GLU C 1 442 ? -22.217 50.654 -214.154 1.00 58.48 438 GLU C CA 1
ATOM 10995 C C . GLU C 1 442 ? -22.952 51.732 -214.931 1.00 57.87 438 GLU C C 1
ATOM 10996 O O . GLU C 1 442 ? -23.266 52.787 -214.384 1.00 58.78 438 GLU C O 1
ATOM 11002 N N . ILE C 1 443 ? -23.215 51.458 -216.207 1.00 57.84 439 ILE C N 1
ATOM 11003 C CA . ILE C 1 443 ? -23.940 52.388 -217.066 1.00 57.98 439 ILE C CA 1
ATOM 11004 C C . ILE C 1 443 ? -25.393 52.512 -216.597 1.00 59.90 439 ILE C C 1
ATOM 11005 O O . ILE C 1 443 ? -25.922 53.623 -216.540 1.00 60.63 439 ILE C O 1
ATOM 11010 N N . GLN C 1 444 ? -26.022 51.386 -216.250 1.00 62.79 440 GLN C N 1
ATOM 11011 C CA . GLN C 1 444 ? -27.401 51.390 -215.733 1.00 66.14 440 GLN C CA 1
ATOM 11012 C C . GLN C 1 444 ? -27.561 52.243 -214.474 1.00 67.71 440 GLN C C 1
ATOM 11013 O O . GLN C 1 444 ? -28.448 53.093 -214.419 1.00 65.71 440 GLN C O 1
ATOM 11019 N N . LYS C 1 445 ? -26.700 52.024 -213.479 1.00 71.31 441 LYS C N 1
ATOM 11020 C CA . LYS C 1 445 ? -26.790 52.766 -212.210 1.00 74.19 441 LYS C CA 1
ATOM 11021 C C . LYS C 1 445 ? -26.451 54.252 -212.360 1.00 74.23 441 LYS C C 1
ATOM 11022 O O . LYS C 1 445 ? -26.945 55.073 -211.589 1.00 78.44 441 LYS C O 1
ATOM 11028 N N . ALA C 1 446 ? -25.618 54.590 -213.345 1.00 73.37 442 ALA C N 1
ATOM 11029 C CA . ALA C 1 446 ? -25.244 55.985 -213.618 1.00 73.00 442 ALA C CA 1
ATOM 11030 C C . ALA C 1 446 ? -26.399 56.857 -214.132 1.00 72.30 442 ALA C C 1
ATOM 11031 O O . ALA C 1 446 ? -26.367 58.076 -213.955 1.00 72.30 442 ALA C O 1
ATOM 11033 N N . GLY C 1 447 ? -27.393 56.241 -214.777 1.00 72.76 443 GLY C N 1
ATOM 11034 C CA . GLY C 1 447 ? -28.556 56.960 -215.318 1.00 72.21 443 GLY C CA 1
ATOM 11035 C C . GLY C 1 447 ? -29.933 56.496 -214.864 1.00 71.67 443 GLY C C 1
ATOM 11036 O O . GLY C 1 447 ? -30.937 57.014 -215.354 1.00 69.53 443 GLY C O 1
ATOM 11037 N N . TYR C 1 448 ? -29.998 55.532 -213.941 1.00 72.22 444 TYR C N 1
ATOM 11038 C CA . TYR C 1 448 ? -31.280 54.994 -213.457 1.00 73.39 444 TYR C CA 1
ATOM 11039 C C . TYR C 1 448 ? -31.228 54.614 -211.980 1.00 76.53 444 TYR C C 1
ATOM 11040 O O . TYR C 1 448 ? -30.150 54.354 -211.423 1.00 73.40 444 TYR C O 1
ATOM 11049 N N . ASP C 1 449 ? -32.410 54.579 -211.362 1.00 80.26 445 ASP C N 1
ATOM 11050 C CA . ASP C 1 449 ? -32.555 54.159 -209.971 1.00 83.68 445 ASP C CA 1
ATOM 11051 C C . ASP C 1 449 ? -32.711 52.639 -209.950 1.00 85.96 445 ASP C C 1
ATOM 11052 O O . ASP C 1 449 ? -33.728 52.109 -210.405 1.00 86.73 445 ASP C O 1
ATOM 11057 N N . ILE C 1 450 ? -31.699 51.948 -209.422 1.00 89.23 446 ILE C N 1
ATOM 11058 C CA . ILE C 1 450 ? -31.613 50.483 -209.528 1.00 90.82 446 ILE C CA 1
ATOM 11059 C C . ILE C 1 450 ? -32.648 49.754 -208.665 1.00 92.43 446 ILE C C 1
ATOM 11060 O O . ILE C 1 450 ? -33.417 48.941 -209.186 1.00 91.55 446 ILE C O 1
ATOM 11065 N N . GLU C 1 451 ? -32.678 50.052 -207.367 1.00 93.27 447 GLU C N 1
ATOM 11066 C CA . GLU C 1 451 ? -33.550 49.320 -206.434 1.00 95.05 447 GLU C CA 1
ATOM 11067 C C . GLU C 1 451 ? -35.061 49.557 -206.641 1.00 91.45 447 GLU C C 1
ATOM 11068 O O . GLU C 1 451 ? -35.874 48.822 -206.077 1.00 92.89 447 GLU C O 1
ATOM 11074 N N . SER C 1 452 ? -35.430 50.567 -207.432 1.00 86.68 448 SER C N 1
ATOM 11075 C CA . SER C 1 452 ? -36.815 50.713 -207.915 1.00 87.21 448 SER C CA 1
ATOM 11076 C C . SER C 1 452 ? -37.208 49.668 -208.969 1.00 85.45 448 SER C C 1
ATOM 11077 O O . SER C 1 452 ? -38.390 49.334 -209.094 1.00 84.89 448 SER C O 1
ATOM 11080 N N . MET C 1 453 ? -36.230 49.175 -209.732 1.00 82.08 449 MET C N 1
ATOM 11081 C CA . MET C 1 453 ? -36.487 48.186 -210.783 1.00 78.73 449 MET C CA 1
ATOM 11082 C C . MET C 1 453 ? -36.656 46.789 -210.195 1.00 75.79 449 MET C C 1
ATOM 11083 O O . MET C 1 453 ? -35.872 46.374 -209.341 1.00 74.87 449 MET C O 1
ATOM 11088 N N . ASP C 1 454 ? -37.683 46.075 -210.656 1.00 72.70 450 ASP C N 1
ATOM 11089 C CA . ASP C 1 454 ? -37.915 44.682 -210.256 1.00 71.40 450 ASP C CA 1
ATOM 11090 C C . ASP C 1 454 ? -36.795 43.768 -210.743 1.00 70.15 450 ASP C C 1
ATOM 11091 O O . ASP C 1 454 ? -36.253 42.978 -209.968 1.00 69.27 450 ASP C O 1
ATOM 11096 N N . ILE C 1 455 ? -36.468 43.885 -212.030 1.00 68.35 451 ILE C N 1
ATOM 11097 C CA . ILE C 1 455 ? -35.391 43.120 -212.654 1.00 64.70 451 ILE C CA 1
ATOM 11098 C C . ILE C 1 455 ? -34.391 44.097 -213.269 1.00 60.80 451 ILE C C 1
ATOM 11099 O O . ILE C 1 455 ? -34.773 44.974 -214.044 1.00 60.94 451 ILE C O 1
ATOM 11104 N N . VAL C 1 456 ? -33.120 43.945 -212.900 1.00 57.84 452 VAL C N 1
ATOM 11105 C CA . VAL C 1 456 ? -32.015 44.667 -213.525 1.00 55.69 452 VAL C CA 1
ATOM 11106 C C . VAL C 1 456 ? -31.413 43.736 -214.568 1.00 54.19 452 VAL C C 1
ATOM 11107 O O . VAL C 1 456 ? -30.917 42.666 -214.222 1.00 56.37 452 VAL C O 1
ATOM 11111 N N . ALA C 1 457 ? -31.458 44.141 -215.836 1.00 52.41 453 ALA C N 1
ATOM 11112 C CA . ALA C 1 457 ? -31.030 43.290 -216.959 1.00 51.41 453 ALA C CA 1
ATOM 11113 C C . ALA C 1 457 ? -29.636 42.672 -216.777 1.00 50.91 453 ALA C C 1
ATOM 11114 O O . ALA C 1 457 ? -29.433 41.501 -217.098 1.00 51.11 453 ALA C O 1
ATOM 11116 N N . SER C 1 458 ? -28.695 43.461 -216.261 1.00 50.05 454 SER C N 1
ATOM 11117 C CA . SER C 1 458 ? -27.307 43.021 -216.067 1.00 49.48 454 SER C CA 1
ATOM 11118 C C . SER C 1 458 ? -27.144 41.991 -214.939 1.00 49.11 454 SER C C 1
ATOM 11119 O O . SER C 1 458 ? -26.314 41.089 -215.043 1.00 49.60 454 SER C O 1
ATOM 11122 N N . GLU C 1 459 ? -27.925 42.128 -213.869 1.00 49.47 455 GLU C N 1
ATOM 11123 C CA . GLU C 1 459 ? -27.969 41.117 -212.800 1.00 49.80 455 GLU C CA 1
ATOM 11124 C C . GLU C 1 459 ? -28.554 39.800 -213.295 1.00 50.29 455 GLU C C 1
ATOM 11125 O O . GLU C 1 459 ? -28.066 38.728 -212.941 1.00 51.45 455 GLU C O 1
ATOM 11131 N N . HIS C 1 460 ? -29.609 39.898 -214.102 1.00 51.89 456 HIS C N 1
ATOM 11132 C CA . HIS C 1 460 ? -30.228 38.739 -214.744 1.00 52.83 456 HIS C CA 1
ATOM 11133 C C . HIS C 1 460 ? -29.203 38.016 -215.623 1.00 51.74 456 HIS C C 1
ATOM 11134 O O . HIS C 1 460 ? -29.069 36.798 -215.536 1.00 54.89 456 HIS C O 1
ATOM 11141 N N . LEU C 1 461 ? -28.470 38.774 -216.438 1.00 49.38 457 LEU C N 1
ATOM 11142 C CA . LEU C 1 461 ? -27.359 38.237 -217.238 1.00 49.16 457 LEU C CA 1
ATOM 11143 C C . LEU C 1 461 ? -26.249 37.620 -216.382 1.00 49.14 457 LEU C C 1
ATOM 11144 O O . LEU C 1 461 ? -25.713 36.565 -216.729 1.00 48.50 457 LEU C O 1
ATOM 11149 N N . LEU C 1 462 ? -25.891 38.293 -215.288 1.00 49.29 458 LEU C N 1
ATOM 11150 C CA . LEU C 1 462 ? -24.876 37.783 -214.362 1.00 49.14 458 LEU C CA 1
ATOM 11151 C C . LEU C 1 462 ? -25.320 36.464 -213.748 1.00 49.24 458 LEU C C 1
ATOM 11152 O O . LEU C 1 462 ? -24.538 35.521 -213.674 1.00 48.23 458 LEU C O 1
ATOM 11157 N N . HIS C 1 463 ? -26.581 36.406 -213.330 1.00 50.90 459 HIS C N 1
ATOM 11158 C CA . HIS C 1 463 ? -27.153 35.199 -212.731 1.00 53.40 459 HIS C CA 1
ATOM 11159 C C . HIS C 1 463 ? -27.080 33.989 -213.664 1.00 52.93 459 HIS C C 1
ATOM 11160 O O . HIS C 1 463 ? -26.683 32.901 -213.242 1.00 52.70 459 HIS C O 1
ATOM 11167 N N . GLN C 1 464 ? -27.466 34.192 -214.922 1.00 52.57 460 GLN C N 1
ATOM 11168 C CA . GLN C 1 464 ? -27.406 33.144 -215.946 1.00 51.96 460 GLN C CA 1
ATOM 11169 C C . GLN C 1 464 ? -25.979 32.632 -216.148 1.00 51.61 460 GLN C C 1
ATOM 11170 O O . GLN C 1 464 ? -25.755 31.424 -216.230 1.00 50.91 460 GLN C O 1
ATOM 11176 N N . SER C 1 465 ? -25.023 33.558 -216.212 1.00 51.88 461 SER C N 1
ATOM 11177 C CA . SER C 1 465 ? -23.608 33.210 -216.386 1.00 51.12 461 SER C CA 1
ATOM 11178 C C . SER C 1 465 ? -23.038 32.467 -215.170 1.00 50.96 461 SER C C 1
ATOM 11179 O O . SER C 1 465 ? -22.257 31.527 -215.333 1.00 50.87 461 SER C O 1
ATOM 11182 N N . LEU C 1 466 ? -23.436 32.881 -213.966 1.00 51.12 462 LEU C N 1
ATOM 11183 C CA . LEU C 1 466 ? -22.986 32.232 -212.726 1.00 51.65 462 LEU C CA 1
ATOM 11184 C C . LEU C 1 466 ? -23.400 30.769 -212.655 1.00 52.39 462 LEU C C 1
ATOM 11185 O O . LEU C 1 466 ? -22.578 29.915 -212.313 1.00 53.35 462 LEU C O 1
ATOM 11190 N N . VAL C 1 467 ? -24.661 30.483 -212.983 1.00 53.09 463 VAL C N 1
ATOM 11191 C CA . VAL C 1 467 ? -25.165 29.098 -212.971 1.00 53.25 463 VAL C CA 1
ATOM 11192 C C . VAL C 1 467 ? -24.628 28.202 -214.098 1.00 53.15 463 VAL C C 1
ATOM 11193 O O . VAL C 1 467 ? -24.781 26.983 -214.020 1.00 57.51 463 VAL C O 1
ATOM 11197 N N . GLY C 1 468 ? -24.022 28.793 -215.130 1.00 50.97 464 GLY C N 1
ATOM 11198 C CA . GLY C 1 468 ? -23.371 28.040 -216.211 1.00 50.19 464 GLY C CA 1
ATOM 11199 C C . GLY C 1 468 ? -24.044 28.098 -217.576 1.00 50.61 464 GLY C C 1
ATOM 11200 O O . GLY C 1 468 ? -23.697 27.320 -218.463 1.00 51.62 464 GLY C O 1
ATOM 11201 N N . LYS C 1 469 ? -24.988 29.021 -217.758 1.00 50.83 465 LYS C N 1
ATOM 11202 C CA . LYS C 1 469 ? -25.695 29.185 -219.030 1.00 51.01 465 LYS C CA 1
ATOM 11203 C C . LYS C 1 469 ? -24.774 29.904 -220.015 1.00 50.40 465 LYS C C 1
ATOM 11204 O O . LYS C 1 469 ? -24.325 31.014 -219.741 1.00 51.76 465 LYS C O 1
ATOM 11210 N N . ARG C 1 470 ? -24.477 29.252 -221.138 1.00 49.28 466 ARG C N 1
ATOM 11211 C CA . ARG C 1 470 ? -23.508 29.749 -222.119 1.00 50.13 466 ARG C CA 1
ATOM 11212 C C . ARG C 1 470 ? -24.132 30.090 -223.475 1.00 49.73 466 ARG C C 1
ATOM 11213 O O . ARG C 1 470 ? -23.413 30.374 -224.441 1.00 52.06 466 ARG C O 1
ATOM 11221 N N . SER C 1 471 ? -25.461 30.060 -223.555 1.00 47.32 467 SER C N 1
ATOM 11222 C CA . SER C 1 471 ? -26.173 30.428 -224.770 1.00 44.58 467 SER C CA 1
ATOM 11223 C C . SER C 1 471 ? -27.582 30.857 -224.400 1.00 45.05 467 SER C C 1
ATOM 11224 O O . SER C 1 471 ? -28.160 30.311 -223.454 1.00 47.28 467 SER C O 1
ATOM 11227 N N . PRO C 1 472 ? -28.147 31.837 -225.133 1.00 44.71 468 PRO C N 1
ATOM 11228 C CA . PRO C 1 472 ? -29.565 32.140 -224.919 1.00 44.31 468 PRO C CA 1
ATOM 11229 C C . PRO C 1 472 ? -30.512 31.007 -225.348 1.00 42.97 468 PRO C C 1
ATOM 11230 O O . PRO C 1 472 ? -31.659 30.986 -224.904 1.00 42.54 468 PRO C O 1
ATOM 11234 N N . PHE C 1 473 ? -30.030 30.081 -226.186 1.00 43.19 469 PHE C N 1
ATOM 11235 C CA . PHE C 1 473 ? -30.830 28.947 -226.680 1.00 43.67 469 PHE C CA 1
ATOM 11236 C C . PHE C 1 473 ? -30.756 27.652 -225.848 1.00 43.27 469 PHE C C 1
ATOM 11237 O O . PHE C 1 473 ? -31.384 26.655 -226.211 1.00 42.88 469 PHE C O 1
ATOM 11245 N N . GLN C 1 474 ? -30.025 27.670 -224.733 1.00 42.99 470 GLN C N 1
ATOM 11246 C CA . GLN C 1 474 ? -30.070 26.564 -223.769 1.00 44.05 470 GLN C CA 1
ATOM 11247 C C . GLN C 1 474 ? -31.260 26.725 -222.843 1.00 43.11 470 GLN C C 1
ATOM 11248 O O . GLN C 1 474 ? -31.644 27.843 -222.525 1.00 42.85 470 GLN C O 1
ATOM 11254 N N . ASN C 1 475 ? -31.840 25.605 -222.419 1.00 43.09 471 ASN C N 1
ATOM 11255 C CA . ASN C 1 475 ? -32.756 25.590 -221.277 1.00 43.34 471 ASN C CA 1
ATOM 11256 C C . ASN C 1 475 ? -31.921 25.384 -220.021 1.00 44.54 471 ASN C C 1
ATOM 11257 O O . ASN C 1 475 ? -30.996 24.566 -220.018 1.00 45.48 471 ASN C O 1
ATOM 11262 N N . ALA C 1 476 ? -32.250 26.113 -218.956 1.00 45.05 472 ALA C N 1
ATOM 11263 C CA . ALA C 1 476 ? -31.510 26.018 -217.695 1.00 45.48 472 ALA C CA 1
ATOM 11264 C C . ALA C 1 476 ? -32.403 25.908 -216.459 1.00 46.19 472 ALA C C 1
ATOM 11265 O O . ALA C 1 476 ? -31.963 26.226 -215.354 1.00 45.75 472 ALA C O 1
ATOM 11267 N N . TYR C 1 477 ? -33.640 25.439 -216.632 1.00 48.42 473 TYR C N 1
ATOM 11268 C CA . TYR C 1 477 ? -34.542 25.221 -215.494 1.00 50.15 473 TYR C CA 1
ATOM 11269 C C . TYR C 1 477 ? -34.056 24.085 -214.585 1.00 52.06 473 TYR C C 1
ATOM 11270 O O . TYR C 1 477 ? -34.162 24.185 -213.363 1.00 51.06 473 TYR C O 1
ATOM 11279 N N . LEU C 1 478 ? -33.497 23.033 -215.187 1.00 57.15 474 LEU C N 1
ATOM 11280 C CA . LEU C 1 478 ? -33.050 21.838 -214.452 1.00 61.65 474 LEU C CA 1
ATOM 11281 C C . LEU C 1 478 ? -31.652 21.940 -213.805 1.00 64.70 474 LEU C C 1
ATOM 11282 O O . LEU C 1 478 ? -31.115 20.923 -213.361 1.00 66.84 474 LEU C O 1
ATOM 11287 N N . ILE C 1 479 ? -31.073 23.142 -213.734 1.00 67.49 475 ILE C N 1
ATOM 11288 C CA . ILE C 1 479 ? -29.765 23.336 -213.100 1.00 71.41 475 ILE C CA 1
ATOM 11289 C C . ILE C 1 479 ? -29.862 23.001 -211.607 1.00 77.53 475 ILE C C 1
ATOM 11290 O O . ILE C 1 479 ? -30.812 23.409 -210.936 1.00 77.02 475 ILE C O 1
ATOM 11295 N N . LYS C 1 480 ? -28.877 22.246 -211.113 1.00 84.98 476 LYS C N 1
ATOM 11296 C CA . LYS C 1 480 ? -28.759 21.913 -209.690 1.00 89.75 476 LYS C CA 1
ATOM 11297 C C . LYS C 1 480 ? -27.901 22.992 -209.021 1.00 93.74 476 LYS C C 1
ATOM 11298 O O . LYS C 1 480 ? -26.864 23.374 -209.561 1.00 93.96 476 LYS C O 1
ATOM 11304 N N . GLY C 1 481 ? -28.328 23.471 -207.854 1.00 98.97 477 GLY C N 1
ATOM 11305 C CA . GLY C 1 481 ? -27.571 24.470 -207.088 1.00 101.63 477 GLY C CA 1
ATOM 11306 C C . GLY C 1 481 ? -28.050 25.893 -207.311 1.00 107.34 477 GLY C C 1
ATOM 11307 O O . GLY C 1 481 ? -28.927 26.140 -208.143 1.00 104.30 477 GLY C O 1
ATOM 11308 N N . ASN C 1 482 ? -27.455 26.823 -206.561 1.00 117.31 478 ASN C N 1
ATOM 11309 C CA . ASN C 1 482 ? -27.839 28.242 -206.568 1.00 123.72 478 ASN C CA 1
ATOM 11310 C C . ASN C 1 482 ? -26.710 29.172 -207.024 1.00 127.48 478 ASN C C 1
ATOM 11311 O O . ASN C 1 482 ? -25.529 28.891 -206.793 1.00 127.69 478 ASN C O 1
ATOM 11316 N N . ALA C 1 483 ? -27.095 30.278 -207.662 1.00 130.03 479 ALA C N 1
ATOM 11317 C CA . ALA C 1 483 ? -26.169 31.363 -208.021 1.00 133.01 479 ALA C CA 1
ATOM 11318 C C . ALA C 1 483 ? -25.860 32.267 -206.820 1.00 137.15 479 ALA C C 1
ATOM 11319 O O . ALA C 1 483 ? -24.833 32.947 -206.801 1.00 136.85 479 ALA C O 1
ATOM 11321 N N . THR C 1 484 ? -26.772 32.295 -205.846 1.00 140.06 480 THR C N 1
ATOM 11322 C CA . THR C 1 484 ? -26.586 33.031 -204.583 1.00 140.99 480 THR C CA 1
ATOM 11323 C C . THR C 1 484 ? -25.397 32.495 -203.749 1.00 142.62 480 THR C C 1
ATOM 11324 O O . THR C 1 484 ? -24.703 33.275 -203.088 1.00 143.59 480 THR C O 1
ATOM 11328 N N . ASN C 1 485 ? -25.154 31.183 -203.809 1.00 141.10 481 ASN C N 1
ATOM 11329 C CA . ASN C 1 485 ? -24.093 30.530 -203.019 1.00 136.54 481 ASN C CA 1
ATOM 11330 C C . ASN C 1 485 ? -22.677 30.563 -203.625 1.00 131.52 481 ASN C C 1
ATOM 11331 O O . ASN C 1 485 ? -21.718 30.195 -202.942 1.00 132.55 481 ASN C O 1
ATOM 11336 N N . ILE C 1 486 ? -22.542 30.993 -204.883 1.00 124.30 482 ILE C N 1
ATOM 11337 C CA . ILE C 1 486 ? -21.258 30.922 -205.606 1.00 118.86 482 ILE C CA 1
ATOM 11338 C C . ILE C 1 486 ? -20.225 31.945 -205.112 1.00 117.78 482 ILE C C 1
ATOM 11339 O O . ILE C 1 486 ? -20.587 33.044 -204.680 1.00 119.81 482 ILE C O 1
ATOM 11344 N N . ASN C 1 487 ? -18.946 31.570 -205.190 1.00 114.73 483 ASN C N 1
ATOM 11345 C CA . ASN C 1 487 ? -17.830 32.436 -204.792 1.00 113.38 483 ASN C CA 1
ATOM 11346 C C . ASN C 1 487 ? -17.212 33.140 -205.999 1.00 108.57 483 ASN C C 1
ATOM 11347 O O . ASN C 1 487 ? -16.871 32.493 -206.990 1.00 104.32 483 ASN C O 1
ATOM 11352 N N . ILE C 1 488 ? -17.069 34.462 -205.903 1.00 105.04 484 ILE C N 1
ATOM 11353 C CA . ILE C 1 488 ? -16.381 35.259 -206.918 1.00 101.68 484 ILE C CA 1
ATOM 11354 C C . ILE C 1 488 ? -14.925 35.411 -206.483 1.00 100.93 484 ILE C C 1
ATOM 11355 O O . ILE C 1 488 ? -14.657 35.745 -205.327 1.00 103.40 484 ILE C O 1
ATOM 11360 N N . ILE C 1 489 ? -13.996 35.158 -207.404 1.00 98.22 485 ILE C N 1
ATOM 11361 C CA . ILE C 1 489 ? -12.559 35.370 -207.162 1.00 97.99 485 ILE C CA 1
ATOM 11362 C C . ILE C 1 489 ? -11.888 35.957 -208.404 1.00 94.38 485 ILE C C 1
ATOM 11363 O O . ILE C 1 489 ? -12.557 36.236 -209.396 1.00 89.53 485 ILE C O 1
ATOM 11369 N N . SER D 1 4 ? -25.769 -0.032 -194.270 1.00 105.92 0 SER D N 1
ATOM 11370 C CA . SER D 1 4 ? -25.662 -0.862 -193.026 1.00 104.48 0 SER D CA 1
ATOM 11371 C C . SER D 1 4 ? -24.538 -0.331 -192.115 1.00 102.32 0 SER D C 1
ATOM 11372 O O . SER D 1 4 ? -23.878 0.672 -192.442 1.00 102.18 0 SER D O 1
ATOM 11375 N N . MET D 1 5 ? -24.344 -1.002 -190.975 1.00 99.61 1 MET D N 1
ATOM 11376 C CA . MET D 1 5 ? -23.416 -0.562 -189.938 1.00 95.82 1 MET D CA 1
ATOM 11377 C C . MET D 1 5 ? -22.498 -1.696 -189.520 1.00 93.85 1 MET D C 1
ATOM 11378 O O . MET D 1 5 ? -22.829 -2.476 -188.627 1.00 94.35 1 MET D O 1
ATOM 11383 N N . GLU D 1 6 ? -21.343 -1.776 -190.174 1.00 92.15 2 GLU D N 1
ATOM 11384 C CA . GLU D 1 6 ? -20.323 -2.773 -189.838 1.00 90.78 2 GLU D CA 1
ATOM 11385 C C . GLU D 1 6 ? -19.346 -2.197 -188.810 1.00 85.61 2 GLU D C 1
ATOM 11386 O O . GLU D 1 6 ? -19.134 -0.986 -188.770 1.00 84.29 2 GLU D O 1
ATOM 11392 N N . ASN D 1 7 ? -18.775 -3.067 -187.974 1.00 82.27 3 ASN D N 1
ATOM 11393 C CA . ASN D 1 7 ? -17.677 -2.698 -187.075 1.00 78.37 3 ASN D CA 1
ATOM 11394 C C . ASN D 1 7 ? -16.385 -2.678 -187.887 1.00 79.40 3 ASN D C 1
ATOM 11395 O O . ASN D 1 7 ? -15.817 -3.726 -188.185 1.00 82.53 3 ASN D O 1
ATOM 11400 N N . LYS D 1 8 ? -15.922 -1.485 -188.247 1.00 78.62 4 LYS D N 1
ATOM 11401 C CA . LYS D 1 8 ? -14.775 -1.344 -189.152 1.00 80.19 4 LYS D CA 1
ATOM 11402 C C . LYS D 1 8 ? -13.412 -1.509 -188.480 1.00 79.04 4 LYS D C 1
ATOM 11403 O O . LYS D 1 8 ? -12.404 -1.634 -189.175 1.00 80.90 4 LYS D O 1
ATOM 11409 N N . ILE D 1 9 ? -13.378 -1.507 -187.146 1.00 76.37 5 ILE D N 1
ATOM 11410 C CA . ILE D 1 9 ? -12.141 -1.749 -186.399 1.00 75.36 5 ILE D CA 1
ATOM 11411 C C . ILE D 1 9 ? -11.975 -3.271 -186.325 1.00 75.89 5 ILE D C 1
ATOM 11412 O O . ILE D 1 9 ? -12.303 -3.905 -185.318 1.00 73.06 5 ILE D O 1
ATOM 11417 N N . VAL D 1 10 ? -11.475 -3.837 -187.426 1.00 78.73 6 VAL D N 1
ATOM 11418 C CA . VAL D 1 10 ? -11.393 -5.289 -187.631 1.00 80.20 6 VAL D CA 1
ATOM 11419 C C . VAL D 1 10 ? -10.070 -5.828 -187.086 1.00 80.26 6 VAL D C 1
ATOM 11420 O O . VAL D 1 10 ? -9.012 -5.616 -187.680 1.00 81.11 6 VAL D O 1
ATOM 11424 N N . ALA D 1 11 ? -10.143 -6.513 -185.950 1.00 79.42 7 ALA D N 1
ATOM 11425 C CA . ALA D 1 11 ? -8.977 -7.158 -185.342 1.00 80.71 7 ALA D CA 1
ATOM 11426 C C . ALA D 1 11 ? -9.440 -8.132 -184.267 1.00 80.18 7 ALA D C 1
ATOM 11427 O O . ALA D 1 11 ? -10.155 -7.725 -183.348 1.00 78.74 7 ALA D O 1
ATOM 11429 N N . SER D 1 12 ? -9.052 -9.405 -184.396 1.00 82.45 8 SER D N 1
ATOM 11430 C CA . SER D 1 12 ? -9.368 -10.439 -183.399 1.00 81.69 8 SER D CA 1
ATOM 11431 C C . SER D 1 12 ? -8.151 -10.871 -182.574 1.00 82.52 8 SER D C 1
ATOM 11432 O O . SER D 1 12 ? -8.229 -11.851 -181.834 1.00 83.00 8 SER D O 1
ATOM 11435 N N . THR D 1 13 ? -7.042 -10.139 -182.700 1.00 83.32 9 THR D N 1
ATOM 11436 C CA . THR D 1 13 ? -5.816 -10.411 -181.949 1.00 84.24 9 THR D CA 1
ATOM 11437 C C . THR D 1 13 ? -5.137 -9.096 -181.574 1.00 83.06 9 THR D C 1
ATOM 11438 O O . THR D 1 13 ? -5.481 -8.035 -182.098 1.00 82.21 9 THR D O 1
ATOM 11442 N N . LYS D 1 14 ? -4.180 -9.188 -180.655 1.00 83.25 10 LYS D N 1
ATOM 11443 C CA . LYS D 1 14 ? -3.316 -8.068 -180.280 1.00 82.82 10 LYS D CA 1
ATOM 11444 C C . LYS D 1 14 ? -2.539 -7.565 -181.501 1.00 86.12 10 LYS D C 1
ATOM 11445 O O . LYS D 1 14 ? -2.563 -6.373 -181.807 1.00 85.69 10 LYS D O 1
ATOM 11451 N N . GLU D 1 15 ? -1.877 -8.485 -182.205 1.00 90.24 11 GLU D N 1
ATOM 11452 C CA . GLU D 1 15 ? -1.003 -8.133 -183.337 1.00 93.81 11 GLU D CA 1
ATOM 11453 C C . GLU D 1 15 ? -1.750 -7.540 -184.545 1.00 94.14 11 GLU D C 1
ATOM 11454 O O . GLU D 1 15 ? -1.205 -6.677 -185.242 1.00 94.61 11 GLU D O 1
ATOM 11460 N N . GLU D 1 16 ? -2.975 -8.011 -184.792 1.00 93.79 12 GLU D N 1
ATOM 11461 C CA . GLU D 1 16 ? -3.847 -7.428 -185.826 1.00 94.17 12 GLU D CA 1
ATOM 11462 C C . GLU D 1 16 ? -4.238 -5.996 -185.474 1.00 90.51 12 GLU D C 1
ATOM 11463 O O . GLU D 1 16 ? -4.212 -5.109 -186.331 1.00 91.38 12 GLU D O 1
ATOM 11469 N N . PHE D 1 17 ? -4.606 -5.786 -184.214 1.00 85.99 13 PHE D N 1
ATOM 11470 C CA . PHE D 1 17 ? -5.044 -4.477 -183.745 1.00 83.01 13 PHE D CA 1
ATOM 11471 C C . PHE D 1 17 ? -3.942 -3.407 -183.785 1.00 83.18 13 PHE D C 1
ATOM 11472 O O . PHE D 1 17 ? -4.218 -2.256 -184.130 1.00 82.38 13 PHE D O 1
ATOM 11480 N N . ASN D 1 18 ? -2.714 -3.777 -183.419 1.00 84.33 14 ASN D N 1
ATOM 11481 C CA . ASN D 1 18 ? -1.565 -2.856 -183.499 1.00 85.11 14 ASN D CA 1
ATOM 11482 C C . ASN D 1 18 ? -1.322 -2.363 -184.922 1.00 86.99 14 ASN D C 1
ATOM 11483 O O . ASN D 1 18 ? -1.027 -1.185 -185.136 1.00 86.96 14 ASN D O 1
ATOM 11488 N N . THR D 1 19 ? -1.451 -3.278 -185.882 1.00 88.55 15 THR D N 1
ATOM 11489 C CA . THR D 1 19 ? -1.405 -2.948 -187.301 1.00 90.13 15 THR D CA 1
ATOM 11490 C C . THR D 1 19 ? -2.458 -1.900 -187.634 1.00 87.57 15 THR D C 1
ATOM 11491 O O . THR D 1 19 ? -2.143 -0.895 -188.265 1.00 88.48 15 THR D O 1
ATOM 11495 N N . TRP D 1 20 ? -3.695 -2.128 -187.188 1.00 83.96 16 TRP D N 1
ATOM 11496 C CA . TRP D 1 20 ? -4.780 -1.164 -187.393 1.00 81.28 16 TRP D CA 1
ATOM 11497 C C . TRP D 1 20 ? -4.509 0.172 -186.699 1.00 79.79 16 TRP D C 1
ATOM 11498 O O . TRP D 1 20 ? -4.736 1.226 -187.296 1.00 79.77 16 TRP D O 1
ATOM 11509 N N . TYR D 1 21 ? -4.046 0.130 -185.447 1.00 78.60 17 TYR D N 1
ATOM 11510 C CA . TYR D 1 21 ? -3.898 1.358 -184.651 1.00 76.62 17 TYR D CA 1
ATOM 11511 C C . TYR D 1 21 ? -2.762 2.259 -185.146 1.00 78.92 17 TYR D C 1
ATOM 11512 O O . TYR D 1 21 ? -2.954 3.463 -185.293 1.00 79.12 17 TYR D O 1
ATOM 11521 N N . LYS D 1 22 ? -1.584 1.684 -185.374 1.00 81.61 18 LYS D N 1
ATOM 11522 C CA . LYS D 1 22 ? -0.453 2.436 -185.935 1.00 84.51 18 LYS D CA 1
ATOM 11523 C C . LYS D 1 22 ? -0.837 3.127 -187.260 1.00 85.54 18 LYS D C 1
ATOM 11524 O O . LYS D 1 22 ? -0.397 4.249 -187.537 1.00 85.45 18 LYS D O 1
ATOM 11530 N N . GLN D 1 23 ? -1.670 2.439 -188.046 1.00 85.41 19 GLN D N 1
ATOM 11531 C CA . GLN D 1 23 ? -2.198 2.924 -189.325 1.00 86.33 19 GLN D CA 1
ATOM 11532 C C . GLN D 1 23 ? -3.203 4.073 -189.152 1.00 83.41 19 GLN D C 1
ATOM 11533 O O . GLN D 1 23 ? -3.155 5.060 -189.885 1.00 84.71 19 GLN D O 1
ATOM 11539 N N . PHE D 1 24 ? -4.110 3.929 -188.185 1.00 79.82 20 PHE D N 1
ATOM 11540 C CA . PHE D 1 24 ? -5.069 4.981 -187.807 1.00 76.79 20 PHE D CA 1
ATOM 11541 C C . PHE D 1 24 ? -4.388 6.179 -187.126 1.00 76.24 20 PHE D C 1
ATOM 11542 O O . PHE D 1 24 ? -4.786 7.323 -187.332 1.00 76.12 20 PHE D O 1
ATOM 11550 N N . ALA D 1 25 ? -3.373 5.908 -186.310 1.00 76.40 21 ALA D N 1
ATOM 11551 C CA . ALA D 1 25 ? -2.649 6.945 -185.583 1.00 76.01 21 ALA D CA 1
ATOM 11552 C C . ALA D 1 25 ? -1.821 7.831 -186.501 1.00 79.57 21 ALA D C 1
ATOM 11553 O O . ALA D 1 25 ? -1.859 9.051 -186.376 1.00 78.65 21 ALA D O 1
ATOM 11555 N N . GLU D 1 26 ? -1.067 7.216 -187.411 1.00 84.80 22 GLU D N 1
ATOM 11556 C CA . GLU D 1 26 ? -0.237 7.965 -188.368 1.00 89.01 22 GLU D CA 1
ATOM 11557 C C . GLU D 1 26 ? -1.073 8.765 -189.378 1.00 88.90 22 GLU D C 1
ATOM 11558 O O . GLU D 1 26 ? -0.631 9.812 -189.850 1.00 90.91 22 GLU D O 1
ATOM 11564 N N . LYS D 1 27 ? -2.270 8.270 -189.694 1.00 87.17 23 LYS D N 1
ATOM 11565 C CA . LYS D 1 27 ? -3.215 8.981 -190.564 1.00 86.84 23 LYS D CA 1
ATOM 11566 C C . LYS D 1 27 ? -3.749 10.265 -189.925 1.00 83.89 23 LYS D C 1
ATOM 11567 O O . LYS D 1 27 ? -3.784 11.307 -190.576 1.00 84.91 23 LYS D O 1
ATOM 11573 N N . HIS D 1 28 ? -4.171 10.175 -188.662 1.00 80.24 24 HIS D N 1
ATOM 11574 C CA . HIS D 1 28 ? -4.829 11.289 -187.960 1.00 77.48 24 HIS D CA 1
ATOM 11575 C C . HIS D 1 28 ? -3.892 12.198 -187.141 1.00 77.70 24 HIS D C 1
ATOM 11576 O O . HIS D 1 28 ? -4.359 13.143 -186.492 1.00 75.76 24 HIS D O 1
ATOM 11583 N N . LYS D 1 29 ? -2.587 11.917 -187.185 1.00 80.76 25 LYS D N 1
ATOM 11584 C CA . LYS D 1 29 ? -1.560 12.688 -186.476 1.00 82.25 25 LYS D CA 1
ATOM 11585 C C . LYS D 1 29 ? -1.878 12.745 -184.984 1.00 79.39 25 LYS D C 1
ATOM 11586 O O . LYS D 1 29 ? -2.011 13.827 -184.408 1.00 78.47 25 LYS D O 1
ATOM 11592 N N . LEU D 1 30 ? -2.018 11.571 -184.370 1.00 78.35 26 LEU D N 1
ATOM 11593 C CA . LEU D 1 30 ? -2.280 11.488 -182.935 1.00 76.05 26 LEU D CA 1
ATOM 11594 C C . LEU D 1 30 ? -1.061 11.968 -182.136 1.00 77.21 26 LEU D C 1
ATOM 11595 O O . LEU D 1 30 ? 0.082 11.801 -182.552 1.00 79.22 26 LEU D O 1
ATOM 11600 N N . ASN D 1 31 ? -1.351 12.554 -180.979 1.00 76.60 27 ASN D N 1
ATOM 11601 C CA . ASN D 1 31 ? -0.460 13.458 -180.269 1.00 78.02 27 ASN D CA 1
ATOM 11602 C C . ASN D 1 31 ? -0.458 13.149 -178.766 1.00 76.18 27 ASN D C 1
ATOM 11603 O O . ASN D 1 31 ? -1.485 13.297 -178.100 1.00 75.18 27 ASN D O 1
ATOM 11608 N N . ASN D 1 32 ? 0.700 12.758 -178.234 1.00 76.93 28 ASN D N 1
ATOM 11609 C CA . ASN D 1 32 ? 0.835 12.442 -176.804 1.00 75.41 28 ASN D CA 1
ATOM 11610 C C . ASN D 1 32 ? 1.667 13.478 -176.025 1.00 75.16 28 ASN D C 1
ATOM 11611 O O . ASN D 1 32 ? 2.390 13.141 -175.082 1.00 74.35 28 ASN D O 1
ATOM 11616 N N . LYS D 1 33 ? 1.538 14.743 -176.419 1.00 75.07 29 LYS D N 1
ATOM 11617 C CA . LYS D 1 33 ? 2.175 15.854 -175.716 1.00 74.89 29 LYS D CA 1
ATOM 11618 C C . LYS D 1 33 ? 1.465 16.100 -174.387 1.00 70.90 29 LYS D C 1
ATOM 11619 O O . LYS D 1 33 ? 2.109 16.184 -173.340 1.00 71.13 29 LYS D O 1
ATOM 11625 N N . TYR D 1 34 ? 0.137 16.194 -174.441 1.00 67.18 30 TYR D N 1
ATOM 11626 C CA . TYR D 1 34 ? -0.683 16.516 -173.267 1.00 63.72 30 TYR D CA 1
ATOM 11627 C C . TYR D 1 34 ? -1.407 15.318 -172.657 1.00 60.56 30 TYR D C 1
ATOM 11628 O O . TYR D 1 34 ? -1.924 15.430 -171.546 1.00 58.45 30 TYR D O 1
ATOM 11637 N N . THR D 1 35 ? -1.434 14.185 -173.363 1.00 60.18 31 THR D N 1
ATOM 11638 C CA . THR D 1 35 ? -2.154 12.994 -172.905 1.00 58.07 31 THR D CA 1
ATOM 11639 C C . THR D 1 35 ? -1.270 11.750 -172.783 1.00 59.26 31 THR D C 1
ATOM 11640 O O . THR D 1 35 ? -0.267 11.599 -173.476 1.00 59.36 31 THR D O 1
ATOM 11644 N N . GLU D 1 36 ? -1.706 10.851 -171.907 1.00 59.24 32 GLU D N 1
ATOM 11645 C CA . GLU D 1 36 ? -0.923 9.700 -171.460 1.00 61.03 32 GLU D CA 1
ATOM 11646 C C . GLU D 1 36 ? -0.850 8.678 -172.591 1.00 60.91 32 GLU D C 1
ATOM 11647 O O . GLU D 1 36 ? 0.205 8.119 -172.866 1.00 63.02 32 GLU D O 1
ATOM 11653 N N . SER D 1 37 ? -1.992 8.445 -173.228 1.00 59.66 33 SER D N 1
ATOM 11654 C CA . SER D 1 37 ? -2.094 7.713 -174.492 1.00 60.11 33 SER D CA 1
ATOM 11655 C C . SER D 1 37 ? -2.398 8.730 -175.592 1.00 60.04 33 SER D C 1
ATOM 11656 O O . SER D 1 37 ? -3.073 9.724 -175.341 1.00 58.79 33 SER D O 1
ATOM 11659 N N . ALA D 1 38 ? -1.911 8.479 -176.805 1.00 62.06 34 ALA D N 1
ATOM 11660 C CA . ALA D 1 38 ? -2.013 9.450 -177.909 1.00 63.22 34 ALA D CA 1
ATOM 11661 C C . ALA D 1 38 ? -3.462 9.791 -178.270 1.00 61.49 34 ALA D C 1
ATOM 11662 O O . ALA D 1 38 ? -4.290 8.884 -178.411 1.00 60.70 34 ALA D O 1
ATOM 11664 N N . SER D 1 39 ? -3.740 11.091 -178.425 1.00 60.85 35 SER D N 1
ATOM 11665 C CA . SER D 1 39 ? -5.099 11.622 -178.621 1.00 60.18 35 SER D CA 1
ATOM 11666 C C . SER D 1 39 ? -5.170 12.675 -179.738 1.00 62.64 35 SER D C 1
ATOM 11667 O O . SER D 1 39 ? -4.173 12.937 -180.414 1.00 65.75 35 SER D O 1
ATOM 11670 N N . PHE D 1 40 ? -6.350 13.273 -179.931 1.00 61.99 36 PHE D N 1
ATOM 11671 C CA . PHE D 1 40 ? -6.513 14.451 -180.813 1.00 62.90 36 PHE D CA 1
ATOM 11672 C C . PHE D 1 40 ? -6.234 15.780 -180.094 1.00 62.70 36 PHE D C 1
ATOM 11673 O O . PHE D 1 40 ? -6.541 16.841 -180.633 1.00 64.04 36 PHE D O 1
ATOM 11681 N N . CYS D 1 41 ? -5.662 15.730 -178.890 1.00 61.81 37 CYS D N 1
ATOM 11682 C CA . CYS D 1 41 ? -5.464 16.923 -178.083 1.00 61.93 37 CYS D CA 1
ATOM 11683 C C . CYS D 1 41 ? -4.273 17.723 -178.584 1.00 64.67 37 CYS D C 1
ATOM 11684 O O . CYS D 1 41 ? -3.127 17.316 -178.409 1.00 66.56 37 CYS D O 1
ATOM 11687 N N . ALA D 1 42 ? -4.566 18.852 -179.220 1.00 66.25 38 ALA D N 1
ATOM 11688 C CA . ALA D 1 42 ? -3.549 19.788 -179.684 1.00 68.71 38 ALA D CA 1
ATOM 11689 C C . ALA D 1 42 ? -3.296 20.919 -178.681 1.00 69.25 38 ALA D C 1
ATOM 11690 O O . ALA D 1 42 ? -2.280 21.607 -178.783 1.00 71.90 38 ALA D O 1
ATOM 11692 N N . GLU D 1 43 ? -4.211 21.124 -177.731 1.00 67.75 39 GLU D N 1
ATOM 11693 C CA . GLU D 1 43 ? -4.014 22.111 -176.662 1.00 68.14 39 GLU D CA 1
ATOM 11694 C C . GLU D 1 43 ? -4.868 21.818 -175.424 1.00 64.56 39 GLU D C 1
ATOM 11695 O O . GLU D 1 43 ? -5.892 21.125 -175.502 1.00 63.67 39 GLU D O 1
ATOM 11701 N N . ILE D 1 44 ? -4.450 22.381 -174.293 1.00 62.85 40 ILE D N 1
ATOM 11702 C CA . ILE D 1 44 ? -5.173 22.232 -173.028 1.00 59.43 40 ILE D CA 1
ATOM 11703 C C . ILE D 1 44 ? -6.398 23.147 -173.123 1.00 57.20 40 ILE D C 1
ATOM 11704 O O . ILE D 1 44 ? -6.227 24.348 -173.332 1.00 59.15 40 ILE D O 1
ATOM 11709 N N . PRO D 1 45 ? -7.625 22.591 -172.992 1.00 53.23 41 PRO D N 1
ATOM 11710 C CA . PRO D 1 45 ? -8.832 23.421 -173.080 1.00 51.73 41 PRO D CA 1
ATOM 11711 C C . PRO D 1 45 ? -8.894 24.530 -172.049 1.00 50.85 41 PRO D C 1
ATOM 11712 O O . PRO D 1 45 ? -8.372 24.381 -170.944 1.00 50.18 41 PRO D O 1
ATOM 11716 N N . GLN D 1 46 ? -9.549 25.625 -172.416 1.00 50.93 42 GLN D N 1
ATOM 11717 C CA . GLN D 1 46 ? -9.701 26.771 -171.531 1.00 51.62 42 GLN D CA 1
ATOM 11718 C C . GLN D 1 46 ? -11.140 26.839 -171.032 1.00 50.88 42 GLN D C 1
ATOM 11719 O O . GLN D 1 46 ? -12.006 27.379 -171.707 1.00 51.88 42 GLN D O 1
ATOM 11725 N N . LEU D 1 47 ? -11.385 26.297 -169.840 1.00 50.53 43 LEU D N 1
ATOM 11726 C CA . LEU D 1 47 ? -12.743 26.193 -169.287 1.00 50.18 43 LEU D CA 1
ATOM 11727 C C . LEU D 1 47 ? -13.209 27.349 -168.378 1.00 51.45 43 LEU D C 1
ATOM 11728 O O . LEU D 1 47 ? -14.350 27.323 -167.901 1.00 52.18 43 LEU D O 1
ATOM 11733 N N . ASP D 1 48 ? -12.372 28.356 -168.131 1.00 52.70 44 ASP D N 1
ATOM 11734 C CA . ASP D 1 48 ? -12.739 29.423 -167.175 1.00 54.09 44 ASP D CA 1
ATOM 11735 C C . ASP D 1 48 ? -14.036 30.160 -167.542 1.00 54.55 44 ASP D C 1
ATOM 11736 O O . ASP D 1 48 ? -14.776 30.586 -166.662 1.00 54.58 44 ASP D O 1
ATOM 11741 N N . THR D 1 49 ? -14.296 30.308 -168.837 1.00 55.41 45 THR D N 1
ATOM 11742 C CA . THR D 1 49 ? -15.534 30.916 -169.319 1.00 56.70 45 THR D CA 1
ATOM 11743 C C . THR D 1 49 ? -16.814 30.195 -168.829 1.00 56.41 45 THR D C 1
ATOM 11744 O O . THR D 1 49 ? -17.809 30.862 -168.531 1.00 57.68 45 THR D O 1
ATOM 11748 N N . TYR D 1 50 ? -16.787 28.864 -168.711 1.00 55.20 46 TYR D N 1
ATOM 11749 C CA . TYR D 1 50 ? -17.978 28.115 -168.238 1.00 55.41 46 TYR D CA 1
ATOM 11750 C C . TYR D 1 50 ? -18.250 28.339 -166.750 1.00 55.71 46 TYR D C 1
ATOM 11751 O O . TYR D 1 50 ? -19.401 28.378 -166.327 1.00 55.29 46 TYR D O 1
ATOM 11760 N N . LYS D 1 51 ? -17.182 28.450 -165.968 1.00 56.92 47 LYS D N 1
ATOM 11761 C CA . LYS D 1 51 ? -17.273 28.833 -164.557 1.00 59.48 47 LYS D CA 1
ATOM 11762 C C . LYS D 1 51 ? -17.984 30.172 -164.407 1.00 61.66 47 LYS D C 1
ATOM 11763 O O . LYS D 1 51 ? -18.887 30.301 -163.585 1.00 61.69 47 LYS D O 1
ATOM 11769 N N . TYR D 1 52 ? -17.594 31.147 -165.229 1.00 64.22 48 TYR D N 1
ATOM 11770 C CA . TYR D 1 52 ? -18.173 32.498 -165.179 1.00 66.78 48 TYR D CA 1
ATOM 11771 C C . TYR D 1 52 ? -19.627 32.517 -165.628 1.00 67.57 48 TYR D C 1
ATOM 11772 O O . TYR D 1 52 ? -20.436 33.233 -165.042 1.00 69.47 48 TYR D O 1
ATOM 11781 N N . LYS D 1 53 ? -19.941 31.746 -166.674 1.00 67.88 49 LYS D N 1
ATOM 11782 C CA . LYS D 1 53 ? -21.329 31.534 -167.129 1.00 68.38 49 LYS D CA 1
ATOM 11783 C C . LYS D 1 53 ? -22.190 30.867 -166.059 1.00 66.11 49 LYS D C 1
ATOM 11784 O O . LYS D 1 53 ? -23.356 31.242 -165.871 1.00 66.72 49 LYS D O 1
ATOM 11790 N N . MET D 1 54 ? -21.616 29.874 -165.380 1.00 62.73 50 MET D N 1
ATOM 11791 C CA . MET D 1 54 ? -22.311 29.151 -164.313 1.00 61.81 50 MET D CA 1
ATOM 11792 C C . MET D 1 54 ? -22.687 30.082 -163.154 1.00 62.92 50 MET D C 1
ATOM 11793 O O . MET D 1 54 ? -23.811 30.028 -162.644 1.00 63.72 50 MET D O 1
ATOM 11798 N N . GLU D 1 55 ? -21.748 30.942 -162.766 1.00 63.01 51 GLU D N 1
ATOM 11799 C CA . GLU D 1 55 ? -21.970 31.947 -161.720 1.00 64.29 51 GLU D CA 1
ATOM 11800 C C . GLU D 1 55 ? -23.191 32.851 -161.975 1.00 65.14 51 GLU D C 1
ATOM 11801 O O . GLU D 1 55 ? -23.897 33.229 -161.029 1.00 65.77 51 GLU D O 1
ATOM 11807 N N . LEU D 1 56 ? -23.422 33.175 -163.249 1.00 63.80 52 LEU D N 1
ATOM 11808 C CA . LEU D 1 56 ? -24.533 34.037 -163.692 1.00 64.55 52 LEU D CA 1
ATOM 11809 C C . LEU D 1 56 ? -25.831 33.300 -164.054 1.00 63.46 52 LEU D C 1
ATOM 11810 O O . LEU D 1 56 ? -26.827 33.949 -164.319 1.00 64.85 52 LEU D O 1
ATOM 11815 N N . ALA D 1 57 ? -25.822 31.969 -164.096 1.00 61.31 53 ALA D N 1
ATOM 11816 C CA . ALA D 1 57 ? -27.016 31.204 -164.461 1.00 61.05 53 ALA D CA 1
ATOM 11817 C C . ALA D 1 57 ? -28.035 31.242 -163.333 1.00 62.43 53 ALA D C 1
ATOM 11818 O O . ALA D 1 57 ? -27.656 31.168 -162.166 1.00 62.68 53 ALA D O 1
ATOM 11820 N N . SER D 1 58 ? -29.317 31.363 -163.686 1.00 63.68 54 SER D N 1
ATOM 11821 C CA . SER D 1 58 ? -30.423 31.418 -162.705 1.00 65.95 54 SER D CA 1
ATOM 11822 C C . SER D 1 58 ? -31.366 30.190 -162.690 1.00 65.85 54 SER D C 1
ATOM 11823 O O . SER D 1 58 ? -32.178 30.063 -161.771 1.00 67.56 54 SER D O 1
ATOM 11826 N N . THR D 1 59 ? -31.250 29.293 -163.673 1.00 63.71 55 THR D N 1
ATOM 11827 C CA . THR D 1 59 ? -32.087 28.087 -163.746 1.00 63.76 55 THR D CA 1
ATOM 11828 C C . THR D 1 59 ? -31.265 26.794 -163.737 1.00 61.73 55 THR D C 1
ATOM 11829 O O . THR D 1 59 ? -30.098 26.788 -164.129 1.00 59.20 55 THR D O 1
ATOM 11833 N N . ASP D 1 60 ? -31.896 25.698 -163.314 1.00 63.07 56 ASP D N 1
ATOM 11834 C CA . ASP D 1 60 ? -31.223 24.388 -163.221 1.00 61.57 56 ASP D CA 1
ATOM 11835 C C . ASP D 1 60 ? -30.875 23.796 -164.580 1.00 59.35 56 ASP D C 1
ATOM 11836 O O . ASP D 1 60 ? -29.764 23.295 -164.766 1.00 57.32 56 ASP D O 1
ATOM 11841 N N . ASN D 1 61 ? -31.813 23.854 -165.522 1.00 60.18 57 ASN D N 1
ATOM 11842 C CA . ASN D 1 61 ? -31.573 23.322 -166.871 1.00 59.03 57 ASN D CA 1
ATOM 11843 C C . ASN D 1 61 ? -30.413 24.027 -167.567 1.00 58.00 57 ASN D C 1
ATOM 11844 O O . ASN D 1 61 ? -29.665 23.388 -168.315 1.00 57.21 57 ASN D O 1
ATOM 11849 N N . GLU D 1 62 ? -30.259 25.329 -167.312 1.00 58.44 58 GLU D N 1
ATOM 11850 C CA . GLU D 1 62 ? -29.108 26.082 -167.820 1.00 56.94 58 GLU D CA 1
ATOM 11851 C C . GLU D 1 62 ? -27.821 25.609 -167.159 1.00 55.37 58 GLU D C 1
ATOM 11852 O O . GLU D 1 62 ? -26.824 25.366 -167.839 1.00 54.08 58 GLU D O 1
ATOM 11858 N N . ARG D 1 63 ? -27.846 25.471 -165.841 1.00 56.07 59 ARG D N 1
ATOM 11859 C CA . ARG D 1 63 ? -26.680 24.980 -165.116 1.00 55.52 59 ARG D CA 1
ATOM 11860 C C . ARG D 1 63 ? -26.256 23.583 -165.591 1.00 55.35 59 ARG D C 1
ATOM 11861 O O . ARG D 1 63 ? -25.062 23.330 -165.779 1.00 53.96 59 ARG D O 1
ATOM 11869 N N . ASP D 1 64 ? -27.231 22.697 -165.809 1.00 57.47 60 ASP D N 1
ATOM 11870 C CA . ASP D 1 64 ? -26.967 21.372 -166.395 1.00 57.27 60 ASP D CA 1
ATOM 11871 C C . ASP D 1 64 ? -26.375 21.489 -167.798 1.00 55.95 60 ASP D C 1
ATOM 11872 O O . ASP D 1 64 ? -25.456 20.746 -168.148 1.00 55.76 60 ASP D O 1
ATOM 11877 N N . ALA D 1 65 ? -26.890 22.429 -168.587 1.00 56.49 61 ALA D N 1
ATOM 11878 C CA . ALA D 1 65 ? -26.383 22.680 -169.941 1.00 55.64 61 ALA D CA 1
ATOM 11879 C C . ALA D 1 65 ? -24.950 23.238 -169.947 1.00 54.15 61 ALA D C 1
ATOM 11880 O O . ALA D 1 65 ? -24.124 22.813 -170.765 1.00 51.95 61 ALA D O 1
ATOM 11882 N N . ILE D 1 66 ? -24.669 24.178 -169.039 1.00 54.62 62 ILE D N 1
ATOM 11883 C CA . ILE D 1 66 ? -23.332 24.788 -168.925 1.00 54.07 62 ILE D CA 1
ATOM 11884 C C . ILE D 1 66 ? -22.309 23.762 -168.466 1.00 53.38 62 ILE D C 1
ATOM 11885 O O . ILE D 1 66 ? -21.166 23.785 -168.928 1.00 52.58 62 ILE D O 1
ATOM 11890 N N . TYR D 1 67 ? -22.708 22.881 -167.548 1.00 54.69 63 TYR D N 1
ATOM 11891 C CA . TYR D 1 67 ? -21.787 21.878 -167.024 1.00 54.35 63 TYR D CA 1
ATOM 11892 C C . TYR D 1 67 ? -21.418 20.859 -168.090 1.00 54.13 63 TYR D C 1
ATOM 11893 O O . TYR D 1 67 ? -20.230 20.553 -168.266 1.00 53.42 63 TYR D O 1
ATOM 11902 N N . SER D 1 68 ? -22.425 20.340 -168.795 1.00 54.65 64 SER D N 1
ATOM 11903 C CA . SER D 1 68 ? -22.187 19.270 -169.756 1.00 54.54 64 SER D CA 1
ATOM 11904 C C . SER D 1 68 ? -21.433 19.787 -170.986 1.00 54.26 64 SER D C 1
ATOM 11905 O O . SER D 1 68 ? -20.582 19.076 -171.509 1.00 53.94 64 SER D O 1
ATOM 11908 N N . SER D 1 69 ? -21.718 21.021 -171.412 1.00 54.91 65 SER D N 1
ATOM 11909 C CA . SER D 1 69 ? -20.868 21.740 -172.387 1.00 55.03 65 SER D CA 1
ATOM 11910 C C . SER D 1 69 ? -19.406 21.825 -171.934 1.00 53.69 65 SER D C 1
ATOM 11911 O O . SER D 1 69 ? -18.490 21.581 -172.720 1.00 53.21 65 SER D O 1
ATOM 11914 N N . ALA D 1 70 ? -19.205 22.178 -170.670 1.00 53.04 66 ALA D N 1
ATOM 11915 C CA . ALA D 1 70 ? -17.862 22.262 -170.095 1.00 53.36 66 ALA D CA 1
ATOM 11916 C C . ALA D 1 70 ? -17.127 20.918 -170.073 1.00 52.38 66 ALA D C 1
ATOM 11917 O O . ALA D 1 70 ? -15.911 20.888 -170.244 1.00 51.38 66 ALA D O 1
ATOM 11919 N N . LEU D 1 71 ? -17.861 19.823 -169.859 1.00 52.98 67 LEU D N 1
ATOM 11920 C CA . LEU D 1 71 ? -17.297 18.467 -169.994 1.00 52.83 67 LEU D CA 1
ATOM 11921 C C . LEU D 1 71 ? -16.877 18.144 -171.430 1.00 51.81 67 LEU D C 1
ATOM 11922 O O . LEU D 1 71 ? -15.787 17.624 -171.636 1.00 50.43 67 LEU D O 1
ATOM 11927 N N . ILE D 1 72 ? -17.744 18.441 -172.405 1.00 51.59 68 ILE D N 1
ATOM 11928 C CA . ILE D 1 72 ? -17.454 18.163 -173.823 1.00 51.15 68 ILE D CA 1
ATOM 11929 C C . ILE D 1 72 ? -16.172 18.886 -174.256 1.00 51.26 68 ILE D C 1
ATOM 11930 O O . ILE D 1 72 ? -15.297 18.284 -174.875 1.00 51.14 68 ILE D O 1
ATOM 11935 N N . GLU D 1 73 ? -16.066 20.167 -173.908 1.00 51.25 69 GLU D N 1
ATOM 11936 C CA . GLU D 1 73 ? -14.888 20.976 -174.235 1.00 51.86 69 GLU D CA 1
ATOM 11937 C C . GLU D 1 73 ? -13.637 20.471 -173.501 1.00 50.22 69 GLU D C 1
ATOM 11938 O O . GLU D 1 73 ? -12.543 20.473 -174.068 1.00 51.33 69 GLU D O 1
ATOM 11944 N N . ALA D 1 74 ? -13.805 20.025 -172.259 1.00 48.00 70 ALA D N 1
ATOM 11945 C CA . ALA D 1 74 ? -12.708 19.435 -171.491 1.00 47.33 70 ALA D CA 1
ATOM 11946 C C . ALA D 1 74 ? -12.228 18.065 -171.999 1.00 47.26 70 ALA D C 1
ATOM 11947 O O . ALA D 1 74 ? -11.062 17.726 -171.825 1.00 47.06 70 ALA D O 1
ATOM 11949 N N . THR D 1 75 ? -13.117 17.284 -172.610 1.00 47.72 71 THR D N 1
ATOM 11950 C CA . THR D 1 75 ? -12.833 15.878 -172.928 1.00 47.81 71 THR D CA 1
ATOM 11951 C C . THR D 1 75 ? -12.945 15.453 -174.393 1.00 49.53 71 THR D C 1
ATOM 11952 O O . THR D 1 75 ? -12.489 14.364 -174.724 1.00 50.87 71 THR D O 1
ATOM 11956 N N . ARG D 1 76 ? -13.524 16.267 -175.273 1.00 50.56 72 ARG D N 1
ATOM 11957 C CA . ARG D 1 76 ? -13.816 15.778 -176.624 1.00 52.36 72 ARG D CA 1
ATOM 11958 C C . ARG D 1 76 ? -12.598 15.357 -177.459 1.00 53.76 72 ARG D C 1
ATOM 11959 O O . ARG D 1 76 ? -12.717 14.457 -178.289 1.00 55.39 72 ARG D O 1
ATOM 11967 N N . PHE D 1 77 ? -11.450 16.003 -177.244 1.00 54.19 73 PHE D N 1
ATOM 11968 C CA . PHE D 1 77 ? -10.236 15.738 -178.034 1.00 54.93 73 PHE D CA 1
ATOM 11969 C C . PHE D 1 77 ? -9.138 14.991 -177.264 1.00 54.94 73 PHE D C 1
ATOM 11970 O O . PHE D 1 77 ? -8.007 14.906 -177.748 1.00 56.39 73 PHE D O 1
ATOM 11978 N N . CYS D 1 78 ? -9.449 14.435 -176.091 1.00 53.45 74 CYS D N 1
ATOM 11979 C CA . CYS D 1 78 ? -8.415 13.804 -175.259 1.00 53.45 74 CYS D CA 1
ATOM 11980 C C . CYS D 1 78 ? -8.644 12.325 -174.938 1.00 53.02 74 CYS D C 1
ATOM 11981 O O . CYS D 1 78 ? -7.940 11.784 -174.075 1.00 52.57 74 CYS D O 1
ATOM 11984 N N . ALA D 1 79 ? -9.585 11.672 -175.636 1.00 52.46 75 ALA D N 1
ATOM 11985 C CA . ALA D 1 79 ? -9.880 10.250 -175.404 1.00 51.86 75 ALA D CA 1
ATOM 11986 C C . ALA D 1 79 ? -8.679 9.377 -175.766 1.00 53.01 75 ALA D C 1
ATOM 11987 O O . ALA D 1 79 ? -8.015 9.639 -176.768 1.00 54.20 75 ALA D O 1
ATOM 11989 N N . PRO D 1 80 ? -8.377 8.352 -174.940 1.00 52.83 76 PRO D N 1
ATOM 11990 C CA . PRO D 1 80 ? -7.280 7.434 -175.276 1.00 54.14 76 PRO D CA 1
ATOM 11991 C C . PRO D 1 80 ? -7.681 6.492 -176.421 1.00 54.58 76 PRO D C 1
ATOM 11992 O O . PRO D 1 80 ? -8.343 5.478 -176.193 1.00 52.82 76 PRO D O 1
ATOM 11996 N N . ILE D 1 81 ? -7.271 6.843 -177.639 1.00 56.37 77 ILE D N 1
ATOM 11997 C CA . ILE D 1 81 ? -7.782 6.198 -178.853 1.00 58.05 77 ILE D CA 1
ATOM 11998 C C . ILE D 1 81 ? -7.381 4.724 -178.935 1.00 59.78 77 ILE D C 1
ATOM 11999 O O . ILE D 1 81 ? -8.221 3.877 -179.234 1.00 60.30 77 ILE D O 1
ATOM 12004 N N . MET D 1 82 ? -6.113 4.426 -178.667 1.00 61.89 78 MET D N 1
ATOM 12005 C CA . MET D 1 82 ? -5.611 3.048 -178.723 1.00 64.81 78 MET D CA 1
ATOM 12006 C C . MET D 1 82 ? -6.402 2.096 -177.816 1.00 64.11 78 MET D C 1
ATOM 12007 O O . MET D 1 82 ? -6.707 0.973 -178.208 1.00 65.82 78 MET D O 1
ATOM 12012 N N . GLU D 1 83 ? -6.744 2.557 -176.616 1.00 62.09 79 GLU D N 1
ATOM 12013 C CA . GLU D 1 83 ? -7.451 1.734 -175.640 1.00 60.27 79 GLU D CA 1
ATOM 12014 C C . GLU D 1 83 ? -8.958 1.725 -175.938 1.00 58.98 79 GLU D C 1
ATOM 12015 O O . GLU D 1 83 ? -9.607 0.683 -175.814 1.00 58.56 79 GLU D O 1
ATOM 12021 N N . CYS D 1 84 ? -9.506 2.881 -176.327 1.00 57.91 80 CYS D N 1
ATOM 12022 C CA . CYS D 1 84 ? -10.919 2.991 -176.729 1.00 57.45 80 CYS D CA 1
ATOM 12023 C C . CYS D 1 84 ? -11.230 2.085 -177.915 1.00 58.67 80 CYS D C 1
ATOM 12024 O O . CYS D 1 84 ? -12.234 1.370 -177.916 1.00 59.51 80 CYS D O 1
ATOM 12027 N N . ALA D 1 85 ? -10.363 2.130 -178.920 1.00 59.16 81 ALA D N 1
ATOM 12028 C CA . ALA D 1 85 ? -10.494 1.269 -180.085 1.00 60.45 81 ALA D CA 1
ATOM 12029 C C . ALA D 1 85 ? -10.388 -0.214 -179.712 1.00 60.21 81 ALA D C 1
ATOM 12030 O O . ALA D 1 85 ? -11.241 -1.009 -180.105 1.00 61.06 81 ALA D O 1
ATOM 12032 N N . TRP D 1 86 ? -9.368 -0.575 -178.937 1.00 59.27 82 TRP D N 1
ATOM 12033 C CA . TRP D 1 86 ? -9.169 -1.966 -178.501 1.00 59.64 82 TRP D CA 1
ATOM 12034 C C . TRP D 1 86 ? -10.434 -2.530 -177.846 1.00 59.14 82 TRP D C 1
ATOM 12035 O O . TRP D 1 86 ? -10.910 -3.609 -178.216 1.00 60.92 82 TRP D O 1
ATOM 12046 N N . ALA D 1 87 ? -10.978 -1.777 -176.892 1.00 56.83 83 ALA D N 1
ATOM 12047 C CA . ALA D 1 87 ? -12.221 -2.132 -176.213 1.00 55.18 83 ALA D CA 1
ATOM 12048 C C . ALA D 1 87 ? -13.416 -2.332 -177.160 1.00 56.09 83 ALA D C 1
ATOM 12049 O O . ALA D 1 87 ? -14.326 -3.085 -176.837 1.00 56.20 83 ALA D O 1
ATOM 12051 N N . SER D 1 88 ? -13.401 -1.660 -178.311 1.00 57.28 84 SER D N 1
ATOM 12052 C CA . SER D 1 88 ? -14.508 -1.664 -179.271 1.00 58.95 84 SER D CA 1
ATOM 12053 C C . SER D 1 88 ? -14.241 -2.406 -180.601 1.00 61.53 84 SER D C 1
ATOM 12054 O O . SER D 1 88 ? -15.106 -2.401 -181.485 1.00 62.05 84 SER D O 1
ATOM 12057 N N . CYS D 1 89 ? -13.068 -3.034 -180.745 1.00 62.99 85 CYS D N 1
ATOM 12058 C CA . CYS D 1 89 ? -12.723 -3.795 -181.959 1.00 65.78 85 CYS D CA 1
ATOM 12059 C C . CYS D 1 89 ? -13.472 -5.139 -182.031 1.00 66.68 85 CYS D C 1
ATOM 12060 O O . CYS D 1 89 ? -13.818 -5.718 -180.995 1.00 66.20 85 CYS D O 1
ATOM 12063 N N . THR D 1 90 ? -13.684 -5.641 -183.248 1.00 68.01 86 THR D N 1
ATOM 12064 C CA . THR D 1 90 ? -14.517 -6.836 -183.490 1.00 69.31 86 THR D CA 1
ATOM 12065 C C . THR D 1 90 ? -14.226 -8.011 -182.551 1.00 70.17 86 THR D C 1
ATOM 12066 O O . THR D 1 90 ? -15.149 -8.594 -181.968 1.00 69.77 86 THR D O 1
ATOM 12070 N N . GLY D 1 91 ? -12.946 -8.347 -182.409 1.00 71.17 87 GLY D N 1
ATOM 12071 C CA . GLY D 1 91 ? -12.524 -9.483 -181.596 1.00 71.82 87 GLY D CA 1
ATOM 12072 C C . GLY D 1 91 ? -12.834 -9.339 -180.122 1.00 70.47 87 GLY D C 1
ATOM 12073 O O . GLY D 1 91 ? -13.324 -10.286 -179.486 1.00 70.54 87 GLY D O 1
ATOM 12074 N N . THR D 1 92 ? -12.537 -8.158 -179.578 1.00 68.76 88 THR D N 1
ATOM 12075 C CA . THR D 1 92 ? -12.831 -7.853 -178.180 1.00 67.13 88 THR D CA 1
ATOM 12076 C C . THR D 1 92 ? -14.346 -7.788 -177.953 1.00 67.01 88 THR D C 1
ATOM 12077 O O . THR D 1 92 ? -14.835 -8.243 -176.917 1.00 67.20 88 THR D O 1
ATOM 12081 N N . VAL D 1 93 ? -15.084 -7.259 -178.930 1.00 68.14 89 VAL D N 1
ATOM 12082 C CA . VAL D 1 93 ? -16.555 -7.222 -178.860 1.00 68.80 89 VAL D CA 1
ATOM 12083 C C . VAL D 1 93 ? -17.148 -8.633 -178.832 1.00 71.67 89 VAL D C 1
ATOM 12084 O O . VAL D 1 93 ? -18.036 -8.914 -178.020 1.00 72.02 89 VAL D O 1
ATOM 12088 N N . LYS D 1 94 ? -16.638 -9.506 -179.703 1.00 74.70 90 LYS D N 1
ATOM 12089 C CA . LYS D 1 94 ? -17.108 -10.891 -179.804 1.00 77.32 90 LYS D CA 1
ATOM 12090 C C . LYS D 1 94 ? -16.826 -11.686 -178.522 1.00 76.29 90 LYS D C 1
ATOM 12091 O O . LYS D 1 94 ? -17.732 -12.302 -177.969 1.00 76.85 90 LYS D O 1
ATOM 12097 N N . ARG D 1 95 ? -15.581 -11.659 -178.051 1.00 74.83 91 ARG D N 1
ATOM 12098 C CA . ARG D 1 95 ? -15.207 -12.372 -176.819 1.00 74.68 91 ARG D CA 1
ATOM 12099 C C . ARG D 1 95 ? -15.857 -11.759 -175.580 1.00 72.04 91 ARG D C 1
ATOM 12100 O O . ARG D 1 95 ? -16.298 -12.487 -174.686 1.00 71.71 91 ARG D O 1
ATOM 12108 N N . GLY D 1 96 ? -15.902 -10.424 -175.540 1.00 69.80 92 GLY D N 1
ATOM 12109 C CA . GLY D 1 96 ? -16.448 -9.672 -174.408 1.00 67.67 92 GLY D CA 1
ATOM 12110 C C . GLY D 1 96 ? -17.890 -10.000 -174.061 1.00 67.93 92 GLY D C 1
ATOM 12111 O O . GLY D 1 96 ? -18.234 -10.138 -172.887 1.00 67.21 92 GLY D O 1
ATOM 12112 N N . LEU D 1 97 ? -18.723 -10.129 -175.091 1.00 69.51 93 LEU D N 1
ATOM 12113 C CA . LEU D 1 97 ? -20.143 -10.468 -174.933 1.00 69.79 93 LEU D CA 1
ATOM 12114 C C . LEU D 1 97 ? -20.374 -11.966 -174.744 1.00 71.71 93 LEU D C 1
ATOM 12115 O O . LEU D 1 97 ? -21.228 -12.359 -173.950 1.00 72.04 93 LEU D O 1
ATOM 12120 N N . GLU D 1 98 ? -19.628 -12.787 -175.488 1.00 73.36 94 GLU D N 1
ATOM 12121 C CA . GLU D 1 98 ? -19.728 -14.257 -175.396 1.00 76.09 94 GLU D CA 1
ATOM 12122 C C . GLU D 1 98 ? -19.305 -14.813 -174.033 1.00 75.57 94 GLU D C 1
ATOM 12123 O O . GLU D 1 98 ? -19.842 -15.836 -173.588 1.00 77.18 94 GLU D O 1
ATOM 12129 N N . TRP D 1 99 ? -18.353 -14.149 -173.374 1.00 72.81 95 TRP D N 1
ATOM 12130 C CA . TRP D 1 99 ? -17.963 -14.516 -172.012 1.00 72.25 95 TRP D CA 1
ATOM 12131 C C . TRP D 1 99 ? -19.180 -14.649 -171.084 1.00 73.29 95 TRP D C 1
ATOM 12132 O O . TRP D 1 99 ? -19.226 -15.557 -170.255 1.00 74.56 95 TRP D O 1
ATOM 12143 N N . PHE D 1 100 ? -20.158 -13.755 -171.238 1.00 72.82 96 PHE D N 1
ATOM 12144 C CA . PHE D 1 100 ? -21.378 -13.787 -170.422 1.00 73.68 96 PHE D CA 1
ATOM 12145 C C . PHE D 1 100 ? -22.359 -14.901 -170.800 1.00 77.36 96 PHE D C 1
ATOM 12146 O O . PHE D 1 100 ? -23.089 -15.384 -169.935 1.00 79.15 96 PHE D O 1
ATOM 12154 N N . ASP D 1 101 ? -22.401 -15.293 -172.075 1.00 79.82 97 ASP D N 1
ATOM 12155 C CA . ASP D 1 101 ? -23.146 -16.499 -172.489 1.00 83.66 97 ASP D CA 1
ATOM 12156 C C . ASP D 1 101 ? -22.508 -17.760 -171.882 1.00 85.37 97 ASP D C 1
ATOM 12157 O O . ASP D 1 101 ? -23.205 -18.699 -171.496 1.00 87.33 97 ASP D O 1
ATOM 12162 N N . LYS D 1 102 ? -21.177 -17.740 -171.795 1.00 84.79 98 LYS D N 1
ATOM 12163 C CA . LYS D 1 102 ? -20.355 -18.836 -171.265 1.00 85.28 98 LYS D CA 1
ATOM 12164 C C . LYS D 1 102 ? -20.243 -18.861 -169.714 1.00 83.58 98 LYS D C 1
ATOM 12165 O O . LYS D 1 102 ? -19.934 -19.904 -169.152 1.00 85.19 98 LYS D O 1
ATOM 12171 N N . ASN D 1 103 ? -20.497 -17.741 -169.030 1.00 81.37 99 ASN D N 1
ATOM 12172 C CA . ASN D 1 103 ? -20.284 -17.640 -167.567 1.00 80.66 99 ASN D CA 1
ATOM 12173 C C . ASN D 1 103 ? -21.445 -17.085 -166.710 1.00 80.90 99 ASN D C 1
ATOM 12174 O O . ASN D 1 103 ? -21.274 -16.912 -165.501 1.00 80.36 99 ASN D O 1
ATOM 12179 N N . LYS D 1 104 ? -22.616 -16.825 -167.292 1.00 82.33 100 LYS D N 1
ATOM 12180 C CA . LYS D 1 104 ? -23.755 -16.300 -166.504 1.00 84.12 100 LYS D CA 1
ATOM 12181 C C . LYS D 1 104 ? -24.173 -17.189 -165.321 1.00 87.21 100 LYS D C 1
ATOM 12182 O O . LYS D 1 104 ? -24.638 -16.678 -164.301 1.00 87.02 100 LYS D O 1
ATOM 12188 N N . ASP D 1 105 ? -24.013 -18.507 -165.478 1.00 90.68 101 ASP D N 1
ATOM 12189 C CA . ASP D 1 105 ? -24.401 -19.496 -164.457 1.00 93.92 101 ASP D CA 1
ATOM 12190 C C . ASP D 1 105 ? -23.362 -19.768 -163.355 1.00 93.18 101 ASP D C 1
ATOM 12191 O O . ASP D 1 105 ? -23.692 -20.412 -162.359 1.00 95.55 101 ASP D O 1
ATOM 12196 N N . SER D 1 106 ? -22.128 -19.291 -163.521 1.00 90.89 102 SER D N 1
ATOM 12197 C CA . SER D 1 106 ? -21.080 -19.488 -162.511 1.00 89.67 102 SER D CA 1
ATOM 12198 C C . SER D 1 106 ? -21.342 -18.662 -161.249 1.00 88.46 102 SER D C 1
ATOM 12199 O O . SER D 1 106 ? -22.045 -17.652 -161.294 1.00 87.68 102 SER D O 1
ATOM 12202 N N . ASP D 1 107 ? -20.761 -19.104 -160.134 1.00 89.02 103 ASP D N 1
ATOM 12203 C CA . ASP D 1 107 ? -20.943 -18.466 -158.818 1.00 87.92 103 ASP D CA 1
ATOM 12204 C C . ASP D 1 107 ? -20.577 -16.987 -158.814 1.00 84.57 103 ASP D C 1
ATOM 12205 O O . ASP D 1 107 ? -21.280 -16.171 -158.214 1.00 83.27 103 ASP D O 1
ATOM 12210 N N . THR D 1 108 ? -19.489 -16.651 -159.503 1.00 82.71 104 THR D N 1
ATOM 12211 C CA . THR D 1 108 ? -18.926 -15.303 -159.438 1.00 80.92 104 THR D CA 1
ATOM 12212 C C . THR D 1 108 ? -19.768 -14.259 -160.192 1.00 79.08 104 THR D C 1
ATOM 12213 O O . THR D 1 108 ? -19.596 -13.063 -159.967 1.00 77.67 104 THR D O 1
ATOM 12217 N N . VAL D 1 109 ? -20.652 -14.707 -161.086 1.00 78.86 105 VAL D N 1
ATOM 12218 C CA . VAL D 1 109 ? -21.562 -13.821 -161.824 1.00 77.76 105 VAL D CA 1
ATOM 12219 C C . VAL D 1 109 ? -22.987 -13.888 -161.283 1.00 78.60 105 VAL D C 1
ATOM 12220 O O . VAL D 1 109 ? -23.602 -12.863 -161.002 1.00 77.88 105 VAL D O 1
ATOM 12224 N N . LYS D 1 110 ? -23.494 -15.106 -161.152 1.00 80.79 106 LYS D N 1
ATOM 12225 C CA . LYS D 1 110 ? -24.890 -15.381 -160.795 1.00 83.48 106 LYS D CA 1
ATOM 12226 C C . LYS D 1 110 ? -25.449 -14.629 -159.567 1.00 83.20 106 LYS D C 1
ATOM 12227 O O . LYS D 1 110 ? -26.627 -14.270 -159.560 1.00 83.88 106 LYS D O 1
ATOM 12233 N N . VAL D 1 111 ? -24.614 -14.370 -158.555 1.00 81.97 107 VAL D N 1
ATOM 12234 C CA . VAL D 1 111 ? -25.076 -13.770 -157.276 1.00 81.34 107 VAL D CA 1
ATOM 12235 C C . VAL D 1 111 ? -25.614 -12.336 -157.449 1.00 78.82 107 VAL D C 1
ATOM 12236 O O . VAL D 1 111 ? -26.488 -11.908 -156.687 1.00 79.70 107 VAL D O 1
ATOM 12240 N N . TRP D 1 112 ? -25.092 -11.613 -158.445 1.00 75.39 108 TRP D N 1
ATOM 12241 C CA . TRP D 1 112 ? -25.560 -10.248 -158.771 1.00 73.28 108 TRP D CA 1
ATOM 12242 C C . TRP D 1 112 ? -26.452 -10.226 -160.024 1.00 73.97 108 TRP D C 1
ATOM 12243 O O . TRP D 1 112 ? -27.532 -9.624 -159.995 1.00 75.37 108 TRP D O 1
ATOM 12254 N N . ASP D 1 113 ? -26.009 -10.889 -161.098 1.00 73.32 109 ASP D N 1
ATOM 12255 C CA . ASP D 1 113 ? -26.755 -10.952 -162.367 1.00 73.98 109 ASP D CA 1
ATOM 12256 C C . ASP D 1 113 ? -28.201 -11.431 -162.196 1.00 76.62 109 ASP D C 1
ATOM 12257 O O . ASP D 1 113 ? -29.125 -10.768 -162.656 1.00 77.24 109 ASP D O 1
ATOM 12262 N N . ALA D 1 114 ? -28.380 -12.574 -161.537 1.00 78.73 110 ALA D N 1
ATOM 12263 C CA . ALA D 1 114 ? -29.716 -13.133 -161.283 1.00 82.28 110 ALA D CA 1
ATOM 12264 C C . ALA D 1 114 ? -30.594 -12.242 -160.394 1.00 83.89 110 ALA D C 1
ATOM 12265 O O . ALA D 1 114 ? -31.807 -12.187 -160.587 1.00 86.37 110 ALA D O 1
ATOM 12267 N N . ASN D 1 115 ? -29.978 -11.540 -159.441 1.00 83.47 111 ASN D N 1
ATOM 12268 C CA . ASN D 1 115 ? -30.693 -10.627 -158.531 1.00 84.90 111 ASN D CA 1
ATOM 12269 C C . ASN D 1 115 ? -30.753 -9.169 -159.021 1.00 82.53 111 ASN D C 1
ATOM 12270 O O . ASN D 1 115 ? -30.935 -8.256 -158.208 1.00 81.92 111 ASN D O 1
ATOM 12275 N N . TYR D 1 116 ? -30.631 -8.944 -160.332 1.00 80.85 112 TYR D N 1
ATOM 12276 C CA . TYR D 1 116 ? -30.526 -7.580 -160.871 1.00 78.73 112 TYR D CA 1
ATOM 12277 C C . TYR D 1 116 ? -31.663 -6.658 -160.403 1.00 81.55 112 TYR D C 1
ATOM 12278 O O . TYR D 1 116 ? -31.411 -5.513 -160.017 1.00 79.12 112 TYR D O 1
ATOM 12287 N N . GLN D 1 117 ? -32.894 -7.172 -160.423 1.00 86.24 113 GLN D N 1
ATOM 12288 C CA . GLN D 1 117 ? -34.091 -6.380 -160.088 1.00 89.80 113 GLN D CA 1
ATOM 12289 C C . GLN D 1 117 ? -34.151 -5.951 -158.621 1.00 91.67 113 GLN D C 1
ATOM 12290 O O . GLN D 1 117 ? -34.647 -4.860 -158.305 1.00 92.13 113 GLN D O 1
ATOM 12296 N N . LYS D 1 118 ? -33.658 -6.819 -157.740 1.00 92.92 114 LYS D N 1
ATOM 12297 C CA . LYS D 1 118 ? -33.519 -6.507 -156.319 1.00 93.70 114 LYS D CA 1
ATOM 12298 C C . LYS D 1 118 ? -32.508 -5.362 -156.131 1.00 90.12 114 LYS D C 1
ATOM 12299 O O . LYS D 1 118 ? -32.763 -4.418 -155.381 1.00 90.32 114 LYS D O 1
ATOM 12305 N N . LEU D 1 119 ? -31.389 -5.438 -156.854 1.00 86.94 115 LEU D N 1
ATOM 12306 C CA . LEU D 1 119 ? -30.279 -4.480 -156.720 1.00 83.60 115 LEU D CA 1
ATOM 12307 C C . LEU D 1 119 ? -30.523 -3.096 -157.353 1.00 82.54 115 LEU D C 1
ATOM 12308 O O . LEU D 1 119 ? -29.707 -2.194 -157.180 1.00 81.49 115 LEU D O 1
ATOM 12313 N N . ARG D 1 120 ? -31.623 -2.929 -158.085 1.00 84.25 116 ARG D N 1
ATOM 12314 C CA . ARG D 1 120 ? -32.068 -1.603 -158.529 1.00 83.87 116 ARG D CA 1
ATOM 12315 C C . ARG D 1 120 ? -32.672 -0.789 -157.384 1.00 85.64 116 ARG D C 1
ATOM 12316 O O . ARG D 1 120 ? -32.692 0.440 -157.443 1.00 85.20 116 ARG D O 1
ATOM 12324 N N . THR D 1 121 ? -33.194 -1.488 -156.375 1.00 88.34 117 THR D N 1
ATOM 12325 C CA . THR D 1 121 ? -33.787 -0.879 -155.187 1.00 90.70 117 THR D CA 1
ATOM 12326 C C . THR D 1 121 ? -32.843 -0.970 -153.987 1.00 90.20 117 THR D C 1
ATOM 12327 O O . THR D 1 121 ? -32.487 0.052 -153.395 1.00 89.67 117 THR D O 1
ATOM 12331 N N . GLU D 1 122 ? -32.444 -2.198 -153.644 1.00 90.61 118 GLU D N 1
ATOM 12332 C CA . GLU D 1 122 ? -31.744 -2.501 -152.387 1.00 90.81 118 GLU D CA 1
ATOM 12333 C C . GLU D 1 122 ? -30.224 -2.505 -152.542 1.00 86.32 118 GLU D C 1
ATOM 12334 O O . GLU D 1 122 ? -29.701 -2.775 -153.625 1.00 83.40 118 GLU D O 1
ATOM 12340 N N . THR D 1 123 ? -29.527 -2.229 -151.439 1.00 85.76 119 THR D N 1
ATOM 12341 C CA . THR D 1 123 ? -28.065 -2.327 -151.387 1.00 82.92 119 THR D CA 1
ATOM 12342 C C . THR D 1 123 ? -27.657 -3.796 -151.400 1.00 82.37 119 THR D C 1
ATOM 12343 O O . THR D 1 123 ? -28.303 -4.613 -150.742 1.00 85.08 119 THR D O 1
ATOM 12347 N N . PRO D 1 124 ? -26.580 -4.138 -152.131 1.00 78.86 120 PRO D N 1
ATOM 12348 C CA . PRO D 1 124 ? -26.190 -5.540 -152.266 1.00 79.10 120 PRO D CA 1
ATOM 12349 C C . PRO D 1 124 ? -25.617 -6.134 -150.981 1.00 80.45 120 PRO D C 1
ATOM 12350 O O . PRO D 1 124 ? -25.046 -5.393 -150.176 1.00 79.72 120 PRO D O 1
ATOM 12354 N N . PRO D 1 125 ? -25.770 -7.462 -150.784 1.00 82.44 121 PRO D N 1
ATOM 12355 C CA . PRO D 1 125 ? -25.008 -8.119 -149.724 1.00 82.93 121 PRO D CA 1
ATOM 12356 C C . PRO D 1 125 ? -23.530 -8.181 -150.099 1.00 80.36 121 PRO D C 1
ATOM 12357 O O . PRO D 1 125 ? -23.197 -8.294 -151.281 1.00 78.19 121 PRO D O 1
ATOM 12361 N N . ALA D 1 126 ? -22.668 -8.115 -149.087 1.00 80.28 122 ALA D N 1
ATOM 12362 C CA . ALA D 1 126 ? -21.222 -7.994 -149.276 1.00 78.08 122 ALA D CA 1
ATOM 12363 C C . ALA D 1 126 ? -20.623 -9.009 -150.254 1.00 77.01 122 ALA D C 1
ATOM 12364 O O . ALA D 1 126 ? -19.762 -8.653 -151.057 1.00 76.22 122 ALA D O 1
ATOM 12366 N N . GLU D 1 127 ? -21.088 -10.254 -150.202 1.00 78.62 123 GLU D N 1
ATOM 12367 C CA . GLU D 1 127 ? -20.567 -11.312 -151.076 1.00 78.69 123 GLU D CA 1
ATOM 12368 C C . GLU D 1 127 ? -20.820 -11.036 -152.568 1.00 75.56 123 GLU D C 1
ATOM 12369 O O . GLU D 1 127 ? -20.028 -11.455 -153.416 1.00 74.11 123 GLU D O 1
ATOM 12375 N N . ALA D 1 128 ? -21.911 -10.333 -152.874 1.00 74.36 124 ALA D N 1
ATOM 12376 C CA . ALA D 1 128 ? -22.227 -9.923 -154.250 1.00 72.55 124 ALA D CA 1
ATOM 12377 C C . ALA D 1 128 ? -21.192 -8.953 -154.828 1.00 69.25 124 ALA D C 1
ATOM 12378 O O . ALA D 1 128 ? -20.912 -8.979 -156.030 1.00 67.17 124 ALA D O 1
ATOM 12380 N N . LEU D 1 129 ? -20.649 -8.088 -153.975 1.00 68.01 125 LEU D N 1
ATOM 12381 C CA . LEU D 1 129 ? -19.575 -7.189 -154.370 1.00 65.81 125 LEU D CA 1
ATOM 12382 C C . LEU D 1 129 ? -18.302 -7.993 -154.666 1.00 66.03 125 LEU D C 1
ATOM 12383 O O . LEU D 1 129 ? -17.672 -7.785 -155.700 1.00 65.45 125 LEU D O 1
ATOM 12388 N N . LEU D 1 130 ? -17.945 -8.926 -153.782 1.00 67.44 126 LEU D N 1
ATOM 12389 C CA . LEU D 1 130 ? -16.776 -9.800 -154.001 1.00 67.51 126 LEU D CA 1
ATOM 12390 C C . LEU D 1 130 ? -16.879 -10.674 -155.249 1.00 67.31 126 LEU D C 1
ATOM 12391 O O . LEU D 1 130 ? -15.863 -10.961 -155.885 1.00 67.37 126 LEU D O 1
ATOM 12396 N N . ALA D 1 131 ? -18.093 -11.111 -155.578 1.00 67.28 127 ALA D N 1
ATOM 12397 C CA . ALA D 1 131 ? -18.318 -11.928 -156.764 1.00 67.44 127 ALA D CA 1
ATOM 12398 C C . ALA D 1 131 ? -18.021 -11.107 -158.025 1.00 65.91 127 ALA D C 1
ATOM 12399 O O . ALA D 1 131 ? -17.276 -11.550 -158.905 1.00 65.12 127 ALA D O 1
ATOM 12401 N N . TYR D 1 132 ? -18.596 -9.905 -158.084 1.00 65.25 128 TYR D N 1
ATOM 12402 C CA . TYR D 1 132 ? -18.408 -8.977 -159.203 1.00 63.67 128 TYR D CA 1
ATOM 12403 C C . TYR D 1 132 ? -16.938 -8.688 -159.485 1.00 62.20 128 TYR D C 1
ATOM 12404 O O . TYR D 1 132 ? -16.504 -8.765 -160.630 1.00 62.11 128 TYR D O 1
ATOM 12413 N N . GLN D 1 133 ? -16.187 -8.351 -158.441 1.00 61.76 129 GLN D N 1
ATOM 12414 C CA . GLN D 1 133 ? -14.773 -7.999 -158.589 1.00 60.97 129 GLN D CA 1
ATOM 12415 C C . GLN D 1 133 ? -13.944 -9.195 -159.090 1.00 62.80 129 GLN D C 1
ATOM 12416 O O . GLN D 1 133 ? -13.030 -9.015 -159.885 1.00 62.39 129 GLN D O 1
ATOM 12422 N N . LYS D 1 134 ? -14.264 -10.404 -158.632 1.00 66.19 130 LYS D N 1
ATOM 12423 C CA . LYS D 1 134 ? -13.676 -11.635 -159.201 1.00 68.90 130 LYS D CA 1
ATOM 12424 C C . LYS D 1 134 ? -14.067 -11.831 -160.672 1.00 68.72 130 LYS D C 1
ATOM 12425 O O . LYS D 1 134 ? -13.207 -12.092 -161.518 1.00 69.87 130 LYS D O 1
ATOM 12431 N N . ALA D 1 135 ? -15.360 -11.705 -160.963 1.00 67.40 131 ALA D N 1
ATOM 12432 C CA . ALA D 1 135 ? -15.870 -11.857 -162.329 1.00 66.98 131 ALA D CA 1
ATOM 12433 C C . ALA D 1 135 ? -15.226 -10.877 -163.323 1.00 64.57 131 ALA D C 1
ATOM 12434 O O . ALA D 1 135 ? -14.974 -11.245 -164.477 1.00 65.66 131 ALA D O 1
ATOM 12436 N N . ALA D 1 136 ? -14.967 -9.645 -162.873 1.00 61.19 132 ALA D N 1
ATOM 12437 C CA . ALA D 1 136 ? -14.298 -8.622 -163.694 1.00 58.38 132 ALA D CA 1
ATOM 12438 C C . ALA D 1 136 ? -12.878 -9.034 -164.065 1.00 57.65 132 ALA D C 1
ATOM 12439 O O . ALA D 1 136 ? -12.476 -8.909 -165.219 1.00 56.05 132 ALA D O 1
ATOM 12441 N N . LEU D 1 137 ? -12.143 -9.548 -163.078 1.00 57.94 133 LEU D N 1
ATOM 12442 C CA . LEU D 1 137 ? -10.763 -10.005 -163.261 1.00 57.88 133 LEU D CA 1
ATOM 12443 C C . LEU D 1 137 ? -10.700 -11.281 -164.104 1.00 59.43 133 LEU D C 1
ATOM 12444 O O . LEU D 1 137 ? -9.773 -11.454 -164.900 1.00 59.72 133 LEU D O 1
ATOM 12449 N N . ASN D 1 138 ? -11.687 -12.165 -163.929 1.00 60.61 134 ASN D N 1
ATOM 12450 C CA . ASN D 1 138 ? -11.806 -13.378 -164.748 1.00 62.21 134 ASN D CA 1
ATOM 12451 C C . ASN D 1 138 ? -12.154 -13.053 -166.181 1.00 62.62 134 ASN D C 1
ATOM 12452 O O . ASN D 1 138 ? -11.647 -13.701 -167.096 1.00 64.83 134 ASN D O 1
ATOM 12457 N N . TRP D 1 139 ? -13.044 -12.074 -166.365 1.00 61.45 135 TRP D N 1
ATOM 12458 C CA . TRP D 1 139 ? -13.386 -11.554 -167.693 1.00 60.94 135 TRP D CA 1
ATOM 12459 C C . TRP D 1 139 ? -12.134 -11.029 -168.395 1.00 61.06 135 TRP D C 1
ATOM 12460 O O . TRP D 1 139 ? -11.863 -11.404 -169.532 1.00 61.60 135 TRP D O 1
ATOM 12471 N N . ARG D 1 140 ? -11.368 -10.186 -167.704 1.00 61.08 136 ARG D N 1
ATOM 12472 C CA . ARG D 1 140 ? -10.138 -9.611 -168.274 1.00 62.24 136 ARG D CA 1
ATOM 12473 C C . ARG D 1 140 ? -9.123 -10.694 -168.623 1.00 65.14 136 ARG D C 1
ATOM 12474 O O . ARG D 1 140 ? -8.470 -10.631 -169.668 1.00 66.49 136 ARG D O 1
ATOM 12482 N N . LYS D 1 141 ? -9.006 -11.688 -167.746 1.00 66.62 137 LYS D N 1
ATOM 12483 C CA . LYS D 1 141 ? -8.131 -12.828 -167.981 1.00 68.82 137 LYS D CA 1
ATOM 12484 C C . LYS D 1 141 ? -8.556 -13.597 -169.238 1.00 69.85 137 LYS D C 1
ATOM 12485 O O . LYS D 1 141 ? -7.744 -13.792 -170.143 1.00 71.58 137 LYS D O 1
ATOM 12491 N N . ASP D 1 142 ? -9.831 -13.985 -169.302 1.00 68.96 138 ASP D N 1
ATOM 12492 C CA . ASP D 1 142 ? -10.343 -14.882 -170.365 1.00 70.33 138 ASP D CA 1
ATOM 12493 C C . ASP D 1 142 ? -10.470 -14.242 -171.758 1.00 68.74 138 ASP D C 1
ATOM 12494 O O . ASP D 1 142 ? -10.350 -14.917 -172.781 1.00 69.23 138 ASP D O 1
ATOM 12499 N N . VAL D 1 143 ? -10.718 -12.942 -171.782 1.00 66.97 139 VAL D N 1
ATOM 12500 C CA . VAL D 1 143 ? -10.840 -12.177 -173.026 1.00 66.65 139 VAL D CA 1
ATOM 12501 C C . VAL D 1 143 ? -9.466 -11.725 -173.561 1.00 66.43 139 VAL D C 1
ATOM 12502 O O . VAL D 1 143 ? -9.332 -11.388 -174.742 1.00 66.83 139 VAL D O 1
ATOM 12506 N N . GLY D 1 144 ? -8.446 -11.747 -172.703 1.00 65.84 140 GLY D N 1
ATOM 12507 C CA . GLY D 1 144 ? -7.115 -11.279 -173.067 1.00 66.42 140 GLY D CA 1
ATOM 12508 C C . GLY D 1 144 ? -7.113 -9.782 -173.275 1.00 65.24 140 GLY D C 1
ATOM 12509 O O . GLY D 1 144 ? -6.496 -9.284 -174.216 1.00 65.60 140 GLY D O 1
ATOM 12510 N N . PHE D 1 145 ? -7.808 -9.078 -172.378 1.00 64.05 141 PHE D N 1
ATOM 12511 C CA . PHE D 1 145 ? -8.021 -7.631 -172.469 1.00 62.86 141 PHE D CA 1
ATOM 12512 C C . PHE D 1 145 ? -6.734 -6.830 -172.254 1.00 62.24 141 PHE D C 1
ATOM 12513 O O . PHE D 1 145 ? -6.565 -5.761 -172.851 1.00 62.08 141 PHE D O 1
ATOM 12521 N N . SER D 1 146 ? -5.836 -7.335 -171.409 1.00 62.01 142 SER D N 1
ATOM 12522 C CA . SER D 1 146 ? -4.572 -6.655 -171.161 1.00 62.59 142 SER D CA 1
ATOM 12523 C C . SER D 1 146 ? -3.662 -6.746 -172.380 1.00 65.17 142 SER D C 1
ATOM 12524 O O . SER D 1 146 ? -3.355 -7.848 -172.839 1.00 67.81 142 SER D O 1
ATOM 12527 N N . ILE D 1 147 ? -3.289 -5.583 -172.918 1.00 64.96 143 ILE D N 1
ATOM 12528 C CA . ILE D 1 147 ? -2.251 -5.455 -173.952 1.00 67.19 143 ILE D CA 1
ATOM 12529 C C . ILE D 1 147 ? -1.186 -4.400 -173.592 1.00 68.69 143 ILE D C 1
ATOM 12530 O O . ILE D 1 147 ? -0.330 -4.066 -174.423 1.00 70.48 143 ILE D O 1
ATOM 12535 N N . GLY D 1 148 ? -1.222 -3.892 -172.359 1.00 68.09 144 GLY D N 1
ATOM 12536 C CA . GLY D 1 148 ? -0.333 -2.814 -171.943 1.00 69.51 144 GLY D CA 1
ATOM 12537 C C . GLY D 1 148 ? -0.694 -2.237 -170.587 1.00 68.90 144 GLY D C 1
ATOM 12538 O O . GLY D 1 148 ? -1.640 -2.688 -169.940 1.00 68.21 144 GLY D O 1
ATOM 12539 N N . GLU D 1 149 ? 0.065 -1.228 -170.171 1.00 70.68 145 GLU D N 1
ATOM 12540 C CA . GLU D 1 149 ? -0.143 -0.542 -168.890 1.00 70.50 145 GLU D CA 1
ATOM 12541 C C . GLU D 1 149 ? -1.603 -0.083 -168.728 1.00 67.82 145 GLU D C 1
ATOM 12542 O O . GLU D 1 149 ? -2.223 -0.327 -167.686 1.00 65.71 145 GLU D O 1
ATOM 12548 N N . TYR D 1 150 ? -2.157 0.531 -169.779 1.00 66.76 146 TYR D N 1
ATOM 12549 C CA . TYR D 1 150 ? -3.466 1.198 -169.702 1.00 63.52 146 TYR D CA 1
ATOM 12550 C C . TYR D 1 150 ? -4.679 0.261 -169.790 1.00 62.05 146 TYR D C 1
ATOM 12551 O O . TYR D 1 150 ? -5.813 0.732 -169.648 1.00 61.44 146 TYR D O 1
ATOM 12560 N N . THR D 1 151 ? -4.465 -1.039 -170.017 1.00 61.39 147 THR D N 1
ATOM 12561 C CA . THR D 1 151 ? -5.566 -2.006 -170.068 1.00 60.42 147 THR D CA 1
ATOM 12562 C C . THR D 1 151 ? -5.387 -3.152 -169.068 1.00 60.99 147 THR D C 1
ATOM 12563 O O . THR D 1 151 ? -5.955 -4.229 -169.253 1.00 61.46 147 THR D O 1
ATOM 12567 N N . SER D 1 152 ? -4.653 -2.904 -167.981 1.00 61.44 148 SER D N 1
ATOM 12568 C CA . SER D 1 152 ? -4.228 -3.968 -167.057 1.00 62.56 148 SER D CA 1
ATOM 12569 C C . SER D 1 152 ? -4.843 -3.846 -165.661 1.00 61.17 148 SER D C 1
ATOM 12570 O O . SER D 1 152 ? -5.553 -2.890 -165.363 1.00 59.86 148 SER D O 1
ATOM 12573 N N . ILE D 1 153 ? -4.578 -4.849 -164.824 1.00 62.72 149 ILE D N 1
ATOM 12574 C CA . ILE D 1 153 ? -4.955 -4.830 -163.411 1.00 62.39 149 ILE D CA 1
ATOM 12575 C C . ILE D 1 153 ? -3.880 -4.044 -162.668 1.00 62.81 149 ILE D C 1
ATOM 12576 O O . ILE D 1 153 ? -2.723 -4.460 -162.650 1.00 64.08 149 ILE D O 1
ATOM 12581 N N . LEU D 1 154 ? -4.247 -2.915 -162.067 1.00 62.75 150 LEU D N 1
ATOM 12582 C CA . LEU D 1 154 ? -3.309 -2.169 -161.226 1.00 63.84 150 LEU D CA 1
ATOM 12583 C C . LEU D 1 154 ? -3.139 -2.889 -159.892 1.00 65.50 150 LEU D C 1
ATOM 12584 O O . LEU D 1 154 ? -4.138 -3.276 -159.268 1.00 65.77 150 LEU D O 1
ATOM 12589 N N A LYS D 1 155 ? -1.872 -3.178 -159.579 0.50 67.79 151 LYS D N 1
ATOM 12590 N N B LYS D 1 155 ? -1.906 -2.987 -159.395 0.50 66.71 151 LYS D N 1
ATOM 12591 C CA A LYS D 1 155 ? -1.419 -3.721 -158.306 0.50 69.62 151 LYS D CA 1
ATOM 12592 C CA B LYS D 1 155 ? -1.642 -3.648 -158.105 0.50 67.79 151 LYS D CA 1
ATOM 12593 C C A LYS D 1 155 ? -0.251 -2.837 -157.883 0.50 70.60 151 LYS D C 1
ATOM 12594 C C B LYS D 1 155 ? -0.817 -2.792 -157.139 0.50 68.05 151 LYS D C 1
ATOM 12595 O O A LYS D 1 155 ? 0.912 -3.194 -158.086 0.50 73.20 151 LYS D O 1
ATOM 12596 O O B LYS D 1 155 ? -0.669 -3.131 -155.964 0.50 68.55 151 LYS D O 1
ATOM 12607 N N A LYS D 1 156 ? -0.553 -1.683 -157.309 0.50 69.20 152 LYS D N 1
ATOM 12608 N N B LYS D 1 156 ? -0.308 -1.668 -157.626 0.50 67.93 152 LYS D N 1
ATOM 12609 C CA A LYS D 1 156 ? 0.479 -0.715 -156.985 0.50 69.64 152 LYS D CA 1
ATOM 12610 C CA B LYS D 1 156 ? 0.688 -0.905 -156.882 0.50 68.90 152 LYS D CA 1
ATOM 12611 C C A LYS D 1 156 ? 0.026 0.013 -155.742 0.50 68.03 152 LYS D C 1
ATOM 12612 C C B LYS D 1 156 ? 0.103 0.075 -155.858 0.50 67.43 152 LYS D C 1
ATOM 12613 O O A LYS D 1 156 ? -1.174 0.088 -155.492 0.50 67.90 152 LYS D O 1
ATOM 12614 O O B LYS D 1 156 ? -1.076 0.418 -155.909 0.50 67.09 152 LYS D O 1
ATOM 12625 N N . ALA D 1 157 ? 0.962 0.521 -154.945 1.00 67.38 153 ALA D N 1
ATOM 12626 C CA . ALA D 1 157 ? 0.576 1.294 -153.764 1.00 65.82 153 ALA D CA 1
ATOM 12627 C C . ALA D 1 157 ? 0.210 2.726 -154.115 1.00 63.39 153 ALA D C 1
ATOM 12628 O O . ALA D 1 157 ? 0.730 3.293 -155.075 1.00 63.48 153 ALA D O 1
ATOM 12630 N N . VAL D 1 158 ? -0.689 3.301 -153.321 1.00 61.49 154 VAL D N 1
ATOM 12631 C CA . VAL D 1 158 ? -0.989 4.726 -153.394 1.00 60.43 154 VAL D CA 1
ATOM 12632 C C . VAL D 1 158 ? 0.255 5.482 -152.947 1.00 61.17 154 VAL D C 1
ATOM 12633 O O . VAL D 1 158 ? 0.868 5.141 -151.941 1.00 62.74 154 VAL D O 1
ATOM 12637 N N . ALA D 1 159 ? 0.619 6.504 -153.707 1.00 61.40 155 ALA D N 1
ATOM 12638 C CA . ALA D 1 159 ? 1.823 7.273 -153.444 1.00 62.78 155 ALA D CA 1
ATOM 12639 C C . ALA D 1 159 ? 1.669 8.126 -152.185 1.00 63.61 155 ALA D C 1
ATOM 12640 O O . ALA D 1 159 ? 0.555 8.448 -151.770 1.00 62.25 155 ALA D O 1
ATOM 12642 N N . ALA D 1 160 ? 2.801 8.478 -151.579 1.00 65.93 156 ALA D N 1
ATOM 12643 C CA . ALA D 1 160 ? 2.815 9.329 -150.387 1.00 66.68 156 ALA D CA 1
ATOM 12644 C C . ALA D 1 160 ? 2.363 10.750 -150.698 1.00 66.21 156 ALA D C 1
ATOM 12645 O O . ALA D 1 160 ? 1.711 11.383 -149.868 1.00 65.75 156 ALA D O 1
ATOM 12647 N N . GLU D 1 161 ? 2.719 11.242 -151.887 1.00 66.13 157 GLU D N 1
ATOM 12648 C CA . GLU D 1 161 ? 2.460 12.627 -152.281 1.00 66.87 157 GLU D CA 1
ATOM 12649 C C . GLU D 1 161 ? 1.876 12.713 -153.696 1.00 64.57 157 GLU D C 1
ATOM 12650 O O . GLU D 1 161 ? 2.078 11.817 -154.519 1.00 63.63 157 GLU D O 1
ATOM 12656 N N . TYR D 1 162 ? 1.136 13.788 -153.952 1.00 63.42 158 TYR D N 1
ATOM 12657 C CA . TYR D 1 162 ? 0.535 14.052 -155.259 1.00 62.56 158 TYR D CA 1
ATOM 12658 C C . TYR D 1 162 ? 0.790 15.512 -155.632 1.00 63.63 158 TYR D C 1
ATOM 12659 O O . TYR D 1 162 ? 0.225 16.424 -155.030 1.00 62.90 158 TYR D O 1
ATOM 12668 N N . LYS D 1 163 ? 1.654 15.714 -156.624 1.00 65.78 159 LYS D N 1
ATOM 12669 C CA . LYS D 1 163 ? 2.166 17.036 -156.977 1.00 67.87 159 LYS D CA 1
ATOM 12670 C C . LYS D 1 163 ? 1.202 17.707 -157.956 1.00 66.11 159 LYS D C 1
ATOM 12671 O O . LYS D 1 163 ? 0.850 17.122 -158.981 1.00 65.14 159 LYS D O 1
ATOM 12677 N N . VAL D 1 164 ? 0.779 18.929 -157.620 1.00 66.02 160 VAL D N 1
ATOM 12678 C CA . VAL D 1 164 ? -0.094 19.748 -158.472 1.00 64.92 160 VAL D CA 1
ATOM 12679 C C . VAL D 1 164 ? 0.458 21.175 -158.593 1.00 66.12 160 VAL D C 1
ATOM 12680 O O . VAL D 1 164 ? 1.242 21.593 -157.752 1.00 68.26 160 VAL D O 1
ATOM 12684 N N . PRO D 1 165 ? 0.040 21.931 -159.626 1.00 65.22 161 PRO D N 1
ATOM 12685 C CA . PRO D 1 165 ? 0.511 23.306 -159.758 1.00 67.23 161 PRO D CA 1
ATOM 12686 C C . PRO D 1 165 ? -0.012 24.240 -158.666 1.00 67.54 161 PRO D C 1
ATOM 12687 O O . PRO D 1 165 ? -1.048 23.960 -158.050 1.00 66.62 161 PRO D O 1
ATOM 12691 N N . GLY D 1 166 ? 0.719 25.331 -158.440 1.00 67.96 162 GLY D N 1
ATOM 12692 C CA . GLY D 1 166 ? 0.319 26.375 -157.508 1.00 68.18 162 GLY D CA 1
ATOM 12693 C C . GLY D 1 166 ? -1.016 27.034 -157.802 1.00 66.61 162 GLY D C 1
ATOM 12694 O O . GLY D 1 166 ? -1.752 27.354 -156.869 1.00 67.06 162 GLY D O 1
ATOM 12695 N N . THR D 1 167 ? -1.358 27.214 -159.081 1.00 64.80 163 THR D N 1
ATOM 12696 C CA . THR D 1 167 ? -2.592 27.947 -159.430 1.00 63.83 163 THR D CA 1
ATOM 12697 C C . THR D 1 167 ? -3.867 27.147 -159.088 1.00 61.71 163 THR D C 1
ATOM 12698 O O . THR D 1 167 ? -4.957 27.718 -159.084 1.00 61.49 163 THR D O 1
ATOM 12702 N N . VAL D 1 168 ? -3.732 25.842 -158.828 1.00 60.53 164 VAL D N 1
ATOM 12703 C CA . VAL D 1 168 ? -4.870 24.985 -158.446 1.00 58.52 164 VAL D CA 1
ATOM 12704 C C . VAL D 1 168 ? -4.714 24.272 -157.087 1.00 59.11 164 VAL D C 1
ATOM 12705 O O . VAL D 1 168 ? -5.590 23.495 -156.704 1.00 58.27 164 VAL D O 1
ATOM 12709 N N . ILE D 1 169 ? -3.632 24.537 -156.352 1.00 60.88 165 ILE D N 1
ATOM 12710 C CA . ILE D 1 169 ? -3.349 23.790 -155.118 1.00 61.19 165 ILE D CA 1
ATOM 12711 C C . ILE D 1 169 ? -4.415 24.010 -154.034 1.00 61.22 165 ILE D C 1
ATOM 12712 O O . ILE D 1 169 ? -4.884 23.046 -153.428 1.00 59.59 165 ILE D O 1
ATOM 12717 N N . ASN D 1 170 ? -4.824 25.260 -153.824 1.00 63.41 166 ASN D N 1
ATOM 12718 C CA . ASN D 1 170 ? -5.869 25.572 -152.839 1.00 65.11 166 ASN D CA 1
ATOM 12719 C C . ASN D 1 170 ? -7.133 24.791 -153.114 1.00 63.68 166 ASN D C 1
ATOM 12720 O O . ASN D 1 170 ? -7.699 24.179 -152.216 1.00 63.87 166 ASN D O 1
ATOM 12725 N N . ASN D 1 171 ? -7.558 24.816 -154.369 1.00 63.42 167 ASN D N 1
ATOM 12726 C CA . ASN D 1 171 ? -8.782 24.148 -154.772 1.00 62.44 167 ASN D CA 1
ATOM 12727 C C . ASN D 1 171 ? -8.721 22.614 -154.678 1.00 59.75 167 ASN D C 1
ATOM 12728 O O . ASN D 1 171 ? -9.721 21.988 -154.352 1.00 58.97 167 ASN D O 1
ATOM 12733 N N . ILE D 1 172 ? -7.560 22.018 -154.952 1.00 58.41 168 ILE D N 1
ATOM 12734 C CA . ILE D 1 172 ? -7.382 20.565 -154.809 1.00 56.31 168 ILE D CA 1
ATOM 12735 C C . ILE D 1 172 ? -7.418 20.152 -153.330 1.00 57.23 168 ILE D C 1
ATOM 12736 O O . ILE D 1 172 ? -7.925 19.081 -152.998 1.00 56.56 168 ILE D O 1
ATOM 12741 N N . LYS D 1 173 ? -6.883 20.998 -152.451 1.00 58.94 169 LYS D N 1
ATOM 12742 C CA . LYS D 1 173 ? -6.965 20.768 -151.004 1.00 60.02 169 LYS D CA 1
ATOM 12743 C C . LYS D 1 173 ? -8.395 20.875 -150.481 1.00 60.25 169 LYS D C 1
ATOM 12744 O O . LYS D 1 173 ? -8.790 20.114 -149.596 1.00 60.43 169 LYS D O 1
ATOM 12750 N N . GLU D 1 174 ? -9.156 21.817 -151.033 1.00 60.96 170 GLU D N 1
ATOM 12751 C CA . GLU D 1 174 ? -10.585 21.965 -150.737 1.00 62.09 170 GLU D CA 1
ATOM 12752 C C . GLU D 1 174 ? -11.363 20.721 -151.157 1.00 60.13 170 GLU D C 1
ATOM 12753 O O . GLU D 1 174 ? -12.261 20.276 -150.443 1.00 60.86 170 GLU D O 1
ATOM 12759 N N . MET D 1 175 ? -11.014 20.172 -152.316 1.00 57.88 171 MET D N 1
ATOM 12760 C CA . MET D 1 175 ? -11.588 18.912 -152.781 1.00 57.26 171 MET D CA 1
ATOM 12761 C C . MET D 1 175 ? -11.219 17.736 -151.872 1.00 57.91 171 MET D C 1
ATOM 12762 O O . MET D 1 175 ? -12.095 16.997 -151.405 1.00 58.15 171 MET D O 1
ATOM 12767 N N . LEU D 1 176 ? -9.922 17.560 -151.639 1.00 57.91 172 LEU D N 1
ATOM 12768 C CA . LEU D 1 176 ? -9.461 16.481 -150.781 1.00 58.42 172 LEU D CA 1
ATOM 12769 C C . LEU D 1 176 ? -10.077 16.610 -149.394 1.00 59.17 172 LEU D C 1
ATOM 12770 O O . LEU D 1 176 ? -10.447 15.612 -148.809 1.00 58.80 172 LEU D O 1
ATOM 12775 N N . SER D 1 177 ? -10.215 17.837 -148.895 1.00 60.76 173 SER D N 1
ATOM 12776 C CA . SER D 1 177 ? -10.859 18.081 -147.600 1.00 63.11 173 SER D CA 1
ATOM 12777 C C . SER D 1 177 ? -12.312 17.588 -147.562 1.00 63.18 173 SER D C 1
ATOM 12778 O O . SER D 1 177 ? -12.723 16.961 -146.583 1.00 63.28 173 SER D O 1
ATOM 12781 N N . ASP D 1 178 ? -13.077 17.869 -148.618 1.00 62.31 174 ASP D N 1
ATOM 12782 C CA . ASP D 1 178 ? -14.457 17.368 -148.722 1.00 62.80 174 ASP D CA 1
ATOM 12783 C C . ASP D 1 178 ? -14.495 15.844 -148.815 1.00 62.33 174 ASP D C 1
ATOM 12784 O O . ASP D 1 178 ? -15.383 15.216 -148.238 1.00 64.45 174 ASP D O 1
ATOM 12789 N N . MET D 1 179 ? -13.539 15.260 -149.538 1.00 60.72 175 MET D N 1
ATOM 12790 C CA . MET D 1 179 ? -13.416 13.801 -149.636 1.00 60.43 175 MET D CA 1
ATOM 12791 C C . MET D 1 179 ? -13.072 13.138 -148.289 1.00 62.25 175 MET D C 1
ATOM 12792 O O . MET D 1 179 ? -13.636 12.087 -147.967 1.00 62.56 175 MET D O 1
ATOM 12797 N N . ILE D 1 180 ? -12.166 13.752 -147.513 1.00 63.33 176 ILE D N 1
ATOM 12798 C CA . ILE D 1 180 ? -11.852 13.293 -146.148 1.00 65.05 176 ILE D CA 1
ATOM 12799 C C . ILE D 1 180 ? -13.154 13.255 -145.355 1.00 67.14 176 ILE D C 1
ATOM 12800 O O . ILE D 1 180 ? -13.426 12.277 -144.674 1.00 68.04 176 ILE D O 1
ATOM 12805 N N . ARG D 1 181 ? -13.948 14.322 -145.463 1.00 69.21 177 ARG D N 1
ATOM 12806 C CA . ARG D 1 181 ? -15.197 14.457 -144.705 1.00 72.36 177 ARG D CA 1
ATOM 12807 C C . ARG D 1 181 ? -16.276 13.463 -145.142 1.00 71.55 177 ARG D C 1
ATOM 12808 O O . ARG D 1 181 ? -17.012 12.951 -144.302 1.00 72.29 177 ARG D O 1
ATOM 12816 N N . ARG D 1 182 ? -16.363 13.191 -146.444 1.00 70.25 178 ARG D N 1
ATOM 12817 C CA . ARG D 1 182 ? -17.295 12.176 -146.971 1.00 69.89 178 ARG D CA 1
ATOM 12818 C C . ARG D 1 182 ? -16.945 10.766 -146.507 1.00 69.73 178 ARG D C 1
ATOM 12819 O O . ARG D 1 182 ? -17.842 9.994 -146.166 1.00 70.20 178 ARG D O 1
ATOM 12827 N N . ARG D 1 183 ? -15.650 10.443 -146.488 1.00 68.92 179 ARG D N 1
ATOM 12828 C CA . ARG D 1 183 ? -15.181 9.161 -145.949 1.00 69.63 179 ARG D CA 1
ATOM 12829 C C . ARG D 1 183 ? -15.547 8.987 -144.467 1.00 71.53 179 ARG D C 1
ATOM 12830 O O . ARG D 1 183 ? -15.933 7.895 -144.047 1.00 73.03 179 ARG D O 1
ATOM 12838 N N . ASN D 1 184 ? -15.423 10.059 -143.688 1.00 71.77 180 ASN D N 1
ATOM 12839 C CA . ASN D 1 184 ? -15.748 10.021 -142.261 1.00 74.42 180 ASN D CA 1
ATOM 12840 C C . ASN D 1 184 ? -17.235 9.764 -141.989 1.00 78.00 180 ASN D C 1
ATOM 12841 O O . ASN D 1 184 ? -17.574 9.136 -140.986 1.00 80.70 180 ASN D O 1
ATOM 12846 N N . ARG D 1 185 ? -18.115 10.240 -142.872 1.00 79.32 181 ARG D N 1
ATOM 12847 C CA . ARG D 1 185 ? -19.558 10.001 -142.721 1.00 82.41 181 ARG D CA 1
ATOM 12848 C C . ARG D 1 185 ? -19.940 8.559 -143.059 1.00 83.04 181 ARG D C 1
ATOM 12849 O O . ARG D 1 185 ? -20.834 7.989 -142.427 1.00 86.65 181 ARG D O 1
ATOM 12857 N N . ILE D 1 186 ? -19.267 7.984 -144.056 1.00 81.06 182 ILE D N 1
ATOM 12858 C CA . ILE D 1 186 ? -19.414 6.560 -144.396 1.00 81.33 182 ILE D CA 1
ATOM 12859 C C . ILE D 1 186 ? -19.028 5.664 -143.199 1.00 84.23 182 ILE D C 1
ATOM 12860 O O . ILE D 1 186 ? -19.753 4.721 -142.875 1.00 85.03 182 ILE D O 1
ATOM 12865 N N . ILE D 1 187 ? -17.915 5.974 -142.536 1.00 86.25 183 ILE D N 1
ATOM 12866 C CA . ILE D 1 187 ? -17.492 5.230 -141.336 1.00 90.19 183 ILE D CA 1
ATOM 12867 C C . ILE D 1 187 ? -18.426 5.470 -140.126 1.00 94.61 183 ILE D C 1
ATOM 12868 O O . ILE D 1 187 ? -18.658 4.542 -139.352 1.00 96.75 183 ILE D O 1
ATOM 12873 N N A ASN D 1 188 ? -18.965 6.692 -140.034 0.50 96.20 184 ASN D N 1
ATOM 12874 N N B ASN D 1 188 ? -18.884 6.710 -139.939 0.50 96.22 184 ASN D N 1
ATOM 12875 C CA A ASN D 1 188 ? -19.949 7.183 -139.030 0.50 100.09 184 ASN D CA 1
ATOM 12876 C CA B ASN D 1 188 ? -19.747 7.080 -138.807 0.50 100.19 184 ASN D CA 1
ATOM 12877 C C A ASN D 1 188 ? -19.286 8.023 -137.950 0.50 102.73 184 ASN D C 1
ATOM 12878 C C B ASN D 1 188 ? -21.214 7.209 -139.223 0.50 102.42 184 ASN D C 1
ATOM 12879 O O A ASN D 1 188 ? -18.215 7.680 -137.449 0.50 102.99 184 ASN D O 1
ATOM 12880 O O B ASN D 1 188 ? -21.823 6.247 -139.697 0.50 102.47 184 ASN D O 1
ATOM 12889 N N A GLY D 1 189 ? -19.930 9.138 -137.612 0.50 105.88 185 GLY D N 1
ATOM 12890 N N B GLY D 1 189 ? -21.780 8.398 -139.031 0.50 104.90 185 GLY D N 1
ATOM 12891 C CA A GLY D 1 189 ? -21.180 9.540 -138.275 0.50 106.73 185 GLY D CA 1
ATOM 12892 C CA B GLY D 1 189 ? -21.059 9.499 -138.389 0.50 106.37 185 GLY D CA 1
ATOM 12893 C C A GLY D 1 189 ? -21.144 10.813 -139.121 0.50 105.32 185 GLY D C 1
ATOM 12894 C C B GLY D 1 189 ? -21.142 10.818 -139.140 0.50 105.28 185 GLY D C 1
ATOM 12895 O O A GLY D 1 189 ? -21.862 10.911 -140.123 0.50 102.77 185 GLY D O 1
ATOM 12896 O O B GLY D 1 189 ? -21.938 10.960 -140.075 0.50 103.01 185 GLY D O 1
ATOM 12897 N N . GLY D 1 190 ? -20.319 11.782 -138.715 1.00 106.01 186 GLY D N 1
ATOM 12898 C CA . GLY D 1 190 ? -20.236 13.104 -139.364 1.00 105.13 186 GLY D CA 1
ATOM 12899 C C . GLY D 1 190 ? -18.847 13.714 -139.268 1.00 103.71 186 GLY D C 1
ATOM 12900 O O . GLY D 1 190 ? -18.137 13.829 -140.272 1.00 99.99 186 GLY D O 1
ATOM 12901 N N . VAL D 1 200 ? -9.787 0.679 -124.441 1.00 142.86 196 VAL D N 1
ATOM 12902 C CA . VAL D 1 200 ? -9.024 -0.555 -124.260 1.00 143.86 196 VAL D CA 1
ATOM 12903 C C . VAL D 1 200 ? -8.136 -0.853 -125.475 1.00 145.38 196 VAL D C 1
ATOM 12904 O O . VAL D 1 200 ? -6.950 -1.158 -125.313 1.00 146.22 196 VAL D O 1
ATOM 12908 N N . GLY D 1 201 ? -8.706 -0.743 -126.676 1.00 145.43 197 GLY D N 1
ATOM 12909 C CA . GLY D 1 201 ? -8.036 -1.140 -127.915 1.00 144.75 197 GLY D CA 1
ATOM 12910 C C . GLY D 1 201 ? -7.509 0.021 -128.734 1.00 143.95 197 GLY D C 1
ATOM 12911 O O . GLY D 1 201 ? -8.083 0.370 -129.767 1.00 143.08 197 GLY D O 1
ATOM 12912 N N . ARG D 1 202 ? -6.430 0.630 -128.246 1.00 143.51 198 ARG D N 1
ATOM 12913 C CA . ARG D 1 202 ? -5.626 1.587 -129.022 1.00 145.48 198 ARG D CA 1
ATOM 12914 C C . ARG D 1 202 ? -4.184 1.091 -129.173 1.00 146.38 198 ARG D C 1
ATOM 12915 O O . ARG D 1 202 ? -3.618 1.159 -130.266 1.00 144.95 198 ARG D O 1
ATOM 12923 N N . GLU D 1 203 ? -3.595 0.606 -128.079 1.00 148.25 199 GLU D N 1
ATOM 12924 C CA . GLU D 1 203 ? -2.371 -0.209 -128.145 1.00 147.77 199 GLU D CA 1
ATOM 12925 C C . GLU D 1 203 ? -2.605 -1.531 -128.893 1.00 144.37 199 GLU D C 1
ATOM 12926 O O . GLU D 1 203 ? -1.688 -2.036 -129.544 1.00 147.51 199 GLU D O 1
ATOM 12932 N N . HIS D 1 204 ? -3.817 -2.084 -128.791 1.00 138.61 200 HIS D N 1
ATOM 12933 C CA . HIS D 1 204 ? -4.178 -3.312 -129.514 1.00 133.91 200 HIS D CA 1
ATOM 12934 C C . HIS D 1 204 ? -4.152 -3.093 -131.026 1.00 130.34 200 HIS D C 1
ATOM 12935 O O . HIS D 1 204 ? -3.590 -3.910 -131.756 1.00 131.98 200 HIS D O 1
ATOM 12942 N N . LEU D 1 205 ? -4.755 -1.994 -131.483 1.00 125.56 201 LEU D N 1
ATOM 12943 C CA . LEU D 1 205 ? -4.717 -1.615 -132.907 1.00 122.58 201 LEU D CA 1
ATOM 12944 C C . LEU D 1 205 ? -3.288 -1.407 -133.413 1.00 119.64 201 LEU D C 1
ATOM 12945 O O . LEU D 1 205 ? -2.950 -1.859 -134.506 1.00 118.70 201 LEU D O 1
ATOM 12950 N N . ASP D 1 206 ? -2.465 -0.727 -132.613 1.00 116.83 202 ASP D N 1
ATOM 12951 C CA . ASP D 1 206 ? -1.049 -0.505 -132.944 1.00 115.40 202 ASP D CA 1
ATOM 12952 C C . ASP D 1 206 ? -0.280 -1.822 -133.079 1.00 111.03 202 ASP D C 1
ATOM 12953 O O . ASP D 1 206 ? 0.585 -1.952 -133.946 1.00 110.06 202 ASP D O 1
ATOM 12958 N N . TRP D 1 207 ? -0.606 -2.787 -132.220 1.00 106.49 203 TRP D N 1
ATOM 12959 C CA . TRP D 1 207 ? -0.018 -4.126 -132.285 1.00 104.18 203 TRP D CA 1
ATOM 12960 C C . TRP D 1 207 ? -0.559 -4.921 -133.480 1.00 99.94 203 TRP D C 1
ATOM 12961 O O . TRP D 1 207 ? 0.208 -5.582 -134.182 1.00 100.15 203 TRP D O 1
ATOM 12972 N N . CYS D 1 208 ? -1.875 -4.859 -133.693 1.00 95.07 204 CYS D N 1
ATOM 12973 C CA . CYS D 1 208 ? -2.518 -5.484 -134.858 1.00 91.21 204 CYS D CA 1
ATOM 12974 C C . CYS D 1 208 ? -2.001 -4.926 -136.191 1.00 92.90 204 CYS D C 1
ATOM 12975 O O . CYS D 1 208 ? -1.881 -5.670 -137.166 1.00 93.98 204 CYS D O 1
ATOM 12978 N N . ARG D 1 209 ? -1.699 -3.627 -136.226 1.00 95.15 205 ARG D N 1
ATOM 12979 C CA . ARG D 1 209 ? -1.155 -2.976 -137.428 1.00 99.30 205 ARG D CA 1
ATOM 12980 C C . ARG D 1 209 ? 0.300 -3.388 -137.658 1.00 98.52 205 ARG D C 1
ATOM 12981 O O . ARG D 1 209 ? 0.697 -3.664 -138.792 1.00 99.06 205 ARG D O 1
ATOM 12989 N N . GLU D 1 210 ? 1.086 -3.404 -136.580 1.00 98.12 206 GLU D N 1
ATOM 12990 C CA . GLU D 1 210 ? 2.474 -3.896 -136.609 1.00 97.59 206 GLU D CA 1
ATOM 12991 C C . GLU D 1 210 ? 2.567 -5.333 -137.132 1.00 94.86 206 GLU D C 1
ATOM 12992 O O . GLU D 1 210 ? 3.408 -5.636 -137.981 1.00 92.87 206 GLU D O 1
ATOM 12998 N N . PHE D 1 211 ? 1.697 -6.202 -136.617 1.00 92.58 207 PHE D N 1
ATOM 12999 C CA . PHE D 1 211 ? 1.650 -7.607 -137.036 1.00 92.21 207 PHE D CA 1
ATOM 13000 C C . PHE D 1 211 ? 1.260 -7.761 -138.507 1.00 90.48 207 PHE D C 1
ATOM 13001 O O . PHE D 1 211 ? 1.888 -8.527 -139.238 1.00 89.07 207 PHE D O 1
ATOM 13009 N N . ALA D 1 212 ? 0.222 -7.038 -138.923 1.00 90.33 208 ALA D N 1
ATOM 13010 C CA . ALA D 1 212 ? -0.222 -7.032 -140.322 1.00 89.87 208 ALA D CA 1
ATOM 13011 C C . ALA D 1 212 ? 0.857 -6.511 -141.276 1.00 90.47 208 ALA D C 1
ATOM 13012 O O . ALA D 1 212 ? 1.069 -7.083 -142.344 1.00 92.54 208 ALA D O 1
ATOM 13014 N N . SER D 1 213 ? 1.557 -5.454 -140.868 1.00 91.92 209 SER D N 1
ATOM 13015 C CA . SER D 1 213 ? 2.563 -4.795 -141.712 1.00 92.25 209 SER D CA 1
ATOM 13016 C C . SER D 1 213 ? 3.842 -5.604 -142.005 1.00 92.62 209 SER D C 1
ATOM 13017 O O . SER D 1 213 ? 4.635 -5.188 -142.854 1.00 94.49 209 SER D O 1
ATOM 13020 N N . GLY D 1 214 ? 4.054 -6.727 -141.314 1.00 91.97 210 GLY D N 1
ATOM 13021 C CA . GLY D 1 214 ? 5.212 -7.597 -141.568 1.00 92.31 210 GLY D CA 1
ATOM 13022 C C . GLY D 1 214 ? 6.026 -8.046 -140.363 1.00 93.17 210 GLY D C 1
ATOM 13023 O O . GLY D 1 214 ? 6.951 -8.848 -140.524 1.00 92.93 210 GLY D O 1
ATOM 13024 N N . LYS D 1 215 ? 5.713 -7.533 -139.169 1.00 93.07 211 LYS D N 1
ATOM 13025 C CA . LYS D 1 215 ? 6.328 -8.010 -137.922 1.00 91.78 211 LYS D CA 1
ATOM 13026 C C . LYS D 1 215 ? 5.565 -9.247 -137.438 1.00 87.82 211 LYS D C 1
ATOM 13027 O O . LYS D 1 215 ? 4.824 -9.201 -136.454 1.00 83.52 211 LYS D O 1
ATOM 13033 N N . PHE D 1 216 ? 5.766 -10.350 -138.155 1.00 84.87 212 PHE D N 1
ATOM 13034 C CA . PHE D 1 216 ? 5.031 -11.606 -137.921 1.00 83.42 212 PHE D CA 1
ATOM 13035 C C . PHE D 1 216 ? 5.420 -12.315 -136.616 1.00 83.84 212 PHE D C 1
ATOM 13036 O O . PHE D 1 216 ? 4.623 -13.076 -136.057 1.00 82.69 212 PHE D O 1
ATOM 13044 N N . LEU D 1 217 ? 6.635 -12.053 -136.134 1.00 83.73 213 LEU D N 1
ATOM 13045 C CA . LEU D 1 217 ? 7.122 -12.635 -134.881 1.00 83.30 213 LEU D CA 1
ATOM 13046 C C . LEU D 1 217 ? 6.405 -12.092 -133.634 1.00 82.48 213 LEU D C 1
ATOM 13047 O O . LEU D 1 217 ? 6.462 -12.720 -132.573 1.00 82.95 213 LEU D O 1
ATOM 13052 N N . ASN D 1 218 ? 5.736 -10.940 -133.763 1.00 81.61 214 ASN D N 1
ATOM 13053 C CA . ASN D 1 218 ? 4.834 -10.420 -132.720 1.00 82.03 214 ASN D CA 1
ATOM 13054 C C . ASN D 1 218 ? 3.844 -11.467 -132.211 1.00 80.47 214 ASN D C 1
ATOM 13055 O O . ASN D 1 218 ? 3.578 -11.531 -131.013 1.00 82.93 214 ASN D O 1
ATOM 13060 N N . ALA D 1 219 ? 3.323 -12.289 -133.124 1.00 78.75 215 ALA D N 1
ATOM 13061 C CA . ALA D 1 219 ? 2.356 -13.355 -132.810 1.00 78.30 215 ALA D CA 1
ATOM 13062 C C . ALA D 1 219 ? 2.750 -14.288 -131.656 1.00 76.08 215 ALA D C 1
ATOM 13063 O O . ALA D 1 219 ? 1.873 -14.832 -130.983 1.00 72.02 215 ALA D O 1
ATOM 13065 N N . PHE D 1 220 ? 4.053 -14.479 -131.441 1.00 77.24 216 PHE D N 1
ATOM 13066 C CA . PHE D 1 220 ? 4.544 -15.246 -130.289 1.00 80.04 216 PHE D CA 1
ATOM 13067 C C . PHE D 1 220 ? 4.233 -14.595 -128.941 1.00 82.74 216 PHE D C 1
ATOM 13068 O O . PHE D 1 220 ? 4.071 -15.301 -127.944 1.00 83.14 216 PHE D O 1
ATOM 13076 N N . ASN D 1 221 ? 4.145 -13.264 -128.917 1.00 86.95 217 ASN D N 1
ATOM 13077 C CA . ASN D 1 221 ? 3.994 -12.507 -127.681 1.00 91.16 217 ASN D CA 1
ATOM 13078 C C . ASN D 1 221 ? 2.912 -11.409 -127.779 1.00 91.83 217 ASN D C 1
ATOM 13079 O O . ASN D 1 221 ? 3.235 -10.225 -127.930 1.00 91.31 217 ASN D O 1
ATOM 13084 N N . PRO D 1 222 ? 1.619 -11.802 -127.695 1.00 92.09 218 PRO D N 1
ATOM 13085 C CA . PRO D 1 222 ? 0.536 -10.808 -127.698 1.00 94.15 218 PRO D CA 1
ATOM 13086 C C . PRO D 1 222 ? 0.414 -10.058 -126.360 1.00 96.57 218 PRO D C 1
ATOM 13087 O O . PRO D 1 222 ? 0.571 -10.679 -125.306 1.00 95.84 218 PRO D O 1
ATOM 13091 N N . PRO D 1 223 ? 0.118 -8.739 -126.399 1.00 100.88 219 PRO D N 1
ATOM 13092 C CA . PRO D 1 223 ? 0.059 -7.939 -125.166 1.00 102.85 219 PRO D CA 1
ATOM 13093 C C . PRO D 1 223 ? -1.167 -8.196 -124.268 1.00 104.09 219 PRO D C 1
ATOM 13094 O O . PRO D 1 223 ? -1.101 -7.928 -123.065 1.00 104.57 219 PRO D O 1
ATOM 13098 N N . TRP D 1 224 ? -2.262 -8.699 -124.841 1.00 104.82 220 TRP D N 1
ATOM 13099 C CA . TRP D 1 224 ? -3.459 -9.062 -124.059 1.00 104.86 220 TRP D CA 1
ATOM 13100 C C . TRP D 1 224 ? -3.391 -10.451 -123.405 1.00 105.01 220 TRP D C 1
ATOM 13101 O O . TRP D 1 224 ? -4.186 -10.742 -122.510 1.00 107.56 220 TRP D O 1
ATOM 13112 N N . GLY D 1 225 ? -2.459 -11.296 -123.851 1.00 104.68 221 GLY D N 1
ATOM 13113 C CA . GLY D 1 225 ? -2.280 -12.645 -123.300 1.00 104.75 221 GLY D CA 1
ATOM 13114 C C . GLY D 1 225 ? -2.123 -13.660 -124.415 1.00 105.27 221 GLY D C 1
ATOM 13115 O O . GLY D 1 225 ? -1.238 -13.520 -125.260 1.00 102.78 221 GLY D O 1
ATOM 13116 N N . GLU D 1 226 ? -2.976 -14.685 -124.412 1.00 108.30 222 GLU D N 1
ATOM 13117 C CA . GLU D 1 226 ? -3.008 -15.677 -125.496 1.00 112.52 222 GLU D CA 1
ATOM 13118 C C . GLU D 1 226 ? -3.533 -15.053 -126.792 1.00 114.14 222 GLU D C 1
ATOM 13119 O O . GLU D 1 226 ? -4.356 -14.137 -126.759 1.00 114.88 222 GLU D O 1
ATOM 13125 N N . ILE D 1 227 ? -3.042 -15.562 -127.922 1.00 114.80 223 ILE D N 1
ATOM 13126 C CA . ILE D 1 227 ? -3.366 -15.032 -129.259 1.00 111.32 223 ILE D CA 1
ATOM 13127 C C . ILE D 1 227 ? -4.875 -15.022 -129.572 1.00 112.18 223 ILE D C 1
ATOM 13128 O O . ILE D 1 227 ? -5.366 -14.089 -130.211 1.00 110.70 223 ILE D O 1
ATOM 13133 N N . ASN D 1 228 ? -5.601 -16.032 -129.089 1.00 116.27 224 ASN D N 1
ATOM 13134 C CA . ASN D 1 228 ? -7.041 -16.181 -129.352 1.00 119.21 224 ASN D CA 1
ATOM 13135 C C . ASN D 1 228 ? -7.939 -15.769 -128.181 1.00 120.83 224 ASN D C 1
ATOM 13136 O O . ASN D 1 228 ? -9.004 -16.363 -127.981 1.00 121.28 224 ASN D O 1
ATOM 13141 N N . LYS D 1 229 ? -7.530 -14.757 -127.415 1.00 123.53 225 LYS D N 1
ATOM 13142 C CA . LYS D 1 229 ? -8.327 -14.294 -126.275 1.00 125.59 225 LYS D CA 1
ATOM 13143 C C . LYS D 1 229 ? -9.545 -13.521 -126.777 1.00 126.83 225 LYS D C 1
ATOM 13144 O O . LYS D 1 229 ? -9.409 -12.623 -127.610 1.00 126.72 225 LYS D O 1
ATOM 13150 N N . ALA D 1 230 ? -10.724 -13.877 -126.264 1.00 127.50 226 ALA D N 1
ATOM 13151 C CA . ALA D 1 230 ? -11.984 -13.246 -126.667 1.00 128.28 226 ALA D CA 1
ATOM 13152 C C . ALA D 1 230 ? -12.205 -11.932 -125.922 1.00 130.37 226 ALA D C 1
ATOM 13153 O O . ALA D 1 230 ? -11.871 -11.823 -124.742 1.00 132.61 226 ALA D O 1
ATOM 13155 N N . GLY D 1 231 ? -12.778 -10.948 -126.616 1.00 133.27 227 GLY D N 1
ATOM 13156 C CA . GLY D 1 231 ? -13.063 -9.626 -126.042 1.00 135.02 227 GLY D CA 1
ATOM 13157 C C . GLY D 1 231 ? -14.437 -9.546 -125.397 1.00 136.21 227 GLY D C 1
ATOM 13158 O O . GLY D 1 231 ? -14.967 -10.555 -124.922 1.00 136.86 227 GLY D O 1
ATOM 13159 N N . LYS D 1 232 ? -15.013 -8.342 -125.387 1.00 136.55 228 LYS D N 1
ATOM 13160 C CA . LYS D 1 232 ? -16.339 -8.107 -124.790 1.00 137.12 228 LYS D CA 1
ATOM 13161 C C . LYS D 1 232 ? -17.468 -8.701 -125.640 1.00 136.73 228 LYS D C 1
ATOM 13162 O O . LYS D 1 232 ? -18.459 -9.200 -125.101 1.00 138.12 228 LYS D O 1
ATOM 13168 N N . SER D 1 233 ? -17.314 -8.632 -126.962 1.00 133.31 229 SER D N 1
ATOM 13169 C CA . SER D 1 233 ? -18.275 -9.218 -127.903 1.00 129.21 229 SER D CA 1
ATOM 13170 C C . SER D 1 233 ? -18.285 -10.756 -127.910 1.00 130.28 229 SER D C 1
ATOM 13171 O O . SER D 1 233 ? -19.299 -11.358 -128.268 1.00 132.49 229 SER D O 1
ATOM 13174 N N . GLY D 1 234 ? -17.169 -11.379 -127.521 1.00 128.73 230 GLY D N 1
ATOM 13175 C CA . GLY D 1 234 ? -17.022 -12.841 -127.549 1.00 126.50 230 GLY D CA 1
ATOM 13176 C C . GLY D 1 234 ? -16.257 -13.371 -128.755 1.00 125.31 230 GLY D C 1
ATOM 13177 O O . GLY D 1 234 ? -16.104 -14.586 -128.902 1.00 123.89 230 GLY D O 1
ATOM 13178 N N . TYR D 1 235 ? -15.789 -12.466 -129.619 1.00 124.41 231 TYR D N 1
ATOM 13179 C CA . TYR D 1 235 ? -14.905 -12.807 -130.735 1.00 122.92 231 TYR D CA 1
ATOM 13180 C C . TYR D 1 235 ? -13.454 -12.529 -130.320 1.00 119.58 231 TYR D C 1
ATOM 13181 O O . TYR D 1 235 ? -13.223 -11.672 -129.461 1.00 117.85 231 TYR D O 1
ATOM 13190 N N . PRO D 1 236 ? -12.473 -13.243 -130.924 1.00 115.36 232 PRO D N 1
ATOM 13191 C CA . PRO D 1 236 ? -11.052 -12.983 -130.635 1.00 112.39 232 PRO D CA 1
ATOM 13192 C C . PRO D 1 236 ? -10.634 -11.515 -130.806 1.00 111.45 232 PRO D C 1
ATOM 13193 O O . PRO D 1 236 ? -11.142 -10.826 -131.694 1.00 110.76 232 PRO D O 1
ATOM 13197 N N . LEU D 1 237 ? -9.725 -11.051 -129.949 1.00 110.72 233 LEU D N 1
ATOM 13198 C CA . LEU D 1 237 ? -9.243 -9.663 -129.995 1.00 110.46 233 LEU D CA 1
ATOM 13199 C C . LEU D 1 237 ? -8.451 -9.355 -131.269 1.00 106.42 233 LEU D C 1
ATOM 13200 O O . LEU D 1 237 ? -8.448 -8.214 -131.734 1.00 106.11 233 LEU D O 1
ATOM 13205 N N . LEU D 1 238 ? -7.777 -10.365 -131.819 1.00 103.38 234 LEU D N 1
ATOM 13206 C CA . LEU D 1 238 ? -7.111 -10.247 -133.120 1.00 101.21 234 LEU D CA 1
ATOM 13207 C C . LEU D 1 238 ? -8.124 -10.037 -134.249 1.00 101.37 234 LEU D C 1
ATOM 13208 O O . LEU D 1 238 ? -7.890 -9.231 -135.152 1.00 102.12 234 LEU D O 1
ATOM 13213 N N . ALA D 1 239 ? -9.241 -10.764 -134.186 1.00 99.90 235 ALA D N 1
ATOM 13214 C CA . ALA D 1 239 ? -10.316 -10.648 -135.178 1.00 97.85 235 ALA D CA 1
ATOM 13215 C C . ALA D 1 239 ? -11.026 -9.296 -135.106 1.00 98.48 235 ALA D C 1
ATOM 13216 O O . ALA D 1 239 ? -11.294 -8.678 -136.137 1.00 100.26 235 ALA D O 1
ATOM 13218 N N . THR D 1 240 ? -11.328 -8.853 -133.886 1.00 100.60 236 THR D N 1
ATOM 13219 C CA . THR D 1 240 ? -11.922 -7.532 -133.641 1.00 100.85 236 THR D CA 1
ATOM 13220 C C . THR D 1 240 ? -10.956 -6.393 -133.996 1.00 99.17 236 THR D C 1
ATOM 13221 O O . THR D 1 240 ? -11.379 -5.364 -134.529 1.00 100.07 236 THR D O 1
ATOM 13225 N N . GLY D 1 241 ? -9.671 -6.584 -133.695 1.00 97.85 237 GLY D N 1
ATOM 13226 C CA . GLY D 1 241 ? -8.634 -5.587 -133.971 1.00 97.31 237 GLY D CA 1
ATOM 13227 C C . GLY D 1 241 ? -8.348 -5.382 -135.447 1.00 96.73 237 GLY D C 1
ATOM 13228 O O . GLY D 1 241 ? -8.128 -4.251 -135.885 1.00 96.50 237 GLY D O 1
ATOM 13229 N N . LEU D 1 242 ? -8.336 -6.477 -136.209 1.00 97.31 238 LEU D N 1
ATOM 13230 C CA . LEU D 1 242 ? -8.200 -6.412 -137.672 1.00 97.12 238 LEU D CA 1
ATOM 13231 C C . LEU D 1 242 ? -9.471 -5.867 -138.327 1.00 99.35 238 LEU D C 1
ATOM 13232 O O . LEU D 1 242 ? -9.389 -5.103 -139.288 1.00 96.08 238 LEU D O 1
ATOM 13237 N N . ALA D 1 243 ? -10.635 -6.263 -137.806 1.00 105.10 239 ALA D N 1
ATOM 13238 C CA . ALA D 1 243 ? -11.931 -5.782 -138.311 1.00 110.75 239 ALA D CA 1
ATOM 13239 C C . ALA D 1 243 ? -12.091 -4.263 -138.187 1.00 113.52 239 ALA D C 1
ATOM 13240 O O . ALA D 1 243 ? -12.632 -3.623 -139.091 1.00 117.77 239 ALA D O 1
ATOM 13242 N N . LYS D 1 244 ? -11.622 -3.696 -137.076 1.00 114.40 240 LYS D N 1
ATOM 13243 C CA . LYS D 1 244 ? -11.626 -2.242 -136.893 1.00 116.71 240 LYS D CA 1
ATOM 13244 C C . LYS D 1 244 ? -10.566 -1.544 -137.760 1.00 113.41 240 LYS D C 1
ATOM 13245 O O . LYS D 1 244 ? -10.788 -0.422 -138.212 1.00 111.57 240 LYS D O 1
ATOM 13251 N N . LEU D 1 245 ? -9.426 -2.201 -137.985 1.00 112.72 241 LEU D N 1
ATOM 13252 C CA . LEU D 1 245 ? -8.402 -1.701 -138.922 1.00 115.66 241 LEU D CA 1
ATOM 13253 C C . LEU D 1 245 ? -8.874 -1.645 -140.385 1.00 118.67 241 LEU D C 1
ATOM 13254 O O . LEU D 1 245 ? -8.325 -0.872 -141.177 1.00 117.49 241 LEU D O 1
ATOM 13259 N N . VAL D 1 246 ? -9.861 -2.473 -140.742 1.00 120.25 242 VAL D N 1
ATOM 13260 C CA . VAL D 1 246 ? -10.486 -2.427 -142.072 1.00 121.42 242 VAL D CA 1
ATOM 13261 C C . VAL D 1 246 ? -11.353 -1.175 -142.228 1.00 122.79 242 VAL D C 1
ATOM 13262 O O . VAL D 1 246 ? -11.272 -0.493 -143.250 1.00 127.06 242 VAL D O 1
ATOM 13266 N N . GLU D 1 247 ? -12.180 -0.886 -141.224 1.00 120.56 243 GLU D N 1
ATOM 13267 C CA . GLU D 1 247 ? -13.012 0.326 -141.221 1.00 119.83 243 GLU D CA 1
ATOM 13268 C C . GLU D 1 247 ? -12.205 1.617 -141.407 1.00 121.17 243 GLU D C 1
ATOM 13269 O O . GLU D 1 247 ? -12.644 2.521 -142.118 1.00 127.22 243 GLU D O 1
ATOM 13275 N N . LEU D 1 248 ? -11.032 1.687 -140.777 1.00 120.24 244 LEU D N 1
ATOM 13276 C CA . LEU D 1 248 ? -10.202 2.894 -140.798 1.00 119.80 244 LEU D CA 1
ATOM 13277 C C . LEU D 1 248 ? -9.317 2.982 -142.052 1.00 117.05 244 LEU D C 1
ATOM 13278 O O . LEU D 1 248 ? -9.485 3.903 -142.853 1.00 116.27 244 LEU D O 1
ATOM 13283 N N . GLU D 1 249 ? -8.397 2.029 -142.229 1.00 117.64 245 GLU D N 1
ATOM 13284 C CA . GLU D 1 249 ? -7.434 2.055 -143.357 1.00 118.40 245 GLU D CA 1
ATOM 13285 C C . GLU D 1 249 ? -7.893 1.355 -144.643 1.00 116.28 245 GLU D C 1
ATOM 13286 O O . GLU D 1 249 ? -7.321 1.609 -145.706 1.00 117.75 245 GLU D O 1
ATOM 13292 N N . GLY D 1 250 ? -8.886 0.469 -144.550 1.00 111.96 246 GLY D N 1
ATOM 13293 C CA . GLY D 1 250 ? -9.407 -0.258 -145.718 1.00 110.58 246 GLY D CA 1
ATOM 13294 C C . GLY D 1 250 ? -9.042 -1.734 -145.738 1.00 108.00 246 GLY D C 1
ATOM 13295 O O . GLY D 1 250 ? -8.358 -2.231 -144.844 1.00 113.11 246 GLY D O 1
ATOM 13296 N N . LYS D 1 251 ? -9.486 -2.420 -146.789 1.00 101.97 247 LYS D N 1
ATOM 13297 C CA . LYS D 1 251 ? -9.318 -3.876 -146.938 1.00 97.34 247 LYS D CA 1
ATOM 13298 C C . LYS D 1 251 ? -7.871 -4.358 -147.130 1.00 94.98 247 LYS D C 1
ATOM 13299 O O . LYS D 1 251 ? -7.595 -5.548 -146.954 1.00 89.66 247 LYS D O 1
ATOM 13305 N N . ASP D 1 252 ? -6.968 -3.455 -147.520 1.00 94.77 248 ASP D N 1
ATOM 13306 C CA . ASP D 1 252 ? -5.562 -3.801 -147.781 1.00 95.21 248 ASP D CA 1
ATOM 13307 C C . ASP D 1 252 ? -4.802 -4.332 -146.547 1.00 92.12 248 ASP D C 1
ATOM 13308 O O . ASP D 1 252 ? -3.801 -5.038 -146.692 1.00 89.01 248 ASP D O 1
ATOM 13313 N N . VAL D 1 253 ? -5.272 -3.987 -145.346 1.00 90.82 249 VAL D N 1
ATOM 13314 C CA . VAL D 1 253 ? -4.725 -4.541 -144.098 1.00 89.26 249 VAL D CA 1
ATOM 13315 C C . VAL D 1 253 ? -4.863 -6.075 -144.003 1.00 87.02 249 VAL D C 1
ATOM 13316 O O . VAL D 1 253 ? -3.966 -6.745 -143.485 1.00 86.35 249 VAL D O 1
ATOM 13320 N N . MET D 1 254 ? -5.966 -6.619 -144.520 1.00 83.75 250 MET D N 1
ATOM 13321 C CA . MET D 1 254 ? -6.203 -8.069 -144.517 1.00 82.20 250 MET D CA 1
ATOM 13322 C C . MET D 1 254 ? -5.310 -8.812 -145.513 1.00 82.41 250 MET D C 1
ATOM 13323 O O . MET D 1 254 ? -4.910 -9.947 -145.258 1.00 82.73 250 MET D O 1
ATOM 13328 N N . ASP D 1 255 ? -5.014 -8.183 -146.649 1.00 83.59 251 ASP D N 1
ATOM 13329 C CA . ASP D 1 255 ? -4.060 -8.738 -147.617 1.00 85.52 251 ASP D CA 1
ATOM 13330 C C . ASP D 1 255 ? -2.646 -8.774 -147.035 1.00 86.17 251 ASP D C 1
ATOM 13331 O O . ASP D 1 255 ? -1.916 -9.748 -147.232 1.00 86.09 251 ASP D O 1
ATOM 13336 N N . LYS D 1 256 ? -2.273 -7.706 -146.327 1.00 87.28 252 LYS D N 1
ATOM 13337 C CA . LYS D 1 256 ? -0.998 -7.643 -145.600 1.00 86.77 252 LYS D CA 1
ATOM 13338 C C . LYS D 1 256 ? -0.944 -8.648 -144.447 1.00 80.58 252 LYS D C 1
ATOM 13339 O O . LYS D 1 256 ? 0.099 -9.260 -144.206 1.00 77.70 252 LYS D O 1
ATOM 13345 N N . ALA D 1 257 ? -2.065 -8.803 -143.741 1.00 76.91 253 ALA D N 1
ATOM 13346 C CA . ALA D 1 257 ? -2.182 -9.779 -142.649 1.00 75.84 253 ALA D CA 1
ATOM 13347 C C . ALA D 1 257 ? -2.000 -11.219 -143.134 1.00 74.47 253 ALA D C 1
ATOM 13348 O O . ALA D 1 257 ? -1.281 -11.993 -142.506 1.00 74.87 253 ALA D O 1
ATOM 13350 N N . LYS D 1 258 ? -2.642 -11.567 -144.250 1.00 73.74 254 LYS D N 1
ATOM 13351 C CA . LYS D 1 258 ? -2.470 -12.889 -144.873 1.00 74.53 254 LYS D CA 1
ATOM 13352 C C . LYS D 1 258 ? -1.028 -13.134 -145.339 1.00 74.06 254 LYS D C 1
ATOM 13353 O O . LYS D 1 258 ? -0.534 -14.262 -145.252 1.00 75.04 254 LYS D O 1
ATOM 13359 N N . ALA D 1 259 ? -0.363 -12.084 -145.823 1.00 73.26 255 ALA D N 1
ATOM 13360 C CA . ALA D 1 259 ? 1.064 -12.149 -146.170 1.00 72.91 255 ALA D CA 1
ATOM 13361 C C . ALA D 1 259 ? 1.946 -12.363 -144.936 1.00 70.56 255 ALA D C 1
ATOM 13362 O O . ALA D 1 259 ? 2.918 -13.120 -144.988 1.00 69.03 255 ALA D O 1
ATOM 13364 N N . SER D 1 260 ? 1.604 -11.687 -143.840 1.00 69.96 256 SER D N 1
ATOM 13365 C CA . SER D 1 260 ? 2.319 -11.829 -142.566 1.00 68.87 256 SER D CA 1
ATOM 13366 C C . SER D 1 260 ? 2.172 -13.232 -141.968 1.00 67.04 256 SER D C 1
ATOM 13367 O O . SER D 1 260 ? 3.142 -13.790 -141.453 1.00 65.86 256 SER D O 1
ATOM 13370 N N . ILE D 1 261 ? 0.964 -13.793 -142.047 1.00 66.26 257 ILE D N 1
ATOM 13371 C CA . ILE D 1 261 ? 0.685 -15.159 -141.564 1.00 65.99 257 ILE D CA 1
ATOM 13372 C C . ILE D 1 261 ? 1.464 -16.218 -142.366 1.00 66.76 257 ILE D C 1
ATOM 13373 O O . ILE D 1 261 ? 1.963 -17.187 -141.791 1.00 66.65 257 ILE D O 1
ATOM 13378 N N . ALA D 1 262 ? 1.568 -16.022 -143.679 1.00 67.51 258 ALA D N 1
ATOM 13379 C CA . ALA D 1 262 ? 2.360 -16.906 -144.543 1.00 68.76 258 ALA D CA 1
ATOM 13380 C C . ALA D 1 262 ? 3.850 -16.892 -144.197 1.00 69.73 258 ALA D C 1
ATOM 13381 O O . ALA D 1 262 ? 4.513 -17.927 -144.287 1.00 71.21 258 ALA D O 1
ATOM 13383 N N . GLN D 1 263 ? 4.373 -15.722 -143.826 1.00 71.71 259 GLN D N 1
ATOM 13384 C CA . GLN D 1 263 ? 5.751 -15.605 -143.330 1.00 73.38 259 GLN D CA 1
ATOM 13385 C C . GLN D 1 263 ? 5.926 -16.338 -142.002 1.00 74.70 259 GLN D C 1
ATOM 13386 O O . GLN D 1 263 ? 6.979 -16.928 -141.751 1.00 76.22 259 GLN D O 1
ATOM 13392 N N . LEU D 1 264 ? 4.895 -16.280 -141.157 1.00 76.10 260 LEU D N 1
ATOM 13393 C CA . LEU D 1 264 ? 4.891 -16.979 -139.865 1.00 77.64 260 LEU D CA 1
ATOM 13394 C C . LEU D 1 264 ? 5.014 -18.494 -140.070 1.00 80.23 260 LEU D C 1
ATOM 13395 O O . LEU D 1 264 ? 5.856 -19.137 -139.443 1.00 82.32 260 LEU D O 1
ATOM 13400 N N . GLU D 1 265 ? 4.175 -19.047 -140.950 1.00 84.15 261 GLU D N 1
ATOM 13401 C CA . GLU D 1 265 ? 4.279 -20.460 -141.361 1.00 85.73 261 GLU D CA 1
ATOM 13402 C C . GLU D 1 265 ? 5.664 -20.783 -141.908 1.00 83.10 261 GLU D C 1
ATOM 13403 O O . GLU D 1 265 ? 6.291 -21.760 -141.492 1.00 81.70 261 GLU D O 1
ATOM 13409 N N . GLY D 1 266 ? 6.125 -19.955 -142.843 1.00 81.75 262 GLY D N 1
ATOM 13410 C CA . GLY D 1 266 ? 7.460 -20.081 -143.423 1.00 81.82 262 GLY D CA 1
ATOM 13411 C C . GLY D 1 266 ? 8.566 -20.082 -142.385 1.00 81.70 262 GLY D C 1
ATOM 13412 O O . GLY D 1 266 ? 9.529 -20.835 -142.508 1.00 82.56 262 GLY D O 1
ATOM 13413 N N . TRP D 1 267 ? 8.418 -19.247 -141.356 1.00 81.19 263 TRP D N 1
ATOM 13414 C CA . TRP D 1 267 ? 9.392 -19.172 -140.268 1.00 80.12 263 TRP D CA 1
ATOM 13415 C C . TRP D 1 267 ? 9.353 -20.400 -139.351 1.00 79.67 263 TRP D C 1
ATOM 13416 O O . TRP D 1 267 ? 10.403 -20.957 -139.025 1.00 78.58 263 TRP D O 1
ATOM 13427 N N . VAL D 1 268 ? 8.153 -20.804 -138.935 1.00 80.80 264 VAL D N 1
ATOM 13428 C CA . VAL D 1 268 ? 7.971 -21.931 -137.999 1.00 84.34 264 VAL D CA 1
ATOM 13429 C C . VAL D 1 268 ? 8.545 -23.249 -138.540 1.00 88.85 264 VAL D C 1
ATOM 13430 O O . VAL D 1 268 ? 9.176 -24.003 -137.794 1.00 90.57 264 VAL D O 1
ATOM 13434 N N . LYS D 1 269 ? 8.319 -23.516 -139.825 1.00 93.17 265 LYS D N 1
ATOM 13435 C CA . LYS D 1 269 ? 8.825 -24.731 -140.477 1.00 94.92 265 LYS D CA 1
ATOM 13436 C C . LYS D 1 269 ? 10.328 -24.657 -140.761 1.00 96.69 265 LYS D C 1
ATOM 13437 O O . LYS D 1 269 ? 11.034 -25.660 -140.629 1.00 96.60 265 LYS D O 1
ATOM 13443 N N . GLU D 1 270 ? 10.809 -23.477 -141.154 1.00 99.05 266 GLU D N 1
ATOM 13444 C CA . GLU D 1 270 ? 12.247 -23.236 -141.339 1.00 101.23 266 GLU D CA 1
ATOM 13445 C C . GLU D 1 270 ? 13.022 -23.368 -140.020 1.00 103.31 266 GLU D C 1
ATOM 13446 O O . GLU D 1 270 ? 14.157 -23.848 -140.020 1.00 103.64 266 GLU D O 1
ATOM 13452 N N . ASN D 1 271 ? 12.402 -22.950 -138.912 1.00 107.31 267 ASN D N 1
ATOM 13453 C CA . ASN D 1 271 ? 13.018 -22.976 -137.579 1.00 111.20 267 ASN D CA 1
ATOM 13454 C C . ASN D 1 271 ? 12.229 -23.863 -136.596 1.00 116.82 267 ASN D C 1
ATOM 13455 O O . ASN D 1 271 ? 11.873 -23.431 -135.492 1.00 115.62 267 ASN D O 1
ATOM 13460 N N . LYS D 1 272 ? 11.965 -25.105 -137.008 1.00 123.69 268 LYS D N 1
ATOM 13461 C CA . LYS D 1 272 ? 11.205 -26.069 -136.189 1.00 127.19 268 LYS D CA 1
ATOM 13462 C C . LYS D 1 272 ? 11.937 -26.510 -134.914 1.00 128.67 268 LYS D C 1
ATOM 13463 O O . LYS D 1 272 ? 11.295 -26.833 -133.910 1.00 128.08 268 LYS D O 1
ATOM 13469 N N . ASP D 1 273 ? 13.271 -26.529 -134.965 1.00 130.74 269 ASP D N 1
ATOM 13470 C CA . ASP D 1 273 ? 14.103 -26.897 -133.808 1.00 132.84 269 ASP D CA 1
ATOM 13471 C C . ASP D 1 273 ? 14.024 -25.901 -132.642 1.00 129.73 269 ASP D C 1
ATOM 13472 O O . ASP D 1 273 ? 14.260 -26.284 -131.493 1.00 130.34 269 ASP D O 1
ATOM 13477 N N . GLN D 1 274 ? 13.686 -24.642 -132.936 1.00 123.26 270 GLN D N 1
ATOM 13478 C CA . GLN D 1 274 ? 13.619 -23.586 -131.914 1.00 115.14 270 GLN D CA 1
ATOM 13479 C C . GLN D 1 274 ? 12.255 -23.504 -131.211 1.00 108.41 270 GLN D C 1
ATOM 13480 O O . GLN D 1 274 ? 12.122 -22.764 -130.233 1.00 103.56 270 GLN D O 1
ATOM 13486 N N . VAL D 1 275 ? 11.258 -24.256 -131.693 1.00 104.20 271 VAL D N 1
ATOM 13487 C CA . VAL D 1 275 ? 9.878 -24.152 -131.192 1.00 102.74 271 VAL D CA 1
ATOM 13488 C C . VAL D 1 275 ? 9.272 -25.498 -130.787 1.00 99.28 271 VAL D C 1
ATOM 13489 O O . VAL D 1 275 ? 9.663 -26.548 -131.304 1.00 98.48 271 VAL D O 1
ATOM 13493 N N . ASP D 1 276 ? 8.320 -25.447 -129.854 1.00 97.57 272 ASP D N 1
ATOM 13494 C CA . ASP D 1 276 ? 7.454 -26.584 -129.547 1.00 100.71 272 ASP D CA 1
ATOM 13495 C C . ASP D 1 276 ? 6.415 -26.682 -130.664 1.00 102.58 272 ASP D C 1
ATOM 13496 O O . ASP D 1 276 ? 5.562 -25.800 -130.803 1.00 101.40 272 ASP D O 1
ATOM 13501 N N . GLN D 1 277 ? 6.496 -27.749 -131.458 1.00 103.85 273 GLN D N 1
ATOM 13502 C CA . GLN D 1 277 ? 5.706 -27.868 -132.691 1.00 102.55 273 GLN D CA 1
ATOM 13503 C C . GLN D 1 277 ? 4.194 -27.929 -132.468 1.00 101.09 273 GLN D C 1
ATOM 13504 O O . GLN D 1 277 ? 3.434 -27.498 -133.332 1.00 101.75 273 GLN D O 1
ATOM 13510 N N . ASP D 1 278 ? 3.764 -28.459 -131.322 1.00 101.80 274 ASP D N 1
ATOM 13511 C CA . ASP D 1 278 ? 2.340 -28.478 -130.961 1.00 105.12 274 ASP D CA 1
ATOM 13512 C C . ASP D 1 278 ? 1.790 -27.067 -130.742 1.00 106.11 274 ASP D C 1
ATOM 13513 O O . ASP D 1 278 ? 0.784 -26.692 -131.350 1.00 106.34 274 ASP D O 1
ATOM 13518 N N . LYS D 1 279 ? 2.453 -26.297 -129.880 1.00 106.33 275 LYS D N 1
ATOM 13519 C CA . LYS D 1 279 ? 2.053 -24.904 -129.607 1.00 104.56 275 LYS D CA 1
ATOM 13520 C C . LYS D 1 279 ? 2.260 -23.971 -130.809 1.00 99.19 275 LYS D C 1
ATOM 13521 O O . LYS D 1 279 ? 1.554 -22.971 -130.939 1.00 96.79 275 LYS D O 1
ATOM 13527 N N . ALA D 1 280 ? 3.224 -24.297 -131.671 1.00 94.98 276 ALA D N 1
ATOM 13528 C CA . ALA D 1 280 ? 3.422 -23.578 -132.934 1.00 92.32 276 ALA D CA 1
ATOM 13529 C C . ALA D 1 280 ? 2.262 -23.821 -133.904 1.00 93.00 276 ALA D C 1
ATOM 13530 O O . ALA D 1 280 ? 1.816 -22.895 -134.581 1.00 90.61 276 ALA D O 1
ATOM 13532 N N . GLU D 1 281 ? 1.786 -25.066 -133.970 1.00 95.06 277 GLU D N 1
ATOM 13533 C CA . GLU D 1 281 ? 0.613 -25.413 -134.788 1.00 95.34 277 GLU D CA 1
ATOM 13534 C C . GLU D 1 281 ? -0.701 -24.903 -134.182 1.00 93.35 277 GLU D C 1
ATOM 13535 O O . GLU D 1 281 ? -1.594 -24.496 -134.923 1.00 92.86 277 GLU D O 1
ATOM 13541 N N . ASP D 1 282 ? -0.819 -24.935 -132.852 1.00 93.09 278 ASP D N 1
ATOM 13542 C CA . ASP D 1 282 ? -1.967 -24.330 -132.152 1.00 92.95 278 ASP D CA 1
ATOM 13543 C C . ASP D 1 282 ? -2.043 -22.814 -132.373 1.00 89.00 278 ASP D C 1
ATOM 13544 O O . ASP D 1 282 ? -3.136 -22.254 -132.452 1.00 88.34 278 ASP D O 1
ATOM 13549 N N . LEU D 1 283 ? -0.883 -22.162 -132.455 1.00 88.14 279 LEU D N 1
ATOM 13550 C CA . LEU D 1 283 ? -0.793 -20.726 -132.762 1.00 87.64 279 LEU D CA 1
ATOM 13551 C C . LEU D 1 283 ? -1.308 -20.406 -134.169 1.00 86.51 279 LEU D C 1
ATOM 13552 O O . LEU D 1 283 ? -2.167 -19.540 -134.338 1.00 82.77 279 LEU D O 1
ATOM 13557 N N . LEU D 1 284 ? -0.772 -21.111 -135.163 1.00 86.57 280 LEU D N 1
ATOM 13558 C CA . LEU D 1 284 ? -1.133 -20.895 -136.568 1.00 87.55 280 LEU D CA 1
ATOM 13559 C C . LEU D 1 284 ? -2.602 -21.202 -136.867 1.00 90.13 280 LEU D C 1
ATOM 13560 O O . LEU D 1 284 ? -3.239 -20.470 -137.627 1.00 92.07 280 LEU D O 1
ATOM 13565 N N . LYS D 1 285 ? -3.126 -22.279 -136.278 1.00 92.80 281 LYS D N 1
ATOM 13566 C CA . LYS D 1 285 ? -4.549 -22.637 -136.433 1.00 96.03 281 LYS D CA 1
ATOM 13567 C C . LYS D 1 285 ? -5.493 -21.608 -135.799 1.00 94.05 281 LYS D C 1
ATOM 13568 O O . LYS D 1 285 ? -6.587 -21.372 -136.318 1.00 95.01 281 LYS D O 1
ATOM 13574 N N . GLY D 1 286 ? -5.070 -21.009 -134.687 1.00 90.05 282 GLY D N 1
ATOM 13575 C CA . GLY D 1 286 ? -5.820 -19.931 -134.046 1.00 87.08 282 GLY D CA 1
ATOM 13576 C C . GLY D 1 286 ? -5.807 -18.632 -134.833 1.00 84.79 282 GLY D C 1
ATOM 13577 O O . GLY D 1 286 ? -6.826 -17.943 -134.920 1.00 81.71 282 GLY D O 1
ATOM 13578 N N . VAL D 1 287 ? -4.643 -18.295 -135.387 1.00 84.33 283 VAL D N 1
ATOM 13579 C CA . VAL D 1 287 ? -4.467 -17.084 -136.196 1.00 84.42 283 VAL D CA 1
ATOM 13580 C C . VAL D 1 287 ? -5.259 -17.171 -137.507 1.00 84.96 283 VAL D C 1
ATOM 13581 O O . VAL D 1 287 ? -5.872 -16.187 -137.925 1.00 83.76 283 VAL D O 1
ATOM 13585 N N . ARG D 1 288 ? -5.238 -18.339 -138.149 1.00 88.25 284 ARG D N 1
ATOM 13586 C CA . ARG D 1 288 ? -6.047 -18.571 -139.352 1.00 93.37 284 ARG D CA 1
ATOM 13587 C C . ARG D 1 288 ? -7.555 -18.518 -139.068 1.00 97.55 284 ARG D C 1
ATOM 13588 O O . ARG D 1 288 ? -8.317 -18.036 -139.904 1.00 100.53 284 ARG D O 1
ATOM 13596 N N . GLU D 1 289 ? -7.976 -19.004 -137.900 1.00 102.21 285 GLU D N 1
ATOM 13597 C CA . GLU D 1 289 ? -9.372 -18.857 -137.451 1.00 106.25 285 GLU D CA 1
ATOM 13598 C C . GLU D 1 289 ? -9.725 -17.395 -137.140 1.00 102.61 285 GLU D C 1
ATOM 13599 O O . GLU D 1 289 ? -10.800 -16.923 -137.519 1.00 102.04 285 GLU D O 1
ATOM 13605 N N . SER D 1 290 ? -8.822 -16.694 -136.453 1.00 99.29 286 SER D N 1
ATOM 13606 C CA . SER D 1 290 ? -9.002 -15.268 -136.140 1.00 98.82 286 SER D CA 1
ATOM 13607 C C . SER D 1 290 ? -9.031 -14.394 -137.398 1.00 96.68 286 SER D C 1
ATOM 13608 O O . SER D 1 290 ? -9.768 -13.405 -137.453 1.00 95.68 286 SER D O 1
ATOM 13611 N N . TYR D 1 291 ? -8.225 -14.762 -138.394 1.00 92.97 287 TYR D N 1
ATOM 13612 C CA . TYR D 1 291 ? -8.232 -14.100 -139.702 1.00 90.26 287 TYR D CA 1
ATOM 13613 C C . TYR D 1 291 ? -9.586 -14.260 -140.402 1.00 89.04 287 TYR D C 1
ATOM 13614 O O . TYR D 1 291 ? -10.170 -13.274 -140.847 1.00 86.68 287 TYR D O 1
ATOM 13623 N N . LYS D 1 292 ? -10.073 -15.497 -140.491 1.00 89.88 288 LYS D N 1
ATOM 13624 C CA . LYS D 1 292 ? -11.360 -15.782 -141.143 1.00 91.96 288 LYS D CA 1
ATOM 13625 C C . LYS D 1 292 ? -12.550 -15.092 -140.464 1.00 94.67 288 LYS D C 1
ATOM 13626 O O . LYS D 1 292 ? -13.493 -14.681 -141.143 1.00 97.91 288 LYS D O 1
ATOM 13632 N N . THR D 1 293 ? -12.503 -14.972 -139.138 1.00 95.91 289 THR D N 1
ATOM 13633 C CA . THR D 1 293 ? -13.531 -14.246 -138.383 1.00 95.82 289 THR D CA 1
ATOM 13634 C C . THR D 1 293 ? -13.459 -12.730 -138.629 1.00 94.65 289 THR D C 1
ATOM 13635 O O . THR D 1 293 ? -14.489 -12.050 -138.626 1.00 95.95 289 THR D O 1
ATOM 13639 N N . ALA D 1 294 ? -12.248 -12.210 -138.838 1.00 92.12 290 ALA D N 1
ATOM 13640 C CA . ALA D 1 294 ? -12.053 -10.801 -139.201 1.00 90.34 290 ALA D CA 1
ATOM 13641 C C . ALA D 1 294 ? -12.623 -10.455 -140.582 1.00 89.67 290 ALA D C 1
ATOM 13642 O O . ALA D 1 294 ? -13.147 -9.357 -140.768 1.00 89.59 290 ALA D O 1
ATOM 13644 N N . LEU D 1 295 ? -12.514 -11.379 -141.540 1.00 88.21 291 LEU D N 1
ATOM 13645 C CA . LEU D 1 295 ? -13.118 -11.196 -142.870 1.00 87.13 291 LEU D CA 1
ATOM 13646 C C . LEU D 1 295 ? -14.628 -11.030 -142.764 1.00 87.46 291 LEU D C 1
ATOM 13647 O O . LEU D 1 295 ? -15.183 -10.073 -143.301 1.00 88.54 291 LEU D O 1
ATOM 13652 N N . ALA D 1 296 ? -15.275 -11.956 -142.056 1.00 87.34 292 ALA D N 1
ATOM 13653 C CA . ALA D 1 296 ? -16.728 -11.926 -141.843 1.00 89.16 292 ALA D CA 1
ATOM 13654 C C . ALA D 1 296 ? -17.218 -10.584 -141.285 1.00 92.33 292 ALA D C 1
ATOM 13655 O O . ALA D 1 296 ? -18.226 -10.044 -141.749 1.00 93.94 292 ALA D O 1
ATOM 13657 N N . LEU D 1 297 ? -16.490 -10.053 -140.304 1.00 93.78 293 LEU D N 1
ATOM 13658 C CA . LEU D 1 297 ? -16.798 -8.747 -139.710 1.00 94.88 293 LEU D CA 1
ATOM 13659 C C . LEU D 1 297 ? -16.368 -7.572 -140.603 1.00 92.20 293 LEU D C 1
ATOM 13660 O O . LEU D 1 297 ? -17.011 -6.518 -140.595 1.00 91.68 293 LEU D O 1
ATOM 13665 N N . ALA D 1 298 ? -15.280 -7.749 -141.353 1.00 89.90 294 ALA D N 1
ATOM 13666 C CA . ALA D 1 298 ? -14.805 -6.737 -142.307 1.00 88.86 294 ALA D CA 1
ATOM 13667 C C . ALA D 1 298 ? -15.788 -6.503 -143.459 1.00 86.59 294 ALA D C 1
ATOM 13668 O O . ALA D 1 298 ? -16.063 -5.356 -143.816 1.00 86.28 294 ALA D O 1
ATOM 13670 N N . LYS D 1 299 ? -16.315 -7.591 -144.024 1.00 83.73 295 LYS D N 1
ATOM 13671 C CA . LYS D 1 299 ? -17.321 -7.527 -145.101 1.00 81.20 295 LYS D CA 1
ATOM 13672 C C . LYS D 1 299 ? -18.621 -6.833 -144.675 1.00 80.66 295 LYS D C 1
ATOM 13673 O O . LYS D 1 299 ? -19.333 -6.270 -145.507 1.00 79.35 295 LYS D O 1
ATOM 13679 N N . GLN D 1 300 ? -18.923 -6.891 -143.382 1.00 81.57 296 GLN D N 1
ATOM 13680 C CA . GLN D 1 300 ? -20.100 -6.242 -142.809 1.00 84.17 296 GLN D CA 1
ATOM 13681 C C . GLN D 1 300 ? -19.989 -4.710 -142.753 1.00 81.66 296 GLN D C 1
ATOM 13682 O O . GLN D 1 300 ? -21.014 -4.027 -142.741 1.00 83.33 296 GLN D O 1
ATOM 13688 N N . SER D 1 301 ? -18.764 -4.176 -142.731 1.00 79.28 297 SER D N 1
ATOM 13689 C CA . SER D 1 301 ? -18.528 -2.738 -142.504 1.00 77.19 297 SER D CA 1
ATOM 13690 C C . SER D 1 301 ? -18.877 -1.839 -143.695 1.00 75.14 297 SER D C 1
ATOM 13691 O O . SER D 1 301 ? -18.745 -2.250 -144.848 1.00 73.03 297 SER D O 1
ATOM 13694 N N . ASN D 1 302 ? -19.293 -0.606 -143.391 1.00 75.26 298 ASN D N 1
ATOM 13695 C CA . ASN D 1 302 ? -19.607 0.419 -144.406 1.00 76.21 298 ASN D CA 1
ATOM 13696 C C . ASN D 1 302 ? -18.445 0.739 -145.345 1.00 77.34 298 ASN D C 1
ATOM 13697 O O . ASN D 1 302 ? -18.660 0.966 -146.537 1.00 77.90 298 ASN D O 1
ATOM 13702 N N . ALA D 1 303 ? -17.228 0.771 -144.802 1.00 78.25 299 ALA D N 1
ATOM 13703 C CA . ALA D 1 303 ? -16.027 1.060 -145.593 1.00 78.81 299 ALA D CA 1
ATOM 13704 C C . ALA D 1 303 ? -15.859 0.090 -146.761 1.00 76.83 299 ALA D C 1
ATOM 13705 O O . ALA D 1 303 ? -15.566 0.515 -147.879 1.00 76.83 299 ALA D O 1
ATOM 13707 N N . PHE D 1 304 ? -16.054 -1.203 -146.499 1.00 76.03 300 PHE D N 1
ATOM 13708 C CA . PHE D 1 304 ? -15.985 -2.217 -147.554 1.00 77.51 300 PHE D CA 1
ATOM 13709 C C . PHE D 1 304 ? -17.169 -2.139 -148.521 1.00 77.16 300 PHE D C 1
ATOM 13710 O O . PHE D 1 304 ? -17.000 -2.360 -149.722 1.00 75.14 300 PHE D O 1
ATOM 13718 N N . ARG D 1 305 ? -18.360 -1.857 -147.995 1.00 79.03 301 ARG D N 1
ATOM 13719 C CA . ARG D 1 305 ? -19.565 -1.726 -148.825 1.00 79.36 301 ARG D CA 1
ATOM 13720 C C . ARG D 1 305 ? -19.434 -0.627 -149.888 1.00 77.01 301 ARG D C 1
ATOM 13721 O O . ARG D 1 305 ? -20.019 -0.743 -150.965 1.00 79.24 301 ARG D O 1
ATOM 13729 N N . ALA D 1 306 ? -18.660 0.418 -149.583 1.00 74.26 302 ALA D N 1
ATOM 13730 C CA . ALA D 1 306 ? -18.320 1.463 -150.555 1.00 71.65 302 ALA D CA 1
ATOM 13731 C C . ALA D 1 306 ? -17.195 1.026 -151.497 1.00 70.22 302 ALA D C 1
ATOM 13732 O O . ALA D 1 306 ? -17.318 1.184 -152.713 1.00 70.64 302 ALA D O 1
ATOM 13734 N N . GLN D 1 307 ? -16.110 0.489 -150.930 1.00 69.65 303 GLN D N 1
ATOM 13735 C CA . GLN D 1 307 ? -14.942 0.016 -151.710 1.00 70.10 303 GLN D CA 1
ATOM 13736 C C . GLN D 1 307 ? -15.273 -1.101 -152.699 1.00 66.79 303 GLN D C 1
ATOM 13737 O O . GLN D 1 307 ? -14.803 -1.091 -153.836 1.00 66.59 303 GLN D O 1
ATOM 13743 N N . GLY D 1 308 ? -16.060 -2.072 -152.238 1.00 64.75 304 GLY D N 1
ATOM 13744 C CA . GLY D 1 308 ? -16.485 -3.210 -153.052 1.00 62.06 304 GLY D CA 1
ATOM 13745 C C . GLY D 1 308 ? -17.415 -2.865 -154.199 1.00 59.37 304 GLY D C 1
ATOM 13746 O O . GLY D 1 308 ? -17.529 -3.636 -155.153 1.00 58.33 304 GLY D O 1
ATOM 13747 N N . ALA D 1 309 ? -18.071 -1.706 -154.106 1.00 58.58 305 ALA D N 1
ATOM 13748 C CA . ALA D 1 309 ? -18.973 -1.209 -155.146 1.00 58.68 305 ALA D CA 1
ATOM 13749 C C . ALA D 1 309 ? -18.294 -0.367 -156.246 1.00 58.18 305 ALA D C 1
ATOM 13750 O O . ALA D 1 309 ? -18.964 0.396 -156.945 1.00 57.32 305 ALA D O 1
ATOM 13752 N N . GLN D 1 310 ? -16.981 -0.516 -156.406 1.00 59.42 306 GLN D N 1
ATOM 13753 C CA . GLN D 1 310 ? -16.210 0.260 -157.378 1.00 61.26 306 GLN D CA 1
ATOM 13754 C C . GLN D 1 310 ? -16.365 -0.379 -158.758 1.00 60.12 306 GLN D C 1
ATOM 13755 O O . GLN D 1 310 ? -16.073 -1.568 -158.937 1.00 60.16 306 GLN D O 1
ATOM 13761 N N . ILE D 1 311 ? -16.800 0.427 -159.727 1.00 57.57 307 ILE D N 1
ATOM 13762 C CA . ILE D 1 311 ? -17.144 -0.067 -161.058 1.00 55.87 307 ILE D CA 1
ATOM 13763 C C . ILE D 1 311 ? -15.865 -0.361 -161.830 1.00 53.80 307 ILE D C 1
ATOM 13764 O O . ILE D 1 311 ? -14.928 0.437 -161.806 1.00 53.28 307 ILE D O 1
ATOM 13769 N N . ASP D 1 312 ? -15.828 -1.515 -162.490 1.00 51.57 308 ASP D N 1
ATOM 13770 C CA . ASP D 1 312 ? -14.808 -1.807 -163.489 1.00 51.68 308 ASP D CA 1
ATOM 13771 C C . ASP D 1 312 ? -15.424 -1.366 -164.815 1.00 52.86 308 ASP D C 1
ATOM 13772 O O . ASP D 1 312 ? -16.182 -2.110 -165.437 1.00 54.88 308 ASP D O 1
ATOM 13777 N N . THR D 1 313 ? -15.093 -0.141 -165.222 1.00 53.36 309 THR D N 1
ATOM 13778 C CA . THR D 1 313 ? -15.742 0.549 -166.345 1.00 54.08 309 THR D CA 1
ATOM 13779 C C . THR D 1 313 ? -16.022 -0.334 -167.563 1.00 53.17 309 THR D C 1
ATOM 13780 O O . THR D 1 313 ? -17.154 -0.390 -168.036 1.00 53.27 309 THR D O 1
ATOM 13784 N N . VAL D 1 314 ? -14.994 -1.016 -168.057 1.00 53.16 310 VAL D N 1
ATOM 13785 C CA . VAL D 1 314 ? -15.121 -1.823 -169.275 1.00 54.17 310 VAL D CA 1
ATOM 13786 C C . VAL D 1 314 ? -15.858 -3.149 -169.044 1.00 53.87 310 VAL D C 1
ATOM 13787 O O . VAL D 1 314 ? -16.512 -3.651 -169.957 1.00 54.10 310 VAL D O 1
ATOM 13791 N N . PHE D 1 315 ? -15.757 -3.709 -167.838 1.00 54.04 311 PHE D N 1
ATOM 13792 C CA . PHE D 1 315 ? -16.460 -4.957 -167.508 1.00 53.50 311 PHE D CA 1
ATOM 13793 C C . PHE D 1 315 ? -17.969 -4.748 -167.396 1.00 54.06 311 PHE D C 1
ATOM 13794 O O . PHE D 1 315 ? -18.743 -5.481 -168.017 1.00 56.93 311 PHE D O 1
ATOM 13802 N N . SER D 1 316 ? -18.374 -3.768 -166.588 1.00 52.37 312 SER D N 1
ATOM 13803 C CA . SER D 1 316 ? -19.791 -3.396 -166.457 1.00 51.53 312 SER D CA 1
ATOM 13804 C C . SER D 1 316 ? -20.387 -2.881 -167.770 1.00 52.21 312 SER D C 1
ATOM 13805 O O . SER D 1 316 ? -21.573 -3.081 -168.024 1.00 55.03 312 SER D O 1
ATOM 13808 N N . SER D 1 317 ? -19.570 -2.217 -168.588 1.00 51.43 313 SER D N 1
ATOM 13809 C CA . SER D 1 317 ? -20.007 -1.743 -169.903 1.00 51.74 313 SER D CA 1
ATOM 13810 C C . SER D 1 317 ? -20.422 -2.912 -170.799 1.00 52.50 313 SER D C 1
ATOM 13811 O O . SER D 1 317 ? -21.524 -2.915 -171.356 1.00 51.30 313 SER D O 1
ATOM 13814 N N . TYR D 1 318 ? -19.538 -3.903 -170.912 1.00 53.67 314 TYR D N 1
ATOM 13815 C CA . TYR D 1 318 ? -19.834 -5.137 -171.650 1.00 54.06 314 TYR D CA 1
ATOM 13816 C C . TYR D 1 318 ? -20.985 -5.935 -171.052 1.00 55.87 314 TYR D C 1
ATOM 13817 O O . TYR D 1 318 ? -21.755 -6.546 -171.789 1.00 59.87 314 TYR D O 1
ATOM 13826 N N . TYR D 1 319 ? -21.098 -5.938 -169.727 1.00 57.15 315 TYR D N 1
ATOM 13827 C CA . TYR D 1 319 ? -22.228 -6.589 -169.062 1.00 57.67 315 TYR D CA 1
ATOM 13828 C C . TYR D 1 319 ? -23.568 -5.953 -169.454 1.00 58.11 315 TYR D C 1
ATOM 13829 O O . TYR D 1 319 ? -24.528 -6.672 -169.740 1.00 60.73 315 TYR D O 1
ATOM 13838 N N . TRP D 1 320 ? -23.626 -4.622 -169.474 1.00 57.22 316 TRP D N 1
ATOM 13839 C CA . TRP D 1 320 ? -24.866 -3.903 -169.810 1.00 57.20 316 TRP D CA 1
ATOM 13840 C C . TRP D 1 320 ? -25.316 -4.090 -171.257 1.00 58.53 316 TRP D C 1
ATOM 13841 O O . TRP D 1 320 ? -26.518 -4.142 -171.523 1.00 57.56 316 TRP D O 1
ATOM 13852 N N . LEU D 1 321 ? -24.364 -4.172 -172.183 1.00 60.51 317 LEU D N 1
ATOM 13853 C CA . LEU D 1 321 ? -24.685 -4.492 -173.573 1.00 62.82 317 LEU D CA 1
ATOM 13854 C C . LEU D 1 321 ? -25.270 -5.900 -173.682 1.00 64.28 317 LEU D C 1
ATOM 13855 O O . LEU D 1 321 ? -26.272 -6.100 -174.371 1.00 63.86 317 LEU D O 1
ATOM 13860 N N . TRP D 1 322 ? -24.653 -6.857 -172.985 1.00 65.52 318 TRP D N 1
ATOM 13861 C CA . TRP D 1 322 ? -25.150 -8.235 -172.933 1.00 66.42 318 TRP D CA 1
ATOM 13862 C C . TRP D 1 322 ? -26.555 -8.320 -172.324 1.00 65.69 318 TRP D C 1
ATOM 13863 O O . TRP D 1 322 ? -27.410 -9.034 -172.849 1.00 64.95 318 TRP D O 1
ATOM 13874 N N . LYS D 1 323 ? -26.788 -7.594 -171.231 1.00 66.24 319 LYS D N 1
ATOM 13875 C CA . LYS D 1 323 ? -28.119 -7.536 -170.600 1.00 68.37 319 LYS D CA 1
ATOM 13876 C C . LYS D 1 323 ? -29.201 -6.952 -171.519 1.00 68.71 319 LYS D C 1
ATOM 13877 O O . LYS D 1 323 ? -30.345 -7.403 -171.489 1.00 69.58 319 LYS D O 1
ATOM 13883 N N . ALA D 1 324 ? -28.836 -5.959 -172.329 1.00 70.40 320 ALA D N 1
ATOM 13884 C CA . ALA D 1 324 ? -29.771 -5.319 -173.266 1.00 69.96 320 ALA D CA 1
ATOM 13885 C C . ALA D 1 324 ? -29.954 -6.079 -174.593 1.00 70.07 320 ALA D C 1
ATOM 13886 O O . ALA D 1 324 ? -30.710 -5.625 -175.456 1.00 72.92 320 ALA D O 1
ATOM 13888 N N . GLY D 1 325 ? -29.262 -7.208 -174.761 1.00 68.97 321 GLY D N 1
ATOM 13889 C CA . GLY D 1 325 ? -29.433 -8.083 -175.922 1.00 67.62 321 GLY D CA 1
ATOM 13890 C C . GLY D 1 325 ? -28.552 -7.742 -177.109 1.00 67.27 321 GLY D C 1
ATOM 13891 O O . GLY D 1 325 ? -28.849 -8.146 -178.235 1.00 70.72 321 GLY D O 1
ATOM 13892 N N . VAL D 1 326 ? -27.458 -7.023 -176.866 1.00 65.50 322 VAL D N 1
ATOM 13893 C CA . VAL D 1 326 ? -26.562 -6.593 -177.938 1.00 63.43 322 VAL D CA 1
ATOM 13894 C C . VAL D 1 326 ? -25.656 -7.759 -178.340 1.00 63.82 322 VAL D C 1
ATOM 13895 O O . VAL D 1 326 ? -25.230 -8.551 -177.499 1.00 62.03 322 VAL D O 1
ATOM 13899 N N . THR D 1 327 ? -25.392 -7.852 -179.639 1.00 67.11 323 THR D N 1
ATOM 13900 C CA . THR D 1 327 ? -24.493 -8.850 -180.219 1.00 68.73 323 THR D CA 1
ATOM 13901 C C . THR D 1 327 ? -23.429 -8.078 -181.007 1.00 67.46 323 THR D C 1
ATOM 13902 O O . THR D 1 327 ? -23.483 -6.849 -181.051 1.00 66.75 323 THR D O 1
ATOM 13906 N N . PRO D 1 328 ? -22.455 -8.780 -181.624 1.00 68.55 324 PRO D N 1
ATOM 13907 C CA . PRO D 1 328 ? -21.505 -8.097 -182.525 1.00 68.44 324 PRO D CA 1
ATOM 13908 C C . PRO D 1 328 ? -22.133 -7.374 -183.735 1.00 68.78 324 PRO D C 1
ATOM 13909 O O . PRO D 1 328 ? -21.521 -6.451 -184.276 1.00 67.29 324 PRO D O 1
ATOM 13913 N N . VAL D 1 329 ? -23.330 -7.798 -184.145 1.00 70.26 325 VAL D N 1
ATOM 13914 C CA . VAL D 1 329 ? -24.049 -7.194 -185.272 1.00 70.30 325 VAL D CA 1
ATOM 13915 C C . VAL D 1 329 ? -24.690 -5.863 -184.859 1.00 67.91 325 VAL D C 1
ATOM 13916 O O . VAL D 1 329 ? -24.595 -4.884 -185.596 1.00 67.95 325 VAL D O 1
ATOM 13920 N N . THR D 1 330 ? -25.347 -5.842 -183.697 1.00 67.33 326 THR D N 1
ATOM 13921 C CA . THR D 1 330 ? -25.992 -4.627 -183.166 1.00 68.08 326 THR D CA 1
ATOM 13922 C C . THR D 1 330 ? -25.066 -3.718 -182.336 1.00 68.08 326 THR D C 1
ATOM 13923 O O . THR D 1 330 ? -25.504 -2.657 -181.888 1.00 70.47 326 THR D O 1
ATOM 13927 N N . PHE D 1 331 ? -23.810 -4.118 -182.123 1.00 67.03 327 PHE D N 1
ATOM 13928 C CA . PHE D 1 331 ? -22.855 -3.288 -181.367 1.00 66.97 327 PHE D CA 1
ATOM 13929 C C . PHE D 1 331 ? -22.533 -1.955 -182.059 1.00 67.56 327 PHE D C 1
ATOM 13930 O O . PHE D 1 331 ? -22.498 -0.922 -181.385 1.00 71.30 327 PHE D O 1
ATOM 13938 N N . PRO D 1 332 ? -22.288 -1.965 -183.388 1.00 64.94 328 PRO D N 1
ATOM 13939 C CA . PRO D 1 332 ? -22.060 -0.701 -184.094 1.00 63.55 328 PRO D CA 1
ATOM 13940 C C . PRO D 1 332 ? -23.161 0.357 -183.952 1.00 62.41 328 PRO D C 1
ATOM 13941 O O . PRO D 1 332 ? -22.848 1.541 -183.915 1.00 64.48 328 PRO D O 1
ATOM 13945 N N . SER D 1 333 ? -24.422 -0.060 -183.873 1.00 62.43 329 SER D N 1
ATOM 13946 C CA . SER D 1 333 ? -25.524 0.875 -183.624 1.00 63.24 329 SER D CA 1
ATOM 13947 C C . SER D 1 333 ? -25.422 1.542 -182.241 1.00 63.70 329 SER D C 1
ATOM 13948 O O . SER D 1 333 ? -25.795 2.707 -182.083 1.00 64.00 329 SER D O 1
ATOM 13951 N N . VAL D 1 334 ? -24.906 0.798 -181.259 1.00 63.27 330 VAL D N 1
ATOM 13952 C CA . VAL D 1 334 ? -24.725 1.289 -179.887 1.00 61.45 330 VAL D CA 1
ATOM 13953 C C . VAL D 1 334 ? -23.553 2.267 -179.822 1.00 58.46 330 VAL D C 1
ATOM 13954 O O . VAL D 1 334 ? -23.669 3.334 -179.222 1.00 57.32 330 VAL D O 1
ATOM 13958 N N . SER D 1 335 ? -22.429 1.884 -180.425 1.00 56.41 331 SER D N 1
ATOM 13959 C CA . SER D 1 335 ? -21.239 2.741 -180.512 1.00 56.48 331 SER D CA 1
ATOM 13960 C C . SER D 1 335 ? -21.528 4.080 -181.198 1.00 57.97 331 SER D C 1
ATOM 13961 O O . SER D 1 335 ? -20.996 5.115 -180.795 1.00 57.54 331 SER D O 1
ATOM 13964 N N . GLN D 1 336 ? -22.371 4.041 -182.229 1.00 60.05 332 GLN D N 1
ATOM 13965 C CA . GLN D 1 336 ? -22.780 5.236 -182.972 1.00 60.74 332 GLN D CA 1
ATOM 13966 C C . GLN D 1 336 ? -23.607 6.172 -182.092 1.00 58.48 332 GLN D C 1
ATOM 13967 O O . GLN D 1 336 ? -23.362 7.377 -182.051 1.00 57.54 332 GLN D O 1
ATOM 13973 N N . PHE D 1 337 ? -24.587 5.598 -181.399 1.00 56.81 333 PHE D N 1
ATOM 13974 C CA . PHE D 1 337 ? -25.445 6.336 -180.471 1.00 55.63 333 PHE D CA 1
ATOM 13975 C C . PHE D 1 337 ? -24.623 7.083 -179.414 1.00 56.45 333 PHE D C 1
ATOM 13976 O O . PHE D 1 337 ? -24.837 8.273 -179.184 1.00 58.15 333 PHE D O 1
ATOM 13984 N N . LEU D 1 338 ? -23.679 6.376 -178.797 1.00 55.00 334 LEU D N 1
ATOM 13985 C CA . LEU D 1 338 ? -22.851 6.935 -177.727 1.00 53.85 334 LEU D CA 1
ATOM 13986 C C . LEU D 1 338 ? -21.882 8.006 -178.232 1.00 53.78 334 LEU D C 1
ATOM 13987 O O . LEU D 1 338 ? -21.602 8.969 -177.518 1.00 54.55 334 LEU D O 1
ATOM 13992 N N . PHE D 1 339 ? -21.373 7.834 -179.450 1.00 53.50 335 PHE D N 1
ATOM 13993 C CA . PHE D 1 339 ? -20.523 8.849 -180.084 1.00 54.51 335 PHE D CA 1
ATOM 13994 C C . PHE D 1 339 ? -21.271 10.157 -180.334 1.00 55.62 335 PHE D C 1
ATOM 13995 O O . PHE D 1 339 ? -20.739 11.232 -180.072 1.00 54.60 335 PHE D O 1
ATOM 14003 N N . GLU D 1 340 ? -22.491 10.052 -180.853 1.00 60.02 336 GLU D N 1
ATOM 14004 C CA . GLU D 1 340 ? -23.351 11.218 -181.087 1.00 62.88 336 GLU D CA 1
ATOM 14005 C C . GLU D 1 340 ? -23.773 11.853 -179.762 1.00 63.54 336 GLU D C 1
ATOM 14006 O O . GLU D 1 340 ? -23.839 13.076 -179.649 1.00 65.54 336 GLU D O 1
ATOM 14012 N N . LEU D 1 341 ? -24.045 11.010 -178.767 1.00 65.17 337 LEU D N 1
ATOM 14013 C CA . LEU D 1 341 ? -24.418 11.451 -177.416 1.00 66.27 337 LEU D CA 1
ATOM 14014 C C . LEU D 1 341 ? -23.361 12.355 -176.772 1.00 66.51 337 LEU D C 1
ATOM 14015 O O . LEU D 1 341 ? -23.700 13.327 -176.097 1.00 68.94 337 LEU D O 1
ATOM 14020 N N . GLY D 1 342 ? -22.086 12.039 -176.992 1.00 66.79 338 GLY D N 1
ATOM 14021 C CA . GLY D 1 342 ? -20.985 12.840 -176.463 1.00 67.00 338 GLY D CA 1
ATOM 14022 C C . GLY D 1 342 ? -20.660 14.129 -177.208 1.00 68.65 338 GLY D C 1
ATOM 14023 O O . GLY D 1 342 ? -19.693 14.800 -176.851 1.00 67.34 338 GLY D O 1
ATOM 14024 N N . LYS D 1 343 ? -21.438 14.478 -178.237 1.00 71.55 339 LYS D N 1
ATOM 14025 C CA . LYS D 1 343 ? -21.217 15.703 -179.023 1.00 72.86 339 LYS D CA 1
ATOM 14026 C C . LYS D 1 343 ? -22.186 16.827 -178.656 1.00 74.50 339 LYS D C 1
ATOM 14027 O O . LYS D 1 343 ? -21.766 17.976 -178.515 1.00 75.62 339 LYS D O 1
ATOM 14033 N N . ASN D 1 344 ? -23.471 16.505 -178.520 1.00 78.33 340 ASN D N 1
ATOM 14034 C CA . ASN D 1 344 ? -24.468 17.489 -178.077 1.00 83.46 340 ASN D CA 1
ATOM 14035 C C . ASN D 1 344 ? -24.536 17.546 -176.534 1.00 86.47 340 ASN D C 1
ATOM 14036 O O . ASN D 1 344 ? -24.548 16.495 -175.885 1.00 81.86 340 ASN D O 1
ATOM 14041 N N . PRO D 1 345 ? -24.534 18.766 -175.941 1.00 91.85 341 PRO D N 1
ATOM 14042 C CA . PRO D 1 345 ? -24.748 18.926 -174.489 1.00 96.57 341 PRO D CA 1
ATOM 14043 C C . PRO D 1 345 ? -26.124 18.428 -174.011 1.00 103.87 341 PRO D C 1
ATOM 14044 O O . PRO D 1 345 ? -27.016 19.221 -173.684 1.00 103.38 341 PRO D O 1
ATOM 14048 N N . LYS D 1 346 ? -26.265 17.106 -173.950 1.00 111.70 342 LYS D N 1
ATOM 14049 C CA . LYS D 1 346 ? -27.553 16.470 -173.709 1.00 118.33 342 LYS D CA 1
ATOM 14050 C C . LYS D 1 346 ? -27.819 16.337 -172.216 1.00 122.98 342 LYS D C 1
ATOM 14051 O O . LYS D 1 346 ? -26.984 15.806 -171.478 1.00 127.05 342 LYS D O 1
ATOM 14057 N N . GLY D 1 347 ? -28.976 16.831 -171.776 1.00 124.17 343 GLY D N 1
ATOM 14058 C CA . GLY D 1 347 ? -29.472 16.556 -170.431 1.00 124.64 343 GLY D CA 1
ATOM 14059 C C . GLY D 1 347 ? -29.835 15.086 -170.318 1.00 124.79 343 GLY D C 1
ATOM 14060 O O . GLY D 1 347 ? -30.273 14.476 -171.293 1.00 123.60 343 GLY D O 1
ATOM 14061 N N . GLN D 1 348 ? -29.645 14.515 -169.132 1.00 127.46 344 GLN D N 1
ATOM 14062 C CA . GLN D 1 348 ? -29.884 13.080 -168.908 1.00 129.63 344 GLN D CA 1
ATOM 14063 C C . GLN D 1 348 ? -31.339 12.638 -169.150 1.00 130.81 344 GLN D C 1
ATOM 14064 O O . GLN D 1 348 ? -31.576 11.482 -169.501 1.00 133.10 344 GLN D O 1
ATOM 14070 N N . LYS D 1 349 ? -32.296 13.554 -168.981 1.00 130.81 345 LYS D N 1
ATOM 14071 C CA . LYS D 1 349 ? -33.711 13.282 -169.293 1.00 128.11 345 LYS D CA 1
ATOM 14072 C C . LYS D 1 349 ? -33.962 13.269 -170.813 1.00 123.67 345 LYS D C 1
ATOM 14073 O O . LYS D 1 349 ? -34.794 12.499 -171.297 1.00 121.35 345 LYS D O 1
ATOM 14079 N N . LYS D 1 350 ? -33.252 14.129 -171.551 1.00 119.08 346 LYS D N 1
ATOM 14080 C CA . LYS D 1 350 ? -33.312 14.160 -173.025 1.00 116.76 346 LYS D CA 1
ATOM 14081 C C . LYS D 1 350 ? -32.814 12.846 -173.647 1.00 114.80 346 LYS D C 1
ATOM 14082 O O . LYS D 1 350 ? -33.346 12.399 -174.666 1.00 114.93 346 LYS D O 1
ATOM 14088 N N . MET D 1 351 ? -31.788 12.247 -173.040 1.00 111.37 347 MET D N 1
ATOM 14089 C CA . MET D 1 351 ? -31.288 10.925 -173.442 1.00 107.76 347 MET D CA 1
ATOM 14090 C C . MET D 1 351 ? -32.312 9.807 -173.200 1.00 107.68 347 MET D C 1
ATOM 14091 O O . MET D 1 351 ? -32.470 8.919 -174.038 1.00 108.14 347 MET D O 1
ATOM 14096 N N . GLN D 1 352 ? -32.982 9.844 -172.049 1.00 107.90 348 GLN D N 1
ATOM 14097 C CA . GLN D 1 352 ? -33.977 8.820 -171.687 1.00 110.92 348 GLN D CA 1
ATOM 14098 C C . GLN D 1 352 ? -35.126 8.700 -172.698 1.00 110.03 348 GLN D C 1
ATOM 14099 O O . GLN D 1 352 ? -35.637 7.602 -172.924 1.00 109.78 348 GLN D O 1
ATOM 14105 N N . LYS D 1 353 ? -35.521 9.825 -173.296 1.00 108.34 349 LYS D N 1
ATOM 14106 C CA . LYS D 1 353 ? -36.511 9.833 -174.379 1.00 104.97 349 LYS D CA 1
ATOM 14107 C C . LYS D 1 353 ? -35.957 9.190 -175.654 1.00 101.33 349 LYS D C 1
ATOM 14108 O O . LYS D 1 353 ? -36.659 8.415 -176.304 1.00 100.15 349 LYS D O 1
ATOM 14114 N N . ALA D 1 354 ? -34.707 9.508 -176.001 1.00 97.17 350 ALA D N 1
ATOM 14115 C CA . ALA D 1 354 ? -34.057 8.958 -177.203 1.00 97.06 350 ALA D CA 1
ATOM 14116 C C . ALA D 1 354 ? -34.046 7.427 -177.213 1.00 97.81 350 ALA D C 1
ATOM 14117 O O . ALA D 1 354 ? -34.351 6.807 -178.235 1.00 100.13 350 ALA D O 1
ATOM 14119 N N . LEU D 1 355 ? -33.708 6.834 -176.070 1.00 96.64 351 LEU D N 1
ATOM 14120 C CA . LEU D 1 355 ? -33.708 5.375 -175.908 1.00 94.49 351 LEU D CA 1
ATOM 14121 C C . LEU D 1 355 ? -35.109 4.755 -176.040 1.00 95.27 351 LEU D C 1
ATOM 14122 O O . LEU D 1 355 ? -35.246 3.626 -176.516 1.00 93.87 351 LEU D O 1
ATOM 14127 N N . ILE D 1 356 ? -36.135 5.489 -175.613 1.00 98.08 352 ILE D N 1
ATOM 14128 C CA . ILE D 1 356 ? -37.532 5.077 -175.809 1.00 100.41 352 ILE D CA 1
ATOM 14129 C C . ILE D 1 356 ? -37.953 5.261 -177.275 1.00 103.49 352 ILE D C 1
ATOM 14130 O O . ILE D 1 356 ? -38.640 4.401 -177.832 1.00 105.10 352 ILE D O 1
ATOM 14135 N N . ASN D 1 357 ? -37.542 6.374 -177.887 1.00 105.84 353 ASN D N 1
ATOM 14136 C CA . ASN D 1 357 ? -37.931 6.702 -179.266 1.00 106.49 353 ASN D CA 1
ATOM 14137 C C . ASN D 1 357 ? -37.324 5.778 -180.319 1.00 104.12 353 ASN D C 1
ATOM 14138 O O . ASN D 1 357 ? -38.048 5.287 -181.187 1.00 104.53 353 ASN D O 1
ATOM 14143 N N . THR D 1 358 ? -36.011 5.548 -180.242 1.00 100.92 354 THR D N 1
ATOM 14144 C CA . THR D 1 358 ? -35.296 4.724 -181.234 1.00 96.82 354 THR D CA 1
ATOM 14145 C C . THR D 1 358 ? -35.998 3.377 -181.464 1.00 96.36 354 THR D C 1
ATOM 14146 O O . THR D 1 358 ? -36.421 2.728 -180.502 1.00 95.09 354 THR D O 1
ATOM 14150 N N . PRO D 1 359 ? -36.150 2.970 -182.740 1.00 97.46 355 PRO D N 1
ATOM 14151 C CA . PRO D 1 359 ? -36.823 1.704 -183.027 1.00 95.62 355 PRO D CA 1
ATOM 14152 C C . PRO D 1 359 ? -35.973 0.470 -182.706 1.00 92.86 355 PRO D C 1
ATOM 14153 O O . PRO D 1 359 ? -36.528 -0.618 -182.548 1.00 92.33 355 PRO D O 1
ATOM 14157 N N . LEU D 1 360 ? -34.651 0.641 -182.617 1.00 89.90 356 LEU D N 1
ATOM 14158 C CA . LEU D 1 360 ? -33.730 -0.450 -182.278 1.00 86.26 356 LEU D CA 1
ATOM 14159 C C . LEU D 1 360 ? -34.068 -1.039 -180.901 1.00 82.10 356 LEU D C 1
ATOM 14160 O O . LEU D 1 360 ? -34.389 -0.302 -179.966 1.00 78.91 356 LEU D O 1
ATOM 14165 N N . LYS D 1 361 ? -34.006 -2.365 -180.795 1.00 80.07 357 LYS D N 1
ATOM 14166 C CA . LYS D 1 361 ? -34.530 -3.084 -179.624 1.00 79.14 357 LYS D CA 1
ATOM 14167 C C . LYS D 1 361 ? -33.735 -2.859 -178.342 1.00 76.64 357 LYS D C 1
ATOM 14168 O O . LYS D 1 361 ? -34.325 -2.775 -177.262 1.00 77.23 357 LYS D O 1
ATOM 14174 N N . TRP D 1 362 ? -32.409 -2.770 -178.459 1.00 73.76 358 TRP D N 1
ATOM 14175 C CA . TRP D 1 362 ? -31.546 -2.523 -177.292 1.00 71.38 358 TRP D CA 1
ATOM 14176 C C . TRP D 1 362 ? -31.853 -1.212 -176.568 1.00 71.12 358 TRP D C 1
ATOM 14177 O O . TRP D 1 362 ? -31.647 -1.121 -175.359 1.00 69.68 358 TRP D O 1
ATOM 14188 N N . GLY D 1 363 ? -32.336 -0.210 -177.306 1.00 70.63 359 GLY D N 1
ATOM 14189 C CA . GLY D 1 363 ? -32.735 1.078 -176.737 1.00 71.27 359 GLY D CA 1
ATOM 14190 C C . GLY D 1 363 ? -33.693 0.970 -175.565 1.00 72.12 359 GLY D C 1
ATOM 14191 O O . GLY D 1 363 ? -33.421 1.507 -174.492 1.00 73.44 359 GLY D O 1
ATOM 14192 N N . LYS D 1 364 ? -34.803 0.264 -175.762 1.00 73.99 360 LYS D N 1
ATOM 14193 C CA . LYS D 1 364 ? -35.795 0.081 -174.696 1.00 76.75 360 LYS D CA 1
ATOM 14194 C C . LYS D 1 364 ? -35.289 -0.853 -173.591 1.00 73.48 360 LYS D C 1
ATOM 14195 O O . LYS D 1 364 ? -35.549 -0.617 -172.412 1.00 72.20 360 LYS D O 1
ATOM 14201 N N . ARG D 1 365 ? -34.581 -1.913 -173.975 1.00 71.24 361 ARG D N 1
ATOM 14202 C CA . ARG D 1 365 ? -34.023 -2.856 -173.001 1.00 71.67 361 ARG D CA 1
ATOM 14203 C C . ARG D 1 365 ? -32.940 -2.220 -172.118 1.00 73.06 361 ARG D C 1
ATOM 14204 O O . ARG D 1 365 ? -32.837 -2.549 -170.935 1.00 74.48 361 ARG D O 1
ATOM 14212 N N . LEU D 1 366 ? -32.161 -1.296 -172.685 1.00 72.19 362 LEU D N 1
ATOM 14213 C CA . LEU D 1 366 ? -31.149 -0.550 -171.924 1.00 70.35 362 LEU D CA 1
ATOM 14214 C C . LEU D 1 366 ? -31.792 0.447 -170.955 1.00 70.57 362 LEU D C 1
ATOM 14215 O O . LEU D 1 366 ? -31.348 0.566 -169.814 1.00 68.57 362 LEU D O 1
ATOM 14220 N N . ILE D 1 367 ? -32.836 1.147 -171.411 1.00 71.72 363 ILE D N 1
ATOM 14221 C CA . ILE D 1 367 ? -33.560 2.127 -170.576 1.00 73.42 363 ILE D CA 1
ATOM 14222 C C . ILE D 1 367 ? -34.202 1.446 -169.358 1.00 73.92 363 ILE D C 1
ATOM 14223 O O . ILE D 1 367 ? -34.254 2.030 -168.280 1.00 72.80 363 ILE D O 1
ATOM 14228 N N . GLU D 1 368 ? -34.675 0.212 -169.541 1.00 77.08 364 GLU D N 1
ATOM 14229 C CA . GLU D 1 368 ? -35.314 -0.555 -168.461 1.00 79.60 364 GLU D CA 1
ATOM 14230 C C . GLU D 1 368 ? -34.342 -1.092 -167.400 1.00 75.60 364 GLU D C 1
ATOM 14231 O O . GLU D 1 368 ? -34.781 -1.486 -166.323 1.00 75.12 364 GLU D O 1
ATOM 14237 N N . LEU D 1 369 ? -33.042 -1.114 -167.703 1.00 73.38 365 LEU D N 1
ATOM 14238 C CA . LEU D 1 369 ? -32.004 -1.444 -166.713 1.00 69.62 365 LEU D CA 1
ATOM 14239 C C . LEU D 1 369 ? -31.678 -0.305 -165.739 1.00 69.03 365 LEU D C 1
ATOM 14240 O O . LEU D 1 369 ? -31.024 -0.546 -164.726 1.00 67.80 365 LEU D O 1
ATOM 14245 N N . PHE D 1 370 ? -32.121 0.919 -166.040 1.00 71.36 366 PHE D N 1
ATOM 14246 C CA . PHE D 1 370 ? -31.813 2.098 -165.213 1.00 73.48 366 PHE D CA 1
ATOM 14247 C C . PHE D 1 370 ? -32.370 1.915 -163.808 1.00 77.16 366 PHE D C 1
ATOM 14248 O O . PHE D 1 370 ? -33.542 1.578 -163.656 1.00 78.83 366 PHE D O 1
ATOM 14256 N N . ALA D 1 371 ? -31.534 2.132 -162.791 1.00 82.27 367 ALA D N 1
ATOM 14257 C CA . ALA D 1 371 ? -31.992 2.090 -161.400 1.00 86.35 367 ALA D CA 1
ATOM 14258 C C . ALA D 1 371 ? -32.859 3.295 -161.098 1.00 90.54 367 ALA D C 1
ATOM 14259 O O . ALA D 1 371 ? -32.748 4.334 -161.753 1.00 86.47 367 ALA D O 1
ATOM 14261 N N . ASP D 1 372 ? -33.699 3.140 -160.077 1.00 101.04 368 ASP D N 1
ATOM 14262 C CA . ASP D 1 372 ? -34.801 4.066 -159.803 1.00 106.24 368 ASP D CA 1
ATOM 14263 C C . ASP D 1 372 ? -34.384 5.526 -159.645 1.00 111.57 368 ASP D C 1
ATOM 14264 O O . ASP D 1 372 ? -33.254 5.832 -159.250 1.00 114.90 368 ASP D O 1
ATOM 14269 N N . ASN D 1 373 ? -35.321 6.408 -159.991 1.00 114.98 369 ASN D N 1
ATOM 14270 C CA . ASN D 1 373 ? -35.257 7.841 -159.653 1.00 118.81 369 ASN D CA 1
ATOM 14271 C C . ASN D 1 373 ? -34.840 8.046 -158.195 1.00 121.08 369 ASN D C 1
ATOM 14272 O O . ASN D 1 373 ? -34.010 8.906 -157.893 1.00 120.93 369 ASN D O 1
ATOM 14277 N N . ASP D 1 374 ? -35.437 7.244 -157.309 1.00 124.50 370 ASP D N 1
ATOM 14278 C CA . ASP D 1 374 ? -35.162 7.272 -155.869 1.00 124.85 370 ASP D CA 1
ATOM 14279 C C . ASP D 1 374 ? -34.672 5.914 -155.337 1.00 121.91 370 ASP D C 1
ATOM 14280 O O . ASP D 1 374 ? -35.369 5.235 -154.576 1.00 127.18 370 ASP D O 1
ATOM 14285 N N . PHE D 1 375 ? -33.469 5.520 -155.759 1.00 115.90 371 PHE D N 1
ATOM 14286 C CA . PHE D 1 375 ? -32.709 4.466 -155.075 1.00 111.85 371 PHE D CA 1
ATOM 14287 C C . PHE D 1 375 ? -32.431 5.032 -153.680 1.00 112.67 371 PHE D C 1
ATOM 14288 O O . PHE D 1 375 ? -31.644 5.969 -153.532 1.00 114.71 371 PHE D O 1
ATOM 14296 N N . THR D 1 376 ? -33.102 4.468 -152.674 1.00 111.59 372 THR D N 1
ATOM 14297 C CA . THR D 1 376 ? -33.273 5.125 -151.367 1.00 108.18 372 THR D CA 1
ATOM 14298 C C . THR D 1 376 ? -31.976 5.295 -150.574 1.00 103.04 372 THR D C 1
ATOM 14299 O O . THR D 1 376 ? -31.730 6.362 -150.008 1.00 99.45 372 THR D O 1
ATOM 14303 N N . GLU D 1 377 ? -31.157 4.245 -150.541 1.00 100.60 373 GLU D N 1
ATOM 14304 C CA . GLU D 1 377 ? -29.849 4.288 -149.874 1.00 101.14 373 GLU D CA 1
ATOM 14305 C C . GLU D 1 377 ? -28.854 5.168 -150.643 1.00 99.71 373 GLU D C 1
ATOM 14306 O O . GLU D 1 377 ? -29.121 5.577 -151.775 1.00 100.48 373 GLU D O 1
ATOM 14312 N N . ASN D 1 378 ? -27.716 5.463 -150.015 1.00 96.71 374 ASN D N 1
ATOM 14313 C CA . ASN D 1 378 ? -26.663 6.275 -150.638 1.00 95.66 374 ASN D CA 1
ATOM 14314 C C . ASN D 1 378 ? -26.124 5.579 -151.894 1.00 93.64 374 ASN D C 1
ATOM 14315 O O . ASN D 1 378 ? -25.809 4.386 -151.859 1.00 92.86 374 ASN D O 1
ATOM 14320 N N . ARG D 1 379 ? -26.021 6.340 -152.988 1.00 90.50 375 ARG D N 1
ATOM 14321 C CA . ARG D 1 379 ? -25.623 5.799 -154.301 1.00 88.64 375 ARG D CA 1
ATOM 14322 C C . ARG D 1 379 ? -24.205 5.218 -154.359 1.00 84.61 375 ARG D C 1
ATOM 14323 O O . ARG D 1 379 ? -23.916 4.407 -155.241 1.00 85.58 375 ARG D O 1
ATOM 14331 N N . ILE D 1 380 ? -23.335 5.622 -153.433 1.00 80.10 376 ILE D N 1
ATOM 14332 C CA . ILE D 1 380 ? -22.011 5.002 -153.283 1.00 78.41 376 ILE D CA 1
ATOM 14333 C C . ILE D 1 380 ? -22.081 3.495 -152.975 1.00 75.20 376 ILE D C 1
ATOM 14334 O O . ILE D 1 380 ? -21.157 2.759 -153.321 1.00 73.51 376 ILE D O 1
ATOM 14339 N N . TYR D 1 381 ? -23.168 3.042 -152.340 1.00 73.39 377 TYR D N 1
ATOM 14340 C CA . TYR D 1 381 ? -23.367 1.611 -152.029 1.00 70.84 377 TYR D CA 1
ATOM 14341 C C . TYR D 1 381 ? -24.004 0.770 -153.151 1.00 68.18 377 TYR D C 1
ATOM 14342 O O . TYR D 1 381 ? -23.964 -0.461 -153.076 1.00 68.57 377 TYR D O 1
ATOM 14351 N N . MET D 1 382 ? -24.593 1.414 -154.165 1.00 64.83 378 MET D N 1
ATOM 14352 C CA . MET D 1 382 ? -25.236 0.709 -155.290 1.00 62.25 378 MET D CA 1
ATOM 14353 C C . MET D 1 382 ? -24.255 -0.227 -155.992 1.00 60.47 378 MET D C 1
ATOM 14354 O O . MET D 1 382 ? -23.115 0.149 -156.258 1.00 61.65 378 MET D O 1
ATOM 14359 N N . HIS D 1 383 ? -24.714 -1.437 -156.301 1.00 58.97 379 HIS D N 1
ATOM 14360 C CA . HIS D 1 383 ? -23.858 -2.468 -156.895 1.00 57.84 379 HIS D CA 1
ATOM 14361 C C . HIS D 1 383 ? -23.358 -2.003 -158.280 1.00 58.59 379 HIS D C 1
ATOM 14362 O O . HIS D 1 383 ? -24.137 -1.444 -159.054 1.00 60.02 379 HIS D O 1
ATOM 14369 N N . PRO D 1 384 ? -22.059 -2.219 -158.592 1.00 58.52 380 PRO D N 1
ATOM 14370 C CA . PRO D 1 384 ? -21.463 -1.685 -159.833 1.00 59.15 380 PRO D CA 1
ATOM 14371 C C . PRO D 1 384 ? -21.982 -2.263 -161.162 1.00 59.47 380 PRO D C 1
ATOM 14372 O O . PRO D 1 384 ? -21.647 -1.738 -162.225 1.00 59.79 380 PRO D O 1
ATOM 14376 N N . CYS D 1 385 ? -22.771 -3.333 -161.094 1.00 60.51 381 CYS D N 1
ATOM 14377 C CA . CYS D 1 385 ? -23.408 -3.944 -162.262 1.00 60.57 381 CYS D CA 1
ATOM 14378 C C . CYS D 1 385 ? -24.700 -3.243 -162.674 1.00 59.73 381 CYS D C 1
ATOM 14379 O O . CYS D 1 385 ? -25.211 -3.511 -163.756 1.00 58.92 381 CYS D O 1
ATOM 14382 N N . VAL D 1 386 ? -25.232 -2.372 -161.814 1.00 59.03 382 VAL D N 1
ATOM 14383 C CA . VAL D 1 386 ? -26.501 -1.693 -162.060 1.00 59.84 382 VAL D CA 1
ATOM 14384 C C . VAL D 1 386 ? -26.300 -0.423 -162.888 1.00 60.67 382 VAL D C 1
ATOM 14385 O O . VAL D 1 386 ? -25.570 0.478 -162.480 1.00 62.97 382 VAL D O 1
ATOM 14389 N N . LEU D 1 387 ? -26.970 -0.348 -164.036 1.00 59.55 383 LEU D N 1
ATOM 14390 C CA . LEU D 1 387 ? -26.915 0.835 -164.887 1.00 58.83 383 LEU D CA 1
ATOM 14391 C C . LEU D 1 387 ? -27.777 1.956 -164.312 1.00 58.43 383 LEU D C 1
ATOM 14392 O O . LEU D 1 387 ? -28.758 1.699 -163.617 1.00 58.56 383 LEU D O 1
ATOM 14397 N N . THR D 1 388 ? -27.379 3.194 -164.599 1.00 59.62 384 THR D N 1
ATOM 14398 C CA . THR D 1 388 ? -28.129 4.406 -164.250 1.00 62.31 384 THR D CA 1
ATOM 14399 C C . THR D 1 388 ? -27.927 5.415 -165.380 1.00 65.14 384 THR D C 1
ATOM 14400 O O . THR D 1 388 ? -27.216 5.125 -166.345 1.00 66.36 384 THR D O 1
ATOM 14404 N N . SER D 1 389 ? -28.551 6.587 -165.267 1.00 67.28 385 SER D N 1
ATOM 14405 C CA . SER D 1 389 ? -28.343 7.678 -166.227 1.00 68.04 385 SER D CA 1
ATOM 14406 C C . SER D 1 389 ? -26.901 8.185 -166.192 1.00 65.73 385 SER D C 1
ATOM 14407 O O . SER D 1 389 ? -26.267 8.350 -167.235 1.00 65.22 385 SER D O 1
ATOM 14410 N N . GLY D 1 390 ? -26.398 8.426 -164.982 1.00 64.54 386 GLY D N 1
ATOM 14411 C CA . GLY D 1 390 ? -25.020 8.866 -164.771 1.00 63.50 386 GLY D CA 1
ATOM 14412 C C . GLY D 1 390 ? -23.965 7.857 -165.194 1.00 62.80 386 GLY D C 1
ATOM 14413 O O . GLY D 1 390 ? -22.880 8.244 -165.636 1.00 64.81 386 GLY D O 1
ATOM 14414 N N . ARG D 1 391 ? -24.281 6.567 -165.066 1.00 60.06 387 ARG D N 1
ATOM 14415 C CA . ARG D 1 391 ? -23.366 5.490 -165.472 1.00 58.65 387 ARG D CA 1
ATOM 14416 C C . ARG D 1 391 ? -23.385 5.169 -166.980 1.00 56.75 387 ARG D C 1
ATOM 14417 O O . ARG D 1 391 ? -22.682 4.259 -167.415 1.00 57.51 387 ARG D O 1
ATOM 14425 N N . MET D 1 392 ? -24.163 5.899 -167.780 1.00 55.85 388 MET D N 1
ATOM 14426 C CA . MET D 1 392 ? -24.022 5.830 -169.246 1.00 57.72 388 MET D CA 1
ATOM 14427 C C . MET D 1 392 ? -22.667 6.367 -169.726 1.00 56.32 388 MET D C 1
ATOM 14428 O O . MET D 1 392 ? -22.194 5.990 -170.794 1.00 55.46 388 MET D O 1
ATOM 14433 N N . SER D 1 393 ? -22.059 7.247 -168.932 1.00 56.89 389 SER D N 1
ATOM 14434 C CA . SER D 1 393 ? -20.691 7.722 -169.157 1.00 58.28 389 SER D CA 1
ATOM 14435 C C . SER D 1 393 ? -19.636 6.609 -169.174 1.00 57.51 389 SER D C 1
ATOM 14436 O O . SER D 1 393 ? -18.574 6.770 -169.785 1.00 58.32 389 SER D O 1
ATOM 14439 N N . GLU D 1 394 ? -19.924 5.506 -168.483 1.00 55.86 390 GLU D N 1
ATOM 14440 C CA . GLU D 1 394 ? -19.073 4.312 -168.505 1.00 54.70 390 GLU D CA 1
ATOM 14441 C C . GLU D 1 394 ? -19.109 3.669 -169.895 1.00 52.12 390 GLU D C 1
ATOM 14442 O O . GLU D 1 394 ? -18.071 3.290 -170.431 1.00 49.93 390 GLU D O 1
ATOM 14448 N N . LEU D 1 395 ? -20.311 3.528 -170.458 1.00 50.79 391 LEU D N 1
ATOM 14449 C CA . LEU D 1 395 ? -20.474 3.056 -171.842 1.00 51.37 391 LEU D CA 1
ATOM 14450 C C . LEU D 1 395 ? -19.882 4.053 -172.843 1.00 50.69 391 LEU D C 1
ATOM 14451 O O . LEU D 1 395 ? -19.237 3.653 -173.817 1.00 49.86 391 LEU D O 1
ATOM 14456 N N . GLY D 1 396 ? -20.113 5.342 -172.593 1.00 49.28 392 GLY D N 1
ATOM 14457 C CA . GLY D 1 396 ? -19.589 6.419 -173.425 1.00 49.25 392 GLY D CA 1
ATOM 14458 C C . GLY D 1 396 ? -18.088 6.357 -173.654 1.00 49.32 392 GLY D C 1
ATOM 14459 O O . GLY D 1 396 ? -17.635 6.394 -174.797 1.00 49.05 392 GLY D O 1
ATOM 14460 N N . ILE D 1 397 ? -17.317 6.261 -172.571 1.00 48.62 393 ILE D N 1
ATOM 14461 C CA . ILE D 1 397 ? -15.850 6.170 -172.676 1.00 48.04 393 ILE D CA 1
ATOM 14462 C C . ILE D 1 397 ? -15.390 4.831 -173.276 1.00 47.31 393 ILE D C 1
ATOM 14463 O O . ILE D 1 397 ? -14.376 4.783 -173.975 1.00 46.51 393 ILE D O 1
ATOM 14468 N N . SER D 1 398 ? -16.147 3.764 -173.023 1.00 47.77 394 SER D N 1
ATOM 14469 C CA . SER D 1 398 ? -15.807 2.427 -173.523 1.00 48.19 394 SER D CA 1
ATOM 14470 C C . SER D 1 398 ? -15.990 2.277 -175.032 1.00 49.14 394 SER D C 1
ATOM 14471 O O . SER D 1 398 ? -15.106 1.755 -175.718 1.00 50.43 394 SER D O 1
ATOM 14474 N N . PHE D 1 399 ? -17.141 2.720 -175.538 1.00 49.53 395 PHE D N 1
ATOM 14475 C CA . PHE D 1 399 ? -17.537 2.478 -176.935 1.00 50.18 395 PHE D CA 1
ATOM 14476 C C . PHE D 1 399 ? -17.863 3.726 -177.762 1.00 51.43 395 PHE D C 1
ATOM 14477 O O . PHE D 1 399 ? -18.142 3.602 -178.954 1.00 51.11 395 PHE D O 1
ATOM 14485 N N . GLY D 1 400 ? -17.815 4.912 -177.151 1.00 53.47 396 GLY D N 1
ATOM 14486 C CA . GLY D 1 400 ? -18.325 6.142 -177.776 1.00 54.80 396 GLY D CA 1
ATOM 14487 C C . GLY D 1 400 ? -17.312 7.216 -178.147 1.00 55.45 396 GLY D C 1
ATOM 14488 O O . GLY D 1 400 ? -17.698 8.242 -178.697 1.00 55.41 396 GLY D O 1
ATOM 14489 N N . ALA D 1 401 ? -16.032 7.021 -177.832 1.00 55.94 397 ALA D N 1
ATOM 14490 C CA . ALA D 1 401 ? -14.996 7.959 -178.271 1.00 56.97 397 ALA D CA 1
ATOM 14491 C C . ALA D 1 401 ? -14.743 7.768 -179.762 1.00 58.17 397 ALA D C 1
ATOM 14492 O O . ALA D 1 401 ? -14.695 8.739 -180.516 1.00 61.20 397 ALA D O 1
ATOM 14494 N N . VAL D 1 402 ? -14.589 6.509 -180.168 1.00 58.60 398 VAL D N 1
ATOM 14495 C CA . VAL D 1 402 ? -14.417 6.130 -181.569 1.00 59.30 398 VAL D CA 1
ATOM 14496 C C . VAL D 1 402 ? -15.691 5.412 -182.052 1.00 60.90 398 VAL D C 1
ATOM 14497 O O . VAL D 1 402 ? -16.010 4.332 -181.546 1.00 62.79 398 VAL D O 1
ATOM 14501 N N . PRO D 1 403 ? -16.429 6.008 -183.019 1.00 60.49 399 PRO D N 1
ATOM 14502 C CA . PRO D 1 403 ? -17.591 5.315 -183.566 1.00 60.26 399 PRO D CA 1
ATOM 14503 C C . PRO D 1 403 ? -17.124 4.259 -184.562 1.00 62.85 399 PRO D C 1
ATOM 14504 O O . PRO D 1 403 ? -16.478 4.594 -185.552 1.00 63.89 399 PRO D O 1
ATOM 14508 N N . VAL D 1 404 ? -17.436 2.996 -184.286 1.00 64.61 400 VAL D N 1
ATOM 14509 C CA . VAL D 1 404 ? -16.887 1.873 -185.065 1.00 65.78 400 VAL D CA 1
ATOM 14510 C C . VAL D 1 404 ? -17.379 1.774 -186.517 1.00 66.75 400 VAL D C 1
ATOM 14511 O O . VAL D 1 404 ? -16.711 1.150 -187.342 1.00 67.09 400 VAL D O 1
ATOM 14515 N N . THR D 1 405 ? -18.534 2.368 -186.822 1.00 67.71 401 THR D N 1
ATOM 14516 C CA . THR D 1 405 ? -19.057 2.391 -188.196 1.00 69.25 401 THR D CA 1
ATOM 14517 C C . THR D 1 405 ? -18.258 3.309 -189.116 1.00 68.72 401 THR D C 1
ATOM 14518 O O . THR D 1 405 ? -18.144 3.042 -190.308 1.00 68.75 401 THR D O 1
ATOM 14522 N N . SER D 1 406 ? -17.736 4.399 -188.560 1.00 70.27 402 SER D N 1
ATOM 14523 C CA . SER D 1 406 ? -16.892 5.331 -189.298 1.00 70.35 402 SER D CA 1
ATOM 14524 C C . SER D 1 406 ? -15.820 5.902 -188.358 1.00 68.70 402 SER D C 1
ATOM 14525 O O . SER D 1 406 ? -15.926 7.050 -187.926 1.00 69.40 402 SER D O 1
ATOM 14528 N N . PRO D 1 407 ? -14.787 5.090 -188.027 1.00 67.31 403 PRO D N 1
ATOM 14529 C CA . PRO D 1 407 ? -13.710 5.445 -187.080 1.00 67.33 403 PRO D CA 1
ATOM 14530 C C . PRO D 1 407 ? -13.063 6.817 -187.264 1.00 67.59 403 PRO D C 1
ATOM 14531 O O . PRO D 1 407 ? -12.673 7.439 -186.276 1.00 68.17 403 PRO D O 1
ATOM 14535 N N . ASP D 1 408 ? -12.951 7.273 -188.512 1.00 67.68 404 ASP D N 1
ATOM 14536 C CA . ASP D 1 408 ? -12.336 8.570 -188.826 1.00 66.35 404 ASP D CA 1
ATOM 14537 C C . ASP D 1 408 ? -13.107 9.764 -188.253 1.00 62.03 404 ASP D C 1
ATOM 14538 O O . ASP D 1 408 ? -12.518 10.819 -188.025 1.00 61.19 404 ASP D O 1
ATOM 14543 N N . ASP D 1 409 ? -14.407 9.593 -188.011 1.00 60.41 405 ASP D N 1
ATOM 14544 C CA . ASP D 1 409 ? -15.226 10.628 -187.358 1.00 62.15 405 ASP D CA 1
ATOM 14545 C C . ASP D 1 409 ? -14.795 10.968 -185.922 1.00 63.92 405 ASP D C 1
ATOM 14546 O O . ASP D 1 409 ? -15.137 12.040 -185.423 1.00 64.47 405 ASP D O 1
ATOM 14551 N N . ALA D 1 410 ? -14.056 10.068 -185.269 1.00 64.41 406 ALA D N 1
ATOM 14552 C CA . ALA D 1 410 ? -13.410 10.347 -183.973 1.00 65.59 406 ALA D CA 1
ATOM 14553 C C . ALA D 1 410 ? -12.679 11.699 -183.896 1.00 67.22 406 ALA D C 1
ATOM 14554 O O . ALA D 1 410 ? -12.652 12.323 -182.833 1.00 69.37 406 ALA D O 1
ATOM 14556 N N . ALA D 1 411 ? -12.095 12.140 -185.013 1.00 67.75 407 ALA D N 1
ATOM 14557 C CA . ALA D 1 411 ? -11.434 13.457 -185.111 1.00 66.24 407 ALA D CA 1
ATOM 14558 C C . ALA D 1 411 ? -12.337 14.664 -184.802 1.00 64.33 407 ALA D C 1
ATOM 14559 O O . ALA D 1 411 ? -11.836 15.715 -184.393 1.00 61.15 407 ALA D O 1
ATOM 14561 N N . GLN D 1 412 ? -13.648 14.513 -185.010 1.00 63.25 408 GLN D N 1
ATOM 14562 C CA . GLN D 1 412 ? -14.637 15.530 -184.613 1.00 62.34 408 GLN D CA 1
ATOM 14563 C C . GLN D 1 412 ? -14.632 15.728 -183.098 1.00 61.52 408 GLN D C 1
ATOM 14564 O O . GLN D 1 412 ? -14.837 16.843 -182.611 1.00 61.39 408 GLN D O 1
ATOM 14570 N N . GLY D 1 413 ? -14.425 14.628 -182.371 1.00 59.55 409 GLY D N 1
ATOM 14571 C CA . GLY D 1 413 ? -14.313 14.634 -180.921 1.00 56.94 409 GLY D CA 1
ATOM 14572 C C . GLY D 1 413 ? -15.651 14.325 -180.281 1.00 55.59 409 GLY D C 1
ATOM 14573 O O . GLY D 1 413 ? -16.685 14.840 -180.712 1.00 56.31 409 GLY D O 1
ATOM 14574 N N . SER D 1 414 ? -15.631 13.471 -179.262 1.00 53.15 410 SER D N 1
ATOM 14575 C CA . SER D 1 414 ? -16.829 13.128 -178.501 1.00 51.58 410 SER D CA 1
ATOM 14576 C C . SER D 1 414 ? -16.461 13.131 -177.023 1.00 49.78 410 SER D C 1
ATOM 14577 O O . SER D 1 414 ? -15.560 12.405 -176.601 1.00 49.06 410 SER D O 1
ATOM 14580 N N . GLY D 1 415 ? -17.138 13.976 -176.250 1.00 48.74 411 GLY D N 1
ATOM 14581 C CA . GLY D 1 415 ? -16.811 14.180 -174.845 1.00 47.68 411 GLY D CA 1
ATOM 14582 C C . GLY D 1 415 ? -17.342 13.095 -173.925 1.00 47.35 411 GLY D C 1
ATOM 14583 O O . GLY D 1 415 ? -18.536 12.776 -173.949 1.00 46.06 411 GLY D O 1
ATOM 14584 N N . HIS D 1 416 ? -16.444 12.531 -173.118 1.00 47.03 412 HIS D N 1
ATOM 14585 C CA . HIS D 1 416 ? -16.792 11.531 -172.113 1.00 48.10 412 HIS D CA 1
ATOM 14586 C C . HIS D 1 416 ? -15.974 11.789 -170.852 1.00 48.80 412 HIS D C 1
ATOM 14587 O O . HIS D 1 416 ? -14.756 11.946 -170.935 1.00 49.58 412 HIS D O 1
ATOM 14594 N N . THR D 1 417 ? -16.653 11.825 -169.700 1.00 48.87 413 THR D N 1
ATOM 14595 C CA . THR D 1 417 ? -16.065 12.253 -168.418 1.00 48.71 413 THR D CA 1
ATOM 14596 C C . THR D 1 417 ? -14.741 11.573 -168.074 1.00 48.52 413 THR D C 1
ATOM 14597 O O . THR D 1 417 ? -13.793 12.250 -167.675 1.00 48.88 413 THR D O 1
ATOM 14601 N N . LYS D 1 418 ? -14.672 10.254 -168.244 1.00 48.10 414 LYS D N 1
ATOM 14602 C CA . LYS D 1 418 ? -13.504 9.482 -167.790 1.00 49.76 414 LYS D CA 1
ATOM 14603 C C . LYS D 1 418 ? -12.253 9.695 -168.653 1.00 48.87 414 LYS D C 1
ATOM 14604 O O . LYS D 1 418 ? -11.156 9.303 -168.249 1.00 48.98 414 LYS D O 1
ATOM 14610 N N . ALA D 1 419 ? -12.417 10.300 -169.833 1.00 47.81 415 ALA D N 1
ATOM 14611 C CA . ALA D 1 419 ? -11.287 10.682 -170.687 1.00 47.80 415 ALA D CA 1
ATOM 14612 C C . ALA D 1 419 ? -10.362 11.751 -170.075 1.00 47.66 415 ALA D C 1
ATOM 14613 O O . ALA D 1 419 ? -9.245 11.937 -170.561 1.00 48.75 415 ALA D O 1
ATOM 14615 N N . VAL D 1 420 ? -10.814 12.441 -169.022 1.00 46.27 416 VAL D N 1
ATOM 14616 C CA . VAL D 1 420 ? -9.942 13.329 -168.226 1.00 45.63 416 VAL D CA 1
ATOM 14617 C C . VAL D 1 420 ? -8.751 12.560 -167.632 1.00 46.46 416 VAL D C 1
ATOM 14618 O O . VAL D 1 420 ? -7.679 13.133 -167.444 1.00 47.72 416 VAL D O 1
ATOM 14622 N N . LEU D 1 421 ? -8.936 11.269 -167.352 1.00 47.41 417 LEU D N 1
ATOM 14623 C CA . LEU D 1 421 ? -7.860 10.422 -166.815 1.00 47.76 417 LEU D CA 1
ATOM 14624 C C . LEU D 1 421 ? -6.699 10.194 -167.791 1.00 46.74 417 LEU D C 1
ATOM 14625 O O . LEU D 1 421 ? -5.613 9.784 -167.369 1.00 45.26 417 LEU D O 1
ATOM 14630 N N . ASN D 1 422 ? -6.933 10.446 -169.081 1.00 47.69 418 ASN D N 1
ATOM 14631 C CA . ASN D 1 422 ? -5.888 10.372 -170.101 1.00 48.32 418 ASN D CA 1
ATOM 14632 C C . ASN D 1 422 ? -4.967 11.591 -170.125 1.00 49.23 418 ASN D C 1
ATOM 14633 O O . ASN D 1 422 ? -3.854 11.498 -170.635 1.00 49.26 418 ASN D O 1
ATOM 14638 N N . TYR D 1 423 ? -5.418 12.730 -169.597 1.00 50.17 419 TYR D N 1
ATOM 14639 C CA . TYR D 1 423 ? -4.532 13.889 -169.443 1.00 50.90 419 TYR D CA 1
ATOM 14640 C C . TYR D 1 423 ? -3.334 13.535 -168.566 1.00 53.48 419 TYR D C 1
ATOM 14641 O O . TYR D 1 423 ? -3.457 12.773 -167.601 1.00 51.18 419 TYR D O 1
ATOM 14650 N N . LYS D 1 424 ? -2.181 14.099 -168.919 1.00 56.59 420 LYS D N 1
ATOM 14651 C CA . LYS D 1 424 ? -0.940 13.814 -168.216 1.00 57.91 420 LYS D CA 1
ATOM 14652 C C . LYS D 1 424 ? -0.921 14.473 -166.854 1.00 58.60 420 LYS D C 1
ATOM 14653 O O . LYS D 1 424 ? -1.638 15.442 -166.605 1.00 57.44 420 LYS D O 1
ATOM 14659 N N . THR D 1 425 ? -0.081 13.924 -165.983 1.00 62.10 421 THR D N 1
ATOM 14660 C CA . THR D 1 425 ? 0.048 14.377 -164.610 1.00 64.10 421 THR D CA 1
ATOM 14661 C C . THR D 1 425 ? 1.364 15.145 -164.385 1.00 67.22 421 THR D C 1
ATOM 14662 O O . THR D 1 425 ? 1.626 15.622 -163.279 1.00 68.44 421 THR D O 1
ATOM 14666 N N . LYS D 1 426 ? 2.162 15.294 -165.443 1.00 70.35 422 LYS D N 1
ATOM 14667 C CA . LYS D 1 426 ? 3.565 15.685 -165.317 1.00 73.51 422 LYS D CA 1
ATOM 14668 C C . LYS D 1 426 ? 3.715 17.199 -165.225 1.00 72.25 422 LYS D C 1
ATOM 14669 O O . LYS D 1 426 ? 3.113 17.933 -166.012 1.00 69.53 422 LYS D O 1
ATOM 14675 N N . THR D 1 427 ? 4.529 17.653 -164.269 1.00 74.08 423 THR D N 1
ATOM 14676 C CA . THR D 1 427 ? 4.824 19.083 -164.076 1.00 76.32 423 THR D CA 1
ATOM 14677 C C . THR D 1 427 ? 5.466 19.710 -165.318 1.00 75.12 423 THR D C 1
ATOM 14678 O O . THR D 1 427 ? 5.288 20.898 -165.575 1.00 75.28 423 THR D O 1
ATOM 14682 N N . GLU D 1 428 ? 6.197 18.895 -166.078 1.00 75.55 424 GLU D N 1
ATOM 14683 C CA . GLU D 1 428 ? 6.751 19.252 -167.394 1.00 76.99 424 GLU D CA 1
ATOM 14684 C C . GLU D 1 428 ? 5.772 19.937 -168.372 1.00 76.28 424 GLU D C 1
ATOM 14685 O O . GLU D 1 428 ? 6.201 20.752 -169.190 1.00 76.20 424 GLU D O 1
ATOM 14691 N N . VAL D 1 429 ? 4.483 19.588 -168.300 1.00 75.36 425 VAL D N 1
ATOM 14692 C CA . VAL D 1 429 ? 3.437 20.173 -169.165 1.00 71.33 425 VAL D CA 1
ATOM 14693 C C . VAL D 1 429 ? 2.284 20.832 -168.376 1.00 70.91 425 VAL D C 1
ATOM 14694 O O . VAL D 1 429 ? 1.202 21.064 -168.925 1.00 71.11 425 VAL D O 1
ATOM 14698 N N . GLY D 1 430 ? 2.527 21.144 -167.100 1.00 69.04 426 GLY D N 1
ATOM 14699 C CA . GLY D 1 430 ? 1.572 21.869 -166.257 1.00 67.12 426 GLY D CA 1
ATOM 14700 C C . GLY D 1 430 ? 0.541 21.045 -165.497 1.00 65.72 426 GLY D C 1
ATOM 14701 O O . GLY D 1 430 ? -0.348 21.624 -164.865 1.00 65.23 426 GLY D O 1
ATOM 14702 N N . ASN D 1 431 ? 0.657 19.714 -165.538 1.00 63.51 427 ASN D N 1
ATOM 14703 C CA . ASN D 1 431 ? -0.319 18.807 -164.915 1.00 61.26 427 ASN D CA 1
ATOM 14704 C C . ASN D 1 431 ? -1.764 19.153 -165.341 1.00 57.71 427 ASN D C 1
ATOM 14705 O O . ASN D 1 431 ? -2.578 19.592 -164.518 1.00 55.78 427 ASN D O 1
ATOM 14710 N N . PRO D 1 432 ? -2.076 18.977 -166.642 1.00 54.75 428 PRO D N 1
ATOM 14711 C CA . PRO D 1 432 ? -3.419 19.290 -167.148 1.00 54.14 428 PRO D CA 1
ATOM 14712 C C . PRO D 1 432 ? -4.554 18.448 -166.544 1.00 53.22 428 PRO D C 1
ATOM 14713 O O . PRO D 1 432 ? -5.676 18.939 -166.441 1.00 52.09 428 PRO D O 1
ATOM 14717 N N . CYS D 1 433 ? -4.263 17.206 -166.154 1.00 52.47 429 CYS D N 1
ATOM 14718 C CA . CYS D 1 433 ? -5.231 16.361 -165.447 1.00 51.99 429 CYS D CA 1
ATOM 14719 C C . CYS D 1 433 ? -5.746 17.028 -164.178 1.00 51.32 429 CYS D C 1
ATOM 14720 O O . CYS D 1 433 ? -6.956 17.146 -163.982 1.00 51.27 429 CYS D O 1
ATOM 14723 N N . ALA D 1 434 ? -4.818 17.458 -163.327 1.00 50.97 430 ALA D N 1
ATOM 14724 C CA . ALA D 1 434 ? -5.167 18.160 -162.091 1.00 52.12 430 ALA D CA 1
ATOM 14725 C C . ALA D 1 434 ? -5.809 19.524 -162.358 1.00 52.14 430 ALA D C 1
ATOM 14726 O O . ALA D 1 434 ? -6.719 19.923 -161.634 1.00 53.07 430 ALA D O 1
ATOM 14728 N N . CYS D 1 435 ? -5.339 20.227 -163.390 1.00 52.57 431 CYS D N 1
ATOM 14729 C CA . CYS D 1 435 ? -5.914 21.525 -163.778 1.00 53.63 431 CYS D CA 1
ATOM 14730 C C . CYS D 1 435 ? -7.362 21.391 -164.264 1.00 52.57 431 CYS D C 1
ATOM 14731 O O . CYS D 1 435 ? -8.236 22.141 -163.825 1.00 54.06 431 CYS D O 1
ATOM 14734 N N . ILE D 1 436 ? -7.606 20.429 -165.154 1.00 50.55 432 ILE D N 1
ATOM 14735 C CA . ILE D 1 436 ? -8.956 20.167 -165.673 1.00 49.97 432 ILE D CA 1
ATOM 14736 C C . ILE D 1 436 ? -9.904 19.707 -164.557 1.00 48.56 432 ILE D C 1
ATOM 14737 O O . ILE D 1 436 ? -11.024 20.205 -164.466 1.00 49.57 432 ILE D O 1
ATOM 14742 N N . ILE D 1 437 ? -9.452 18.772 -163.720 1.00 47.48 433 ILE D N 1
ATOM 14743 C CA . ILE D 1 437 ? -10.234 18.302 -162.558 1.00 46.69 433 ILE D CA 1
ATOM 14744 C C . ILE D 1 437 ? -10.558 19.449 -161.596 1.00 46.36 433 ILE D C 1
ATOM 14745 O O . ILE D 1 437 ? -11.679 19.531 -161.085 1.00 45.32 433 ILE D O 1
ATOM 14750 N N . SER D 1 438 ? -9.574 20.314 -161.349 1.00 46.52 434 SER D N 1
ATOM 14751 C CA . SER D 1 438 ? -9.763 21.506 -160.517 1.00 46.50 434 SER D CA 1
ATOM 14752 C C . SER D 1 438 ? -10.810 22.449 -161.108 1.00 46.71 434 SER D C 1
ATOM 14753 O O . SER D 1 438 ? -11.666 22.960 -160.382 1.00 45.01 434 SER D O 1
ATOM 14756 N N . SER D 1 439 ? -10.734 22.668 -162.422 1.00 46.71 435 SER D N 1
ATOM 14757 C CA . SER D 1 439 ? -11.651 23.573 -163.116 1.00 46.96 435 SER D CA 1
ATOM 14758 C C . SER D 1 439 ? -13.079 23.031 -163.144 1.00 48.03 435 SER D C 1
ATOM 14759 O O . SER D 1 439 ? -14.034 23.777 -162.904 1.00 47.20 435 SER D O 1
ATOM 14762 N N . LEU D 1 440 ? -13.222 21.737 -163.433 1.00 49.21 436 LEU D N 1
ATOM 14763 C CA . LEU D 1 440 ? -14.533 21.074 -163.385 1.00 49.52 436 LEU D CA 1
ATOM 14764 C C . LEU D 1 440 ? -15.172 21.161 -161.997 1.00 51.04 436 LEU D C 1
ATOM 14765 O O . LEU D 1 440 ? -16.383 21.368 -161.883 1.00 52.03 436 LEU D O 1
ATOM 14770 N N . PHE D 1 441 ? -14.359 21.011 -160.952 1.00 51.28 437 PHE D N 1
ATOM 14771 C CA . PHE D 1 441 ? -14.835 21.174 -159.582 1.00 51.40 437 PHE D CA 1
ATOM 14772 C C . PHE D 1 441 ? -15.319 22.603 -159.333 1.00 53.54 437 PHE D C 1
ATOM 14773 O O . PHE D 1 441 ? -16.396 22.792 -158.766 1.00 52.52 437 PHE D O 1
ATOM 14781 N N . GLU D 1 442 ? -14.529 23.595 -159.760 1.00 56.93 438 GLU D N 1
ATOM 14782 C CA . GLU D 1 442 ? -14.919 25.019 -159.655 1.00 58.41 438 GLU D CA 1
ATOM 14783 C C . GLU D 1 442 ? -16.268 25.300 -160.318 1.00 57.52 438 GLU D C 1
ATOM 14784 O O . GLU D 1 442 ? -17.077 26.062 -159.779 1.00 58.40 438 GLU D O 1
ATOM 14790 N N . ILE D 1 443 ? -16.483 24.693 -161.489 1.00 55.54 439 ILE D N 1
ATOM 14791 C CA . ILE D 1 443 ? -17.736 24.835 -162.243 1.00 54.11 439 ILE D CA 1
ATOM 14792 C C . ILE D 1 443 ? -18.894 24.150 -161.512 1.00 53.61 439 ILE D C 1
ATOM 14793 O O . ILE D 1 443 ? -19.991 24.703 -161.454 1.00 53.71 439 ILE D O 1
ATOM 14798 N N . GLN D 1 444 ? -18.655 22.963 -160.956 1.00 54.58 440 GLN D N 1
ATOM 14799 C CA . GLN D 1 444 ? -19.696 22.248 -160.211 1.00 57.55 440 GLN D CA 1
ATOM 14800 C C . GLN D 1 444 ? -20.167 23.010 -158.966 1.00 58.67 440 GLN D C 1
ATOM 14801 O O . GLN D 1 444 ? -21.370 23.162 -158.760 1.00 60.56 440 GLN D O 1
ATOM 14807 N N . LYS D 1 445 ? -19.229 23.506 -158.160 1.00 60.18 441 LYS D N 1
ATOM 14808 C CA . LYS D 1 445 ? -19.583 24.246 -156.939 1.00 61.11 441 LYS D CA 1
ATOM 14809 C C . LYS D 1 445 ? -20.186 25.627 -157.226 1.00 60.79 441 LYS D C 1
ATOM 14810 O O . LYS D 1 445 ? -20.957 26.150 -156.411 1.00 60.49 441 LYS D O 1
ATOM 14816 N N . ALA D 1 446 ? -19.833 26.208 -158.373 1.00 59.39 442 ALA D N 1
ATOM 14817 C CA . ALA D 1 446 ? -20.424 27.473 -158.821 1.00 59.79 442 ALA D CA 1
ATOM 14818 C C . ALA D 1 446 ? -21.929 27.370 -159.112 1.00 59.55 442 ALA D C 1
ATOM 14819 O O . ALA D 1 446 ? -22.651 28.357 -158.961 1.00 56.65 442 ALA D O 1
ATOM 14821 N N . GLY D 1 447 ? -22.387 26.183 -159.523 1.00 62.90 443 GLY D N 1
ATOM 14822 C CA . GLY D 1 447 ? -23.793 25.943 -159.887 1.00 65.57 443 GLY D CA 1
ATOM 14823 C C . GLY D 1 447 ? -24.613 25.087 -158.937 1.00 67.33 443 GLY D C 1
ATOM 14824 O O . GLY D 1 447 ? -25.789 25.378 -158.706 1.00 68.41 443 GLY D O 1
ATOM 14825 N N . TYR D 1 448 ? -24.007 24.025 -158.405 1.00 69.98 444 TYR D N 1
ATOM 14826 C CA . TYR D 1 448 ? -24.699 23.061 -157.540 1.00 72.36 444 TYR D CA 1
ATOM 14827 C C . TYR D 1 448 ? -24.231 23.141 -156.094 1.00 74.99 444 TYR D C 1
ATOM 14828 O O . TYR D 1 448 ? -23.110 23.570 -155.815 1.00 74.68 444 TYR D O 1
ATOM 14837 N N . ASP D 1 449 ? -25.098 22.711 -155.179 1.00 80.76 445 ASP D N 1
ATOM 14838 C CA . ASP D 1 449 ? -24.730 22.544 -153.775 1.00 86.09 445 ASP D CA 1
ATOM 14839 C C . ASP D 1 449 ? -24.017 21.195 -153.655 1.00 88.39 445 ASP D C 1
ATOM 14840 O O . ASP D 1 449 ? -24.604 20.151 -153.951 1.00 89.57 445 ASP D O 1
ATOM 14845 N N . ILE D 1 450 ? -22.758 21.226 -153.223 1.00 89.95 446 ILE D N 1
ATOM 14846 C CA . ILE D 1 450 ? -21.864 20.067 -153.352 1.00 92.59 446 ILE D CA 1
ATOM 14847 C C . ILE D 1 450 ? -22.152 18.954 -152.344 1.00 94.35 446 ILE D C 1
ATOM 14848 O O . ILE D 1 450 ? -22.284 17.792 -152.733 1.00 92.65 446 ILE D O 1
ATOM 14853 N N . GLU D 1 451 ? -22.252 19.306 -151.064 1.00 98.96 447 GLU D N 1
ATOM 14854 C CA . GLU D 1 451 ? -22.463 18.303 -150.006 1.00 101.18 447 GLU D CA 1
ATOM 14855 C C . GLU D 1 451 ? -23.857 17.645 -150.039 1.00 97.40 447 GLU D C 1
ATOM 14856 O O . GLU D 1 451 ? -24.062 16.617 -149.394 1.00 101.11 447 GLU D O 1
ATOM 14862 N N . SER D 1 452 ? -24.802 18.233 -150.777 1.00 92.97 448 SER D N 1
ATOM 14863 C CA . SER D 1 452 ? -26.084 17.580 -151.074 1.00 92.22 448 SER D CA 1
ATOM 14864 C C . SER D 1 452 ? -25.941 16.362 -151.992 1.00 88.71 448 SER D C 1
ATOM 14865 O O . SER D 1 452 ? -26.718 15.413 -151.878 1.00 89.93 448 SER D O 1
ATOM 14868 N N . MET D 1 453 ? -24.963 16.396 -152.900 1.00 85.38 449 MET D N 1
ATOM 14869 C CA . MET D 1 453 ? -24.735 15.306 -153.858 1.00 83.72 449 MET D CA 1
ATOM 14870 C C . MET D 1 453 ? -24.088 14.100 -153.181 1.00 81.36 449 MET D C 1
ATOM 14871 O O . MET D 1 453 ? -23.212 14.262 -152.332 1.00 80.70 449 MET D O 1
ATOM 14876 N N . ASP D 1 454 ? -24.519 12.898 -153.566 1.00 79.60 450 ASP D N 1
ATOM 14877 C CA . ASP D 1 454 ? -23.936 11.650 -153.049 1.00 79.88 450 ASP D CA 1
ATOM 14878 C C . ASP D 1 454 ? -22.512 11.427 -153.563 1.00 79.45 450 ASP D C 1
ATOM 14879 O O . ASP D 1 454 ? -21.620 11.078 -152.786 1.00 78.21 450 ASP D O 1
ATOM 14884 N N . ILE D 1 455 ? -22.321 11.608 -154.873 1.00 79.07 451 ILE D N 1
ATOM 14885 C CA . ILE D 1 455 ? -20.999 11.514 -155.517 1.00 78.39 451 ILE D CA 1
ATOM 14886 C C . ILE D 1 455 ? -20.785 12.748 -156.399 1.00 73.56 451 ILE D C 1
ATOM 14887 O O . ILE D 1 455 ? -21.658 13.110 -157.188 1.00 74.64 451 ILE D O 1
ATOM 14892 N N . VAL D 1 456 ? -19.622 13.382 -156.252 1.00 68.74 452 VAL D N 1
ATOM 14893 C CA . VAL D 1 456 ? -19.225 14.528 -157.069 1.00 65.57 452 VAL D CA 1
ATOM 14894 C C . VAL D 1 456 ? -18.243 14.024 -158.125 1.00 63.27 452 VAL D C 1
ATOM 14895 O O . VAL D 1 456 ? -17.204 13.456 -157.783 1.00 62.17 452 VAL D O 1
ATOM 14899 N N . ALA D 1 457 ? -18.578 14.237 -159.399 1.00 60.28 453 ALA D N 1
ATOM 14900 C CA . ALA D 1 457 ? -17.818 13.675 -160.525 1.00 57.32 453 ALA D CA 1
ATOM 14901 C C . ALA D 1 457 ? -16.357 14.112 -160.547 1.00 54.76 453 ALA D C 1
ATOM 14902 O O . ALA D 1 457 ? -15.475 13.316 -160.865 1.00 52.99 453 ALA D O 1
ATOM 14904 N N . SER D 1 458 ? -16.114 15.376 -160.213 1.00 53.95 454 SER D N 1
ATOM 14905 C CA . SER D 1 458 ? -14.754 15.926 -160.156 1.00 52.71 454 SER D CA 1
ATOM 14906 C C . SER D 1 458 ? -13.919 15.324 -159.017 1.00 50.98 454 SER D C 1
ATOM 14907 O O . SER D 1 458 ? -12.725 15.083 -159.189 1.00 50.37 454 SER D O 1
ATOM 14910 N N . GLU D 1 459 ? -14.550 15.080 -157.869 1.00 50.58 455 GLU D N 1
ATOM 14911 C CA . GLU D 1 459 ? -13.906 14.373 -156.752 1.00 50.90 455 GLU D CA 1
ATOM 14912 C C . GLU D 1 459 ? -13.603 12.911 -157.090 1.00 51.03 455 GLU D C 1
ATOM 14913 O O . GLU D 1 459 ? -12.524 12.408 -156.776 1.00 51.64 455 GLU D O 1
ATOM 14919 N N . HIS D 1 460 ? -14.563 12.244 -157.726 1.00 52.55 456 HIS D N 1
ATOM 14920 C CA . HIS D 1 460 ? -14.403 10.860 -158.188 1.00 54.94 456 HIS D CA 1
ATOM 14921 C C . HIS D 1 460 ? -13.250 10.748 -159.200 1.00 54.03 456 HIS D C 1
ATOM 14922 O O . HIS D 1 460 ? -12.446 9.816 -159.126 1.00 55.06 456 HIS D O 1
ATOM 14929 N N . LEU D 1 461 ? -13.163 11.710 -160.122 1.00 53.12 457 LEU D N 1
ATOM 14930 C CA . LEU D 1 461 ? -12.027 11.803 -161.053 1.00 51.95 457 LEU D CA 1
ATOM 14931 C C . LEU D 1 461 ? -10.699 12.044 -160.327 1.00 51.07 457 LEU D C 1
ATOM 14932 O O . LEU D 1 461 ? -9.685 11.439 -160.681 1.00 51.01 457 LEU D O 1
ATOM 14937 N N . LEU D 1 462 ? -10.711 12.932 -159.330 1.00 50.69 458 LEU D N 1
ATOM 14938 C CA . LEU D 1 462 ? -9.520 13.221 -158.522 1.00 51.73 458 LEU D CA 1
ATOM 14939 C C . LEU D 1 462 ? -9.044 11.975 -157.780 1.00 52.70 458 LEU D C 1
ATOM 14940 O O . LEU D 1 462 ? -7.864 11.626 -157.844 1.00 52.94 458 LEU D O 1
ATOM 14945 N N . HIS D 1 463 ? -9.975 11.312 -157.094 1.00 53.29 459 HIS D N 1
ATOM 14946 C CA . HIS D 1 463 ? -9.701 10.061 -156.374 1.00 53.51 459 HIS D CA 1
ATOM 14947 C C . HIS D 1 463 ? -9.004 9.024 -157.259 1.00 53.37 459 HIS D C 1
ATOM 14948 O O . HIS D 1 463 ? -8.017 8.419 -156.845 1.00 54.11 459 HIS D O 1
ATOM 14955 N N . GLN D 1 464 ? -9.526 8.822 -158.466 1.00 53.19 460 GLN D N 1
ATOM 14956 C CA . GLN D 1 464 ? -8.901 7.920 -159.442 1.00 54.02 460 GLN D CA 1
ATOM 14957 C C . GLN D 1 464 ? -7.463 8.339 -159.769 1.00 52.46 460 GLN D C 1
ATOM 14958 O O . GLN D 1 464 ? -6.567 7.494 -159.817 1.00 51.58 460 GLN D O 1
ATOM 14964 N N . SER D 1 465 ? -7.250 9.640 -159.970 1.00 50.53 461 SER D N 1
ATOM 14965 C CA . SER D 1 465 ? -5.907 10.178 -160.217 1.00 49.51 461 SER D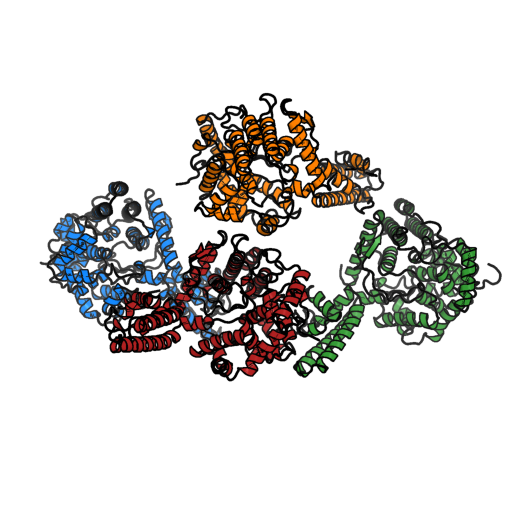 CA 1
ATOM 14966 C C . SER D 1 465 ? -4.991 10.046 -158.997 1.00 48.11 461 SER D C 1
ATOM 14967 O O . SER D 1 465 ? -3.813 9.739 -159.148 1.00 46.57 461 SER D O 1
ATOM 14970 N N . LEU D 1 466 ? -5.538 10.267 -157.802 1.00 49.00 462 LEU D N 1
ATOM 14971 C CA . LEU D 1 466 ? -4.774 10.154 -156.550 1.00 50.15 462 LEU D CA 1
ATOM 14972 C C . LEU D 1 466 ? -4.229 8.750 -156.291 1.00 50.58 462 LEU D C 1
ATOM 14973 O O . LEU D 1 466 ? -3.136 8.614 -155.743 1.00 53.65 462 LEU D O 1
ATOM 14978 N N . VAL D 1 467 ? -4.985 7.719 -156.670 1.00 50.21 463 VAL D N 1
ATOM 14979 C CA . VAL D 1 467 ? -4.544 6.321 -156.494 1.00 50.64 463 VAL D CA 1
ATOM 14980 C C . VAL D 1 467 ? -3.636 5.793 -157.615 1.00 51.26 463 VAL D C 1
ATOM 14981 O O . VAL D 1 467 ? -3.180 4.652 -157.541 1.00 54.07 463 VAL D O 1
ATOM 14985 N N . GLY D 1 468 ? -3.394 6.601 -158.649 1.00 50.71 464 GLY D N 1
ATOM 14986 C CA . GLY D 1 468 ? -2.491 6.240 -159.743 1.00 51.36 464 GLY D CA 1
ATOM 14987 C C . GLY D 1 468 ? -3.154 5.630 -160.968 1.00 52.95 464 GLY D C 1
ATOM 14988 O O . GLY D 1 468 ? -2.489 4.947 -161.746 1.00 52.26 464 GLY D O 1
ATOM 14989 N N . LYS D 1 469 ? -4.448 5.893 -161.156 1.00 55.42 465 LYS D N 1
ATOM 14990 C CA . LYS D 1 469 ? -5.208 5.374 -162.298 1.00 57.48 465 LYS D CA 1
ATOM 14991 C C . LYS D 1 469 ? -4.999 6.310 -163.489 1.00 58.76 465 LYS D C 1
ATOM 14992 O O . LYS D 1 469 ? -5.490 7.436 -163.489 1.00 61.16 465 LYS D O 1
ATOM 14998 N N . ARG D 1 470 ? -4.261 5.843 -164.494 1.00 61.04 466 ARG D N 1
ATOM 14999 C CA . ARG D 1 470 ? -3.879 6.669 -165.651 1.00 62.91 466 ARG D CA 1
ATOM 15000 C C . ARG D 1 470 ? -4.761 6.442 -166.889 1.00 60.68 466 ARG D C 1
ATOM 15001 O O . ARG D 1 470 ? -4.539 7.068 -167.930 1.00 61.02 466 ARG D O 1
ATOM 15009 N N . SER D 1 471 ? -5.756 5.561 -166.775 1.00 58.31 467 SER D N 1
ATOM 15010 C CA . SER D 1 471 ? -6.662 5.246 -167.881 1.00 56.76 467 SER D CA 1
ATOM 15011 C C . SER D 1 471 ? -7.992 4.727 -167.349 1.00 57.12 467 SER D C 1
ATOM 15012 O O . SER D 1 471 ? -8.019 4.062 -166.314 1.00 58.56 467 SER D O 1
ATOM 15015 N N . PRO D 1 472 ? -9.100 5.007 -168.062 1.00 58.23 468 PRO D N 1
ATOM 15016 C CA . PRO D 1 472 ? -10.385 4.414 -167.663 1.00 58.88 468 PRO D CA 1
ATOM 15017 C C . PRO D 1 472 ? -10.481 2.886 -167.833 1.00 58.80 468 PRO D C 1
ATOM 15018 O O . PRO D 1 472 ? -11.335 2.263 -167.201 1.00 60.27 468 PRO D O 1
ATOM 15022 N N . PHE D 1 473 ? -9.617 2.299 -168.665 1.00 58.45 469 PHE D N 1
ATOM 15023 C CA . PHE D 1 473 ? -9.653 0.860 -168.962 1.00 58.32 469 PHE D CA 1
ATOM 15024 C C . PHE D 1 473 ? -8.811 -0.030 -168.030 1.00 57.27 469 PHE D C 1
ATOM 15025 O O . PHE D 1 473 ? -8.756 -1.250 -168.229 1.00 55.64 469 PHE D O 1
ATOM 15033 N N . GLN D 1 474 ? -8.169 0.563 -167.023 1.00 55.86 470 GLN D N 1
ATOM 15034 C CA . GLN D 1 474 ? -7.486 -0.210 -165.980 1.00 57.09 470 GLN D CA 1
ATOM 15035 C C . GLN D 1 474 ? -8.483 -0.621 -164.904 1.00 56.98 470 GLN D C 1
ATOM 15036 O O . GLN D 1 474 ? -9.445 0.101 -164.643 1.00 56.14 470 GLN D O 1
ATOM 15042 N N . ASN D 1 475 ? -8.253 -1.782 -164.294 1.00 57.14 471 ASN D N 1
ATOM 15043 C CA . ASN D 1 475 ? -8.920 -2.153 -163.042 1.00 57.04 471 ASN D CA 1
ATOM 15044 C C . ASN D 1 475 ? -8.061 -1.640 -161.890 1.00 55.73 471 ASN D C 1
ATOM 15045 O O . ASN D 1 475 ? -6.846 -1.833 -161.895 1.00 56.10 471 ASN D O 1
ATOM 15050 N N . ALA D 1 476 ? -8.698 -1.014 -160.901 1.00 55.50 472 ALA D N 1
ATOM 15051 C CA . ALA D 1 476 ? -7.994 -0.409 -159.762 1.00 55.61 472 ALA D CA 1
ATOM 15052 C C . ALA D 1 476 ? -8.503 -0.886 -158.396 1.00 55.43 472 ALA D C 1
ATOM 15053 O O . ALA D 1 476 ? -8.239 -0.238 -157.380 1.00 54.54 472 ALA D O 1
ATOM 15055 N N . TYR D 1 477 ? -9.209 -2.018 -158.367 1.00 55.75 473 TYR D N 1
ATOM 15056 C CA . TYR D 1 477 ? -9.754 -2.565 -157.119 1.00 55.76 473 TYR D CA 1
ATOM 15057 C C . TYR D 1 477 ? -8.645 -3.078 -156.194 1.00 56.00 473 TYR D C 1
ATOM 15058 O O . TYR D 1 477 ? -8.760 -2.967 -154.974 1.00 56.74 473 TYR D O 1
ATOM 15067 N N . LEU D 1 478 ? -7.571 -3.615 -156.775 1.00 57.12 474 LEU D N 1
ATOM 15068 C CA . LEU D 1 478 ? -6.444 -4.155 -156.004 1.00 57.83 474 LEU D CA 1
ATOM 15069 C C . LEU D 1 478 ? -5.317 -3.135 -155.705 1.00 59.05 474 LEU D C 1
ATOM 15070 O O . LEU D 1 478 ? -4.181 -3.537 -155.435 1.00 62.39 474 LEU D O 1
ATOM 15075 N N . ILE D 1 479 ? -5.620 -1.833 -155.744 1.00 59.54 475 ILE D N 1
ATOM 15076 C CA . ILE D 1 479 ? -4.678 -0.798 -155.290 1.00 60.33 475 ILE D CA 1
ATOM 15077 C C . ILE D 1 479 ? -4.532 -0.909 -153.772 1.00 61.42 475 ILE D C 1
ATOM 15078 O O . ILE D 1 479 ? -5.531 -0.966 -153.055 1.00 62.10 475 ILE D O 1
ATOM 15083 N N . LYS D 1 480 ? -3.287 -0.932 -153.300 1.00 63.97 476 LYS D N 1
ATOM 15084 C CA . LYS D 1 480 ? -2.980 -0.986 -151.871 1.00 66.26 476 LYS D CA 1
ATOM 15085 C C . LYS D 1 480 ? -2.949 0.437 -151.301 1.00 65.10 476 LYS D C 1
ATOM 15086 O O . LYS D 1 480 ? -2.387 1.337 -151.918 1.00 65.49 476 LYS D O 1
ATOM 15092 N N . GLY D 1 481 ? -3.551 0.632 -150.129 1.00 64.37 477 GLY D N 1
ATOM 15093 C CA . GLY D 1 481 ? -3.520 1.924 -149.433 1.00 65.19 477 GLY D CA 1
ATOM 15094 C C . GLY D 1 481 ? -4.712 2.818 -149.727 1.00 66.72 477 GLY D C 1
ATOM 15095 O O . GLY D 1 481 ? -5.627 2.425 -150.451 1.00 65.12 477 GLY D O 1
ATOM 15096 N N . ASN D 1 482 ? -4.681 4.027 -149.162 1.00 70.11 478 ASN D N 1
ATOM 15097 C CA . ASN D 1 482 ? -5.786 4.994 -149.237 1.00 73.28 478 ASN D CA 1
ATOM 15098 C C . ASN D 1 482 ? -5.389 6.310 -149.908 1.00 74.56 478 ASN D C 1
ATOM 15099 O O . ASN D 1 482 ? -4.332 6.872 -149.610 1.00 74.91 478 ASN D O 1
ATOM 15104 N N . ALA D 1 483 ? -6.254 6.799 -150.797 1.00 75.82 479 ALA D N 1
ATOM 15105 C CA . ALA D 1 483 ? -6.107 8.130 -151.394 1.00 77.05 479 ALA D CA 1
ATOM 15106 C C . ALA D 1 483 ? -6.268 9.216 -150.333 1.00 77.88 479 ALA D C 1
ATOM 15107 O O . ALA D 1 483 ? -5.541 10.204 -150.338 1.00 78.87 479 ALA D O 1
ATOM 15109 N N . THR D 1 484 ? -7.229 9.013 -149.432 1.00 78.51 480 THR D N 1
ATOM 15110 C CA . THR D 1 484 ? -7.488 9.898 -148.278 1.00 78.40 480 THR D CA 1
ATOM 15111 C C . THR D 1 484 ? -6.229 10.286 -147.458 1.00 78.47 480 THR D C 1
ATOM 15112 O O . THR D 1 484 ? -6.130 11.413 -146.970 1.00 76.59 480 THR D O 1
ATOM 15116 N N . ASN D 1 485 ? -5.269 9.371 -147.338 1.00 80.35 481 ASN D N 1
ATOM 15117 C CA . ASN D 1 485 ? -4.038 9.624 -146.572 1.00 80.43 481 ASN D CA 1
ATOM 15118 C C . ASN D 1 485 ? -2.971 10.465 -147.301 1.00 77.68 481 ASN D C 1
ATOM 15119 O O . ASN D 1 485 ? -1.977 10.853 -146.681 1.00 76.31 481 ASN D O 1
ATOM 15124 N N . ILE D 1 486 ? -3.172 10.746 -148.593 1.00 73.91 482 ILE D N 1
ATOM 15125 C CA . ILE D 1 486 ? -2.148 11.384 -149.437 1.00 71.73 482 ILE D CA 1
ATOM 15126 C C . ILE D 1 486 ? -1.965 12.870 -149.110 1.00 70.67 482 ILE D C 1
ATOM 15127 O O . ILE D 1 486 ? -2.899 13.523 -148.642 1.00 72.50 482 ILE D O 1
ATOM 15132 N N . ASN D 1 487 ? -0.761 13.385 -149.366 1.00 70.76 483 ASN D N 1
ATOM 15133 C CA . ASN D 1 487 ? -0.416 14.793 -149.120 1.00 70.62 483 ASN D CA 1
ATOM 15134 C C . ASN D 1 487 ? -0.230 15.566 -150.420 1.00 65.42 483 ASN D C 1
ATOM 15135 O O . ASN D 1 487 ? 0.584 15.186 -151.257 1.00 63.09 483 ASN D O 1
ATOM 15140 N N . ILE D 1 488 ? -0.971 16.663 -150.569 1.00 63.24 484 ILE D N 1
ATOM 15141 C CA . ILE D 1 488 ? -0.929 17.477 -151.784 1.00 61.96 484 ILE D CA 1
ATOM 15142 C C . ILE D 1 488 ? 0.165 18.530 -151.619 1.00 62.99 484 ILE D C 1
ATOM 15143 O O . ILE D 1 488 ? 0.214 19.218 -150.595 1.00 63.71 484 ILE D O 1
ATOM 15148 N N . ILE D 1 489 ? 1.029 18.653 -152.630 1.00 63.53 485 ILE D N 1
ATOM 15149 C CA . ILE D 1 489 ? 2.165 19.580 -152.598 1.00 64.42 485 ILE D CA 1
ATOM 15150 C C . ILE D 1 489 ? 2.276 20.385 -153.894 1.00 65.31 485 ILE D C 1
ATOM 15151 O O . ILE D 1 489 ? 1.838 19.949 -154.957 1.00 64.94 485 ILE D O 1
#

Organism: Hazara virus (isolate JC280) (NCBI:txid11597)

B-factor: mean 86.15, std 37.73, range [29.8, 255.73]

Nearest PDB structures (foldseek):
  5a97-assembly4_D  TM=1.002E+00  e=5.455E-74  Hazara virus
  5a97-assembly1_A  TM=9.751E-01  e=4.625E-67  Hazara virus
  5a97-assembly3_C  TM=9.629E-01  e=1.641E-67  Hazara virus
  4xze-assembly2_B  TM=9.922E-01  e=6.287E-65  Hazara virus
  4xze-assembly1_A  TM=9.907E-01  e=2.782E-64  Hazara virus

Foldseek 3Di:
DAQQQADQDLVRNVVVVVVVCVVQVFDCPFFQATWQDPDQDDLVVLLVQLLPDDDPVSLLLSLLVSLLSHFFTQFRLSLLSLLAYLNNQQLLLVVCVVDCPDPLNVQCPVCLVVLLFDFDALVNLVSPLVVLVVSCVRSVQDPDDQQEADQAAFDQAAEADPVQLVLLVVLLVVVLVLLVVLQVPPCLLVLLQCQLQAPVVCLVPPPVDHQQDADPVRGGSNLVSLLVCCSAWNPVSLVSNVVNLVVLVVVCVVPVVVDDPVVSVVSSVSSVVSSVSNVVSNSVGSSSLLLSQDALLSNLLSLLCSQLVHHSVRSLVLLQLLQVVQNRSDRLVNQLVVLVPDPDRSSVRSSVQASPPNYPDQPSSRRNNGDHSLSVLSNSSNRHCARSVDRVCNSVTGRGLQSLLRGDSDVVSNRSSSVSLSSSVSSCVSNHPPVVHRDDSSSVSVQCVSLPNNHSNYHHSNHGTGSSSHHYD/DQAQQCADQDLVRNCVVCVVVCVVQVFDCPFFQATWQDPDQDDLVVLLVQLLPDDDQVSLLLSLLVLLQRRFFTQFRLSLLSLLAYLNNQQLLLVVCVVPCPPPLHVQCVVCLVVLLFDFHALSNLVSPLVVLVVSCVRSVSDPDPQQEADAEAQDQEAEADPVQQVLLVVLLVVVLCLLVVLQHDVVCPVLLVLLQCLLQQPVCCQVPPPVDHNQDADPVRGGSSLVSQLVVCSVWNPVSLVSNVVNLVVLVVVCVVPVVVDDVVVSVVSSVSSVVSSVSSVVSNSPGSSSLLLSQDALLSSLLSLLCSQLVHHSVNLLVLLVLLQVVQNDSDDLVRQLVVLVPDPDSSSVSSNVQARDPCSPDQCSSRHNNGDHSVSVLSNSSNRHCARSSHRVCNSVTGRRLQSLLRGDCDVVRNGSSSVSLSSSSSSDVSNHDPVVHSDDSSSVSVQCVSLPNNYSNYHHSNYGTGSSSHHYD/DDDQLAQQQADQDLVSNCVVVVVVCVVQVFDCPFFPATWQDPDQFDLLVLLVQLLPDDDPVSLLLSLLVSLLRRFFTQFRLSLLSLLQYLNNQALLLVVCVVPCPPPLRVQDVVCLVVLLFDFHALVNLVSPVVVLVVSCVRSVSDPDDQQEADAEAQDQEFEFDPVLQVLVVVLLVVVLCLLVVLQDDNVPVVLVVLLVLLQAPVVCLVPRPVDHQQDDDPVRGGPSLVSLLVVCLAFNPVSLVSNVVSLVVLVVCCVVPVVVDDNVVSVVSSVSSVVSSVSNVVSNSVGSSSLLLSQDALLSNLLSLLCSQLVHHSSCLLVLQVLLQVVQPHSDDLVNSLVVLVPDPDSSSVSSSVQASPPNYPDQPSNRRNNGDHSVSVLSNSSNRHLARSSHRVCNSVTGRGLQSLLRGDSDVVVRGSSSVSLSSSVSSDVSNDDPVVHSDDSSSVSVQCVSLPNRHSNYHHSNYTTGSSSHDYD/DFAQQCADQDPVRNVVVVVVVCVVQVFDPPFFQATWQDPDQFDLVVLLVVQLPDDDDVVLLLSLLVSLLRRFFTQFRLSLLSLLRHLNNQALLLVVCVVPCPPPLNVQCVVCLVVLLADFHQLVNLVSPVVSLVVSCVRSVQDPDDQQEADFEAQDQAAEADPVQQVLVVVLLVVVLCLLCVLLHPVVCPVVLVLLQCLLQAPLVCLVPPPVPHQQDADPVRGGSSLVSLLVVCSPWHDLSLVSNVVSLVVLVVVCVVPVVVDDVVVSVVSSVSSVVSSVSSVVSNSVGSRSLLLSQDALLSSLLSLLCSQLPHHSVCLLVVLALLQVVQPRSDDLVNQLVVLVPDPDRSSVSSSVQARDPCSPDQPSNRHNNGDHSVSVLSNSSNRHCARSSHRVCNSVTGRGLQSLLRGDCDVVSNGSSSVSLSSSVSSCVSNDDPVVHSDDSSSVSVQCVSLPNSYSNYHHSNHRTHSSSHHYD